Protein 6K8K (pdb70)

GO terms:
  GO:0071949 FAD binding (F, IDA)
  GO:0005524 ATP binding (F, IDA)
  GO:0005634 nucleus (C, IDA)
  GO:0005737 cytoplasm (C, IDA)
  GO:0016604 nuclear body (C, IDA)
  GO:0009637 response to blue light (P, IEP)
  GO:0009637 response to blue light (P, IDA)
  GO:0009646 response to absence of light (P, IEP)
  GO:0010244 response to low fluence blue light stimulus by blue low-fluence system (P, IEP)
  GO:2000028 regulation of photoperiodism, flowering (P, IDA)
  GO:2000379 positive regulation of reactive oxygen species metabolic process (P, IDA)
  GO:0007623 circadian rhythm (P, IEP)
  GO:0005634 nucleus (C, EXP)
  GO:0016604 nuclear body (C, IMP)
  GO:0042752 regulation of circadian rhythm (P, IMP)
  GO:0009416 response to light stimulus (P, IMP)
  GO:0009637 response to blue light (P, IMP)
  GO:0009638 phototropism (P, IMP)
  GO:0010244 response to low fluence blue light stimulus by blue low-fluence system (P, IMP)
  GO:1901371 regulation of leaf morphogenesis (P, IMP)

Sequence (2160 aa):
DKKTIVWFRRDLRIEDNPALAAAAHEGSVFPVFIWCPEEEGQFYPGRASRWWMKQSLAHLSQSLKALGSDLTLIQTHNTISAILDCIRVTGPTKVVFNHLYDPVSLVRDHTVKEKLVERGISVQSYNGDLLYEPWEIYCEKGKPFTSFNSYWKKCLDMSIESVMLPPPWRLMPITAAAEAIWACSIEELGLENEAEKPSNALLTRAWSPGWSNADKLLNEFIEKQLIDYAKNSKKVVGNSTSLLSPYLHFGEISVRHVFQCARMKQIIWARDKNSEGEESADLFLRGIGLREYSRYICFNFPSHLRFFPWDADVDKFKAWRQGRTGYPLVDAGMRELWATGWMHNRIRVIVSSFGVKFLLLPWKWGMKYFWDTLLDADLECDILGWQYISGSIPDGHELDRLDNPALQGAKYDPEGEYIRQWLPELARLPTEWIHHPWDAPLTVLKASGVELGTNYAKPIVDIDTARELLAKAISRTREAQIMIVLSGRDRLKRHREEVAGKVPIPDSWGKEGLLMGWFDAAFTSSQIVSARAALMADSDKKTIVWFRRDLRIEDNPALAAAAHEGSVFPVFIWCPEEEGQFYPGRASRWWMKQSLAHLSQSLKALGSDLTLIQTHNTISAILDCIRVTGPTKVVFNHLYDPVSLVRDHTVKEKLVERGISVQSYNGDLLYEPWEIYCKPFTSFNSYWKKCLDMSIESVMLPPPWRLMPITAAAEAIWACSIEELGLENEAEKPSNALLTRAWSPGWSNADKLLNEFIEKQLIDYAKNSKKVVGNSTSLLSPYLHFGEISVRHVFQCARMKQIIWARDKNSEGEESADLFLRGIGLREYSRYICFNFPLSHLRFFPWDADVDKFKAWRQGRTGYPLVDAGMRELWATGWMHNRIRVIVSSFGVKFLLLPWKWGMKYFWDTLLDADLECDILGWQYISGSIPDGHELDRLDNPALQGAKYDPEGEYIRQWLPELARLPTEWIHHPWDAPLTVLKASGVELGTNYAKPIVDIDTARELLAKAISRTREAQIMLSGRDRLKRHREEVAGKVPIPDSWGKEGLLMGWMFTSSQIVSARAALMADSMKMDKKTIVWFRRDLRIEDNPALAAAAHEGSVFPVFIWCPEEEGQFYPGRASRWWMKQSLAHLSQSLKALGSDLTLIQTHNTISAILDCIRVTGPTKVVFNHLYDPVSLVRDHTVKEKLVERGISVQSYNGDLLYEPWEIYCKPFTSFNSYWKKCLDMSIESVMLPPPWRLMPITAAAEAIWACSIEELGLENEAEKPSNALLTRAWSPGWSNADKLLNEFIEKQLIDYAKNSKKVVGNSTSLLSPYLHFGEISVRHVFQCARMKQIIWARDKNSEGEESADLFLRGIGLREYSRYICFNFPLLSHLRFFPWDADVDKFKAWRQGRTGYPLVDAGMRELWATGWMHNRIRVIVSSFGVKFLLLPWKWGMKYFWDTLLDADLECDILGWQYISGSIPDGHELDRLDNPALQGAKYDPEGEYIRQWLPELARLPTEWIHHPWDAPLTVLKASGVELGTNYAKPIVDIDTARELLAKAISRTREAQIMILSGRDRLKRHREEVAGKVPIPDSWGKEGLLMGWMTFDAAFTSSQIVSARAALMADSMKMDKKTIVWFRRDLRIEDNPALAAAAHEGSVFPVFIWCPEEEGQFYPGRASRWWMKQSLAHLSQSLKALGSDLTLIQTHNTISAILDCIRVTGPTKVVFNHLYDPVSLVRDHTVKEKLVERGISVQSYNGDLLYEPWEIYCEKGKPFTSFNSYWKKCLDMSIESVMLPPPWRLMPITAAAEAIWACSIEELGLENEAEKPSNALLTRAWSPGWSNADKLLNEFIEKQLIDYAKNSKKVVGNSTSLLSPYLHFGEISVRHVFQCARMKQIIWARDKNSEGEESADLFLRGIGLREYSRYICFNFPSLLSHLRFFPWDADVDKFKAWRQGRTGYPLVDAGMRELWATGWMHNRIRVIVSSFGVKFLLLPWKWGMKYFWDTLLDADLECDILGWQYISGSIPDGHELDRLDNPALQGAKYDPEGEYIRQWLPELARLPTEWIHHPWDAPLTVLKASGVELGTNYAKPIVDIDTARELLAKAISRTREAQIMIVLSGRDRLKRHRREEVAGKVPIPDSWGKEGLLMGWMTFDAAFTSSQIVSARAALMADS

Nearest PDB structures (foldseek):
  6k8k-assembly2_C  TM=1.020E+00  e=2.482E-08  Arabidopsis thaliana
  6k8k-assembly1_E  TM=9.954E-01  e=9.257E-07  Arabidopsis thaliana
  6k8k-assembly3_D  TM=1.002E+00  e=1.472E-86  Arabidopsis thaliana
  6k8k-assembly4_G  TM=9.992E-01  e=2.674E-80  Arabidopsis thaliana
  6k8k-assembly2_B  TM=9.982E-01  e=1.028E-77  Arabidopsis thaliana

B-factor: mean 61.95, std 20.54, range [28.82, 161.86]

Solvent-accessible surface area: 86100 Å² total; per-residue (Å²): 165,85,77,2,0,3,4,1,21,58,3,1,4,4,18,1,2,11,1,1,17,26,2,22,92,81,16,10,0,6,3,0,6,12,15,1,41,144,52,18,49,80,32,72,19,5,14,0,4,15,7,0,14,35,58,1,0,36,20,0,15,88,0,0,108,32,5,17,14,62,9,27,10,2,82,21,133,49,1,20,42,5,1,37,41,0,19,160,49,12,42,4,78,39,0,1,1,2,7,14,6,10,7,28,1,6,35,29,6,26,60,0,21,106,61,0,96,121,133,65,27,62,27,85,21,45,28,0,12,0,1,1,12,1,45,47,3,112,44,181,203,44,150,57,39,96,15,18,80,48,0,17,151,62,0,52,65,53,22,6,102,18,60,2,47,16,7,12,27,140,0,97,74,21,125,32,52,52,138,41,4,206,24,34,57,26,114,107,2,36,1,40,77,127,92,22,91,98,25,3,37,21,1,73,104,1,15,39,11,0,2,1,34,0,32,103,8,9,43,42,2,6,61,152,30,0,48,70,28,10,152,19,14,109,74,3,9,36,56,7,24,12,12,3,38,0,7,16,22,1,2,2,7,3,3,4,24,0,0,10,44,0,18,8,27,17,1,16,21,20,39,73,184,38,83,109,0,51,100,1,0,80,52,10,4,91,33,9,0,68,25,1,5,0,15,4,18,8,5,45,161,93,111,63,12,152,80,9,46,64,66,45,40,63,104,35,1,54,6,3,2,20,1,105,0,1,6,0,6,3,0,0,0,0,52,3,1,23,0,0,0,11,0,5,94,41,0,49,9,8,0,5,8,4,6,2,2,18,4,22,6,17,69,40,2,7,13,40,1,6,31,10,1,2,0,10,6,10,18,7,49,19,32,21,34,15,40,73,2,5,28,34,32,81,98,18,6,128,21,95,109,22,26,65,11,31,124,17,0,66,133,19,1,69,110,0,87,1,0,68,50,4,0,61,62,0,35,118,1,59,64,123,50,0,10,23,0,54,80,8,57,152,100,34,13,114,75,8,5,4,61,31,34,23,20,12,33,128,32,57,26,71,21,80,65,1,116,102,83,3,54,106,4,32,57,136,4,163,104,28,41,157,141,154,204,70,45,35,23,68,57,2,111,112,2,20,91,90,15,6,40,118,28,113,12,51,98,75,30,66,66,59,79,90,1,126,72,76,175,78,66,26,33,78,45,96,116,1,87,55,2,22,54,23,7,80,83,96,94,161,117,80,3,0,2,1,0,19,50,4,1,4,2,21,2,1,10,0,0,13,26,2,19,76,102,17,19,0,10,4,0,6,10,17,0,29,145,48,22,48,120,42,67,14,3,14,0,3,17,7,0,13,42,62,1,0,41,16,0,12,82,0,0,120,42,16,42,15,67,9,25,12,2,76,24,141,49,0,31,40,2,1,40,36,0,20,158,44,5,52,5,77,52,0,1,0,4,3,8,3,9,20,26,2,5,32,26,6,26,56,1,21,106,76,2,99,126,142,66,26,52,30,83,15,41,26,0,13,0,1,4,12,1,36,54,1,82,105,143,48,32,101,14,19,77,41,1,10,134,92,0,59,106,91,33,16,97,16,50,7,48,12,3,8,27,103,4,88,70,18,127,34,47,58,135,41,3,192,27,35,47,32,131,105,1,38,1,29,82,131,97,26,92,97,22,3,42,17,2,81,97,1,15,36,11,0,8,2,28,0,29,117,9,4,40,44,3,8,63,141,31,0,50,75,28,5,140,31,19,114,72,2,15,30,53,6,25,13,12,2,40,0,6,16,20,0,2,2,13,3,2,6,31,0,0,7,34,0,14,10,33,10,2,11,28,16,35,72,186,43,80,108,0,60,88,1,0,72,67,7,4,79,32,10,0,76,25,2,2,1,8,3,38,22,4,35,148,102,66,89,36,8,165,102,9,30,57,59,34,50,64,98,40,3,55,8,3,2,14,1,110,0,0,0,1,2,0,0,0,0,0,46,3,1,27,0,0,0,10,0,8,104,55,0,49,15,6,0,6,18,2,5,2,1,10,0,15,7,5,57,70,0,7,15,28,0,7,31,12,1,4,0,9,7,9,18,3,48,20,50,20,35,10,23,75,1,2,22,38,18,73,95,24,12,116,7,105,106,25,44,16,4,11,127,27,1,76,141,13,3,74,135,0,81,1,0,64,24,3,0,51,64,0,38,171,4,52,45,126,58,0,12,36,0,46,84,9,56,144,106,34,12,153,69,6,39,6,112,34,64,102,68,11,30,122,17,50,20,86,28,87,67,2,91,106,95,4,40,134,7,18,52,156,0,113,110,32,66,136,198,139,45,31,18,56,52,2,132,102,0,18,126,83,13,8,31,148,31,120,15,53,101,73,27,62,72,64,80,89,1,117,69,36,136,154,72,56,97,103,7,93,54,2,24,55,20,7,71,79,95,83,11,83,7,72,100,74,1,0,2,3,0,17,65,8,0,6,13,50,3,0,14,0,0,9,26,2,10,32,66,2,1,0,8,3,0,6,12,10,1,34,130,55,22,44,76,22,69,16,5,13,0,3,12,6,0,10,39,61,1,0,41,43,0,17,120,19,0,109,78,23,21,10,72,9,24,11,2,76,20,143,49,1,29,40,4,2,36,37,0,21,156,41,9,36,3,68,42,0,1,0,5,11,14,3,9,6,25,2,4,37,30,5,26,47,1,18,96,56,4,103,126,144,70,28,60,29,83,19,40,36,2,14,1,5,4,17,3,34,74,1,119,96,150,54,41,82,28,8,88,50,1,22,143,74,0,37,84,46,75,17,146,65,38,25,34,24,54,20,64,101,4,2,51,24,122,32,52,56,135,34,2,194,26,29,53,28,108,111,1,36,2,34,77,133,93,26,86,101,22,2,63,36,2,83,99,1,15,35,13,0,42,33,38,0,46,128,11,9,83,40,3,4,83,149,33,0,57,72,30,4,139,24,17,96,67,3,26,36,53,9,22,10,13,4,40,0,9,14,22,0,4,1,7,2,2,27,44,0,3,34,7,0,34,10,29,12,17,54,31,46,90,101,160,45,69,122,0,53,87,1,0,74,63,10,2,103,35,9,0,67,24,2,5,0,12,1,4,3,4,33,68,83,34,9,67,69,5,164,96,10,41,62,57,39,49,66,100,33,1,67,15,2,2,24,0,90,0,0,6,0,7,6,0,0,0,0,51,3,1,26,1,0,1,12,0,9,95,62,0,49,13,8,0,6,17,6,5,2,3,15,0,17,6,5,30,24,0,7,8,32,1,6,38,12,1,1,0,11,5,8,12,6,50,20,1,18,31,10,10,80,4,1,18,35,19,96,76,13,8,108,16,92,112,12,47,73,16,28,127,34,0,62,142,32,3,82,112,0,89,1,0,53,50,5,0,62,46,0,30,154,1,45,38,114,72,0,12,28,0,68,79,9,54,150,100,32,20,120,78,6,4,2,62,28,22,6,20,5,11,128,29,62,16,86,46,109,57,2,121,89,71,3,55,112,8,14,69,156,7,160,91,21,77,140,131,148,130,47,38,22,74,54,3,126,79,3,20,101,82,16,9,33,95,32,103,18,50,106,70,29,60,80,57,74,86,0,119,60,34,138,116,12,58,55,22,1,78,47,99,105,0,86,56,3,16,57,24,10,82,84,98,102,6,89,4,76,96,76,2,0,1,2,0,21,62,6,1,6,14,74,6,1,16,1,0,6,17,3,12,18,59,1,0,1,8,4,0,6,11,12,0,34,112,48,23,46,62,33,73,15,5,14,0,3,12,6,0,8,26,52,1,0,44,44,0,12,121,19,0,114,78,27,24,11,63,8,25,9,2,79,20,135,48,1,24,40,3,1,34,36,0,20,155,42,10,42,4,81,34,0,2,0,7,10,13,5,15,7,26,4,3,43,28,5,34,59,2,20,106,64,2,104,126,126,70,25,57,27,80,20,42,36,2,13,1,5,11,16,4,43,64,3,116,43,190,162,50,73,33,36,95,23,25,86,43,2,7,147,55,0,43,91,72,62,13,131,54,52,33,38,26,51,21,86,90,5,3,54,21,124,30,54,45,144,43,3,190,29,32,51,26,129,106,2,35,2,42,73,136,92,26,103,96,21,3,60,39,2,78,110,1,11,40,11,0,41,31,38,0,46,141,10,5,81,32,2,3,83,140,31,0,61,74,32,12,138,17,11,88,62,2,21,24,61,6,22,10,10,3,42,0,7,14,24,0,1,1,8,5,2,16,46,0,4,32,2,0,13,9,35,21,30,55,27,34,115,104,178,46,72,120,0,62,88,1,0,64,75,9,1,73,34,11,0,73,22,2,12,0,13,1,16,2,10,39,64,78,96,21,14,42,45,6,149,81,11,31,60,59,42,44,53,98,53,2,51,3,3,3,22,1,103,0,1,8,1,5,4,0,0,0,0,49,2,1,24,0,0,1,10,1,2,89,17,0,52,13,6,0,5,14,4,6,3,2,19,3,22,5,6,41,23,1,7,24,34,0,6,39,13,2,2,0,11,4,9,24,9,51,20,7,16,34,9,13,73,3,2,29,39,33,106,110,15,7,99,12,84,84,16,33,73,9,30,95,22,0,64,94,14,2,68,116,0,102,1,0,68,46,3,0,60,58,0,34,162,3,44,41,119,71,0,8,24,0,58,80,5,65,148,102,38,8,157,61,8,32,7,109,25,60,104,67,11,34,124,40,72,28,65,26,88,61,2,118,119,94,2,55,151,9,28,58,152,1,117,100,29,56,147,138,162,208,77,46,37,23,69,51,2,107,80,5,12,114,82,14,11,34,152,22,114,13,54,105,76,29,68,73,58,76,80,0,119,60,41,138,104,123,48,62,20,3,86,39,91,98,0,86,58,2,18,60,20,9,83,83,98,100

Structure (mmCIF, N/CA/C/O backbone):
data_6K8K
#
_entry.id   6K8K
#
_cell.length_a   142.552
_cell.length_b   142.552
_cell.length_c   526.434
_cell.angle_alpha   90.00
_cell.angle_beta   90.00
_cell.angle_gamma   120.00
#
_symmetry.space_group_name_H-M   'P 65 2 2'
#
loop_
_entity.id
_entity.type
_entity.pdbx_description
1 polymer Cryptochrome-2
2 polymer 'Protein BIC2'
3 non-polymer 'FLAVIN-ADENINE DINUCLEOTIDE'
4 non-polymer 'ADENOSINE MONOPHOSPHATE'
5 non-polymer 'MAGNESIUM ION'
6 water water
#
loop_
_atom_site.group_PDB
_atom_site.id
_atom_site.type_symbol
_atom_site.label_atom_id
_atom_site.label_alt_id
_atom_site.label_comp_id
_atom_site.label_asym_id
_atom_site.label_entity_id
_atom_site.label_seq_id
_atom_site.pdbx_PDB_ins_code
_atom_site.Cartn_x
_atom_site.Cartn_y
_atom_site.Cartn_z
_atom_site.occupancy
_atom_site.B_iso_or_equiv
_atom_site.auth_seq_id
_atom_site.auth_comp_id
_atom_site.auth_asym_id
_atom_site.auth_atom_id
_atom_site.pdbx_PDB_model_num
ATOM 1 N N . ASP A 1 4 ? 58.244 -24.433 -20.699 1.00 86.85 4 ASP A N 1
ATOM 2 C CA . ASP A 1 4 ? 58.392 -24.516 -19.243 1.00 96.90 4 ASP A CA 1
ATOM 3 C C . ASP A 1 4 ? 57.028 -24.587 -18.531 1.00 94.28 4 ASP A C 1
ATOM 4 O O . ASP A 1 4 ? 56.660 -25.623 -17.977 1.00 90.09 4 ASP A O 1
ATOM 9 N N . LYS A 1 5 ? 56.291 -23.478 -18.527 1.00 92.47 5 LYS A N 1
ATOM 10 C CA . LYS A 1 5 ? 54.886 -23.530 -18.156 1.00 83.05 5 LYS A CA 1
ATOM 11 C C . LYS A 1 5 ? 54.081 -24.130 -19.307 1.00 71.99 5 LYS A C 1
ATOM 12 O O . LYS A 1 5 ? 54.375 -23.889 -20.482 1.00 74.43 5 LYS A O 1
ATOM 18 N N . LYS A 1 6 ? 53.075 -24.932 -18.968 1.00 60.09 6 LYS A N 1
ATOM 19 C CA . LYS A 1 6 ? 52.293 -25.682 -19.948 1.00 61.81 6 LYS A CA 1
ATOM 20 C C . LYS A 1 6 ? 50.846 -25.223 -19.880 1.00 53.02 6 LYS A C 1
ATOM 21 O O . LYS A 1 6 ? 50.222 -25.265 -18.811 1.00 48.28 6 LYS A O 1
ATOM 27 N N . THR A 1 7 ? 50.310 -24.797 -21.022 1.00 49.22 7 THR A N 1
ATOM 28 C CA . THR A 1 7 ? 49.018 -24.125 -21.074 1.00 44.38 7 THR A CA 1
ATOM 29 C C . THR A 1 7 ? 48.233 -24.713 -22.229 1.00 48.90 7 THR A C 1
ATOM 30 O O . THR A 1 7 ? 48.776 -24.865 -23.331 1.00 46.89 7 THR A O 1
ATOM 34 N N . ILE A 1 8 ? 46.957 -25.040 -21.981 1.00 49.18 8 ILE A N 1
ATOM 35 C CA . ILE A 1 8 ? 46.040 -25.461 -23.037 1.00 41.42 8 ILE A CA 1
ATOM 36 C C . ILE A 1 8 ? 45.390 -24.227 -23.645 1.00 42.92 8 ILE A C 1
ATOM 37 O O . ILE A 1 8 ? 45.028 -23.286 -22.934 1.00 45.91 8 ILE A O 1
ATOM 42 N N . VAL A 1 9 ? 45.249 -24.217 -24.964 1.00 40.43 9 VAL A N 1
ATOM 43 C CA . VAL A 1 9 ? 44.696 -23.078 -25.677 1.00 42.63 9 VAL A CA 1
ATOM 44 C C . VAL A 1 9 ? 43.471 -23.587 -26.425 1.00 42.87 9 VAL A C 1
ATOM 45 O O . VAL A 1 9 ? 43.579 -24.248 -27.461 1.00 44.20 9 VAL A O 1
ATOM 49 N N . TRP A 1 10 ? 42.300 -23.284 -25.909 1.00 46.30 10 TRP A N 1
ATOM 50 C CA . TRP A 1 10 ? 41.071 -23.861 -26.421 1.00 37.58 10 TRP A CA 1
ATOM 51 C C . TRP A 1 10 ? 40.522 -22.927 -27.502 1.00 43.61 10 TRP A C 1
ATOM 52 O O . TRP A 1 10 ? 40.068 -21.820 -27.205 1.00 42.59 10 TRP A O 1
ATOM 63 N N . PHE A 1 11 ? 40.613 -23.339 -28.762 1.00 46.04 11 PHE A N 1
ATOM 64 C CA . PHE A 1 11 ? 39.995 -22.570 -29.840 1.00 45.18 11 PHE A CA 1
ATOM 65 C C . PHE A 1 11 ? 38.506 -22.910 -29.972 1.00 46.66 11 PHE A C 1
ATOM 66 O O . PHE A 1 11 ? 38.078 -24.047 -29.739 1.00 61.30 11 PHE A O 1
ATOM 74 N N . ARG A 1 12 ? 37.720 -21.908 -30.383 1.00 46.20 12 ARG A N 1
ATOM 75 C CA . ARG A 1 12 ? 36.314 -22.075 -30.740 1.00 49.69 12 ARG A CA 1
ATOM 76 C C . ARG A 1 12 ? 35.962 -21.240 -31.968 1.00 49.86 12 ARG A C 1
ATOM 77 O O . ARG A 1 12 ? 35.835 -21.782 -33.070 1.00 50.95 12 ARG A O 1
ATOM 85 N N . ARG A 1 13 ? 35.805 -19.929 -31.811 1.00 52.71 13 ARG A N 1
ATOM 86 C CA . ARG A 1 13 ? 35.465 -19.096 -32.962 1.00 47.35 13 ARG A CA 1
ATOM 87 C C . ARG A 1 13 ? 36.495 -17.967 -33.120 1.00 56.64 13 ARG A C 1
ATOM 88 O O . ARG A 1 13 ? 36.157 -16.779 -33.234 1.00 60.32 13 ARG A O 1
ATOM 96 N N . ASP A 1 14 ? 37.767 -18.364 -33.155 1.00 54.21 14 ASP A N 1
ATOM 97 C CA . ASP A 1 14 ? 38.926 -17.471 -33.148 1.00 48.16 14 ASP A CA 1
ATOM 98 C C . ASP A 1 14 ? 40.061 -18.140 -33.941 1.00 42.89 14 ASP A C 1
ATOM 99 O O . ASP A 1 14 ? 41.175 -18.333 -33.451 1.00 42.50 14 ASP A O 1
ATOM 104 N N . LEU A 1 15 ? 39.769 -18.540 -35.176 1.00 37.65 15 LEU A N 1
ATOM 105 C CA . LEU A 1 15 ? 40.631 -19.444 -35.946 1.00 36.90 15 LEU A CA 1
ATOM 106 C C . LEU A 1 15 ? 41.676 -18.622 -36.712 1.00 35.86 15 LEU A C 1
ATOM 107 O O . LEU A 1 15 ? 41.639 -18.452 -37.937 1.00 40.97 15 LEU A O 1
ATOM 112 N N . ARG A 1 16 ? 42.626 -18.096 -35.947 1.00 39.65 16 ARG A N 1
ATOM 113 C CA . ARG A 1 16 ? 43.621 -17.164 -36.468 1.00 41.53 16 ARG A CA 1
ATOM 114 C C . ARG A 1 16 ? 44.802 -17.173 -35.512 1.00 38.15 16 ARG A C 1
ATOM 115 O O . ARG A 1 16 ? 44.692 -17.637 -34.373 1.00 41.75 16 ARG A O 1
ATOM 123 N N . ILE A 1 17 ? 45.925 -16.621 -35.983 1.00 44.30 17 ILE A N 1
ATOM 124 C CA . ILE A 1 17 ? 47.149 -16.446 -35.199 1.00 44.75 17 ILE A CA 1
ATOM 125 C C . ILE A 1 17 ? 47.371 -14.973 -34.823 1.00 47.24 17 ILE A C 1
ATOM 126 O O . ILE A 1 17 ? 47.620 -14.644 -33.663 1.00 44.93 17 ILE A O 1
ATOM 131 N N . GLU A 1 18 ? 47.323 -14.079 -35.807 1.00 50.10 18 GLU A N 1
ATOM 132 C CA . GLU A 1 18 ? 47.525 -12.661 -35.537 1.00 50.16 18 GLU A CA 1
ATOM 133 C C . GLU A 1 18 ? 46.514 -12.147 -34.511 1.00 52.48 18 GLU A C 1
ATOM 134 O O . GLU A 1 18 ? 45.357 -12.574 -34.490 1.00 55.58 18 GLU A O 1
ATOM 140 N N . ASP A 1 19 ? 46.965 -11.217 -33.667 1.00 54.30 19 ASP A N 1
ATOM 141 C CA . ASP A 1 19 ? 46.179 -10.607 -32.581 1.00 57.57 19 ASP A CA 1
ATOM 142 C C . ASP A 1 19 ? 45.221 -11.601 -31.922 1.00 50.36 19 ASP A C 1
ATOM 143 O O . ASP A 1 19 ? 44.038 -11.322 -31.700 1.00 45.30 19 ASP A O 1
ATOM 148 N N . ASN A 1 20 ? 45.738 -12.771 -31.581 1.00 52.56 20 ASN A N 1
ATOM 149 C CA . ASN A 1 20 ? 44.919 -13.722 -30.842 1.00 43.20 20 ASN A CA 1
ATOM 150 C C . ASN A 1 20 ? 45.330 -13.666 -29.371 1.00 40.51 20 ASN A C 1
ATOM 151 O O . ASN A 1 20 ? 46.409 -14.162 -29.013 1.00 47.04 20 ASN A O 1
ATOM 156 N N . PRO A 1 21 ? 44.541 -13.043 -28.491 1.00 46.72 21 PRO A N 1
ATOM 157 C CA . PRO A 1 21 ? 45.063 -12.752 -27.142 1.00 43.19 21 PRO A CA 1
ATOM 158 C C . PRO A 1 21 ? 45.360 -14.004 -26.325 1.00 53.73 21 PRO A C 1
ATOM 159 O O . PRO A 1 21 ? 46.412 -14.087 -25.676 1.00 58.89 21 PRO A O 1
ATOM 163 N N . ALA A 1 22 ? 44.465 -14.992 -26.345 1.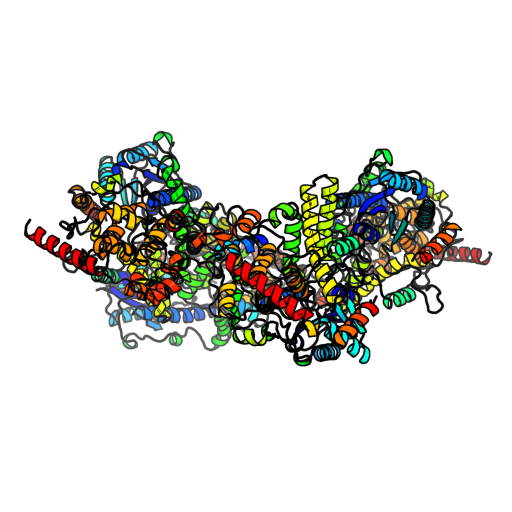00 46.43 22 ALA A N 1
ATOM 164 C CA . ALA A 1 22 ? 44.675 -16.204 -25.550 1.00 50.45 22 ALA A CA 1
ATOM 165 C C . ALA A 1 22 ? 45.915 -16.957 -26.017 1.00 48.66 22 ALA A C 1
ATOM 166 O O . ALA A 1 22 ? 46.732 -17.403 -25.201 1.00 46.27 22 ALA A O 1
ATOM 168 N N . LEU A 1 23 ? 46.077 -17.105 -27.331 1.00 45.99 23 LEU A N 1
ATOM 169 C CA . LEU A 1 23 ? 47.277 -17.758 -27.839 1.00 47.83 23 LEU A CA 1
ATOM 170 C C . LEU A 1 23 ? 48.534 -16.961 -27.503 1.00 53.18 23 LEU A C 1
ATOM 171 O O . LEU A 1 23 ? 49.558 -17.544 -27.132 1.00 59.66 23 LEU A O 1
ATOM 176 N N . ALA A 1 24 ? 48.479 -15.624 -27.617 1.00 49.87 24 ALA A N 1
ATOM 177 C CA . ALA A 1 24 ? 49.650 -14.812 -27.275 1.00 46.21 24 ALA A CA 1
ATOM 178 C C . ALA A 1 24 ? 50.010 -14.926 -25.794 1.00 44.31 24 ALA A C 1
ATOM 179 O O . ALA A 1 24 ? 51.189 -15.027 -25.446 1.00 53.50 24 ALA A O 1
ATOM 181 N N . ALA A 1 25 ? 49.017 -14.897 -24.906 1.00 39.55 25 ALA A N 1
ATOM 182 C CA . ALA A 1 25 ? 49.314 -14.987 -23.480 1.00 44.70 25 ALA A CA 1
ATOM 183 C C . ALA A 1 25 ? 49.934 -16.331 -23.133 1.00 53.90 25 ALA A C 1
ATOM 184 O O . ALA A 1 25 ? 50.906 -16.389 -22.367 1.00 54.59 25 ALA A O 1
ATOM 186 N N . ALA A 1 26 ? 49.370 -17.425 -23.673 1.00 46.56 26 ALA A N 1
ATOM 187 C CA . ALA A 1 26 ? 49.927 -18.756 -23.442 1.00 44.48 26 ALA A CA 1
ATOM 188 C C . ALA A 1 26 ? 51.353 -18.872 -23.986 1.00 47.55 26 ALA A C 1
ATOM 189 O O . ALA A 1 26 ? 52.247 -19.394 -23.309 1.00 48.28 26 ALA A O 1
ATOM 191 N N . ALA A 1 27 ? 51.580 -18.423 -25.228 1.00 42.35 27 ALA A N 1
ATOM 192 C CA . ALA A 1 27 ? 52.919 -18.529 -25.798 1.00 46.67 27 ALA A CA 1
ATOM 193 C C . ALA A 1 27 ? 53.913 -17.675 -25.034 1.00 49.68 27 ALA A C 1
ATOM 194 O O . ALA A 1 27 ? 55.089 -18.032 -24.938 1.00 58.03 27 ALA A O 1
ATOM 196 N N . HIS A 1 28 ? 53.461 -16.562 -24.461 1.00 51.73 28 HIS A N 1
ATOM 197 C CA . HIS A 1 28 ? 54.376 -15.737 -23.688 1.00 60.20 28 HIS A CA 1
ATOM 198 C C . HIS A 1 28 ? 54.817 -16.434 -22.397 1.00 61.63 28 HIS A C 1
ATOM 199 O O . HIS A 1 28 ? 55.883 -16.105 -21.866 1.00 63.44 28 HIS A O 1
ATOM 206 N N . GLU A 1 29 ? 54.054 -17.420 -21.904 1.00 53.88 29 GLU A N 1
ATOM 207 C CA . GLU A 1 29 ? 54.367 -18.062 -20.630 1.00 51.73 29 GLU A CA 1
ATOM 208 C C . GLU A 1 29 ? 55.108 -19.385 -20.779 1.00 55.66 29 GLU A C 1
ATOM 209 O O . GLU A 1 29 ? 55.670 -19.869 -19.792 1.00 61.54 29 GLU A O 1
ATOM 215 N N . GLY A 1 30 ? 55.105 -19.992 -21.959 1.00 52.60 30 GLY A N 1
ATOM 216 C CA . GLY A 1 30 ? 55.727 -21.304 -22.100 1.00 48.15 30 GLY A CA 1
ATOM 217 C C . GLY A 1 30 ? 55.219 -22.041 -23.333 1.00 50.26 30 GLY A C 1
ATOM 218 O O . GLY A 1 30 ? 54.934 -21.432 -24.369 1.00 53.07 30 GLY A O 1
ATOM 219 N N . SER A 1 31 ? 55.117 -23.357 -23.187 1.00 54.03 31 SER A N 1
ATOM 220 C CA . SER A 1 31 ? 54.674 -24.234 -24.258 1.00 58.73 31 SER A CA 1
ATOM 221 C C . SER A 1 31 ? 53.150 -24.363 -24.239 1.00 57.57 31 SER A C 1
ATOM 222 O O . SER A 1 31 ? 52.504 -24.268 -23.188 1.00 54.19 31 SER A O 1
ATOM 225 N N . VAL A 1 32 ? 52.582 -24.597 -25.419 1.00 56.08 32 VAL A N 1
ATOM 226 C CA . VAL A 1 32 ? 51.143 -24.525 -25.628 1.00 62.33 32 VAL A CA 1
ATOM 227 C C . VAL A 1 32 ? 50.637 -25.820 -26.245 1.00 58.76 32 VAL A C 1
ATOM 228 O O . VAL A 1 32 ? 51.314 -26.458 -27.059 1.00 56.93 32 VAL A O 1
ATOM 232 N N . PHE A 1 33 ? 49.419 -26.195 -25.852 1.00 60.90 33 PHE A N 1
ATOM 233 C CA . PHE A 1 33 ? 48.680 -27.325 -26.411 1.00 51.25 33 PHE A CA 1
ATOM 234 C C . PHE A 1 33 ? 47.374 -26.770 -26.976 1.00 46.46 33 PHE A C 1
ATOM 235 O O . PHE A 1 33 ? 46.384 -26.598 -26.244 1.00 44.86 33 PHE A O 1
ATOM 243 N N . PRO A 1 34 ? 47.335 -26.442 -28.263 1.00 41.36 34 PRO A N 1
ATOM 244 C CA . PRO A 1 34 ? 46.084 -25.972 -28.868 1.00 45.59 34 PRO A CA 1
ATOM 245 C C . PRO A 1 34 ? 45.149 -27.135 -29.158 1.00 49.04 34 PRO A C 1
ATOM 246 O O . PRO A 1 34 ? 45.572 -28.202 -29.615 1.00 51.99 34 PRO A O 1
ATOM 250 N N . VAL A 1 35 ? 43.861 -26.912 -28.905 1.00 44.35 35 VAL A N 1
ATOM 251 C CA . VAL A 1 35 ? 42.851 -27.950 -29.077 1.00 45.01 35 VAL A CA 1
ATOM 252 C C . VAL A 1 35 ? 41.548 -27.312 -29.539 1.00 47.08 35 VAL A C 1
ATOM 253 O O . VAL A 1 35 ? 41.250 -26.158 -29.225 1.00 50.28 35 VAL A O 1
ATOM 257 N N . PHE A 1 36 ? 40.785 -28.063 -30.328 1.00 44.94 36 PHE A N 1
ATOM 258 C CA . PHE A 1 36 ? 39.430 -27.694 -30.717 1.00 43.11 36 PHE A CA 1
ATOM 259 C C . PHE A 1 36 ? 38.531 -28.846 -30.301 1.00 49.29 36 PHE A C 1
ATOM 260 O O . PHE A 1 36 ? 38.767 -29.991 -30.704 1.00 53.47 36 PHE A O 1
ATOM 268 N N . ILE A 1 37 ? 37.535 -28.545 -29.472 1.00 45.57 37 ILE A N 1
ATOM 269 C CA . ILE A 1 37 ? 36.674 -29.535 -28.832 1.00 43.36 37 ILE A CA 1
ATOM 270 C C . ILE A 1 37 ? 35.271 -29.375 -29.405 1.00 48.20 37 ILE A C 1
ATOM 271 O O . ILE A 1 37 ? 34.687 -28.291 -29.338 1.00 50.29 37 ILE A O 1
ATOM 276 N N . TRP A 1 38 ? 34.747 -30.437 -29.994 1.00 50.07 38 TRP A N 1
ATOM 277 C CA . TRP A 1 38 ? 33.454 -30.401 -30.654 1.00 46.88 38 TRP A CA 1
ATOM 278 C C . TRP A 1 38 ? 32.514 -31.287 -29.861 1.00 50.66 38 TRP A C 1
ATOM 279 O O . TRP A 1 38 ? 32.797 -32.476 -29.653 1.00 59.22 38 TRP A O 1
ATOM 290 N N . CYS A 1 39 ? 31.418 -30.690 -29.401 1.00 49.73 39 CYS A N 1
ATOM 291 C CA . CYS A 1 39 ? 30.394 -31.367 -28.613 1.00 48.93 39 CYS A CA 1
ATOM 292 C C . CYS A 1 39 ? 29.039 -30.970 -29.176 1.00 51.69 39 CYS A C 1
ATOM 293 O O . CYS A 1 39 ? 28.450 -29.961 -28.760 1.00 46.04 39 CYS A O 1
ATOM 296 N N . PRO A 1 40 ? 28.525 -31.729 -30.140 1.00 51.68 40 PRO A N 1
ATOM 297 C CA . PRO A 1 40 ? 27.220 -31.376 -30.728 1.00 58.22 40 PRO A CA 1
ATOM 298 C C . PRO A 1 40 ? 26.095 -31.296 -29.712 1.00 60.20 40 PRO A C 1
ATOM 299 O O . PRO A 1 40 ? 25.257 -30.388 -29.788 1.00 67.43 40 PRO A O 1
ATOM 303 N N . GLU A 1 41 ? 26.046 -32.230 -28.768 1.00 58.48 41 GLU A N 1
ATOM 304 C CA . GLU A 1 41 ? 24.945 -32.254 -27.814 1.00 69.25 41 GLU A CA 1
ATOM 305 C C . GLU A 1 41 ? 24.897 -30.980 -26.974 1.00 63.85 41 GLU A C 1
ATOM 306 O O . GLU A 1 41 ? 23.812 -30.554 -26.561 1.00 62.67 41 GLU A O 1
ATOM 312 N N . GLU A 1 42 ? 26.045 -30.337 -26.738 1.00 50.79 42 GLU A N 1
ATOM 313 C CA . GLU A 1 42 ? 26.052 -29.106 -25.953 1.00 52.75 42 GLU A CA 1
ATOM 314 C C . GLU A 1 42 ? 25.631 -27.878 -26.757 1.00 52.38 42 GLU A C 1
ATOM 315 O O . GLU A 1 42 ? 25.292 -26.854 -26.160 1.00 53.79 42 GLU A O 1
ATOM 321 N N . GLU A 1 43 ? 25.660 -27.945 -28.088 1.00 44.63 43 GLU A N 1
ATOM 322 C CA . GLU A 1 43 ? 25.244 -26.799 -28.880 1.00 55.18 43 GLU A CA 1
ATOM 323 C C . GLU A 1 43 ? 23.730 -26.700 -28.960 1.00 57.54 43 GLU A C 1
ATOM 324 O O . GLU A 1 43 ? 23.198 -25.603 -29.157 1.00 59.85 43 GLU A O 1
ATOM 330 N N . GLY A 1 44 ? 23.036 -27.822 -28.803 1.00 59.14 44 GLY A N 1
ATOM 331 C CA . GLY A 1 44 ? 21.595 -27.858 -28.752 1.00 46.33 44 GLY A CA 1
ATOM 332 C C . GLY A 1 44 ? 20.926 -27.111 -29.874 1.00 53.87 44 GLY A C 1
ATOM 333 O O . GLY A 1 44 ? 21.152 -27.391 -31.055 1.00 56.12 44 GLY A O 1
ATOM 334 N N . GLN A 1 45 ? 20.098 -26.139 -29.485 1.00 59.74 45 GLN A N 1
ATOM 335 C CA . GLN A 1 45 ? 19.303 -25.361 -30.430 1.00 63.14 45 GLN A CA 1
ATOM 336 C C . GLN A 1 45 ? 20.171 -24.654 -31.468 1.00 59.94 45 GLN A C 1
ATOM 337 O O . GLN A 1 45 ? 19.715 -24.407 -32.591 1.00 58.96 45 GLN A O 1
ATOM 343 N N . PHE A 1 46 ? 21.424 -24.331 -31.122 1.00 48.53 46 PHE A N 1
ATOM 344 C CA . PHE A 1 46 ? 22.291 -23.526 -31.975 1.00 52.72 46 PHE A CA 1
ATOM 345 C C . PHE A 1 46 ? 23.395 -24.351 -32.623 1.00 55.24 46 PHE A C 1
ATOM 346 O O . PHE A 1 46 ? 24.460 -23.823 -32.941 1.00 58.49 46 PHE A O 1
ATOM 354 N N . TYR A 1 47 ? 23.174 -25.636 -32.824 1.00 50.83 47 TYR A N 1
ATOM 355 C CA . TYR A 1 47 ? 24.109 -26.383 -33.643 1.00 50.83 47 TYR A CA 1
ATOM 356 C C . TYR A 1 47 ? 24.224 -25.697 -35.005 1.00 43.66 47 TYR A C 1
ATOM 357 O O . TYR A 1 47 ? 23.211 -25.267 -35.563 1.00 49.92 47 TYR A O 1
ATOM 366 N N . PRO A 1 48 ? 25.418 -25.534 -35.552 1.00 40.52 48 PRO A N 1
ATOM 367 C CA . PRO A 1 48 ? 25.537 -24.728 -36.775 1.00 45.54 48 PRO A CA 1
ATOM 368 C C . PRO A 1 48 ? 25.007 -25.461 -37.998 1.00 38.55 48 PRO A C 1
ATOM 369 O O . PRO A 1 48 ? 24.972 -26.691 -38.044 1.00 34.23 48 PRO A O 1
ATOM 373 N N . GLY A 1 49 ? 24.598 -24.676 -39.003 1.00 40.63 49 GLY A N 1
ATOM 374 C CA . GLY A 1 49 ? 24.007 -25.193 -40.217 1.00 33.55 49 GLY A CA 1
ATOM 375 C C . GLY A 1 49 ? 25.014 -25.679 -41.244 1.00 51.90 49 GLY A C 1
ATOM 376 O O . GLY A 1 49 ? 26.226 -25.687 -41.030 1.00 52.91 49 GLY A O 1
ATOM 377 N N . ARG A 1 50 ? 24.477 -26.087 -42.401 1.00 54.01 50 ARG A N 1
ATOM 378 C CA . ARG A 1 50 ? 25.298 -26.729 -43.426 1.00 44.46 50 ARG A CA 1
ATOM 379 C C . ARG A 1 50 ? 26.419 -25.810 -43.885 1.00 38.10 50 ARG A C 1
ATOM 380 O O . ARG A 1 50 ? 27.586 -26.209 -43.921 1.00 36.88 50 ARG A O 1
ATOM 388 N N . ALA A 1 51 ? 26.077 -24.567 -44.237 1.00 37.98 51 ALA A N 1
ATOM 389 C CA . ALA A 1 51 ? 27.070 -23.644 -44.766 1.00 32.12 51 ALA A CA 1
ATOM 390 C C . ALA A 1 51 ? 28.125 -23.295 -43.715 1.00 32.25 51 ALA A C 1
ATOM 391 O O . ALA A 1 51 ? 29.316 -23.270 -44.023 1.00 40.90 51 ALA A O 1
ATOM 393 N N . SER A 1 52 ? 27.722 -23.073 -42.460 1.00 43.51 52 SER A N 1
ATOM 394 C CA . SER A 1 52 ? 28.706 -22.742 -41.423 1.00 36.45 52 SER A CA 1
ATOM 395 C C . SER A 1 52 ? 29.643 -23.911 -41.166 1.00 38.74 52 SER A C 1
ATOM 396 O O . SER A 1 52 ? 30.848 -23.726 -40.992 1.00 50.62 52 SER A O 1
ATOM 399 N N . ARG A 1 53 ? 29.097 -25.126 -41.135 1.00 39.93 53 ARG A N 1
ATOM 400 C CA . ARG A 1 53 ? 29.895 -26.309 -40.847 1.00 39.31 53 ARG A CA 1
ATOM 401 C C . ARG A 1 53 ? 30.875 -26.593 -41.978 1.00 45.14 53 ARG A C 1
ATOM 402 O O . ARG A 1 53 ? 32.025 -26.973 -41.729 1.00 38.66 53 ARG A O 1
ATOM 410 N N . TRP A 1 54 ? 30.452 -26.387 -43.227 1.00 38.77 54 TRP A N 1
ATOM 411 C CA . TRP A 1 54 ? 31.400 -26.486 -44.330 1.00 34.07 54 TRP A CA 1
ATOM 412 C C . TRP A 1 54 ? 32.561 -25.524 -44.124 1.00 42.30 54 TRP A C 1
ATOM 413 O O . TRP A 1 54 ? 33.731 -25.917 -44.190 1.00 42.77 54 TRP A O 1
ATOM 424 N N . TRP A 1 55 ? 32.248 -24.250 -43.863 1.00 37.00 55 TRP A N 1
ATOM 425 C CA . TRP A 1 55 ? 33.292 -23.253 -43.690 1.00 41.76 55 TRP A CA 1
ATOM 426 C C . TRP A 1 55 ? 34.211 -23.624 -42.538 1.00 42.28 55 TRP A C 1
ATOM 427 O O . TRP A 1 55 ? 35.442 -23.618 -42.679 1.00 42.58 55 TRP A O 1
ATOM 438 N N . MET A 1 56 ? 33.629 -23.943 -41.383 1.00 43.52 56 MET A N 1
ATOM 439 C CA . MET A 1 56 ? 34.444 -24.253 -40.215 1.00 42.55 56 MET A CA 1
ATOM 440 C C . MET A 1 56 ? 35.441 -25.365 -40.523 1.00 45.05 56 MET A C 1
ATOM 441 O O . MET A 1 56 ? 36.608 -25.288 -40.128 1.00 54.41 56 MET A O 1
ATOM 446 N N . LYS A 1 57 ? 34.997 -26.398 -41.250 1.00 45.68 57 LYS A N 1
ATOM 447 C CA . LYS A 1 57 ? 35.859 -27.534 -41.562 1.00 49.01 57 LYS A CA 1
ATOM 448 C C . LYS A 1 57 ? 37.058 -27.109 -42.407 1.00 46.73 57 LYS A C 1
ATOM 449 O O . LYS A 1 57 ? 38.185 -27.543 -42.157 1.00 41.00 57 LYS A O 1
ATOM 455 N N . GLN A 1 58 ? 36.822 -26.296 -43.444 1.00 41.06 58 GLN A N 1
ATOM 456 C CA . GLN A 1 58 ? 37.919 -25.806 -44.266 1.00 41.28 58 GLN A CA 1
ATOM 457 C C . GLN A 1 58 ? 38.879 -24.980 -43.431 1.00 43.69 58 GLN A C 1
ATOM 458 O O . GLN A 1 58 ? 40.102 -25.049 -43.612 1.00 50.48 58 GLN A O 1
ATOM 464 N N . SER A 1 59 ? 38.337 -24.191 -42.509 1.00 40.07 59 SER A N 1
ATOM 465 C CA . SER A 1 59 ? 39.147 -23.236 -41.768 1.00 44.86 59 SER A CA 1
ATOM 466 C C . SER A 1 59 ? 39.963 -23.936 -40.692 1.00 43.77 59 SER A C 1
ATOM 467 O O . SER A 1 59 ? 41.114 -23.555 -40.429 1.00 38.93 59 SER A O 1
ATOM 470 N N . LEU A 1 60 ? 39.398 -24.977 -40.079 1.00 39.04 60 LEU A N 1
ATOM 471 C CA . LEU A 1 60 ? 40.170 -25.745 -39.108 1.00 39.67 60 LEU A CA 1
ATOM 472 C C . LEU A 1 60 ? 41.387 -26.408 -39.754 1.00 42.63 60 LEU A C 1
ATOM 473 O O . LEU A 1 60 ? 42.445 -26.515 -39.127 1.00 48.82 60 LEU A O 1
ATOM 478 N N . ALA A 1 61 ? 41.249 -26.908 -40.985 1.00 44.97 61 ALA A N 1
ATOM 479 C CA . ALA A 1 61 ? 42.403 -27.533 -41.629 1.00 51.38 61 ALA A CA 1
ATOM 480 C C . ALA A 1 61 ? 43.448 -26.481 -41.948 1.00 53.18 61 ALA A C 1
ATOM 481 O O . ALA A 1 61 ? 44.648 -26.694 -41.731 1.00 57.04 61 ALA A O 1
ATOM 483 N N . HIS A 1 62 ? 42.993 -25.323 -42.428 1.00 48.92 62 HIS A N 1
ATOM 484 C CA . HIS A 1 62 ? 43.877 -24.182 -42.639 1.00 44.65 62 HIS A CA 1
ATOM 485 C C . HIS A 1 62 ? 44.645 -23.826 -41.369 1.00 46.28 62 HIS A C 1
ATOM 486 O O . HIS A 1 62 ? 45.871 -23.666 -41.396 1.00 45.17 62 HIS A O 1
ATOM 493 N N . LEU A 1 63 ? 43.933 -23.699 -40.243 1.00 46.62 63 LEU A N 1
ATOM 494 C CA . LEU A 1 63 ? 44.577 -23.347 -38.981 1.00 43.23 63 LEU A CA 1
ATOM 495 C C . LEU A 1 63 ? 45.514 -24.447 -38.510 1.00 51.36 63 LEU A C 1
ATOM 496 O O . LEU A 1 63 ? 46.589 -24.169 -37.969 1.00 55.19 63 LEU A O 1
ATOM 501 N N . SER A 1 64 ? 45.102 -25.701 -38.682 1.00 45.61 64 SER A N 1
ATOM 502 C CA . SER A 1 64 ? 45.949 -26.842 -38.350 1.00 49.61 64 SER A CA 1
ATOM 503 C C . SER A 1 64 ? 47.313 -26.747 -39.043 1.00 52.11 64 SER A C 1
ATOM 504 O O . SER A 1 64 ? 48.364 -26.884 -38.404 1.00 48.04 64 SER A O 1
ATOM 507 N N . GLN A 1 65 ? 47.304 -26.523 -40.362 1.00 45.70 65 GLN A N 1
ATOM 508 C CA . GLN A 1 65 ? 48.541 -26.320 -41.110 1.00 50.49 65 GLN A CA 1
ATOM 509 C C . GLN A 1 65 ? 49.360 -25.154 -40.562 1.00 46.38 65 GLN A C 1
ATOM 510 O O . GLN A 1 65 ? 50.591 -25.231 -40.494 1.00 55.22 65 GLN A O 1
ATOM 516 N N . SER A 1 66 ? 48.698 -24.065 -40.177 1.00 47.48 66 SER A N 1
ATOM 517 C CA . SER A 1 66 ? 49.424 -22.892 -39.689 1.00 50.92 66 SER A CA 1
ATOM 518 C C . SER A 1 66 ? 50.140 -23.188 -38.382 1.00 52.07 66 SER A C 1
ATOM 519 O O . SER A 1 66 ? 51.229 -22.661 -38.123 1.00 59.72 66 SER A O 1
ATOM 522 N N . LEU A 1 67 ? 49.531 -24.013 -37.534 1.00 51.12 67 LEU A N 1
ATOM 523 C CA . LEU A 1 67 ? 50.110 -24.306 -36.232 1.00 55.17 67 LEU A CA 1
ATOM 524 C C . LEU A 1 67 ? 51.239 -25.330 -36.328 1.00 49.08 67 LEU A C 1
ATOM 525 O O . LEU A 1 67 ? 52.145 -25.324 -35.488 1.00 51.08 67 LEU A O 1
ATOM 530 N N . LYS A 1 68 ? 51.213 -26.213 -37.328 1.00 51.73 68 LYS A N 1
ATOM 531 C CA . LYS A 1 68 ? 52.361 -27.092 -37.531 1.00 53.92 68 LYS A CA 1
ATOM 532 C C . LYS A 1 68 ? 53.576 -26.283 -37.963 1.00 62.81 68 LYS A C 1
ATOM 533 O O . LYS A 1 68 ? 54.661 -26.407 -37.377 1.00 67.80 68 LYS A O 1
ATOM 539 N N . ALA A 1 69 ? 53.402 -25.426 -38.975 1.00 59.72 69 ALA A N 1
ATOM 540 C CA . ALA A 1 69 ? 54.509 -24.601 -39.445 1.00 59.12 69 ALA A CA 1
ATOM 541 C C . ALA A 1 69 ? 55.103 -23.778 -38.323 1.00 66.54 69 ALA A C 1
ATOM 542 O O . ALA A 1 69 ? 56.285 -23.428 -38.372 1.00 80.04 69 ALA A O 1
ATOM 544 N N . LEU A 1 70 ? 54.304 -23.438 -37.321 1.00 62.66 70 LEU A N 1
ATOM 545 C CA . LEU A 1 70 ? 54.818 -22.692 -36.184 1.00 53.97 70 LEU A CA 1
ATOM 546 C C . LEU A 1 70 ? 55.518 -23.582 -35.173 1.00 46.61 70 LEU A C 1
ATOM 547 O O . LEU A 1 70 ? 56.002 -23.078 -34.150 1.00 53.70 70 LEU A O 1
ATOM 552 N N . GLY A 1 71 ? 55.579 -24.884 -35.424 1.00 49.47 71 GLY A N 1
ATOM 553 C CA . GLY A 1 71 ? 56.173 -25.806 -34.473 1.00 53.85 71 GLY A CA 1
ATOM 554 C C . GLY A 1 71 ? 55.223 -26.411 -33.465 1.00 60.75 71 GLY A C 1
ATOM 555 O O . GLY A 1 71 ? 55.686 -26.981 -32.472 1.00 60.54 71 GLY A O 1
ATOM 556 N N . SER A 1 72 ? 53.909 -26.299 -33.674 1.00 62.41 72 SER A N 1
ATOM 557 C CA . SER A 1 72 ? 52.953 -26.979 -32.804 1.00 64.13 72 SER A CA 1
ATOM 558 C C . SER A 1 72 ? 51.965 -27.813 -33.617 1.00 60.86 72 SER A C 1
ATOM 559 O O . SER A 1 72 ? 52.300 -28.332 -34.689 1.00 62.50 72 SER A O 1
ATOM 562 N N . ASP A 1 73 ? 50.741 -27.928 -33.117 1.00 60.75 73 ASP A N 1
ATOM 563 C CA . ASP A 1 73 ? 49.706 -28.706 -33.778 1.00 64.48 73 ASP A CA 1
ATOM 564 C C . ASP A 1 73 ? 48.351 -28.194 -33.310 1.00 62.44 73 ASP A C 1
ATOM 565 O O . ASP A 1 73 ? 48.253 -27.388 -32.381 1.00 67.19 73 ASP A O 1
ATOM 570 N N . LEU A 1 74 ? 47.302 -28.661 -33.977 1.00 53.82 74 LEU A N 1
ATOM 571 C CA . LEU A 1 74 ? 45.936 -28.480 -33.504 1.00 50.95 74 LEU A CA 1
ATOM 572 C C . LEU A 1 74 ? 45.374 -29.867 -33.220 1.00 48.73 74 LEU A C 1
ATOM 573 O O . LEU A 1 74 ? 45.206 -30.674 -34.142 1.00 45.87 74 LEU A O 1
ATOM 578 N N . THR A 1 75 ? 45.096 -30.154 -31.952 1.00 42.75 75 THR A N 1
ATOM 579 C CA . THR A 1 75 ? 44.432 -31.394 -31.605 1.00 45.23 75 THR A CA 1
ATOM 580 C C . THR A 1 75 ? 42.916 -31.195 -31.671 1.00 49.78 75 THR A C 1
ATOM 581 O O . THR A 1 75 ? 42.394 -30.175 -31.211 1.00 44.07 75 THR A O 1
ATOM 585 N N . LEU A 1 76 ? 42.220 -32.178 -32.255 1.00 44.64 76 LEU A N 1
ATOM 586 C CA . LEU A 1 76 ? 40.771 -32.165 -32.419 1.00 42.61 76 LEU A CA 1
ATOM 587 C C . LEU A 1 76 ? 40.148 -33.289 -31.610 1.00 47.99 76 LEU A C 1
ATOM 588 O O . LEU A 1 76 ? 40.579 -34.441 -31.702 1.00 42.74 76 LEU A O 1
ATOM 593 N N . ILE A 1 77 ? 39.117 -32.945 -30.841 1.00 47.97 77 ILE A N 1
ATOM 594 C CA . ILE A 1 77 ? 38.397 -33.872 -29.984 1.00 46.33 77 ILE A CA 1
ATOM 595 C C . ILE A 1 77 ? 36.910 -33.699 -30.230 1.00 47.37 77 ILE A C 1
ATOM 596 O O . ILE A 1 77 ? 36.373 -32.601 -30.029 1.00 45.57 77 ILE A O 1
ATOM 601 N N . GLN A 1 78 ? 36.248 -34.771 -30.665 1.00 51.59 78 GLN A N 1
ATOM 602 C CA . GLN A 1 78 ? 34.794 -34.859 -30.636 1.00 51.41 78 GLN A CA 1
ATOM 603 C C . GLN A 1 78 ? 34.400 -35.563 -29.351 1.00 51.64 78 GLN A C 1
ATOM 604 O O . GLN A 1 78 ? 34.750 -36.726 -29.150 1.00 56.02 78 GLN A O 1
ATOM 610 N N . THR A 1 79 ? 33.697 -34.865 -28.474 1.00 50.39 79 THR A N 1
ATOM 611 C CA . THR A 1 79 ? 33.423 -35.435 -27.167 1.00 47.78 79 THR A CA 1
ATOM 612 C C . THR A 1 79 ? 31.929 -35.402 -26.883 1.00 48.01 79 THR A C 1
ATOM 613 O O . THR A 1 79 ? 31.131 -34.854 -27.646 1.00 48.32 79 THR A O 1
ATOM 617 N N . HIS A 1 80 ? 31.573 -36.036 -25.778 1.00 45.69 80 HIS A N 1
ATOM 618 C CA . HIS A 1 80 ? 30.244 -35.955 -25.208 1.00 51.45 80 HIS A CA 1
ATOM 619 C C . HIS A 1 80 ? 30.140 -34.841 -24.174 1.00 52.03 80 HIS A C 1
ATOM 620 O O . HIS A 1 80 ? 29.035 -34.521 -23.743 1.00 61.57 80 HIS A O 1
ATOM 627 N N . ASN A 1 81 ? 31.259 -34.264 -23.751 1.00 47.25 81 ASN A N 1
ATOM 628 C CA . ASN A 1 81 ? 31.240 -33.276 -22.677 1.00 47.76 81 ASN A CA 1
ATOM 629 C C . ASN A 1 81 ? 32.519 -32.455 -22.730 1.00 52.47 81 ASN A C 1
ATOM 630 O O . ASN A 1 81 ? 33.618 -33.022 -22.660 1.00 50.02 81 ASN A O 1
ATOM 635 N N . THR A 1 82 ? 32.379 -31.127 -22.827 1.00 54.94 82 THR A N 1
ATOM 636 C CA . THR A 1 82 ? 33.549 -30.264 -22.992 1.00 46.48 82 THR A CA 1
ATOM 637 C C . THR A 1 82 ? 34.438 -30.281 -21.750 1.00 46.56 82 THR A C 1
ATOM 638 O O . THR A 1 82 ? 35.672 -30.292 -21.866 1.00 42.94 82 THR A O 1
ATOM 642 N N . ILE A 1 83 ? 33.831 -30.291 -20.553 1.00 48.49 83 ILE A N 1
ATOM 643 C CA . ILE A 1 83 ? 34.620 -30.365 -19.322 1.00 52.32 83 ILE A CA 1
ATOM 644 C C . ILE A 1 83 ? 35.472 -31.622 -19.321 1.00 53.61 83 ILE A C 1
ATOM 645 O O . ILE A 1 83 ? 36.671 -31.589 -19.025 1.00 56.58 83 ILE A O 1
ATOM 650 N N . SER A 1 84 ? 34.849 -32.760 -19.612 1.00 54.70 84 SER A N 1
ATOM 651 C CA . SER A 1 84 ? 35.563 -34.022 -19.522 1.00 52.58 84 SER A CA 1
ATOM 652 C C . SER A 1 84 ? 36.703 -34.071 -20.521 1.00 51.46 84 SER A C 1
ATOM 653 O O . SER A 1 84 ? 37.782 -34.572 -20.202 1.00 45.45 84 SER A O 1
ATOM 656 N N . ALA A 1 85 ? 36.492 -33.555 -21.734 1.00 40.92 85 ALA A N 1
ATOM 657 C CA . ALA A 1 85 ? 37.579 -33.553 -22.707 1.00 41.26 85 ALA A CA 1
ATOM 658 C C . ALA A 1 85 ? 38.718 -32.637 -22.262 1.00 52.16 85 ALA A C 1
ATOM 659 O O . ALA A 1 85 ? 39.892 -32.961 -22.445 1.00 50.37 85 ALA A O 1
ATOM 661 N N . ILE A 1 86 ? 38.392 -31.498 -21.655 1.00 51.07 86 ILE A N 1
ATOM 662 C CA . ILE A 1 86 ? 39.434 -30.594 -21.186 1.00 51.04 86 ILE A CA 1
ATOM 663 C C . ILE A 1 86 ? 40.187 -31.199 -20.010 1.00 54.60 86 ILE A C 1
ATOM 664 O O . ILE A 1 86 ? 41.414 -31.062 -19.902 1.00 59.57 86 ILE A O 1
ATOM 669 N N . LEU A 1 87 ? 39.464 -31.849 -19.093 1.00 58.38 87 LEU A N 1
ATOM 670 C CA . LEU A 1 87 ? 40.109 -32.488 -17.949 1.00 58.05 87 LEU A CA 1
ATOM 671 C C . LEU A 1 87 ? 41.070 -33.590 -18.378 1.00 57.27 87 LEU A C 1
ATOM 672 O O . LEU A 1 87 ? 42.066 -33.835 -17.693 1.00 56.08 87 LEU A O 1
ATOM 677 N N . ASP A 1 88 ? 40.782 -34.273 -19.496 1.00 55.78 88 ASP A N 1
ATOM 678 C CA . ASP A 1 88 ? 41.678 -35.310 -20.003 1.00 62.90 88 ASP A CA 1
ATOM 679 C C . ASP A 1 88 ? 42.912 -34.713 -20.673 1.00 59.23 88 ASP A C 1
ATOM 680 O O . ASP A 1 88 ? 44.019 -35.239 -20.516 1.00 55.78 88 ASP A O 1
ATOM 685 N N . CYS A 1 89 ? 42.735 -33.623 -21.428 1.00 56.61 89 CYS A N 1
ATOM 686 C CA . CYS A 1 89 ? 43.881 -32.890 -21.955 1.00 49.50 89 CYS A CA 1
ATOM 687 C C . CYS A 1 89 ? 44.810 -32.437 -20.829 1.00 52.20 89 CYS A C 1
ATOM 688 O O . CYS A 1 89 ? 46.033 -32.450 -20.984 1.00 52.09 89 CYS A O 1
ATOM 691 N N . ILE A 1 90 ? 44.250 -32.056 -19.677 1.00 54.24 90 ILE A N 1
ATOM 692 C CA . ILE A 1 90 ? 45.069 -31.600 -18.556 1.00 53.78 90 ILE A CA 1
ATOM 693 C C . ILE A 1 90 ? 45.806 -32.766 -17.917 1.00 64.62 90 ILE A C 1
ATOM 694 O O . ILE A 1 90 ? 46.957 -32.632 -17.481 1.00 61.59 90 ILE A O 1
ATOM 699 N N . ARG A 1 91 ? 45.148 -33.923 -17.825 1.00 68.10 91 ARG A N 1
ATOM 700 C CA . ARG A 1 91 ? 45.774 -35.070 -17.182 1.00 63.10 91 ARG A CA 1
ATOM 701 C C . ARG A 1 91 ? 46.959 -35.575 -17.999 1.00 61.44 91 ARG A C 1
ATOM 702 O O . ARG A 1 91 ? 48.013 -35.891 -17.439 1.00 55.99 91 ARG A O 1
ATOM 710 N N . VAL A 1 92 ? 46.822 -35.599 -19.325 1.00 57.48 92 VAL A N 1
ATOM 711 C CA . VAL A 1 92 ? 47.836 -36.215 -20.176 1.00 60.83 92 VAL A CA 1
ATOM 712 C C . VAL A 1 92 ? 49.022 -35.281 -20.411 1.00 66.95 92 VAL A C 1
ATOM 713 O O . VAL A 1 92 ? 50.180 -35.708 -20.366 1.00 68.83 92 VAL A O 1
ATOM 717 N N . THR A 1 93 ? 48.765 -34.002 -20.682 1.00 66.77 93 THR A N 1
ATOM 718 C CA . THR A 1 93 ? 49.849 -33.079 -20.986 1.00 57.72 93 THR A CA 1
ATOM 719 C C . THR A 1 93 ? 50.510 -32.495 -19.744 1.00 54.20 93 THR A C 1
ATOM 720 O O . THR A 1 93 ? 51.661 -32.063 -19.832 1.00 61.03 93 THR A O 1
ATOM 724 N N . GLY A 1 94 ? 49.832 -32.498 -18.595 1.00 55.47 94 GLY A N 1
ATOM 725 C CA . GLY A 1 94 ? 50.336 -31.902 -17.372 1.00 50.72 94 GLY A CA 1
ATOM 726 C C . GLY A 1 94 ? 50.238 -30.383 -17.229 1.00 62.03 94 GLY A C 1
ATOM 727 O O . GLY A 1 94 ? 50.837 -29.803 -16.322 1.00 71.44 94 GLY A O 1
ATOM 728 N N . PRO A 1 95 ? 49.475 -29.703 -18.087 1.00 67.29 95 PRO A N 1
ATOM 729 C CA . PRO A 1 95 ? 49.428 -28.236 -18.014 1.00 65.99 95 PRO A CA 1
ATOM 730 C C . PRO A 1 95 ? 48.687 -27.757 -16.785 1.00 60.21 95 PRO A C 1
ATOM 731 O O . PRO A 1 95 ? 47.917 -28.488 -16.155 1.00 64.26 95 PRO A O 1
ATOM 735 N N . THR A 1 96 ? 48.946 -26.496 -16.453 1.00 60.74 96 THR A N 1
ATOM 736 C CA . THR A 1 96 ? 48.462 -25.884 -15.225 1.00 61.99 96 THR A CA 1
ATOM 737 C C . THR A 1 96 ? 47.468 -24.772 -15.508 1.00 56.37 96 THR A C 1
ATOM 738 O O . THR A 1 96 ? 47.007 -24.105 -14.570 1.00 53.97 96 THR A O 1
ATOM 742 N N . LYS A 1 97 ? 47.117 -24.559 -16.775 1.00 54.26 97 LYS A N 1
ATOM 743 C CA . LYS A 1 97 ? 46.316 -23.408 -17.151 1.00 47.68 97 LYS A CA 1
ATOM 744 C C . LYS A 1 97 ? 45.619 -23.690 -18.472 1.00 48.38 97 LYS A C 1
ATOM 745 O O . LYS A 1 97 ? 46.171 -24.353 -19.365 1.00 50.44 97 LYS A O 1
ATOM 751 N N . VAL A 1 98 ? 44.401 -23.177 -18.574 1.00 43.55 98 VAL A N 1
ATOM 752 C CA . VAL A 1 98 ? 43.593 -23.201 -19.786 1.00 44.85 98 VAL A CA 1
ATOM 753 C C . VAL A 1 98 ? 43.239 -21.755 -20.114 1.00 49.39 98 VAL A C 1
ATOM 754 O O . VAL A 1 98 ? 42.818 -20.992 -19.229 1.00 47.34 98 VAL A O 1
ATOM 758 N N . VAL A 1 99 ? 43.413 -21.373 -21.375 1.00 41.12 99 VAL A N 1
ATOM 759 C CA . VAL A 1 99 ? 43.013 -20.051 -21.825 1.00 45.72 99 VAL A CA 1
ATOM 760 C C . VAL A 1 99 ? 42.114 -20.200 -23.045 1.00 48.29 99 VAL A C 1
ATOM 761 O O . VAL A 1 99 ? 42.194 -21.168 -23.805 1.00 42.95 99 VAL A O 1
ATOM 765 N N . PHE A 1 100 ? 41.262 -19.203 -23.230 1.00 38.53 100 PHE A N 1
ATOM 766 C CA . PHE A 1 100 ? 40.435 -19.130 -24.416 1.00 38.89 100 PHE A CA 1
ATOM 767 C C . PHE A 1 100 ? 39.960 -17.697 -24.572 1.00 46.81 100 PHE A C 1
ATOM 768 O O . PHE A 1 100 ? 40.081 -16.874 -23.661 1.00 38.21 100 PHE A O 1
ATOM 776 N N . ASN A 1 101 ? 39.403 -17.426 -25.744 1.00 47.24 101 ASN A N 1
ATOM 777 C CA . ASN A 1 101 ? 38.727 -16.170 -26.032 1.00 48.23 101 ASN A CA 1
ATOM 778 C C . ASN A 1 101 ? 37.234 -16.349 -25.777 1.00 44.25 101 ASN A C 1
ATOM 779 O O . ASN A 1 101 ? 36.614 -17.242 -26.361 1.00 43.30 101 ASN A O 1
ATOM 784 N N . HIS A 1 102 ? 36.660 -15.531 -24.893 1.00 48.47 102 HIS A N 1
ATOM 785 C CA . HIS A 1 102 ? 35.284 -15.800 -24.484 1.00 46.79 102 HIS A CA 1
ATOM 786 C C . HIS A 1 102 ? 34.293 -15.377 -25.573 1.00 45.12 102 HIS A C 1
ATOM 787 O O . HIS A 1 102 ? 34.588 -14.549 -26.440 1.00 44.86 102 HIS A O 1
ATOM 794 N N . LEU A 1 103 ? 33.127 -16.015 -25.564 1.00 47.26 103 LEU A N 1
ATOM 795 C CA . LEU A 1 103 ? 32.058 -15.689 -26.498 1.00 41.78 103 LEU A CA 1
ATOM 796 C C . LEU A 1 103 ? 30.830 -15.233 -25.716 1.00 50.64 103 LEU A C 1
ATOM 797 O O . LEU A 1 103 ? 30.759 -15.366 -24.490 1.00 54.26 103 LEU A O 1
ATOM 802 N N . TYR A 1 104 ? 29.851 -14.666 -26.428 1.00 51.38 104 TYR A N 1
ATOM 803 C CA . TYR A 1 104 ? 28.737 -14.008 -25.758 1.00 50.14 104 TYR A CA 1
ATOM 804 C C . TYR A 1 104 ? 27.381 -14.630 -26.057 1.00 56.86 104 TYR A C 1
ATOM 805 O O . TYR A 1 104 ? 26.375 -14.163 -25.515 1.00 63.31 104 TYR A O 1
ATOM 814 N N . ASP A 1 105 ? 27.326 -15.674 -26.878 1.00 53.99 105 ASP A N 1
ATOM 815 C CA . ASP A 1 105 ? 26.077 -16.375 -27.110 1.00 59.33 105 ASP A CA 1
ATOM 816 C C . ASP A 1 105 ? 25.708 -17.251 -25.904 1.00 57.67 105 ASP A C 1
ATOM 817 O O . ASP A 1 105 ? 26.579 -17.736 -25.169 1.00 54.21 105 ASP A O 1
ATOM 822 N N . PRO A 1 106 ? 24.415 -17.470 -25.677 1.00 61.89 106 PRO A N 1
ATOM 823 C CA . PRO A 1 106 ? 24.000 -18.119 -24.415 1.00 61.60 106 PRO A CA 1
ATOM 824 C C . PRO A 1 106 ? 24.618 -19.501 -24.188 1.00 60.61 106 PRO A C 1
ATOM 825 O O . PRO A 1 106 ? 25.013 -19.814 -23.053 1.00 65.51 106 PRO A O 1
ATOM 829 N N . VAL A 1 107 ? 24.751 -20.333 -25.222 1.00 50.34 107 VAL A N 1
ATOM 830 C CA . VAL A 1 107 ? 25.439 -21.609 -25.021 1.00 53.73 107 VAL A CA 1
ATOM 831 C C . VAL A 1 107 ? 26.856 -21.376 -24.512 1.00 54.83 107 VAL A C 1
ATOM 832 O O . VAL A 1 107 ? 27.254 -21.912 -23.473 1.00 58.03 107 VAL A O 1
ATOM 836 N N . SER A 1 108 ? 27.631 -20.551 -25.225 1.00 50.22 108 SER A N 1
ATOM 837 C CA . SER A 1 108 ? 29.045 -20.398 -24.892 1.00 52.60 108 SER A CA 1
ATOM 838 C C . SER A 1 108 ? 29.238 -19.713 -23.548 1.00 48.87 108 SER A C 1
ATOM 839 O O . SER A 1 108 ? 30.133 -20.090 -22.782 1.00 50.61 108 SER A O 1
ATOM 842 N N . LEU A 1 109 ? 28.423 -18.701 -23.241 1.00 44.31 109 LEU A N 1
ATOM 843 C CA . LEU A 1 109 ? 28.512 -18.050 -21.935 1.00 46.45 109 LEU A CA 1
ATOM 844 C C . LEU A 1 109 ? 28.389 -19.065 -20.806 1.00 47.67 109 LEU A C 1
ATOM 845 O O . LEU A 1 109 ? 29.217 -19.101 -19.885 1.00 45.57 109 LEU A O 1
ATOM 850 N N . VAL A 1 110 ? 27.333 -19.890 -20.855 1.00 49.59 110 VAL A N 1
ATOM 851 C CA . VAL A 1 110 ? 27.095 -20.860 -19.795 1.00 53.10 110 VAL A CA 1
ATOM 852 C C . VAL A 1 110 ? 28.221 -21.878 -19.751 1.00 47.41 110 VAL A C 1
ATOM 853 O O . VAL A 1 110 ? 28.821 -22.117 -18.696 1.00 51.22 110 VAL A O 1
ATOM 857 N N . ARG A 1 111 ? 28.544 -22.477 -20.902 1.00 43.25 111 ARG A N 1
ATOM 858 C CA . ARG A 1 111 ? 29.615 -23.471 -20.927 1.00 51.57 111 ARG A CA 1
ATOM 859 C C . ARG A 1 111 ? 30.946 -22.875 -20.470 1.00 52.33 111 ARG A C 1
ATOM 860 O O . ARG A 1 111 ? 31.666 -23.498 -19.680 1.00 57.72 111 ARG A O 1
ATOM 868 N N . ASP A 1 112 ? 31.287 -21.670 -20.942 1.00 48.10 112 ASP A N 1
ATOM 869 C CA . ASP A 1 112 ? 32.541 -21.042 -20.503 1.00 54.63 112 ASP A CA 1
ATOM 870 C C . ASP A 1 112 ? 32.543 -20.841 -18.999 1.00 53.46 112 ASP A C 1
ATOM 871 O O . ASP A 1 112 ? 33.569 -21.021 -18.337 1.00 56.67 112 ASP A O 1
ATOM 876 N N . HIS A 1 113 ? 31.388 -20.468 -18.446 1.00 48.67 113 HIS A N 1
ATOM 877 C CA . HIS A 1 113 ? 31.250 -20.309 -17.003 1.00 48.28 113 HIS A CA 1
ATOM 878 C C . HIS A 1 113 ? 31.410 -21.642 -16.276 1.00 51.91 113 HIS A C 1
ATOM 879 O O . HIS A 1 113 ? 32.004 -21.704 -15.190 1.00 54.13 113 HIS A O 1
ATOM 886 N N . THR A 1 114 ? 30.879 -22.720 -16.860 1.00 51.77 114 THR A N 1
ATOM 887 C CA . THR A 1 114 ? 30.974 -24.037 -16.237 1.00 50.61 114 THR A CA 1
ATOM 888 C C . THR A 1 114 ? 32.403 -24.546 -16.230 1.00 54.41 114 THR A C 1
ATOM 889 O O . THR A 1 114 ? 32.858 -25.088 -15.216 1.00 56.91 114 THR A O 1
ATOM 893 N N . VAL A 1 115 ? 33.121 -24.382 -17.353 1.00 49.13 115 VAL A N 1
ATOM 894 C CA . VAL A 1 115 ? 34.539 -24.741 -17.402 1.00 47.47 115 VAL A CA 1
ATOM 895 C C . VAL A 1 115 ? 35.329 -23.976 -16.345 1.00 55.16 115 VAL A C 1
ATOM 896 O O . VAL A 1 115 ? 36.122 -24.564 -15.605 1.00 55.33 115 VAL A O 1
ATOM 900 N N . LYS A 1 116 ? 35.147 -22.646 -16.276 1.00 59.73 116 LYS A N 1
ATOM 901 C CA . LYS A 1 116 ? 35.950 -21.842 -15.350 1.00 54.71 116 LYS A CA 1
ATOM 902 C C . LYS A 1 116 ? 35.715 -22.256 -13.905 1.00 54.92 116 LYS A C 1
ATOM 903 O O . LYS A 1 116 ? 36.641 -22.240 -13.086 1.00 66.40 116 LYS A O 1
ATOM 909 N N . GLU A 1 117 ? 34.480 -22.608 -13.567 1.00 49.11 117 GLU A N 1
ATOM 910 C CA . GLU A 1 117 ? 34.190 -22.991 -12.188 1.00 58.17 117 GLU A CA 1
ATOM 911 C C . GLU A 1 117 ? 34.791 -24.350 -11.858 1.00 59.78 117 GLU A C 1
ATOM 912 O O . GLU A 1 117 ? 35.328 -24.550 -10.763 1.00 66.08 117 GLU A O 1
ATOM 918 N N . LYS A 1 118 ? 34.738 -25.287 -12.806 1.00 58.53 118 LYS A N 1
ATOM 919 C CA . LYS A 1 118 ? 35.237 -26.632 -12.553 1.00 60.56 118 LYS A CA 1
ATOM 920 C C . LYS A 1 118 ? 36.757 -26.651 -12.508 1.00 60.64 118 LYS A C 1
ATOM 921 O O . LYS A 1 118 ? 37.353 -27.252 -11.609 1.00 65.55 118 LYS A O 1
ATOM 927 N N . LEU A 1 119 ? 37.407 -26.016 -13.478 1.00 58.54 119 LEU A N 1
ATOM 928 C CA . LEU A 1 119 ? 38.861 -25.971 -13.444 1.00 59.74 119 LEU A CA 1
ATOM 929 C C . LEU A 1 119 ? 39.338 -25.323 -12.159 1.00 61.85 119 LEU A C 1
ATOM 930 O O . LEU A 1 119 ? 40.312 -25.776 -11.551 1.00 66.80 119 LEU A O 1
ATOM 935 N N . VAL A 1 120 ? 38.656 -24.266 -11.718 1.00 63.65 120 VAL A N 1
ATOM 936 C CA . VAL A 1 120 ? 39.128 -23.562 -10.534 1.00 70.71 120 VAL A CA 1
ATOM 937 C C . VAL A 1 120 ? 39.049 -24.470 -9.313 1.00 73.65 120 VAL A C 1
ATOM 938 O O . VAL A 1 120 ? 39.955 -24.474 -8.466 1.00 66.63 120 VAL A O 1
ATOM 942 N N . GLU A 1 121 ? 37.983 -25.280 -9.219 1.00 71.55 121 GLU A N 1
ATOM 943 C CA . GLU A 1 121 ? 37.846 -26.193 -8.087 1.00 72.77 121 GLU A CA 1
ATOM 944 C C . GLU A 1 121 ? 38.788 -27.390 -8.207 1.00 72.96 121 GLU A C 1
ATOM 945 O O . GLU A 1 121 ? 39.228 -27.930 -7.185 1.00 78.19 121 GLU A O 1
ATOM 951 N N . ARG A 1 122 ? 39.122 -27.814 -9.429 1.00 69.81 122 ARG A N 1
ATOM 952 C CA . ARG A 1 122 ? 40.178 -28.809 -9.623 1.00 66.05 122 ARG A CA 1
ATOM 953 C C . ARG A 1 122 ? 41.587 -28.222 -9.469 1.00 63.35 122 ARG A C 1
ATOM 954 O O . ARG A 1 122 ? 42.567 -28.939 -9.697 1.00 67.11 122 ARG A O 1
ATOM 962 N N . GLY A 1 123 ? 41.721 -26.947 -9.112 1.00 58.12 123 GLY A N 1
ATOM 963 C CA . GLY A 1 123 ? 43.046 -26.384 -8.892 1.00 55.98 123 GLY A CA 1
ATOM 964 C C . GLY A 1 123 ? 43.805 -26.034 -10.153 1.00 59.09 123 GLY A C 1
ATOM 965 O O . GLY A 1 123 ? 45.038 -26.077 -10.158 1.00 62.51 123 GLY A O 1
ATOM 966 N N . ILE A 1 124 ? 43.101 -25.694 -11.226 1.00 59.00 124 ILE A N 1
ATOM 967 C CA . ILE A 1 124 ? 43.716 -25.295 -12.485 1.00 62.65 124 ILE A CA 1
ATOM 968 C C . ILE A 1 124 ? 43.448 -23.814 -12.722 1.00 67.02 124 ILE A C 1
ATOM 969 O O . ILE A 1 124 ? 42.341 -23.322 -12.463 1.00 64.02 124 ILE A O 1
ATOM 974 N N . SER A 1 125 ? 44.468 -23.100 -13.196 1.00 61.22 125 SER A N 1
ATOM 975 C CA . SER A 1 125 ? 44.274 -21.708 -13.566 1.00 63.36 125 SER A CA 1
ATOM 976 C C . SER A 1 125 ? 43.551 -21.629 -14.900 1.00 58.47 125 SER A C 1
ATOM 977 O O . SER A 1 125 ? 43.806 -22.418 -15.811 1.00 60.77 125 SER A O 1
ATOM 980 N N . VAL A 1 126 ? 42.655 -20.663 -15.018 1.00 54.17 126 VAL A N 1
ATOM 981 C CA . VAL A 1 126 ? 41.924 -20.430 -16.250 1.00 53.83 126 VAL A CA 1
ATOM 982 C C . VAL A 1 126 ? 41.812 -18.927 -16.457 1.00 53.80 126 VAL A C 1
ATOM 983 O O . VAL A 1 126 ? 41.667 -18.166 -15.495 1.00 58.11 126 VAL A O 1
ATOM 987 N N . GLN A 1 127 ? 41.903 -18.494 -17.709 1.00 48.42 127 GLN A N 1
ATOM 988 C CA . GLN A 1 127 ? 41.689 -17.091 -18.017 1.00 50.83 127 GLN A CA 1
ATOM 989 C C . GLN A 1 127 ? 41.089 -16.971 -19.407 1.00 53.58 127 GLN A C 1
ATOM 990 O O . GLN A 1 127 ? 41.506 -17.678 -20.329 1.00 50.50 127 GLN A O 1
ATOM 996 N N . SER A 1 128 ? 40.119 -16.069 -19.557 1.00 39.98 128 SER A N 1
ATOM 997 C CA . SER A 1 128 ? 39.533 -15.808 -20.858 1.00 42.51 128 SER A CA 1
ATOM 998 C C . SER A 1 128 ? 39.834 -14.368 -21.266 1.00 43.66 128 SER A C 1
ATOM 999 O O . SER A 1 128 ? 40.103 -13.504 -20.431 1.00 47.59 128 SER A O 1
ATOM 1002 N N . TYR A 1 129 ? 39.823 -14.137 -22.576 1.00 43.86 129 TYR A N 1
ATOM 1003 C CA . TYR A 1 129 ? 40.316 -12.918 -23.197 1.00 39.17 129 TYR A CA 1
ATOM 1004 C C . TYR A 1 129 ? 39.321 -12.453 -24.250 1.00 45.88 129 TYR A C 1
ATOM 1005 O O . TYR A 1 129 ? 38.579 -13.254 -24.830 1.00 49.81 129 TYR A O 1
ATOM 1014 N N . ASN A 1 130 ? 39.318 -11.144 -24.487 1.00 46.77 130 ASN A N 1
ATOM 1015 C CA . ASN A 1 130 ? 38.450 -10.519 -25.479 1.00 39.32 130 ASN A CA 1
ATOM 1016 C C . ASN A 1 130 ? 39.077 -10.724 -26.846 1.00 40.94 130 ASN A C 1
ATOM 1017 O O . ASN A 1 130 ? 39.945 -9.970 -27.279 1.00 47.98 130 ASN A O 1
ATOM 1022 N N . GLY A 1 131 ? 38.651 -11.774 -27.526 1.00 55.30 131 GLY A N 1
ATOM 1023 C CA . GLY A 1 131 ? 39.159 -12.025 -28.849 1.00 36.14 131 GLY A CA 1
ATOM 1024 C C . GLY A 1 131 ? 38.335 -11.456 -29.979 1.00 46.03 131 GLY A C 1
ATOM 1025 O O . GLY A 1 131 ? 38.740 -11.587 -31.131 1.00 49.04 131 GLY A O 1
ATOM 1026 N N . ASP A 1 132 ? 37.184 -10.824 -29.731 1.00 50.31 132 ASP A N 1
ATOM 1027 C CA . ASP A 1 132 ? 36.300 -10.588 -30.859 1.00 46.91 132 ASP A CA 1
ATOM 1028 C C . ASP A 1 132 ? 35.640 -9.219 -30.927 1.00 44.82 132 ASP A C 1
ATOM 1029 O O . ASP A 1 132 ? 34.990 -8.933 -31.943 1.00 47.25 132 ASP A O 1
ATOM 1034 N N . LEU A 1 133 ? 35.850 -8.333 -29.946 1.00 42.68 133 LEU A N 1
ATOM 1035 C CA . LEU A 1 133 ? 35.138 -7.059 -29.888 1.00 46.88 133 LEU A CA 1
ATOM 1036 C C . LEU A 1 133 ? 36.080 -5.863 -29.705 1.00 45.19 133 LEU A C 1
ATOM 1037 O O . LEU A 1 133 ? 37.133 -5.963 -29.074 1.00 43.27 133 LEU A O 1
ATOM 1042 N N . LEU A 1 134 ? 35.676 -4.718 -30.271 1.00 42.72 134 LEU A N 1
ATOM 1043 C CA . LEU A 1 134 ? 36.286 -3.438 -29.912 1.00 43.91 134 LEU A CA 1
ATOM 1044 C C . LEU A 1 134 ? 35.912 -3.018 -28.498 1.00 46.80 134 LEU A C 1
ATOM 1045 O O . LEU A 1 134 ? 36.757 -2.488 -27.763 1.00 51.92 134 LEU A O 1
ATOM 1050 N N . TYR A 1 135 ? 34.645 -3.216 -28.113 1.00 47.66 135 TYR A N 1
ATOM 1051 C CA . TYR A 1 135 ? 34.124 -2.844 -26.795 1.00 50.22 135 TYR A CA 1
ATOM 1052 C C . TYR A 1 135 ? 33.416 -4.040 -26.188 1.00 48.65 135 TYR A C 1
ATOM 1053 O O . TYR A 1 135 ? 32.488 -4.579 -26.792 1.00 43.19 135 TYR A O 1
ATOM 1062 N N . GLU A 1 136 ? 33.859 -4.461 -25.009 1.00 50.70 136 GLU A N 1
ATOM 1063 C CA . GLU A 1 136 ? 33.110 -5.448 -24.263 1.00 45.77 136 GLU A CA 1
ATOM 1064 C C . GLU A 1 136 ? 31.694 -4.923 -24.013 1.00 48.33 136 GLU A C 1
ATOM 1065 O O . GLU A 1 136 ? 31.489 -3.714 -23.877 1.00 57.50 136 GLU A O 1
ATOM 1071 N N . PRO A 1 137 ? 30.696 -5.813 -23.971 1.00 52.22 137 PRO A N 1
ATOM 1072 C CA . PRO A 1 137 ? 29.290 -5.363 -23.850 1.00 50.53 137 PRO A CA 1
ATOM 1073 C C . PRO A 1 137 ? 28.968 -4.618 -22.559 1.00 51.11 137 PRO A C 1
ATOM 1074 O O . PRO A 1 137 ? 27.887 -4.021 -22.473 1.00 55.34 137 PRO A O 1
ATOM 1078 N N . TRP A 1 138 ? 29.841 -4.655 -21.555 1.00 51.10 138 TRP A N 1
ATOM 1079 C CA . TRP A 1 138 ? 29.619 -3.982 -20.283 1.00 58.08 138 TRP A CA 1
ATOM 1080 C C . TRP A 1 138 ? 30.404 -2.680 -20.156 1.00 64.48 138 TRP A C 1
ATOM 1081 O O . TRP A 1 138 ? 30.293 -2.012 -19.129 1.00 70.83 138 TRP A O 1
ATOM 1092 N N . GLU A 1 139 ? 31.206 -2.313 -21.165 1.00 69.06 139 GLU A N 1
ATOM 1093 C CA . GLU A 1 139 ? 32.030 -1.109 -21.093 1.00 71.95 139 GLU A CA 1
ATOM 1094 C C . GLU A 1 139 ? 31.268 0.144 -21.490 1.00 69.95 139 GLU A C 1
ATOM 1095 O O . GLU A 1 139 ? 31.712 1.256 -21.180 1.00 73.58 139 GLU A O 1
ATOM 1101 N N . ILE A 1 140 ? 30.141 -0.009 -22.172 1.00 77.94 140 ILE A N 1
ATOM 1102 C CA . ILE A 1 140 ? 29.383 1.110 -22.710 1.00 87.25 140 ILE A CA 1
ATOM 1103 C C . ILE A 1 140 ? 28.070 1.218 -21.956 1.00 96.72 140 ILE A C 1
ATOM 1104 O O . ILE A 1 140 ? 27.290 0.260 -21.903 1.00 96.88 140 ILE A O 1
ATOM 1109 N N . TYR A 1 141 ? 27.830 2.390 -21.383 1.00 107.55 141 TYR A N 1
ATOM 1110 C CA . TYR A 1 141 ? 26.622 2.677 -20.626 1.00 118.34 141 TYR A CA 1
ATOM 1111 C C . TYR A 1 141 ? 26.469 4.194 -20.569 1.00 126.45 141 TYR A C 1
ATOM 1112 O O . TYR A 1 141 ? 27.408 4.939 -20.869 1.00 126.76 141 TYR A O 1
ATOM 1121 N N . CYS A 1 142 ? 25.270 4.645 -20.177 1.00 127.54 142 CYS A N 1
ATOM 1122 C CA . CYS A 1 142 ? 24.918 6.064 -20.234 1.00 125.68 142 CYS A CA 1
ATOM 1123 C C . CYS A 1 142 ? 25.380 6.839 -19.000 1.00 127.87 142 CYS A C 1
ATOM 1124 O O . CYS A 1 142 ? 26.366 6.465 -18.353 1.00 120.31 142 CYS A O 1
ATOM 1127 N N . GLU A 1 143 ? 24.670 7.929 -18.675 1.00 135.27 143 GLU A N 1
ATOM 1128 C CA . GLU A 1 143 ? 25.069 8.808 -17.577 1.00 138.77 143 GLU A CA 1
ATOM 1129 C C . GLU A 1 143 ? 24.680 8.248 -16.212 1.00 137.14 143 GLU A C 1
ATOM 1130 O O . GLU A 1 143 ? 25.367 8.513 -15.220 1.00 136.80 143 GLU A O 1
ATOM 1136 N N . LYS A 1 144 ? 23.588 7.487 -16.131 1.00 136.62 144 LYS A N 1
ATOM 1137 C CA . LYS A 1 144 ? 23.230 6.797 -14.899 1.00 133.62 144 LYS A CA 1
ATOM 1138 C C . LYS A 1 144 ? 23.693 5.342 -14.870 1.00 133.86 144 LYS A C 1
ATOM 1139 O O . LYS A 1 144 ? 23.541 4.685 -13.836 1.00 144.57 144 LYS A O 1
ATOM 1145 N N . GLY A 1 145 ? 24.245 4.827 -15.966 1.00 123.58 145 GLY A N 1
ATOM 1146 C CA . GLY A 1 145 ? 24.905 3.532 -15.964 1.00 113.72 145 GLY A CA 1
ATOM 1147 C C . GLY A 1 145 ? 24.139 2.379 -16.574 1.00 113.88 145 GLY A C 1
ATOM 1148 O O . GLY A 1 145 ? 24.514 1.224 -16.336 1.00 108.44 145 GLY A O 1
ATOM 1149 N N . LYS A 1 146 ? 23.100 2.649 -17.361 1.00 123.92 146 LYS A N 1
ATOM 1150 C CA . LYS A 1 146 ? 22.222 1.648 -17.948 1.00 124.41 146 LYS A CA 1
ATOM 1151 C C . LYS A 1 146 ? 22.488 1.497 -19.447 1.00 123.23 146 LYS A C 1
ATOM 1152 O O . LYS A 1 146 ? 23.125 2.356 -20.068 1.00 129.38 146 LYS A O 1
ATOM 1158 N N . PRO A 1 147 ? 22.048 0.395 -20.051 1.00 113.65 147 PRO A N 1
ATOM 1159 C CA . PRO A 1 147 ? 22.158 0.255 -21.510 1.00 114.76 147 PRO A CA 1
ATOM 1160 C C . PRO A 1 147 ? 21.494 1.393 -22.289 1.00 123.06 147 PRO A C 1
ATOM 1161 O O . PRO A 1 147 ? 20.653 2.135 -21.773 1.00 122.56 147 PRO A O 1
ATOM 1165 N N . PHE A 1 148 ? 21.871 1.497 -23.577 1.00 124.00 148 PHE A N 1
ATOM 1166 C CA . PHE A 1 148 ? 21.609 2.661 -24.432 1.00 121.09 148 PHE A CA 1
ATOM 1167 C C . PHE A 1 148 ? 20.412 2.515 -25.368 1.00 113.60 148 PHE A C 1
ATOM 1168 O O . PHE A 1 148 ? 19.836 3.531 -25.769 1.00 116.18 148 PHE A O 1
ATOM 1176 N N . THR A 1 149 ? 20.065 1.296 -25.779 1.00 105.43 149 THR A N 1
ATOM 1177 C CA . THR A 1 149 ? 18.775 0.994 -26.418 1.00 100.85 149 THR A CA 1
ATOM 1178 C C . THR A 1 149 ? 18.554 1.748 -27.733 1.00 98.33 149 THR A C 1
ATOM 1179 O O . THR A 1 149 ? 17.429 2.146 -28.043 1.00 115.79 149 THR A O 1
ATOM 1183 N N . SER A 1 150 ? 19.598 1.916 -28.545 1.00 78.29 150 SER A N 1
ATOM 1184 C CA . SER A 1 150 ? 19.484 2.620 -29.823 1.00 68.91 150 SER A CA 1
ATOM 1185 C C . SER A 1 150 ? 20.841 2.612 -30.513 1.00 63.06 150 SER A C 1
ATOM 1186 O O . SER A 1 150 ? 21.847 2.972 -29.892 1.00 64.42 150 SER A O 1
ATOM 1189 N N . PHE A 1 151 ? 20.915 2.206 -31.780 1.00 53.24 151 PHE A N 1
ATOM 1190 C CA . PHE A 1 151 ? 22.244 2.069 -32.354 1.00 51.33 151 PHE A CA 1
ATOM 1191 C C . PHE A 1 151 ? 22.953 3.416 -32.394 1.00 50.63 151 PHE A C 1
ATOM 1192 O O . PHE A 1 151 ? 24.071 3.549 -31.887 1.00 56.36 151 PHE A O 1
ATOM 1200 N N . ASN A 1 152 ? 22.305 4.441 -32.947 1.00 54.83 152 ASN A N 1
ATOM 1201 C CA . ASN A 1 152 ? 22.983 5.723 -33.093 1.00 56.72 152 ASN A CA 1
ATOM 1202 C C . ASN A 1 152 ? 23.511 6.233 -31.756 1.00 54.27 152 ASN A C 1
ATOM 1203 O O . ASN A 1 152 ? 24.625 6.758 -31.687 1.00 59.71 152 ASN A O 1
ATOM 1208 N N . SER A 1 153 ? 22.736 6.081 -30.682 1.00 56.74 153 SER A N 1
ATOM 1209 C CA . SER A 1 153 ? 23.208 6.541 -29.377 1.00 57.82 153 SER A CA 1
ATOM 1210 C C . SER A 1 153 ? 24.353 5.675 -28.889 1.00 55.01 153 SER A C 1
ATOM 1211 O O . SER A 1 153 ? 25.312 6.172 -28.288 1.00 60.41 153 SER A O 1
ATOM 1214 N N . TYR A 1 154 ? 24.253 4.367 -29.113 1.00 51.23 154 TYR A N 1
ATOM 1215 C CA . TYR A 1 154 ? 25.320 3.465 -28.706 1.00 48.40 154 TYR A CA 1
ATOM 1216 C C . TYR A 1 154 ? 26.613 3.797 -29.433 1.00 52.25 154 TYR A C 1
ATOM 1217 O O . TYR A 1 154 ? 27.688 3.847 -28.819 1.00 52.09 154 TYR A O 1
ATOM 1226 N N . TRP A 1 155 ? 26.525 4.030 -30.747 1.00 43.70 155 TRP A N 1
ATOM 1227 C CA . TRP A 1 155 ? 27.723 4.276 -31.536 1.00 56.27 155 TRP A CA 1
ATOM 1228 C C . TRP A 1 155 ? 28.290 5.669 -31.269 1.00 60.08 155 TRP A C 1
ATOM 1229 O O . TRP A 1 155 ? 29.514 5.832 -31.212 1.00 60.94 155 TRP A O 1
ATOM 1240 N N . LYS A 1 156 ? 27.424 6.666 -31.049 1.00 61.27 156 LYS A N 1
ATOM 1241 C CA . LYS A 1 156 ? 27.905 7.984 -30.645 1.00 59.59 156 LYS A CA 1
ATOM 1242 C C . LYS A 1 156 ? 28.687 7.908 -29.341 1.00 56.11 156 LYS A C 1
ATOM 1243 O O . LYS A 1 156 ? 29.719 8.570 -29.190 1.00 63.19 156 LYS A O 1
ATOM 1249 N N . LYS A 1 157 ? 28.220 7.100 -28.391 1.00 53.99 157 LYS A N 1
ATOM 1250 C CA . LYS A 1 157 ? 28.941 6.937 -27.132 1.00 55.77 157 LYS A CA 1
ATOM 1251 C C . LYS A 1 157 ? 30.272 6.208 -27.339 1.00 65.76 157 LYS A C 1
ATOM 1252 O O . LYS A 1 157 ? 31.273 6.537 -26.689 1.00 72.52 157 LYS A O 1
ATOM 1258 N N . CYS A 1 158 ? 30.306 5.212 -28.234 1.00 64.65 158 CYS A N 1
ATOM 1259 C CA . CYS A 1 158 ? 31.544 4.467 -28.467 1.00 59.30 158 CYS A CA 1
ATOM 1260 C C . CYS A 1 158 ? 32.619 5.357 -29.072 1.00 63.59 158 CYS A C 1
ATOM 1261 O O . CYS A 1 158 ? 33.794 5.249 -28.710 1.00 71.26 158 CYS A O 1
ATOM 1264 N N . LEU A 1 159 ? 32.244 6.217 -30.022 1.00 64.94 159 LEU A N 1
ATOM 1265 C CA . LEU A 1 159 ? 33.225 7.097 -30.647 1.00 69.28 159 LEU A CA 1
ATOM 1266 C C . LEU A 1 159 ? 33.718 8.182 -29.698 1.00 69.99 159 LEU A C 1
ATOM 1267 O O . LEU A 1 159 ? 34.722 8.836 -29.995 1.00 75.34 159 LEU A O 1
ATOM 1272 N N . ASP A 1 160 ? 33.034 8.393 -28.574 1.00 70.95 160 ASP A N 1
ATOM 1273 C CA . ASP A 1 160 ? 33.487 9.309 -27.538 1.00 69.03 160 ASP A CA 1
ATOM 1274 C C . ASP A 1 160 ? 34.299 8.604 -26.468 1.00 65.15 160 ASP A C 1
ATOM 1275 O O . ASP A 1 160 ? 34.483 9.148 -25.377 1.00 71.26 160 ASP A O 1
ATOM 1280 N N . MET A 1 161 ? 34.755 7.390 -26.750 1.00 67.32 161 MET A N 1
ATOM 1281 C CA . MET A 1 161 ? 35.713 6.671 -25.928 1.00 77.58 161 MET A CA 1
ATOM 1282 C C . MET A 1 161 ? 36.791 6.121 -26.839 1.00 82.21 161 MET A C 1
ATOM 1283 O O . MET A 1 161 ? 36.653 6.118 -28.063 1.00 89.77 161 MET A O 1
ATOM 1288 N N . SER A 1 162 ? 37.867 5.643 -26.241 1.00 83.09 162 SER A N 1
ATOM 1289 C CA . SER A 1 162 ? 38.900 4.967 -27.008 1.00 86.15 162 SER A CA 1
ATOM 1290 C C . SER A 1 162 ? 38.775 3.458 -26.826 1.00 76.09 162 SER A C 1
ATOM 1291 O O . SER A 1 162 ? 38.116 2.970 -25.904 1.00 67.81 162 SER A O 1
ATOM 1294 N N . ILE A 1 163 ? 39.395 2.718 -27.745 1.00 74.56 163 ILE A N 1
ATOM 1295 C CA . ILE A 1 163 ? 39.457 1.266 -27.607 1.00 73.75 163 ILE A CA 1
ATOM 1296 C C . ILE A 1 163 ? 40.414 0.916 -26.475 1.00 73.93 163 ILE A C 1
ATOM 1297 O O . ILE A 1 163 ? 41.548 1.414 -26.417 1.00 75.57 163 ILE A O 1
ATOM 1302 N N . GLU A 1 164 ? 39.968 0.049 -25.577 1.00 68.43 164 GLU A N 1
ATOM 1303 C CA . GLU A 1 164 ? 40.830 -0.468 -24.529 1.00 69.64 164 GLU A CA 1
ATOM 1304 C C . GLU A 1 164 ? 41.560 -1.726 -24.961 1.00 69.91 164 GLU A C 1
ATOM 1305 O O . GLU A 1 164 ? 42.571 -2.086 -24.350 1.00 79.47 164 GLU A O 1
ATOM 1311 N N . SER A 1 165 ? 41.076 -2.388 -26.006 1.00 69.73 165 SER A N 1
ATOM 1312 C CA . SER A 1 165 ? 41.726 -3.584 -26.516 1.00 72.91 165 SER A CA 1
ATOM 1313 C C . SER A 1 165 ? 43.123 -3.243 -27.014 1.00 84.42 165 SER A C 1
ATOM 1314 O O . SER A 1 165 ? 43.378 -2.157 -27.545 1.00 86.00 165 SER A O 1
ATOM 1317 N N . VAL A 1 166 ? 44.042 -4.182 -26.836 1.00 91.11 166 VAL A N 1
ATOM 1318 C CA . VAL A 1 166 ? 45.450 -3.945 -27.100 1.00 94.49 166 VAL A CA 1
ATOM 1319 C C . VAL A 1 166 ? 45.942 -5.068 -28.010 1.00 99.38 166 VAL A C 1
ATOM 1320 O O . VAL A 1 166 ? 45.941 -6.239 -27.612 1.00 112.17 166 VAL A O 1
ATOM 1324 N N . MET A 1 167 ? 46.324 -4.721 -29.242 1.00 88.40 167 MET A N 1
ATOM 1325 C CA . MET A 1 167 ? 46.768 -5.720 -30.209 1.00 74.71 167 MET A CA 1
ATOM 1326 C C . MET A 1 167 ? 48.106 -6.319 -29.806 1.00 78.35 167 MET A C 1
ATOM 1327 O O . MET A 1 167 ? 49.010 -5.615 -29.349 1.00 77.67 167 MET A O 1
ATOM 1332 N N . LEU A 1 168 ? 48.251 -7.623 -30.028 1.00 81.49 168 LEU A N 1
ATOM 1333 C CA . LEU A 1 168 ? 49.496 -8.260 -29.634 1.00 81.59 168 LEU A CA 1
ATOM 1334 C C . LEU A 1 168 ? 50.295 -8.722 -30.843 1.00 71.52 168 LEU A C 1
ATOM 1335 O O . LEU A 1 168 ? 49.734 -9.061 -31.890 1.00 64.67 168 LEU A O 1
ATOM 1340 N N . PRO A 1 169 ? 51.616 -8.726 -30.724 1.00 67.80 169 PRO A N 1
ATOM 1341 C CA . PRO A 1 169 ? 52.476 -9.183 -31.832 1.00 68.58 169 PRO A CA 1
ATOM 1342 C C . PRO A 1 169 ? 52.453 -10.697 -31.938 1.00 65.22 169 PRO A C 1
ATOM 1343 O O . PRO A 1 169 ? 52.228 -11.387 -30.934 1.00 68.68 169 PRO A O 1
ATOM 1347 N N . PRO A 1 170 ? 52.719 -11.254 -33.117 1.00 63.69 170 PRO A N 1
ATOM 1348 C CA . PRO A 1 170 ? 52.634 -12.704 -33.288 1.00 59.89 170 PRO A CA 1
ATOM 1349 C C . PRO A 1 170 ? 53.845 -13.392 -32.687 1.00 64.88 170 PRO A C 1
ATOM 1350 O O . PRO A 1 170 ? 54.902 -12.770 -32.514 1.00 62.69 170 PRO A O 1
ATOM 1354 N N . PRO A 1 171 ? 53.735 -14.673 -32.352 1.00 65.94 171 PRO A N 1
ATOM 1355 C CA . PRO A 1 171 ? 54.847 -15.359 -31.689 1.00 60.97 171 PRO A CA 1
ATOM 1356 C C . PRO A 1 171 ? 55.954 -15.719 -32.665 1.00 62.87 171 PRO A C 1
ATOM 1357 O O . PRO A 1 171 ? 55.728 -15.937 -33.859 1.00 59.00 171 PRO A O 1
ATOM 1361 N N . TRP A 1 172 ? 57.177 -15.767 -32.137 1.00 66.50 172 TRP A N 1
ATOM 1362 C CA . TRP A 1 172 ? 58.296 -16.254 -32.937 1.00 64.91 172 TRP A CA 1
ATOM 1363 C C . TRP A 1 172 ? 58.143 -17.741 -33.224 1.00 67.49 172 TRP A C 1
ATOM 1364 O O . TRP A 1 172 ? 58.068 -18.166 -34.381 1.00 78.02 172 TRP A O 1
ATOM 1375 N N . ARG A 1 173 ? 58.107 -18.548 -32.175 1.00 63.41 173 ARG A N 1
ATOM 1376 C CA . ARG A 1 173 ? 57.880 -19.974 -32.275 1.00 64.36 173 ARG A CA 1
ATOM 1377 C C . ARG A 1 173 ? 56.811 -20.347 -31.253 1.00 63.30 173 ARG A C 1
ATOM 1378 O O . ARG A 1 173 ? 56.558 -19.616 -30.291 1.00 64.49 173 ARG A O 1
ATOM 1386 N N . LEU A 1 174 ? 56.169 -21.485 -31.475 1.00 58.02 174 LEU A N 1
ATOM 1387 C CA . LEU A 1 174 ? 55.319 -22.116 -30.474 1.00 58.90 174 LEU A CA 1
ATOM 1388 C C . LEU A 1 174 ? 56.035 -23.345 -29.934 1.00 57.09 174 LEU A C 1
ATOM 1389 O O . LEU A 1 174 ? 56.457 -24.207 -30.712 1.00 63.38 174 LEU A O 1
ATOM 1394 N N . MET A 1 175 ? 56.191 -23.412 -28.611 1.00 56.99 175 MET A N 1
ATOM 1395 C CA . MET A 1 175 ? 56.849 -24.557 -27.976 1.00 57.72 175 MET A CA 1
ATOM 1396 C C . MET A 1 175 ? 55.837 -25.676 -27.797 1.00 67.32 175 MET A C 1
ATOM 1397 O O . MET A 1 175 ? 54.844 -25.486 -27.087 1.00 59.23 175 MET A O 1
ATOM 1402 N N . PRO A 1 176 ? 56.050 -26.844 -28.395 1.00 72.23 176 PRO A N 1
ATOM 1403 C CA . PRO A 1 176 ? 55.007 -27.873 -28.404 1.00 68.41 176 PRO A CA 1
ATOM 1404 C C . PRO A 1 176 ? 54.827 -28.576 -27.070 1.00 66.26 176 PRO A C 1
ATOM 1405 O O . PRO A 1 176 ? 55.742 -28.673 -26.249 1.00 70.16 176 PRO A O 1
ATOM 1409 N N . ILE A 1 177 ? 53.598 -29.049 -26.872 1.00 60.94 177 ILE A N 1
ATOM 1410 C CA . ILE A 1 177 ? 53.241 -30.066 -25.892 1.00 64.46 177 ILE A CA 1
ATOM 1411 C C . ILE A 1 177 ? 52.607 -31.205 -26.672 1.00 63.95 177 ILE A C 1
ATOM 1412 O O . ILE A 1 177 ? 51.615 -30.994 -27.381 1.00 69.72 177 ILE A O 1
ATOM 1417 N N . THR A 1 178 ? 53.168 -32.399 -26.550 1.00 64.18 178 THR A N 1
ATOM 1418 C CA . THR A 1 178 ? 52.736 -33.541 -27.343 1.00 73.42 178 THR A CA 1
ATOM 1419 C C . THR A 1 178 ? 52.016 -34.563 -26.469 1.00 76.95 178 THR A C 1
ATOM 1420 O O . THR A 1 178 ? 52.445 -34.851 -25.345 1.00 82.20 178 THR A O 1
ATOM 1424 N N . ALA A 1 179 ? 50.918 -35.107 -26.998 1.00 71.47 179 ALA A N 1
ATOM 1425 C CA . ALA A 1 179 ? 50.095 -36.093 -26.306 1.00 71.23 179 ALA A CA 1
ATOM 1426 C C . ALA A 1 179 ? 49.619 -37.140 -27.301 1.00 66.67 179 ALA A C 1
ATOM 1427 O O . ALA A 1 179 ? 49.325 -36.812 -28.450 1.00 65.08 179 ALA A O 1
ATOM 1429 N N . ALA A 1 180 ? 49.542 -38.400 -26.867 1.00 67.68 180 ALA A N 1
ATOM 1430 C CA . ALA A 1 180 ? 49.079 -39.470 -27.749 1.00 64.35 180 ALA A CA 1
ATOM 1431 C C . ALA A 1 180 ? 47.586 -39.316 -28.044 1.00 70.81 180 ALA A C 1
ATOM 1432 O O . ALA A 1 180 ? 46.767 -39.250 -27.119 1.00 72.79 180 ALA A O 1
ATOM 1434 N N . ALA A 1 181 ? 47.233 -39.278 -29.338 1.00 66.29 181 ALA A N 1
ATOM 1435 C CA . ALA A 1 181 ? 45.835 -39.150 -29.737 1.00 68.58 181 ALA A CA 1
ATOM 1436 C C . ALA A 1 181 ? 44.935 -40.126 -28.992 1.00 76.06 181 ALA A C 1
ATOM 1437 O O . ALA A 1 181 ? 43.767 -39.818 -28.724 1.00 76.25 181 ALA A O 1
ATOM 1439 N N . GLU A 1 182 ? 45.460 -41.303 -28.650 1.00 75.87 182 GLU A N 1
ATOM 1440 C CA . GLU A 1 182 ? 44.652 -42.332 -28.010 1.00 75.88 182 GLU A CA 1
ATOM 1441 C C . GLU A 1 182 ? 44.421 -42.042 -26.532 1.00 79.14 182 GLU A C 1
ATOM 1442 O O . GLU A 1 182 ? 43.410 -42.474 -25.973 1.00 82.63 182 GLU A O 1
ATOM 1448 N N . ALA A 1 183 ? 45.328 -41.311 -25.883 1.00 77.95 183 ALA A N 1
ATOM 1449 C CA . ALA A 1 183 ? 45.171 -41.036 -24.459 1.00 70.11 183 ALA A CA 1
ATOM 1450 C C . ALA A 1 183 ? 44.083 -39.998 -24.167 1.00 70.20 183 ALA A C 1
ATOM 1451 O O . ALA A 1 183 ? 43.619 -39.921 -23.022 1.00 72.47 183 ALA A O 1
ATOM 1453 N N . ILE A 1 184 ? 43.673 -39.194 -25.157 1.00 59.49 184 ILE A N 1
ATOM 1454 C CA . ILE A 1 184 ? 42.647 -38.174 -24.962 1.00 66.89 184 ILE A CA 1
ATOM 1455 C C . ILE A 1 184 ? 41.476 -38.339 -25.927 1.00 63.70 184 ILE A C 1
ATOM 1456 O O . ILE A 1 184 ? 40.628 -37.452 -26.026 1.00 67.53 184 ILE A O 1
ATOM 1461 N N . TRP A 1 185 ? 41.417 -39.446 -26.659 1.00 57.27 185 TRP A N 1
ATOM 1462 C CA . TRP A 1 185 ? 40.312 -39.694 -27.578 1.00 52.73 185 TRP A CA 1
ATOM 1463 C C . TRP A 1 185 ? 40.196 -38.569 -28.610 1.00 51.98 185 TRP A C 1
ATOM 1464 O O . TRP A 1 185 ? 39.152 -37.945 -28.786 1.00 58.87 185 TRP A O 1
ATOM 1475 N N . ALA A 1 186 ? 41.306 -38.329 -29.301 1.00 51.83 186 ALA A N 1
ATOM 1476 C CA . ALA A 1 186 ? 41.375 -37.325 -30.348 1.00 47.89 186 ALA A CA 1
ATOM 1477 C C . ALA A 1 186 ? 41.064 -37.962 -31.695 1.00 53.56 186 ALA A C 1
ATOM 1478 O O . ALA A 1 186 ? 40.956 -39.181 -31.820 1.00 65.25 186 ALA A O 1
ATOM 1480 N N . CYS A 1 187 ? 40.941 -37.123 -32.718 1.00 51.27 187 CYS A N 1
ATOM 1481 C CA . CYS A 1 187 ? 40.508 -37.586 -34.030 1.00 48.47 187 CYS A CA 1
ATOM 1482 C C . CYS A 1 187 ? 40.937 -36.566 -35.080 1.00 53.09 187 CYS A C 1
ATOM 1483 O O . CYS A 1 187 ? 41.450 -35.489 -34.760 1.00 51.61 187 CYS A O 1
ATOM 1486 N N . SER A 1 188 ? 40.715 -36.915 -36.342 1.00 50.07 188 SER A N 1
ATOM 1487 C CA . SER A 1 188 ? 41.016 -36.002 -37.431 1.00 44.26 188 SER A CA 1
ATOM 1488 C C . SER A 1 188 ? 39.839 -35.065 -37.680 1.00 54.38 188 SER A C 1
ATOM 1489 O O . SER A 1 188 ? 38.754 -35.199 -37.093 1.00 58.62 188 SER A O 1
ATOM 1492 N N . ILE A 1 189 ? 40.057 -34.113 -38.589 1.00 48.03 189 ILE A N 1
ATOM 1493 C CA . ILE A 1 189 ? 39.005 -33.154 -38.896 1.00 59.65 189 ILE A CA 1
ATOM 1494 C C . ILE A 1 189 ? 37.799 -33.855 -39.523 1.00 56.08 189 ILE A C 1
ATOM 1495 O O . ILE A 1 189 ? 36.645 -33.578 -39.170 1.00 66.23 189 ILE A O 1
ATOM 1500 N N . GLU A 1 190 ? 38.044 -34.775 -40.456 1.00 46.24 190 GLU A N 1
ATOM 1501 C CA . GLU A 1 190 ? 36.943 -35.515 -41.069 1.00 53.03 190 GLU A CA 1
ATOM 1502 C C . GLU A 1 190 ? 36.157 -36.342 -40.040 1.00 54.23 190 GLU A C 1
ATOM 1503 O O . GLU A 1 190 ? 34.956 -36.564 -40.215 1.00 53.04 190 GLU A O 1
ATOM 1509 N N . GLU A 1 191 ? 36.799 -36.811 -38.966 1.00 55.29 191 GLU A N 1
ATOM 1510 C CA . GLU A 1 191 ? 36.060 -37.584 -37.972 1.00 51.34 191 GLU A CA 1
ATOM 1511 C C . GLU A 1 191 ? 35.182 -36.718 -37.068 1.00 59.00 191 GLU A C 1
ATOM 1512 O O . GLU A 1 191 ? 34.410 -37.263 -36.265 1.00 60.76 191 GLU A O 1
ATOM 1518 N N . LEU A 1 192 ? 35.267 -35.390 -37.196 1.00 57.75 192 LEU A N 1
ATOM 1519 C CA . LEU A 1 192 ? 34.385 -34.494 -36.460 1.00 55.97 192 LEU A CA 1
ATOM 1520 C C . LEU A 1 192 ? 32.948 -34.534 -36.969 1.00 58.21 192 LEU A C 1
ATOM 1521 O O . LEU A 1 192 ? 32.033 -34.161 -36.227 1.00 53.74 192 LEU A O 1
ATOM 1526 N N . GLY A 1 193 ? 32.730 -34.965 -38.213 1.00 48.21 193 GLY A N 1
ATOM 1527 C CA . GLY A 1 193 ? 31.388 -35.017 -38.756 1.00 38.16 193 GLY A CA 1
ATOM 1528 C C . GLY A 1 193 ? 30.793 -33.673 -39.107 1.00 55.84 193 GLY A C 1
ATOM 1529 O O . GLY A 1 193 ? 29.576 -33.559 -39.249 1.00 61.44 193 GLY A O 1
ATOM 1530 N N . LEU A 1 194 ? 31.633 -32.647 -39.262 1.00 50.34 194 LEU A N 1
ATOM 1531 C CA . LEU A 1 194 ? 31.148 -31.335 -39.661 1.00 50.56 194 LEU A CA 1
ATOM 1532 C C . LEU A 1 194 ? 30.385 -31.376 -40.979 1.00 51.87 194 LEU A C 1
ATOM 1533 O O . LEU A 1 194 ? 29.568 -30.488 -41.244 1.00 58.00 194 LEU A O 1
ATOM 1538 N N . GLU A 1 195 ? 30.640 -32.361 -41.836 1.00 46.17 195 GLU A N 1
ATOM 1539 C CA . GLU A 1 195 ? 30.029 -32.371 -43.164 1.00 54.92 195 GLU A CA 1
ATOM 1540 C C . GLU A 1 195 ? 29.380 -33.726 -43.415 1.00 61.93 195 GLU A C 1
ATOM 1541 O O . GLU A 1 195 ? 30.059 -34.755 -43.399 1.00 64.20 195 GLU A O 1
ATOM 1547 N N . ASN A 1 196 ? 28.065 -33.719 -43.619 1.00 57.67 196 ASN A N 1
ATOM 1548 C CA . ASN A 1 196 ? 27.319 -34.922 -43.961 1.00 58.05 196 ASN A CA 1
ATOM 1549 C C . ASN A 1 196 ? 27.458 -35.250 -45.446 1.00 66.53 196 ASN A C 1
ATOM 1550 O O . ASN A 1 196 ? 27.557 -34.356 -46.302 1.00 65.12 196 ASN A O 1
ATOM 1555 N N . GLU A 1 197 ? 27.450 -36.558 -45.741 1.00 63.61 197 GLU A N 1
ATOM 1556 C CA . GLU A 1 197 ? 27.564 -37.042 -47.115 1.00 63.50 197 GLU A CA 1
ATOM 1557 C C . GLU A 1 197 ? 26.561 -36.370 -48.043 1.00 59.13 197 GLU A C 1
ATOM 1558 O O . GLU A 1 197 ? 26.907 -35.985 -49.168 1.00 64.16 197 GLU A O 1
ATOM 1564 N N . ALA A 1 198 ? 25.310 -36.229 -47.593 1.00 52.61 198 ALA A N 1
ATOM 1565 C CA . ALA A 1 198 ? 24.270 -35.606 -48.409 1.00 55.98 198 ALA A CA 1
ATOM 1566 C C . ALA A 1 198 ? 24.501 -34.121 -48.643 1.00 58.47 198 ALA A C 1
ATOM 1567 O O . ALA A 1 198 ? 23.851 -33.541 -49.520 1.00 59.83 198 ALA A O 1
ATOM 1569 N N . GLU A 1 199 ? 25.382 -33.487 -47.874 1.00 62.52 199 GLU A N 1
ATOM 1570 C CA . GLU A 1 199 ? 25.625 -32.068 -48.064 1.00 59.45 199 GLU A CA 1
ATOM 1571 C C . GLU A 1 199 ? 26.661 -31.788 -49.143 1.00 58.42 199 GLU A C 1
ATOM 1572 O O . GLU A 1 199 ? 26.644 -30.694 -49.719 1.00 57.97 199 GLU A O 1
ATOM 1578 N N . LYS A 1 200 ? 27.541 -32.745 -49.447 1.00 58.22 200 LYS A N 1
ATOM 1579 C CA . LYS A 1 200 ? 28.648 -32.456 -50.356 1.00 58.14 200 LYS A CA 1
ATOM 1580 C C . LYS A 1 200 ? 28.202 -31.835 -51.670 1.00 62.72 200 LYS A C 1
ATOM 1581 O O . LYS A 1 200 ? 28.903 -30.936 -52.168 1.00 70.85 200 LYS A O 1
ATOM 1587 N N . PRO A 1 201 ? 27.080 -32.235 -52.266 1.00 59.19 201 PRO A N 1
ATOM 1588 C CA . PRO A 1 201 ? 26.666 -31.607 -53.535 1.00 51.56 201 PRO A CA 1
ATOM 1589 C C . PRO A 1 201 ? 26.334 -30.122 -53.419 1.00 59.59 201 PRO A C 1
ATOM 1590 O O . PRO A 1 201 ? 26.736 -29.339 -54.297 1.00 57.62 201 PRO A O 1
ATOM 1594 N N . SER A 1 202 ? 25.598 -29.707 -52.380 1.00 58.83 202 SER A N 1
ATOM 1595 C CA . SER A 1 202 ? 25.401 -28.274 -52.146 1.00 56.57 202 SER A CA 1
ATOM 1596 C C . SER A 1 202 ? 26.733 -27.582 -51.866 1.00 55.86 202 SER A C 1
ATOM 1597 O O . SER A 1 202 ? 27.035 -26.527 -52.440 1.00 52.85 202 SER A O 1
ATOM 1600 N N . ASN A 1 203 ? 27.557 -28.176 -51.001 1.00 40.80 203 ASN A N 1
ATOM 1601 C CA . ASN A 1 203 ? 28.797 -27.536 -50.624 1.00 37.09 203 ASN A CA 1
ATOM 1602 C C . ASN A 1 203 ? 29.780 -27.430 -51.784 1.00 49.75 203 ASN A C 1
ATOM 1603 O O . ASN A 1 203 ? 30.774 -26.704 -51.663 1.00 44.58 203 ASN A O 1
ATOM 1608 N N . ALA A 1 204 ? 29.534 -28.115 -52.904 1.00 49.45 204 ALA A N 1
ATOM 1609 C CA . ALA A 1 204 ? 30.403 -27.910 -54.057 1.00 45.86 204 ALA A CA 1
ATOM 1610 C C . ALA A 1 204 ? 30.287 -26.495 -54.601 1.00 51.24 204 ALA A C 1
ATOM 1611 O O . ALA A 1 204 ? 31.252 -25.975 -55.167 1.00 60.94 204 ALA A O 1
ATOM 1613 N N . LEU A 1 205 ? 29.127 -25.849 -54.449 1.00 53.61 205 LEU A N 1
ATOM 1614 C CA . LEU A 1 205 ? 29.050 -24.452 -54.860 1.00 57.13 205 LEU A CA 1
ATOM 1615 C C . LEU A 1 205 ? 29.858 -23.557 -53.930 1.00 47.65 205 LEU A C 1
ATOM 1616 O O . LEU A 1 205 ? 30.524 -22.624 -54.386 1.00 44.79 205 LEU A O 1
ATOM 1621 N N . LEU A 1 206 ? 29.804 -23.802 -52.626 1.00 45.19 206 LEU A N 1
ATOM 1622 C CA . LEU A 1 206 ? 30.532 -22.903 -51.745 1.00 46.88 206 LEU A CA 1
ATOM 1623 C C . LEU A 1 206 ? 32.036 -23.080 -51.909 1.00 47.63 206 LEU A C 1
ATOM 1624 O O . LEU A 1 206 ? 32.786 -22.101 -51.779 1.00 53.22 206 LEU A O 1
ATOM 1629 N N . THR A 1 207 ? 32.484 -24.290 -52.266 1.00 41.70 207 THR A N 1
ATOM 1630 C CA . THR A 1 207 ? 33.911 -24.543 -52.445 1.00 52.46 207 THR A CA 1
ATOM 1631 C C . THR A 1 207 ? 34.497 -23.650 -53.527 1.00 56.36 207 THR A C 1
ATOM 1632 O O . THR A 1 207 ? 35.577 -23.075 -53.351 1.00 59.74 207 THR A O 1
ATOM 1636 N N . ARG A 1 208 ? 33.805 -23.542 -54.670 1.00 48.19 208 ARG A N 1
ATOM 1637 C CA . ARG A 1 208 ? 34.310 -22.712 -55.758 1.00 53.15 208 ARG A CA 1
ATOM 1638 C C . ARG A 1 208 ? 34.240 -21.227 -55.448 1.00 51.15 208 ARG A C 1
ATOM 1639 O O . ARG A 1 208 ? 34.941 -20.439 -56.089 1.00 55.29 208 ARG A O 1
ATOM 1647 N N . ALA A 1 209 ? 33.406 -20.818 -54.500 1.00 53.27 209 ALA A N 1
ATOM 1648 C CA . ALA A 1 209 ? 33.137 -19.399 -54.327 1.00 49.74 209 ALA A CA 1
ATOM 1649 C C . ALA A 1 209 ? 34.020 -18.746 -53.262 1.00 43.94 209 ALA A C 1
ATOM 1650 O O . ALA A 1 209 ? 34.212 -17.524 -53.293 1.00 39.39 209 ALA A O 1
ATOM 1652 N N . TRP A 1 210 ? 34.559 -19.534 -52.337 1.00 39.15 210 TRP A N 1
ATOM 1653 C CA . TRP A 1 210 ? 35.186 -19.035 -51.126 1.00 36.33 210 TRP A CA 1
ATOM 1654 C C . TRP A 1 210 ? 36.377 -19.909 -50.772 1.00 42.92 210 TRP A C 1
ATOM 1655 O O . TRP A 1 210 ? 36.362 -21.126 -51.000 1.00 41.42 210 TRP A O 1
ATOM 1666 N N . SER A 1 211 ? 37.397 -19.277 -50.190 1.00 45.10 211 SER A N 1
ATOM 1667 C CA . SER A 1 211 ? 38.503 -19.988 -49.541 1.00 51.27 211 SER A CA 1
ATOM 1668 C C . SER A 1 211 ? 38.539 -19.558 -48.085 1.00 45.72 211 SER A C 1
ATOM 1669 O O . SER A 1 211 ? 39.018 -18.458 -47.772 1.00 48.75 211 SER A O 1
ATOM 1672 N N . PRO A 1 212 ? 38.023 -20.368 -47.176 1.00 43.11 212 PRO A N 1
ATOM 1673 C CA . PRO A 1 212 ? 38.158 -20.081 -45.744 1.00 43.65 212 PRO A CA 1
ATOM 1674 C C . PRO A 1 212 ? 39.613 -20.048 -45.318 1.00 39.66 212 PRO A C 1
ATOM 1675 O O . PRO A 1 212 ? 40.510 -20.515 -46.017 1.00 46.15 212 PRO A O 1
ATOM 1679 N N . GLY A 1 213 ? 39.834 -19.523 -44.118 1.00 39.96 213 GLY A N 1
ATOM 1680 C CA . GLY A 1 213 ? 41.146 -19.564 -43.508 1.00 31.73 213 GLY A CA 1
ATOM 1681 C C . GLY A 1 213 ? 41.689 -18.183 -43.221 1.00 33.98 213 GLY A C 1
ATOM 1682 O O . GLY A 1 213 ? 41.453 -17.249 -44.002 1.00 42.33 213 GLY A O 1
ATOM 1683 N N . TRP A 1 214 ? 42.426 -18.038 -42.112 1.00 32.04 214 TRP A N 1
ATOM 1684 C CA . TRP A 1 214 ? 42.893 -16.712 -41.702 1.00 35.51 214 TRP A CA 1
ATOM 1685 C C . TRP A 1 214 ? 43.826 -16.080 -42.723 1.00 41.85 214 TRP A C 1
ATOM 1686 O O . TRP A 1 214 ? 43.883 -14.853 -42.824 1.00 45.62 214 TRP A O 1
ATOM 1697 N N . SER A 1 215 ? 44.591 -16.871 -43.463 1.00 47.85 215 SER A N 1
ATOM 1698 C CA . SER A 1 215 ? 45.503 -16.213 -44.384 1.00 46.07 215 SER A CA 1
ATOM 1699 C C . SER A 1 215 ? 44.742 -15.694 -45.598 1.00 42.03 215 SER A C 1
ATOM 1700 O O . SER A 1 215 ? 45.106 -14.656 -46.159 1.00 50.93 215 SER A O 1
ATOM 1703 N N . ASN A 1 216 ? 43.619 -16.323 -45.941 1.00 42.01 216 ASN A N 1
ATOM 1704 C CA . ASN A 1 216 ? 42.748 -15.763 -46.976 1.00 33.80 216 ASN A CA 1
ATOM 1705 C C . ASN A 1 216 ? 41.997 -14.531 -46.497 1.00 33.15 216 ASN A C 1
ATOM 1706 O O . ASN A 1 216 ? 41.692 -13.648 -47.310 1.00 39.92 216 ASN A O 1
ATOM 1711 N N . ALA A 1 217 ? 41.708 -14.446 -45.193 1.00 35.55 217 ALA A N 1
ATOM 1712 C CA . ALA A 1 217 ? 41.117 -13.234 -44.630 1.00 33.71 217 ALA A CA 1
ATOM 1713 C C . ALA A 1 217 ? 42.083 -12.060 -44.725 1.00 41.95 217 ALA A C 1
ATOM 1714 O O . ALA A 1 217 ? 41.685 -10.961 -45.139 1.00 50.48 217 ALA A O 1
ATOM 1716 N N . ASP A 1 218 ? 43.355 -12.265 -44.340 1.00 40.98 218 ASP A N 1
ATOM 1717 C CA . ASP A 1 218 ? 44.341 -11.188 -44.465 1.00 44.58 218 ASP A CA 1
ATOM 1718 C C . ASP A 1 218 ? 44.443 -10.715 -45.908 1.00 41.57 218 ASP A C 1
ATOM 1719 O O . ASP A 1 218 ? 44.366 -9.512 -46.180 1.00 36.85 218 ASP A O 1
ATOM 1724 N N . LYS A 1 219 ? 44.550 -11.649 -46.864 1.00 42.71 219 LYS A N 1
ATOM 1725 C CA . LYS A 1 219 ? 44.562 -11.225 -48.263 1.00 41.34 219 LYS A CA 1
ATOM 1726 C C . LYS A 1 219 ? 43.323 -10.412 -48.599 1.00 41.52 219 LYS A C 1
ATOM 1727 O O . LYS A 1 219 ? 43.426 -9.355 -49.228 1.00 50.87 219 LYS A O 1
ATOM 1733 N N . LEU A 1 220 ? 42.143 -10.872 -48.162 1.00 42.77 220 LEU A N 1
ATOM 1734 C CA . LEU A 1 220 ? 40.921 -10.158 -48.514 1.00 41.17 220 LEU A CA 1
ATOM 1735 C C . LEU A 1 220 ? 40.864 -8.799 -47.836 1.00 41.77 220 LEU A C 1
ATOM 1736 O O . LEU A 1 220 ? 40.459 -7.809 -48.459 1.00 49.11 220 LEU A O 1
ATOM 1741 N N . LEU A 1 221 ? 41.268 -8.718 -46.565 1.00 38.47 221 LEU A N 1
ATOM 1742 C CA . LEU A 1 221 ? 41.216 -7.422 -45.901 1.00 43.96 221 LEU A CA 1
ATOM 1743 C C . LEU A 1 221 ? 42.163 -6.425 -46.562 1.00 47.14 221 LEU A C 1
ATOM 1744 O O . LEU A 1 221 ? 41.803 -5.257 -46.756 1.00 47.04 221 LEU A O 1
ATOM 1749 N N . ASN A 1 222 ? 43.363 -6.871 -46.950 1.00 39.61 222 ASN A N 1
ATOM 1750 C CA . ASN A 1 222 ? 44.309 -5.949 -47.570 1.00 39.85 222 ASN A CA 1
ATOM 1751 C C . ASN A 1 222 ? 43.786 -5.433 -48.909 1.00 39.48 222 ASN A C 1
ATOM 1752 O O . ASN A 1 222 ? 43.831 -4.228 -49.185 1.00 43.40 222 ASN A O 1
ATOM 1757 N N . GLU A 1 223 ? 43.251 -6.322 -49.745 1.00 40.67 223 GLU A N 1
ATOM 1758 C CA . GLU A 1 223 ? 42.710 -5.864 -51.020 1.00 39.36 223 GLU A CA 1
ATOM 1759 C C . GLU A 1 223 ? 41.497 -4.947 -50.835 1.00 46.28 223 GLU A C 1
ATOM 1760 O O . GLU A 1 223 ? 41.264 -4.067 -51.667 1.00 48.76 223 GLU A O 1
ATOM 1766 N N . PHE A 1 224 ? 40.717 -5.117 -49.756 1.00 43.06 224 PHE A N 1
ATOM 1767 C CA . PHE A 1 224 ? 39.556 -4.245 -49.586 1.00 39.22 224 PHE A CA 1
ATOM 1768 C C . PHE A 1 224 ? 39.982 -2.876 -49.096 1.00 40.80 224 PHE A C 1
ATOM 1769 O O . PHE A 1 224 ? 39.568 -1.853 -49.656 1.00 45.75 224 PHE A O 1
ATOM 1777 N N . ILE A 1 225 ? 40.783 -2.847 -48.025 1.00 40.82 225 ILE A N 1
ATOM 1778 C CA . ILE A 1 225 ? 41.315 -1.584 -47.512 1.00 42.81 225 ILE A CA 1
ATOM 1779 C C . ILE A 1 225 ? 42.046 -0.820 -48.615 1.00 48.22 225 ILE A C 1
ATOM 1780 O O . ILE A 1 225 ? 41.804 0.372 -48.835 1.00 53.85 225 ILE A O 1
ATOM 1785 N N . GLU A 1 226 ? 42.949 -1.495 -49.330 1.00 48.23 226 GLU A N 1
ATOM 1786 C CA . GLU A 1 226 ? 43.856 -0.749 -50.198 1.00 53.12 226 GLU A CA 1
ATOM 1787 C C . GLU A 1 226 ? 43.197 -0.302 -51.497 1.00 62.83 226 GLU A C 1
ATOM 1788 O O . GLU A 1 226 ? 43.605 0.717 -52.059 1.00 61.59 226 GLU A O 1
ATOM 1794 N N . LYS A 1 227 ? 42.180 -1.023 -51.989 1.00 64.57 227 LYS A N 1
ATOM 1795 C CA . LYS A 1 227 ? 41.607 -0.725 -53.298 1.00 58.82 227 LYS A CA 1
ATOM 1796 C C . LYS A 1 227 ? 40.103 -0.473 -53.311 1.00 53.47 227 LYS A C 1
ATOM 1797 O O . LYS A 1 227 ? 39.593 0.011 -54.326 1.00 50.71 227 LYS A O 1
ATOM 1803 N N . GLN A 1 228 ? 39.381 -0.773 -52.246 1.00 52.77 228 GLN A N 1
ATOM 1804 C CA . GLN A 1 228 ? 37.929 -0.810 -52.316 1.00 42.45 228 GLN A CA 1
ATOM 1805 C C . GLN A 1 228 ? 37.237 0.071 -51.294 1.00 41.37 228 GLN A C 1
ATOM 1806 O O . GLN A 1 228 ? 36.196 0.655 -51.609 1.00 47.53 228 GLN A O 1
ATOM 1812 N N . LEU A 1 229 ? 37.803 0.219 -50.094 1.00 35.69 229 LEU A N 1
ATOM 1813 C CA . LEU A 1 229 ? 37.194 1.079 -49.081 1.00 37.98 229 LEU A CA 1
ATOM 1814 C C . LEU A 1 229 ? 36.887 2.486 -49.605 1.00 43.53 229 LEU A C 1
ATOM 1815 O O . LEU A 1 229 ? 35.885 3.097 -49.211 1.00 50.25 229 LEU A O 1
ATOM 1820 N N . ILE A 1 230 ? 37.743 3.028 -50.477 1.00 43.86 230 ILE A N 1
ATOM 1821 C CA . ILE A 1 230 ? 37.566 4.416 -50.901 1.00 51.11 230 ILE A CA 1
ATOM 1822 C C . ILE A 1 230 ? 36.192 4.611 -51.545 1.00 52.34 230 ILE A C 1
ATOM 1823 O O . ILE A 1 230 ? 35.526 5.634 -51.329 1.00 49.34 230 ILE A O 1
ATOM 1828 N N . ASP A 1 231 ? 35.729 3.625 -52.309 1.00 51.71 231 ASP A N 1
ATOM 1829 C CA . ASP A 1 231 ? 34.450 3.710 -53.002 1.00 54.23 231 ASP A CA 1
ATOM 1830 C C . ASP A 1 231 ? 33.312 3.022 -52.247 1.00 54.63 231 ASP A C 1
ATOM 1831 O O . ASP A 1 231 ? 32.237 2.829 -52.818 1.00 56.01 231 ASP A O 1
ATOM 1836 N N . TYR A 1 232 ? 33.512 2.659 -50.977 1.00 55.64 232 TYR A N 1
ATOM 1837 C CA . TYR A 1 232 ? 32.511 1.858 -50.273 1.00 50.19 232 TYR A CA 1
ATOM 1838 C C . TYR A 1 232 ? 31.211 2.614 -50.089 1.00 50.81 232 TYR A C 1
ATOM 1839 O O . TYR A 1 232 ? 30.143 1.996 -50.070 1.00 56.14 232 TYR A O 1
ATOM 1848 N N . ALA A 1 233 ? 31.277 3.936 -49.922 1.00 48.00 233 ALA A N 1
ATOM 1849 C CA . ALA A 1 233 ? 30.058 4.709 -49.711 1.00 52.65 233 ALA A CA 1
ATOM 1850 C C . ALA A 1 233 ? 29.116 4.561 -50.892 1.00 58.96 233 ALA A C 1
ATOM 1851 O O . ALA A 1 233 ? 27.891 4.568 -50.728 1.00 72.62 233 ALA A O 1
ATOM 1853 N N . LYS A 1 234 ? 29.670 4.433 -52.095 1.00 58.07 234 LYS A N 1
ATOM 1854 C CA . LYS A 1 234 ? 28.842 4.275 -53.281 1.00 61.80 234 LYS A CA 1
ATOM 1855 C C . LYS A 1 234 ? 28.559 2.808 -53.586 1.00 57.66 234 LYS A C 1
ATOM 1856 O O . LYS A 1 234 ? 27.409 2.434 -53.820 1.00 59.49 234 LYS A O 1
ATOM 1862 N N . ASN A 1 235 ? 29.592 1.969 -53.555 1.00 52.06 235 ASN A N 1
ATOM 1863 C CA . ASN A 1 235 ? 29.409 0.556 -53.852 1.00 52.45 235 ASN A CA 1
ATOM 1864 C C . ASN A 1 235 ? 28.442 -0.108 -52.885 1.00 49.31 235 ASN A C 1
ATOM 1865 O O . ASN A 1 235 ? 27.685 -0.996 -53.282 1.00 47.61 235 ASN A O 1
ATOM 1870 N N . SER A 1 236 ? 28.474 0.277 -51.604 1.00 44.47 236 SER A N 1
ATOM 1871 C CA . SER A 1 236 ? 27.641 -0.397 -50.605 1.00 46.30 236 SER A CA 1
ATOM 1872 C C . SER A 1 236 ? 26.148 -0.129 -50.783 1.00 54.11 236 SER A C 1
ATOM 1873 O O . SER A 1 236 ? 25.334 -0.792 -50.131 1.00 53.53 236 SER A O 1
ATOM 1876 N N . LYS A 1 237 ? 25.766 0.822 -51.631 1.00 61.40 237 LYS A N 1
ATOM 1877 C CA . LYS A 1 237 ? 24.361 1.134 -51.866 1.00 60.88 237 LYS A CA 1
ATOM 1878 C C . LYS A 1 237 ? 23.762 0.324 -53.006 1.00 61.80 237 LYS A C 1
ATOM 1879 O O . LYS A 1 237 ? 22.586 0.509 -53.323 1.00 69.33 237 LYS A O 1
ATOM 1885 N N . LYS A 1 238 ? 24.541 -0.540 -53.643 1.00 49.78 238 LYS A N 1
ATOM 1886 C CA . LYS A 1 238 ? 24.057 -1.414 -54.696 1.00 49.84 238 LYS A CA 1
ATOM 1887 C C . LYS A 1 238 ? 24.167 -2.849 -54.200 1.00 48.72 238 LYS A C 1
ATOM 1888 O O . LYS A 1 238 ? 24.987 -3.152 -53.336 1.00 48.66 238 LYS A O 1
ATOM 1894 N N . VAL A 1 239 ? 23.307 -3.735 -54.707 1.00 45.27 239 VAL A N 1
ATOM 1895 C CA . VAL A 1 239 ? 23.266 -5.095 -54.181 1.00 49.02 239 VAL A CA 1
ATOM 1896 C C . VAL A 1 239 ? 23.966 -6.090 -55.081 1.00 47.53 239 VAL A C 1
ATOM 1897 O O . VAL A 1 239 ? 24.028 -7.279 -54.755 1.00 51.75 239 VAL A O 1
ATOM 1901 N N . VAL A 1 240 ? 24.496 -5.643 -56.197 1.00 46.47 240 VAL A N 1
ATOM 1902 C CA . VAL A 1 240 ? 25.063 -6.522 -57.203 1.00 47.05 240 VAL A CA 1
ATOM 1903 C C . VAL A 1 240 ? 26.523 -6.154 -57.384 1.00 57.48 240 VAL A C 1
ATOM 1904 O O . VAL A 1 240 ? 26.929 -5.014 -57.133 1.00 55.90 240 VAL A O 1
ATOM 1908 N N . GLY A 1 241 ? 27.307 -7.122 -57.850 1.00 64.85 241 GLY A N 1
ATOM 1909 C CA . GLY A 1 241 ? 28.680 -6.835 -58.238 1.00 56.10 241 GLY A CA 1
ATOM 1910 C C . GLY A 1 241 ? 29.595 -6.608 -57.050 1.00 59.27 241 GLY A C 1
ATOM 1911 O O . GLY A 1 241 ? 29.540 -7.307 -56.031 1.00 63.23 241 GLY A O 1
ATOM 1912 N N . ASN A 1 242 ? 30.464 -5.617 -57.190 1.00 61.29 242 ASN A N 1
ATOM 1913 C CA . ASN A 1 242 ? 31.348 -5.232 -56.100 1.00 62.88 242 ASN A CA 1
ATOM 1914 C C . ASN A 1 242 ? 30.572 -4.232 -55.254 1.00 62.51 242 ASN A C 1
ATOM 1915 O O . ASN A 1 242 ? 30.378 -3.076 -55.645 1.00 63.49 242 ASN A O 1
ATOM 1920 N N . SER A 1 243 ? 30.075 -4.687 -54.103 1.00 48.51 243 SER A N 1
ATOM 1921 C CA . SER A 1 243 ? 29.287 -3.819 -53.235 1.00 47.50 243 SER A CA 1
ATOM 1922 C C . SER A 1 243 ? 29.982 -3.622 -51.896 1.00 53.20 243 SER A C 1
ATOM 1923 O O . SER A 1 243 ? 30.432 -2.510 -51.616 1.00 59.65 243 SER A O 1
ATOM 1926 N N . THR A 1 244 ? 30.104 -4.655 -51.068 1.00 41.52 244 THR A N 1
ATOM 1927 C CA . THR A 1 244 ? 30.632 -4.474 -49.722 1.00 36.57 244 THR A CA 1
ATOM 1928 C C . THR A 1 244 ? 31.868 -5.371 -49.542 1.00 37.12 244 THR A C 1
ATOM 1929 O O . THR A 1 244 ? 32.341 -5.999 -50.489 1.00 42.64 244 THR A O 1
ATOM 1933 N N . SER A 1 245 ? 32.393 -5.430 -48.312 1.00 38.50 245 SER A N 1
ATOM 1934 C CA . SER A 1 245 ? 33.758 -5.912 -48.102 1.00 36.44 245 SER A CA 1
ATOM 1935 C C . SER A 1 245 ? 33.890 -7.416 -48.267 1.00 36.59 245 SER A C 1
ATOM 1936 O O . SER A 1 245 ? 34.985 -7.889 -48.579 1.00 39.77 245 SER A O 1
ATOM 1939 N N . LEU A 1 246 ? 32.816 -8.178 -48.012 1.00 44.14 246 LEU A N 1
ATOM 1940 C CA . LEU A 1 246 ? 32.804 -9.645 -47.994 1.00 38.99 246 LEU A CA 1
ATOM 1941 C C . LEU A 1 246 ? 33.531 -10.227 -46.790 1.00 40.45 246 LEU A C 1
ATOM 1942 O O . LEU A 1 246 ? 33.894 -11.406 -46.794 1.00 37.42 246 LEU A O 1
ATOM 1947 N N . LEU A 1 247 ? 33.756 -9.420 -45.748 1.00 37.59 247 LEU A N 1
ATOM 1948 C CA . LEU A 1 247 ? 34.485 -9.880 -44.568 1.00 35.01 247 LEU A CA 1
ATOM 1949 C C . LEU A 1 247 ? 33.651 -10.745 -43.620 1.00 42.42 247 LEU A C 1
ATOM 1950 O O . LEU A 1 247 ? 34.236 -11.425 -42.766 1.00 41.41 247 LEU A O 1
ATOM 1955 N N . SER A 1 248 ? 32.312 -10.743 -43.739 1.00 39.74 248 SER A N 1
ATOM 1956 C CA . SER A 1 248 ? 31.446 -11.317 -42.698 1.00 32.06 248 SER A CA 1
ATOM 1957 C C . SER A 1 248 ? 31.773 -12.758 -42.304 1.00 33.88 248 SER A C 1
ATOM 1958 O O . SER A 1 248 ? 31.881 -13.026 -41.097 1.00 43.10 248 SER A O 1
ATOM 1961 N N . PRO A 1 249 ? 31.911 -13.727 -43.226 1.00 42.81 249 PRO A N 1
ATOM 1962 C CA . PRO A 1 249 ? 32.268 -15.097 -42.785 1.00 34.31 249 PRO A CA 1
ATOM 1963 C C . PRO A 1 249 ? 33.564 -15.140 -41.999 1.00 38.52 249 PRO A C 1
ATOM 1964 O O . PRO A 1 249 ? 33.682 -15.890 -41.022 1.00 42.99 249 PRO A O 1
ATOM 1968 N N . TYR A 1 250 ? 34.552 -14.335 -42.408 1.00 40.00 250 TYR A N 1
ATOM 1969 C CA . TYR A 1 250 ? 35.837 -14.309 -41.717 1.00 34.83 250 TYR A CA 1
ATOM 1970 C C . TYR A 1 250 ? 35.715 -13.666 -40.335 1.00 40.29 250 TYR A C 1
ATOM 1971 O O . TYR A 1 250 ? 36.327 -14.132 -39.363 1.00 41.79 250 TYR A O 1
ATOM 1980 N N . LEU A 1 251 ? 34.943 -12.586 -40.221 1.00 38.87 251 LEU A N 1
ATOM 1981 C CA . LEU A 1 251 ? 34.739 -12.030 -38.894 1.00 44.01 251 LEU A CA 1
ATOM 1982 C C . LEU A 1 251 ? 34.009 -13.024 -38.015 1.00 42.36 251 LEU A C 1
ATOM 1983 O O . LEU A 1 251 ? 34.365 -13.206 -36.850 1.00 40.69 251 LEU A O 1
ATOM 1988 N N . HIS A 1 252 ? 33.005 -13.715 -38.562 1.00 41.24 252 HIS A N 1
ATOM 1989 C CA . HIS A 1 252 ? 32.258 -14.622 -37.704 1.00 39.47 252 HIS A CA 1
ATOM 1990 C C . HIS A 1 252 ? 33.157 -15.714 -37.124 1.00 44.23 252 HIS A C 1
ATOM 1991 O O . HIS A 1 252 ? 33.010 -16.083 -35.955 1.00 36.63 252 HIS A O 1
ATOM 1998 N N . PHE A 1 253 ? 34.080 -16.260 -37.917 1.00 33.14 253 PHE A N 1
ATOM 1999 C CA . PHE A 1 253 ? 34.925 -17.341 -37.410 1.00 33.29 253 PHE A CA 1
ATOM 2000 C C . PHE A 1 253 ? 36.225 -16.855 -36.796 1.00 40.94 253 PHE A C 1
ATOM 2001 O O . PHE A 1 253 ? 37.120 -17.666 -36.552 1.00 47.62 253 PHE A O 1
ATOM 2009 N N . GLY A 1 254 ? 36.351 -15.557 -36.533 1.00 40.98 254 GLY A N 1
ATOM 2010 C CA . GLY A 1 254 ? 37.550 -15.070 -35.891 1.00 41.96 254 GLY A CA 1
ATOM 2011 C C . GLY A 1 254 ? 38.800 -15.213 -36.721 1.00 43.09 254 GLY A C 1
ATOM 2012 O O . GLY A 1 254 ? 39.900 -15.246 -36.167 1.00 43.09 254 GLY A O 1
ATOM 2013 N N . GLU A 1 255 ? 38.661 -15.338 -38.038 1.00 41.19 255 GLU A N 1
ATOM 2014 C CA . GLU A 1 255 ? 39.814 -15.557 -38.893 1.00 39.34 255 GLU A CA 1
ATOM 2015 C C . GLU A 1 255 ? 40.572 -14.273 -39.172 1.00 45.80 255 GLU A C 1
ATOM 2016 O O . GLU A 1 255 ? 41.674 -14.326 -39.721 1.00 44.38 255 GLU A O 1
ATOM 2022 N N . ILE A 1 256 ? 39.987 -13.136 -38.826 1.00 48.44 256 ILE A N 1
ATOM 2023 C CA . ILE A 1 256 ? 40.612 -11.832 -38.949 1.00 43.80 256 ILE A CA 1
ATOM 2024 C C . ILE A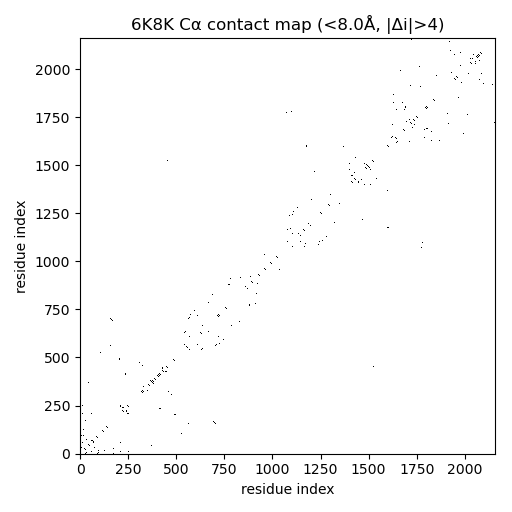 1 256 ? 40.130 -11.031 -37.752 1.00 51.17 256 ILE A C 1
ATOM 2025 O O . ILE A 1 256 ? 38.931 -11.012 -37.464 1.00 59.81 256 ILE A O 1
ATOM 2030 N N . SER A 1 257 ? 41.052 -10.403 -37.039 1.00 49.69 257 SER A N 1
ATOM 2031 C CA . SER A 1 257 ? 40.675 -9.648 -35.854 1.00 42.97 257 SER A CA 1
ATOM 2032 C C . SER A 1 257 ? 39.967 -8.348 -36.229 1.00 46.73 257 SER A C 1
ATOM 2033 O O . SER A 1 257 ? 40.405 -7.612 -37.116 1.00 49.89 257 SER A O 1
ATOM 2036 N N . VAL A 1 258 ? 38.866 -8.066 -35.529 1.00 39.84 258 VAL A N 1
ATOM 2037 C CA . VAL A 1 258 ? 38.133 -6.836 -35.769 1.00 44.41 258 VAL A CA 1
ATOM 2038 C C . VAL A 1 258 ? 38.983 -5.631 -35.382 1.00 44.77 258 VAL A C 1
ATOM 2039 O O . VAL A 1 258 ? 38.856 -4.560 -35.987 1.00 40.60 258 VAL A O 1
ATOM 2043 N N . ARG A 1 259 ? 39.880 -5.784 -34.400 1.00 38.57 259 ARG A N 1
ATOM 2044 C CA . ARG A 1 259 ? 40.799 -4.688 -34.091 1.00 41.43 259 ARG A CA 1
ATOM 2045 C C . ARG A 1 259 ? 41.723 -4.375 -35.261 1.00 45.69 259 ARG A C 1
ATOM 2046 O O . ARG A 1 259 ? 42.073 -3.208 -35.469 1.00 48.90 259 ARG A O 1
ATOM 2054 N N . HIS A 1 260 ? 42.107 -5.385 -36.053 1.00 45.91 260 HIS A N 1
ATOM 2055 C CA . HIS A 1 260 ? 42.891 -5.095 -37.252 1.00 47.68 260 HIS A CA 1
ATOM 2056 C C . HIS A 1 260 ? 42.039 -4.508 -38.375 1.00 49.26 260 HIS A C 1
ATOM 2057 O O . HIS A 1 260 ? 42.517 -3.631 -39.111 1.00 43.74 260 HIS A O 1
ATOM 2064 N N . VAL A 1 261 ? 40.779 -4.942 -38.505 1.00 40.12 261 VAL A N 1
ATOM 2065 C CA . VAL A 1 261 ? 39.879 -4.317 -39.468 1.00 42.51 261 VAL A CA 1
ATOM 2066 C C . VAL A 1 261 ? 39.741 -2.829 -39.171 1.00 45.03 261 VAL A C 1
ATOM 2067 O O . VAL A 1 261 ? 39.831 -1.979 -40.069 1.00 41.64 261 VAL A O 1
ATOM 2071 N N . PHE A 1 262 ? 39.542 -2.492 -37.900 1.00 42.80 262 PHE A N 1
ATOM 2072 C CA . PHE A 1 262 ? 39.265 -1.111 -37.543 1.00 47.90 262 PHE A CA 1
ATOM 2073 C C . PHE A 1 262 ? 40.511 -0.252 -37.715 1.00 55.81 262 PHE A C 1
ATOM 2074 O O . PHE A 1 262 ? 40.442 0.858 -38.257 1.00 60.40 262 PHE A O 1
ATOM 2082 N N . GLN A 1 263 ? 41.659 -0.767 -37.283 1.00 49.28 263 GLN A N 1
ATOM 2083 C CA . GLN A 1 263 ? 42.912 -0.030 -37.404 1.00 53.82 263 GLN A CA 1
ATOM 2084 C C . GLN A 1 263 ? 43.179 0.370 -38.854 1.00 52.29 263 GLN A C 1
ATOM 2085 O O . GLN A 1 263 ? 43.500 1.531 -39.145 1.00 46.72 263 GLN A O 1
ATOM 2091 N N . CYS A 1 264 ? 43.023 -0.582 -39.781 1.00 45.83 264 CYS A N 1
ATOM 2092 C CA . CYS A 1 264 ? 43.273 -0.307 -41.192 1.00 45.99 264 CYS A CA 1
ATOM 2093 C C . CYS A 1 264 ? 42.306 0.723 -41.739 1.00 48.27 264 CYS A C 1
ATOM 2094 O O . CYS A 1 264 ? 42.708 1.618 -42.497 1.00 57.49 264 CYS A O 1
ATOM 2097 N N . ALA A 1 265 ? 41.024 0.599 -41.385 1.00 44.07 265 ALA A N 1
ATOM 2098 C CA . ALA A 1 265 ? 40.004 1.475 -41.946 1.00 41.25 265 ALA A CA 1
ATOM 2099 C C . ALA A 1 265 ? 40.078 2.854 -41.323 1.00 40.66 265 ALA A C 1
ATOM 2100 O O . ALA A 1 265 ? 39.902 3.864 -42.005 1.00 47.07 265 ALA A O 1
ATOM 2102 N N . ARG A 1 266 ? 40.334 2.902 -40.025 1.00 36.58 266 ARG A N 1
ATOM 2103 C CA . ARG A 1 266 ? 40.482 4.178 -39.355 1.00 38.14 266 ARG A CA 1
ATOM 2104 C C . ARG A 1 266 ? 41.720 4.929 -39.864 1.00 47.33 266 ARG A C 1
ATOM 2105 O O . ARG A 1 266 ? 41.678 6.151 -40.061 1.00 43.98 266 ARG A O 1
ATOM 2113 N N . MET A 1 267 ? 42.824 4.223 -40.103 1.00 48.58 267 MET A N 1
ATOM 2114 C CA . MET A 1 267 ? 44.015 4.920 -40.575 1.00 48.18 267 MET A CA 1
ATOM 2115 C C . MET A 1 267 ? 43.804 5.451 -41.984 1.00 51.65 267 MET A C 1
ATOM 2116 O O . MET A 1 267 ? 44.235 6.566 -42.291 1.00 52.24 267 MET A O 1
ATOM 2121 N N . LYS A 1 268 ? 43.125 4.686 -42.854 1.00 47.31 268 LYS A N 1
ATOM 2122 C CA . LYS A 1 268 ? 42.734 5.252 -44.146 1.00 41.07 268 LYS A CA 1
ATOM 2123 C C . LYS A 1 268 ? 41.859 6.474 -43.958 1.00 46.21 268 LYS A C 1
ATOM 2124 O O . LYS A 1 268 ? 42.001 7.476 -44.673 1.00 51.00 268 LYS A O 1
ATOM 2130 N N . GLN A 1 269 ? 40.943 6.417 -42.999 1.00 43.68 269 GLN A N 1
ATOM 2131 C CA . GLN A 1 269 ? 40.059 7.554 -42.821 1.00 46.60 269 GLN A CA 1
ATOM 2132 C C . GLN A 1 269 ? 40.853 8.795 -42.448 1.00 51.09 269 GLN A C 1
ATOM 2133 O O . GLN A 1 269 ? 40.538 9.904 -42.893 1.00 54.42 269 GLN A O 1
ATOM 2139 N N . ILE A 1 270 ? 41.888 8.621 -41.628 1.00 53.98 270 ILE A N 1
ATOM 2140 C CA . ILE A 1 270 ? 42.690 9.756 -41.191 1.00 53.48 270 ILE A CA 1
ATOM 2141 C C . ILE A 1 270 ? 43.520 10.297 -42.352 1.00 47.98 270 ILE A C 1
ATOM 2142 O O . ILE A 1 270 ? 43.530 11.500 -42.603 1.00 48.10 270 ILE A O 1
ATOM 2147 N N . ILE A 1 271 ? 44.138 9.411 -43.138 1.00 47.37 271 ILE A N 1
ATOM 2148 C CA . ILE A 1 271 ? 44.813 9.834 -44.366 1.00 46.55 271 ILE A CA 1
ATOM 2149 C C . ILE A 1 271 ? 43.875 10.645 -45.256 1.00 57.27 271 ILE A C 1
ATOM 2150 O O . ILE A 1 271 ? 44.226 11.728 -45.734 1.00 70.25 271 ILE A O 1
ATOM 2155 N N . TRP A 1 272 ? 42.672 10.132 -45.502 1.00 60.13 272 TRP A N 1
ATOM 2156 C CA . TRP A 1 272 ? 41.767 10.816 -46.419 1.00 54.45 272 TRP A CA 1
ATOM 2157 C C . TRP A 1 272 ? 41.243 12.119 -45.830 1.00 53.87 272 TRP A C 1
ATOM 2158 O O . TRP A 1 272 ? 40.856 13.024 -46.577 1.00 51.67 272 TRP A O 1
ATOM 2169 N N . ALA A 1 273 ? 41.176 12.221 -44.506 1.00 49.89 273 ALA A N 1
ATOM 2170 C CA . ALA A 1 273 ? 40.814 13.494 -43.897 1.00 49.46 273 ALA A CA 1
ATOM 2171 C C . ALA A 1 273 ? 41.876 14.559 -44.174 1.00 57.62 273 ALA A C 1
ATOM 2172 O O . ALA A 1 273 ? 41.545 15.731 -44.393 1.00 53.85 273 ALA A O 1
ATOM 2174 N N . ARG A 1 274 ? 43.154 14.160 -44.175 1.00 57.63 274 ARG A N 1
ATOM 2175 C CA . ARG A 1 274 ? 44.244 15.092 -44.426 1.00 66.62 274 ARG A CA 1
ATOM 2176 C C . ARG A 1 274 ? 44.319 15.489 -45.894 1.00 71.21 274 ARG A C 1
ATOM 2177 O O . ARG A 1 274 ? 44.702 16.620 -46.208 1.00 81.64 274 ARG A O 1
ATOM 2185 N N . ASP A 1 275 ? 43.988 14.579 -46.804 1.00 65.10 275 ASP A N 1
ATOM 2186 C CA . ASP A 1 275 ? 43.928 14.903 -48.220 1.00 63.12 275 ASP A CA 1
ATOM 2187 C C . ASP A 1 275 ? 42.649 15.636 -48.587 1.00 62.37 275 ASP A C 1
ATOM 2188 O O . ASP A 1 275 ? 42.411 15.876 -49.777 1.00 67.89 275 ASP A O 1
ATOM 2193 N N . LYS A 1 276 ? 41.827 15.993 -47.596 1.00 64.29 276 LYS A N 1
ATOM 2194 C CA . LYS A 1 276 ? 40.528 16.630 -47.825 1.00 69.41 276 LYS A CA 1
ATOM 2195 C C . LYS A 1 276 ? 39.735 15.887 -48.898 1.00 72.36 276 LYS A C 1
ATOM 2196 O O . LYS A 1 276 ? 39.083 16.480 -49.758 1.00 80.35 276 LYS A O 1
ATOM 2202 N N . ASN A 1 277 ? 39.818 14.555 -48.836 1.00 73.04 277 ASN A N 1
ATOM 2203 C CA . ASN A 1 277 ? 39.156 13.638 -49.763 1.00 69.06 277 ASN A CA 1
ATOM 2204 C C . ASN A 1 277 ? 37.840 13.200 -49.129 1.00 64.73 277 ASN A C 1
ATOM 2205 O O . ASN A 1 277 ? 37.728 12.120 -48.562 1.00 65.25 277 ASN A O 1
ATOM 2210 N N . SER A 1 278 ? 36.831 14.065 -49.227 1.00 66.25 278 SER A N 1
ATOM 2211 C CA . SER A 1 278 ? 35.653 13.899 -48.382 1.00 67.72 278 SER A CA 1
ATOM 2212 C C . SER A 1 278 ? 34.879 12.622 -48.721 1.00 63.70 278 SER A C 1
ATOM 2213 O O . SER A 1 278 ? 34.295 11.992 -47.833 1.00 58.50 278 SER A O 1
ATOM 2216 N N . GLU A 1 279 ? 34.849 12.227 -49.997 1.00 58.90 279 GLU A N 1
ATOM 2217 C CA . GLU A 1 279 ? 34.158 10.997 -50.363 1.00 63.97 279 GLU A CA 1
ATOM 2218 C C . GLU A 1 279 ? 34.804 9.792 -49.690 1.00 64.90 279 GLU A C 1
ATOM 2219 O O . GLU A 1 279 ? 34.111 8.878 -49.233 1.00 64.36 279 GLU A O 1
ATOM 2225 N N . GLY A 1 280 ? 36.133 9.781 -49.612 1.00 57.82 280 GLY A N 1
ATOM 2226 C CA . GLY A 1 280 ? 36.818 8.718 -48.898 1.00 52.51 280 GLY A CA 1
ATOM 2227 C C . GLY A 1 280 ? 36.486 8.709 -47.417 1.00 54.07 280 GLY A C 1
ATOM 2228 O O . GLY A 1 280 ? 36.278 7.650 -46.828 1.00 60.47 280 GLY A O 1
ATOM 2229 N N . GLU A 1 281 ? 36.427 9.885 -46.795 1.00 54.93 281 GLU A N 1
ATOM 2230 C CA . GLU A 1 281 ? 36.101 9.949 -45.373 1.00 55.82 281 GLU A CA 1
ATOM 2231 C C . GLU A 1 281 ? 34.704 9.404 -45.112 1.00 56.86 281 GLU A C 1
ATOM 2232 O O . GLU A 1 281 ? 34.467 8.732 -44.102 1.00 61.49 281 GLU A O 1
ATOM 2238 N N . GLU A 1 282 ? 33.760 9.703 -46.004 1.00 50.38 282 GLU A N 1
ATOM 2239 C CA . GLU A 1 282 ? 32.416 9.171 -45.866 1.00 53.91 282 GLU A CA 1
ATOM 2240 C C . GLU A 1 282 ? 32.427 7.644 -45.933 1.00 50.20 282 GLU A C 1
ATOM 2241 O O . GLU A 1 282 ? 31.867 6.976 -45.063 1.00 50.44 282 GLU A O 1
ATOM 2247 N N . SER A 1 283 ? 33.082 7.080 -46.957 1.00 38.03 283 SER A N 1
ATOM 2248 C CA . SER A 1 283 ? 33.213 5.635 -47.079 1.00 42.46 283 SER A CA 1
ATOM 2249 C C . SER A 1 283 ? 33.713 5.011 -45.784 1.00 49.45 283 SER A C 1
ATOM 2250 O O . SER A 1 283 ? 33.063 4.122 -45.214 1.00 53.01 283 SER A O 1
ATOM 2253 N N . ALA A 1 284 ? 34.893 5.440 -45.324 1.00 47.71 284 ALA A N 1
ATOM 2254 C CA . ALA A 1 284 ? 35.445 4.863 -44.103 1.00 52.01 284 ALA A CA 1
ATOM 2255 C C . ALA A 1 284 ? 34.448 4.969 -42.958 1.00 54.26 284 ALA A C 1
ATOM 2256 O O . ALA A 1 284 ? 34.289 4.030 -42.166 1.00 54.69 284 ALA A O 1
ATOM 2258 N N . ASP A 1 285 ? 33.751 6.100 -42.875 1.00 48.13 285 ASP A N 1
ATOM 2259 C CA . ASP A 1 285 ? 32.773 6.299 -41.817 1.00 54.37 285 ASP A CA 1
ATOM 2260 C C . ASP A 1 285 ? 31.633 5.289 -41.923 1.00 54.08 285 ASP A C 1
ATOM 2261 O O . ASP A 1 285 ? 31.243 4.676 -40.927 1.00 47.79 285 ASP A O 1
ATOM 2266 N N . LEU A 1 286 ? 31.091 5.106 -43.131 1.00 51.50 286 LEU A N 1
ATOM 2267 C CA . LEU A 1 286 ? 30.016 4.147 -43.354 1.00 47.94 286 LEU A CA 1
ATOM 2268 C C . LEU A 1 286 ? 30.469 2.715 -43.079 1.00 54.30 286 LEU A C 1
ATOM 2269 O O . LEU A 1 286 ? 29.721 1.916 -42.499 1.00 47.52 286 LEU A O 1
ATOM 2274 N N . PHE A 1 287 ? 31.684 2.365 -43.511 1.00 52.04 287 PHE A N 1
ATOM 2275 C CA . PHE A 1 287 ? 32.186 1.020 -43.267 1.00 45.54 287 PHE A CA 1
ATOM 2276 C C . PHE A 1 287 ? 32.393 0.773 -41.779 1.00 43.63 287 PHE A C 1
ATOM 2277 O O . PHE A 1 287 ? 32.041 -0.296 -41.271 1.00 46.70 287 PHE A O 1
ATOM 2285 N N . LEU A 1 288 ? 32.934 1.757 -41.056 1.00 41.38 288 LEU A N 1
ATOM 2286 C CA . LEU A 1 288 ? 33.121 1.586 -39.616 1.00 40.82 288 LEU A CA 1
ATOM 2287 C C . LEU A 1 288 ? 31.789 1.462 -38.893 1.00 43.76 288 LEU A C 1
ATOM 2288 O O . LEU A 1 288 ? 31.700 0.786 -37.864 1.00 51.70 288 LEU A O 1
ATOM 2293 N N . ARG A 1 289 ? 30.741 2.085 -39.428 1.00 46.29 289 ARG A N 1
ATOM 2294 C CA . ARG A 1 289 ? 29.416 1.930 -38.847 1.00 44.44 289 ARG A CA 1
ATOM 2295 C C . ARG A 1 289 ? 28.940 0.480 -38.962 1.00 44.21 289 ARG A C 1
ATOM 2296 O O . ARG A 1 289 ? 28.253 -0.018 -38.068 1.00 45.28 289 ARG A O 1
ATOM 2304 N N . GLY A 1 290 ? 29.334 -0.224 -40.026 1.00 41.10 290 GLY A N 1
ATOM 2305 C CA . GLY A 1 290 ? 29.000 -1.641 -40.124 1.00 45.17 290 GLY A CA 1
ATOM 2306 C C . GLY A 1 290 ? 29.645 -2.464 -39.024 1.00 50.56 290 GLY A C 1
ATOM 2307 O O . GLY A 1 290 ? 28.985 -3.274 -38.371 1.00 50.45 290 GLY A O 1
ATOM 2308 N N . ILE A 1 291 ? 30.955 -2.268 -38.817 1.00 43.59 291 ILE A N 1
ATOM 2309 C CA . ILE A 1 291 ? 31.659 -2.840 -37.671 1.00 36.16 291 ILE A CA 1
ATOM 2310 C C . ILE A 1 291 ? 30.897 -2.542 -36.386 1.00 42.90 291 ILE A C 1
ATOM 2311 O O . ILE A 1 291 ? 30.710 -3.420 -35.532 1.00 49.68 291 ILE A O 1
ATOM 2316 N N . GLY A 1 292 ? 30.438 -1.294 -36.233 1.00 47.22 292 GLY A N 1
ATOM 2317 C CA . GLY A 1 292 ? 29.729 -0.907 -35.024 1.00 35.28 292 GLY A CA 1
ATOM 2318 C C . GLY A 1 292 ? 28.398 -1.627 -34.846 1.00 41.82 292 GLY A C 1
ATOM 2319 O O . GLY A 1 292 ? 27.980 -1.900 -33.720 1.00 41.88 292 GLY A O 1
ATOM 2320 N N . LEU A 1 293 ? 27.702 -1.925 -35.947 1.00 34.96 293 LEU A N 1
ATOM 2321 C CA . LEU A 1 293 ? 26.504 -2.755 -35.831 1.00 36.19 293 LEU A CA 1
ATOM 2322 C C . LEU A 1 293 ? 26.845 -4.111 -35.226 1.00 45.25 293 LEU A C 1
ATOM 2323 O O . LEU A 1 293 ? 26.092 -4.644 -34.401 1.00 46.88 293 LEU A O 1
ATOM 2328 N N . ARG A 1 294 ? 28.002 -4.669 -35.594 1.00 44.01 294 ARG A N 1
ATOM 2329 C CA . ARG A 1 294 ? 28.374 -5.972 -35.074 1.00 41.39 294 ARG A CA 1
ATOM 2330 C C . ARG A 1 294 ? 28.677 -5.893 -33.586 1.00 45.76 294 ARG A C 1
ATOM 2331 O O . ARG A 1 294 ? 28.252 -6.765 -32.821 1.00 56.32 294 ARG A O 1
ATOM 2339 N N . GLU A 1 295 ? 29.383 -4.844 -33.153 1.00 39.06 295 GLU A N 1
ATOM 2340 C CA . GLU A 1 295 ? 29.534 -4.577 -31.719 1.00 41.03 295 GLU A CA 1
ATOM 2341 C C . GLU A 1 295 ? 28.180 -4.429 -31.050 1.00 41.39 295 GLU A C 1
ATOM 2342 O O . GLU A 1 295 ? 27.974 -4.895 -29.927 1.00 44.12 295 GLU A O 1
ATOM 2348 N N . TYR A 1 296 ? 27.265 -3.721 -31.709 1.00 41.83 296 TYR A N 1
ATOM 2349 C CA . TYR A 1 296 ? 25.961 -3.459 -31.131 1.00 39.96 296 TYR A CA 1
ATOM 2350 C C . TYR A 1 296 ? 25.166 -4.749 -30.975 1.00 41.97 296 TYR A C 1
ATOM 2351 O O . TYR A 1 296 ? 24.417 -4.914 -29.997 1.00 38.24 296 TYR A O 1
ATOM 2360 N N . SER A 1 297 ? 25.335 -5.684 -31.913 1.00 36.81 297 SER A N 1
ATOM 2361 C CA . SER A 1 297 ? 24.631 -6.963 -31.804 1.00 43.29 297 SER A CA 1
ATOM 2362 C C . SER A 1 297 ? 25.047 -7.720 -30.545 1.00 46.91 297 SER A C 1
ATOM 2363 O O . SER A 1 297 ? 24.194 -8.265 -29.830 1.00 46.66 297 SER A O 1
ATOM 2366 N N . ARG A 1 298 ? 26.348 -7.769 -30.244 1.00 48.04 298 ARG A N 1
ATOM 2367 C CA . ARG A 1 298 ? 26.747 -8.362 -28.973 1.00 47.22 298 ARG A CA 1
ATOM 2368 C C . ARG A 1 298 ? 26.185 -7.558 -27.801 1.00 53.50 298 ARG A C 1
ATOM 2369 O O . ARG A 1 298 ? 25.818 -8.122 -26.760 1.00 51.59 298 ARG A O 1
ATOM 2377 N N . TYR A 1 299 ? 26.079 -6.242 -27.958 1.00 46.53 299 TYR A N 1
ATOM 2378 C CA . TYR A 1 299 ? 25.709 -5.420 -26.815 1.00 47.35 299 TYR A CA 1
ATOM 2379 C C . TYR A 1 299 ? 24.249 -5.643 -26.434 1.00 48.11 299 TYR A C 1
ATOM 2380 O O . TYR A 1 299 ? 23.927 -5.760 -25.246 1.00 48.74 299 TYR A O 1
ATOM 2389 N N . ILE A 1 300 ? 23.355 -5.728 -27.421 1.00 37.50 300 ILE A N 1
ATOM 2390 C CA . ILE A 1 300 ? 21.954 -5.947 -27.070 1.00 56.83 300 ILE A CA 1
ATOM 2391 C C . ILE A 1 300 ? 21.716 -7.398 -26.651 1.00 53.07 300 ILE A C 1
ATOM 2392 O O . ILE A 1 300 ? 20.812 -7.670 -25.864 1.00 60.90 300 ILE A O 1
ATOM 2397 N N . CYS A 1 301 ? 22.489 -8.361 -27.156 1.00 62.55 301 CYS A N 1
ATOM 2398 C CA . CYS A 1 301 ? 22.274 -9.741 -26.711 1.00 64.41 301 CYS A CA 1
ATOM 2399 C C . CYS A 1 301 ? 22.828 -10.004 -25.320 1.00 64.32 301 CYS A C 1
ATOM 2400 O O . CYS A 1 301 ? 22.358 -10.926 -24.644 1.00 72.23 301 CYS A O 1
ATOM 2403 N N . PHE A 1 302 ? 23.818 -9.228 -24.880 1.00 50.72 302 PHE A N 1
ATOM 2404 C CA . PHE A 1 302 ? 24.344 -9.385 -23.535 1.00 48.39 302 PHE A CA 1
ATOM 2405 C C . PHE A 1 302 ? 23.542 -8.627 -22.483 1.00 54.33 302 PHE A C 1
ATOM 2406 O O . PHE A 1 302 ? 23.513 -9.056 -21.327 1.00 60.49 302 PHE A O 1
ATOM 2414 N N . ASN A 1 303 ? 22.906 -7.504 -22.839 1.00 52.93 303 ASN A N 1
ATOM 2415 C CA . ASN A 1 303 ? 22.283 -6.627 -21.848 1.00 60.77 303 ASN A CA 1
ATOM 2416 C C . ASN A 1 303 ? 20.763 -6.703 -21.802 1.00 73.42 303 ASN A C 1
ATOM 2417 O O . ASN A 1 303 ? 20.185 -6.654 -20.715 1.00 79.55 303 ASN A O 1
ATOM 2422 N N . PHE A 1 304 ? 20.094 -6.816 -22.930 1.00 82.46 304 PHE A N 1
ATOM 2423 C CA . PHE A 1 304 ? 18.664 -7.027 -22.827 1.00 99.58 304 PHE A CA 1
ATOM 2424 C C . PHE A 1 304 ? 18.419 -8.529 -22.726 1.00 111.07 304 PHE A C 1
ATOM 2425 O O . PHE A 1 304 ? 18.743 -9.275 -23.659 1.00 104.64 304 PHE A O 1
ATOM 2433 N N . PRO A 1 305 ? 17.861 -9.016 -21.601 1.00 124.04 305 PRO A N 1
ATOM 2434 C CA . PRO A 1 305 ? 17.575 -10.448 -21.416 1.00 127.79 305 PRO A CA 1
ATOM 2435 C C . PRO A 1 305 ? 17.072 -11.146 -22.689 1.00 125.23 305 PRO A C 1
ATOM 2436 O O . PRO A 1 305 ? 15.886 -11.097 -23.017 1.00 123.27 305 PRO A O 1
ATOM 2440 N N . SER A 1 314 ? 10.124 -10.280 -29.714 1.00 92.40 314 SER A N 1
ATOM 2441 C CA . SER A 1 314 ? 9.219 -10.736 -28.654 1.00 103.15 314 SER A CA 1
ATOM 2442 C C . SER A 1 314 ? 7.907 -9.927 -28.593 1.00 101.32 314 SER A C 1
ATOM 2443 O O . SER A 1 314 ? 6.936 -10.334 -27.955 1.00 95.13 314 SER A O 1
ATOM 2446 N N . HIS A 1 315 ? 7.881 -8.766 -29.246 1.00 98.86 315 HIS A N 1
ATOM 2447 C CA . HIS A 1 315 ? 6.619 -8.066 -29.427 1.00 94.92 315 HIS A CA 1
ATOM 2448 C C . HIS A 1 315 ? 5.752 -8.709 -30.499 1.00 89.34 315 HIS A C 1
ATOM 2449 O O . HIS A 1 315 ? 4.574 -8.350 -30.621 1.00 82.90 315 HIS A O 1
ATOM 2456 N N . LEU A 1 316 ? 6.316 -9.627 -31.289 1.00 88.55 316 LEU A N 1
ATOM 2457 C CA . LEU A 1 316 ? 5.574 -10.484 -32.204 1.00 83.03 316 LEU A CA 1
ATOM 2458 C C . LEU A 1 316 ? 4.999 -11.706 -31.513 1.00 87.58 316 LEU A C 1
ATOM 2459 O O . LEU A 1 316 ? 4.540 -12.627 -32.194 1.00 85.37 316 LEU A O 1
ATOM 2464 N N . ARG A 1 317 ? 5.038 -11.737 -30.180 1.00 99.22 317 ARG A N 1
ATOM 2465 C CA . ARG A 1 317 ? 4.632 -12.926 -29.440 1.00 107.87 317 ARG A CA 1
ATOM 2466 C C . ARG A 1 317 ? 3.316 -13.493 -29.954 1.00 95.13 317 ARG A C 1
ATOM 2467 O O . ARG A 1 317 ? 3.184 -14.708 -30.141 1.00 90.02 317 ARG A O 1
ATOM 2475 N N . PHE A 1 318 ? 2.332 -12.627 -30.200 1.00 83.74 318 PHE A N 1
ATOM 2476 C CA . PHE A 1 318 ? 0.973 -13.055 -30.499 1.00 76.64 318 PHE A CA 1
ATOM 2477 C C . PHE A 1 318 ? 0.565 -12.753 -31.940 1.00 64.01 318 PHE A C 1
ATOM 2478 O O . PHE A 1 318 ? -0.614 -12.584 -32.243 1.00 59.74 318 PHE A O 1
ATOM 2486 N N . PHE A 1 319 ? 1.520 -12.711 -32.827 1.00 57.55 319 PHE A N 1
ATOM 2487 C CA . PHE A 1 319 ? 1.276 -12.437 -34.236 1.00 55.73 319 PHE A CA 1
ATOM 2488 C C . PHE A 1 319 ? 0.655 -13.658 -34.904 1.00 54.58 319 PHE A C 1
ATOM 2489 O O . PHE A 1 319 ? 1.139 -14.776 -34.712 1.00 61.67 319 PHE A O 1
ATOM 2497 N N . PRO A 1 320 ? -0.425 -13.494 -35.664 1.00 53.57 320 PRO A N 1
ATOM 2498 C CA . PRO A 1 320 ? -1.094 -14.677 -36.248 1.00 53.64 320 PRO A CA 1
ATOM 2499 C C . PRO A 1 320 ? -0.423 -15.157 -37.535 1.00 54.40 320 PRO A C 1
ATOM 2500 O O . PRO A 1 320 ? -0.887 -14.940 -38.657 1.00 58.48 320 PRO A O 1
ATOM 2504 N N . TRP A 1 321 ? 0.712 -15.837 -37.350 1.00 50.19 321 TRP A N 1
ATOM 2505 C CA . TRP A 1 321 ? 1.472 -16.374 -38.470 1.00 44.25 321 TRP A CA 1
ATOM 2506 C C . TRP A 1 321 ? 0.629 -17.345 -39.284 1.00 46.89 321 TRP A C 1
ATOM 2507 O O . TRP A 1 321 ? -0.159 -18.118 -38.739 1.00 49.40 321 TRP A O 1
ATOM 2518 N N . ASP A 1 322 ? 0.833 -17.324 -40.597 1.00 52.40 322 ASP A N 1
ATOM 2519 C CA . ASP A 1 322 ? 0.237 -18.288 -41.515 1.00 50.02 322 ASP A CA 1
ATOM 2520 C C . ASP A 1 322 ? 1.287 -19.362 -41.780 1.00 58.57 322 ASP A C 1
ATOM 2521 O O . ASP A 1 322 ? 2.070 -19.275 -42.735 1.00 64.01 322 ASP A O 1
ATOM 2526 N N . ALA A 1 323 ? 1.309 -20.379 -40.917 1.00 50.27 323 ALA A N 1
ATOM 2527 C CA . ALA A 1 323 ? 2.209 -21.517 -41.059 1.00 51.51 323 ALA A CA 1
ATOM 2528 C C . ALA A 1 323 ? 1.906 -22.359 -42.300 1.00 56.98 323 ALA A C 1
ATOM 2529 O O . ALA A 1 323 ? 1.453 -23.504 -42.189 1.00 67.25 323 ALA A O 1
ATOM 2531 N N . ASP A 1 324 ? 2.185 -21.821 -43.488 1.00 53.70 324 ASP A N 1
ATOM 2532 C CA . ASP A 1 324 ? 1.904 -22.487 -44.760 1.00 55.51 324 ASP A CA 1
ATOM 2533 C C . ASP A 1 324 ? 3.228 -23.007 -45.340 1.00 61.36 324 ASP A C 1
ATOM 2534 O O . ASP A 1 324 ? 4.014 -22.236 -45.916 1.00 57.07 324 ASP A O 1
ATOM 2539 N N . VAL A 1 325 ? 3.478 -24.319 -45.208 1.00 44.90 325 VAL A N 1
ATOM 2540 C CA . VAL A 1 325 ? 4.763 -24.867 -45.654 1.00 46.52 325 VAL A CA 1
ATOM 2541 C C . VAL A 1 325 ? 4.912 -24.795 -47.167 1.00 55.53 325 VAL A C 1
ATOM 2542 O O . VAL A 1 325 ? 6.021 -24.951 -47.691 1.00 65.40 325 VAL A O 1
ATOM 2546 N N . ASP A 1 326 ? 3.819 -24.548 -47.885 1.00 59.24 326 ASP A N 1
ATOM 2547 C CA . ASP A 1 326 ? 3.894 -24.411 -49.335 1.00 61.22 326 ASP A CA 1
ATOM 2548 C C . ASP A 1 326 ? 4.416 -23.037 -49.729 1.00 59.15 326 ASP A C 1
ATOM 2549 O O . ASP A 1 326 ? 5.253 -22.920 -50.630 1.00 63.03 326 ASP A O 1
ATOM 2554 N N . LYS A 1 327 ? 3.920 -21.977 -49.084 1.00 50.95 327 LYS A N 1
ATOM 2555 C CA . LYS A 1 327 ? 4.463 -20.672 -49.412 1.00 60.54 327 LYS A CA 1
ATOM 2556 C C . LYS A 1 327 ? 5.857 -20.517 -48.837 1.00 52.58 327 LYS A C 1
ATOM 2557 O O . LYS A 1 327 ? 6.612 -19.681 -49.321 1.00 48.34 327 LYS A O 1
ATOM 2563 N N . PHE A 1 328 ? 6.220 -21.326 -47.840 1.00 46.78 328 PHE A N 1
ATOM 2564 C CA . PHE A 1 328 ? 7.600 -21.351 -47.391 1.00 48.03 328 PHE A CA 1
ATOM 2565 C C . PHE A 1 328 ? 8.504 -21.880 -48.496 1.00 51.08 328 PHE A C 1
ATOM 2566 O O . PHE A 1 328 ? 9.504 -21.249 -48.855 1.00 46.50 328 PHE A O 1
ATOM 2574 N N . LYS A 1 329 ? 8.148 -23.035 -49.055 1.00 53.46 329 LYS A N 1
ATOM 2575 C CA . LYS A 1 329 ? 8.870 -23.592 -50.192 1.00 52.21 329 LYS A CA 1
ATOM 2576 C C . LYS A 1 329 ? 9.005 -22.577 -51.320 1.00 49.76 329 LYS A C 1
ATOM 2577 O O . LYS A 1 329 ? 10.071 -22.454 -51.934 1.00 50.44 329 LYS A O 1
ATOM 2583 N N . ALA A 1 330 ? 7.940 -21.819 -51.591 1.00 47.52 330 ALA A N 1
ATOM 2584 C CA . ALA A 1 330 ? 8.005 -20.834 -52.665 1.00 38.15 330 ALA A CA 1
ATOM 2585 C C . ALA A 1 330 ? 8.976 -19.702 -52.336 1.00 36.91 330 ALA A C 1
ATOM 2586 O O . ALA A 1 330 ? 9.623 -19.164 -53.239 1.00 45.78 330 ALA A O 1
ATOM 2588 N N . TRP A 1 331 ? 9.090 -19.342 -51.057 1.00 37.11 331 TRP A N 1
ATOM 2589 C CA . TRP A 1 331 ? 10.068 -18.355 -50.622 1.00 43.81 331 TRP A CA 1
ATOM 2590 C C . TRP A 1 331 ? 11.475 -18.930 -50.731 1.00 45.09 331 TRP A C 1
ATOM 2591 O O . TRP A 1 331 ? 12.349 -18.333 -51.364 1.00 47.61 331 TRP A O 1
ATOM 2602 N N . ARG A 1 332 ? 11.699 -20.107 -50.127 1.00 45.43 332 ARG A N 1
ATOM 2603 C CA . ARG A 1 332 ? 12.975 -20.819 -50.238 1.00 42.71 332 ARG A CA 1
ATOM 2604 C C . ARG A 1 332 ? 13.444 -20.923 -51.692 1.00 43.65 332 ARG A C 1
ATOM 2605 O O . ARG A 1 332 ? 14.612 -20.672 -51.993 1.00 38.52 332 ARG A O 1
ATOM 2613 N N . GLN A 1 333 ? 12.541 -21.238 -52.617 1.00 45.74 333 GLN A N 1
ATOM 2614 C CA . GLN A 1 333 ? 12.942 -21.472 -53.996 1.00 37.50 333 GLN A CA 1
ATOM 2615 C C . GLN A 1 333 ? 13.005 -20.224 -54.858 1.00 43.57 333 GLN A C 1
ATOM 2616 O O . GLN A 1 333 ? 13.400 -20.325 -56.022 1.00 52.01 333 GLN A O 1
ATOM 2622 N N . GLY A 1 334 ? 12.635 -19.058 -54.343 1.00 43.38 334 GLY A N 1
ATOM 2623 C CA . GLY A 1 334 ? 12.578 -17.906 -55.225 1.00 46.22 334 GLY A CA 1
ATOM 2624 C C . GLY A 1 334 ? 11.457 -17.992 -56.238 1.00 42.41 334 GLY A C 1
ATOM 2625 O O . GLY A 1 334 ? 11.637 -17.609 -57.398 1.00 49.03 334 GLY A O 1
ATOM 2626 N N . ARG A 1 335 ? 10.303 -18.488 -55.832 1.00 44.36 335 ARG A N 1
ATOM 2627 C CA . ARG A 1 335 ? 9.152 -18.586 -56.716 1.00 48.21 335 ARG A CA 1
ATOM 2628 C C . ARG A 1 335 ? 8.053 -17.654 -56.231 1.00 49.78 335 ARG A C 1
ATOM 2629 O O . ARG A 1 335 ? 6.862 -17.950 -56.340 1.00 61.66 335 ARG A O 1
ATOM 2637 N N . THR A 1 336 ? 8.454 -16.515 -55.678 1.00 44.51 336 THR A N 1
ATOM 2638 C CA . THR A 1 336 ? 7.496 -15.556 -55.167 1.00 40.15 336 THR A CA 1
ATOM 2639 C C . THR A 1 336 ? 6.950 -14.619 -56.238 1.00 43.98 336 THR A C 1
ATOM 2640 O O . THR A 1 336 ? 5.870 -14.047 -56.048 1.00 44.43 336 THR A O 1
ATOM 2644 N N . GLY A 1 337 ? 7.648 -14.442 -57.351 1.00 39.15 337 GLY A N 1
ATOM 2645 C CA . GLY A 1 337 ? 7.233 -13.430 -58.299 1.00 36.54 337 GLY A CA 1
ATOM 2646 C C . GLY A 1 337 ? 7.664 -12.015 -57.953 1.00 47.94 337 GLY A C 1
ATOM 2647 O O . GLY A 1 337 ? 7.298 -11.083 -58.682 1.00 48.89 337 GLY A O 1
ATOM 2648 N N . TYR A 1 338 ? 8.422 -11.810 -56.863 1.00 43.82 338 TYR A N 1
ATOM 2649 C CA . TYR A 1 338 ? 9.030 -10.506 -56.616 1.00 41.28 338 TYR A CA 1
ATOM 2650 C C . TYR A 1 338 ? 10.498 -10.581 -56.987 1.00 38.53 338 TYR A C 1
ATOM 2651 O O . TYR A 1 338 ? 11.269 -11.285 -56.310 1.00 39.65 338 TYR A O 1
ATOM 2660 N N . PRO A 1 339 ? 10.922 -9.912 -58.056 1.00 39.09 339 PRO A N 1
ATOM 2661 C CA . PRO A 1 339 ? 12.290 -10.131 -58.567 1.00 43.94 339 PRO A CA 1
ATOM 2662 C C . PRO A 1 339 ? 13.404 -9.978 -57.529 1.00 47.48 339 PRO A C 1
ATOM 2663 O O . PRO A 1 339 ? 14.221 -10.897 -57.384 1.00 44.08 339 PRO A O 1
ATOM 2667 N N . LEU A 1 340 ? 13.477 -8.853 -56.807 1.00 44.54 340 LEU A N 1
ATOM 2668 C CA . LEU A 1 340 ? 14.538 -8.726 -55.807 1.00 47.90 340 LEU A CA 1
ATOM 2669 C C . LEU A 1 340 ? 14.527 -9.898 -54.827 1.00 41.75 340 LEU A C 1
ATOM 2670 O O . LEU A 1 340 ? 15.590 -10.432 -54.481 1.00 45.19 340 LEU A O 1
ATOM 2675 N N . VAL A 1 341 ? 13.342 -10.339 -54.388 1.00 43.01 341 VAL A N 1
ATOM 2676 C CA . VAL A 1 341 ? 13.303 -11.464 -53.449 1.00 45.23 341 VAL A CA 1
ATOM 2677 C C . VAL A 1 341 ? 13.770 -12.751 -54.121 1.00 40.05 341 VAL A C 1
ATOM 2678 O O . VAL A 1 341 ? 14.515 -13.545 -53.534 1.00 39.03 341 VAL A O 1
ATOM 2682 N N . ASP A 1 342 ? 13.309 -13.000 -55.344 1.00 41.68 342 ASP A N 1
ATOM 2683 C CA . ASP A 1 342 ? 13.648 -14.258 -55.997 1.00 42.78 342 ASP A CA 1
ATOM 2684 C C . ASP A 1 342 ? 15.113 -14.298 -56.414 1.00 42.72 342 ASP A C 1
ATOM 2685 O O . ASP A 1 342 ? 15.745 -15.363 -56.380 1.00 38.50 342 ASP A O 1
ATOM 2690 N N . ALA A 1 343 ? 15.673 -13.150 -56.780 1.00 36.67 343 ALA A N 1
ATOM 2691 C CA . ALA A 1 343 ? 17.099 -13.083 -57.035 1.00 36.43 343 ALA A CA 1
ATOM 2692 C C . ALA A 1 343 ? 17.891 -13.359 -55.764 1.00 38.93 343 ALA A C 1
ATOM 2693 O O . ALA A 1 343 ? 18.881 -14.101 -55.787 1.00 42.34 343 ALA A O 1
ATOM 2695 N N . GLY A 1 344 ? 17.456 -12.790 -54.642 1.00 39.39 344 GLY A N 1
ATOM 2696 C CA . GLY A 1 344 ? 18.204 -12.955 -53.413 1.00 31.26 344 GLY A CA 1
ATOM 2697 C C . GLY A 1 344 ? 18.283 -14.398 -52.968 1.00 36.96 344 GLY A C 1
ATOM 2698 O O . GLY A 1 344 ? 19.329 -14.858 -52.499 1.00 35.14 344 GLY A O 1
ATOM 2699 N N . MET A 1 345 ? 17.174 -15.135 -53.095 1.00 34.63 345 MET A N 1
ATOM 2700 C CA . MET A 1 345 ? 17.205 -16.495 -52.595 1.00 34.51 345 MET A CA 1
ATOM 2701 C C . MET A 1 345 ? 18.020 -17.380 -53.527 1.00 38.96 345 MET A C 1
ATOM 2702 O O . MET A 1 345 ? 18.623 -18.359 -53.079 1.00 42.67 345 MET A O 1
ATOM 2707 N N . ARG A 1 346 ? 18.087 -17.031 -54.813 1.00 43.69 346 ARG A N 1
ATOM 2708 C CA . ARG A 1 346 ? 18.993 -17.740 -55.712 1.00 44.62 346 ARG A CA 1
ATOM 2709 C C . ARG A 1 346 ? 20.446 -17.454 -55.352 1.00 40.46 346 ARG A C 1
ATOM 2710 O O . ARG A 1 346 ? 21.262 -18.377 -55.224 1.00 39.49 346 ARG A O 1
ATOM 2718 N N . GLU A 1 347 ? 20.776 -16.181 -55.134 1.00 34.80 347 GLU A N 1
ATOM 2719 C CA . GLU A 1 347 ? 22.143 -15.848 -54.741 1.00 40.32 347 GLU A CA 1
ATOM 2720 C C . GLU A 1 347 ? 22.518 -16.521 -53.427 1.00 41.79 347 GLU A C 1
ATOM 2721 O O . GLU A 1 347 ? 23.646 -16.993 -53.262 1.00 48.35 347 GLU A O 1
ATOM 2727 N N . LEU A 1 348 ? 21.575 -16.586 -52.487 1.00 37.70 348 LEU A N 1
ATOM 2728 C CA . LEU A 1 348 ? 21.853 -17.173 -51.185 1.00 35.73 348 LEU A CA 1
ATOM 2729 C C . LEU A 1 348 ? 22.204 -18.648 -51.321 1.00 38.52 348 LEU A C 1
ATOM 2730 O O . LEU A 1 348 ? 23.155 -19.126 -50.690 1.00 38.47 348 LEU A O 1
ATOM 2735 N N . TRP A 1 349 ? 21.453 -19.388 -52.147 1.00 38.74 349 TRP A N 1
ATOM 2736 C CA . TRP A 1 349 ? 21.718 -20.821 -52.282 1.00 39.80 349 TRP A CA 1
ATOM 2737 C C . TRP A 1 349 ? 23.043 -21.093 -52.998 1.00 38.66 349 TRP A C 1
ATOM 2738 O O . TRP A 1 349 ? 23.786 -21.998 -52.611 1.00 40.10 349 TRP A O 1
ATOM 2749 N N . ALA A 1 350 ? 23.344 -20.332 -54.053 1.00 43.45 350 ALA A N 1
ATOM 2750 C CA . ALA A 1 350 ? 24.506 -20.602 -54.893 1.00 47.65 350 ALA A CA 1
ATOM 2751 C C . ALA A 1 350 ? 25.825 -20.052 -54.330 1.00 47.87 350 ALA A C 1
ATOM 2752 O O . ALA A 1 350 ? 26.887 -20.527 -54.736 1.00 43.33 350 ALA A O 1
ATOM 2754 N N . THR A 1 351 ? 25.792 -19.071 -53.416 1.00 41.87 351 THR A N 1
ATOM 2755 C CA . THR A 1 351 ? 27.009 -18.452 -52.914 1.00 34.64 351 THR A CA 1
ATOM 2756 C C . THR A 1 351 ? 27.117 -18.417 -51.402 1.00 47.65 351 THR A C 1
ATOM 2757 O O . THR A 1 351 ? 28.193 -18.074 -50.910 1.00 39.52 351 THR A O 1
ATOM 2761 N N . GLY A 1 352 ? 26.058 -18.743 -50.654 1.00 51.56 352 GLY A N 1
ATOM 2762 C CA . GLY A 1 352 ? 26.116 -18.688 -49.205 1.00 31.02 352 GLY A CA 1
ATOM 2763 C C . GLY A 1 352 ? 26.221 -17.288 -48.613 1.00 42.14 352 GLY A C 1
ATOM 2764 O O . GLY A 1 352 ? 26.591 -17.149 -47.449 1.00 36.53 352 GLY A O 1
ATOM 2765 N N . TRP A 1 353 ? 25.899 -16.247 -49.378 1.00 30.96 353 TRP A N 1
ATOM 2766 C CA . TRP A 1 353 ? 26.068 -14.865 -48.928 1.00 40.85 353 TRP A CA 1
ATOM 2767 C C . TRP A 1 353 ? 25.103 -13.994 -49.712 1.00 34.40 353 TRP A C 1
ATOM 2768 O O . TRP A 1 353 ? 24.750 -14.314 -50.849 1.00 36.10 353 TRP A O 1
ATOM 2779 N N . MET A 1 354 ? 24.651 -12.911 -49.095 1.00 37.85 354 MET A N 1
ATOM 2780 C CA . MET A 1 354 ? 23.897 -11.904 -49.839 1.00 40.38 354 MET A CA 1
ATOM 2781 C C . MET A 1 354 ? 24.119 -10.549 -49.206 1.00 33.09 354 MET A C 1
ATOM 2782 O O . MET A 1 354 ? 24.503 -10.439 -48.042 1.00 42.66 354 MET A O 1
ATOM 2787 N N . HIS A 1 355 ? 23.837 -9.519 -49.985 1.00 37.27 355 HIS A N 1
ATOM 2788 C CA . HIS A 1 355 ? 23.981 -8.153 -49.513 1.00 31.44 355 HIS A CA 1
ATOM 2789 C C . HIS A 1 355 ? 22.988 -7.869 -48.394 1.00 46.04 355 HIS A C 1
ATOM 2790 O O . HIS A 1 355 ? 21.870 -8.397 -48.369 1.00 41.09 355 HIS A O 1
ATOM 2797 N N . ASN A 1 356 ? 23.408 -7.010 -47.464 1.00 40.89 356 ASN A N 1
ATOM 2798 C CA . ASN A 1 356 ? 22.563 -6.695 -46.325 1.00 38.69 356 ASN A CA 1
ATOM 2799 C C . ASN A 1 356 ? 21.157 -6.242 -46.755 1.00 42.12 356 ASN A C 1
ATOM 2800 O O . ASN A 1 356 ? 20.159 -6.657 -46.157 1.00 43.31 356 ASN A O 1
ATOM 2805 N N . ARG A 1 357 ? 21.054 -5.419 -47.798 1.00 35.67 357 ARG A N 1
ATOM 2806 C CA . ARG A 1 357 ? 19.742 -4.926 -48.182 1.00 41.96 357 ARG A CA 1
ATOM 2807 C C . ARG A 1 357 ? 18.893 -6.034 -48.773 1.00 44.72 357 ARG A C 1
ATOM 2808 O O . ARG A 1 357 ? 17.667 -5.977 -48.670 1.00 42.29 357 ARG A O 1
ATOM 2816 N N . ILE A 1 358 ? 19.521 -7.019 -49.431 1.00 38.86 358 ILE A N 1
ATOM 2817 C CA . ILE A 1 358 ? 18.770 -8.163 -49.928 1.00 38.94 358 ILE A CA 1
ATOM 2818 C C . ILE A 1 358 ? 18.358 -9.045 -48.756 1.00 37.31 358 ILE A C 1
ATOM 2819 O O . ILE A 1 358 ? 17.265 -9.620 -48.762 1.00 43.13 358 ILE A O 1
ATOM 2824 N N . ARG A 1 359 ? 19.200 -9.131 -47.712 1.00 34.41 359 ARG A N 1
ATOM 2825 C CA . ARG A 1 359 ? 18.775 -9.777 -46.468 1.00 34.39 359 ARG A CA 1
ATOM 2826 C C . ARG A 1 359 ? 17.567 -9.072 -45.856 1.00 38.41 359 ARG A C 1
ATOM 2827 O O . ARG A 1 359 ? 16.647 -9.731 -45.363 1.00 35.05 359 ARG A O 1
ATOM 2835 N N . VAL A 1 360 ? 17.552 -7.730 -45.866 1.00 43.19 360 VAL A N 1
ATOM 2836 C CA . VAL A 1 360 ? 16.393 -7.004 -45.354 1.00 34.36 360 VAL A CA 1
ATOM 2837 C C . VAL A 1 360 ? 15.165 -7.306 -46.204 1.00 42.44 360 VAL A C 1
ATOM 2838 O O . VAL A 1 360 ? 14.086 -7.618 -45.687 1.00 37.78 360 VAL A O 1
ATOM 2842 N N . ILE A 1 361 ? 15.316 -7.240 -47.526 1.00 42.32 361 ILE A N 1
ATOM 2843 C CA . ILE A 1 361 ? 14.167 -7.398 -48.412 1.00 44.22 361 ILE A CA 1
ATOM 2844 C C . ILE A 1 361 ? 13.564 -8.800 -48.277 1.00 41.21 361 ILE A C 1
ATOM 2845 O O . ILE A 1 361 ? 12.365 -8.959 -48.034 1.00 47.25 361 ILE A O 1
ATOM 2850 N N . VAL A 1 362 ? 14.407 -9.826 -48.380 1.00 38.73 362 VAL A N 1
ATOM 2851 C CA . VAL A 1 362 ? 13.982 -11.226 -48.370 1.00 37.84 362 VAL A CA 1
ATOM 2852 C C . VAL A 1 362 ? 13.288 -11.577 -47.063 1.00 40.60 362 VAL A C 1
ATOM 2853 O O . VAL A 1 362 ? 12.265 -12.282 -47.044 1.00 38.03 362 VAL A O 1
ATOM 2857 N N . SER A 1 363 ? 13.837 -11.102 -45.944 1.00 39.54 363 SER A N 1
ATOM 2858 C CA . SER A 1 363 ? 13.302 -11.468 -44.641 1.00 43.45 363 SER A CA 1
ATOM 2859 C C . SER A 1 363 ? 11.984 -10.748 -44.358 1.00 45.30 363 SER A C 1
ATOM 2860 O O . SER A 1 363 ? 11.017 -11.369 -43.906 1.00 43.39 363 SER A O 1
ATOM 2863 N N . SER A 1 364 ? 11.912 -9.438 -44.622 1.00 42.90 364 SER A N 1
ATOM 2864 C CA . SER A 1 364 ? 10.633 -8.767 -44.418 1.00 47.61 364 SER A CA 1
ATOM 2865 C C . SER A 1 364 ? 9.590 -9.260 -45.409 1.00 45.63 364 SER A C 1
ATOM 2866 O O . SER A 1 364 ? 8.390 -9.227 -45.104 1.00 43.36 364 SER A O 1
ATOM 2869 N N . PHE A 1 365 ? 10.000 -9.755 -46.579 1.00 42.62 365 PHE A N 1
ATOM 2870 C CA . PHE A 1 365 ? 9.003 -10.369 -47.456 1.00 42.67 365 PHE A CA 1
ATOM 2871 C C . PHE A 1 365 ? 8.384 -11.606 -46.801 1.00 40.39 365 PHE A C 1
ATOM 2872 O O . PHE A 1 365 ? 7.163 -11.782 -46.817 1.00 43.66 365 PHE A O 1
ATOM 2880 N N . GLY A 1 366 ? 9.212 -12.467 -46.203 1.00 44.41 366 GLY A N 1
ATOM 2881 C CA . GLY A 1 366 ? 8.682 -13.635 -45.519 1.00 37.05 366 GLY A CA 1
ATOM 2882 C C . GLY A 1 366 ? 7.706 -13.259 -44.419 1.00 44.25 366 GLY A C 1
ATOM 2883 O O . GLY A 1 366 ? 6.631 -13.842 -44.292 1.00 41.95 366 GLY A O 1
ATOM 2884 N N . VAL A 1 367 ? 8.064 -12.267 -43.617 1.00 41.86 367 VAL A N 1
ATOM 2885 C CA . VAL A 1 367 ? 7.248 -11.905 -42.466 1.00 45.87 367 VAL A CA 1
ATOM 2886 C C . VAL A 1 367 ? 6.011 -11.111 -42.889 1.00 51.30 367 VAL A C 1
ATOM 2887 O O . VAL A 1 367 ? 4.883 -11.427 -42.491 1.00 51.41 367 VAL A O 1
ATOM 2891 N N . LYS A 1 368 ? 6.200 -10.077 -43.706 1.00 45.72 368 LYS A N 1
ATOM 2892 C CA . LYS A 1 368 ? 5.187 -9.057 -43.947 1.00 46.49 368 LYS A CA 1
ATOM 2893 C C . LYS A 1 368 ? 4.264 -9.362 -45.124 1.00 49.56 368 LYS A C 1
ATOM 2894 O O . LYS A 1 368 ? 3.053 -9.120 -45.031 1.00 48.24 368 LYS A O 1
ATOM 2900 N N . PHE A 1 369 ? 4.803 -9.867 -46.237 1.00 45.99 369 PHE A N 1
ATOM 2901 C CA . PHE A 1 369 ? 3.981 -10.244 -47.380 1.00 37.99 369 PHE A CA 1
ATOM 2902 C C . PHE A 1 369 ? 3.367 -11.628 -47.244 1.00 40.07 369 PHE A C 1
ATOM 2903 O O . PHE A 1 369 ? 2.267 -11.852 -47.747 1.00 49.16 369 PHE A O 1
ATOM 2911 N N . LEU A 1 370 ? 4.060 -12.569 -46.600 1.00 37.89 370 LEU A N 1
ATOM 2912 C CA . LEU A 1 370 ? 3.623 -13.956 -46.531 1.00 38.09 370 LEU A CA 1
ATOM 2913 C C . LEU A 1 370 ? 3.161 -14.357 -45.148 1.00 44.02 370 LEU A C 1
ATOM 2914 O O . LEU A 1 370 ? 2.533 -15.405 -45.012 1.00 48.13 370 LEU A O 1
ATOM 2919 N N . LEU A 1 371 ? 3.480 -13.571 -44.122 1.00 41.82 371 LEU A N 1
ATOM 2920 C CA . LEU A 1 371 ? 3.097 -13.885 -42.751 1.00 46.57 371 LEU A CA 1
ATOM 2921 C C . LEU A 1 371 ? 3.656 -15.236 -42.310 1.00 48.81 371 LEU A C 1
ATOM 2922 O O . LEU A 1 371 ? 3.082 -15.901 -41.440 1.00 48.93 371 LEU A O 1
ATOM 2927 N N . LEU A 1 372 ? 4.782 -15.639 -42.906 1.00 47.27 372 LEU A N 1
ATOM 2928 C CA . LEU A 1 372 ? 5.501 -16.833 -42.478 1.00 46.26 372 LEU A CA 1
ATOM 2929 C C . LEU A 1 372 ? 6.136 -16.600 -41.114 1.00 49.89 372 LEU A C 1
ATOM 2930 O O . LEU A 1 372 ? 6.586 -15.492 -40.812 1.00 49.28 372 LEU A O 1
ATOM 2935 N N . PRO A 1 373 ? 6.207 -17.632 -40.280 1.00 53.21 373 PRO A N 1
ATOM 2936 C CA . PRO A 1 373 ? 6.809 -17.458 -38.951 1.00 47.50 373 PRO A CA 1
ATOM 2937 C C . PRO A 1 373 ? 8.273 -17.082 -39.082 1.00 52.88 373 PRO A C 1
ATOM 2938 O O . PRO A 1 373 ? 9.026 -17.708 -39.830 1.00 64.18 373 PRO A O 1
ATOM 2942 N N . TRP A 1 374 ? 8.680 -16.050 -38.347 1.00 52.32 374 TRP A N 1
ATOM 2943 C CA . TRP A 1 374 ? 10.038 -15.555 -38.532 1.00 49.29 374 TRP A CA 1
ATOM 2944 C C . TRP A 1 374 ? 11.059 -16.628 -38.192 1.00 48.46 374 TRP A C 1
ATOM 2945 O O . TRP A 1 374 ? 12.131 -16.661 -38.804 1.00 58.90 374 TRP A O 1
ATOM 2956 N N . LYS A 1 375 ? 10.747 -17.543 -37.262 1.00 48.44 375 LYS A N 1
ATOM 2957 C CA . LYS A 1 375 ? 11.732 -18.577 -36.947 1.00 51.65 375 LYS A CA 1
ATOM 2958 C C . LYS A 1 375 ? 12.015 -19.474 -38.139 1.00 53.57 375 LYS A C 1
ATOM 2959 O O . LYS A 1 375 ? 13.111 -20.039 -38.222 1.00 52.42 375 LYS A O 1
ATOM 2965 N N . TRP A 1 376 ? 11.086 -19.579 -39.087 1.00 34.88 376 TRP A N 1
ATOM 2966 C CA . TRP A 1 376 ? 11.363 -20.384 -40.275 1.00 43.55 376 TRP A CA 1
ATOM 2967 C C . TRP A 1 376 ? 12.443 -19.741 -41.143 1.00 43.76 376 TRP A C 1
ATOM 2968 O O . TRP A 1 376 ? 13.358 -20.418 -41.609 1.00 54.81 376 TRP A O 1
ATOM 2979 N N . GLY A 1 377 ? 12.344 -18.438 -41.389 1.00 42.53 377 GLY A N 1
ATOM 2980 C CA . GLY A 1 377 ? 13.333 -17.775 -42.224 1.00 37.36 377 GLY A CA 1
ATOM 2981 C C . GLY A 1 377 ? 14.686 -17.678 -41.545 1.00 38.65 377 GLY A C 1
ATOM 2982 O O . GLY A 1 377 ? 15.726 -17.856 -42.183 1.00 46.92 377 GLY A O 1
ATOM 2983 N N . MET A 1 378 ? 14.690 -17.410 -40.241 1.00 35.98 378 MET A N 1
ATOM 2984 C CA . MET A 1 378 ? 15.928 -17.478 -39.480 1.00 36.78 378 MET A CA 1
ATOM 2985 C C . MET A 1 378 ? 16.589 -18.837 -39.626 1.00 45.73 378 MET A C 1
ATOM 2986 O O . MET A 1 378 ? 17.794 -18.924 -39.904 1.00 50.65 378 MET A O 1
ATOM 2991 N N . LYS A 1 379 ? 15.816 -19.918 -39.440 1.00 43.19 379 LYS A N 1
ATOM 2992 C CA . LYS A 1 379 ? 16.422 -21.248 -39.491 1.00 47.37 379 LYS A CA 1
ATOM 2993 C C . LYS A 1 379 ? 16.923 -21.566 -40.893 1.00 33.77 379 LYS A C 1
ATOM 2994 O O . LYS A 1 379 ? 17.958 -22.209 -41.053 1.00 39.62 379 LYS A O 1
ATOM 3000 N N . TYR A 1 380 ? 16.246 -21.072 -41.924 1.00 37.87 380 TYR A N 1
ATOM 3001 C CA . TYR A 1 380 ? 16.792 -21.257 -43.259 1.00 45.50 380 TYR A CA 1
ATOM 3002 C C . TYR A 1 380 ? 18.075 -20.449 -43.455 1.00 42.55 380 TYR A C 1
ATOM 3003 O O . TYR A 1 380 ? 19.036 -20.946 -44.056 1.00 43.59 380 TYR A O 1
ATOM 3012 N N . PHE A 1 381 ? 18.105 -19.197 -42.980 1.00 38.67 381 PHE A N 1
ATOM 3013 C CA . PHE A 1 381 ? 19.343 -18.426 -43.023 1.00 34.11 381 PHE A CA 1
ATOM 3014 C C . PHE A 1 381 ? 20.452 -19.160 -42.282 1.00 38.35 381 PHE A C 1
ATOM 3015 O O . PHE A 1 381 ? 21.598 -19.194 -42.739 1.00 46.38 381 PHE A O 1
ATOM 3023 N N . TRP A 1 382 ? 20.124 -19.744 -41.126 1.00 36.03 382 TRP A N 1
ATOM 3024 C CA . TRP A 1 382 ? 21.115 -20.391 -40.266 1.00 44.17 382 TRP A CA 1
ATOM 3025 C C . TRP A 1 382 ? 21.760 -21.591 -40.934 1.00 47.56 382 TRP A C 1
ATOM 3026 O O . TRP A 1 382 ? 22.880 -21.972 -40.577 1.00 54.41 382 TRP A O 1
ATOM 3037 N N . ASP A 1 383 ? 21.074 -22.176 -41.905 1.00 39.82 383 ASP A N 1
ATOM 3038 C CA . ASP A 1 383 ? 21.544 -23.339 -42.608 1.00 37.28 383 ASP A CA 1
ATOM 3039 C C . ASP A 1 383 ? 22.238 -23.010 -43.921 1.00 43.25 383 ASP A C 1
ATOM 3040 O O . ASP A 1 383 ? 22.920 -23.881 -44.469 1.00 41.14 383 ASP A O 1
ATOM 3045 N N . THR A 1 384 ? 22.118 -21.780 -44.430 1.00 37.59 384 THR A N 1
ATOM 3046 C CA . THR A 1 384 ? 22.644 -21.498 -45.756 1.00 35.74 384 THR A CA 1
ATOM 3047 C C . THR A 1 384 ? 23.631 -20.344 -45.825 1.00 36.63 384 THR A C 1
ATOM 3048 O O . THR A 1 384 ? 24.278 -20.195 -46.864 1.00 38.94 384 THR A O 1
ATOM 3052 N N . LEU A 1 385 ? 23.762 -19.525 -44.777 1.00 45.30 385 LEU A N 1
ATOM 3053 C CA . LEU A 1 385 ? 24.698 -18.397 -44.757 1.00 40.25 385 LEU A CA 1
ATOM 3054 C C . LEU A 1 385 ? 26.056 -18.849 -44.218 1.00 42.12 385 LEU A C 1
ATOM 3055 O O . LEU A 1 385 ? 26.138 -19.392 -43.106 1.00 36.06 385 LEU A O 1
ATOM 3060 N N . LEU A 1 386 ? 27.124 -18.625 -44.990 1.00 43.11 386 LEU A N 1
ATOM 3061 C CA . LEU A 1 386 ? 28.467 -18.882 -44.453 1.00 39.81 386 LEU A CA 1
ATOM 3062 C C . LEU A 1 386 ? 28.681 -18.140 -43.145 1.00 37.88 386 LEU A C 1
ATOM 3063 O O . LEU A 1 386 ? 29.221 -18.697 -42.176 1.00 41.51 386 LEU A O 1
ATOM 3068 N N . ASP A 1 387 ? 28.225 -16.893 -43.090 1.00 34.20 387 ASP A N 1
ATOM 3069 C CA . ASP A 1 387 ? 28.477 -16.028 -41.950 1.00 36.70 387 ASP A CA 1
ATOM 3070 C C . ASP A 1 387 ? 27.421 -16.166 -40.872 1.00 42.26 387 ASP A C 1
ATOM 3071 O O . ASP A 1 387 ? 27.397 -15.340 -39.962 1.00 45.89 387 ASP A O 1
ATOM 3076 N N . ALA A 1 388 ? 26.547 -17.169 -40.954 1.00 47.92 388 ALA A N 1
ATOM 3077 C CA . ALA A 1 388 ? 25.486 -17.322 -39.964 1.00 42.55 388 ALA A CA 1
ATOM 3078 C C . ALA A 1 388 ? 26.022 -17.071 -38.566 1.00 42.57 388 ALA A C 1
ATOM 3079 O O . ALA A 1 388 ? 26.925 -17.768 -38.100 1.00 41.72 388 ALA A O 1
ATOM 3081 N N . ASP A 1 389 ? 25.487 -16.042 -37.913 1.00 46.45 389 ASP A N 1
ATOM 3082 C CA . ASP A 1 389 ? 26.023 -15.544 -36.650 1.00 38.58 389 ASP A CA 1
ATOM 3083 C C . ASP A 1 389 ? 24.824 -15.205 -35.774 1.00 45.38 389 ASP A C 1
ATOM 3084 O O . ASP A 1 389 ? 23.963 -14.421 -36.182 1.00 40.18 389 ASP A O 1
ATOM 3089 N N . LEU A 1 390 ? 24.736 -15.815 -34.591 1.00 48.42 390 LEU A N 1
ATOM 3090 C CA . LEU A 1 390 ? 23.512 -15.696 -33.799 1.00 40.91 390 LEU A CA 1
ATOM 3091 C C . LEU A 1 390 ? 23.171 -14.237 -33.484 1.00 45.00 390 LEU A C 1
ATOM 3092 O O . LEU A 1 390 ? 22.032 -13.805 -33.682 1.00 41.91 390 LEU A O 1
ATOM 3097 N N . GLU A 1 391 ? 24.144 -13.454 -33.003 1.00 46.49 391 GLU A N 1
ATOM 3098 C CA . GLU A 1 391 ? 23.829 -12.084 -32.582 1.00 49.46 391 GLU A CA 1
ATOM 3099 C C . GLU A 1 391 ? 23.537 -11.159 -33.772 1.00 40.87 391 GLU A C 1
ATOM 3100 O O . GLU A 1 391 ? 22.659 -10.299 -33.691 1.00 48.17 391 GLU A O 1
ATOM 3106 N N . CYS A 1 392 ? 24.265 -11.299 -34.876 1.00 42.84 392 CYS A N 1
ATOM 3107 C CA . CYS A 1 392 ? 23.991 -10.441 -36.023 1.00 43.90 392 CYS A CA 1
ATOM 3108 C C . CYS A 1 392 ? 22.652 -10.791 -36.645 1.00 49.80 392 CYS A C 1
ATOM 3109 O O . CYS A 1 392 ? 21.934 -9.905 -37.123 1.00 57.19 392 CYS A O 1
ATOM 3112 N N . ASP A 1 393 ? 22.305 -12.079 -36.632 1.00 48.41 393 ASP A N 1
ATOM 3113 C CA . ASP A 1 393 ? 21.033 -12.541 -37.175 1.00 52.25 393 ASP A CA 1
ATOM 3114 C C . ASP A 1 393 ? 19.859 -12.077 -36.312 1.00 44.25 393 ASP A C 1
ATOM 3115 O O . ASP A 1 393 ? 18.862 -11.559 -36.831 1.00 37.07 393 ASP A O 1
ATOM 3120 N N . ILE A 1 394 ? 19.957 -12.240 -34.988 1.00 34.87 394 ILE A N 1
ATOM 3121 C CA . ILE A 1 394 ? 18.926 -11.689 -34.107 1.00 46.44 394 ILE A CA 1
ATOM 3122 C C . ILE A 1 394 ? 18.712 -10.211 -34.406 1.00 44.71 394 ILE A C 1
ATOM 3123 O O . ILE A 1 394 ? 17.582 -9.769 -34.645 1.00 43.61 394 ILE A O 1
ATOM 3128 N N . LEU A 1 395 ? 19.796 -9.425 -34.424 1.00 44.57 395 LEU A N 1
ATOM 3129 C CA . LEU A 1 395 ? 19.635 -7.995 -34.666 1.00 45.33 395 LEU A CA 1
ATOM 3130 C C . LEU A 1 395 ? 18.976 -7.744 -36.019 1.00 47.85 395 LEU A C 1
ATOM 3131 O O . LEU A 1 395 ? 18.113 -6.868 -36.146 1.00 54.39 395 LEU A O 1
ATOM 3136 N N . GLY A 1 396 ? 19.351 -8.518 -37.038 1.00 39.97 396 GLY A N 1
ATOM 3137 C CA . GLY A 1 396 ? 18.738 -8.345 -38.346 1.00 36.36 396 GLY A CA 1
ATOM 3138 C C . GLY A 1 396 ? 17.235 -8.587 -38.327 1.00 45.32 396 GLY A C 1
ATOM 3139 O O . GLY A 1 396 ? 16.466 -7.799 -38.885 1.00 42.98 396 GLY A O 1
ATOM 3140 N N . TRP A 1 397 ? 16.792 -9.689 -37.700 1.00 42.30 397 TRP A N 1
ATOM 3141 C CA . TRP A 1 397 ? 15.348 -9.950 -37.657 1.00 57.14 397 TRP A CA 1
ATOM 3142 C C . TRP A 1 397 ? 14.637 -8.952 -36.748 1.00 51.57 397 TRP A C 1
ATOM 3143 O O . TRP A 1 397 ? 13.514 -8.548 -37.042 1.00 50.22 397 TRP A O 1
ATOM 3154 N N . GLN A 1 398 ? 15.296 -8.500 -35.684 1.00 50.77 398 GLN A N 1
ATOM 3155 C CA . GLN A 1 398 ? 14.753 -7.402 -34.897 1.00 55.60 398 GLN A CA 1
ATOM 3156 C C . GLN A 1 398 ? 14.576 -6.140 -35.733 1.00 52.84 398 GLN A C 1
ATOM 3157 O O . GLN A 1 398 ? 13.643 -5.360 -35.509 1.00 57.19 398 GLN A O 1
ATOM 3163 N N . TYR A 1 399 ? 15.469 -5.906 -36.687 1.00 40.78 399 TYR A N 1
ATOM 3164 C CA . TYR A 1 399 ? 15.454 -4.623 -37.381 1.00 45.01 399 TYR A CA 1
ATOM 3165 C C . TYR A 1 399 ? 14.316 -4.570 -38.386 1.00 48.43 399 TYR A C 1
ATOM 3166 O O . TYR A 1 399 ? 13.672 -3.528 -38.550 1.00 57.55 399 TYR A O 1
ATOM 3175 N N . ILE A 1 400 ? 14.049 -5.686 -39.065 1.00 44.30 400 ILE A N 1
ATOM 3176 C CA . ILE A 1 400 ? 12.989 -5.697 -40.063 1.00 48.81 400 ILE A CA 1
ATOM 3177 C C . ILE A 1 400 ? 11.620 -5.841 -39.425 1.00 53.97 400 ILE A C 1
ATOM 3178 O O . ILE A 1 400 ? 10.610 -5.509 -40.063 1.00 56.77 400 ILE A O 1
ATOM 3183 N N . SER A 1 401 ? 11.565 -6.295 -38.175 1.00 47.80 401 SER A N 1
ATOM 3184 C CA . SER A 1 401 ? 10.312 -6.582 -37.500 1.00 57.69 401 SER A CA 1
ATOM 3185 C C . SER A 1 401 ? 9.870 -5.465 -36.560 1.00 63.53 401 SER A C 1
ATOM 3186 O O . SER A 1 401 ? 8.900 -5.649 -35.821 1.00 65.31 401 SER A O 1
ATOM 3189 N N . GLY A 1 402 ? 10.546 -4.315 -36.572 1.00 66.20 402 GLY A N 1
ATOM 3190 C CA . GLY A 1 402 ? 10.172 -3.226 -35.684 1.00 60.51 402 GLY A CA 1
ATOM 3191 C C . GLY A 1 402 ? 10.407 -3.481 -34.213 1.00 67.30 402 GLY A C 1
ATOM 3192 O O . GLY A 1 402 ? 9.905 -2.728 -33.379 1.00 69.32 402 GLY A O 1
ATOM 3193 N N . SER A 1 403 ? 11.156 -4.521 -33.867 1.00 79.96 403 SER A N 1
ATOM 3194 C CA . SER A 1 403 ? 11.427 -4.899 -32.488 1.00 81.80 403 SER A CA 1
ATOM 3195 C C . SER A 1 403 ? 12.619 -4.151 -31.890 1.00 83.94 403 SER A C 1
ATOM 3196 O O . SER A 1 403 ? 13.101 -4.539 -30.823 1.00 89.44 403 SER A O 1
ATOM 3199 N N . ILE A 1 404 ? 13.088 -3.084 -32.539 1.00 79.43 404 ILE A N 1
ATOM 3200 C CA . ILE A 1 404 ? 14.336 -2.404 -32.184 1.00 76.02 404 ILE A CA 1
ATOM 3201 C C . ILE A 1 404 ? 14.145 -0.921 -32.482 1.00 77.47 404 ILE A C 1
ATOM 3202 O O . ILE A 1 404 ? 13.570 -0.569 -33.523 1.00 82.46 404 ILE A O 1
ATOM 3207 N N . PRO A 1 405 ? 14.618 -0.023 -31.612 1.00 80.90 405 PRO A N 1
ATOM 3208 C CA . PRO A 1 405 ? 14.224 1.391 -31.682 1.00 77.10 405 PRO A CA 1
ATOM 3209 C C . PRO A 1 405 ? 14.163 2.026 -33.061 1.00 79.59 405 PRO A C 1
ATOM 3210 O O . PRO A 1 405 ? 13.115 2.562 -33.433 1.00 97.64 405 PRO A O 1
ATOM 3214 N N . ASP A 1 406 ? 15.249 2.011 -33.822 1.00 75.75 406 ASP A N 1
ATOM 3215 C CA . ASP A 1 406 ? 15.321 2.806 -35.043 1.00 81.78 406 ASP A CA 1
ATOM 3216 C C . ASP A 1 406 ? 15.234 1.960 -36.314 1.00 83.21 406 ASP A C 1
ATOM 3217 O O . ASP A 1 406 ? 15.788 2.332 -37.354 1.00 82.78 406 ASP A O 1
ATOM 3222 N N . GLY A 1 407 ? 14.530 0.834 -36.261 1.00 75.74 407 GLY A N 1
ATOM 3223 C CA . GLY A 1 407 ? 14.441 -0.069 -37.389 1.00 76.09 407 GLY A CA 1
ATOM 3224 C C . GLY A 1 407 ? 13.230 0.186 -38.258 1.00 72.61 407 GLY A C 1
ATOM 3225 O O . GLY A 1 407 ? 12.633 1.264 -38.248 1.00 80.17 407 GLY A O 1
ATOM 3226 N N . HIS A 1 408 ? 12.879 -0.823 -39.046 1.00 62.99 408 HIS A N 1
ATOM 3227 C CA . HIS A 1 408 ? 11.621 -0.780 -39.771 1.00 62.27 408 HIS A CA 1
ATOM 3228 C C . HIS A 1 408 ? 10.458 -0.904 -38.789 1.00 61.04 408 HIS A C 1
ATOM 3229 O O . HIS A 1 408 ? 10.544 -1.599 -37.774 1.00 65.67 408 HIS A O 1
ATOM 3236 N N . GLU A 1 409 ? 9.376 -0.194 -39.077 1.00 54.92 409 GLU A N 1
ATOM 3237 C CA . GLU A 1 409 ? 8.136 -0.397 -38.342 1.00 58.68 409 GLU A CA 1
ATOM 3238 C C . GLU A 1 409 ? 7.443 -1.639 -38.882 1.00 53.50 409 GLU A C 1
ATOM 3239 O O . GLU A 1 409 ? 7.636 -2.024 -40.038 1.00 51.84 409 GLU A O 1
ATOM 3245 N N . LEU A 1 410 ? 6.660 -2.293 -38.024 1.00 55.72 410 LEU A N 1
ATOM 3246 C CA . LEU A 1 410 ? 6.070 -3.570 -38.415 1.00 60.53 410 LEU A CA 1
ATOM 3247 C C . LEU A 1 410 ? 5.071 -3.411 -39.560 1.00 64.00 410 LEU A C 1
ATOM 3248 O O . LEU A 1 410 ? 4.886 -4.345 -40.348 1.00 68.68 410 LEU A O 1
ATOM 3253 N N . ASP A 1 411 ? 4.427 -2.250 -39.686 1.00 59.68 411 ASP A N 1
ATOM 3254 C CA . ASP A 1 411 ? 3.492 -2.027 -40.784 1.00 64.62 411 ASP A CA 1
ATOM 3255 C C . ASP A 1 411 ? 4.164 -1.479 -42.041 1.00 60.87 411 ASP A C 1
ATOM 3256 O O . ASP A 1 411 ? 3.469 -1.123 -42.997 1.00 66.50 411 ASP A O 1
ATOM 3261 N N . ARG A 1 412 ? 5.488 -1.430 -42.075 1.00 58.46 412 ARG A N 1
ATOM 3262 C CA . ARG A 1 412 ? 6.214 -0.922 -43.236 1.00 68.35 412 ARG A CA 1
ATOM 3263 C C . ARG A 1 412 ? 6.169 -1.985 -44.322 1.00 69.60 412 ARG A C 1
ATOM 3264 O O . ARG A 1 412 ? 6.696 -3.086 -44.148 1.00 71.44 412 ARG A O 1
ATOM 3272 N N . LEU A 1 413 ? 5.523 -1.677 -45.422 1.00 70.49 413 LEU A N 1
ATOM 3273 C CA . LEU A 1 413 ? 5.435 -2.592 -46.544 1.00 68.45 413 LEU A CA 1
ATOM 3274 C C . LEU A 1 413 ? 6.189 -1.917 -47.676 1.00 73.89 413 LEU A C 1
ATOM 3275 O O . LEU A 1 413 ? 5.670 -1.003 -48.321 1.00 83.22 413 LEU A O 1
ATOM 3280 N N . ASP A 1 414 ? 7.419 -2.348 -47.900 1.00 72.01 414 ASP A N 1
ATOM 3281 C CA . ASP A 1 414 ? 8.246 -1.672 -48.881 1.00 77.95 414 ASP A CA 1
ATOM 3282 C C . ASP A 1 414 ? 7.692 -1.914 -50.278 1.00 66.90 414 ASP A C 1
ATOM 3283 O O . ASP A 1 414 ? 7.205 -3.002 -50.592 1.00 72.02 414 ASP A O 1
ATOM 3288 N N . ASN A 1 415 ? 7.730 -0.873 -51.104 1.00 61.41 415 ASN A N 1
ATOM 3289 C CA . ASN A 1 415 ? 7.276 -0.968 -52.479 1.00 66.75 415 ASN A CA 1
ATOM 3290 C C . ASN A 1 415 ? 8.409 -1.480 -53.353 1.00 65.36 415 ASN A C 1
ATOM 3291 O O . ASN A 1 415 ? 9.477 -0.851 -53.391 1.00 64.39 415 ASN A O 1
ATOM 3296 N N . PRO A 1 416 ? 8.226 -2.597 -54.066 1.00 61.85 416 PRO A N 1
ATOM 3297 C CA . PRO A 1 416 ? 9.335 -3.131 -54.879 1.00 57.50 416 PRO A CA 1
ATOM 3298 C C . PRO A 1 416 ? 9.853 -2.141 -55.907 1.00 56.07 416 PRO A C 1
ATOM 3299 O O . PRO A 1 416 ? 11.066 -2.089 -56.146 1.00 58.18 416 PRO A O 1
ATOM 3303 N N . ALA A 1 417 ? 8.967 -1.345 -56.515 1.00 54.50 417 ALA A N 1
ATOM 3304 C CA . ALA A 1 417 ? 9.399 -0.371 -57.514 1.00 59.84 417 ALA A CA 1
ATOM 3305 C C . ALA A 1 417 ? 10.429 0.605 -56.944 1.00 57.57 417 ALA A C 1
ATOM 3306 O O . ALA A 1 417 ? 11.397 0.970 -57.625 1.00 54.80 417 ALA A O 1
ATOM 3308 N N . LEU A 1 418 ? 10.245 1.032 -55.697 1.00 55.55 418 LEU A N 1
ATOM 3309 C CA . LEU A 1 418 ? 11.178 1.985 -55.116 1.00 58.01 418 LEU A CA 1
ATOM 3310 C C . LEU A 1 418 ? 12.430 1.295 -54.582 1.00 55.95 418 LEU A C 1
ATOM 3311 O O . LEU A 1 418 ? 13.529 1.851 -54.661 1.00 55.68 418 LEU A O 1
ATOM 3316 N N . GLN A 1 419 ? 12.304 0.086 -54.041 1.00 57.03 419 GLN A N 1
ATOM 3317 C CA . GLN A 1 419 ? 13.514 -0.628 -53.653 1.00 54.89 419 GLN A CA 1
ATOM 3318 C C . GLN A 1 419 ? 14.415 -0.846 -54.857 1.00 49.31 419 GLN A C 1
ATOM 3319 O O . GLN A 1 419 ? 15.637 -0.664 -54.774 1.00 52.56 419 GLN A O 1
ATOM 3325 N N . GLY A 1 420 ? 13.824 -1.225 -55.992 1.00 48.77 420 GLY A N 1
ATOM 3326 C CA . GLY A 1 420 ? 14.622 -1.475 -57.178 1.00 55.43 420 GLY A CA 1
ATOM 3327 C C . GLY A 1 420 ? 15.349 -0.233 -57.650 1.00 58.55 420 GLY A C 1
ATOM 3328 O O . GLY A 1 420 ? 16.536 -0.285 -57.985 1.00 59.38 420 GLY A O 1
ATOM 3329 N N . ALA A 1 421 ? 14.649 0.899 -57.668 1.00 55.07 421 ALA A N 1
ATOM 3330 C CA . ALA A 1 421 ? 15.250 2.155 -58.107 1.00 58.33 421 ALA A CA 1
ATOM 3331 C C . ALA A 1 421 ? 16.370 2.605 -57.181 1.00 59.59 421 ALA A C 1
ATOM 3332 O O . ALA A 1 421 ? 17.358 3.183 -57.643 1.00 69.21 421 ALA A O 1
ATOM 3334 N N . LYS A 1 422 ? 16.232 2.366 -55.877 1.00 60.58 422 LYS A N 1
ATOM 3335 C CA . LYS A 1 422 ? 17.282 2.726 -54.930 1.00 59.61 422 LYS A CA 1
ATOM 3336 C C . LYS A 1 422 ? 18.475 1.779 -54.997 1.00 50.47 422 LYS A C 1
ATOM 3337 O O . LYS A 1 422 ? 19.619 2.232 -55.069 1.00 55.78 422 LYS A O 1
ATOM 3343 N N . TYR A 1 423 ? 18.242 0.461 -54.960 1.00 50.33 423 TYR A N 1
ATOM 3344 C CA . TYR A 1 423 ? 19.335 -0.472 -54.696 1.00 49.42 423 TYR A CA 1
ATOM 3345 C C . TYR A 1 423 ? 19.832 -1.238 -55.917 1.00 48.95 423 TYR A C 1
ATOM 3346 O O . TYR A 1 423 ? 20.898 -1.870 -55.835 1.00 57.06 423 TYR A O 1
ATOM 3355 N N . ASP A 1 424 ? 19.111 -1.203 -57.039 1.00 47.50 424 ASP A N 1
ATOM 3356 C CA . ASP A 1 424 ? 19.513 -1.903 -58.266 1.00 49.80 424 ASP A CA 1
ATOM 3357 C C . ASP A 1 424 ? 19.089 -1.040 -59.450 1.00 54.31 424 ASP A C 1
ATOM 3358 O O . ASP A 1 424 ? 18.298 -1.453 -60.305 1.00 54.62 424 ASP A O 1
ATOM 3363 N N . PRO A 1 425 ? 19.602 0.191 -59.515 1.00 53.34 425 PRO A N 1
ATOM 3364 C CA . PRO A 1 425 ? 19.030 1.187 -60.444 1.00 49.39 425 PRO A CA 1
ATOM 3365 C C . PRO A 1 425 ? 19.277 0.881 -61.911 1.00 50.49 425 PRO A C 1
ATOM 3366 O O . PRO A 1 425 ? 18.555 1.410 -62.765 1.00 56.17 425 PRO A O 1
ATOM 3370 N N . GLU A 1 426 ? 20.262 0.047 -62.231 1.00 58.41 426 GLU A N 1
ATOM 3371 C CA . GLU A 1 426 ? 20.461 -0.459 -63.584 1.00 62.73 426 GLU A CA 1
ATOM 3372 C C . GLU A 1 426 ? 19.730 -1.767 -63.838 1.00 59.93 426 GLU A C 1
ATOM 3373 O O . GLU A 1 426 ? 19.731 -2.244 -64.977 1.00 62.86 426 GLU A O 1
ATOM 3379 N N . GLY A 1 427 ? 19.127 -2.369 -62.815 1.00 51.17 427 GLY A N 1
ATOM 3380 C CA . GLY A 1 427 ? 18.524 -3.672 -63.005 1.00 43.87 427 GLY A CA 1
ATOM 3381 C C . GLY A 1 427 ? 19.505 -4.809 -63.184 1.00 51.63 427 GLY A C 1
ATOM 3382 O O . GLY A 1 427 ? 19.074 -5.941 -63.432 1.00 60.25 427 GLY A O 1
ATOM 3383 N N . GLU A 1 428 ? 20.813 -4.555 -63.049 1.00 42.23 428 GLU A N 1
ATOM 3384 C CA . GLU A 1 428 ? 21.790 -5.603 -63.321 1.00 54.68 428 GLU A CA 1
ATOM 3385 C C . GLU A 1 428 ? 21.724 -6.736 -62.302 1.00 52.45 428 GLU A C 1
ATOM 3386 O O . GLU A 1 428 ? 22.153 -7.856 -62.613 1.00 58.59 428 GLU A O 1
ATOM 3392 N N . TYR A 1 429 ? 21.182 -6.495 -61.104 1.00 43.05 429 TYR A N 1
ATOM 3393 C CA . TYR A 1 429 ? 21.013 -7.612 -60.173 1.00 45.42 429 TYR A CA 1
ATOM 3394 C C . TYR A 1 429 ? 19.938 -8.573 -60.677 1.00 43.69 429 TYR A C 1
ATOM 3395 O O . TYR A 1 429 ? 20.139 -9.794 -60.697 1.00 36.02 429 TYR A O 1
ATOM 3404 N N . ILE A 1 430 ? 18.808 -8.039 -61.139 1.00 43.11 430 ILE A N 1
ATOM 3405 C CA . ILE A 1 430 ? 17.772 -8.906 -61.692 1.00 43.31 430 ILE A CA 1
ATOM 3406 C C . ILE A 1 430 ? 18.276 -9.615 -62.940 1.00 44.59 430 ILE A C 1
ATOM 3407 O O . ILE A 1 430 ? 18.066 -10.822 -63.106 1.00 46.28 430 ILE A O 1
ATOM 3412 N N . ARG A 1 431 ? 18.971 -8.886 -63.828 1.00 46.68 431 ARG A N 1
ATOM 3413 C CA . ARG A 1 431 ? 19.380 -9.469 -65.109 1.00 47.02 431 ARG A CA 1
ATOM 3414 C C . ARG A 1 431 ? 20.406 -10.575 -64.915 1.00 50.93 431 ARG A C 1
ATOM 3415 O O . ARG A 1 431 ? 20.450 -11.521 -65.711 1.00 56.36 431 ARG A O 1
ATOM 3423 N N . GLN A 1 432 ? 21.215 -10.498 -63.854 1.00 46.01 432 GLN A N 1
ATOM 3424 C CA . GLN A 1 432 ? 22.164 -11.569 -63.576 1.00 41.98 432 GLN A CA 1
ATOM 3425 C C . GLN A 1 432 ? 21.460 -12.805 -63.005 1.00 44.83 432 GLN A C 1
ATOM 3426 O O . GLN A 1 432 ? 21.632 -13.915 -63.518 1.00 49.29 432 GLN A O 1
ATOM 3432 N N . TRP A 1 433 ? 20.627 -12.641 -61.979 1.00 44.84 433 TRP A N 1
ATOM 3433 C CA . TRP A 1 433 ? 20.084 -13.825 -61.323 1.00 44.94 433 TRP A CA 1
ATOM 3434 C C . TRP A 1 433 ? 18.774 -14.319 -61.920 1.00 44.93 433 TRP A C 1
ATOM 3435 O O . TRP A 1 433 ? 18.424 -15.476 -61.691 1.00 40.43 433 TRP A O 1
ATOM 3446 N N . LEU A 1 434 ? 18.050 -13.487 -62.669 1.00 48.22 434 LEU A N 1
ATOM 3447 C CA . LEU A 1 434 ? 16.776 -13.866 -63.287 1.00 46.28 434 LEU A CA 1
ATOM 3448 C C . LEU A 1 434 ? 16.832 -13.524 -64.769 1.00 46.39 434 LEU A C 1
ATOM 3449 O O . LEU A 1 434 ? 16.195 -12.573 -65.233 1.00 44.54 434 LEU A O 1
ATOM 3454 N N . PRO A 1 435 ? 17.623 -14.266 -65.537 1.00 50.70 435 PRO A N 1
ATOM 3455 C CA . PRO A 1 435 ? 17.805 -13.919 -66.961 1.00 51.38 435 PRO A CA 1
ATOM 3456 C C . PRO A 1 435 ? 16.506 -13.957 -67.762 1.00 46.25 435 PRO A C 1
ATOM 3457 O O . PRO A 1 435 ? 16.430 -13.303 -68.808 1.00 47.94 435 PRO A O 1
ATOM 3461 N N . GLU A 1 436 ? 15.499 -14.719 -67.306 1.00 43.78 436 GLU A N 1
ATOM 3462 C CA . GLU A 1 436 ? 14.152 -14.665 -67.880 1.00 46.45 436 GLU A CA 1
ATOM 3463 C C . GLU A 1 436 ? 13.636 -13.239 -68.001 1.00 46.64 436 GLU A C 1
ATOM 3464 O O . GLU A 1 436 ? 12.836 -12.936 -68.896 1.00 55.13 436 GLU A O 1
ATOM 3470 N N . LEU A 1 437 ? 14.037 -12.365 -67.087 1.00 42.08 437 LEU A N 1
ATOM 3471 C CA . LEU A 1 437 ? 13.521 -11.007 -67.048 1.00 41.02 437 LEU A CA 1
ATOM 3472 C C . LEU A 1 437 ? 14.423 -10.007 -67.756 1.00 48.93 437 LEU A C 1
ATOM 3473 O O . LEU A 1 437 ? 14.058 -8.833 -67.862 1.00 47.60 437 LEU A O 1
ATOM 3478 N N . ALA A 1 438 ? 15.571 -10.441 -68.279 1.00 41.88 438 ALA A N 1
ATOM 3479 C CA . ALA A 1 438 ? 16.595 -9.471 -68.640 1.00 49.85 438 ALA A CA 1
ATOM 3480 C C . ALA A 1 438 ? 16.178 -8.526 -69.759 1.00 59.12 438 ALA A C 1
ATOM 3481 O O . ALA A 1 438 ? 16.772 -7.451 -69.873 1.00 68.61 438 ALA A O 1
ATOM 3483 N N . ARG A 1 439 ? 15.198 -8.869 -70.589 1.00 55.26 439 ARG A N 1
ATOM 3484 C CA . ARG A 1 439 ? 14.825 -7.933 -71.645 1.00 53.70 439 ARG A CA 1
ATOM 3485 C C . ARG A 1 439 ? 13.790 -6.905 -71.205 1.00 54.84 439 ARG A C 1
ATOM 3486 O O . ARG A 1 439 ? 13.472 -6.001 -71.979 1.00 51.54 439 ARG A O 1
ATOM 3494 N N . LEU A 1 440 ? 13.273 -6.998 -69.988 1.00 59.51 440 LEU A N 1
ATOM 3495 C CA . LEU A 1 440 ? 12.367 -5.969 -69.506 1.00 53.34 440 LEU A CA 1
ATOM 3496 C C . LEU A 1 440 ? 13.092 -4.632 -69.432 1.00 55.71 440 LEU A C 1
ATOM 3497 O O . LEU A 1 440 ? 14.230 -4.572 -68.951 1.00 60.13 440 LEU A O 1
ATOM 3502 N N . PRO A 1 441 ? 12.463 -3.545 -69.874 1.00 56.20 441 PRO A N 1
ATOM 3503 C CA . PRO A 1 441 ? 13.009 -2.212 -69.582 1.00 57.56 441 PRO A CA 1
ATOM 3504 C C . PRO A 1 441 ? 13.252 -2.090 -68.093 1.00 60.87 441 PRO A C 1
ATOM 3505 O O . PRO A 1 441 ? 12.432 -2.524 -67.280 1.00 63.57 441 PRO A O 1
ATOM 3509 N N . THR A 1 442 ? 14.385 -1.487 -67.732 1.00 57.92 442 THR A N 1
ATOM 3510 C CA . THR A 1 442 ? 14.742 -1.435 -66.319 1.00 58.81 442 THR A CA 1
ATOM 3511 C C . THR A 1 442 ? 13.671 -0.723 -65.490 1.00 55.50 442 THR A C 1
ATOM 3512 O O . THR A 1 442 ? 13.575 -0.947 -64.279 1.00 55.36 442 THR A O 1
ATOM 3516 N N . GLU A 1 443 ? 12.816 0.073 -66.130 1.00 56.13 443 GLU A N 1
ATOM 3517 C CA . GLU A 1 443 ? 11.739 0.749 -65.417 1.00 61.13 443 GLU A CA 1
ATOM 3518 C C . GLU A 1 443 ? 10.751 -0.233 -64.782 1.00 65.99 443 GLU A C 1
ATOM 3519 O O . GLU A 1 443 ? 10.113 0.094 -63.770 1.00 63.57 443 GLU A O 1
ATOM 3525 N N . TRP A 1 444 ? 10.599 -1.433 -65.362 1.00 59.97 444 TRP A N 1
ATOM 3526 C CA . TRP A 1 444 ? 9.621 -2.411 -64.895 1.00 60.48 444 TRP A CA 1
ATOM 3527 C C . TRP A 1 444 ? 10.226 -3.647 -64.236 1.00 53.01 444 TRP A C 1
ATOM 3528 O O . TRP A 1 444 ? 9.512 -4.363 -63.530 1.00 48.13 444 TRP A O 1
ATOM 3539 N N . ILE A 1 445 ? 11.524 -3.884 -64.410 1.00 50.16 445 ILE A N 1
ATOM 3540 C CA . ILE A 1 445 ? 12.113 -5.175 -64.112 1.00 47.28 445 ILE A CA 1
ATOM 3541 C C . ILE A 1 445 ? 11.974 -5.586 -62.652 1.00 53.40 445 ILE A C 1
ATOM 3542 O O . ILE A 1 445 ? 12.142 -6.766 -62.339 1.00 56.81 445 ILE A O 1
ATOM 3547 N N . HIS A 1 446 ? 11.674 -4.655 -61.742 1.00 51.56 446 HIS A N 1
ATOM 3548 C CA . HIS A 1 446 ? 11.525 -4.993 -60.327 1.00 46.66 446 HIS A CA 1
ATOM 3549 C C . HIS A 1 446 ? 10.079 -5.193 -59.898 1.00 49.53 446 HIS A C 1
ATOM 3550 O O . HIS A 1 446 ? 9.835 -5.618 -58.763 1.00 52.52 446 HIS A O 1
ATOM 3557 N N . HIS A 1 447 ? 9.120 -4.887 -60.763 1.00 45.68 447 HIS A N 1
ATOM 3558 C CA . HIS A 1 447 ? 7.706 -5.141 -60.485 1.00 46.85 447 HIS A CA 1
ATOM 3559 C C . HIS A 1 447 ? 7.013 -5.398 -61.814 1.00 52.07 447 HIS A C 1
ATOM 3560 O O . HIS A 1 447 ? 6.141 -4.635 -62.252 1.00 51.57 447 HIS A O 1
ATOM 3567 N N . PRO A 1 448 ? 7.365 -6.498 -62.476 1.00 54.30 448 PRO A N 1
ATOM 3568 C CA . PRO A 1 448 ? 6.826 -6.750 -63.822 1.00 55.22 448 PRO A CA 1
ATOM 3569 C C . PRO A 1 448 ? 5.307 -6.881 -63.877 1.00 55.40 448 PRO A C 1
ATOM 3570 O O . PRO A 1 448 ? 4.744 -6.804 -64.977 1.00 58.67 448 PRO A O 1
ATOM 3574 N N . TRP A 1 449 ? 4.618 -7.087 -62.749 1.00 52.38 449 TRP A N 1
ATOM 3575 C CA . TRP A 1 449 ? 3.163 -7.233 -62.820 1.00 52.18 449 TRP A CA 1
ATOM 3576 C C . TRP A 1 449 ? 2.452 -5.913 -63.106 1.00 56.05 449 TRP A C 1
ATOM 3577 O O . TRP A 1 449 ? 1.264 -5.934 -63.440 1.00 66.79 449 TRP A O 1
ATOM 3588 N N . ASP A 1 450 ? 3.143 -4.774 -62.987 1.00 55.15 450 ASP A N 1
ATOM 3589 C CA . ASP A 1 450 ? 2.581 -3.461 -63.294 1.00 58.63 450 ASP A CA 1
ATOM 3590 C C . ASP A 1 450 ? 2.815 -3.037 -64.736 1.00 66.30 450 ASP A C 1
ATOM 3591 O O . ASP A 1 450 ? 2.262 -2.018 -65.167 1.00 71.51 450 ASP A O 1
ATOM 3596 N N . ALA A 1 451 ? 3.609 -3.784 -65.485 1.00 70.20 451 ALA A N 1
ATOM 3597 C CA . ALA A 1 451 ? 3.939 -3.377 -66.838 1.00 69.82 451 ALA A CA 1
ATOM 3598 C C . ALA A 1 451 ? 2.769 -3.622 -67.794 1.00 70.01 451 ALA A C 1
ATOM 3599 O O . ALA A 1 451 ? 2.011 -4.581 -67.628 1.00 72.19 451 ALA A O 1
ATOM 3601 N N . PRO A 1 452 ? 2.599 -2.757 -68.794 1.00 64.90 452 PRO A N 1
ATOM 3602 C CA . PRO A 1 452 ? 1.627 -3.040 -69.855 1.00 64.83 452 PRO A CA 1
ATOM 3603 C C . PRO A 1 452 ? 1.853 -4.409 -70.475 1.00 67.88 452 PRO A C 1
ATOM 3604 O O . PRO A 1 452 ? 2.986 -4.803 -70.759 1.00 75.80 452 PRO A O 1
ATOM 3608 N N . LEU A 1 453 ? 0.752 -5.134 -70.696 1.00 66.10 453 LEU A N 1
ATOM 3609 C CA . LEU A 1 453 ? 0.851 -6.462 -71.295 1.00 66.42 453 LEU A CA 1
ATOM 3610 C C . LEU A 1 453 ? 1.657 -6.434 -72.590 1.00 71.83 453 LEU A C 1
ATOM 3611 O O . LEU A 1 453 ? 2.364 -7.399 -72.909 1.00 76.44 453 LEU A O 1
ATOM 3616 N N . THR A 1 454 ? 1.586 -5.328 -73.333 1.00 63.37 454 THR A N 1
ATOM 3617 C CA . THR A 1 454 ? 2.359 -5.204 -74.563 1.00 63.98 454 THR A CA 1
ATOM 3618 C C . THR A 1 454 ? 3.864 -5.129 -74.290 1.00 65.78 454 THR A C 1
ATOM 3619 O O . THR A 1 454 ? 4.675 -5.507 -75.149 1.00 59.89 454 THR A O 1
ATOM 3623 N N . VAL A 1 455 ? 4.256 -4.628 -73.117 1.00 66.13 455 VAL A N 1
ATOM 3624 C CA . VAL A 1 455 ? 5.671 -4.550 -72.777 1.00 64.95 455 VAL A CA 1
ATOM 3625 C C . VAL A 1 455 ? 6.179 -5.898 -72.307 1.00 62.12 455 VAL A C 1
ATOM 3626 O O . VAL A 1 455 ? 7.255 -6.347 -72.715 1.00 66.07 455 VAL A O 1
ATOM 3630 N N . LEU A 1 456 ? 5.420 -6.557 -71.437 1.00 57.63 456 LEU A N 1
ATOM 3631 C CA . LEU A 1 456 ? 5.753 -7.918 -71.058 1.00 56.72 456 LEU A CA 1
ATOM 3632 C C . LEU A 1 456 ? 5.972 -8.798 -72.281 1.00 61.33 456 LEU A C 1
ATOM 3633 O O . LEU A 1 456 ? 6.900 -9.613 -72.308 1.00 65.21 456 LEU A O 1
ATOM 3638 N N . LYS A 1 457 ? 5.141 -8.636 -73.312 1.00 63.64 457 LYS A N 1
ATOM 3639 C CA . LYS A 1 457 ? 5.210 -9.542 -74.454 1.00 64.18 457 LYS A CA 1
ATOM 3640 C C . LYS A 1 457 ? 6.394 -9.209 -75.347 1.00 62.75 457 LYS A C 1
ATOM 3641 O O . LYS A 1 457 ? 7.085 -10.110 -75.838 1.00 62.84 457 LYS A O 1
ATOM 3647 N N . ALA A 1 458 ? 6.642 -7.921 -75.566 1.00 60.95 458 ALA A N 1
ATOM 3648 C CA . ALA A 1 458 ? 7.838 -7.526 -76.292 1.00 62.15 458 ALA A CA 1
ATOM 3649 C C . ALA A 1 458 ? 9.112 -7.905 -75.545 1.00 60.66 458 ALA A C 1
ATOM 3650 O O . ALA A 1 458 ? 10.170 -8.048 -76.173 1.00 56.54 458 ALA A O 1
ATOM 3652 N N . SER A 1 459 ? 9.039 -8.065 -74.225 1.00 57.71 459 SER A N 1
ATOM 3653 C CA . SER A 1 459 ? 10.203 -8.410 -73.424 1.00 62.37 459 SER A CA 1
ATOM 3654 C C . SER A 1 459 ? 10.297 -9.903 -73.125 1.00 54.10 459 SER A C 1
ATOM 3655 O O . SER A 1 459 ? 11.207 -10.322 -72.405 1.00 48.92 459 SER A O 1
ATOM 3658 N N . GLY A 1 460 ? 9.400 -10.715 -73.672 1.00 53.89 460 GLY A N 1
ATOM 3659 C CA . GLY A 1 460 ? 9.522 -12.151 -73.504 1.00 49.75 460 GLY A CA 1
ATOM 3660 C C . GLY A 1 460 ? 9.204 -12.658 -72.117 1.00 43.98 460 GLY A C 1
ATOM 3661 O O . GLY A 1 460 ? 9.703 -13.715 -71.716 1.00 58.63 460 GLY A O 1
ATOM 3662 N N . VAL A 1 461 ? 8.372 -11.946 -71.374 1.00 45.62 461 VAL A N 1
ATOM 3663 C CA . VAL A 1 461 ? 7.946 -12.366 -70.045 1.00 53.95 461 VAL A CA 1
ATOM 3664 C C . VAL A 1 461 ? 6.492 -12.813 -70.112 1.00 50.63 461 VAL A C 1
ATOM 3665 O O . VAL A 1 461 ? 5.633 -12.087 -70.619 1.00 54.61 461 VAL A O 1
ATOM 3669 N N . GLU A 1 462 ? 6.226 -14.011 -69.608 1.00 55.66 462 GLU A N 1
ATOM 3670 C CA . GLU A 1 462 ? 4.877 -14.571 -69.529 1.00 59.30 462 GLU A CA 1
ATOM 3671 C C . GLU A 1 462 ? 4.676 -15.034 -68.092 1.00 57.17 462 GLU A C 1
ATOM 3672 O O . GLU A 1 462 ? 5.093 -16.145 -67.736 1.00 53.27 462 GLU A O 1
ATOM 3678 N N . LEU A 1 463 ? 4.066 -14.182 -67.264 1.00 56.73 463 LEU A N 1
ATOM 3679 C CA . LEU A 1 463 ? 3.853 -14.541 -65.866 1.00 55.47 463 LEU A CA 1
ATOM 3680 C C . LEU A 1 463 ? 3.061 -15.836 -65.765 1.00 54.90 463 LEU A C 1
ATOM 3681 O O . LEU A 1 463 ? 2.036 -16.012 -66.435 1.00 61.82 463 LEU A O 1
ATOM 3686 N N . GLY A 1 464 ? 3.557 -16.753 -64.941 1.00 50.61 464 GLY A N 1
ATOM 3687 C CA . GLY A 1 464 ? 2.962 -18.043 -64.780 1.00 46.02 464 GLY A CA 1
ATOM 3688 C C . GLY A 1 464 ? 3.610 -19.157 -65.581 1.00 48.94 464 GLY A C 1
ATOM 3689 O O . GLY A 1 464 ? 3.364 -20.336 -65.279 1.00 55.52 464 GLY A O 1
ATOM 3690 N N . THR A 1 465 ? 4.415 -18.836 -66.596 1.00 49.42 465 THR A N 1
ATOM 3691 C CA . THR A 1 465 ? 5.042 -19.891 -67.394 1.00 55.03 465 THR A CA 1
ATOM 3692 C C . THR A 1 465 ? 6.565 -19.852 -67.360 1.00 51.56 465 THR A C 1
ATOM 3693 O O . THR A 1 465 ? 7.175 -20.896 -67.148 1.00 56.24 465 THR A O 1
ATOM 3697 N N . ASN A 1 466 ? 7.214 -18.685 -67.548 1.00 46.31 466 ASN A N 1
ATOM 3698 C CA . ASN A 1 466 ? 8.671 -18.590 -67.415 1.00 49.07 466 ASN A CA 1
ATOM 3699 C C . ASN A 1 466 ? 9.141 -17.679 -66.293 1.00 50.20 466 ASN A C 1
ATOM 3700 O O . ASN A 1 466 ? 10.345 -17.650 -66.014 1.00 62.54 466 ASN A O 1
ATOM 3705 N N . TYR A 1 467 ? 8.243 -16.943 -65.650 1.00 48.08 467 TYR A N 1
ATOM 3706 C CA . TYR A 1 467 ? 8.521 -16.291 -64.379 1.00 46.26 467 TYR A CA 1
ATOM 3707 C C . TYR A 1 467 ? 7.221 -16.277 -63.588 1.00 49.28 467 TYR A C 1
ATOM 3708 O O . TYR A 1 467 ? 6.145 -16.067 -64.163 1.00 55.51 467 TYR A O 1
ATOM 3717 N N . ALA A 1 468 ? 7.319 -16.526 -62.282 1.00 41.14 468 ALA A N 1
ATOM 3718 C CA . ALA A 1 468 ? 6.113 -16.776 -61.497 1.00 40.96 468 ALA A CA 1
ATOM 3719 C C . ALA A 1 468 ? 5.293 -15.505 -61.351 1.00 45.78 468 ALA A C 1
ATOM 3720 O O . ALA A 1 468 ? 5.833 -14.401 -61.288 1.00 50.06 468 ALA A O 1
ATOM 3722 N N . LYS A 1 469 ? 3.970 -15.682 -61.314 1.00 57.35 469 LYS A N 1
ATOM 3723 C CA . LYS A 1 469 ? 3.064 -14.604 -60.952 1.00 54.91 469 LYS A CA 1
ATOM 3724 C C . LYS A 1 469 ? 3.275 -14.243 -59.489 1.00 51.72 469 LYS A C 1
ATOM 3725 O O . LYS A 1 469 ? 3.635 -15.105 -58.683 1.00 58.71 469 LYS A O 1
ATOM 3731 N N . PRO A 1 470 ? 3.064 -12.971 -59.120 1.00 54.00 470 PRO A N 1
ATOM 3732 C CA . PRO A 1 470 ? 3.231 -12.578 -57.714 1.00 53.36 470 PRO A CA 1
ATOM 3733 C C . PRO A 1 470 ? 2.433 -13.501 -56.817 1.00 54.19 470 PRO A C 1
ATOM 3734 O O . PRO A 1 470 ? 1.219 -13.617 -56.980 1.00 60.57 470 PRO A O 1
ATOM 3738 N N . ILE A 1 471 ? 3.108 -14.182 -55.889 1.00 51.47 471 ILE A N 1
ATOM 3739 C CA . ILE A 1 471 ? 2.447 -15.162 -55.041 1.00 52.27 471 ILE A CA 1
ATOM 3740 C C . ILE A 1 471 ? 1.479 -14.497 -54.065 1.00 57.72 471 ILE A C 1
ATOM 3741 O O . ILE A 1 471 ? 0.635 -15.179 -53.473 1.00 56.13 471 ILE A O 1
ATOM 3746 N N . VAL A 1 472 ? 1.583 -13.177 -53.875 1.00 64.59 472 VAL A N 1
ATOM 3747 C CA . VAL A 1 472 ? 0.593 -12.382 -53.150 1.00 56.61 472 VAL A CA 1
ATOM 3748 C C . VAL A 1 472 ? 0.582 -10.994 -53.782 1.00 50.64 472 VAL A C 1
ATOM 3749 O O . VAL A 1 472 ? 1.609 -10.491 -54.243 1.00 55.29 472 VAL A O 1
ATOM 3753 N N . ASP A 1 473 ? -0.587 -10.369 -53.812 1.00 51.57 473 ASP A N 1
ATOM 3754 C CA . ASP A 1 473 ? -0.656 -9.004 -54.306 1.00 52.64 473 ASP A CA 1
ATOM 3755 C C . ASP A 1 473 ? -0.331 -8.020 -53.194 1.00 45.99 473 ASP A C 1
ATOM 3756 O O . ASP A 1 473 ? -0.764 -8.187 -52.052 1.00 49.20 473 ASP A O 1
ATOM 3761 N N . ILE A 1 474 ? 0.436 -6.983 -53.536 1.00 41.44 474 ILE A N 1
ATOM 3762 C CA . ILE A 1 474 ? 0.870 -6.037 -52.515 1.00 47.18 474 ILE A CA 1
ATOM 3763 C C . ILE A 1 474 ? -0.337 -5.402 -51.829 1.00 44.45 474 ILE A C 1
ATOM 3764 O O . ILE A 1 474 ? -0.335 -5.179 -50.613 1.00 44.93 474 ILE A O 1
ATOM 3769 N N . ASP A 1 475 ? -1.394 -5.112 -52.583 1.00 50.13 475 ASP A N 1
ATOM 3770 C CA . ASP A 1 475 ? -2.529 -4.439 -51.952 1.00 58.32 475 ASP A CA 1
ATOM 3771 C C . ASP A 1 475 ? -3.300 -5.387 -51.043 1.00 49.55 475 ASP A C 1
ATOM 3772 O O . ASP A 1 475 ? -3.825 -4.968 -50.004 1.00 50.88 475 ASP A O 1
ATOM 3777 N N . THR A 1 476 ? -3.331 -6.672 -51.381 1.00 49.50 476 THR A N 1
ATOM 3778 C CA . THR A 1 476 ? -3.905 -7.644 -50.461 1.00 52.19 476 THR A CA 1
ATOM 3779 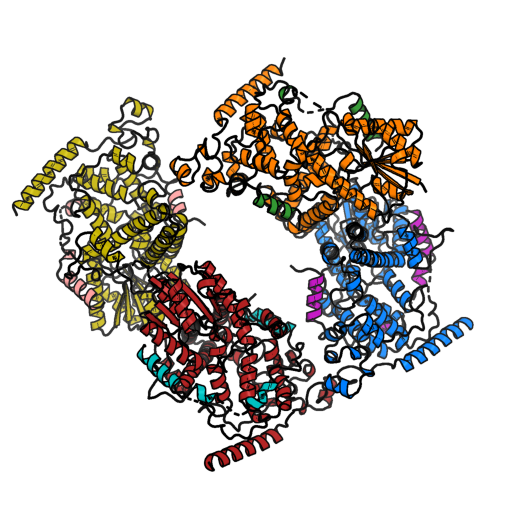C C . THR A 1 476 ? -2.989 -7.876 -49.264 1.00 46.80 476 THR A C 1
ATOM 3780 O O . THR A 1 476 ? -3.460 -8.012 -48.129 1.00 50.24 476 THR A O 1
ATOM 3784 N N . ALA A 1 477 ? -1.674 -7.928 -49.504 1.00 36.95 477 ALA A N 1
ATOM 3785 C CA . ALA A 1 477 ? -0.713 -8.118 -48.424 1.00 38.37 477 ALA A CA 1
ATOM 3786 C C . ALA A 1 477 ? -0.803 -6.992 -47.398 1.00 40.74 477 ALA A C 1
ATOM 3787 O O . ALA A 1 477 ? -0.735 -7.240 -46.187 1.00 41.25 477 ALA A O 1
ATOM 3789 N N . ARG A 1 478 ? -0.966 -5.747 -47.858 1.00 39.99 478 ARG A N 1
ATOM 3790 C CA . ARG A 1 478 ? -1.085 -4.642 -46.909 1.00 41.10 478 ARG A CA 1
ATOM 3791 C C . ARG A 1 478 ? -2.327 -4.800 -46.042 1.00 38.01 478 ARG A C 1
ATOM 3792 O O . ARG A 1 478 ? -2.289 -4.531 -44.834 1.00 41.95 478 ARG A O 1
ATOM 3800 N N . GLU A 1 479 ? -3.431 -5.264 -46.630 1.00 39.46 479 GLU A N 1
ATOM 3801 C CA . GLU A 1 479 ? -4.632 -5.487 -45.833 1.00 39.34 479 GLU A CA 1
ATOM 3802 C C . GLU A 1 479 ? -4.408 -6.586 -44.803 1.00 39.44 479 GLU A C 1
ATOM 3803 O O . GLU A 1 479 ? -4.647 -6.385 -43.606 1.00 44.13 479 GLU A O 1
ATOM 3809 N N . LEU A 1 480 ? -3.915 -7.753 -45.240 1.00 47.01 480 LEU A N 1
ATOM 3810 C CA . LEU A 1 480 ? -3.676 -8.834 -44.287 1.00 48.62 480 LEU A CA 1
ATOM 3811 C C . LEU A 1 480 ? -2.682 -8.412 -43.215 1.00 44.52 480 LEU A C 1
ATOM 3812 O O . LEU A 1 480 ? -2.784 -8.847 -42.064 1.00 49.96 480 LEU A O 1
ATOM 3817 N N . LEU A 1 481 ? -1.729 -7.548 -43.558 1.00 44.05 481 LEU A N 1
ATOM 3818 C CA . LEU A 1 481 ? -0.762 -7.146 -42.551 1.00 45.74 481 LEU A CA 1
ATOM 3819 C C . LEU A 1 481 ? -1.414 -6.211 -41.537 1.00 43.36 481 LEU A C 1
ATOM 3820 O O . LEU A 1 481 ? -1.144 -6.299 -40.330 1.00 45.32 481 LEU A O 1
ATOM 3825 N N . ALA A 1 482 ? -2.301 -5.328 -41.996 1.00 37.49 482 ALA A N 1
ATOM 3826 C CA . ALA A 1 482 ? -2.999 -4.460 -41.055 1.00 37.96 482 ALA A CA 1
ATOM 3827 C C . ALA A 1 482 ? -3.897 -5.283 -40.119 1.00 43.38 482 ALA A C 1
ATOM 3828 O O . ALA A 1 482 ? -3.899 -5.071 -38.903 1.00 42.99 482 ALA A O 1
ATOM 3830 N N . LYS A 1 483 ? -4.643 -6.254 -40.662 1.00 40.79 483 LYS A N 1
ATOM 3831 C CA . LYS A 1 483 ? -5.394 -7.190 -39.817 1.00 53.84 483 LYS A CA 1
ATOM 3832 C C . LYS A 1 483 ? -4.480 -7.927 -38.848 1.00 54.19 483 LYS A C 1
ATOM 3833 O O . LYS A 1 483 ? -4.774 -8.031 -37.651 1.00 51.90 483 LYS A O 1
ATOM 3839 N N . ALA A 1 484 ? -3.367 -8.462 -39.355 1.00 47.92 484 ALA A N 1
ATOM 3840 C CA . ALA A 1 484 ? -2.444 -9.192 -38.495 1.00 50.68 484 ALA A CA 1
ATOM 3841 C C . ALA A 1 484 ? -1.972 -8.333 -37.333 1.00 54.82 484 ALA A C 1
ATOM 3842 O O . ALA A 1 484 ? -1.891 -8.809 -36.197 1.00 65.17 484 ALA A O 1
ATOM 3844 N N . ILE A 1 485 ? -1.662 -7.061 -37.591 1.00 53.50 485 ILE A N 1
ATOM 3845 C CA . ILE A 1 485 ? -1.178 -6.194 -36.523 1.00 44.59 485 ILE A CA 1
ATOM 3846 C C . ILE A 1 485 ? -2.291 -5.878 -35.533 1.00 52.50 485 ILE A C 1
ATOM 3847 O O . ILE A 1 485 ? -2.051 -5.775 -34.325 1.00 53.17 485 ILE A O 1
ATOM 3852 N N . SER A 1 486 ? -3.518 -5.680 -36.022 1.00 57.03 486 SER A N 1
ATOM 3853 C CA . SER A 1 486 ? -4.624 -5.400 -35.111 1.00 57.18 486 SER A CA 1
ATOM 3854 C C . SER A 1 486 ? -4.799 -6.539 -34.136 1.00 57.16 486 SER A C 1
ATOM 3855 O O . SER A 1 486 ? -4.941 -6.327 -32.925 1.00 59.17 486 SER A O 1
ATOM 3858 N N . ARG A 1 487 ? -4.785 -7.766 -34.657 1.00 52.80 487 ARG A N 1
ATOM 3859 C CA . ARG A 1 487 ? -5.037 -8.924 -33.815 1.00 60.73 487 ARG A CA 1
ATOM 3860 C C . ARG A 1 487 ? -3.871 -9.192 -32.884 1.00 53.11 487 ARG A C 1
ATOM 3861 O O . ARG A 1 487 ? -4.073 -9.618 -31.746 1.00 60.43 487 ARG A O 1
ATOM 3869 N N . THR A 1 488 ? -2.652 -8.917 -33.327 1.00 48.46 488 THR A N 1
ATOM 3870 C CA . THR A 1 488 ? -1.528 -8.968 -32.406 1.00 56.84 488 THR A CA 1
ATOM 3871 C C . THR A 1 488 ? -1.741 -8.017 -31.240 1.00 72.74 488 THR A C 1
ATOM 3872 O O . THR A 1 488 ? -1.493 -8.370 -30.084 1.00 88.14 488 THR A O 1
ATOM 3876 N N . ARG A 1 489 ? -2.181 -6.794 -31.519 1.00 66.37 489 ARG A N 1
ATOM 3877 C CA . ARG A 1 489 ? -2.280 -5.845 -30.424 1.00 63.43 489 ARG A CA 1
ATOM 3878 C C . ARG A 1 489 ? -3.567 -6.060 -29.635 1.00 64.54 489 ARG A C 1
ATOM 3879 O O . ARG A 1 489 ? -3.574 -5.939 -28.408 1.00 71.50 489 ARG A O 1
ATOM 3887 N N . GLU A 1 490 ? -4.658 -6.408 -30.309 1.00 62.06 490 GLU A N 1
ATOM 3888 C CA . GLU A 1 490 ? -5.874 -6.749 -29.577 1.00 83.37 490 GLU A CA 1
ATOM 3889 C C . GLU A 1 490 ? -5.633 -7.918 -28.627 1.00 94.98 490 GLU A C 1
ATOM 3890 O O . GLU A 1 490 ? -6.116 -7.915 -27.489 1.00 97.77 490 GLU A O 1
ATOM 3896 N N . ALA A 1 491 ? -4.870 -8.918 -29.070 1.00 98.89 491 ALA A N 1
ATOM 3897 C CA . ALA A 1 491 ? -4.739 -10.146 -28.296 1.00 95.70 491 ALA A CA 1
ATOM 3898 C C . ALA A 1 491 ? -3.903 -9.929 -27.042 1.00 92.86 491 ALA A C 1
ATOM 3899 O O . ALA A 1 491 ? -4.273 -10.384 -25.955 1.00 101.19 491 ALA A O 1
ATOM 3901 N N . GLN A 1 492 ? -2.763 -9.249 -27.165 1.00 83.72 492 GLN A N 1
ATOM 3902 C CA . GLN A 1 492 ? -1.915 -9.096 -25.989 1.00 85.86 492 GLN A CA 1
ATOM 3903 C C . GLN A 1 492 ? -2.539 -8.181 -24.946 1.00 94.37 492 GLN A C 1
ATOM 3904 O O . GLN A 1 492 ? -2.182 -8.276 -23.766 1.00 102.98 492 GLN A O 1
ATOM 3910 N N . ILE A 1 493 ? -3.474 -7.315 -25.342 1.00 93.30 493 ILE A N 1
ATOM 3911 C CA . ILE A 1 493 ? -4.247 -6.581 -24.347 1.00 92.00 493 ILE A CA 1
ATOM 3912 C C . ILE A 1 493 ? -5.209 -7.524 -23.643 1.00 92.83 493 ILE A C 1
ATOM 3913 O O . ILE A 1 493 ? -5.504 -7.353 -22.454 1.00 97.28 493 ILE A O 1
ATOM 3918 N N . MET A 1 494 ? -5.678 -8.549 -24.354 1.00 91.94 494 MET A N 1
ATOM 3919 C CA . MET A 1 494 ? -6.659 -9.519 -23.887 1.00 96.12 494 MET A CA 1
ATOM 3920 C C . MET A 1 494 ? -6.057 -10.638 -23.043 1.00 100.37 494 MET A C 1
ATOM 3921 O O . MET A 1 494 ? -6.813 -11.394 -22.424 1.00 105.12 494 MET A O 1
ATOM 3926 N N . ILE A 1 495 ? -4.731 -10.772 -23.010 1.00 99.49 495 ILE A N 1
ATOM 3927 C CA . ILE A 1 495 ? -4.077 -11.858 -22.287 1.00 89.51 495 ILE A CA 1
ATOM 3928 C C . ILE A 1 495 ? -3.213 -11.315 -21.159 1.00 84.12 495 ILE A C 1
ATOM 3929 O O . ILE A 1 495 ? -2.566 -10.279 -21.301 1.00 87.30 495 ILE A O 1
ATOM 3934 N N . VAL B 2 5 ? 47.115 -17.187 -59.451 1.00 117.07 37 VAL E N 1
ATOM 3935 C CA . VAL B 2 5 ? 46.297 -17.082 -58.246 1.00 118.64 37 VAL E CA 1
ATOM 3936 C C . VAL B 2 5 ? 45.426 -15.815 -58.278 1.00 119.81 37 VAL E C 1
ATOM 3937 O O . VAL B 2 5 ? 45.904 -14.729 -58.618 1.00 120.61 37 VAL E O 1
ATOM 3941 N N . LEU B 2 6 ? 44.147 -15.959 -57.921 1.00 112.92 38 LEU E N 1
ATOM 3942 C CA . LEU B 2 6 ? 43.183 -14.866 -57.963 1.00 97.13 38 LEU E CA 1
ATOM 3943 C C . LEU B 2 6 ? 42.600 -14.581 -56.581 1.00 81.71 38 LEU E C 1
ATOM 3944 O O . LEU B 2 6 ? 42.528 -15.466 -55.717 1.00 81.57 38 LEU E O 1
ATOM 3949 N N . SER B 2 7 ? 42.157 -13.332 -56.396 1.00 68.66 39 SER E N 1
ATOM 3950 C CA . SER B 2 7 ? 41.655 -12.846 -55.114 1.00 68.38 39 SER E CA 1
ATOM 3951 C C . SER B 2 7 ? 40.259 -13.407 -54.805 1.00 63.28 39 SER E C 1
ATOM 3952 O O . SER B 2 7 ? 39.530 -13.864 -55.690 1.00 55.12 39 SER E O 1
ATOM 3955 N N . GLY B 2 8 ? 39.902 -13.369 -53.515 1.00 56.60 40 GLY E N 1
ATOM 3956 C CA . GLY B 2 8 ? 38.574 -13.798 -53.096 1.00 45.21 40 GLY E CA 1
ATOM 3957 C C . GLY B 2 8 ? 37.467 -13.039 -53.806 1.00 48.54 40 GLY E C 1
ATOM 3958 O O . GLY B 2 8 ? 36.524 -13.630 -54.344 1.00 47.33 40 GLY E O 1
ATOM 3959 N N . ARG B 2 9 ? 37.576 -11.718 -53.838 1.00 41.00 41 ARG E N 1
ATOM 3960 C CA . ARG B 2 9 ? 36.558 -10.924 -54.515 1.00 51.44 41 ARG E CA 1
ATOM 3961 C C . ARG B 2 9 ? 36.401 -11.364 -55.971 1.00 56.68 41 ARG E C 1
ATOM 3962 O O . ARG B 2 9 ? 35.281 -11.458 -56.484 1.00 59.07 41 ARG E O 1
ATOM 3970 N N . ASP B 2 10 ? 37.507 -11.689 -56.640 1.00 59.87 42 ASP E N 1
ATOM 3971 C CA . ASP B 2 10 ? 37.420 -12.114 -58.033 1.00 62.43 42 ASP E CA 1
ATOM 3972 C C . ASP B 2 10 ? 37.023 -13.578 -58.169 1.00 50.38 42 ASP E C 1
ATOM 3973 O O . ASP B 2 10 ? 36.376 -13.952 -59.154 1.00 52.43 42 ASP E O 1
ATOM 3978 N N . ARG B 2 11 ? 37.364 -14.418 -57.197 1.00 39.98 43 ARG E N 1
ATOM 3979 C CA . ARG B 2 11 ? 36.834 -15.776 -57.222 1.00 44.20 43 ARG E CA 1
ATOM 3980 C C . ARG B 2 11 ? 35.316 -15.776 -57.047 1.00 45.39 43 ARG E C 1
ATOM 3981 O O . ARG B 2 11 ? 34.619 -16.558 -57.694 1.00 52.77 43 ARG E O 1
ATOM 3989 N N . LEU B 2 12 ? 34.788 -14.911 -56.178 1.00 46.76 44 LEU E N 1
ATOM 3990 C CA . LEU B 2 12 ? 33.342 -14.844 -56.024 1.00 45.96 44 LEU E CA 1
ATOM 3991 C C . LEU B 2 12 ? 32.699 -14.288 -57.286 1.00 50.20 44 LEU E C 1
ATOM 3992 O O . LEU B 2 12 ? 31.671 -14.801 -57.742 1.00 57.11 44 LEU E O 1
ATOM 3997 N N . LYS B 2 13 ? 33.320 -13.274 -57.893 1.00 52.64 45 LYS E N 1
ATOM 3998 C CA . LYS B 2 13 ? 32.810 -12.724 -59.146 1.00 52.63 45 LYS E CA 1
ATOM 3999 C C . LYS B 2 13 ? 32.693 -13.807 -60.215 1.00 57.30 45 LYS E C 1
ATOM 4000 O O . LYS B 2 13 ? 31.650 -13.942 -60.873 1.00 52.52 45 LYS E O 1
ATOM 4006 N N . ARG B 2 14 ? 33.758 -14.597 -60.393 1.00 49.82 46 ARG E N 1
ATOM 4007 C CA . ARG B 2 14 ? 33.755 -15.648 -61.405 1.00 45.34 46 ARG E CA 1
ATOM 4008 C C . ARG B 2 14 ? 32.675 -16.686 -61.115 1.00 48.38 46 ARG E C 1
ATOM 4009 O O . ARG B 2 14 ? 31.933 -17.104 -62.013 1.00 53.32 46 ARG E O 1
ATOM 4017 N N . HIS B 2 15 ? 32.585 -17.136 -59.868 1.00 41.54 47 HIS E N 1
ATOM 4018 C CA . HIS B 2 15 ? 31.601 -18.155 -59.553 1.00 41.96 47 HIS E CA 1
ATOM 4019 C C . HIS B 2 15 ? 30.193 -17.618 -59.774 1.00 48.53 47 HIS E C 1
ATOM 4020 O O . HIS B 2 15 ? 29.345 -18.294 -60.369 1.00 47.02 47 HIS E O 1
ATOM 4027 N N . ARG B 2 16 ? 29.937 -16.392 -59.315 1.00 41.48 48 ARG E N 1
ATOM 4028 C CA . ARG B 2 16 ? 28.653 -15.760 -59.544 1.00 47.01 48 ARG E CA 1
ATOM 4029 C C . ARG B 2 16 ? 28.293 -15.775 -61.016 1.00 52.98 48 ARG E C 1
ATOM 4030 O O . ARG B 2 16 ? 27.150 -16.075 -61.379 1.00 61.14 48 ARG E O 1
ATOM 4038 N N . GLU B 2 17 ? 29.258 -15.463 -61.881 1.00 51.77 49 GLU E N 1
ATOM 4039 C CA . GLU B 2 17 ? 28.974 -15.418 -63.311 1.00 60.81 49 GLU E CA 1
ATOM 4040 C C . GLU B 2 17 ? 28.767 -16.814 -63.888 1.00 59.56 49 GLU E C 1
ATOM 4041 O O . GLU B 2 17 ? 27.930 -16.997 -64.784 1.00 61.49 49 GLU E O 1
ATOM 4047 N N . GLU B 2 18 ? 29.489 -17.808 -63.368 1.00 51.62 50 GLU E N 1
ATOM 4048 C CA . GLU B 2 18 ? 29.306 -19.178 -63.826 1.00 52.94 50 GLU E CA 1
ATOM 4049 C C . GLU B 2 18 ? 27.913 -19.696 -63.473 1.00 57.09 50 GLU E C 1
ATOM 4050 O O . GLU B 2 18 ? 27.183 -20.183 -64.341 1.00 56.21 50 GLU E O 1
ATOM 4056 N N . VAL B 2 19 ? 27.519 -19.587 -62.207 1.00 55.72 51 VAL E N 1
ATOM 4057 C CA . VAL B 2 19 ? 26.316 -20.266 -61.745 1.00 50.19 51 VAL E CA 1
ATOM 4058 C C . VAL B 2 19 ? 25.037 -19.433 -61.852 1.00 53.28 51 VAL E C 1
ATOM 4059 O O . VAL B 2 19 ? 23.943 -20.016 -61.854 1.00 47.50 51 VAL E O 1
ATOM 4063 N N . ALA B 2 20 ? 25.133 -18.101 -61.943 1.00 51.28 52 ALA E N 1
ATOM 4064 C CA . ALA B 2 20 ? 23.921 -17.279 -61.912 1.00 56.16 52 ALA E CA 1
ATOM 4065 C C . ALA B 2 20 ? 22.961 -17.673 -63.030 1.00 61.00 52 ALA E C 1
ATOM 4066 O O . ALA B 2 20 ? 23.366 -17.919 -64.170 1.00 68.07 52 ALA E O 1
ATOM 4068 N N . GLY B 2 21 ? 21.676 -17.736 -62.689 1.00 59.53 53 GLY E N 1
ATOM 4069 C CA . GLY B 2 21 ? 20.656 -18.179 -63.617 1.00 57.22 53 GLY E CA 1
ATOM 4070 C C . GLY B 2 21 ? 20.672 -19.656 -63.947 1.00 65.10 53 GLY E C 1
ATOM 4071 O O . GLY B 2 21 ? 19.834 -20.098 -64.741 1.00 71.93 53 GLY E O 1
ATOM 4072 N N . LYS B 2 22 ? 21.582 -20.445 -63.363 1.00 60.21 54 LYS E N 1
ATOM 4073 C CA . LYS B 2 22 ? 21.785 -21.817 -63.815 1.00 57.36 54 LYS E CA 1
ATOM 4074 C C . LYS B 2 22 ? 21.813 -22.826 -62.681 1.00 61.74 54 LYS E C 1
ATOM 4075 O O . LYS B 2 22 ? 22.201 -23.975 -62.908 1.00 71.50 54 LYS E O 1
ATOM 4081 N N . VAL B 2 23 ? 21.433 -22.446 -61.469 1.00 60.70 55 VAL E N 1
ATOM 4082 C CA . VAL B 2 23 ? 21.430 -23.381 -60.355 1.00 67.48 55 VAL E CA 1
ATOM 4083 C C . VAL B 2 23 ? 20.023 -23.442 -59.774 1.00 73.03 55 VAL E C 1
ATOM 4084 O O . VAL B 2 23 ? 19.537 -22.453 -59.220 1.00 67.58 55 VAL E O 1
ATOM 4088 N N . PRO B 2 24 ? 19.348 -24.581 -59.853 1.00 81.56 56 PRO E N 1
ATOM 4089 C CA . PRO B 2 24 ? 18.060 -24.716 -59.181 1.00 80.00 56 PRO E CA 1
ATOM 4090 C C . PRO B 2 24 ? 18.255 -24.916 -57.690 1.00 67.77 56 PRO E C 1
ATOM 4091 O O . PRO B 2 24 ? 19.165 -25.615 -57.230 1.00 45.52 56 PRO E O 1
ATOM 4095 N N . ILE B 2 25 ? 17.378 -24.270 -56.942 1.00 59.84 57 ILE E N 1
ATOM 4096 C CA . ILE B 2 25 ? 17.267 -24.518 -55.511 1.00 52.82 57 ILE E CA 1
ATOM 4097 C C . ILE B 2 25 ? 16.511 -25.830 -55.320 1.00 54.08 57 ILE E C 1
ATOM 4098 O O . ILE B 2 25 ? 15.401 -25.970 -55.863 1.00 61.70 57 ILE E O 1
ATOM 4103 N N . PRO B 2 26 ? 17.075 -26.814 -54.608 1.00 51.97 58 PRO E N 1
ATOM 4104 C CA . PRO B 2 26 ? 16.444 -28.144 -54.569 1.00 51.92 58 PRO E CA 1
ATOM 4105 C C . PRO B 2 26 ? 14.988 -28.084 -54.114 1.00 55.98 58 PRO E C 1
ATOM 4106 O O . PRO B 2 26 ? 14.576 -27.185 -53.371 1.00 57.43 58 PRO E O 1
ATOM 4110 N N . ASP B 2 27 ? 14.207 -29.078 -54.559 1.00 61.14 59 ASP E N 1
ATOM 4111 C CA . ASP B 2 27 ? 12.789 -29.116 -54.207 1.00 63.91 59 ASP E CA 1
ATOM 4112 C C . ASP B 2 27 ? 12.584 -29.464 -52.740 1.00 51.71 59 ASP E C 1
ATOM 4113 O O . ASP B 2 27 ? 11.595 -29.045 -52.130 1.00 57.68 59 ASP E O 1
ATOM 4118 N N . SER B 2 28 ? 13.492 -30.222 -52.159 1.00 51.63 60 SER E N 1
ATOM 4119 C CA . SER B 2 28 ? 13.441 -30.534 -50.742 1.00 60.40 60 SER E CA 1
ATOM 4120 C C . SER B 2 28 ? 14.593 -29.830 -50.026 1.00 59.54 60 SER E C 1
ATOM 4121 O O . SER B 2 28 ? 15.715 -29.777 -50.536 1.00 55.80 60 SER E O 1
ATOM 4124 N N . TRP B 2 29 ? 14.305 -29.262 -48.861 1.00 58.13 61 TRP E N 1
ATOM 4125 C CA . TRP B 2 29 ? 15.356 -28.642 -48.068 1.00 57.05 61 TRP E CA 1
ATOM 4126 C C . TRP B 2 29 ? 16.023 -29.664 -47.156 1.00 55.18 61 TRP E C 1
ATOM 4127 O O . TRP B 2 29 ? 17.253 -29.695 -47.045 1.00 68.70 61 TRP E O 1
ATOM 4138 N N . GLY B 2 30 ? 15.237 -30.527 -46.532 1.00 56.32 62 GLY E N 1
ATOM 4139 C CA . GLY B 2 30 ? 15.743 -31.506 -45.595 1.00 50.09 62 GLY E CA 1
ATOM 4140 C C . GLY B 2 30 ? 15.286 -31.262 -44.183 1.00 56.64 62 GLY E C 1
ATOM 4141 O O . GLY B 2 30 ? 15.446 -32.142 -43.333 1.00 60.85 62 GLY E O 1
ATOM 4142 N N . LYS B 2 31 ? 14.720 -30.092 -43.904 1.00 64.93 63 LYS E N 1
ATOM 4143 C CA . LYS B 2 31 ? 14.233 -29.785 -42.570 1.00 63.53 63 LYS E CA 1
ATOM 4144 C C . LYS B 2 31 ? 12.746 -29.475 -42.557 1.00 59.79 63 LYS E C 1
ATOM 4145 O O . LYS B 2 31 ? 12.224 -29.067 -41.512 1.00 71.42 63 LYS E O 1
ATOM 4151 N N . GLU B 2 32 ? 12.057 -29.667 -43.688 1.00 50.99 64 GLU E N 1
ATOM 4152 C CA . GLU B 2 32 ? 10.600 -29.538 -43.739 1.00 66.46 64 GLU E CA 1
ATOM 4153 C C . GLU B 2 32 ? 9.920 -30.157 -42.524 1.00 69.52 64 GLU E C 1
ATOM 4154 O O . GLU B 2 32 ? 9.026 -29.549 -41.925 1.00 72.01 64 GLU E O 1
ATOM 4160 N N . GLY B 2 33 ? 10.331 -31.377 -42.148 1.00 62.99 65 GLY E N 1
ATOM 4161 C CA . GLY B 2 33 ? 9.690 -32.082 -41.046 1.00 54.38 65 GLY E CA 1
ATOM 4162 C C . GLY B 2 33 ? 9.819 -31.386 -39.707 1.00 58.37 65 GLY E C 1
ATOM 4163 O O . GLY B 2 33 ? 9.117 -31.745 -38.757 1.00 60.15 65 GLY E O 1
ATOM 4164 N N . LEU B 2 34 ? 10.705 -30.406 -39.602 1.00 60.39 66 LEU E N 1
ATOM 4165 C CA . LEU B 2 34 ? 10.871 -29.665 -38.362 1.00 65.79 66 LEU E CA 1
ATOM 4166 C C . LEU B 2 34 ? 10.071 -28.373 -38.337 1.00 64.52 66 LEU E C 1
ATOM 4167 O O . LEU B 2 34 ? 9.913 -27.786 -37.259 1.00 69.60 66 LEU E O 1
ATOM 4172 N N . LEU B 2 35 ? 9.564 -27.928 -39.493 1.00 58.60 67 LEU E N 1
ATOM 4173 C CA . LEU B 2 35 ? 8.897 -26.632 -39.588 1.00 63.25 67 LEU E CA 1
ATOM 4174 C C . LEU B 2 35 ? 7.777 -26.498 -38.561 1.00 66.17 67 LEU E C 1
ATOM 4175 O O . LEU B 2 35 ? 7.747 -25.543 -37.776 1.00 68.60 67 LEU E O 1
ATOM 4180 N N . MET B 2 36 ? 6.835 -27.449 -38.559 1.00 62.04 68 MET E N 1
ATOM 4181 C CA . MET B 2 36 ? 5.655 -27.286 -37.713 1.00 64.80 68 MET E CA 1
ATOM 4182 C C . MET B 2 36 ? 6.021 -27.287 -36.232 1.00 67.48 68 MET E C 1
ATOM 4183 O O . MET B 2 36 ? 5.310 -26.683 -35.422 1.00 73.61 68 MET E O 1
ATOM 4188 N N . GLY B 2 37 ? 7.141 -27.911 -35.860 1.00 63.49 69 GLY E N 1
ATOM 4189 C CA . GLY B 2 37 ? 7.557 -27.878 -34.465 1.00 63.90 69 GLY E CA 1
ATOM 4190 C C . GLY B 2 37 ? 8.021 -26.506 -34.022 1.00 75.47 69 GLY E C 1
ATOM 4191 O O . GLY B 2 37 ? 7.686 -26.051 -32.926 1.00 88.42 69 GLY E O 1
ATOM 4192 N N . TRP B 2 38 ? 8.772 -25.824 -34.876 1.00 73.45 70 TRP E N 1
ATOM 4193 C CA . TRP B 2 38 ? 9.339 -24.509 -34.585 1.00 75.22 70 TRP E CA 1
ATOM 4194 C C . TRP B 2 38 ? 8.321 -23.388 -34.256 1.00 75.70 70 TRP E C 1
ATOM 4195 O O . TRP B 2 38 ? 7.148 -23.412 -34.658 1.00 74.42 70 TRP E O 1
ATOM 4206 N N . PHE B 2 44 ? 13.124 -23.282 -26.996 1.00 104.52 76 PHE E N 1
ATOM 4207 C CA . PHE B 2 44 ? 12.674 -21.975 -27.457 1.00 110.52 76 PHE E CA 1
ATOM 4208 C C . PHE B 2 44 ? 13.707 -20.891 -27.114 1.00 117.40 76 PHE E C 1
ATOM 4209 O O . PHE B 2 44 ? 14.885 -21.187 -26.929 1.00 107.80 76 PHE E O 1
ATOM 4217 N N . ASP B 2 45 ? 13.253 -19.638 -27.023 1.00 129.70 77 ASP E N 1
ATOM 4218 C CA . ASP B 2 45 ? 14.118 -18.485 -26.780 1.00 132.52 77 ASP E CA 1
ATOM 4219 C C . ASP B 2 45 ? 14.344 -18.190 -25.294 1.00 121.60 77 ASP E C 1
ATOM 4220 O O . ASP B 2 45 ? 14.831 -17.104 -24.957 1.00 120.21 77 ASP E O 1
ATOM 4225 N N . ALA B 2 46 ? 13.992 -19.117 -24.400 1.00 112.52 78 ALA E N 1
ATOM 4226 C CA . ALA B 2 46 ? 14.407 -19.000 -23.009 1.00 101.22 78 ALA E CA 1
ATOM 4227 C C . ALA B 2 46 ? 15.894 -19.231 -22.842 1.00 98.19 78 ALA E C 1
ATOM 4228 O O . ALA B 2 46 ? 16.379 -19.242 -21.703 1.00 98.60 78 ALA E O 1
ATOM 4230 N N . ALA B 2 47 ? 16.614 -19.433 -23.952 1.00 92.45 79 ALA E N 1
ATOM 4231 C CA . ALA B 2 47 ? 18.070 -19.534 -23.905 1.00 85.17 79 ALA E CA 1
ATOM 4232 C C . ALA B 2 47 ? 18.711 -18.290 -23.298 1.00 82.60 79 ALA E C 1
ATOM 4233 O O . ALA B 2 47 ? 19.799 -18.383 -22.718 1.00 70.21 79 ALA E O 1
ATOM 4235 N N . PHE B 2 48 ? 18.044 -17.128 -23.392 1.00 80.94 80 PHE E N 1
ATOM 4236 C CA . PHE B 2 48 ? 18.605 -15.852 -22.954 1.00 80.69 80 PHE E CA 1
ATOM 4237 C C . PHE B 2 48 ? 18.170 -15.425 -21.553 1.00 90.64 80 PHE E C 1
ATOM 4238 O O . PHE B 2 48 ? 18.646 -14.393 -21.063 1.00 96.47 80 PHE E O 1
ATOM 4246 N N . THR B 2 49 ? 17.298 -16.185 -20.887 1.00 91.06 81 THR E N 1
ATOM 4247 C CA . THR B 2 49 ? 16.749 -15.761 -19.609 1.00 93.78 81 THR E CA 1
ATOM 4248 C C . THR B 2 49 ? 16.992 -16.734 -18.457 1.00 93.46 81 THR E C 1
ATOM 4249 O O . THR B 2 49 ? 16.558 -16.451 -17.333 1.00 88.64 81 THR E O 1
ATOM 4253 N N . SER B 2 50 ? 17.695 -17.847 -18.694 1.00 96.25 82 SER E N 1
ATOM 4254 C CA . SER B 2 50 ? 18.035 -18.789 -17.632 1.00 90.01 82 SER E CA 1
ATOM 4255 C C . SER B 2 50 ? 18.672 -18.077 -16.446 1.00 87.75 82 SER E C 1
ATOM 4256 O O . SER B 2 50 ? 19.324 -17.037 -16.586 1.00 84.71 82 SER E O 1
ATOM 4259 N N . SER B 2 51 ? 18.494 -18.667 -15.264 1.00 84.74 83 SER E N 1
ATOM 4260 C CA . SER B 2 51 ? 19.280 -18.241 -14.113 1.00 87.08 83 SER E CA 1
ATOM 4261 C C . SER B 2 51 ? 20.771 -18.439 -14.376 1.00 85.76 83 SER E C 1
ATOM 4262 O O . SER B 2 51 ? 21.608 -17.638 -13.933 1.00 84.06 83 SER E O 1
ATOM 4265 N N . GLN B 2 52 ? 21.121 -19.506 -15.100 1.00 76.76 84 GLN E N 1
ATOM 4266 C CA . GLN B 2 52 ? 22.525 -19.810 -15.352 1.00 77.01 84 GLN E CA 1
ATOM 4267 C C . GLN B 2 52 ? 23.209 -18.707 -16.150 1.00 71.17 84 GLN E C 1
ATOM 4268 O O . GLN B 2 52 ? 24.370 -18.369 -15.886 1.00 70.85 84 GLN E O 1
ATOM 4274 N N . ILE B 2 53 ? 22.518 -18.161 -17.152 1.00 61.10 85 ILE E N 1
ATOM 4275 C CA . ILE B 2 53 ? 23.125 -17.165 -18.021 1.00 60.97 85 ILE E CA 1
ATOM 4276 C C . ILE B 2 53 ? 23.301 -15.848 -17.280 1.00 62.58 85 ILE E C 1
ATOM 4277 O O . ILE B 2 53 ? 24.287 -15.135 -17.490 1.00 67.14 85 ILE E O 1
ATOM 4282 N N . VAL B 2 54 ? 22.361 -15.508 -16.394 1.00 64.57 86 VAL E N 1
ATOM 4283 C CA . VAL B 2 54 ? 22.535 -14.334 -15.537 1.00 57.08 86 VAL E CA 1
ATOM 4284 C C . VAL B 2 54 ? 23.806 -14.471 -14.712 1.00 59.24 86 VAL E C 1
ATOM 4285 O O . VAL B 2 54 ? 24.602 -13.537 -14.587 1.00 68.33 86 VAL E O 1
ATOM 4289 N N . SER B 2 55 ? 23.990 -15.641 -14.110 1.00 66.32 87 SER E N 1
ATOM 4290 C CA . SER B 2 55 ? 25.171 -15.895 -13.299 1.00 68.88 87 SER E CA 1
ATOM 4291 C C . SER B 2 55 ? 26.446 -15.819 -14.139 1.00 62.26 87 SER E C 1
ATOM 4292 O O . SER B 2 55 ? 27.474 -15.302 -13.682 1.00 58.67 87 SER E O 1
ATOM 4295 N N . ALA B 2 56 ? 26.394 -16.311 -15.380 1.00 55.59 88 ALA E N 1
ATOM 4296 C CA . ALA B 2 56 ? 27.595 -16.322 -16.212 1.00 57.08 88 ALA E CA 1
ATOM 4297 C C . ALA B 2 56 ? 27.933 -14.919 -16.702 1.00 54.76 88 ALA E C 1
ATOM 4298 O O . ALA B 2 56 ? 29.094 -14.505 -16.659 1.00 54.29 88 ALA E O 1
ATOM 4300 N N . ARG B 2 57 ? 26.929 -14.169 -17.166 1.00 54.17 89 ARG E N 1
ATOM 4301 C CA . ARG B 2 57 ? 27.155 -12.773 -17.520 1.00 57.48 89 ARG E CA 1
ATOM 4302 C C . ARG B 2 57 ? 27.838 -12.042 -16.374 1.00 56.66 89 ARG E C 1
ATOM 4303 O O . ARG B 2 57 ? 28.921 -11.473 -16.542 1.00 65.37 89 ARG E O 1
ATOM 4313 N N . ALA B 2 58 ? 27.253 -12.102 -15.182 1.00 54.31 90 ALA E N 1
ATOM 4314 C CA . ALA B 2 58 ? 27.873 -11.455 -14.031 1.00 52.66 90 ALA E CA 1
ATOM 4315 C C . ALA B 2 58 ? 29.295 -11.971 -13.788 1.00 52.23 90 ALA E C 1
ATOM 4316 O O . ALA B 2 58 ? 30.214 -11.181 -13.542 1.00 57.03 90 ALA E O 1
ATOM 4318 N N . ALA B 2 59 ? 29.506 -13.287 -13.874 1.00 49.81 91 ALA E N 1
ATOM 4319 C CA . ALA B 2 59 ? 30.850 -13.826 -13.654 1.00 52.88 91 ALA E CA 1
ATOM 4320 C C . ALA B 2 59 ? 31.833 -13.298 -14.691 1.00 53.14 91 ALA E C 1
ATOM 4321 O O . ALA B 2 59 ? 32.982 -12.982 -14.366 1.00 61.17 91 ALA E O 1
ATOM 4323 N N . LEU B 2 60 ? 31.397 -13.192 -15.946 1.00 50.52 92 LEU E N 1
ATOM 4324 C CA . LEU B 2 60 ? 32.286 -12.735 -17.007 1.00 53.04 92 LEU E CA 1
ATOM 4325 C C . LEU B 2 60 ? 32.692 -11.280 -16.799 1.00 56.05 92 LEU E C 1
ATOM 4326 O O . LEU B 2 60 ? 33.866 -10.930 -16.975 1.00 60.11 92 LEU E O 1
ATOM 4331 N N . MET B 2 61 ? 31.740 -10.419 -16.409 1.00 60.50 93 MET E N 1
ATOM 4332 C CA . MET B 2 61 ? 32.071 -9.031 -16.081 1.00 69.31 93 MET E CA 1
ATOM 4333 C C . MET B 2 61 ? 33.088 -8.942 -14.949 1.00 71.31 93 MET E C 1
ATOM 4334 O O . MET B 2 61 ? 34.046 -8.165 -15.027 1.00 74.34 93 MET E O 1
ATOM 4339 N N . ALA B 2 62 ? 32.890 -9.723 -13.885 1.00 74.31 94 ALA E N 1
ATOM 4340 C CA . ALA B 2 62 ? 33.759 -9.632 -12.715 1.00 72.14 94 ALA E CA 1
ATOM 4341 C C . ALA B 2 62 ? 35.207 -9.967 -13.045 1.00 81.72 94 ALA E C 1
ATOM 4342 O O . ALA B 2 62 ? 36.127 -9.393 -12.448 1.00 86.55 94 ALA E O 1
ATOM 4344 N N . ASP B 2 63 ? 35.434 -10.895 -13.977 1.00 87.71 95 ASP E N 1
ATOM 4345 C CA . ASP B 2 63 ? 36.770 -11.378 -14.296 1.00 89.99 95 ASP E CA 1
ATOM 4346 C C . ASP B 2 63 ? 37.465 -10.534 -15.353 1.00 90.47 95 ASP E C 1
ATOM 4347 O O . ASP B 2 63 ? 38.405 -11.019 -15.994 1.00 94.02 95 ASP E O 1
ATOM 4352 N N . SER B 2 64 ? 37.035 -9.288 -15.543 1.00 88.07 96 SER E N 1
ATOM 4353 C CA . SER B 2 64 ? 37.623 -8.420 -16.558 1.00 84.50 96 SER E CA 1
ATOM 4354 C C . SER B 2 64 ? 38.103 -7.083 -15.981 1.00 79.97 96 SER E C 1
ATOM 4355 O O . SER B 2 64 ? 38.461 -6.983 -14.806 1.00 77.23 96 SER E O 1
ATOM 4358 N N . ASP C 1 4 ? 38.425 14.515 -18.879 1.00 79.41 4 ASP B N 1
ATOM 4359 C CA . ASP C 1 4 ? 38.477 15.936 -18.501 1.00 94.26 4 ASP B CA 1
ATOM 4360 C C . ASP C 1 4 ? 39.917 16.472 -18.416 1.00 89.85 4 ASP B C 1
ATOM 4361 O O . ASP C 1 4 ? 40.151 17.676 -18.296 1.00 89.08 4 ASP B O 1
ATOM 4366 N N . LYS C 1 5 ? 40.868 15.548 -18.495 1.00 87.99 5 LYS B N 1
ATOM 4367 C CA . LYS C 1 5 ? 42.279 15.854 -18.334 1.00 83.59 5 LYS B CA 1
ATOM 4368 C C . LYS C 1 5 ? 42.823 16.607 -19.545 1.00 80.33 5 LYS B C 1
ATOM 4369 O O . LYS C 1 5 ? 42.344 16.457 -20.674 1.00 79.31 5 LYS B O 1
ATOM 4375 N N . LYS C 1 6 ? 43.841 17.427 -19.294 1.00 74.37 6 LYS B N 1
ATOM 4376 C CA . LYS C 1 6 ? 44.549 18.168 -20.329 1.00 67.20 6 LYS B CA 1
ATOM 4377 C C . LYS C 1 6 ? 46.010 17.747 -20.285 1.00 65.72 6 LYS B C 1
ATOM 4378 O O . LYS C 1 6 ? 46.637 17.784 -19.222 1.00 64.70 6 LYS B O 1
ATOM 4384 N N . THR C 1 7 ? 46.538 17.318 -21.427 1.00 61.52 7 THR B N 1
ATOM 4385 C CA . THR C 1 7 ? 47.828 16.651 -21.487 1.00 61.42 7 THR B CA 1
ATOM 4386 C C . THR C 1 7 ? 48.643 17.227 -22.637 1.00 60.59 7 THR B C 1
ATOM 4387 O O . THR C 1 7 ? 48.124 17.367 -23.752 1.00 53.84 7 THR B O 1
ATOM 4391 N N . ILE C 1 8 ? 49.916 17.560 -22.362 1.00 47.78 8 ILE B N 1
ATOM 4392 C CA . ILE C 1 8 ? 50.869 17.953 -23.396 1.00 49.68 8 ILE B CA 1
ATOM 4393 C C . ILE C 1 8 ? 51.484 16.696 -23.996 1.00 54.82 8 ILE B C 1
ATOM 4394 O O . ILE C 1 8 ? 51.924 15.795 -23.272 1.00 54.17 8 ILE B O 1
ATOM 4399 N N . VAL C 1 9 ? 51.542 16.638 -25.314 1.00 58.55 9 VAL B N 1
ATOM 4400 C CA . VAL C 1 9 ? 52.124 15.505 -26.003 1.00 55.29 9 VAL B CA 1
ATOM 4401 C C . VAL C 1 9 ? 53.334 16.031 -26.740 1.00 59.72 9 VAL B C 1
ATOM 4402 O O . VAL C 1 9 ? 53.202 16.749 -27.742 1.00 52.96 9 VAL B O 1
ATOM 4406 N N . TRP C 1 10 ? 54.513 15.684 -26.243 1.00 59.51 10 TRP B N 1
ATOM 4407 C CA . TRP C 1 10 ? 55.761 16.213 -26.765 1.00 46.88 10 TRP B CA 1
ATOM 4408 C C . TRP C 1 10 ? 56.293 15.246 -27.825 1.00 52.66 10 TRP B C 1
ATOM 4409 O O . TRP C 1 10 ? 56.711 14.128 -27.505 1.00 57.34 10 TRP B O 1
ATOM 4420 N N . PHE C 1 11 ? 56.226 15.659 -29.094 1.00 49.85 11 PHE B N 1
ATOM 4421 C CA . PHE C 1 11 ? 56.795 14.896 -30.199 1.00 45.77 11 PHE B CA 1
ATOM 4422 C C . PHE C 1 11 ? 58.287 15.224 -30.365 1.00 50.24 11 PHE B C 1
ATOM 4423 O O . PHE C 1 11 ? 58.705 16.371 -30.198 1.00 52.36 11 PHE B O 1
ATOM 4431 N N . ARG C 1 12 ? 59.089 14.210 -30.708 1.00 51.84 12 ARG B N 1
ATOM 4432 C CA . ARG C 1 12 ? 60.483 14.436 -31.070 1.00 48.35 12 ARG B CA 1
ATOM 4433 C C . ARG C 1 12 ? 60.867 13.629 -32.302 1.00 51.10 12 ARG B C 1
ATOM 4434 O O . ARG C 1 12 ? 61.111 14.208 -33.363 1.00 50.52 12 ARG B O 1
ATOM 4442 N N . ARG C 1 13 ? 60.933 12.303 -32.196 1.00 50.92 13 ARG B N 1
ATOM 4443 C CA . ARG C 1 13 ? 61.346 11.474 -33.334 1.00 51.77 13 ARG B CA 1
ATOM 4444 C C . ARG C 1 13 ? 60.374 10.296 -33.460 1.00 64.55 13 ARG B C 1
ATOM 4445 O O . ARG C 1 13 ? 60.737 9.121 -33.450 1.00 68.53 13 ARG B O 1
ATOM 4453 N N . ASP C 1 14 ? 59.101 10.652 -33.626 1.00 66.00 14 ASP B N 1
ATOM 4454 C CA . ASP C 1 14 ? 57.934 9.787 -33.503 1.00 56.71 14 ASP B CA 1
ATOM 4455 C C . ASP C 1 14 ? 56.805 10.456 -34.273 1.00 52.25 14 ASP B C 1
ATOM 4456 O O . ASP C 1 14 ? 55.679 10.594 -33.785 1.00 51.54 14 ASP B O 1
ATOM 4461 N N . LEU C 1 15 ? 57.128 10.914 -35.475 1.00 49.23 15 LEU B N 1
ATOM 4462 C CA . LEU C 1 15 ? 56.287 11.820 -36.242 1.00 42.04 15 LEU B CA 1
ATOM 4463 C C . LEU C 1 15 ? 55.214 11.016 -36.977 1.00 40.52 15 LEU B C 1
ATOM 4464 O O . LEU C 1 15 ? 55.210 10.897 -38.205 1.00 47.40 15 LEU B O 1
ATOM 4469 N N . ARG C 1 16 ? 54.277 10.482 -36.189 1.00 42.06 16 ARG B N 1
ATOM 4470 C CA . ARG C 1 16 ? 53.258 9.577 -36.702 1.00 46.09 16 ARG B CA 1
ATOM 4471 C C . ARG C 1 16 ? 52.085 9.563 -35.730 1.00 52.98 16 ARG B C 1
ATOM 4472 O O . ARG C 1 16 ? 52.214 9.952 -34.564 1.00 51.69 16 ARG B O 1
ATOM 4480 N N . ILE C 1 17 ? 50.944 9.092 -36.226 1.00 57.24 17 ILE B N 1
ATOM 4481 C CA . ILE C 1 17 ? 49.734 8.902 -35.425 1.00 57.04 17 ILE B CA 1
ATOM 4482 C C . ILE C 1 17 ? 49.550 7.450 -35.026 1.00 53.34 17 ILE B C 1
ATOM 4483 O O . ILE C 1 17 ? 49.227 7.148 -33.874 1.00 48.58 17 ILE B O 1
ATOM 4488 N N . GLU C 1 18 ? 49.714 6.545 -35.984 1.00 55.18 18 GLU B N 1
ATOM 4489 C CA . GLU C 1 18 ? 49.465 5.134 -35.734 1.00 57.64 18 GLU B CA 1
ATOM 4490 C C . GLU C 1 18 ? 50.488 4.569 -34.751 1.00 53.99 18 GLU B C 1
ATOM 4491 O O . GLU C 1 18 ? 51.684 4.841 -34.850 1.00 64.89 18 GLU B O 1
ATOM 4497 N N . ASP C 1 19 ? 49.999 3.775 -33.801 1.00 61.80 19 ASP B N 1
ATOM 4498 C CA . ASP C 1 19 ? 50.822 3.108 -32.798 1.00 58.36 19 ASP B CA 1
ATOM 4499 C C . ASP C 1 19 ? 51.773 4.094 -32.128 1.00 55.36 19 ASP B C 1
ATOM 4500 O O . ASP C 1 19 ? 52.913 3.764 -31.784 1.00 53.70 19 ASP B O 1
ATOM 4505 N N . ASN C 1 20 ? 51.299 5.308 -31.932 1.00 51.52 20 ASN B N 1
ATOM 4506 C CA . ASN C 1 20 ? 52.046 6.255 -31.124 1.00 49.05 20 ASN B CA 1
ATOM 4507 C C . ASN C 1 20 ? 51.565 6.178 -29.679 1.00 53.01 20 ASN B C 1
ATOM 4508 O O . ASN C 1 20 ? 50.532 6.769 -29.333 1.00 55.24 20 ASN B O 1
ATOM 4513 N N . PRO C 1 21 ? 52.297 5.476 -28.808 1.00 51.85 21 PRO B N 1
ATOM 4514 C CA . PRO C 1 21 ? 51.784 5.228 -27.446 1.00 45.61 21 PRO B CA 1
ATOM 4515 C C . PRO C 1 21 ? 51.549 6.491 -26.648 1.00 54.52 21 PRO B C 1
ATOM 4516 O O . PRO C 1 21 ? 50.606 6.550 -25.845 1.00 58.12 21 PRO B O 1
ATOM 4520 N N . ALA C 1 22 ? 52.385 7.511 -26.837 1.00 52.51 22 ALA B N 1
ATOM 4521 C CA . ALA C 1 22 ? 52.209 8.737 -26.070 1.00 49.50 22 ALA B CA 1
ATOM 4522 C C . ALA C 1 22 ? 50.931 9.456 -26.489 1.00 53.45 22 ALA B C 1
ATOM 4523 O O . ALA C 1 22 ? 50.131 9.865 -25.640 1.00 46.57 22 ALA B O 1
ATOM 4525 N N . LEU C 1 23 ? 50.728 9.623 -27.800 1.00 54.90 23 LEU B N 1
ATOM 4526 C CA . LEU C 1 23 ? 49.465 10.151 -28.311 1.00 51.58 23 LEU B CA 1
ATOM 4527 C C . LEU C 1 23 ? 48.280 9.345 -27.796 1.00 58.97 23 LEU B C 1
ATOM 4528 O O . LEU C 1 23 ? 47.333 9.900 -27.234 1.00 69.33 23 LEU B O 1
ATOM 4533 N N . ALA C 1 24 ? 48.310 8.025 -27.987 1.00 57.49 24 ALA B N 1
ATOM 4534 C CA . ALA C 1 24 ? 47.151 7.222 -27.606 1.00 58.17 24 ALA B CA 1
ATOM 4535 C C . ALA C 1 24 ? 46.877 7.327 -26.118 1.00 62.49 24 ALA B C 1
ATOM 4536 O O . ALA C 1 24 ? 45.716 7.409 -25.701 1.00 71.10 24 ALA B O 1
ATOM 4538 N N . ALA C 1 25 ? 47.928 7.309 -25.293 1.00 52.35 25 ALA B N 1
ATOM 4539 C CA . ALA C 1 25 ? 47.687 7.366 -23.859 1.00 53.12 25 ALA B CA 1
ATOM 4540 C C . ALA C 1 25 ? 47.060 8.699 -23.478 1.00 60.19 25 ALA B C 1
ATOM 4541 O O . ALA C 1 25 ? 46.126 8.745 -22.667 1.00 63.20 25 ALA B O 1
ATOM 4543 N N . ALA C 1 26 ? 47.552 9.792 -24.074 1.00 54.29 26 ALA B N 1
ATOM 4544 C CA . ALA C 1 26 ? 46.992 11.118 -23.823 1.00 55.28 26 ALA B CA 1
ATOM 4545 C C . ALA C 1 26 ? 45.565 11.239 -24.360 1.00 59.42 26 ALA B C 1
ATOM 4546 O O . ALA C 1 26 ? 44.698 11.821 -23.702 1.00 61.98 26 ALA B O 1
ATOM 4548 N N . ALA C 1 27 ? 45.306 10.706 -25.560 1.00 58.13 27 ALA B N 1
ATOM 4549 C CA . ALA C 1 27 ? 43.966 10.773 -26.134 1.00 59.45 27 ALA B CA 1
ATOM 4550 C C . ALA C 1 27 ? 42.962 9.973 -25.309 1.00 66.17 27 ALA B C 1
ATOM 4551 O O . ALA C 1 27 ? 41.773 10.301 -25.288 1.00 75.51 27 ALA B O 1
ATOM 4553 N N . HIS C 1 28 ? 43.431 8.933 -24.620 1.00 66.73 28 HIS B N 1
ATOM 4554 C CA . HIS C 1 28 ? 42.591 8.129 -23.734 1.00 71.98 28 HIS B CA 1
ATOM 4555 C C . HIS C 1 28 ? 42.018 8.943 -22.577 1.00 69.58 28 HIS B C 1
ATOM 4556 O O . HIS C 1 28 ? 40.903 8.670 -22.113 1.00 65.53 28 HIS B O 1
ATOM 4563 N N . GLU C 1 29 ? 42.790 9.904 -22.054 1.00 69.99 29 GLU B N 1
ATOM 4564 C CA . GLU C 1 29 ? 42.478 10.522 -20.769 1.00 71.40 29 GLU B CA 1
ATOM 4565 C C . GLU C 1 29 ? 41.743 11.847 -20.885 1.00 67.60 29 GLU B C 1
ATOM 4566 O O . GLU C 1 29 ? 41.164 12.306 -19.891 1.00 66.64 29 GLU B O 1
ATOM 4572 N N . GLY C 1 30 ? 41.744 12.469 -22.050 1.00 58.26 30 GLY B N 1
ATOM 4573 C CA . GLY C 1 30 ? 41.123 13.781 -22.130 1.00 49.32 30 GLY B CA 1
ATOM 4574 C C . GLY C 1 30 ? 41.600 14.518 -23.369 1.00 55.44 30 GLY B C 1
ATOM 4575 O O . GLY C 1 30 ? 41.858 13.909 -24.407 1.00 52.23 30 GLY B O 1
ATOM 4576 N N . SER C 1 31 ? 41.701 15.831 -23.227 1.00 62.04 31 SER B N 1
ATOM 4577 C CA . SER C 1 31 ? 42.143 16.643 -24.340 1.00 66.50 31 SER B CA 1
ATOM 4578 C C . SER C 1 31 ? 43.672 16.632 -24.435 1.00 68.90 31 SER B C 1
ATOM 4579 O O . SER C 1 31 ? 44.393 16.191 -23.528 1.00 66.85 31 SER B O 1
ATOM 4582 N N . VAL C 1 32 ? 44.159 17.163 -25.551 1.00 61.73 32 VAL B N 1
ATOM 4583 C CA . VAL C 1 32 ? 45.504 16.907 -26.033 1.00 54.81 32 VAL B CA 1
ATOM 4584 C C . VAL C 1 32 ? 46.099 18.187 -26.614 1.00 58.89 32 VAL B C 1
ATOM 4585 O O . VAL C 1 32 ? 45.476 18.848 -27.455 1.00 56.16 32 VAL B O 1
ATOM 4589 N N . PHE C 1 33 ? 47.309 18.535 -26.176 1.00 65.62 33 PHE B N 1
ATOM 4590 C CA . PHE C 1 33 ? 48.053 19.658 -26.752 1.00 60.76 33 PHE B CA 1
ATOM 4591 C C . PHE C 1 33 ? 49.361 19.144 -27.324 1.00 60.40 33 PHE B C 1
ATOM 4592 O O . PHE C 1 33 ? 50.348 18.991 -26.581 1.00 66.29 33 PHE B O 1
ATOM 4600 N N . PRO C 1 34 ? 49.429 18.867 -28.624 1.00 54.06 34 PRO B N 1
ATOM 4601 C CA . PRO C 1 34 ? 50.671 18.338 -29.205 1.00 56.85 34 PRO B CA 1
ATOM 4602 C C . PRO C 1 34 ? 51.650 19.445 -29.583 1.00 59.16 34 PRO B C 1
ATOM 4603 O O . PRO C 1 34 ? 51.284 20.416 -30.243 1.00 69.15 34 PRO B O 1
ATOM 4607 N N . VAL C 1 35 ? 52.909 19.277 -29.178 1.00 54.55 35 VAL B N 1
ATOM 4608 C CA . VAL C 1 35 ? 53.940 20.284 -29.397 1.00 51.44 35 VAL B CA 1
ATOM 4609 C C . VAL C 1 35 ? 55.260 19.635 -29.803 1.00 50.57 35 VAL B C 1
ATOM 4610 O O . VAL C 1 35 ? 55.594 18.524 -29.382 1.00 60.83 35 VAL B O 1
ATOM 4614 N N . PHE C 1 36 ? 56.007 20.350 -30.636 1.00 48.53 36 PHE B N 1
ATOM 4615 C CA . PHE C 1 36 ? 57.372 20.018 -31.039 1.00 50.55 36 PHE B CA 1
ATOM 4616 C C . PHE C 1 36 ? 58.281 21.178 -30.635 1.00 61.22 36 PHE B C 1
ATOM 4617 O O . PHE C 1 36 ? 58.036 22.322 -31.034 1.00 59.73 36 PHE B O 1
ATOM 4625 N N . ILE C 1 37 ? 59.320 20.883 -29.849 1.00 61.50 37 ILE B N 1
ATOM 4626 C CA . ILE C 1 37 ? 60.151 21.889 -29.182 1.00 50.97 37 ILE B CA 1
ATOM 4627 C C . ILE C 1 37 ? 61.592 21.740 -29.660 1.00 58.34 37 ILE B C 1
ATOM 4628 O O . ILE C 1 37 ? 62.277 20.783 -29.282 1.00 64.10 37 ILE B O 1
ATOM 4633 N N . TRP C 1 38 ? 62.076 22.716 -30.434 1.00 54.19 38 TRP B N 1
ATOM 4634 C CA . TRP C 1 38 ? 63.375 22.643 -31.100 1.00 50.50 38 TRP B CA 1
ATOM 4635 C C . TRP C 1 38 ? 64.351 23.607 -30.423 1.00 55.42 38 TRP B C 1
ATOM 4636 O O . TRP C 1 38 ? 64.199 24.833 -30.517 1.00 60.82 38 TRP B O 1
ATOM 4647 N N . CYS C 1 39 ? 65.345 23.040 -29.735 1.00 54.40 39 CYS B N 1
ATOM 4648 C CA . CYS C 1 39 ? 66.382 23.779 -29.018 1.00 67.06 39 CYS B CA 1
ATOM 4649 C C . CYS C 1 39 ? 67.733 23.390 -29.595 1.00 66.17 39 CYS B C 1
ATOM 4650 O O . CYS C 1 39 ? 68.372 22.444 -29.110 1.00 57.29 39 CYS B O 1
ATOM 4653 N N . PRO C 1 40 ? 68.210 24.095 -30.622 1.00 67.81 40 PRO B N 1
ATOM 4654 C CA . PRO C 1 40 ? 69.468 23.676 -31.254 1.00 70.02 40 PRO B CA 1
ATOM 4655 C C . PRO C 1 40 ? 70.622 23.665 -30.283 1.00 67.98 40 PRO B C 1
ATOM 4656 O O . PRO C 1 40 ? 71.512 22.814 -30.385 1.00 69.79 40 PRO B O 1
ATOM 4660 N N . GLU C 1 41 ? 70.632 24.590 -29.327 1.00 71.83 41 GLU B N 1
ATOM 4661 C CA . GLU C 1 41 ? 71.763 24.645 -28.413 1.00 82.73 41 GLU B CA 1
ATOM 4662 C C . GLU C 1 41 ? 71.875 23.367 -27.602 1.00 79.05 41 GLU B C 1
ATOM 4663 O O . GLU C 1 41 ? 72.985 22.919 -27.299 1.00 77.76 41 GLU B O 1
ATOM 4669 N N . GLU C 1 42 ? 70.746 22.741 -27.278 1.00 77.12 42 GLU B N 1
ATOM 4670 C CA . GLU C 1 42 ? 70.789 21.549 -26.448 1.00 68.49 42 GLU B CA 1
ATOM 4671 C C . GLU C 1 42 ? 71.248 20.309 -27.210 1.00 65.06 42 GLU B C 1
ATOM 4672 O O . GLU C 1 42 ? 71.729 19.366 -26.578 1.00 66.97 42 GLU B O 1
ATOM 4678 N N . GLU C 1 43 ? 71.127 20.287 -28.541 1.00 60.60 43 GLU B N 1
ATOM 4679 C CA . GLU C 1 43 ? 71.572 19.133 -29.316 1.00 60.25 43 GLU B CA 1
ATOM 4680 C C . GLU C 1 43 ? 73.088 19.071 -29.451 1.00 66.86 43 GLU B C 1
ATOM 4681 O O . GLU C 1 43 ? 73.624 17.995 -29.733 1.00 75.23 43 GLU B O 1
ATOM 4687 N N . GLY C 1 44 ? 73.777 20.200 -29.285 1.00 62.48 44 GLY B N 1
ATOM 4688 C CA . GLY C 1 44 ? 75.227 20.200 -29.216 1.00 52.04 44 GLY B CA 1
ATOM 4689 C C . GLY C 1 44 ? 75.889 19.518 -30.392 1.00 59.24 44 GLY B C 1
ATOM 4690 O O . GLY C 1 44 ? 75.637 19.854 -31.560 1.00 57.54 44 GLY B O 1
ATOM 4691 N N . GLN C 1 45 ? 76.778 18.568 -30.067 1.00 64.49 45 GLN B N 1
ATOM 4692 C CA . GLN C 1 45 ? 77.496 17.780 -31.066 1.00 71.82 45 GLN B CA 1
ATOM 4693 C C . GLN C 1 45 ? 76.569 17.058 -32.038 1.00 68.56 45 GLN B C 1
ATOM 4694 O O . GLN C 1 45 ? 76.980 16.744 -33.161 1.00 67.52 45 GLN B O 1
ATOM 4700 N N . PHE C 1 46 ? 75.331 16.772 -31.637 1.00 66.58 46 PHE B N 1
ATOM 4701 C CA . PHE C 1 46 ? 74.446 15.937 -32.441 1.00 68.22 46 PHE B CA 1
ATOM 4702 C C . PHE C 1 46 ? 73.340 16.726 -33.132 1.00 66.00 46 PHE B C 1
ATOM 4703 O O . PHE C 1 46 ? 72.326 16.143 -33.516 1.00 75.27 46 PHE B O 1
ATOM 4711 N N . TYR C 1 47 ? 73.510 18.029 -33.307 1.00 61.55 47 TYR B N 1
ATOM 4712 C CA . TYR C 1 47 ? 72.605 18.768 -34.168 1.00 61.09 47 TYR B CA 1
ATOM 4713 C C . TYR C 1 47 ? 72.522 18.059 -35.515 1.00 53.48 47 TYR B C 1
ATOM 4714 O O . TYR C 1 47 ? 73.553 17.646 -36.057 1.00 51.55 47 TYR B O 1
ATOM 4723 N N . PRO C 1 48 ? 71.333 17.865 -36.064 1.00 50.48 48 PRO B N 1
ATOM 4724 C CA . PRO C 1 48 ? 71.225 17.068 -37.293 1.00 47.52 48 PRO B CA 1
ATOM 4725 C C . PRO C 1 48 ? 71.806 17.811 -38.478 1.00 46.77 48 PRO B C 1
ATOM 4726 O O . PRO C 1 48 ? 71.801 19.044 -38.531 1.00 46.74 48 PRO B O 1
ATOM 4730 N N . GLY C 1 49 ? 72.303 17.045 -39.440 1.00 51.78 49 GLY B N 1
ATOM 4731 C CA . GLY C 1 49 ? 72.893 17.601 -40.639 1.00 49.87 49 GLY B CA 1
ATOM 4732 C C . GLY C 1 49 ? 71.860 18.008 -41.672 1.00 58.47 49 GLY B C 1
ATOM 4733 O O . GLY C 1 49 ? 70.659 18.087 -41.409 1.00 62.89 49 GLY B O 1
ATOM 4734 N N . ARG C 1 50 ? 72.351 18.254 -42.891 1.00 58.61 50 ARG B N 1
ATOM 4735 C CA . ARG C 1 50 ? 71.525 18.939 -43.883 1.00 59.79 50 ARG B CA 1
ATOM 4736 C C . ARG C 1 50 ? 70.380 18.051 -44.365 1.00 53.17 50 ARG B C 1
ATOM 4737 O O . ARG C 1 50 ? 69.213 18.461 -44.358 1.00 42.61 50 ARG B O 1
ATOM 4745 N N . ALA C 1 51 ? 70.693 16.835 -44.807 1.00 52.60 51 ALA B N 1
ATOM 4746 C CA . ALA C 1 51 ? 69.643 15.971 -45.334 1.00 48.14 51 ALA B CA 1
ATOM 4747 C C . ALA C 1 51 ? 68.610 15.646 -44.257 1.00 51.61 51 ALA B C 1
ATOM 4748 O O . ALA C 1 51 ? 67.403 15.733 -44.496 1.00 52.05 51 ALA B O 1
ATOM 4750 N N . SER C 1 52 ? 69.065 15.344 -43.043 1.00 48.77 52 SER B N 1
ATOM 4751 C CA . SER C 1 52 ? 68.133 14.999 -41.978 1.00 49.66 52 SER B CA 1
ATOM 4752 C C . SER C 1 52 ? 67.221 16.182 -41.619 1.00 50.02 52 SER B C 1
ATOM 4753 O O . SER C 1 52 ? 66.009 16.013 -41.436 1.00 56.95 52 SER B O 1
ATOM 4756 N N . ARG C 1 53 ? 67.782 17.385 -41.512 1.00 44.48 53 ARG B N 1
ATOM 4757 C CA . ARG C 1 53 ? 66.969 18.560 -41.198 1.00 46.58 53 ARG B CA 1
ATOM 4758 C C . ARG C 1 53 ? 65.944 18.826 -42.299 1.00 53.05 53 ARG B C 1
ATOM 4759 O O . ARG C 1 53 ? 64.808 19.220 -42.014 1.00 39.97 53 ARG B O 1
ATOM 4767 N N . TRP C 1 54 ? 66.320 18.613 -43.565 1.00 44.69 54 TRP B N 1
ATOM 4768 C CA . TRP C 1 54 ? 65.366 18.816 -44.649 1.00 45.69 54 TRP B CA 1
ATOM 4769 C C . TRP C 1 54 ? 64.170 17.885 -44.493 1.00 52.50 54 TRP B C 1
ATOM 4770 O O . TRP C 1 54 ? 63.012 18.331 -44.437 1.00 53.04 54 TRP B O 1
ATOM 4781 N N . TRP C 1 55 ? 64.444 16.577 -44.424 1.00 52.25 55 TRP B N 1
ATOM 4782 C CA . TRP C 1 55 ? 63.403 15.586 -44.182 1.00 52.31 55 TRP B CA 1
ATOM 4783 C C . TRP C 1 55 ? 62.548 15.975 -42.981 1.00 53.24 55 TRP B C 1
ATOM 4784 O O . TRP C 1 55 ? 61.312 15.977 -43.051 1.00 46.34 55 TRP B O 1
ATOM 4795 N N . MET C 1 56 ? 63.195 16.305 -41.865 1.00 51.91 56 MET B N 1
ATOM 4796 C CA . MET C 1 56 ? 62.442 16.646 -40.668 1.00 52.86 56 MET B CA 1
ATOM 4797 C C . MET C 1 56 ? 61.470 17.781 -40.956 1.00 59.66 56 MET B C 1
ATOM 4798 O O . MET C 1 56 ? 60.314 17.749 -40.521 1.00 62.49 56 MET B O 1
ATOM 4803 N N . LYS C 1 57 ? 61.914 18.781 -41.716 1.00 59.11 57 LYS B N 1
ATOM 4804 C CA . LYS C 1 57 ? 61.042 19.897 -42.049 1.00 61.47 57 LYS B CA 1
ATOM 4805 C C . LYS C 1 57 ? 59.792 19.408 -42.772 1.00 53.55 57 LYS B C 1
ATOM 4806 O O . LYS C 1 57 ? 58.668 19.668 -42.335 1.00 56.19 57 LYS B O 1
ATOM 4812 N N . GLN C 1 58 ? 59.973 18.691 -43.885 1.00 51.99 58 GLN B N 1
ATOM 4813 C CA . GLN C 1 58 ? 58.824 18.162 -44.620 1.00 49.00 58 GLN B CA 1
ATOM 4814 C C . GLN C 1 58 ? 57.912 17.355 -43.705 1.00 60.46 58 GLN B C 1
ATOM 4815 O O . GLN C 1 58 ? 56.686 17.508 -43.737 1.00 71.81 58 GLN B O 1
ATOM 4821 N N . SER C 1 59 ? 58.497 16.491 -42.876 1.00 57.29 59 SER B N 1
ATOM 4822 C CA . SER C 1 59 ? 57.699 15.590 -42.062 1.00 49.88 59 SER B CA 1
ATOM 4823 C C . SER C 1 59 ? 56.927 16.331 -40.981 1.00 50.51 59 SER B C 1
ATOM 4824 O O . SER C 1 59 ? 55.854 15.878 -40.576 1.00 56.67 59 SER B O 1
ATOM 4827 N N . LEU C 1 60 ? 57.447 17.451 -40.481 1.00 45.77 60 LEU B N 1
ATOM 4828 C CA . LEU C 1 60 ? 56.675 18.190 -39.487 1.00 57.14 60 LEU B CA 1
ATOM 4829 C C . LEU C 1 60 ? 55.461 18.859 -40.113 1.00 66.21 60 LEU B C 1
ATOM 4830 O O . LEU C 1 60 ? 54.418 18.992 -39.459 1.00 68.59 60 LEU B O 1
ATOM 4835 N N . ALA C 1 61 ? 55.581 19.298 -41.370 1.00 65.90 61 ALA B N 1
ATOM 4836 C CA . ALA C 1 61 ? 54.437 19.871 -42.072 1.00 61.34 61 ALA B CA 1
ATOM 4837 C C . ALA C 1 61 ? 53.377 18.811 -42.330 1.00 55.64 61 ALA B C 1
ATOM 4838 O O . ALA C 1 61 ? 52.185 19.027 -42.074 1.00 47.83 61 ALA B O 1
ATOM 4840 N N . HIS C 1 62 ? 53.810 17.648 -42.808 1.00 58.95 62 HIS B N 1
ATOM 4841 C CA . HIS C 1 62 ? 52.915 16.507 -42.961 1.00 57.58 62 HIS B CA 1
ATOM 4842 C C . HIS C 1 62 ? 52.217 16.166 -41.644 1.00 52.02 62 HIS B C 1
ATOM 4843 O O . HIS C 1 62 ? 50.990 16.025 -41.596 1.00 48.60 62 HIS B O 1
ATOM 4850 N N . LEU C 1 63 ? 52.979 16.047 -40.557 1.00 53.27 63 LEU B N 1
ATOM 4851 C CA . LEU C 1 63 ? 52.359 15.714 -39.280 1.00 50.05 63 LEU B CA 1
ATOM 4852 C C . LEU C 1 63 ? 51.352 16.770 -38.871 1.00 53.74 63 LEU B C 1
ATOM 4853 O O . LEU C 1 63 ? 50.307 16.444 -38.289 1.00 60.44 63 LEU B O 1
ATOM 4858 N N . SER C 1 64 ? 51.647 18.035 -39.181 1.00 48.20 64 SER B N 1
ATOM 4859 C CA . SER C 1 64 ? 50.865 19.153 -38.668 1.00 48.53 64 SER B CA 1
ATOM 4860 C C . SER C 1 64 ? 49.467 19.179 -39.279 1.00 56.37 64 SER B C 1
ATOM 4861 O O . SER C 1 64 ? 48.464 19.273 -38.560 1.00 58.57 64 SER B O 1
ATOM 4864 N N . GLN C 1 65 ? 49.380 19.121 -40.609 1.00 52.44 65 GLN B N 1
ATOM 4865 C CA . GLN C 1 65 ? 48.069 19.046 -41.231 1.00 65.12 65 GLN B CA 1
ATOM 4866 C C . GLN C 1 65 ? 47.346 17.775 -40.811 1.00 64.11 65 GLN B C 1
ATOM 4867 O O . GLN C 1 65 ? 46.131 17.786 -40.573 1.00 64.15 65 GLN B O 1
ATOM 4873 N N . SER C 1 66 ? 48.082 16.676 -40.674 1.00 61.96 66 SER B N 1
ATOM 4874 C CA . SER C 1 66 ? 47.463 15.442 -40.211 1.00 56.19 66 SER B CA 1
ATOM 4875 C C . SER C 1 66 ? 46.833 15.627 -38.831 1.00 48.37 66 SER B C 1
ATOM 4876 O O . SER C 1 66 ? 45.774 15.063 -38.547 1.00 55.89 66 SER B O 1
ATOM 4879 N N . LEU C 1 67 ? 47.443 16.428 -37.962 1.00 51.42 67 LEU B N 1
ATOM 4880 C CA . LEU C 1 67 ? 46.811 16.659 -36.666 1.00 55.77 67 LEU B CA 1
ATOM 4881 C C . LEU C 1 67 ? 45.667 17.660 -36.774 1.00 63.04 67 LEU B C 1
ATOM 4882 O O . LEU C 1 67 ? 44.718 17.608 -35.982 1.00 54.58 67 LEU B O 1
ATOM 4887 N N . LYS C 1 68 ? 45.733 18.561 -37.755 1.00 60.93 68 LYS B N 1
ATOM 4888 C CA . LYS C 1 68 ? 44.640 19.497 -37.970 1.00 69.36 68 LYS B CA 1
ATOM 4889 C C . LYS C 1 68 ? 43.386 18.765 -38.403 1.00 72.87 68 LYS B C 1
ATOM 4890 O O . LYS C 1 68 ? 42.283 19.080 -37.946 1.00 73.56 68 LYS B O 1
ATOM 4896 N N . ALA C 1 69 ? 43.538 17.775 -39.281 1.00 74.95 69 ALA B N 1
ATOM 4897 C CA . ALA C 1 69 ? 42.374 17.044 -39.759 1.00 66.90 69 ALA B CA 1
ATOM 4898 C C . ALA C 1 69 ? 41.669 16.314 -38.625 1.00 68.69 69 ALA B C 1
ATOM 4899 O O . ALA C 1 69 ? 40.461 16.069 -38.704 1.00 76.81 69 ALA B O 1
ATOM 4901 N N . LEU C 1 70 ? 42.391 15.967 -37.562 1.00 66.98 70 LEU B N 1
ATOM 4902 C CA . LEU C 1 70 ? 41.788 15.259 -36.435 1.00 61.23 70 LEU B CA 1
ATOM 4903 C C . LEU C 1 70 ? 41.131 16.182 -35.420 1.00 59.35 70 LEU B C 1
ATOM 4904 O O . LEU C 1 70 ? 40.659 15.691 -34.382 1.00 72.32 70 LEU B O 1
ATOM 4909 N N . GLY C 1 71 ? 41.100 17.489 -35.679 1.00 60.00 71 GLY B N 1
ATOM 4910 C CA . GLY C 1 71 ? 40.617 18.460 -34.704 1.00 69.26 71 GLY B CA 1
ATOM 4911 C C . GLY C 1 71 ? 41.660 19.025 -33.760 1.00 71.25 71 GLY B C 1
ATOM 4912 O O . GLY C 1 71 ? 41.301 19.564 -32.706 1.00 66.97 71 GLY B O 1
ATOM 4913 N N . SER C 1 72 ? 42.943 18.903 -34.086 1.00 73.66 72 SER B N 1
ATOM 4914 C CA . SER C 1 72 ? 43.984 19.410 -33.206 1.00 73.64 72 SER B CA 1
ATOM 4915 C C . SER C 1 72 ? 44.975 20.239 -34.002 1.00 73.73 72 SER B C 1
ATOM 4916 O O . SER C 1 72 ? 44.630 20.842 -35.021 1.00 73.07 72 SER B O 1
ATOM 4919 N N . ASP C 1 73 ? 46.222 20.248 -33.562 1.00 79.16 73 ASP B N 1
ATOM 4920 C CA . ASP C 1 73 ? 47.205 21.074 -34.229 1.00 84.75 73 ASP B CA 1
ATOM 4921 C C . ASP C 1 73 ? 48.556 20.746 -33.625 1.00 79.87 73 ASP B C 1
ATOM 4922 O O . ASP C 1 73 ? 48.643 20.291 -32.483 1.00 77.19 73 ASP B O 1
ATOM 4927 N N . LEU C 1 74 ? 49.597 20.981 -34.404 1.00 75.42 74 LEU B N 1
ATOM 4928 C CA . LEU C 1 74 ? 50.967 20.874 -33.930 1.00 69.38 74 LEU B CA 1
ATOM 4929 C C . LEU C 1 74 ? 51.483 22.278 -33.640 1.00 62.27 74 LEU B C 1
ATOM 4930 O O . LEU C 1 74 ? 51.618 23.092 -34.561 1.00 53.56 74 LEU B O 1
ATOM 4935 N N . THR C 1 75 ? 51.748 22.563 -32.363 1.00 57.65 75 THR B N 1
ATOM 4936 C CA . THR C 1 75 ? 52.448 23.781 -31.971 1.00 53.75 75 THR B CA 1
ATOM 4937 C C . THR C 1 75 ? 53.957 23.599 -32.098 1.00 64.20 75 THR B C 1
ATOM 4938 O O . THR C 1 75 ? 54.517 22.642 -31.559 1.00 58.17 75 THR B O 1
ATOM 4942 N N . LEU C 1 76 ? 54.618 24.553 -32.751 1.00 68.28 76 LEU B N 1
ATOM 4943 C CA . LEU C 1 76 ? 56.064 24.547 -32.930 1.00 64.31 76 LEU B CA 1
ATOM 4944 C C . LEU C 1 76 ? 56.699 25.650 -32.094 1.00 69.00 76 LEU B C 1
ATOM 4945 O O . LEU C 1 76 ? 56.255 26.802 -32.131 1.00 69.25 76 LEU B O 1
ATOM 4950 N N . ILE C 1 77 ? 57.742 25.297 -31.352 1.00 68.35 77 ILE B N 1
ATOM 4951 C CA . ILE C 1 77 ? 58.426 26.222 -30.463 1.00 62.19 77 ILE B CA 1
ATOM 4952 C C . ILE C 1 77 ? 59.928 26.099 -30.680 1.00 70.80 77 ILE B C 1
ATOM 4953 O O . ILE C 1 77 ? 60.520 25.051 -30.371 1.00 65.21 77 ILE B O 1
ATOM 4958 N N . GLN C 1 78 ? 60.552 27.166 -31.191 1.00 71.72 78 GLN B N 1
ATOM 4959 C CA . GLN C 1 78 ? 62.004 27.290 -31.146 1.00 65.53 78 GLN B CA 1
ATOM 4960 C C . GLN C 1 78 ? 62.349 28.033 -29.871 1.00 62.54 78 GLN B C 1
ATOM 4961 O O . GLN C 1 78 ? 61.835 29.129 -29.627 1.00 63.11 78 GLN B O 1
ATOM 4967 N N . THR C 1 79 ? 63.192 27.427 -29.047 1.00 63.85 79 THR B N 1
ATOM 4968 C CA . THR C 1 79 ? 63.426 27.947 -27.714 1.00 64.62 79 THR B CA 1
ATOM 4969 C C . THR C 1 79 ? 64.919 27.929 -27.412 1.00 64.58 79 THR B C 1
ATOM 4970 O O . THR C 1 79 ? 65.743 27.451 -28.205 1.00 57.81 79 THR B O 1
ATOM 4974 N N . HIS C 1 80 ? 65.260 28.470 -26.243 1.00 63.32 80 HIS B N 1
ATOM 4975 C CA . HIS C 1 80 ? 66.601 28.369 -25.695 1.00 63.00 80 HIS B CA 1
ATOM 4976 C C . HIS C 1 80 ? 66.726 27.267 -24.659 1.00 60.93 80 HIS B C 1
ATOM 4977 O O . HIS C 1 80 ? 67.850 26.881 -24.332 1.00 58.53 80 HIS B O 1
ATOM 4984 N N . ASN C 1 81 ? 65.604 26.770 -24.131 1.00 62.03 81 ASN B N 1
ATOM 4985 C CA . ASN C 1 81 ? 65.615 25.770 -23.063 1.00 59.96 81 ASN B CA 1
ATOM 4986 C C . ASN C 1 81 ? 64.299 24.996 -23.105 1.00 59.29 81 ASN B C 1
ATOM 4987 O O . ASN C 1 81 ? 63.244 25.542 -22.763 1.00 56.44 81 ASN B O 1
ATOM 4992 N N . THR C 1 82 ? 64.362 23.726 -23.499 1.00 55.60 82 THR B N 1
ATOM 4993 C CA . THR C 1 82 ? 63.136 22.952 -23.665 1.00 61.13 82 THR B CA 1
ATOM 4994 C C . THR C 1 82 ? 62.324 22.889 -22.371 1.00 57.19 82 THR B C 1
ATOM 4995 O O . THR C 1 82 ? 61.093 22.970 -22.410 1.00 57.66 82 THR B O 1
ATOM 4999 N N . ILE C 1 83 ? 62.986 22.744 -21.218 1.00 55.09 83 ILE B N 1
ATOM 5000 C CA . ILE C 1 83 ? 62.279 22.800 -19.934 1.00 56.06 83 ILE B CA 1
ATOM 5001 C C . ILE C 1 83 ? 61.489 24.095 -19.821 1.00 60.30 83 ILE B C 1
ATOM 5002 O O . ILE C 1 83 ? 60.356 24.116 -19.338 1.00 62.48 83 ILE B O 1
ATOM 5007 N N . SER C 1 84 ? 62.106 25.210 -20.202 1.00 67.29 84 SER B N 1
ATOM 5008 C CA . SER C 1 84 ? 61.391 26.477 -20.120 1.00 67.23 84 SER B CA 1
ATOM 5009 C C . SER C 1 84 ? 60.181 26.471 -21.037 1.00 63.76 84 SER B C 1
ATOM 5010 O O . SER C 1 84 ? 59.101 26.920 -20.649 1.00 63.22 84 SER B O 1
ATOM 5013 N N . ALA C 1 85 ? 60.339 25.957 -22.257 1.00 53.69 85 ALA B N 1
ATOM 5014 C CA . ALA C 1 85 ? 59.233 25.950 -23.201 1.00 56.55 85 ALA B CA 1
ATOM 5015 C C . ALA C 1 85 ? 58.111 25.025 -22.746 1.00 68.28 85 ALA B C 1
ATOM 5016 O O . ALA C 1 85 ? 56.935 25.285 -23.020 1.00 67.86 85 ALA B O 1
ATOM 5018 N N . ILE C 1 86 ? 58.450 23.945 -22.055 1.00 67.53 86 ILE B N 1
ATOM 5019 C CA . ILE C 1 86 ? 57.415 23.049 -21.571 1.00 60.88 86 ILE B CA 1
ATOM 5020 C C . ILE C 1 86 ? 56.688 23.686 -20.395 1.00 63.79 86 ILE B C 1
ATOM 5021 O O . ILE C 1 86 ? 55.454 23.647 -20.323 1.00 63.16 86 ILE B O 1
ATOM 5026 N N . LEU C 1 87 ? 57.430 24.333 -19.487 1.00 72.69 87 LEU B N 1
ATOM 5027 C CA . LEU C 1 87 ? 56.795 25.105 -18.417 1.00 72.93 87 LEU B CA 1
ATOM 5028 C C . LEU C 1 87 ? 55.881 26.205 -18.965 1.00 67.05 87 LEU B C 1
ATOM 5029 O O . LEU C 1 87 ? 54.858 26.531 -18.344 1.00 54.95 87 LEU B O 1
ATOM 5034 N N . ASP C 1 88 ? 56.223 26.786 -20.118 1.00 74.68 88 ASP B N 1
ATOM 5035 C CA . ASP C 1 88 ? 55.335 27.763 -20.740 1.00 79.80 88 ASP B CA 1
ATOM 5036 C C . ASP C 1 88 ? 54.025 27.098 -21.156 1.00 78.36 88 ASP B C 1
ATOM 5037 O O . ASP C 1 88 ? 52.940 27.471 -20.692 1.00 76.59 88 ASP B O 1
ATOM 5042 N N . CYS C 1 89 ? 54.119 26.095 -22.034 1.00 64.43 89 CYS B N 1
ATOM 5043 C CA . CYS C 1 89 ? 52.947 25.366 -22.494 1.00 57.13 89 CYS B CA 1
ATOM 5044 C C . CYS C 1 89 ? 52.003 24.994 -21.350 1.00 62.06 89 CYS B C 1
ATOM 5045 O O . CYS C 1 89 ? 50.779 25.153 -21.467 1.00 53.31 89 CYS B O 1
ATOM 5048 N N . ILE C 1 90 ? 52.549 24.497 -20.238 1.00 59.68 90 ILE B N 1
ATOM 5049 C CA . ILE C 1 90 ? 51.711 24.139 -19.096 1.00 64.61 90 ILE B CA 1
ATOM 5050 C C . ILE C 1 90 ? 50.947 25.363 -18.605 1.00 73.87 90 ILE B C 1
ATOM 5051 O O . ILE C 1 90 ? 49.727 25.312 -18.389 1.00 76.70 90 ILE B O 1
ATOM 5056 N N . ARG C 1 91 ? 51.653 26.488 -18.433 1.00 70.30 91 ARG B N 1
ATOM 5057 C CA . ARG C 1 91 ? 51.024 27.684 -17.875 1.00 65.97 91 ARG B CA 1
ATOM 5058 C C . ARG C 1 91 ? 49.776 28.064 -18.661 1.00 72.33 91 ARG B C 1
ATOM 5059 O O . ARG C 1 91 ? 48.696 28.241 -18.091 1.00 69.84 91 ARG B O 1
ATOM 5067 N N . VAL C 1 92 ? 49.904 28.158 -19.984 1.00 70.69 92 VAL B N 1
ATOM 5068 C CA . VAL C 1 92 ? 48.849 28.720 -20.819 1.00 70.53 92 VAL B CA 1
ATOM 5069 C C . VAL C 1 92 ? 47.766 27.721 -21.228 1.00 77.10 92 VAL B C 1
ATOM 5070 O O . VAL C 1 92 ? 46.667 28.141 -21.616 1.00 87.92 92 VAL B O 1
ATOM 5074 N N . THR C 1 93 ? 48.037 26.420 -21.173 1.00 68.90 93 THR B N 1
ATOM 5075 C CA . THR C 1 93 ? 46.967 25.475 -21.445 1.00 66.67 93 THR B CA 1
ATOM 5076 C C . THR C 1 93 ? 46.349 24.889 -20.182 1.00 67.60 93 THR B C 1
ATOM 5077 O O . THR C 1 93 ? 45.198 24.449 -20.228 1.00 77.12 93 THR B O 1
ATOM 5081 N N . GLY C 1 94 ? 47.053 24.912 -19.060 1.00 66.16 94 GLY B N 1
ATOM 5082 C CA . GLY C 1 94 ? 46.531 24.388 -17.816 1.00 61.96 94 GLY B CA 1
ATOM 5083 C C . GLY C 1 94 ? 46.531 22.873 -17.644 1.00 67.79 94 GLY B C 1
ATOM 5084 O O . GLY C 1 94 ? 45.782 22.346 -16.821 1.00 77.98 94 GLY B O 1
ATOM 5085 N N . PRO C 1 95 ? 47.378 22.142 -18.369 1.00 71.28 95 PRO B N 1
ATOM 5086 C CA . PRO C 1 95 ? 47.358 20.678 -18.269 1.00 72.44 95 PRO B CA 1
ATOM 5087 C C . PRO C 1 95 ? 48.111 20.153 -17.055 1.00 71.89 95 PRO B C 1
ATOM 5088 O O . PRO C 1 95 ? 48.997 20.803 -16.494 1.00 66.82 95 PRO B O 1
ATOM 5092 N N . THR C 1 96 ? 47.741 18.929 -16.679 1.00 73.52 96 THR B N 1
ATOM 5093 C CA . THR C 1 96 ? 48.291 18.252 -15.519 1.00 76.14 96 THR B CA 1
ATOM 5094 C C . THR C 1 96 ? 49.475 17.371 -15.858 1.00 65.53 96 THR B C 1
ATOM 5095 O O . THR C 1 96 ? 50.208 16.977 -14.946 1.00 69.60 96 THR B O 1
ATOM 5099 N N . LYS C 1 97 ? 49.664 17.037 -17.132 1.00 54.98 97 LYS B N 1
ATOM 5100 C CA . LYS C 1 97 ? 50.515 15.918 -17.493 1.00 62.72 97 LYS B CA 1
ATOM 5101 C C . LYS C 1 97 ? 51.237 16.196 -18.803 1.00 66.07 97 LYS B C 1
ATOM 5102 O O . LYS C 1 97 ? 50.716 16.877 -19.695 1.00 62.92 97 LYS B O 1
ATOM 5108 N N . VAL C 1 98 ? 52.447 15.649 -18.900 1.00 60.04 98 VAL B N 1
ATOM 5109 C CA . VAL C 1 98 ? 53.258 15.671 -20.110 1.00 53.62 98 VAL B CA 1
ATOM 5110 C C . VAL C 1 98 ? 53.616 14.226 -20.424 1.00 52.99 98 VAL B C 1
ATOM 5111 O O . VAL C 1 98 ? 53.995 13.464 -19.522 1.00 61.11 98 VAL B O 1
ATOM 5115 N N . VAL C 1 99 ? 53.453 13.837 -21.685 1.00 47.73 99 VAL B N 1
ATOM 5116 C CA . VAL C 1 99 ? 53.833 12.509 -22.132 1.00 43.76 99 VAL B CA 1
ATOM 5117 C C . VAL C 1 99 ? 54.750 12.664 -23.335 1.00 54.91 99 VAL B C 1
ATOM 5118 O O . VAL C 1 99 ? 54.709 13.659 -24.062 1.00 52.84 99 VAL B O 1
ATOM 5122 N N . PHE C 1 100 ? 55.591 11.662 -23.533 1.00 43.07 100 PHE B N 1
ATOM 5123 C CA . PHE C 1 100 ? 56.437 11.624 -24.712 1.00 48.44 100 PHE B CA 1
ATOM 5124 C C . PHE C 1 100 ? 56.946 10.205 -24.881 1.00 47.80 100 PHE B C 1
ATOM 5125 O O . PHE C 1 100 ? 56.903 9.388 -23.956 1.00 48.72 100 PHE B O 1
ATOM 5133 N N . ASN C 1 101 ? 57.424 9.927 -26.079 1.00 43.74 101 ASN B N 1
ATOM 5134 C CA . ASN C 1 101 ? 58.055 8.658 -26.402 1.00 50.64 101 ASN B CA 1
ATOM 5135 C C . ASN C 1 101 ? 59.555 8.801 -26.180 1.00 46.94 101 ASN B C 1
ATOM 5136 O O . ASN C 1 101 ? 60.188 9.659 -26.801 1.00 56.45 101 ASN B O 1
ATOM 5141 N N . HIS C 1 102 ? 60.128 7.981 -25.300 1.00 50.66 102 HIS B N 1
ATOM 5142 C CA . HIS C 1 102 ? 61.507 8.282 -24.916 1.00 55.09 102 HIS B CA 1
ATOM 5143 C C . HIS C 1 102 ? 62.506 7.801 -25.972 1.00 51.40 102 HIS B C 1
ATOM 5144 O O . HIS C 1 102 ? 62.216 6.925 -26.789 1.00 44.14 102 HIS B O 1
ATOM 5151 N N . LEU C 1 103 ? 63.683 8.440 -25.972 1.00 54.42 103 LEU B N 1
ATOM 5152 C CA . LEU C 1 103 ? 64.768 8.155 -26.904 1.00 57.41 103 LEU B CA 1
ATOM 5153 C C . LEU C 1 103 ? 65.999 7.733 -26.116 1.00 51.92 103 LEU B C 1
ATOM 5154 O O . LEU C 1 103 ? 66.061 7.930 -24.900 1.00 56.83 103 LEU B O 1
ATOM 5159 N N . TYR C 1 104 ? 66.988 7.149 -26.819 1.00 49.46 104 TYR B N 1
ATOM 5160 C CA . TYR C 1 104 ? 68.097 6.454 -26.152 1.00 48.93 104 TYR B CA 1
ATOM 5161 C C . TYR C 1 104 ? 69.471 7.091 -26.361 1.00 53.41 104 TYR B C 1
ATOM 5162 O O . TYR C 1 104 ? 70.428 6.681 -25.699 1.00 61.51 104 TYR B O 1
ATOM 5171 N N . ASP C 1 105 ? 69.585 8.087 -27.236 1.00 49.69 105 ASP B N 1
ATOM 5172 C CA . ASP C 1 105 ? 70.832 8.779 -27.473 1.00 48.83 105 ASP B CA 1
ATOM 5173 C C . ASP C 1 105 ? 71.220 9.636 -26.261 1.00 53.47 105 ASP B C 1
ATOM 5174 O O . ASP C 1 105 ? 70.370 10.017 -25.450 1.00 56.44 105 ASP B O 1
ATOM 5179 N N . PRO C 1 106 ? 72.508 9.956 -26.119 1.00 57.64 106 PRO B N 1
ATOM 5180 C CA . PRO C 1 106 ? 72.970 10.591 -24.863 1.00 62.47 106 PRO B CA 1
ATOM 5181 C C . PRO C 1 106 ? 72.384 11.977 -24.601 1.00 67.58 106 PRO B C 1
ATOM 5182 O O . PRO C 1 106 ? 72.195 12.346 -23.432 1.00 70.12 106 PRO B O 1
ATOM 5186 N N . VAL C 1 107 ? 72.104 12.762 -25.645 1.00 62.08 107 VAL B N 1
ATOM 5187 C CA . VAL C 1 107 ? 71.439 14.051 -25.458 1.00 56.50 107 VAL B CA 1
ATOM 5188 C C . VAL C 1 107 ? 70.009 13.848 -24.959 1.00 62.54 107 VAL B C 1
ATOM 5189 O O . VAL C 1 107 ? 69.605 14.387 -23.915 1.00 59.38 107 VAL B O 1
ATOM 5193 N N . SER C 1 108 ? 69.218 13.060 -25.703 1.00 64.06 108 SER B N 1
ATOM 5194 C CA . SER C 1 108 ? 67.819 12.854 -25.336 1.00 64.93 108 SER B CA 1
ATOM 5195 C C . SER C 1 108 ? 67.690 12.195 -23.970 1.00 61.89 108 SER B C 1
ATOM 5196 O O . SER C 1 108 ? 66.839 12.592 -23.166 1.00 49.67 108 SER B O 1
ATOM 5199 N N . LEU C 1 109 ? 68.516 11.186 -23.683 1.00 59.67 109 LEU B N 1
ATOM 5200 C CA . LEU C 1 109 ? 68.425 10.536 -22.379 1.00 56.32 109 LEU B CA 1
ATOM 5201 C C . LEU C 1 109 ? 68.513 11.560 -21.258 1.00 59.27 109 LEU B C 1
ATOM 5202 O O . LEU C 1 109 ? 67.669 11.585 -20.350 1.00 59.75 109 LEU B O 1
ATOM 5207 N N . VAL C 1 110 ? 69.528 12.432 -21.321 1.00 57.10 110 VAL B N 1
ATOM 5208 C CA . VAL C 1 110 ? 69.775 13.384 -20.243 1.00 57.71 110 VAL B CA 1
ATOM 5209 C C . VAL C 1 110 ? 68.721 14.481 -20.245 1.00 53.47 110 VAL B C 1
ATOM 5210 O O . VAL C 1 110 ? 68.200 14.865 -19.189 1.00 60.14 110 VAL B O 1
ATOM 5214 N N . ARG C 1 111 ? 68.390 15.011 -21.421 1.00 50.01 111 ARG B N 1
ATOM 5215 C CA . ARG C 1 111 ? 67.333 16.015 -21.481 1.00 57.65 111 ARG B CA 1
ATOM 5216 C C . ARG C 1 111 ? 66.017 15.463 -20.935 1.00 63.47 111 ARG B C 1
ATOM 5217 O O . ARG C 1 111 ? 65.374 16.096 -20.089 1.00 65.64 111 ARG B O 1
ATOM 5225 N N . ASP C 1 112 ? 65.598 14.275 -21.410 1.00 56.63 112 ASP B N 1
ATOM 5226 C CA . ASP C 1 112 ? 64.358 13.666 -20.917 1.00 59.13 112 ASP B CA 1
ATOM 5227 C C . ASP C 1 112 ? 64.400 13.483 -19.406 1.00 59.04 112 ASP B C 1
ATOM 5228 O O . ASP C 1 112 ? 63.383 13.636 -18.721 1.00 59.13 112 ASP B O 1
ATOM 5233 N N . HIS C 1 113 ? 65.567 13.147 -18.867 1.00 56.29 113 HIS B N 1
ATOM 5234 C CA . HIS C 1 113 ? 65.660 12.940 -17.432 1.00 57.15 113 HIS B CA 1
ATOM 5235 C C . HIS C 1 113 ? 65.428 14.249 -16.682 1.00 61.85 113 HIS B C 1
ATOM 5236 O O . HIS C 1 113 ? 64.666 14.285 -15.711 1.00 65.61 113 HIS B O 1
ATOM 5243 N N . THR C 1 114 ? 66.062 15.347 -17.126 1.00 57.70 114 THR B N 1
ATOM 5244 C CA . THR C 1 114 ? 65.890 16.619 -16.420 1.00 61.76 114 THR B CA 1
ATOM 5245 C C . THR C 1 114 ? 64.458 17.143 -16.546 1.00 64.48 114 THR B C 1
ATOM 5246 O O . THR C 1 114 ? 63.919 17.714 -15.592 1.00 60.68 114 THR B O 1
ATOM 5250 N N . VAL C 1 115 ? 63.824 16.957 -17.711 1.00 59.95 115 VAL B N 1
ATOM 5251 C CA . VAL C 1 115 ? 62.412 17.308 -17.860 1.00 50.19 115 VAL B CA 1
ATOM 5252 C C . VAL C 1 115 ? 61.567 16.578 -16.826 1.00 55.73 115 VAL B C 1
ATOM 5253 O O . VAL C 1 115 ? 60.763 17.192 -16.115 1.00 68.78 115 VAL B O 1
ATOM 5257 N N . LYS C 1 116 ? 61.721 15.253 -16.728 1.00 59.46 116 LYS B N 1
ATOM 5258 C CA . LYS C 1 116 ? 60.918 14.498 -15.764 1.00 63.06 116 LYS B CA 1
ATOM 5259 C C . LYS C 1 116 ? 61.207 14.952 -14.334 1.00 65.01 116 LYS B C 1
ATOM 5260 O O . LYS C 1 116 ? 60.285 15.180 -13.542 1.00 68.09 116 LYS B O 1
ATOM 5266 N N . GLU C 1 117 ? 62.485 15.085 -13.979 1.00 65.22 117 GLU B N 1
ATOM 5267 C CA . GLU C 1 117 ? 62.810 15.448 -12.605 1.00 68.93 117 GLU B CA 1
ATOM 5268 C C . GLU C 1 117 ? 62.264 16.826 -12.264 1.00 70.17 117 GLU B C 1
ATOM 5269 O O . GLU C 1 117 ? 61.798 17.054 -11.141 1.00 77.12 117 GLU B O 1
ATOM 5275 N N . LYS C 1 118 ? 62.284 17.753 -13.227 1.00 65.62 118 LYS B N 1
ATOM 5276 C CA . LYS C 1 118 ? 61.740 19.088 -12.988 1.00 63.90 118 LYS B CA 1
ATOM 5277 C C . LYS C 1 118 ? 60.219 19.052 -12.906 1.00 64.00 118 LYS B C 1
ATOM 5278 O O . LYS C 1 118 ? 59.627 19.609 -11.975 1.00 67.75 118 LYS B O 1
ATOM 5284 N N . LEU C 1 119 ? 59.564 18.384 -13.860 1.00 59.55 119 LEU B N 1
ATOM 5285 C CA . LEU C 1 119 ? 58.104 18.335 -13.836 1.00 61.39 119 LEU B CA 1
ATOM 5286 C C . LEU C 1 119 ? 57.588 17.724 -12.539 1.00 70.59 119 LEU B C 1
ATOM 5287 O O . LEU C 1 119 ? 56.546 18.145 -12.015 1.00 76.48 119 LEU B O 1
ATOM 5292 N N . VAL C 1 120 ? 58.303 16.736 -11.997 1.00 70.37 120 VAL B N 1
ATOM 5293 C CA . VAL C 1 120 ? 57.848 16.118 -10.755 1.00 72.64 120 VAL B CA 1
ATOM 5294 C C . VAL C 1 120 ? 58.036 17.066 -9.585 1.00 74.67 120 VAL B C 1
ATOM 5295 O O . VAL C 1 120 ? 57.248 17.044 -8.633 1.00 76.51 120 VAL B O 1
ATOM 5299 N N . GLU C 1 121 ? 59.066 17.917 -9.635 1.00 74.31 121 GLU B N 1
ATOM 5300 C CA . GLU C 1 121 ? 59.278 18.906 -8.581 1.00 76.76 121 GLU B CA 1
ATOM 5301 C C . GLU C 1 121 ? 58.206 19.991 -8.591 1.00 71.80 121 GLU B C 1
ATOM 5302 O O . GLU C 1 121 ? 57.876 20.536 -7.535 1.00 68.35 121 GLU B O 1
ATOM 5308 N N . ARG C 1 122 ? 57.669 20.327 -9.762 1.00 71.61 122 ARG B N 1
ATOM 5309 C CA . ARG C 1 122 ? 56.641 21.348 -9.897 1.00 70.86 122 ARG B CA 1
ATOM 5310 C C . ARG C 1 122 ? 55.222 20.782 -9.804 1.00 75.88 122 ARG B C 1
ATOM 5311 O O . ARG C 1 122 ? 54.266 21.481 -10.147 1.00 70.34 122 ARG B O 1
ATOM 5319 N N . GLY C 1 123 ? 55.060 19.541 -9.359 1.00 81.08 123 GLY B N 1
ATOM 5320 C CA . GLY C 1 123 ? 53.729 18.987 -9.203 1.00 75.83 123 GLY B CA 1
ATOM 5321 C C . GLY C 1 123 ? 53.027 18.636 -10.495 1.00 72.14 123 GLY B C 1
ATOM 5322 O O . GLY C 1 123 ? 51.797 18.762 -10.583 1.00 82.94 123 GLY B O 1
ATOM 5323 N N . ILE C 1 124 ? 53.771 18.195 -11.505 1.00 66.30 124 ILE B N 1
ATOM 5324 C CA . ILE C 1 124 ? 53.224 17.787 -12.793 1.00 66.56 124 ILE B CA 1
ATOM 5325 C C . ILE C 1 124 ? 53.521 16.308 -13.003 1.00 69.03 124 ILE B C 1
ATOM 5326 O O . ILE C 1 124 ? 54.569 15.800 -12.586 1.00 72.54 124 ILE B O 1
ATOM 5331 N N . SER C 1 125 ? 52.584 15.616 -13.656 1.00 53.70 125 SER B N 1
ATOM 5332 C CA . SER C 1 125 ? 52.744 14.209 -13.989 1.00 60.22 125 SER B CA 1
ATOM 5333 C C . SER C 1 125 ? 53.514 14.057 -15.293 1.00 62.41 125 SER B C 1
ATOM 5334 O O . SER C 1 125 ? 53.338 14.846 -16.227 1.00 64.87 125 SER B O 1
ATOM 5337 N N . VAL C 1 126 ? 54.351 13.029 -15.362 1.00 60.15 126 VAL B N 1
ATOM 5338 C CA . VAL C 1 126 ? 55.100 12.726 -16.575 1.00 61.12 126 VAL B CA 1
ATOM 5339 C C . VAL C 1 126 ? 55.135 11.225 -16.767 1.00 54.05 126 VAL B C 1
ATOM 5340 O O . VAL C 1 126 ? 55.290 10.466 -15.803 1.00 54.37 126 VAL B O 1
ATOM 5344 N N . GLN C 1 127 ? 55.040 10.800 -18.021 1.00 50.68 127 GLN B N 1
ATOM 5345 C CA . GLN C 1 127 ? 55.300 9.410 -18.355 1.00 57.64 127 GLN B CA 1
ATOM 5346 C C . GLN C 1 127 ? 55.932 9.360 -19.737 1.00 55.75 127 GLN B C 1
ATOM 5347 O O . GLN C 1 127 ? 55.514 10.083 -20.648 1.00 53.68 127 GLN B O 1
ATOM 5353 N N . SER C 1 128 ? 56.932 8.503 -19.892 1.00 51.69 128 SER B N 1
ATOM 5354 C CA . SER C 1 128 ? 57.482 8.214 -21.207 1.00 50.79 128 SER B CA 1
ATOM 5355 C C . SER C 1 128 ? 57.120 6.794 -21.612 1.00 49.19 128 SER B C 1
ATOM 5356 O O . SER C 1 128 ? 56.934 5.919 -20.767 1.00 54.06 128 SER B O 1
ATOM 5359 N N . TYR C 1 129 ? 57.040 6.577 -22.917 1.00 50.42 129 TYR B N 1
ATOM 5360 C CA . TYR C 1 129 ? 56.610 5.319 -23.499 1.00 42.55 129 TYR B CA 1
ATOM 5361 C C . TYR C 1 129 ? 57.621 4.860 -24.542 1.00 54.20 129 TYR B C 1
ATOM 5362 O O . TYR C 1 129 ? 58.306 5.675 -25.170 1.00 61.21 129 TYR B O 1
ATOM 5371 N N . ASN C 1 130 ? 57.694 3.546 -24.738 1.00 55.57 130 ASN B N 1
ATOM 5372 C CA . ASN C 1 130 ? 58.540 2.975 -25.782 1.00 51.74 130 ASN B CA 1
ATOM 5373 C C . ASN C 1 130 ? 57.853 3.165 -27.130 1.00 54.26 130 ASN B C 1
ATOM 5374 O O . ASN C 1 130 ? 56.922 2.433 -27.485 1.00 51.75 130 ASN B O 1
ATOM 5379 N N . GLY C 1 131 ? 58.313 4.156 -27.888 1.00 51.59 131 GLY B N 1
ATOM 5380 C CA . GLY C 1 131 ? 57.780 4.377 -29.211 1.00 40.35 131 GLY B CA 1
ATOM 5381 C C . GLY C 1 131 ? 58.576 3.718 -30.320 1.00 49.28 131 GLY B C 1
ATOM 5382 O O . GLY C 1 131 ? 58.082 3.592 -31.443 1.00 55.43 131 GLY B O 1
ATOM 5383 N N . ASP C 1 132 ? 59.798 3.263 -30.037 1.00 59.00 132 ASP B N 1
ATOM 5384 C CA . ASP C 1 132 ? 60.742 3.022 -31.118 1.00 67.04 132 ASP B CA 1
ATOM 5385 C C . ASP C 1 132 ? 61.291 1.604 -31.212 1.00 57.32 132 ASP B C 1
ATOM 5386 O O . ASP C 1 132 ? 61.876 1.266 -32.252 1.00 48.02 132 ASP B O 1
ATOM 5391 N N . LEU C 1 133 ? 61.095 0.757 -30.199 1.00 52.59 133 LEU B N 1
ATOM 5392 C CA . LEU C 1 133 ? 61.787 -0.525 -30.135 1.00 51.75 133 LEU B CA 1
ATOM 5393 C C . LEU C 1 133 ? 60.828 -1.705 -30.000 1.00 57.94 133 LEU B C 1
ATOM 5394 O O . LEU C 1 133 ? 59.737 -1.591 -29.429 1.00 55.03 133 LEU B O 1
ATOM 5399 N N . LEU C 1 134 ? 61.258 -2.848 -30.555 1.00 55.75 134 LEU B N 1
ATOM 5400 C CA . LEU C 1 134 ? 60.631 -4.129 -30.232 1.00 49.83 134 LEU B CA 1
ATOM 5401 C C . LEU C 1 134 ? 60.994 -4.555 -28.820 1.00 48.80 134 LEU B C 1
ATOM 5402 O O . LEU C 1 134 ? 60.131 -4.972 -28.033 1.00 54.10 134 LEU B O 1
ATOM 5407 N N . TYR C 1 135 ? 62.277 -4.461 -28.490 1.00 49.33 135 TYR B N 1
ATOM 5408 C CA . TYR C 1 135 ? 62.813 -4.835 -27.191 1.00 53.39 135 TYR B CA 1
ATOM 5409 C C . TYR C 1 135 ? 63.540 -3.635 -26.612 1.00 57.08 135 TYR B C 1
ATOM 5410 O O . TYR C 1 135 ? 64.385 -3.036 -27.287 1.00 55.13 135 TYR B O 1
ATOM 5419 N N . GLU C 1 136 ? 63.190 -3.268 -25.384 1.00 59.85 136 GLU B N 1
ATOM 5420 C CA . GLU C 1 136 ? 63.934 -2.226 -24.706 1.00 55.40 136 GLU B CA 1
ATOM 5421 C C . GLU C 1 136 ? 65.341 -2.740 -24.381 1.00 62.19 136 GLU B C 1
ATOM 5422 O O . GLU C 1 136 ? 65.540 -3.946 -24.206 1.00 67.39 136 GLU B O 1
ATOM 5428 N N . PRO C 1 137 ? 66.339 -1.848 -24.319 1.00 64.53 137 PRO B N 1
ATOM 5429 C CA . PRO C 1 137 ? 67.729 -2.305 -24.149 1.00 58.39 137 PRO B CA 1
ATOM 5430 C C . PRO C 1 137 ? 68.014 -2.959 -22.803 1.00 60.10 137 PRO B C 1
ATOM 5431 O O . PRO C 1 137 ? 69.129 -3.465 -22.604 1.00 69.05 137 PRO B O 1
ATOM 5435 N N . TRP C 1 138 ? 67.062 -2.972 -21.877 1.00 58.32 138 TRP B N 1
ATOM 5436 C CA . TRP C 1 138 ? 67.242 -3.629 -20.589 1.00 63.16 138 TRP B CA 1
ATOM 5437 C C . TRP C 1 138 ? 66.434 -4.916 -20.450 1.00 65.44 138 TRP B C 1
ATOM 5438 O O . TRP C 1 138 ? 66.469 -5.524 -19.376 1.00 71.67 138 TRP B O 1
ATOM 5449 N N . GLU C 1 139 ? 65.697 -5.343 -21.490 1.00 61.86 139 GLU B N 1
ATOM 5450 C CA . GLU C 1 139 ? 64.920 -6.582 -21.427 1.00 69.04 139 GLU B CA 1
ATOM 5451 C C . GLU C 1 139 ? 65.712 -7.813 -21.839 1.00 70.94 139 GLU B C 1
ATOM 5452 O O . GLU C 1 139 ? 65.261 -8.935 -21.584 1.00 72.15 139 GLU B O 1
ATOM 5458 N N . ILE C 1 140 ? 66.858 -7.647 -22.488 1.00 69.71 140 ILE B N 1
ATOM 5459 C CA . ILE C 1 140 ? 67.617 -8.808 -22.932 1.00 74.48 140 ILE B CA 1
ATOM 5460 C C . ILE C 1 140 ? 68.823 -9.011 -22.027 1.00 91.96 140 ILE B C 1
ATOM 5461 O O . ILE C 1 140 ? 69.942 -8.607 -22.358 1.00 90.74 140 ILE B O 1
ATOM 5466 N N . TYR C 1 141 ? 68.603 -9.630 -20.877 1.00 111.57 141 TYR B N 1
ATOM 5467 C CA . TYR C 1 141 ? 69.689 -10.054 -20.012 1.00 129.29 141 TYR B CA 1
ATOM 5468 C C . TYR C 1 141 ? 69.831 -11.570 -20.091 1.00 140.48 141 TYR B C 1
ATOM 5469 O O . TYR C 1 141 ? 68.857 -12.286 -20.338 1.00 144.88 141 TYR B O 1
ATOM 5478 N N . CYS C 1 142 ? 71.060 -12.052 -19.915 1.00 140.83 142 CYS B N 1
ATOM 5479 C CA . CYS C 1 142 ? 71.345 -13.485 -20.030 1.00 132.82 142 CYS B CA 1
ATOM 5480 C C . CYS C 1 142 ? 71.262 -14.187 -18.674 1.00 130.07 142 CYS B C 1
ATOM 5481 O O . CYS C 1 142 ? 72.278 -14.521 -18.065 1.00 131.26 142 CYS B O 1
ATOM 5484 N N . LYS C 1 146 ? 74.883 -8.330 -16.970 1.00 125.62 146 LYS B N 1
ATOM 5485 C CA . LYS C 1 146 ? 74.998 -9.503 -17.825 1.00 121.30 146 LYS B CA 1
ATOM 5486 C C . LYS C 1 146 ? 74.377 -9.234 -19.208 1.00 122.80 146 LYS B C 1
ATOM 5487 O O . LYS C 1 146 ? 73.324 -9.780 -19.543 1.00 123.59 146 LYS B O 1
ATOM 5493 N N . PRO C 1 147 ? 75.025 -8.363 -20.010 1.00 118.60 147 PRO B N 1
ATOM 5494 C CA . PRO C 1 147 ? 74.529 -8.106 -21.366 1.00 115.72 147 PRO B CA 1
ATOM 5495 C C . PRO C 1 147 ? 75.228 -8.978 -22.400 1.00 122.64 147 PRO B C 1
ATOM 5496 O O . PRO C 1 147 ? 76.384 -9.369 -22.202 1.00 123.36 147 PRO B O 1
ATOM 5500 N N . PHE C 1 148 ? 74.548 -9.293 -23.505 1.00 124.91 148 PHE B N 1
ATOM 5501 C CA . PHE C 1 148 ? 75.169 -10.027 -24.601 1.00 120.84 148 PHE B CA 1
ATOM 5502 C C . PHE C 1 148 ? 76.212 -9.149 -25.289 1.00 109.66 148 PHE B C 1
ATOM 5503 O O . PHE C 1 148 ? 76.297 -7.939 -25.058 1.00 113.40 148 PHE B O 1
ATOM 5511 N N . THR C 1 149 ? 77.025 -9.773 -26.146 1.00 98.36 149 THR B N 1
ATOM 5512 C CA . THR C 1 149 ? 78.137 -9.038 -26.739 1.00 89.94 149 THR B CA 1
ATOM 5513 C C . THR C 1 149 ? 78.327 -9.375 -28.209 1.00 90.73 149 THR B C 1
ATOM 5514 O O . THR C 1 149 ? 79.382 -9.073 -28.770 1.00 101.28 149 THR B O 1
ATOM 5518 N N . SER C 1 150 ? 77.340 -9.995 -28.839 1.00 81.07 150 SER B N 1
ATOM 5519 C CA . SER C 1 150 ? 77.408 -10.347 -30.246 1.00 75.19 150 SER B CA 1
ATOM 5520 C C . SER C 1 150 ? 76.004 -10.225 -30.809 1.00 69.99 150 SER B C 1
ATOM 5521 O O . SER C 1 150 ? 75.035 -10.535 -30.116 1.00 60.79 150 SER B O 1
ATOM 5524 N N . PHE C 1 151 ? 75.890 -9.761 -32.053 1.00 65.69 151 PHE B N 1
ATOM 5525 C CA . PHE C 1 151 ? 74.560 -9.636 -32.632 1.00 61.73 151 PHE B CA 1
ATOM 5526 C C . PHE C 1 151 ? 73.899 -10.999 -32.759 1.00 66.78 151 PHE B C 1
ATOM 5527 O O . PHE C 1 151 ? 72.734 -11.177 -32.376 1.00 62.92 151 PHE B O 1
ATOM 5535 N N . ASN C 1 152 ? 74.634 -11.978 -33.292 1.00 65.74 152 ASN B N 1
ATOM 5536 C CA . ASN C 1 152 ? 74.063 -13.307 -33.470 1.00 68.42 152 ASN B CA 1
ATOM 5537 C C . ASN C 1 152 ? 73.527 -13.857 -32.163 1.00 68.73 152 ASN B C 1
ATOM 5538 O O . ASN C 1 152 ? 72.429 -14.422 -32.127 1.00 70.48 152 ASN B O 1
ATOM 5543 N N . SER C 1 153 ? 74.290 -13.707 -31.078 1.00 67.58 153 SER B N 1
ATOM 5544 C CA . SER C 1 153 ? 73.821 -14.170 -29.777 1.00 76.46 153 SER B CA 1
ATOM 5545 C C . SER C 1 153 ? 72.636 -13.345 -29.298 1.00 72.53 153 SER B C 1
ATOM 5546 O O . SER C 1 153 ? 71.687 -13.884 -28.715 1.00 72.61 153 SER B O 1
ATOM 5549 N N . TYR C 1 154 ? 72.683 -12.033 -29.534 1.00 59.64 154 TYR B N 1
ATOM 5550 C CA . TYR C 1 154 ? 71.618 -11.155 -29.078 1.00 56.34 154 TYR B CA 1
ATOM 5551 C C . TYR C 1 154 ? 70.321 -11.420 -29.828 1.00 52.33 154 TYR B C 1
ATOM 5552 O O . TYR C 1 154 ? 69.238 -11.397 -29.235 1.00 45.39 154 TYR B O 1
ATOM 5561 N N . TRP C 1 155 ? 70.408 -11.649 -31.140 1.00 50.09 155 TRP B N 1
ATOM 5562 C CA . TRP C 1 155 ? 69.195 -11.885 -31.919 1.00 55.05 155 TRP B CA 1
ATOM 5563 C C . TRP C 1 155 ? 68.620 -13.276 -31.669 1.00 68.45 155 TRP B C 1
ATOM 5564 O O . TRP C 1 155 ? 67.411 -13.478 -31.835 1.00 69.62 155 TRP B O 1
ATOM 5575 N N . LYS C 1 156 ? 69.452 -14.251 -31.276 1.00 64.36 156 LYS B N 1
ATOM 5576 C CA . LYS C 1 156 ? 68.876 -15.546 -30.937 1.00 62.75 156 LYS B CA 1
ATOM 5577 C C . LYS C 1 156 ? 68.208 -15.509 -29.567 1.00 60.12 156 LYS B C 1
ATOM 5578 O O . LYS C 1 156 ? 67.136 -16.091 -29.394 1.00 60.28 156 LYS B O 1
ATOM 5584 N N . LYS C 1 157 ? 68.762 -14.784 -28.594 1.00 63.01 157 LYS B N 1
ATOM 5585 C CA . LYS C 1 157 ? 67.997 -14.638 -27.359 1.00 70.44 157 LYS B CA 1
ATOM 5586 C C . LYS C 1 157 ? 66.774 -13.744 -27.537 1.00 73.00 157 LYS B C 1
ATOM 5587 O O . LYS C 1 157 ? 65.816 -13.869 -26.765 1.00 72.96 157 LYS B O 1
ATOM 5593 N N . CYS C 1 158 ? 66.773 -12.858 -28.539 1.00 74.07 158 CYS B N 1
ATOM 5594 C CA . CYS C 1 158 ? 65.558 -12.111 -28.857 1.00 66.95 158 CYS B CA 1
ATOM 5595 C C . CYS C 1 158 ? 64.465 -13.041 -29.361 1.00 68.52 158 CYS B C 1
ATOM 5596 O O . CYS C 1 158 ? 63.292 -12.875 -29.013 1.00 65.18 158 CYS B O 1
ATOM 5599 N N . LEU C 1 159 ? 64.830 -14.016 -30.198 1.00 76.71 159 LEU B N 1
ATOM 5600 C CA . LEU C 1 159 ? 63.872 -14.943 -30.785 1.00 74.71 159 LEU B CA 1
ATOM 5601 C C . LEU C 1 159 ? 63.444 -16.044 -29.824 1.00 78.01 159 LEU B C 1
ATOM 5602 O O . LEU C 1 159 ? 62.519 -16.794 -30.149 1.00 83.78 159 LEU B O 1
ATOM 5607 N N . ASP C 1 160 ? 64.096 -16.167 -28.667 1.00 79.73 160 ASP B N 1
ATOM 5608 C CA . ASP C 1 160 ? 63.645 -17.055 -27.600 1.00 79.03 160 ASP B CA 1
ATOM 5609 C C . ASP C 1 160 ? 62.654 -16.378 -26.658 1.00 76.34 160 ASP B C 1
ATOM 5610 O O . ASP C 1 160 ? 62.107 -17.038 -25.766 1.00 78.65 160 ASP B O 1
ATOM 5615 N N . MET C 1 161 ? 62.428 -15.079 -26.823 1.00 74.86 161 MET B N 1
ATOM 5616 C CA . MET C 1 161 ? 61.476 -14.319 -26.031 1.00 78.31 161 MET B CA 1
ATOM 5617 C C . MET C 1 161 ? 60.395 -13.782 -26.948 1.00 79.38 161 MET B C 1
ATOM 5618 O O . MET C 1 161 ? 60.533 -13.772 -28.173 1.00 89.07 161 MET B O 1
ATOM 5623 N N . SER C 1 162 ? 59.319 -13.317 -26.337 1.00 77.43 162 SER B N 1
ATOM 5624 C CA . SER C 1 162 ? 58.219 -12.710 -27.062 1.00 77.37 162 SER B CA 1
ATOM 5625 C C . SER C 1 162 ? 58.236 -11.206 -26.829 1.00 68.17 162 SER B C 1
ATOM 5626 O O . SER C 1 162 ? 58.757 -10.726 -25.816 1.00 62.23 162 SER B O 1
ATOM 5629 N N . ILE C 1 163 ? 57.681 -10.470 -27.791 1.00 70.70 163 ILE B N 1
ATOM 5630 C CA . ILE C 1 163 ? 57.643 -9.013 -27.718 1.00 74.70 163 ILE B CA 1
ATOM 5631 C C . ILE C 1 163 ? 56.732 -8.579 -26.574 1.00 71.93 163 ILE B C 1
ATOM 5632 O O . ILE C 1 163 ? 55.578 -9.018 -26.475 1.00 69.40 163 ILE B O 1
ATOM 5637 N N . GLU C 1 164 ? 57.254 -7.714 -25.699 1.00 75.00 164 GLU B N 1
ATOM 5638 C CA . GLU C 1 164 ? 56.448 -7.102 -24.647 1.00 80.25 164 GLU B CA 1
ATOM 5639 C C . GLU C 1 164 ? 55.642 -5.921 -25.174 1.00 79.77 164 GLU B C 1
ATOM 5640 O O . GLU C 1 164 ? 54.542 -5.645 -24.674 1.00 75.92 164 GLU B O 1
ATOM 5646 N N . SER C 1 165 ? 56.174 -5.222 -26.176 1.00 86.53 165 SER B N 1
ATOM 5647 C CA . SER C 1 165 ? 55.504 -4.065 -26.752 1.00 87.75 165 SER B CA 1
ATOM 5648 C C . SER C 1 165 ? 54.118 -4.451 -27.238 1.00 91.02 165 SER B C 1
ATOM 5649 O O . SER C 1 165 ? 53.860 -5.597 -27.617 1.00 98.72 165 SER B O 1
ATOM 5652 N N . VAL C 1 166 ? 53.214 -3.485 -27.234 1.00 88.86 166 VAL B N 1
ATOM 5653 C CA . VAL C 1 166 ? 51.832 -3.756 -27.581 1.00 86.68 166 VAL B CA 1
ATOM 5654 C C . VAL C 1 166 ? 51.336 -2.619 -28.458 1.00 93.03 166 VAL B C 1
ATOM 5655 O O . VAL C 1 166 ? 51.091 -1.514 -27.962 1.00 99.99 166 VAL B O 1
ATOM 5659 N N . MET C 1 167 ? 51.187 -2.882 -29.757 1.00 87.14 167 MET B N 1
ATOM 5660 C CA . MET C 1 167 ? 50.551 -1.913 -30.640 1.00 82.75 167 MET B CA 1
ATOM 5661 C C . MET C 1 167 ? 49.207 -1.464 -30.073 1.00 80.50 167 MET B C 1
ATOM 5662 O O . MET C 1 167 ? 48.454 -2.262 -29.509 1.00 84.76 167 MET B O 1
ATOM 5667 N N . LEU C 1 168 ? 48.894 -0.175 -30.256 1.00 78.79 168 LEU B N 1
ATOM 5668 C CA . LEU C 1 168 ? 47.687 0.445 -29.724 1.00 74.16 168 LEU B CA 1
ATOM 5669 C C . LEU C 1 168 ? 46.753 0.905 -30.839 1.00 69.07 168 LEU B C 1
ATOM 5670 O O . LEU C 1 168 ? 47.208 1.264 -31.928 1.00 65.76 168 LEU B O 1
ATOM 5675 N N . PRO C 1 169 ? 45.445 0.926 -30.594 1.00 69.69 169 PRO B N 1
ATOM 5676 C CA . PRO C 1 169 ? 44.493 1.344 -31.640 1.00 71.29 169 PRO B CA 1
ATOM 5677 C C . PRO C 1 169 ? 44.545 2.846 -31.864 1.00 68.63 169 PRO B C 1
ATOM 5678 O O . PRO C 1 169 ? 44.761 3.621 -30.919 1.00 63.89 169 PRO B O 1
ATOM 5682 N N . PRO C 1 170 ? 44.318 3.302 -33.099 1.00 64.59 170 PRO B N 1
ATOM 5683 C CA . PRO C 1 170 ? 44.309 4.740 -33.353 1.00 60.76 170 PRO B CA 1
ATOM 5684 C C . PRO C 1 170 ? 43.145 5.392 -32.638 1.00 65.97 170 PRO B C 1
ATOM 5685 O O . PRO C 1 170 ? 42.085 4.769 -32.453 1.00 64.90 170 PRO B O 1
ATOM 5689 N N . PRO C 1 171 ? 43.282 6.649 -32.219 1.00 62.82 171 PRO B N 1
ATOM 5690 C CA . PRO C 1 171 ? 42.169 7.314 -31.529 1.00 49.42 171 PRO B CA 1
ATOM 5691 C C . PRO C 1 171 ? 41.063 7.663 -32.508 1.00 61.10 171 PRO B C 1
ATOM 5692 O O . PRO C 1 171 ? 41.286 7.774 -33.718 1.00 57.41 171 PRO B O 1
ATOM 5696 N N . TRP C 1 172 ? 39.847 7.808 -31.961 1.00 65.66 172 TRP B N 1
ATOM 5697 C CA . TRP C 1 172 ? 38.709 8.243 -32.771 1.00 68.87 172 TRP B CA 1
ATOM 5698 C C . TRP C 1 172 ? 38.831 9.720 -33.113 1.00 71.24 172 TRP B C 1
ATOM 5699 O O . TRP C 1 172 ? 38.777 10.114 -34.282 1.00 77.48 172 TRP B O 1
ATOM 5710 N N . ARG C 1 173 ? 38.993 10.556 -32.102 1.00 67.82 173 ARG B N 1
ATOM 5711 C CA . ARG C 1 173 ? 39.165 11.976 -32.315 1.00 65.05 173 ARG B CA 1
ATOM 5712 C C . ARG C 1 173 ? 40.136 12.473 -31.262 1.00 68.63 173 ARG B C 1
ATOM 5713 O O . ARG C 1 173 ? 40.436 11.781 -30.282 1.00 66.66 173 ARG B O 1
ATOM 5721 N N . LEU C 1 174 ? 40.649 13.673 -31.481 1.00 67.79 174 LEU B N 1
ATOM 5722 C CA . LEU C 1 174 ? 41.509 14.324 -30.507 1.00 64.44 174 LEU B CA 1
ATOM 5723 C C . LEU C 1 174 ? 40.785 15.567 -30.019 1.00 65.59 174 LEU B C 1
ATOM 5724 O O . LEU C 1 174 ? 40.408 16.421 -30.827 1.00 74.42 174 LEU B O 1
ATOM 5729 N N . MET C 1 175 ? 40.562 15.653 -28.714 1.00 60.47 175 MET B N 1
ATOM 5730 C CA . MET C 1 175 ? 39.964 16.850 -28.132 1.00 71.51 175 MET B CA 1
ATOM 5731 C C . MET C 1 175 ? 41.007 17.956 -28.067 1.00 79.42 175 MET B C 1
ATOM 5732 O O . MET C 1 175 ? 42.024 17.792 -27.380 1.00 72.06 175 MET B O 1
ATOM 5737 N N . PRO C 1 176 ? 40.802 19.084 -28.744 1.00 81.53 176 PRO B N 1
ATOM 5738 C CA . PRO C 1 176 ? 41.854 20.096 -28.819 1.00 74.39 176 PRO B CA 1
ATOM 5739 C C . PRO C 1 176 ? 42.011 20.874 -27.524 1.00 74.92 176 PRO B C 1
ATOM 5740 O O . PRO C 1 176 ? 41.110 20.967 -26.688 1.00 75.58 176 PRO B O 1
ATOM 5744 N N . ILE C 1 177 ? 43.203 21.433 -27.369 1.00 68.07 177 ILE B N 1
ATOM 5745 C CA . ILE C 1 177 ? 43.486 22.447 -26.370 1.00 69.10 177 ILE B CA 1
ATOM 5746 C C . ILE C 1 177 ? 44.035 23.658 -27.104 1.00 77.14 177 ILE B C 1
ATOM 5747 O O . ILE C 1 177 ? 44.878 23.523 -27.998 1.00 74.04 177 ILE B O 1
ATOM 5752 N N . THR C 1 178 ? 43.537 24.834 -26.750 1.00 92.01 178 THR B N 1
ATOM 5753 C CA . THR C 1 178 ? 43.892 26.065 -27.438 1.00 94.46 178 THR B CA 1
ATOM 5754 C C . THR C 1 178 ? 44.681 26.974 -26.507 1.00 94.43 178 THR B C 1
ATOM 5755 O O . THR C 1 178 ? 44.335 27.133 -25.332 1.00 90.76 178 THR B O 1
ATOM 5759 N N . ALA C 1 179 ? 45.761 27.543 -27.035 1.00 103.29 179 ALA B N 1
ATOM 5760 C CA . ALA C 1 179 ? 46.544 28.531 -26.310 1.00 110.15 179 ALA B CA 1
ATOM 5761 C C . ALA C 1 179 ? 47.139 29.518 -27.307 1.00 107.02 179 ALA B C 1
ATOM 5762 O O . ALA C 1 179 ? 47.451 29.158 -28.447 1.00 104.07 179 ALA B O 1
ATOM 5764 N N . ALA C 1 180 ? 47.292 30.767 -26.866 1.00 102.33 180 ALA B N 1
ATOM 5765 C CA . ALA C 1 180 ? 47.783 31.824 -27.743 1.00 101.10 180 ALA B CA 1
ATOM 5766 C C . ALA C 1 180 ? 49.247 31.603 -28.126 1.00 104.00 180 ALA B C 1
ATOM 5767 O O . ALA C 1 180 ? 50.101 31.373 -27.261 1.00 104.69 180 ALA B O 1
ATOM 5769 N N . ALA C 1 181 ? 49.540 31.704 -29.429 1.00 103.77 181 ALA B N 1
ATOM 5770 C CA . ALA C 1 181 ? 50.897 31.492 -29.931 1.00 103.85 181 ALA B CA 1
ATOM 5771 C C . ALA C 1 181 ? 51.904 32.506 -29.399 1.00 107.71 181 ALA B C 1
ATOM 5772 O O . ALA C 1 181 ? 53.102 32.204 -29.357 1.00 105.49 181 ALA B O 1
ATOM 5774 N N . GLU C 1 182 ? 51.457 33.702 -29.008 1.00 112.50 182 GLU B N 1
ATOM 5775 C CA . GLU C 1 182 ? 52.376 34.686 -28.445 1.00 113.84 182 GLU B CA 1
ATOM 5776 C C . GLU C 1 182 ? 52.623 34.432 -26.965 1.00 108.23 182 GLU B C 1
ATOM 5777 O O . GLU C 1 182 ? 53.744 34.615 -26.485 1.00 104.80 182 GLU B O 1
ATOM 5783 N N . ALA C 1 183 ? 51.594 34.005 -26.230 1.00 110.74 183 ALA B N 1
ATOM 5784 C CA . ALA C 1 183 ? 51.749 33.700 -24.813 1.00 112.77 183 ALA B CA 1
ATOM 5785 C C . ALA C 1 183 ? 52.777 32.604 -24.552 1.00 114.73 183 ALA B C 1
ATOM 5786 O O . ALA C 1 183 ? 53.134 32.378 -23.389 1.00 120.31 183 ALA B O 1
ATOM 5788 N N . ILE C 1 184 ? 53.271 31.936 -25.596 1.00 105.70 184 ILE B N 1
ATOM 5789 C CA . ILE C 1 184 ? 54.079 30.729 -25.445 1.00 93.88 184 ILE B CA 1
ATOM 5790 C C . ILE C 1 184 ? 55.344 30.827 -26.304 1.00 85.32 184 ILE B C 1
ATOM 5791 O O . ILE C 1 184 ? 56.296 30.052 -26.132 1.00 75.94 184 ILE B O 1
ATOM 5796 N N . TRP C 1 185 ? 55.370 31.799 -27.219 1.00 75.70 185 TRP B N 1
ATOM 5797 C CA . TRP C 1 185 ? 56.492 31.995 -28.127 1.00 67.89 185 TRP B CA 1
ATOM 5798 C C . TRP C 1 185 ? 56.525 30.932 -29.220 1.00 70.67 185 TRP B C 1
ATOM 5799 O O . TRP C 1 185 ? 57.594 30.503 -29.658 1.00 75.41 185 TRP B O 1
ATOM 5810 N N . ALA C 1 186 ? 55.340 30.499 -29.656 1.00 64.67 186 ALA B N 1
ATOM 5811 C CA . ALA C 1 186 ? 55.240 29.587 -30.783 1.00 60.51 186 ALA B CA 1
ATOM 5812 C C . ALA C 1 186 ? 55.782 30.260 -32.042 1.00 66.81 186 ALA B C 1
ATOM 5813 O O . ALA C 1 186 ? 56.150 31.438 -32.042 1.00 75.15 186 ALA B O 1
ATOM 5815 N N . CYS C 1 187 ? 55.846 29.488 -33.124 1.00 64.45 187 CYS B N 1
ATOM 5816 C CA . CYS C 1 187 ? 56.358 29.984 -34.395 1.00 64.57 187 CYS B CA 1
ATOM 5817 C C . CYS C 1 187 ? 55.906 29.021 -35.486 1.00 64.96 187 CYS B C 1
ATOM 5818 O O . CYS C 1 187 ? 55.296 27.991 -35.209 1.00 60.82 187 CYS B O 1
ATOM 5821 N N . SER C 1 188 ? 56.207 29.364 -36.732 1.00 69.51 188 SER B N 1
ATOM 5822 C CA . SER C 1 188 ? 55.866 28.537 -37.880 1.00 63.10 188 SER B CA 1
ATOM 5823 C C . SER C 1 188 ? 57.007 27.576 -38.213 1.00 74.09 188 SER B C 1
ATOM 5824 O O . SER C 1 188 ? 58.107 27.649 -37.656 1.00 81.80 188 SER B O 1
ATOM 5827 N N . ILE C 1 189 ? 56.744 26.676 -39.162 1.00 68.78 189 ILE B N 1
ATOM 5828 C CA . ILE C 1 189 ? 57.750 25.679 -39.517 1.00 68.53 189 ILE B CA 1
ATOM 5829 C C . ILE C 1 189 ? 58.993 26.352 -40.094 1.00 73.03 189 ILE B C 1
ATOM 5830 O O . ILE C 1 189 ? 60.120 26.098 -39.649 1.00 61.92 189 ILE B O 1
ATOM 5835 N N . GLU C 1 190 ? 58.813 27.227 -41.084 1.00 80.47 190 GLU B N 1
ATOM 5836 C CA . GLU C 1 190 ? 59.980 27.871 -41.678 1.00 82.12 190 GLU B CA 1
ATOM 5837 C C . GLU C 1 190 ? 60.782 28.662 -40.648 1.00 74.28 190 GLU B C 1
ATOM 5838 O O . GLU C 1 190 ? 61.991 28.842 -40.823 1.00 70.83 190 GLU B O 1
ATOM 5844 N N . GLU C 1 191 ? 60.147 29.108 -39.568 1.00 71.43 191 GLU B N 1
ATOM 5845 C CA . GLU C 1 191 ? 60.823 29.879 -38.534 1.00 66.58 191 GLU B CA 1
ATOM 5846 C C . GLU C 1 191 ? 61.497 29.009 -37.476 1.00 64.93 191 GLU B C 1
ATOM 5847 O O . GLU C 1 191 ? 62.089 29.551 -36.540 1.00 58.69 191 GLU B O 1
ATOM 5853 N N . LEU C 1 192 ? 61.394 27.681 -37.563 1.00 68.74 192 LEU B N 1
ATOM 5854 C CA . LEU C 1 192 ? 62.293 26.839 -36.785 1.00 62.77 192 LEU B CA 1
ATOM 5855 C C . LEU C 1 192 ? 63.724 26.939 -37.295 1.00 63.99 192 LEU B C 1
ATOM 5856 O O . LEU C 1 192 ? 64.662 26.631 -36.551 1.00 60.24 192 LEU B O 1
ATOM 5861 N N . GLY C 1 193 ? 63.904 27.359 -38.542 1.00 57.58 193 GLY B N 1
ATOM 5862 C CA . GLY C 1 193 ? 65.227 27.450 -39.126 1.00 50.95 193 GLY B CA 1
ATOM 5863 C C . GLY C 1 193 ? 65.877 26.107 -39.378 1.00 65.67 193 GLY B C 1
ATOM 5864 O O . GLY C 1 193 ? 67.093 25.963 -39.185 1.00 79.38 193 GLY B O 1
ATOM 5865 N N . LEU C 1 194 ? 65.098 25.116 -39.808 1.00 59.61 194 LEU B N 1
ATOM 5866 C CA . LEU C 1 194 ? 65.660 23.799 -40.080 1.00 62.05 194 LEU B CA 1
ATOM 5867 C C . LEU C 1 194 ? 66.397 23.734 -41.406 1.00 61.96 194 LEU B C 1
ATOM 5868 O O . LEU C 1 194 ? 67.092 22.745 -41.664 1.00 65.40 194 LEU B O 1
ATOM 5873 N N . GLU C 1 195 ? 66.276 24.753 -42.245 1.00 65.20 195 GLU B N 1
ATOM 5874 C CA . GLU C 1 195 ? 66.865 24.720 -43.580 1.00 68.21 195 GLU B CA 1
ATOM 5875 C C . GLU C 1 195 ? 67.443 26.096 -43.902 1.00 74.80 195 GLU B C 1
ATOM 5876 O O . GLU C 1 195 ? 66.694 27.062 -44.081 1.00 73.99 195 GLU B O 1
ATOM 5882 N N . ASN C 1 196 ? 68.771 26.187 -43.954 1.00 81.22 196 ASN B N 1
ATOM 5883 C CA . ASN C 1 196 ? 69.444 27.421 -44.342 1.00 83.87 196 ASN B CA 1
ATOM 5884 C C . ASN C 1 196 ? 69.311 27.641 -45.841 1.00 84.10 196 ASN B C 1
ATOM 5885 O O . ASN C 1 196 ? 69.122 26.697 -46.613 1.00 83.26 196 ASN B O 1
ATOM 5890 N N . GLU C 1 197 ? 69.421 28.906 -46.256 1.00 82.03 197 GLU B N 1
ATOM 5891 C CA . GLU C 1 197 ? 69.218 29.212 -47.668 1.00 81.33 197 GLU B CA 1
ATOM 5892 C C . GLU C 1 197 ? 70.324 28.635 -48.532 1.00 74.27 197 GLU B C 1
ATOM 5893 O O . GLU C 1 197 ? 70.075 28.278 -49.686 1.00 75.67 197 GLU B O 1
ATOM 5899 N N . ALA C 1 198 ? 71.547 28.543 -48.002 1.00 74.30 198 ALA B N 1
ATOM 5900 C CA . ALA C 1 198 ? 72.631 27.927 -48.759 1.00 69.80 198 ALA B CA 1
ATOM 5901 C C . ALA C 1 198 ? 72.375 26.446 -49.029 1.00 71.45 198 ALA B C 1
ATOM 5902 O O . ALA C 1 198 ? 72.992 25.881 -49.940 1.00 79.34 198 ALA B O 1
ATOM 5904 N N . GLU C 1 199 ? 71.483 25.805 -48.267 1.00 63.16 199 GLU B N 1
ATOM 5905 C CA . GLU C 1 199 ? 71.192 24.391 -48.484 1.00 66.38 199 GLU B CA 1
ATOM 5906 C C . GLU C 1 199 ? 70.113 24.128 -49.536 1.00 67.78 199 GLU B C 1
ATOM 5907 O O . GLU C 1 199 ? 70.070 23.021 -50.093 1.00 68.27 199 GLU B O 1
ATOM 5913 N N . LYS C 1 200 ? 69.248 25.102 -49.832 1.00 66.95 200 LYS B N 1
ATOM 5914 C CA . LYS C 1 200 ? 68.107 24.813 -50.700 1.00 69.59 200 LYS B CA 1
ATOM 5915 C C . LYS C 1 200 ? 68.508 24.253 -52.063 1.00 74.37 200 LYS B C 1
ATOM 5916 O O . LYS C 1 200 ? 67.765 23.404 -52.587 1.00 75.68 200 LYS B O 1
ATOM 5922 N N . PRO C 1 201 ? 69.638 24.628 -52.661 1.00 80.01 201 PRO B N 1
ATOM 5923 C CA . PRO C 1 201 ? 69.982 24.035 -53.969 1.00 74.47 201 PRO B CA 1
ATOM 5924 C C . PRO C 1 201 ? 70.228 22.535 -53.922 1.00 71.74 201 PRO B C 1
ATOM 5925 O O . PRO C 1 201 ? 69.774 21.818 -54.821 1.00 73.01 201 PRO B O 1
ATOM 5929 N N . SER C 1 202 ? 70.970 22.033 -52.931 1.00 70.17 202 SER B N 1
ATOM 5930 C CA . SER C 1 202 ? 71.183 20.587 -52.857 1.00 69.77 202 SER B CA 1
ATOM 5931 C C . SER C 1 202 ? 69.911 19.863 -52.418 1.00 65.77 202 SER B C 1
ATOM 5932 O O . SER C 1 202 ? 69.609 18.775 -52.918 1.00 66.81 202 SER B O 1
ATOM 5935 N N . ASN C 1 203 ? 69.142 20.464 -51.503 1.00 59.42 203 ASN B N 1
ATOM 5936 C CA . ASN C 1 203 ? 67.869 19.883 -51.089 1.00 58.14 203 ASN B CA 1
ATOM 5937 C C . ASN C 1 203 ? 66.869 19.779 -52.241 1.00 75.11 203 ASN B C 1
ATOM 5938 O O . ASN C 1 203 ? 65.880 19.043 -52.128 1.00 77.96 203 ASN B O 1
ATOM 5943 N N . ALA C 1 204 ? 67.091 20.500 -53.341 1.00 80.98 204 ALA B N 1
ATOM 5944 C CA . ALA C 1 204 ? 66.221 20.334 -54.501 1.00 78.23 204 ALA B CA 1
ATOM 5945 C C . ALA C 1 204 ? 66.256 18.901 -55.001 1.00 74.87 204 ALA B C 1
ATOM 5946 O O . ALA C 1 204 ? 65.237 18.367 -55.452 1.00 74.46 204 ALA B O 1
ATOM 5948 N N . LEU C 1 205 ? 67.426 18.263 -54.933 1.00 72.46 205 LEU B N 1
ATOM 5949 C CA . LEU C 1 205 ? 67.534 16.867 -55.342 1.00 69.58 205 LEU B CA 1
ATOM 5950 C C . LEU C 1 205 ? 66.709 15.961 -54.431 1.00 61.98 205 LEU B C 1
ATOM 5951 O O . LEU C 1 205 ? 65.985 15.078 -54.906 1.00 53.90 205 LEU B O 1
ATOM 5956 N N . LEU C 1 206 ? 66.800 16.172 -53.117 1.00 62.87 206 LEU B N 1
ATOM 5957 C CA . LEU C 1 206 ? 66.082 15.323 -52.178 1.00 66.17 206 LEU B CA 1
ATOM 5958 C C . LEU C 1 206 ? 64.571 15.441 -52.356 1.00 71.80 206 LEU B C 1
ATOM 5959 O O . LEU C 1 206 ? 63.837 14.486 -52.066 1.00 78.18 206 LEU B O 1
ATOM 5964 N N . THR C 1 207 ? 64.095 16.583 -52.862 1.00 63.50 207 THR B N 1
ATOM 5965 C CA . THR C 1 207 ? 62.657 16.788 -53.020 1.00 60.97 207 THR B CA 1
ATOM 5966 C C . THR C 1 207 ? 62.104 16.006 -54.204 1.00 63.07 207 THR B C 1
ATOM 5967 O O . THR C 1 207 ? 60.958 15.541 -54.161 1.00 67.54 207 THR B O 1
ATOM 5971 N N . ARG C 1 208 ? 62.885 15.867 -55.279 1.00 64.53 208 ARG B N 1
ATOM 5972 C CA . ARG C 1 208 ? 62.464 14.987 -56.367 1.00 73.58 208 ARG B CA 1
ATOM 5973 C C . ARG C 1 208 ? 62.547 13.519 -55.984 1.00 67.02 208 ARG B C 1
ATOM 5974 O O . ARG C 1 208 ? 61.821 12.703 -56.558 1.00 74.98 208 ARG B O 1
ATOM 5982 N N . ALA C 1 209 ? 63.388 13.176 -55.014 1.00 56.06 209 ALA B N 1
ATOM 5983 C CA . ALA C 1 209 ? 63.696 11.785 -54.728 1.00 59.60 209 ALA B CA 1
ATOM 5984 C C . ALA C 1 209 ? 62.715 11.137 -53.756 1.00 55.40 209 ALA B C 1
ATOM 5985 O O . ALA C 1 209 ? 62.461 9.937 -53.875 1.00 56.64 209 ALA B O 1
ATOM 5987 N N . TRP C 1 210 ? 62.153 11.903 -52.813 1.00 49.92 210 TRP B N 1
ATOM 5988 C CA . TRP C 1 210 ? 61.501 11.361 -51.629 1.00 46.00 210 TRP B CA 1
ATOM 5989 C C . TRP C 1 210 ? 60.317 12.220 -51.206 1.00 56.08 210 TRP B C 1
ATOM 5990 O O . TRP C 1 210 ? 60.337 13.450 -51.344 1.00 47.62 210 TRP B O 1
ATOM 6001 N N . SER C 1 211 ? 59.306 11.561 -50.636 1.00 56.37 211 SER B N 1
ATOM 6002 C CA . SER C 1 211 ? 58.206 12.244 -49.955 1.00 53.24 211 SER B CA 1
ATOM 6003 C C . SER C 1 211 ? 58.188 11.819 -48.494 1.00 51.87 211 SER B C 1
ATOM 6004 O O . SER C 1 211 ? 57.676 10.739 -48.164 1.00 58.64 211 SER B O 1
ATOM 6007 N N . PRO C 1 212 ? 58.756 12.597 -47.585 1.00 52.45 212 PRO B N 1
ATOM 6008 C CA . PRO C 1 212 ? 58.609 12.274 -46.158 1.00 52.40 212 PRO B CA 1
ATOM 6009 C C . PRO C 1 212 ? 57.155 12.348 -45.716 1.00 49.61 212 PRO B C 1
ATOM 6010 O O . PRO C 1 212 ? 56.283 12.878 -46.408 1.00 55.72 212 PRO B O 1
ATOM 6014 N N . GLY C 1 213 ? 56.899 11.813 -44.523 1.00 47.91 213 GLY B N 1
ATOM 6015 C CA . GLY C 1 213 ? 55.570 11.858 -43.924 1.00 52.96 213 GLY B CA 1
ATOM 6016 C C . GLY C 1 213 ? 55.027 10.484 -43.565 1.00 46.44 213 GLY B C 1
ATOM 6017 O O . GLY C 1 213 ? 55.171 9.539 -44.350 1.00 45.36 213 GLY B O 1
ATOM 6018 N N . TRP C 1 214 ? 54.409 10.354 -42.382 1.00 40.64 214 TRP B N 1
ATOM 6019 C CA . TRP C 1 214 ? 53.878 9.054 -41.953 1.00 45.42 214 TRP B CA 1
ATOM 6020 C C . TRP C 1 214 ? 52.955 8.398 -42.991 1.00 45.71 214 TRP B C 1
ATOM 6021 O O . TRP C 1 214 ? 52.950 7.167 -43.139 1.00 49.50 214 TRP B O 1
ATOM 6032 N N . SER C 1 215 ? 52.168 9.179 -43.726 1.00 44.66 215 SER B N 1
ATOM 6033 C CA . SER C 1 215 ? 51.253 8.525 -44.660 1.00 52.84 215 SER B CA 1
ATOM 6034 C C . SER C 1 215 ? 52.000 8.001 -45.885 1.00 50.23 215 SER B C 1
ATOM 6035 O O . SER C 1 215 ? 51.578 7.009 -46.497 1.00 52.12 215 SER B O 1
ATOM 6038 N N . ASN C 1 216 ? 53.132 8.613 -46.227 1.00 43.85 216 ASN B N 1
ATOM 6039 C CA . ASN C 1 216 ? 53.973 8.044 -47.282 1.00 44.41 216 ASN B CA 1
ATOM 6040 C C . ASN C 1 216 ? 54.754 6.834 -46.783 1.00 39.91 216 ASN B C 1
ATOM 6041 O O . ASN C 1 216 ? 55.064 5.936 -47.574 1.00 56.35 216 ASN B O 1
ATOM 6046 N N . ALA C 1 217 ? 55.080 6.798 -45.483 1.00 45.95 217 ALA B N 1
ATOM 6047 C CA . ALA C 1 217 ? 55.617 5.589 -44.855 1.00 53.36 217 ALA B CA 1
ATOM 6048 C C . ALA C 1 217 ? 54.648 4.415 -45.001 1.00 51.81 217 ALA B C 1
ATOM 6049 O O . ALA C 1 217 ? 55.048 3.315 -45.411 1.00 41.15 217 ALA B O 1
ATOM 6051 N N . ASP C 1 218 ? 53.366 4.643 -44.666 1.00 53.14 218 ASP B N 1
ATOM 6052 C CA . ASP C 1 218 ? 52.311 3.632 -44.815 1.00 47.69 218 ASP B CA 1
ATOM 6053 C C . ASP C 1 218 ? 52.313 3.022 -46.218 1.00 42.50 218 ASP B C 1
ATOM 6054 O O . ASP C 1 218 ? 52.398 1.799 -46.373 1.00 46.32 218 ASP B O 1
ATOM 6059 N N . LYS C 1 219 ? 52.259 3.861 -47.259 1.00 47.94 219 LYS B N 1
ATOM 6060 C CA . LYS C 1 219 ? 52.235 3.337 -48.627 1.00 51.63 219 LYS B CA 1
ATOM 6061 C C . LYS C 1 219 ? 53.507 2.569 -48.960 1.00 53.64 219 LYS B C 1
ATOM 6062 O O . LYS C 1 219 ? 53.450 1.522 -49.614 1.00 63.84 219 LYS B O 1
ATOM 6068 N N . LEU C 1 220 ? 54.666 3.074 -48.532 1.00 45.82 220 LEU B N 1
ATOM 6069 C CA . LEU C 1 220 ? 55.908 2.368 -48.816 1.00 44.65 220 LEU B CA 1
ATOM 6070 C C . LEU C 1 220 ? 55.907 0.983 -48.176 1.00 44.90 220 LEU B C 1
ATOM 6071 O O . LEU C 1 220 ? 56.192 -0.023 -48.833 1.00 51.94 220 LEU B O 1
ATOM 6076 N N . LEU C 1 221 ? 55.598 0.918 -46.880 1.00 42.18 221 LEU B N 1
ATOM 6077 C CA . LEU C 1 221 ? 55.618 -0.358 -46.181 1.00 48.67 221 LEU B CA 1
ATOM 6078 C C . LEU C 1 221 ? 54.627 -1.344 -46.796 1.00 51.37 221 LEU B C 1
ATOM 6079 O O . LEU C 1 221 ? 54.957 -2.516 -46.998 1.00 48.57 221 LEU B O 1
ATOM 6084 N N . ASN C 1 222 ? 53.412 -0.889 -47.109 1.00 45.85 222 ASN B N 1
ATOM 6085 C CA . ASN C 1 222 ? 52.437 -1.766 -47.746 1.00 43.35 222 ASN B CA 1
ATOM 6086 C C . ASN C 1 222 ? 52.978 -2.340 -49.053 1.00 48.08 222 ASN B C 1
ATOM 6087 O O . ASN C 1 222 ? 53.038 -3.566 -49.235 1.00 47.90 222 ASN B O 1
ATOM 6092 N N . GLU C 1 223 ? 53.387 -1.470 -49.981 1.00 51.18 223 GLU B N 1
ATOM 6093 C CA . GLU C 1 223 ? 53.920 -1.965 -51.248 1.00 42.41 223 GLU B CA 1
ATOM 6094 C C . GLU C 1 223 ? 55.101 -2.907 -51.016 1.00 46.19 223 GLU B C 1
ATOM 6095 O O . GLU C 1 223 ? 55.211 -3.948 -51.672 1.00 57.08 223 GLU B O 1
ATOM 6101 N N . PHE C 1 224 ? 55.972 -2.586 -50.055 1.00 38.81 224 PHE B N 1
ATOM 6102 C CA . PHE C 1 224 ? 57.122 -3.450 -49.804 1.00 43.17 224 PHE B CA 1
ATOM 6103 C C . PHE C 1 224 ? 56.684 -4.831 -49.323 1.00 46.30 224 PHE B C 1
ATOM 6104 O O . PHE C 1 224 ? 57.185 -5.863 -49.800 1.00 42.28 224 PHE B O 1
ATOM 6112 N N . ILE C 1 225 ? 55.770 -4.866 -48.349 1.00 43.18 225 ILE B N 1
ATOM 6113 C CA . ILE C 1 225 ? 55.350 -6.137 -47.769 1.00 49.87 225 ILE B CA 1
ATOM 6114 C C . ILE C 1 225 ? 54.635 -6.989 -48.811 1.00 54.06 225 ILE B C 1
ATOM 6115 O O . ILE C 1 225 ? 54.848 -8.203 -48.898 1.00 52.92 225 ILE B O 1
ATOM 6120 N N . GLU C 1 226 ? 53.792 -6.366 -49.627 1.00 56.29 226 GLU B N 1
ATOM 6121 C CA . GLU C 1 226 ? 52.922 -7.124 -50.518 1.00 54.45 226 GLU B CA 1
ATOM 6122 C C . GLU C 1 226 ? 53.548 -7.458 -51.869 1.00 57.93 226 GLU B C 1
ATOM 6123 O O . GLU C 1 226 ? 53.052 -8.359 -52.544 1.00 70.70 226 GLU B O 1
ATOM 6129 N N . LYS C 1 227 ? 54.601 -6.763 -52.299 1.00 61.18 227 LYS B N 1
ATOM 6130 C CA . LYS C 1 227 ? 55.138 -7.002 -53.636 1.00 56.27 227 LYS B CA 1
ATOM 6131 C C . LYS C 1 227 ? 56.624 -7.337 -53.608 1.00 60.05 227 LYS B C 1
ATOM 6132 O O . LYS C 1 227 ? 57.101 -8.089 -54.460 1.00 63.15 227 LYS B O 1
ATOM 6138 N N . GLN C 1 228 ? 57.360 -6.783 -52.636 1.00 50.95 228 GLN B N 1
ATOM 6139 C CA . GLN C 1 228 ? 58.817 -6.861 -52.585 1.00 49.08 228 GLN B CA 1
ATOM 6140 C C . GLN C 1 228 ? 59.347 -7.871 -51.582 1.00 42.98 228 GLN B C 1
ATOM 6141 O O . GLN C 1 228 ? 60.328 -8.548 -51.871 1.00 49.42 228 GLN B O 1
ATOM 6147 N N . LEU C 1 229 ? 58.763 -7.967 -50.387 1.00 43.66 229 LEU B N 1
ATOM 6148 C CA . LEU C 1 229 ? 59.417 -8.745 -49.337 1.00 45.12 229 LEU B CA 1
ATOM 6149 C C . LEU C 1 229 ? 59.740 -10.168 -49.786 1.00 47.32 229 LEU B C 1
ATOM 6150 O O . LEU C 1 229 ? 60.746 -10.748 -49.350 1.00 47.54 229 LEU B O 1
ATOM 6155 N N . ILE C 1 230 ? 58.907 -10.750 -50.656 1.00 51.12 230 ILE B N 1
ATOM 6156 C CA . ILE C 1 230 ? 59.126 -12.137 -51.062 1.00 52.62 230 ILE B CA 1
ATOM 6157 C C . ILE C 1 230 ? 60.499 -12.304 -51.698 1.00 54.71 230 ILE B C 1
ATOM 6158 O O . ILE C 1 230 ? 61.173 -13.312 -51.476 1.00 48.24 230 ILE B O 1
ATOM 6163 N N . ASP C 1 231 ? 60.966 -11.300 -52.439 1.00 58.87 231 ASP B N 1
ATOM 6164 C CA . ASP C 1 231 ? 62.223 -11.388 -53.168 1.00 56.39 231 ASP B CA 1
ATOM 6165 C C . ASP C 1 231 ? 63.366 -10.630 -52.500 1.00 61.69 231 ASP B C 1
ATOM 6166 O O . ASP C 1 231 ? 64.312 -10.231 -53.185 1.00 63.72 231 ASP B O 1
ATOM 6171 N N . TYR C 1 232 ? 63.319 -10.448 -51.181 1.00 55.80 232 TYR B N 1
ATOM 6172 C CA . TYR C 1 232 ? 64.308 -9.608 -50.515 1.00 50.84 232 TYR B CA 1
ATOM 6173 C C . TYR C 1 232 ? 65.637 -10.334 -50.333 1.00 57.93 232 TYR B C 1
ATOM 6174 O O . TYR C 1 232 ? 66.701 -9.693 -50.339 1.00 53.82 232 TYR B O 1
ATOM 6183 N N . ALA C 1 233 ? 65.606 -11.658 -50.183 1.00 47.66 233 ALA B N 1
ATOM 6184 C CA . ALA C 1 233 ? 66.858 -12.390 -50.012 1.00 55.39 233 ALA B CA 1
ATOM 6185 C C . ALA C 1 233 ? 67.755 -12.234 -51.237 1.00 69.78 233 ALA B C 1
ATOM 6186 O O . ALA C 1 233 ? 68.977 -12.075 -51.113 1.00 72.04 233 ALA B O 1
ATOM 6188 N N . LYS C 1 234 ? 67.165 -12.257 -52.430 1.00 73.20 234 LYS B N 1
ATOM 6189 C CA . LYS C 1 234 ? 67.949 -12.029 -53.636 1.00 69.62 234 LYS B CA 1
ATOM 6190 C C . LYS C 1 234 ? 68.263 -10.547 -53.816 1.00 60.57 234 LYS B C 1
ATOM 6191 O O . LYS C 1 234 ? 69.434 -10.168 -53.921 1.00 64.55 234 LYS B O 1
ATOM 6197 N N . ASN C 1 235 ? 67.228 -9.695 -53.810 1.00 46.76 235 ASN B N 1
ATOM 6198 C CA . ASN C 1 235 ? 67.399 -8.278 -54.106 1.00 53.84 235 ASN B CA 1
ATOM 6199 C C . ASN C 1 235 ? 68.267 -7.557 -53.081 1.00 59.65 235 ASN B C 1
ATOM 6200 O O . ASN C 1 235 ? 68.931 -6.570 -53.424 1.00 57.96 235 ASN B O 1
ATOM 6205 N N . SER C 1 236 ? 68.282 -8.013 -51.826 1.00 54.92 236 SER B N 1
ATOM 6206 C CA . SER C 1 236 ? 69.148 -7.347 -50.852 1.00 56.68 236 SER B CA 1
ATOM 6207 C C . SER C 1 236 ? 70.647 -7.565 -51.123 1.00 65.83 236 SER B C 1
ATOM 6208 O O . SER C 1 236 ? 71.491 -6.929 -50.472 1.00 55.20 236 SER B O 1
ATOM 6211 N N . LYS C 1 237 ? 71.014 -8.444 -52.049 1.00 75.05 237 LYS B N 1
ATOM 6212 C CA . LYS C 1 237 ? 72.416 -8.698 -52.335 1.00 75.80 237 LYS B CA 1
ATOM 6213 C C . LYS C 1 237 ? 72.886 -7.975 -53.583 1.00 69.32 237 LYS B C 1
ATOM 6214 O O . LYS C 1 237 ? 74.013 -8.200 -54.028 1.00 76.71 237 LYS B O 1
ATOM 6220 N N . LYS C 1 238 ? 72.048 -7.124 -54.161 1.00 54.89 238 LYS B N 1
ATOM 6221 C CA . LYS C 1 238 ? 72.462 -6.243 -55.236 1.00 63.18 238 LYS B CA 1
ATOM 6222 C C . LYS C 1 238 ? 72.296 -4.802 -54.777 1.00 70.82 238 LYS B C 1
ATOM 6223 O O . LYS C 1 238 ? 71.426 -4.489 -53.962 1.00 72.08 238 LYS B O 1
ATOM 6229 N N . VAL C 1 239 ? 73.169 -3.926 -55.265 1.00 70.18 239 VAL B N 1
ATOM 6230 C CA . VAL C 1 239 ? 73.246 -2.576 -54.731 1.00 62.57 239 VAL B CA 1
ATOM 6231 C C . VAL C 1 239 ? 72.659 -1.543 -55.668 1.00 58.76 239 VAL B C 1
ATOM 6232 O O . VAL C 1 239 ? 72.568 -0.362 -55.296 1.00 56.70 239 VAL B O 1
ATOM 6236 N N . VAL C 1 240 ? 72.236 -1.940 -56.859 1.00 59.45 240 VAL B N 1
ATOM 6237 C CA . VAL C 1 240 ? 71.682 -1.007 -57.831 1.00 61.98 240 VAL B CA 1
ATOM 6238 C C . VAL C 1 240 ? 70.201 -1.298 -57.989 1.00 69.40 240 VAL B C 1
ATOM 6239 O O . VAL C 1 240 ? 69.757 -2.449 -57.904 1.00 64.38 240 VAL B O 1
ATOM 6243 N N . GLY C 1 241 ? 69.432 -0.241 -58.230 1.00 77.57 241 GLY B N 1
ATOM 6244 C CA . GLY C 1 241 ? 68.024 -0.429 -58.527 1.00 83.76 241 GLY B CA 1
ATOM 6245 C C . GLY C 1 241 ? 67.237 -0.842 -57.301 1.00 86.25 241 GLY B C 1
ATOM 6246 O O . GLY C 1 241 ? 67.428 -0.316 -56.196 1.00 87.46 241 GLY B O 1
ATOM 6247 N N . ASN C 1 242 ? 66.336 -1.805 -57.498 1.00 87.52 242 ASN B N 1
ATOM 6248 C CA . ASN C 1 242 ? 65.450 -2.272 -56.433 1.00 83.56 242 ASN B CA 1
ATOM 6249 C C . ASN C 1 242 ? 66.234 -3.249 -55.575 1.00 69.10 242 ASN B C 1
ATOM 6250 O O . ASN C 1 242 ? 66.335 -4.441 -55.881 1.00 65.66 242 ASN B O 1
ATOM 6255 N N . SER C 1 243 ? 66.799 -2.729 -54.485 1.00 61.93 243 SER B N 1
ATOM 6256 C CA . SER C 1 243 ? 67.569 -3.559 -53.573 1.00 66.59 243 SER B CA 1
ATOM 6257 C C . SER C 1 243 ? 66.754 -3.829 -52.315 1.00 64.16 243 SER B C 1
ATOM 6258 O O . SER C 1 243 ? 66.254 -4.936 -52.136 1.00 63.97 243 SER B O 1
ATOM 6261 N N . THR C 1 244 ? 66.583 -2.840 -51.456 1.00 57.80 244 THR B N 1
ATOM 6262 C CA . THR C 1 244 ? 66.033 -3.097 -50.136 1.00 44.77 244 THR B CA 1
ATOM 6263 C C . THR C 1 244 ? 64.780 -2.239 -49.913 1.00 43.93 244 THR B C 1
ATOM 6264 O O . THR C 1 244 ? 64.255 -1.604 -50.838 1.00 50.58 244 THR B O 1
ATOM 6268 N N . SER C 1 245 ? 64.294 -2.235 -48.668 1.00 43.56 245 SER B N 1
ATOM 6269 C CA . SER C 1 245 ? 62.958 -1.711 -48.392 1.00 49.03 245 SER B CA 1
ATOM 6270 C C . SER C 1 245 ? 62.859 -0.215 -48.631 1.00 54.51 245 SER B C 1
ATOM 6271 O O . SER C 1 245 ? 61.800 0.261 -49.060 1.00 57.36 245 SER B O 1
ATOM 6274 N N . LEU C 1 246 ? 63.932 0.540 -48.334 1.00 54.94 246 LEU B N 1
ATOM 6275 C CA . LEU C 1 246 ? 63.933 2.003 -48.332 1.00 45.13 246 LEU B CA 1
ATOM 6276 C C . LEU C 1 246 ? 63.165 2.574 -47.162 1.00 48.65 246 LEU B C 1
ATOM 6277 O O . LEU C 1 246 ? 62.663 3.698 -47.244 1.00 48.95 246 LEU B O 1
ATOM 6282 N N . LEU C 1 247 ? 63.042 1.801 -46.082 1.00 47.75 247 LEU B N 1
ATOM 6283 C CA . LEU C 1 247 ? 62.304 2.232 -44.906 1.00 42.93 247 LEU B CA 1
ATOM 6284 C C . LEU C 1 247 ? 63.139 3.084 -43.954 1.00 46.63 247 LEU B C 1
ATOM 6285 O O . LEU C 1 247 ? 62.557 3.739 -43.083 1.00 41.75 247 LEU B O 1
ATOM 6290 N N . SER C 1 248 ? 64.475 3.112 -44.117 1.00 49.57 248 SER B N 1
ATOM 6291 C CA . SER C 1 248 ? 65.354 3.675 -43.085 1.00 46.77 248 SER B CA 1
ATOM 6292 C C . SER C 1 248 ? 65.035 5.123 -42.731 1.00 41.89 248 SER B C 1
ATOM 6293 O O . SER C 1 248 ? 64.882 5.417 -41.532 1.00 44.84 248 SER B O 1
ATOM 6296 N N . PRO C 1 249 ? 64.927 6.067 -43.673 1.00 45.81 249 PRO B N 1
ATOM 6297 C CA . PRO C 1 249 ? 64.540 7.434 -43.257 1.00 47.76 249 PRO B CA 1
ATOM 6298 C C . PRO C 1 249 ? 63.258 7.439 -42.442 1.00 50.59 249 PRO B C 1
ATOM 6299 O O . PRO C 1 249 ? 63.179 8.110 -41.399 1.00 51.69 249 PRO B O 1
ATOM 6303 N N . TYR C 1 250 ? 62.243 6.692 -42.899 1.00 48.86 250 TYR B N 1
ATOM 6304 C CA . TYR C 1 250 ? 60.955 6.683 -42.209 1.00 51.92 250 TYR B CA 1
ATOM 6305 C C . TYR C 1 250 ? 61.092 6.073 -40.825 1.00 51.66 250 TYR B C 1
ATOM 6306 O O . TYR C 1 250 ? 60.495 6.564 -39.857 1.00 54.33 250 TYR B O 1
ATOM 6315 N N . LEU C 1 251 ? 61.901 5.023 -40.703 1.00 47.73 251 LEU B N 1
ATOM 6316 C CA . LEU C 1 251 ? 62.113 4.455 -39.381 1.00 43.70 251 LEU B CA 1
ATOM 6317 C C . LEU C 1 251 ? 62.833 5.437 -38.486 1.00 42.85 251 LEU B C 1
ATOM 6318 O O . LEU C 1 251 ? 62.453 5.607 -37.321 1.00 46.20 251 LEU B O 1
ATOM 6323 N N . HIS C 1 252 ? 63.844 6.144 -39.015 1.00 41.78 252 HIS B N 1
ATOM 6324 C CA . HIS C 1 252 ? 64.598 7.020 -38.129 1.00 39.32 252 HIS B CA 1
ATOM 6325 C C . HIS C 1 252 ? 63.727 8.120 -37.552 1.00 41.33 252 HIS B C 1
ATOM 6326 O O . HIS C 1 252 ? 63.920 8.519 -36.393 1.00 43.89 252 HIS B O 1
ATOM 6333 N N . PHE C 1 253 ? 62.781 8.641 -38.323 1.00 37.52 253 PHE B N 1
ATOM 6334 C CA . PHE C 1 253 ? 61.933 9.695 -37.781 1.00 48.07 253 PHE B CA 1
ATOM 6335 C C . PHE C 1 253 ? 60.671 9.177 -37.133 1.00 53.03 253 PHE B C 1
ATOM 6336 O O . PHE C 1 253 ? 59.801 9.983 -36.783 1.00 47.23 253 PHE B O 1
ATOM 6344 N N . GLY C 1 254 ? 60.556 7.864 -36.937 1.00 47.98 254 GLY B N 1
ATOM 6345 C CA . GLY C 1 254 ? 59.390 7.375 -36.253 1.00 49.56 254 GLY B CA 1
ATOM 6346 C C . GLY C 1 254 ? 58.101 7.582 -37.008 1.00 49.43 254 GLY B C 1
ATOM 6347 O O . GLY C 1 254 ? 57.031 7.538 -36.398 1.00 46.76 254 GLY B O 1
ATOM 6348 N N . GLU C 1 255 ? 58.181 7.818 -38.322 1.00 48.34 255 GLU B N 1
ATOM 6349 C CA . GLU C 1 255 ? 57.008 7.958 -39.178 1.00 53.27 255 GLU B CA 1
ATOM 6350 C C . GLU C 1 255 ? 56.312 6.631 -39.450 1.00 52.00 255 GLU B C 1
ATOM 6351 O O . GLU C 1 255 ? 55.262 6.618 -40.099 1.00 47.41 255 GLU B O 1
ATOM 6357 N N . ILE C 1 256 ? 56.883 5.531 -38.983 1.00 55.46 256 ILE B N 1
ATOM 6358 C CA . ILE C 1 256 ? 56.313 4.195 -39.102 1.00 49.83 256 ILE B CA 1
ATOM 6359 C C . ILE C 1 256 ? 56.810 3.422 -37.893 1.00 49.95 256 ILE B C 1
ATOM 6360 O O . ILE C 1 256 ? 58.002 3.470 -37.571 1.00 54.03 256 ILE B O 1
ATOM 6365 N N . SER C 1 257 ? 55.891 2.775 -37.190 1.00 51.22 257 SER B N 1
ATOM 6366 C CA . SER C 1 257 ? 56.244 1.960 -36.032 1.00 54.37 257 SER B CA 1
ATOM 6367 C C . SER C 1 257 ? 56.964 0.684 -36.458 1.00 55.37 257 SER B C 1
ATOM 6368 O O . SER C 1 257 ? 56.490 -0.043 -37.338 1.00 62.44 257 SER B O 1
ATOM 6371 N N . VAL C 1 258 ? 58.090 0.387 -35.806 1.00 44.90 258 VAL B N 1
ATOM 6372 C CA . VAL C 1 258 ? 58.789 -0.865 -36.086 1.00 44.63 258 VAL B CA 1
ATOM 6373 C C . VAL C 1 258 ? 57.920 -2.063 -35.689 1.00 45.59 258 VAL B C 1
ATOM 6374 O O . VAL C 1 258 ? 57.900 -3.085 -36.386 1.00 43.50 258 VAL B O 1
ATOM 6378 N N . ARG C 1 259 ? 57.170 -1.953 -34.580 1.00 44.18 259 ARG B N 1
ATOM 6379 C CA . ARG C 1 259 ? 56.182 -2.987 -34.262 1.00 50.41 259 ARG B CA 1
ATOM 6380 C C . ARG C 1 259 ? 55.261 -3.249 -35.447 1.00 50.46 259 ARG B C 1
ATOM 6381 O O . ARG C 1 259 ? 54.995 -4.405 -35.805 1.00 50.95 259 ARG B O 1
ATOM 6389 N N . HIS C 1 260 ? 54.776 -2.187 -36.085 1.00 44.93 260 HIS B N 1
ATOM 6390 C CA . HIS C 1 260 ? 53.963 -2.393 -37.274 1.00 46.77 260 HIS B CA 1
ATOM 6391 C C . HIS C 1 260 ? 54.769 -3.079 -38.380 1.00 45.92 260 HIS B C 1
ATOM 6392 O O . HIS C 1 260 ? 54.261 -3.987 -39.054 1.00 42.11 260 HIS B O 1
ATOM 6399 N N . VAL C 1 261 ? 56.030 -2.663 -38.582 1.00 41.99 261 VAL B N 1
ATOM 6400 C CA . VAL C 1 261 ? 56.865 -3.295 -39.602 1.00 46.04 261 VAL B CA 1
ATOM 6401 C C . VAL C 1 261 ? 57.061 -4.772 -39.288 1.00 49.88 261 VAL B C 1
ATOM 6402 O O . VAL C 1 261 ? 57.006 -5.627 -40.177 1.00 45.77 261 VAL B O 1
ATOM 6406 N N . PHE C 1 262 ? 57.298 -5.088 -38.016 1.00 48.84 262 PHE B N 1
ATOM 6407 C CA . PHE C 1 262 ? 57.561 -6.461 -37.617 1.00 46.18 262 PHE B CA 1
ATOM 6408 C C . PHE C 1 262 ? 56.355 -7.345 -37.874 1.00 53.05 262 PHE B C 1
ATOM 6409 O O . PHE C 1 262 ? 56.466 -8.403 -38.507 1.00 53.33 262 PHE B O 1
ATOM 6417 N N . GLN C 1 263 ? 55.189 -6.918 -37.389 1.00 50.40 263 GLN B N 1
ATOM 6418 C CA . GLN C 1 263 ? 53.961 -7.688 -37.561 1.00 56.72 263 GLN B CA 1
ATOM 6419 C C . GLN C 1 263 ? 53.724 -8.049 -39.024 1.00 54.74 263 GLN B C 1
ATOM 6420 O O . GLN C 1 263 ? 53.464 -9.213 -39.358 1.00 50.28 263 GLN B O 1
ATOM 6426 N N . CYS C 1 264 ? 53.804 -7.054 -39.914 1.00 45.44 264 CYS B N 1
ATOM 6427 C CA . CYS C 1 264 ? 53.569 -7.329 -41.325 1.00 44.60 264 CYS B CA 1
ATOM 6428 C C . CYS C 1 264 ? 54.585 -8.321 -41.870 1.00 48.79 264 CYS B C 1
ATOM 6429 O O . CYS C 1 264 ? 54.234 -9.211 -42.648 1.00 47.63 264 CYS B O 1
ATOM 6432 N N . ALA C 1 265 ? 55.850 -8.195 -41.481 1.00 45.99 265 ALA B N 1
ATOM 6433 C CA . ALA C 1 265 ? 56.814 -9.111 -42.064 1.00 41.57 265 ALA B CA 1
ATOM 6434 C C . ALA C 1 265 ? 56.716 -10.482 -41.411 1.00 41.00 265 ALA B C 1
ATOM 6435 O O . ALA C 1 265 ? 56.798 -11.505 -42.094 1.00 43.16 265 ALA B O 1
ATOM 6437 N N . ARG C 1 266 ? 56.515 -10.522 -40.099 1.00 41.37 266 ARG B N 1
ATOM 6438 C CA . ARG C 1 266 ? 56.385 -11.805 -39.423 1.00 40.53 266 ARG B CA 1
ATOM 6439 C C . ARG C 1 266 ? 55.159 -12.582 -39.912 1.00 40.63 266 ARG B C 1
ATOM 6440 O O . ARG C 1 266 ? 55.221 -13.800 -40.093 1.00 43.94 266 ARG B O 1
ATOM 6448 N N . MET C 1 267 ? 54.043 -11.899 -40.143 1.00 43.42 267 MET B N 1
ATOM 6449 C CA . MET C 1 267 ? 52.859 -12.604 -40.625 1.00 47.91 267 MET B CA 1
ATOM 6450 C C . MET C 1 267 ? 53.094 -13.200 -42.006 1.00 54.90 267 MET B C 1
ATOM 6451 O O . MET C 1 267 ? 52.736 -14.358 -42.257 1.00 59.31 267 MET B O 1
ATOM 6456 N N . LYS C 1 268 ? 53.689 -12.431 -42.920 1.00 47.93 268 LYS B N 1
ATOM 6457 C CA . LYS C 1 268 ? 54.034 -12.996 -44.221 1.00 51.19 268 LYS B CA 1
ATOM 6458 C C . LYS C 1 268 ? 54.989 -14.174 -44.069 1.00 52.41 268 LYS B C 1
ATOM 6459 O O . LYS C 1 268 ? 54.909 -15.155 -44.818 1.00 51.86 268 LYS B O 1
ATOM 6465 N N . GLN C 1 269 ? 55.898 -14.107 -43.094 1.00 44.63 269 GLN B N 1
ATOM 6466 C CA . GLN C 1 269 ? 56.780 -15.243 -42.878 1.00 44.49 269 GLN B CA 1
ATOM 6467 C C . GLN C 1 269 ? 55.998 -16.489 -42.459 1.00 53.16 269 GLN B C 1
ATOM 6468 O O . GLN C 1 269 ? 56.346 -17.610 -42.849 1.00 52.69 269 GLN B O 1
ATOM 6474 N N . ILE C 1 270 ? 54.950 -16.318 -41.650 1.00 48.48 270 ILE B N 1
ATOM 6475 C CA . ILE C 1 270 ? 54.173 -17.461 -41.181 1.00 49.39 270 ILE B CA 1
ATOM 6476 C C . ILE C 1 270 ? 53.352 -18.056 -42.323 1.00 46.10 270 ILE B C 1
ATOM 6477 O O . ILE C 1 270 ? 53.328 -19.273 -42.522 1.00 52.54 270 ILE B O 1
ATOM 6482 N N . ILE C 1 271 ? 52.693 -17.198 -43.107 1.00 44.31 271 ILE B N 1
ATOM 6483 C CA . ILE C 1 271 ? 51.980 -17.631 -44.305 1.00 45.30 271 ILE B CA 1
ATOM 6484 C C . ILE C 1 271 ? 52.886 -18.420 -45.240 1.00 57.17 271 ILE B C 1
ATOM 6485 O O . ILE C 1 271 ? 52.481 -19.443 -45.803 1.00 57.78 271 ILE B O 1
ATOM 6490 N N . TRP C 1 272 ? 54.112 -17.944 -45.452 1.00 59.03 272 TRP B N 1
ATOM 6491 C CA . TRP C 1 272 ? 55.020 -18.613 -46.375 1.00 47.22 272 TRP B CA 1
ATOM 6492 C C . TRP C 1 272 ? 55.601 -19.901 -45.793 1.00 55.58 272 TRP B C 1
ATOM 6493 O O . TRP C 1 272 ? 55.925 -20.825 -46.550 1.00 59.13 272 TRP B O 1
ATOM 6504 N N . ALA C 1 273 ? 55.767 -19.995 -44.470 1.00 52.39 273 ALA B N 1
ATOM 6505 C CA . ALA C 1 273 ? 56.169 -21.284 -43.914 1.00 58.85 273 ALA B CA 1
ATOM 6506 C C . ALA C 1 273 ? 55.049 -22.309 -44.057 1.00 65.55 273 ALA B C 1
ATOM 6507 O O . ALA C 1 273 ? 55.305 -23.479 -44.366 1.00 63.35 273 ALA B O 1
ATOM 6509 N N . ARG C 1 274 ? 53.802 -21.884 -43.847 1.00 60.63 274 ARG B N 1
ATOM 6510 C CA . ARG C 1 274 ? 52.684 -22.801 -43.997 1.00 64.63 274 ARG B CA 1
ATOM 6511 C C . ARG C 1 274 ? 52.564 -23.279 -45.435 1.00 67.78 274 ARG B C 1
ATOM 6512 O O . ARG C 1 274 ? 52.272 -24.452 -45.681 1.00 69.52 274 ARG B O 1
ATOM 6520 N N . ASP C 1 275 ? 52.787 -22.388 -46.397 1.00 70.63 275 ASP B N 1
ATOM 6521 C CA . ASP C 1 275 ? 52.783 -22.764 -47.805 1.00 69.15 275 ASP B CA 1
ATOM 6522 C C . ASP C 1 275 ? 54.057 -23.476 -48.222 1.00 63.57 275 ASP B C 1
ATOM 6523 O O . ASP C 1 275 ? 54.215 -23.773 -49.407 1.00 63.13 275 ASP B O 1
ATOM 6528 N N . LYS C 1 276 ? 54.974 -23.722 -47.287 1.00 62.71 276 LYS B N 1
ATOM 6529 C CA . LYS C 1 276 ? 56.240 -24.403 -47.572 1.00 65.71 276 LYS B CA 1
ATOM 6530 C C . LYS C 1 276 ? 57.025 -23.713 -48.698 1.00 68.52 276 LYS B C 1
ATOM 6531 O O . LYS C 1 276 ? 57.781 -24.352 -49.437 1.00 70.95 276 LYS B O 1
ATOM 6537 N N . ASN C 1 277 ? 56.865 -22.385 -48.800 1.00 65.78 277 ASN B N 1
ATOM 6538 C CA . ASN C 1 277 ? 57.586 -21.512 -49.740 1.00 66.02 277 ASN B CA 1
ATOM 6539 C C . ASN C 1 277 ? 58.899 -21.080 -49.088 1.00 68.37 277 ASN B C 1
ATOM 6540 O O . ASN C 1 277 ? 58.979 -20.051 -48.410 1.00 68.93 277 ASN B O 1
ATOM 6545 N N . SER C 1 278 ? 59.952 -21.866 -49.318 1.00 62.66 278 SER B N 1
ATOM 6546 C CA . SER C 1 278 ? 61.161 -21.738 -48.512 1.00 65.50 278 SER B CA 1
ATOM 6547 C C . SER C 1 278 ? 61.952 -20.466 -48.828 1.00 66.45 278 SER B C 1
ATOM 6548 O O . SER C 1 278 ? 62.674 -19.960 -47.961 1.00 58.15 278 SER B O 1
ATOM 6551 N N . GLU C 1 279 ? 61.860 -19.941 -50.050 1.00 67.11 279 GLU B N 1
ATOM 6552 C CA . GLU C 1 279 ? 62.617 -18.733 -50.355 1.00 65.94 279 GLU B CA 1
ATOM 6553 C C . GLU C 1 279 ? 61.923 -17.483 -49.830 1.00 70.20 279 GLU B C 1
ATOM 6554 O O . GLU C 1 279 ? 62.602 -16.548 -49.389 1.00 70.98 279 GLU B O 1
ATOM 6560 N N . GLY C 1 280 ? 60.586 -17.443 -49.876 1.00 62.59 280 GLY B N 1
ATOM 6561 C CA . GLY C 1 280 ? 59.867 -16.408 -49.151 1.00 52.30 280 GLY B CA 1
ATOM 6562 C C . GLY C 1 280 ? 60.212 -16.401 -47.672 1.00 55.27 280 GLY B C 1
ATOM 6563 O O . GLY C 1 280 ? 60.472 -15.347 -47.084 1.00 55.33 280 GLY B O 1
ATOM 6564 N N . GLU C 1 281 ? 60.245 -17.579 -47.055 1.00 52.63 281 GLU B N 1
ATOM 6565 C CA . GLU C 1 281 ? 60.522 -17.637 -45.628 1.00 58.84 281 GLU B CA 1
ATOM 6566 C C . GLU C 1 281 ? 61.922 -17.118 -45.328 1.00 60.36 281 GLU B C 1
ATOM 6567 O O . GLU C 1 281 ? 62.150 -16.500 -44.283 1.00 60.40 281 GLU B O 1
ATOM 6573 N N . GLU C 1 282 ? 62.872 -17.357 -46.238 1.00 61.16 282 GLU B N 1
ATOM 6574 C CA . GLU C 1 282 ? 64.241 -16.905 -46.019 1.00 62.49 282 GLU B CA 1
ATOM 6575 C C . GLU C 1 282 ? 64.371 -15.396 -46.235 1.00 55.20 282 GLU B C 1
ATOM 6576 O O . GLU C 1 282 ? 65.153 -14.736 -45.546 1.00 44.74 282 GLU B O 1
ATOM 6582 N N . SER C 1 283 ? 63.628 -14.844 -47.204 1.00 47.43 283 SER B N 1
ATOM 6583 C CA . SER C 1 283 ? 63.526 -13.395 -47.365 1.00 50.30 283 SER B CA 1
ATOM 6584 C C . SER C 1 283 ? 63.051 -12.713 -46.084 1.00 61.21 283 SER B C 1
ATOM 6585 O O . SER C 1 283 ? 63.668 -11.750 -45.619 1.00 67.87 283 SER B O 1
ATOM 6588 N N . ALA C 1 284 ? 61.941 -13.179 -45.510 1.00 64.61 284 ALA B N 1
ATOM 6589 C CA . ALA C 1 284 ? 61.441 -12.551 -44.292 1.00 63.34 284 ALA B CA 1
ATOM 6590 C C . ALA C 1 284 ? 62.444 -12.683 -43.147 1.00 57.44 284 ALA B C 1
ATOM 6591 O O . ALA C 1 284 ? 62.588 -11.762 -42.335 1.00 58.89 284 ALA B O 1
ATOM 6593 N N . ASP C 1 285 ? 63.135 -13.827 -43.061 1.00 44.04 285 ASP B N 1
ATOM 6594 C CA . ASP C 1 285 ? 64.187 -14.010 -42.062 1.00 51.95 285 ASP B CA 1
ATOM 6595 C C . ASP C 1 285 ? 65.261 -12.935 -42.183 1.00 52.43 285 ASP B C 1
ATOM 6596 O O . ASP C 1 285 ? 65.665 -12.323 -41.188 1.00 47.21 285 ASP B O 1
ATOM 6601 N N . LEU C 1 286 ? 65.755 -12.717 -43.403 1.00 48.46 286 LEU B N 1
ATOM 6602 C CA . LEU C 1 286 ? 66.806 -11.739 -43.626 1.00 54.35 286 LEU B CA 1
ATOM 6603 C C . LEU C 1 286 ? 66.317 -10.320 -43.382 1.00 55.54 286 LEU B C 1
ATOM 6604 O O . LEU C 1 286 ? 67.042 -9.497 -42.811 1.00 63.13 286 LEU B O 1
ATOM 6609 N N . PHE C 1 287 ? 65.106 -9.999 -43.832 1.00 52.30 287 PHE B N 1
ATOM 6610 C CA . PHE C 1 287 ? 64.594 -8.664 -43.570 1.00 48.32 287 PHE B CA 1
ATOM 6611 C C . PHE C 1 287 ? 64.429 -8.434 -42.072 1.00 47.02 287 PHE B C 1
ATOM 6612 O O . PHE C 1 287 ? 64.757 -7.353 -41.565 1.00 50.78 287 PHE B O 1
ATOM 6620 N N . LEU C 1 288 ? 63.966 -9.447 -41.337 1.00 46.62 288 LEU B N 1
ATOM 6621 C CA . LEU C 1 288 ? 63.806 -9.264 -39.898 1.00 48.18 288 LEU B CA 1
ATOM 6622 C C . LEU C 1 288 ? 65.150 -9.142 -39.199 1.00 49.20 288 LEU B C 1
ATOM 6623 O O . LEU C 1 288 ? 65.224 -8.565 -38.109 1.00 49.64 288 LEU B O 1
ATOM 6628 N N . ARG C 1 289 ? 66.215 -9.654 -39.809 1.00 50.33 289 ARG B N 1
ATOM 6629 C CA . ARG C 1 289 ? 67.547 -9.460 -39.255 1.00 50.06 289 ARG B CA 1
ATOM 6630 C C . ARG C 1 289 ? 67.973 -7.987 -39.338 1.00 49.98 289 ARG B C 1
ATOM 6631 O O . ARG C 1 289 ? 68.608 -7.460 -38.414 1.00 48.21 289 ARG B O 1
ATOM 6639 N N . GLY C 1 290 ? 67.628 -7.308 -40.432 1.00 43.76 290 GLY B N 1
ATOM 6640 C CA . GLY C 1 290 ? 67.765 -5.866 -40.525 1.00 39.05 290 GLY B CA 1
ATOM 6641 C C . GLY C 1 290 ? 67.153 -5.158 -39.339 1.00 43.75 290 GLY B C 1
ATOM 6642 O O . GLY C 1 290 ? 67.861 -4.449 -38.610 1.00 42.78 290 GLY B O 1
ATOM 6643 N N . ILE C 1 291 ? 65.834 -5.351 -39.144 1.00 44.03 291 ILE B N 1
ATOM 6644 C CA . ILE C 1 291 ? 65.124 -4.784 -37.992 1.00 39.36 291 ILE B CA 1
ATOM 6645 C C . ILE C 1 291 ? 65.889 -5.093 -36.716 1.00 44.93 291 ILE B C 1
ATOM 6646 O O . ILE C 1 291 ? 66.057 -4.227 -35.845 1.00 58.75 291 ILE B O 1
ATOM 6651 N N . GLY C 1 292 ? 66.392 -6.331 -36.602 1.00 42.94 292 GLY B N 1
ATOM 6652 C CA . GLY C 1 292 ? 67.116 -6.736 -35.408 1.00 37.94 292 GLY B CA 1
ATOM 6653 C C . GLY C 1 292 ? 68.418 -5.987 -35.199 1.00 37.21 292 GLY B C 1
ATOM 6654 O O . GLY C 1 292 ? 68.821 -5.748 -34.058 1.00 44.38 292 GLY B O 1
ATOM 6655 N N . LEU C 1 293 ? 69.102 -5.611 -36.279 1.00 43.13 293 LEU B N 1
ATOM 6656 C CA . LEU C 1 293 ? 70.329 -4.830 -36.098 1.00 53.33 293 LEU B CA 1
ATOM 6657 C C . LEU C 1 293 ? 70.002 -3.439 -35.573 1.00 56.93 293 LEU B C 1
ATOM 6658 O O . LEU C 1 293 ? 70.757 -2.863 -34.772 1.00 50.61 293 LEU B O 1
ATOM 6663 N N . ARG C 1 294 ? 68.880 -2.881 -36.023 1.00 48.73 294 ARG B N 1
ATOM 6664 C CA . ARG C 1 294 ? 68.481 -1.586 -35.507 1.00 49.84 294 ARG B CA 1
ATOM 6665 C C . ARG C 1 294 ? 68.214 -1.672 -34.010 1.00 54.78 294 ARG B C 1
ATOM 6666 O O . ARG C 1 294 ? 68.657 -0.803 -33.246 1.00 53.89 294 ARG B O 1
ATOM 6674 N N . GLU C 1 295 ? 67.548 -2.748 -33.564 1.00 47.45 295 GLU B N 1
ATOM 6675 C CA . GLU C 1 295 ? 67.408 -2.980 -32.124 1.00 49.71 295 GLU B CA 1
ATOM 6676 C C . GLU C 1 295 ? 68.767 -3.177 -31.462 1.00 48.78 295 GLU B C 1
ATOM 6677 O O . GLU C 1 295 ? 69.036 -2.607 -30.399 1.00 50.34 295 GLU B O 1
ATOM 6683 N N . TYR C 1 296 ? 69.628 -4.001 -32.068 1.00 43.78 296 TYR B N 1
ATOM 6684 C CA . TYR C 1 296 ? 70.957 -4.225 -31.521 1.00 47.28 296 TYR B CA 1
ATOM 6685 C C . TYR C 1 296 ? 71.699 -2.902 -31.328 1.00 53.27 296 TYR B C 1
ATOM 6686 O O . TYR C 1 296 ? 72.435 -2.737 -30.346 1.00 39.87 296 TYR B O 1
ATOM 6695 N N . SER C 1 297 ? 71.490 -1.934 -32.233 1.00 46.87 297 SER B N 1
ATOM 6696 C CA . SER C 1 297 ? 72.208 -0.659 -32.123 1.00 46.84 297 SER B CA 1
ATOM 6697 C C . SER C 1 297 ? 71.775 0.127 -30.886 1.00 46.75 297 SER B C 1
ATOM 6698 O O . SER C 1 297 ? 72.605 0.762 -30.228 1.00 52.89 297 SER B O 1
ATOM 6701 N N . ARG C 1 298 ? 70.491 0.084 -30.526 1.00 48.16 298 ARG B N 1
ATOM 6702 C CA . ARG C 1 298 ? 70.119 0.718 -29.262 1.00 49.57 298 ARG B CA 1
ATOM 6703 C C . ARG C 1 298 ? 70.666 -0.069 -28.077 1.00 50.64 298 ARG B C 1
ATOM 6704 O O . ARG C 1 298 ? 71.102 0.515 -27.079 1.00 62.78 298 ARG B O 1
ATOM 6712 N N . TYR C 1 299 ? 70.688 -1.394 -28.189 1.00 47.89 299 TYR B N 1
ATOM 6713 C CA . TYR C 1 299 ? 71.191 -2.229 -27.106 1.00 50.44 299 TYR B CA 1
ATOM 6714 C C . TYR C 1 299 ? 72.653 -1.923 -26.810 1.00 52.08 299 TYR B C 1
ATOM 6715 O O . TYR C 1 299 ? 73.059 -1.868 -25.645 1.00 56.36 299 TYR B O 1
ATOM 6724 N N . ILE C 1 300 ? 73.453 -1.712 -27.859 1.00 50.87 300 ILE B N 1
ATOM 6725 C CA . ILE C 1 300 ? 74.888 -1.460 -27.710 1.00 50.11 300 ILE B CA 1
ATOM 6726 C C . ILE C 1 300 ? 75.150 -0.073 -27.111 1.00 56.65 300 ILE B C 1
ATOM 6727 O O . ILE C 1 300 ? 75.929 0.072 -26.161 1.00 62.39 300 ILE B O 1
ATOM 6732 N N . CYS C 1 301 ? 74.532 0.976 -27.669 1.00 55.42 301 CYS B N 1
ATOM 6733 C CA . CYS C 1 301 ? 74.774 2.316 -27.136 1.00 60.63 301 CYS B CA 1
ATOM 6734 C C . CYS C 1 301 ? 74.268 2.437 -25.712 1.00 64.92 301 CYS B C 1
ATOM 6735 O O . CYS C 1 301 ? 74.875 3.126 -24.888 1.00 73.30 301 CYS B O 1
ATOM 6738 N N . PHE C 1 302 ? 73.154 1.781 -25.399 1.00 61.52 302 PHE B N 1
ATOM 6739 C CA . PHE C 1 302 ? 72.579 1.949 -24.071 1.00 61.94 302 PHE B CA 1
ATOM 6740 C C . PHE C 1 302 ? 73.359 1.188 -23.000 1.00 61.45 302 PHE B C 1
ATOM 6741 O O . PHE C 1 302 ? 73.507 1.683 -21.878 1.00 59.71 302 PHE B O 1
ATOM 6749 N N . ASN C 1 303 ? 73.868 -0.004 -23.310 1.00 68.66 303 ASN B N 1
ATOM 6750 C CA . ASN C 1 303 ? 74.306 -0.879 -22.226 1.00 79.84 303 ASN B CA 1
ATOM 6751 C C . ASN C 1 303 ? 75.779 -0.744 -21.887 1.00 95.89 303 ASN B C 1
ATOM 6752 O O . ASN C 1 303 ? 76.137 -0.751 -20.705 1.00 106.87 303 ASN B O 1
ATOM 6757 N N . PHE C 1 304 ? 76.653 -0.659 -22.867 1.00 101.37 304 PHE B N 1
ATOM 6758 C CA . PHE C 1 304 ? 77.983 -0.303 -22.444 1.00 118.86 304 PHE B CA 1
ATOM 6759 C C . PHE C 1 304 ? 78.287 1.110 -22.901 1.00 124.83 304 PHE B C 1
ATOM 6760 O O . PHE C 1 304 ? 78.009 1.461 -24.056 1.00 124.83 304 PHE B O 1
ATOM 6768 N N . PRO C 1 305 ? 78.794 1.962 -21.997 1.00 123.01 305 PRO B N 1
ATOM 6769 C CA . PRO C 1 305 ? 79.162 3.371 -22.167 1.00 120.79 305 PRO B CA 1
ATOM 6770 C C . PRO C 1 305 ? 79.525 3.750 -23.602 1.00 110.61 305 PRO B C 1
ATOM 6771 O O . PRO C 1 305 ? 80.675 4.120 -23.836 1.00 104.18 305 PRO B O 1
ATOM 6775 N N . LEU C 1 313 ? 84.006 3.632 -29.245 1.00 96.72 313 LEU B N 1
ATOM 6776 C CA . LEU C 1 313 ? 84.948 3.096 -30.224 1.00 103.00 313 LEU B CA 1
ATOM 6777 C C . LEU C 1 313 ? 86.407 3.332 -29.795 1.00 107.69 313 LEU B C 1
ATOM 6778 O O . LEU C 1 313 ? 87.120 4.141 -30.389 1.00 108.65 313 LEU B O 1
ATOM 6783 N N . SER C 1 314 ? 86.854 2.600 -28.777 1.00 107.35 314 SER B N 1
ATOM 6784 C CA . SER C 1 314 ? 88.132 2.882 -28.131 1.00 99.11 314 SER B CA 1
ATOM 6785 C C . SER C 1 314 ? 89.328 2.185 -28.774 1.00 97.98 314 SER B C 1
ATOM 6786 O O . SER C 1 314 ? 90.462 2.637 -28.578 1.00 103.37 314 SER B O 1
ATOM 6789 N N . HIS C 1 315 ? 89.124 1.101 -29.525 1.00 94.53 315 HIS B N 1
ATOM 6790 C CA . HIS C 1 315 ? 90.268 0.335 -30.020 1.00 98.87 315 HIS B CA 1
ATOM 6791 C C . HIS C 1 315 ? 91.067 1.065 -31.090 1.00 96.58 315 HIS B C 1
ATOM 6792 O O . HIS C 1 315 ? 92.160 0.605 -31.440 1.00 97.03 315 HIS B O 1
ATOM 6799 N N . LEU C 1 316 ? 90.542 2.158 -31.636 1.00 90.13 316 LEU B N 1
ATOM 6800 C CA . LEU C 1 316 ? 91.296 3.030 -32.518 1.00 84.86 316 LEU B CA 1
ATOM 6801 C C . LEU C 1 316 ? 92.001 4.136 -31.750 1.00 89.84 316 LEU B C 1
ATOM 6802 O O . LEU C 1 316 ? 92.352 5.167 -32.336 1.00 88.95 316 LEU B O 1
ATOM 6807 N N . ARG C 1 317 ? 92.240 3.920 -30.454 1.00 92.07 317 ARG B N 1
ATOM 6808 C CA . ARG C 1 317 ? 92.637 5.004 -29.566 1.00 96.49 317 ARG B CA 1
ATOM 6809 C C . ARG C 1 317 ? 93.833 5.769 -30.115 1.00 97.83 317 ARG B C 1
ATOM 6810 O O . ARG C 1 317 ? 93.860 7.007 -30.090 1.00 103.27 317 ARG B O 1
ATOM 6818 N N . PHE C 1 318 ? 94.828 5.052 -30.635 1.00 83.66 318 PHE B N 1
ATOM 6819 C CA . PHE C 1 318 ? 96.061 5.691 -31.073 1.00 74.89 318 PHE B CA 1
ATOM 6820 C C . PHE C 1 318 ? 96.390 5.366 -32.524 1.00 69.74 318 PHE B C 1
ATOM 6821 O O . PHE C 1 318 ? 97.549 5.470 -32.945 1.00 74.50 318 PHE B O 1
ATOM 6829 N N . PHE C 1 319 ? 95.387 4.987 -33.297 1.00 67.82 319 PHE B N 1
ATOM 6830 C CA . PHE C 1 319 ? 95.578 4.756 -34.717 1.00 63.70 319 PHE B CA 1
ATOM 6831 C C . PHE C 1 319 ? 96.142 6.012 -35.380 1.00 70.80 319 PHE B C 1
ATOM 6832 O O . PHE C 1 319 ? 95.630 7.117 -35.149 1.00 74.37 319 PHE B O 1
ATOM 6840 N N . PRO C 1 320 ? 97.180 5.895 -36.193 1.00 70.10 320 PRO B N 1
ATOM 6841 C CA . PRO C 1 320 ? 97.801 7.084 -36.803 1.00 64.40 320 PRO B CA 1
ATOM 6842 C C . PRO C 1 320 ? 97.110 7.503 -38.097 1.00 60.55 320 PRO B C 1
ATOM 6843 O O . PRO C 1 320 ? 97.512 7.156 -39.197 1.00 64.23 320 PRO B O 1
ATOM 6847 N N . TRP C 1 321 ? 96.036 8.265 -37.958 1.00 57.70 321 TRP B N 1
ATOM 6848 C CA . TRP C 1 321 ? 95.306 8.713 -39.128 1.00 60.30 321 TRP B CA 1
ATOM 6849 C C . TRP C 1 321 ? 96.179 9.607 -39.997 1.00 59.76 321 TRP B C 1
ATOM 6850 O O . TRP C 1 321 ? 96.957 10.420 -39.501 1.00 60.59 321 TRP B O 1
ATOM 6861 N N . ASP C 1 322 ? 96.029 9.466 -41.311 1.00 68.63 322 ASP B N 1
ATOM 6862 C CA . ASP C 1 322 ? 96.558 10.432 -42.273 1.00 74.04 322 ASP B CA 1
ATOM 6863 C C . ASP C 1 322 ? 95.498 11.512 -42.483 1.00 75.42 322 ASP B C 1
ATOM 6864 O O . ASP C 1 322 ? 94.688 11.442 -43.409 1.00 80.06 322 ASP B O 1
ATOM 6869 N N . ALA C 1 323 ? 95.498 12.527 -41.614 1.00 69.72 323 ALA B N 1
ATOM 6870 C CA . ALA C 1 323 ? 94.510 13.604 -41.680 1.00 62.11 323 ALA B CA 1
ATOM 6871 C C . ALA C 1 323 ? 94.737 14.540 -42.869 1.00 62.61 323 ALA B C 1
ATOM 6872 O O . ALA C 1 323 ? 94.907 15.753 -42.700 1.00 61.04 323 ALA B O 1
ATOM 6874 N N . ASP C 1 324 ? 94.679 13.993 -44.077 1.00 65.02 324 ASP B N 1
ATOM 6875 C CA . ASP C 1 324 ? 94.914 14.739 -45.311 1.00 67.75 324 ASP B CA 1
ATOM 6876 C C . ASP C 1 324 ? 93.561 15.194 -45.883 1.00 67.97 324 ASP B C 1
ATOM 6877 O O . ASP C 1 324 ? 92.778 14.380 -46.407 1.00 58.39 324 ASP B O 1
ATOM 6882 N N . VAL C 1 325 ? 93.301 16.504 -45.793 1.00 60.94 325 VAL B N 1
ATOM 6883 C CA . VAL C 1 325 ? 92.025 17.091 -46.191 1.00 53.93 325 VAL B CA 1
ATOM 6884 C C . VAL C 1 325 ? 91.757 16.989 -47.685 1.00 64.06 325 VAL B C 1
ATOM 6885 O O . VAL C 1 325 ? 90.601 17.108 -48.107 1.00 76.66 325 VAL B O 1
ATOM 6889 N N . ASP C 1 326 ? 92.785 16.793 -48.504 1.00 65.04 326 ASP B N 1
ATOM 6890 C CA . ASP C 1 326 ? 92.581 16.680 -49.941 1.00 62.24 326 ASP B CA 1
ATOM 6891 C C . ASP C 1 326 ? 92.265 15.269 -50.369 1.00 61.78 326 ASP B C 1
ATOM 6892 O O . ASP C 1 326 ? 91.632 15.086 -51.412 1.00 64.89 326 ASP B O 1
ATOM 6897 N N . LYS C 1 327 ? 92.743 14.272 -49.612 1.00 65.07 327 LYS B N 1
ATOM 6898 C CA . LYS C 1 327 ? 92.281 12.894 -49.781 1.00 67.87 327 LYS B CA 1
ATOM 6899 C C . LYS C 1 327 ? 90.811 12.776 -49.407 1.00 63.77 327 LYS B C 1
ATOM 6900 O O . LYS C 1 327 ? 90.038 12.097 -50.088 1.00 58.55 327 LYS B O 1
ATOM 6906 N N . PHE C 1 328 ? 90.423 13.432 -48.316 1.00 57.99 328 PHE B N 1
ATOM 6907 C CA . PHE C 1 328 ? 89.021 13.550 -47.974 1.00 59.86 328 PHE B CA 1
ATOM 6908 C C . PHE C 1 328 ? 88.224 14.091 -49.154 1.00 68.59 328 PHE B C 1
ATOM 6909 O O . PHE C 1 328 ? 87.219 13.496 -49.564 1.00 70.91 328 PHE B O 1
ATOM 6917 N N . LYS C 1 329 ? 88.677 15.211 -49.731 1.00 68.84 329 LYS B N 1
ATOM 6918 C CA . LYS C 1 329 ? 87.940 15.830 -50.830 1.00 63.33 329 LYS B CA 1
ATOM 6919 C C . LYS C 1 329 ? 87.767 14.852 -51.983 1.00 62.71 329 LYS B C 1
ATOM 6920 O O . LYS C 1 329 ? 86.679 14.739 -52.564 1.00 55.26 329 LYS B O 1
ATOM 6926 N N . ALA C 1 330 ? 88.830 14.124 -52.325 1.00 53.82 330 ALA B N 1
ATOM 6927 C CA . ALA C 1 330 ? 88.704 13.152 -53.400 1.00 54.28 330 ALA B CA 1
ATOM 6928 C C . ALA C 1 330 ? 87.740 12.041 -53.008 1.00 60.08 330 ALA B C 1
ATOM 6929 O O . ALA C 1 330 ? 87.113 11.418 -53.875 1.00 61.56 330 ALA B O 1
ATOM 6931 N N . TRP C 1 331 ? 87.624 11.776 -51.708 1.00 53.68 331 TRP B N 1
ATOM 6932 C CA . TRP C 1 331 ? 86.709 10.749 -51.236 1.00 57.46 331 TRP B CA 1
ATOM 6933 C C . TRP C 1 331 ? 85.275 11.250 -51.315 1.00 55.22 331 TRP B C 1
ATOM 6934 O O . TRP C 1 331 ? 84.420 10.637 -51.964 1.00 51.09 331 TRP B O 1
ATOM 6945 N N . ARG C 1 332 ? 85.017 12.390 -50.681 1.00 50.27 332 ARG B N 1
ATOM 6946 C CA . ARG C 1 332 ? 83.695 12.995 -50.696 1.00 53.68 332 ARG B CA 1
ATOM 6947 C C . ARG C 1 332 ? 83.186 13.207 -52.110 1.00 60.03 332 ARG B C 1
ATOM 6948 O O . ARG C 1 332 ? 81.973 13.181 -52.346 1.00 69.40 332 ARG B O 1
ATOM 6956 N N . GLN C 1 333 ? 84.083 13.391 -53.070 1.00 56.35 333 GLN B N 1
ATOM 6957 C CA . GLN C 1 333 ? 83.664 13.684 -54.431 1.00 52.30 333 GLN B CA 1
ATOM 6958 C C . GLN C 1 333 ? 83.671 12.465 -55.325 1.00 54.37 333 GLN B C 1
ATOM 6959 O O . GLN C 1 333 ? 83.321 12.576 -56.503 1.00 60.88 333 GLN B O 1
ATOM 6965 N N . GLY C 1 334 ? 84.037 11.302 -54.802 1.00 56.51 334 GLY B N 1
ATOM 6966 C CA . GLY C 1 334 ? 84.027 10.136 -55.663 1.00 51.07 334 GLY B CA 1
ATOM 6967 C C . GLY C 1 334 ? 84.990 10.284 -56.819 1.00 57.43 334 GLY B C 1
ATOM 6968 O O . GLY C 1 334 ? 84.664 9.913 -57.953 1.00 57.76 334 GLY B O 1
ATOM 6969 N N . ARG C 1 335 ? 86.163 10.861 -56.558 1.00 56.69 335 ARG B N 1
ATOM 6970 C CA . ARG C 1 335 ? 87.250 10.928 -57.527 1.00 62.06 335 ARG B CA 1
ATOM 6971 C C . ARG C 1 335 ? 88.417 10.120 -56.982 1.00 61.29 335 ARG B C 1
ATOM 6972 O O . ARG C 1 335 ? 89.525 10.636 -56.850 1.00 65.00 335 ARG B O 1
ATOM 6980 N N . THR C 1 336 ? 88.167 8.869 -56.613 1.00 59.20 336 THR B N 1
ATOM 6981 C CA . THR C 1 336 ? 89.177 8.042 -55.974 1.00 60.01 336 THR B CA 1
ATOM 6982 C C . THR C 1 336 ? 89.710 6.962 -56.894 1.00 54.28 336 THR B C 1
ATOM 6983 O O . THR C 1 336 ? 90.628 6.238 -56.505 1.00 58.61 336 THR B O 1
ATOM 6987 N N . GLY C 1 337 ? 89.158 6.822 -58.092 1.00 49.84 337 GLY B N 1
ATOM 6988 C CA . GLY C 1 337 ? 89.618 5.793 -58.997 1.00 57.32 337 GLY B CA 1
ATOM 6989 C C . GLY C 1 337 ? 89.020 4.409 -58.812 1.00 60.79 337 GLY B C 1
ATOM 6990 O O . GLY C 1 337 ? 89.195 3.563 -59.696 1.00 63.41 337 GLY B O 1
ATOM 6991 N N . TYR C 1 338 ? 88.325 4.133 -57.707 1.00 61.46 338 TYR B N 1
ATOM 6992 C CA . TYR C 1 338 ? 87.716 2.815 -57.551 1.00 60.90 338 TYR B CA 1
ATOM 6993 C C . TYR C 1 338 ? 86.226 2.908 -57.823 1.00 48.47 338 TYR B C 1
ATOM 6994 O O . TYR C 1 338 ? 85.489 3.434 -56.977 1.00 54.23 338 TYR B O 1
ATOM 7003 N N . PRO C 1 339 ? 85.736 2.406 -58.959 1.00 49.03 339 PRO B N 1
ATOM 7004 C CA . PRO C 1 339 ? 84.339 2.702 -59.357 1.00 62.07 339 PRO B CA 1
ATOM 7005 C C . PRO C 1 339 ? 83.272 2.454 -58.289 1.00 63.44 339 PRO B C 1
ATOM 7006 O O . PRO C 1 339 ? 82.393 3.313 -58.115 1.00 57.89 339 PRO B O 1
ATOM 7010 N N . LEU C 1 340 ? 83.302 1.318 -57.579 1.00 58.47 340 LEU B N 1
ATOM 7011 C CA . LEU C 1 340 ? 82.267 1.077 -56.572 1.00 63.07 340 LEU B CA 1
ATOM 7012 C C . LEU C 1 340 ? 82.255 2.180 -55.524 1.00 63.33 340 LEU B C 1
ATOM 7013 O O . LEU C 1 340 ? 81.185 2.665 -55.133 1.00 70.02 340 LEU B O 1
ATOM 7018 N N . VAL C 1 341 ? 83.435 2.600 -55.069 1.00 48.78 341 VAL B N 1
ATOM 7019 C CA . VAL C 1 341 ? 83.513 3.682 -54.091 1.00 53.49 341 VAL B CA 1
ATOM 7020 C C . VAL C 1 341 ? 83.043 5.004 -54.690 1.00 59.02 341 VAL B C 1
ATOM 7021 O O . VAL C 1 341 ? 82.385 5.814 -54.021 1.00 61.27 341 VAL B O 1
ATOM 7025 N N . ASP C 1 342 ? 83.418 5.271 -55.939 1.00 57.94 342 ASP B N 1
ATOM 7026 C CA . ASP C 1 342 ? 83.059 6.551 -56.536 1.00 62.81 342 ASP B CA 1
ATOM 7027 C C . ASP C 1 342 ? 81.582 6.581 -56.896 1.00 56.18 342 ASP B C 1
ATOM 7028 O O . ASP C 1 342 ? 80.904 7.592 -56.677 1.00 50.09 342 ASP B O 1
ATOM 7033 N N . ALA C 1 343 ? 81.063 5.465 -57.422 1.00 58.49 343 ALA B N 1
ATOM 7034 C CA . ALA C 1 343 ? 79.638 5.375 -57.720 1.00 56.02 343 ALA B CA 1
ATOM 7035 C C . ALA C 1 343 ? 78.802 5.630 -56.472 1.00 56.86 343 ALA B C 1
ATOM 7036 O O . ALA C 1 343 ? 77.792 6.344 -56.523 1.00 60.99 343 ALA B O 1
ATOM 7038 N N . GLY C 1 344 ? 79.238 5.102 -55.328 1.00 49.35 344 GLY B N 1
ATOM 7039 C CA . GLY C 1 344 ? 78.442 5.244 -54.124 1.00 48.41 344 GLY B CA 1
ATOM 7040 C C . GLY C 1 344 ? 78.430 6.653 -53.575 1.00 54.74 344 GLY B C 1
ATOM 7041 O O . GLY C 1 344 ? 77.426 7.100 -53.017 1.00 60.37 344 GLY B O 1
ATOM 7042 N N . MET C 1 345 ? 79.544 7.371 -53.705 1.00 53.99 345 MET B N 1
ATOM 7043 C CA . MET C 1 345 ? 79.540 8.727 -53.175 1.00 49.58 345 MET B CA 1
ATOM 7044 C C . MET C 1 345 ? 78.692 9.649 -54.037 1.00 47.08 345 MET B C 1
ATOM 7045 O O . MET C 1 345 ? 78.138 10.631 -53.531 1.00 44.45 345 MET B O 1
ATOM 7050 N N . ARG C 1 346 ? 78.574 9.357 -55.335 1.00 45.09 346 ARG B N 1
ATOM 7051 C CA . ARG C 1 346 ? 77.667 10.137 -56.169 1.00 49.46 346 ARG B CA 1
ATOM 7052 C C . ARG C 1 346 ? 76.220 9.838 -55.805 1.00 56.44 346 ARG B C 1
ATOM 7053 O O . ARG C 1 346 ? 75.407 10.757 -55.632 1.00 55.16 346 ARG B O 1
ATOM 7061 N N . GLU C 1 347 ? 75.885 8.556 -55.651 1.00 53.49 347 GLU B N 1
ATOM 7062 C CA . GLU C 1 347 ? 74.543 8.207 -55.200 1.00 59.77 347 GLU B CA 1
ATOM 7063 C C . GLU C 1 347 ? 74.235 8.872 -53.862 1.00 54.23 347 GLU B C 1
ATOM 7064 O O . GLU C 1 347 ? 73.162 9.452 -53.676 1.00 50.65 347 GLU B O 1
ATOM 7070 N N . LEU C 1 348 ? 75.175 8.800 -52.916 1.00 47.25 348 LEU B N 1
ATOM 7071 C CA . LEU C 1 348 ? 74.973 9.450 -51.626 1.00 43.25 348 LEU B CA 1
ATOM 7072 C C . LEU C 1 348 ? 74.535 10.895 -51.820 1.00 53.22 348 LEU B C 1
ATOM 7073 O O . LEU C 1 348 ? 73.480 11.314 -51.330 1.00 57.17 348 LEU B O 1
ATOM 7078 N N . TRP C 1 349 ? 75.331 11.667 -52.572 1.00 48.76 349 TRP B N 1
ATOM 7079 C CA . TRP C 1 349 ? 75.047 13.083 -52.735 1.00 52.15 349 TRP B CA 1
ATOM 7080 C C . TRP C 1 349 ? 73.745 13.308 -53.500 1.00 48.81 349 TRP B C 1
ATOM 7081 O O . TRP C 1 349 ? 72.992 14.229 -53.182 1.00 47.28 349 TRP B O 1
ATOM 7092 N N . ALA C 1 350 ? 73.467 12.494 -54.517 1.00 48.33 350 ALA B N 1
ATOM 7093 C CA . ALA C 1 350 ? 72.319 12.772 -55.373 1.00 58.77 350 ALA B CA 1
ATOM 7094 C C . ALA C 1 350 ? 70.988 12.391 -54.715 1.00 66.52 350 ALA B C 1
ATOM 7095 O O . ALA C 1 350 ? 69.960 13.007 -55.019 1.00 67.79 350 ALA B O 1
ATOM 7097 N N . THR C 1 351 ? 70.977 11.382 -53.828 1.00 60.26 351 THR B N 1
ATOM 7098 C CA . THR C 1 351 ? 69.741 10.800 -53.303 1.00 62.40 351 THR B CA 1
ATOM 7099 C C . THR C 1 351 ? 69.598 10.847 -51.788 1.00 62.86 351 THR B C 1
ATOM 7100 O O . THR C 1 351 ? 68.479 10.674 -51.291 1.00 56.05 351 THR B O 1
ATOM 7104 N N . GLY C 1 352 ? 70.685 11.045 -51.045 1.00 53.71 352 GLY B N 1
ATOM 7105 C CA . GLY C 1 352 ? 70.612 10.984 -49.600 1.00 43.84 352 GLY B CA 1
ATOM 7106 C C . GLY C 1 352 ? 70.521 9.584 -49.032 1.00 48.29 352 GLY B C 1
ATOM 7107 O O . GLY C 1 352 ? 70.231 9.437 -47.844 1.00 52.35 352 GLY B O 1
ATOM 7108 N N . TRP C 1 353 ? 70.774 8.553 -49.842 1.00 43.30 353 TRP B N 1
ATOM 7109 C CA . TRP C 1 353 ? 70.640 7.163 -49.421 1.00 50.15 353 TRP B CA 1
ATOM 7110 C C . TRP C 1 353 ? 71.621 6.293 -50.201 1.00 49.70 353 TRP B C 1
ATOM 7111 O O . TRP C 1 353 ? 71.990 6.617 -51.330 1.00 56.18 353 TRP B O 1
ATOM 7122 N N . MET C 1 354 ? 72.043 5.186 -49.597 1.00 46.36 354 MET B N 1
ATOM 7123 C CA . MET C 1 354 ? 72.800 4.201 -50.362 1.00 56.21 354 MET B CA 1
ATOM 7124 C C . MET C 1 354 ? 72.656 2.830 -49.714 1.00 50.82 354 MET B C 1
ATOM 7125 O O . MET C 1 354 ? 72.405 2.706 -48.514 1.00 46.15 354 MET B O 1
ATOM 7130 N N . HIS C 1 355 ? 72.871 1.799 -50.524 1.00 51.30 355 HIS B N 1
ATOM 7131 C CA . HIS C 1 355 ? 72.743 0.429 -50.052 1.00 45.25 355 HIS B CA 1
ATOM 7132 C C . HIS C 1 355 ? 73.751 0.118 -48.942 1.00 48.54 355 HIS B C 1
ATOM 7133 O O . HIS C 1 355 ? 74.882 0.605 -48.939 1.00 59.04 355 HIS B O 1
ATOM 7140 N N . ASN C 1 356 ? 73.330 -0.733 -48.001 1.00 45.48 356 ASN B N 1
ATOM 7141 C CA . ASN C 1 356 ? 74.151 -1.063 -46.838 1.00 46.32 356 ASN B CA 1
ATOM 7142 C C . ASN C 1 356 ? 75.543 -1.540 -47.235 1.00 49.52 356 ASN B C 1
ATOM 7143 O O . ASN C 1 356 ? 76.529 -1.267 -46.538 1.00 52.04 356 ASN B O 1
ATOM 7148 N N . ARG C 1 357 ? 75.637 -2.313 -48.316 1.00 49.75 357 ARG B N 1
ATOM 7149 C CA . ARG C 1 357 ? 76.939 -2.806 -48.737 1.00 50.53 357 ARG B CA 1
ATOM 7150 C C . ARG C 1 357 ? 77.804 -1.666 -49.269 1.00 53.50 357 ARG B C 1
ATOM 7151 O O . ARG C 1 357 ? 79.001 -1.595 -48.974 1.00 47.51 357 ARG B O 1
ATOM 7159 N N . ILE C 1 358 ? 77.208 -0.759 -50.043 1.00 48.34 358 ILE B N 1
ATOM 7160 C CA . ILE C 1 358 ? 77.938 0.415 -50.501 1.00 49.50 358 ILE B CA 1
ATOM 7161 C C . ILE C 1 358 ? 78.434 1.232 -49.308 1.00 53.47 358 ILE B C 1
ATOM 7162 O O . ILE C 1 358 ? 79.531 1.798 -49.343 1.00 57.71 358 ILE B O 1
ATOM 7167 N N . ARG C 1 359 ? 77.653 1.280 -48.224 1.00 51.85 359 ARG B N 1
ATOM 7168 C CA . ARG C 1 359 ? 78.095 2.003 -47.034 1.00 49.97 359 ARG B CA 1
ATOM 7169 C C . ARG C 1 359 ? 79.301 1.328 -46.407 1.00 50.71 359 ARG B C 1
ATOM 7170 O O . ARG C 1 359 ? 80.237 2.010 -45.965 1.00 46.28 359 ARG B O 1
ATOM 7178 N N . VAL C 1 360 ? 79.288 -0.012 -46.342 1.00 42.15 360 VAL B N 1
ATOM 7179 C CA . VAL C 1 360 ? 80.449 -0.750 -45.846 1.00 45.62 360 VAL B CA 1
ATOM 7180 C C . VAL C 1 360 ? 81.672 -0.458 -46.714 1.00 51.62 360 VAL B C 1
ATOM 7181 O O . VAL C 1 360 ? 82.742 -0.087 -46.217 1.00 56.28 360 VAL B O 1
ATOM 7185 N N . ILE C 1 361 ? 81.517 -0.607 -48.030 1.00 50.41 361 ILE B N 1
ATOM 7186 C CA . ILE C 1 361 ? 82.617 -0.407 -48.973 1.00 51.42 361 ILE B CA 1
ATOM 7187 C C . ILE C 1 361 ? 83.196 0.997 -48.838 1.00 50.76 361 ILE B C 1
ATOM 7188 O O . ILE C 1 361 ? 84.404 1.192 -48.701 1.00 55.38 361 ILE B O 1
ATOM 7193 N N . VAL C 1 362 ? 82.321 1.991 -48.850 1.00 52.95 362 VAL B N 1
ATOM 7194 C CA . VAL C 1 362 ? 82.722 3.388 -48.901 1.00 48.87 362 VAL B CA 1
ATOM 7195 C C . VAL C 1 362 ? 83.366 3.834 -47.598 1.00 56.11 362 VAL B C 1
ATOM 7196 O O . VAL C 1 362 ? 84.267 4.682 -47.596 1.00 61.04 362 VAL B O 1
ATOM 7200 N N . SER C 1 363 ? 82.920 3.287 -46.473 1.00 60.24 363 SER B N 1
ATOM 7201 C CA . SER C 1 363 ? 83.487 3.705 -45.197 1.00 57.47 363 SER B CA 1
ATOM 7202 C C . SER C 1 363 ? 84.746 2.910 -44.861 1.00 60.19 363 SER B C 1
ATOM 7203 O O . SER C 1 363 ? 85.688 3.455 -44.271 1.00 57.87 363 SER B O 1
ATOM 7206 N N . SER C 1 364 ? 84.781 1.624 -45.223 1.00 58.20 364 SER B N 1
ATOM 7207 C CA . SER C 1 364 ? 86.026 0.873 -45.116 1.00 57.14 364 SER B CA 1
ATOM 7208 C C . SER C 1 364 ? 87.106 1.487 -45.984 1.00 58.26 364 SER B C 1
ATOM 7209 O O . SER C 1 364 ? 88.290 1.447 -45.630 1.00 57.40 364 SER B O 1
ATOM 7212 N N . PHE C 1 365 ? 86.722 2.033 -47.136 1.00 57.31 365 PHE B N 1
ATOM 7213 C CA . PHE C 1 365 ? 87.713 2.612 -48.027 1.00 62.66 365 PHE B CA 1
ATOM 7214 C C . PHE C 1 365 ? 88.319 3.866 -47.419 1.00 61.64 365 PHE B C 1
ATOM 7215 O O . PHE C 1 365 ? 89.529 4.087 -47.531 1.00 56.97 365 PHE B O 1
ATOM 7223 N N . GLY C 1 366 ? 87.493 4.696 -46.776 1.00 56.87 366 GLY B N 1
ATOM 7224 C CA . GLY C 1 366 ? 88.015 5.882 -46.124 1.00 53.34 366 GLY B CA 1
ATOM 7225 C C . GLY C 1 366 ? 88.975 5.543 -45.001 1.00 53.41 366 GLY B C 1
ATOM 7226 O O . GLY C 1 366 ? 89.993 6.212 -44.816 1.00 46.93 366 GLY B O 1
ATOM 7227 N N . VAL C 1 367 ? 88.666 4.502 -44.234 1.00 57.79 367 VAL B N 1
ATOM 7228 C CA . VAL C 1 367 ? 89.469 4.197 -43.054 1.00 59.96 367 VAL B CA 1
ATOM 7229 C C . VAL C 1 367 ? 90.678 3.347 -43.397 1.00 59.29 367 VAL B C 1
ATOM 7230 O O . VAL C 1 367 ? 91.765 3.559 -42.857 1.00 56.24 367 VAL B O 1
ATOM 7234 N N . LYS C 1 368 ? 90.517 2.370 -44.278 1.00 58.95 368 LYS B N 1
ATOM 7235 C CA . LYS C 1 368 ? 91.560 1.379 -44.452 1.00 66.41 368 LYS B CA 1
ATOM 7236 C C . LYS C 1 368 ? 92.416 1.613 -45.689 1.00 67.58 368 LYS B C 1
ATOM 7237 O O . LYS C 1 368 ? 93.620 1.354 -45.645 1.00 72.27 368 LYS B O 1
ATOM 7243 N N . PHE C 1 369 ? 91.840 2.116 -46.785 1.00 58.56 369 PHE B N 1
ATOM 7244 C CA . PHE C 1 369 ? 92.640 2.426 -47.970 1.00 60.92 369 PHE B CA 1
ATOM 7245 C C . PHE C 1 369 ? 93.328 3.780 -47.873 1.00 58.27 369 PHE B C 1
ATOM 7246 O O . PHE C 1 369 ? 94.388 3.969 -48.472 1.00 67.89 369 PHE B O 1
ATOM 7254 N N . LEU C 1 370 ? 92.729 4.734 -47.156 1.00 52.62 370 LEU B N 1
ATOM 7255 C CA . LEU C 1 370 ? 93.225 6.094 -47.078 1.00 56.39 370 LEU B CA 1
ATOM 7256 C C . LEU C 1 370 ? 93.634 6.506 -45.682 1.00 58.85 370 LEU B C 1
ATOM 7257 O O . LEU C 1 370 ? 94.208 7.594 -45.526 1.00 66.62 370 LEU B O 1
ATOM 7262 N N . LEU C 1 371 ? 93.344 5.695 -44.664 1.00 50.53 371 LEU B N 1
ATOM 7263 C CA . LEU C 1 371 ? 93.688 6.064 -43.292 1.00 55.51 371 LEU B CA 1
ATOM 7264 C C . LEU C 1 371 ? 93.121 7.432 -42.921 1.00 60.50 371 LEU B C 1
ATOM 7265 O O . LEU C 1 371 ? 93.712 8.168 -42.128 1.00 63.08 371 LEU B O 1
ATOM 7270 N N . LEU C 1 372 ? 91.982 7.797 -43.511 1.00 59.80 372 LEU B N 1
ATOM 7271 C CA . LEU C 1 372 ? 91.310 9.032 -43.123 1.00 57.37 372 LEU B CA 1
ATOM 7272 C C . LEU C 1 372 ? 90.678 8.866 -41.745 1.00 58.15 372 LEU B C 1
ATOM 7273 O O . LEU C 1 372 ? 90.179 7.790 -41.418 1.00 60.17 372 LEU B O 1
ATOM 7278 N N . PRO C 1 373 ? 90.655 9.909 -40.928 1.00 60.19 373 PRO B N 1
ATOM 7279 C CA . PRO C 1 373 ? 90.013 9.790 -39.612 1.00 62.39 373 PRO B CA 1
ATOM 7280 C C . PRO C 1 373 ? 88.545 9.392 -39.742 1.00 63.84 373 PRO B C 1
ATOM 7281 O O . PRO C 1 373 ? 87.776 9.996 -40.497 1.00 63.86 373 PRO B O 1
ATOM 7285 N N . TRP C 1 374 ? 88.152 8.371 -38.985 1.00 55.73 374 TRP B N 1
ATOM 7286 C CA . TRP C 1 374 ? 86.796 7.862 -39.143 1.00 60.83 374 TRP B CA 1
ATOM 7287 C C . TRP C 1 374 ? 85.751 8.907 -38.741 1.00 62.46 374 TRP B C 1
ATOM 7288 O O . TRP C 1 374 ? 84.641 8.903 -39.281 1.00 61.99 374 TRP B O 1
ATOM 7299 N N . LYS C 1 375 ? 86.080 9.823 -37.823 1.00 62.15 375 LYS B N 1
ATOM 7300 C CA . LYS C 1 375 ? 85.100 10.847 -37.460 1.00 65.55 375 LYS B CA 1
ATOM 7301 C C . LYS C 1 375 ? 84.807 11.815 -38.612 1.00 65.22 375 LYS B C 1
ATOM 7302 O O . LYS C 1 375 ? 83.730 12.427 -38.637 1.00 68.27 375 LYS B O 1
ATOM 7308 N N . TRP C 1 376 ? 85.716 11.957 -39.579 1.00 58.59 376 TRP B N 1
ATOM 7309 C CA . TRP C 1 376 ? 85.379 12.732 -40.772 1.00 53.24 376 TRP B CA 1
ATOM 7310 C C . TRP C 1 376 ? 84.335 12.002 -41.610 1.00 47.91 376 TRP B C 1
ATOM 7311 O O . TRP C 1 376 ? 83.367 12.609 -42.078 1.00 58.99 376 TRP B O 1
ATOM 7322 N N . GLY C 1 377 ? 84.525 10.699 -41.820 1.00 47.94 377 GLY B N 1
ATOM 7323 C CA . GLY C 1 377 ? 83.536 9.921 -42.552 1.00 50.50 377 GLY B CA 1
ATOM 7324 C C . GLY C 1 377 ? 82.184 9.923 -41.863 1.00 49.53 377 GLY B C 1
ATOM 7325 O O . GLY C 1 377 ? 81.152 10.176 -42.490 1.00 57.47 377 GLY B O 1
ATOM 7326 N N . MET C 1 378 ? 82.176 9.654 -40.552 1.00 46.66 378 MET B N 1
ATOM 7327 C CA . MET C 1 378 ? 80.939 9.736 -39.780 1.00 53.23 378 MET B CA 1
ATOM 7328 C C . MET C 1 378 ? 80.276 11.105 -39.920 1.00 56.83 378 MET B C 1
ATOM 7329 O O . MET C 1 378 ? 79.066 11.191 -40.148 1.00 61.00 378 MET B O 1
ATOM 7334 N N . LYS C 1 379 ? 81.045 12.188 -39.793 1.00 58.82 379 LYS B N 1
ATOM 7335 C CA . LYS C 1 379 ? 80.437 13.514 -39.864 1.00 54.90 379 LYS B CA 1
ATOM 7336 C C . LYS C 1 379 ? 79.894 13.822 -41.258 1.00 46.85 379 LYS B C 1
ATOM 7337 O O . LYS C 1 379 ? 78.879 14.516 -41.380 1.00 53.63 379 LYS B O 1
ATOM 7343 N N . TYR C 1 380 ? 80.526 13.313 -42.318 1.00 41.51 380 TYR B N 1
ATOM 7344 C CA . TYR C 1 380 ? 79.986 13.552 -43.652 1.00 47.73 380 TYR B CA 1
ATOM 7345 C C . TYR C 1 380 ? 78.705 12.752 -43.880 1.00 53.41 380 TYR B C 1
ATOM 7346 O O . TYR C 1 380 ? 77.737 13.266 -44.459 1.00 60.64 380 TYR B O 1
ATOM 7355 N N . PHE C 1 381 ? 78.681 11.491 -43.436 1.00 49.03 381 PHE B N 1
ATOM 7356 C CA . PHE C 1 381 ? 77.434 10.725 -43.419 1.00 46.38 381 PHE B CA 1
ATOM 7357 C C . PHE C 1 381 ? 76.336 11.469 -42.659 1.00 45.66 381 PHE B C 1
ATOM 7358 O O . PHE C 1 381 ? 75.181 11.531 -43.100 1.00 41.15 381 PHE B O 1
ATOM 7366 N N . TRP C 1 382 ? 76.683 12.041 -41.508 1.00 42.95 382 TRP B N 1
ATOM 7367 C CA . TRP C 1 382 ? 75.714 12.764 -40.705 1.00 51.11 382 TRP B CA 1
ATOM 7368 C C . TRP C 1 382 ? 75.080 13.903 -41.469 1.00 56.01 382 TRP B C 1
ATOM 7369 O O . TRP C 1 382 ? 73.983 14.345 -41.107 1.00 59.64 382 TRP B O 1
ATOM 7380 N N . ASP C 1 383 ? 75.749 14.394 -42.509 1.00 48.51 383 ASP B N 1
ATOM 7381 C CA . ASP C 1 383 ? 75.281 15.575 -43.204 1.00 45.32 383 ASP B CA 1
ATOM 7382 C C . ASP C 1 383 ? 74.545 15.267 -44.493 1.00 44.62 383 ASP B C 1
ATOM 7383 O O . ASP C 1 383 ? 73.728 16.086 -44.927 1.00 52.41 383 ASP B O 1
ATOM 7388 N N . THR C 1 384 ? 74.803 14.119 -45.110 1.00 44.68 384 THR B N 1
ATOM 7389 C CA . THR C 1 384 ? 74.224 13.805 -46.407 1.00 50.70 384 THR B CA 1
ATOM 7390 C C . THR C 1 384 ? 73.175 12.687 -46.389 1.00 47.37 384 THR B C 1
ATOM 7391 O O . THR C 1 384 ? 72.487 12.502 -47.401 1.00 50.14 384 THR B O 1
ATOM 7395 N N . LEU C 1 385 ? 73.007 11.972 -45.276 1.00 50.53 385 LEU B N 1
ATOM 7396 C CA . LEU C 1 385 ? 72.149 10.782 -45.180 1.00 46.35 385 LEU B CA 1
ATOM 7397 C C . LEU C 1 385 ? 70.783 11.179 -44.624 1.00 51.57 385 LEU B C 1
ATOM 7398 O O . LEU C 1 385 ? 70.698 11.736 -43.521 1.00 44.85 385 LEU B O 1
ATOM 7403 N N . LEU C 1 386 ? 69.715 10.902 -45.374 1.00 48.15 386 LEU B N 1
ATOM 7404 C CA . LEU C 1 386 ? 68.387 11.217 -44.849 1.00 48.08 386 LEU B CA 1
ATOM 7405 C C . LEU C 1 386 ? 68.112 10.424 -43.581 1.00 47.23 386 LEU B C 1
ATOM 7406 O O . LEU C 1 386 ? 67.564 10.952 -42.601 1.00 54.56 386 LEU B O 1
ATOM 7411 N N . ASP C 1 387 ? 68.536 9.173 -43.565 1.00 46.69 387 ASP B N 1
ATOM 7412 C CA . ASP C 1 387 ? 68.339 8.275 -42.438 1.00 53.54 387 ASP B CA 1
ATOM 7413 C C . ASP C 1 387 ? 69.378 8.462 -41.343 1.00 54.59 387 ASP B C 1
ATOM 7414 O O . ASP C 1 387 ? 69.426 7.641 -40.429 1.00 52.82 387 ASP B O 1
ATOM 7419 N N . ALA C 1 388 ? 70.195 9.511 -41.401 1.00 60.45 388 ALA B N 1
ATOM 7420 C CA . ALA C 1 388 ? 71.252 9.705 -40.414 1.00 50.78 388 ALA B CA 1
ATOM 7421 C C . ALA C 1 388 ? 70.731 9.437 -39.010 1.00 57.65 388 ALA B C 1
ATOM 7422 O O . ALA C 1 388 ? 69.816 10.119 -38.529 1.00 58.46 388 ALA B O 1
ATOM 7424 N N . ASP C 1 389 ? 71.323 8.439 -38.359 1.00 53.67 389 ASP B N 1
ATOM 7425 C CA . ASP C 1 389 ? 70.810 7.882 -37.112 1.00 48.86 389 ASP B CA 1
ATOM 7426 C C . ASP C 1 389 ? 72.001 7.581 -36.218 1.00 50.34 389 ASP B C 1
ATOM 7427 O O . ASP C 1 389 ? 72.884 6.796 -36.596 1.00 45.37 389 ASP B O 1
ATOM 7432 N N . LEU C 1 390 ? 72.028 8.192 -35.036 1.00 46.62 390 LEU B N 1
ATOM 7433 C CA . LEU C 1 390 ? 73.224 8.100 -34.209 1.00 49.75 390 LEU B CA 1
ATOM 7434 C C . LEU C 1 390 ? 73.579 6.646 -33.909 1.00 57.06 390 LEU B C 1
ATOM 7435 O O . LEU C 1 390 ? 74.714 6.206 -34.136 1.00 49.85 390 LEU B O 1
ATOM 7440 N N . GLU C 1 391 ? 72.609 5.884 -33.397 1.00 66.33 391 GLU B N 1
ATOM 7441 C CA . GLU C 1 391 ? 72.894 4.535 -32.918 1.00 57.21 391 GLU B CA 1
ATOM 7442 C C . GLU C 1 391 ? 73.237 3.594 -34.071 1.00 51.18 391 GLU B C 1
ATOM 7443 O O . GLU C 1 391 ? 74.202 2.826 -33.978 1.00 53.66 391 GLU B O 1
ATOM 7449 N N . CYS C 1 392 ? 72.489 3.654 -35.179 1.00 48.83 392 CYS B N 1
ATOM 7450 C CA . CYS C 1 392 ? 72.805 2.775 -36.307 1.00 55.25 392 CYS B CA 1
ATOM 7451 C C . CYS C 1 392 ? 74.145 3.148 -36.935 1.00 64.86 392 CYS B C 1
ATOM 7452 O O . CYS C 1 392 ? 74.912 2.268 -37.343 1.00 57.51 392 CYS B O 1
ATOM 7455 N N . ASP C 1 393 ? 74.450 4.449 -37.002 1.00 70.46 393 ASP B N 1
ATOM 7456 C CA . ASP C 1 393 ? 75.696 4.892 -37.621 1.00 66.40 393 ASP B CA 1
ATOM 7457 C C . ASP C 1 393 ? 76.909 4.441 -36.815 1.00 51.48 393 ASP B C 1
ATOM 7458 O O . ASP C 1 393 ? 77.887 3.936 -37.380 1.00 51.26 393 ASP B O 1
ATOM 7463 N N . ILE C 1 394 ? 76.861 4.605 -35.492 1.00 48.69 394 ILE B N 1
ATOM 7464 C CA . ILE C 1 394 ? 77.905 4.051 -34.629 1.00 56.20 394 ILE B CA 1
ATOM 7465 C C . ILE C 1 394 ? 78.080 2.562 -34.900 1.00 60.53 394 ILE B C 1
ATOM 7466 O O . ILE C 1 394 ? 79.201 2.070 -35.073 1.00 64.34 394 ILE B O 1
ATOM 7471 N N . LEU C 1 395 ? 76.971 1.820 -34.941 1.00 53.53 395 LEU B N 1
ATOM 7472 C CA . LEU C 1 395 ? 77.091 0.387 -35.148 1.00 51.69 395 LEU B CA 1
ATOM 7473 C C . LEU C 1 395 ? 77.803 0.099 -36.461 1.00 51.36 395 LEU B C 1
ATOM 7474 O O . LEU C 1 395 ? 78.633 -0.815 -36.534 1.00 54.13 395 LEU B O 1
ATOM 7479 N N . GLY C 1 396 ? 77.532 0.904 -37.492 1.00 44.96 396 GLY B N 1
ATOM 7480 C CA . GL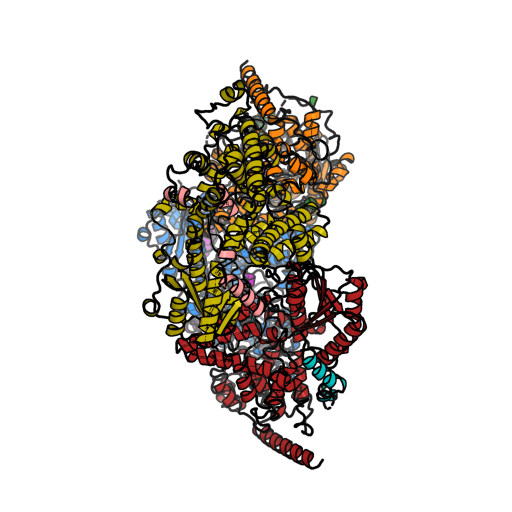Y C 1 396 ? 78.138 0.664 -38.799 1.00 38.89 396 GLY B CA 1
ATOM 7481 C C . GLY C 1 396 ? 79.647 0.892 -38.802 1.00 55.68 396 GLY B C 1
ATOM 7482 O O . GLY C 1 396 ? 80.409 0.089 -39.350 1.00 57.19 396 GLY B O 1
ATOM 7483 N N . TRP C 1 397 ? 80.102 2.002 -38.212 1.00 54.46 397 TRP B N 1
ATOM 7484 C CA . TRP C 1 397 ? 81.543 2.250 -38.186 1.00 60.31 397 TRP B CA 1
ATOM 7485 C C . TRP C 1 397 ? 82.243 1.276 -37.249 1.00 61.74 397 TRP B C 1
ATOM 7486 O O . TRP C 1 397 ? 83.389 0.890 -37.505 1.00 66.49 397 TRP B O 1
ATOM 7497 N N . GLN C 1 398 ? 81.567 0.841 -36.182 1.00 52.57 398 GLN B N 1
ATOM 7498 C CA . GLN C 1 398 ? 82.121 -0.228 -35.360 1.00 60.10 398 GLN B CA 1
ATOM 7499 C C . GLN C 1 398 ? 82.190 -1.541 -36.128 1.00 62.91 398 GLN B C 1
ATOM 7500 O O . GLN C 1 398 ? 83.118 -2.333 -35.934 1.00 73.62 398 GLN B O 1
ATOM 7506 N N . TYR C 1 399 ? 81.219 -1.796 -37.003 1.00 55.62 399 TYR B N 1
ATOM 7507 C CA . TYR C 1 399 ? 81.261 -3.030 -37.782 1.00 61.33 399 TYR B CA 1
ATOM 7508 C C . TYR C 1 399 ? 82.464 -3.047 -38.713 1.00 65.96 399 TYR B C 1
ATOM 7509 O O . TYR C 1 399 ? 83.221 -4.021 -38.742 1.00 63.45 399 TYR B O 1
ATOM 7518 N N . ILE C 1 400 ? 82.671 -1.966 -39.472 1.00 64.20 400 ILE B N 1
ATOM 7519 C CA . ILE C 1 400 ? 83.724 -1.978 -40.481 1.00 56.54 400 ILE B CA 1
ATOM 7520 C C . ILE C 1 400 ? 85.107 -1.811 -39.889 1.00 65.96 400 ILE B C 1
ATOM 7521 O O . ILE C 1 400 ? 86.105 -2.037 -40.589 1.00 71.30 400 ILE B O 1
ATOM 7526 N N . SER C 1 401 ? 85.204 -1.446 -38.618 1.00 60.52 401 SER B N 1
ATOM 7527 C CA . SER C 1 401 ? 86.500 -1.157 -38.044 1.00 57.24 401 SER B CA 1
ATOM 7528 C C . SER C 1 401 ? 86.967 -2.232 -37.082 1.00 66.50 401 SER B C 1
ATOM 7529 O O . SER C 1 401 ? 88.028 -2.079 -36.477 1.00 67.84 401 SER B O 1
ATOM 7532 N N . GLY C 1 402 ? 86.210 -3.307 -36.914 1.00 74.18 402 GLY B N 1
ATOM 7533 C CA . GLY C 1 402 ? 86.661 -4.394 -36.076 1.00 77.43 402 GLY B CA 1
ATOM 7534 C C . GLY C 1 402 ? 86.395 -4.235 -34.598 1.00 88.91 402 GLY B C 1
ATOM 7535 O O . GLY C 1 402 ? 86.829 -5.090 -33.820 1.00 93.58 402 GLY B O 1
ATOM 7536 N N . SER C 1 403 ? 85.700 -3.176 -34.180 1.00 97.06 403 SER B N 1
ATOM 7537 C CA . SER C 1 403 ? 85.322 -3.001 -32.781 1.00 102.60 403 SER B CA 1
ATOM 7538 C C . SER C 1 403 ? 84.127 -3.853 -32.382 1.00 105.80 403 SER B C 1
ATOM 7539 O O . SER C 1 403 ? 83.724 -3.824 -31.215 1.00 106.73 403 SER B O 1
ATOM 7542 N N . ILE C 1 404 ? 83.549 -4.595 -33.318 1.00 109.88 404 ILE B N 1
ATOM 7543 C CA . ILE C 1 404 ? 82.355 -5.392 -33.065 1.00 110.69 404 ILE B CA 1
ATOM 7544 C C . ILE C 1 404 ? 82.762 -6.858 -32.990 1.00 118.23 404 ILE B C 1
ATOM 7545 O O . ILE C 1 404 ? 83.603 -7.315 -33.779 1.00 118.18 404 ILE B O 1
ATOM 7550 N N . PRO C 1 405 ? 82.190 -7.622 -32.062 1.00 123.79 405 PRO B N 1
ATOM 7551 C CA . PRO C 1 405 ? 82.543 -9.048 -31.955 1.00 121.06 405 PRO B CA 1
ATOM 7552 C C . PRO C 1 405 ? 82.541 -9.792 -33.276 1.00 113.93 405 PRO B C 1
ATOM 7553 O O . PRO C 1 405 ? 83.492 -10.529 -33.565 1.00 115.44 405 PRO B O 1
ATOM 7557 N N . ASP C 1 406 ? 81.503 -9.629 -34.090 1.00 103.08 406 ASP B N 1
ATOM 7558 C CA . ASP C 1 406 ? 81.350 -10.434 -35.296 1.00 102.76 406 ASP B CA 1
ATOM 7559 C C . ASP C 1 406 ? 81.386 -9.589 -36.564 1.00 97.67 406 ASP B C 1
ATOM 7560 O O . ASP C 1 406 ? 80.598 -9.800 -37.490 1.00 92.97 406 ASP B O 1
ATOM 7565 N N . GLY C 1 407 ? 82.320 -8.645 -36.644 1.00 92.25 407 GLY B N 1
ATOM 7566 C CA . GLY C 1 407 ? 82.409 -7.818 -37.832 1.00 92.21 407 GLY B CA 1
ATOM 7567 C C . GLY C 1 407 ? 83.701 -7.946 -38.616 1.00 89.11 407 GLY B C 1
ATOM 7568 O O . GLY C 1 407 ? 84.450 -8.914 -38.451 1.00 96.44 407 GLY B O 1
ATOM 7569 N N . HIS C 1 408 ? 83.964 -6.976 -39.488 1.00 77.02 408 HIS B N 1
ATOM 7570 C CA . HIS C 1 408 ? 85.219 -6.944 -40.224 1.00 76.10 408 HIS B CA 1
ATOM 7571 C C . HIS C 1 408 ? 86.402 -6.899 -39.269 1.00 83.12 408 HIS B C 1
ATOM 7572 O O . HIS C 1 408 ? 86.360 -6.227 -38.235 1.00 86.97 408 HIS B O 1
ATOM 7579 N N . GLU C 1 409 ? 87.469 -7.609 -39.627 1.00 86.13 409 GLU B N 1
ATOM 7580 C CA . GLU C 1 409 ? 88.738 -7.459 -38.930 1.00 91.66 409 GLU B CA 1
ATOM 7581 C C . GLU C 1 409 ? 89.492 -6.249 -39.477 1.00 84.37 409 GLU B C 1
ATOM 7582 O O . GLU C 1 409 ? 89.370 -5.891 -40.651 1.00 78.62 409 GLU B O 1
ATOM 7588 N N . LEU C 1 410 ? 90.273 -5.608 -38.606 1.00 83.17 410 LEU B N 1
ATOM 7589 C CA . LEU C 1 410 ? 90.858 -4.321 -38.970 1.00 80.79 410 LEU B CA 1
ATOM 7590 C C . LEU C 1 410 ? 91.832 -4.451 -40.137 1.00 82.43 410 LEU B C 1
ATOM 7591 O O . LEU C 1 410 ? 91.923 -3.549 -40.978 1.00 87.37 410 LEU B O 1
ATOM 7596 N N . ASP C 1 411 ? 92.563 -5.567 -40.215 1.00 83.43 411 ASP B N 1
ATOM 7597 C CA . ASP C 1 411 ? 93.469 -5.828 -41.331 1.00 89.77 411 ASP B CA 1
ATOM 7598 C C . ASP C 1 411 ? 92.766 -6.451 -42.540 1.00 87.83 411 ASP B C 1
ATOM 7599 O O . ASP C 1 411 ? 93.423 -7.079 -43.381 1.00 86.79 411 ASP B O 1
ATOM 7604 N N . ARG C 1 412 ? 91.453 -6.279 -42.652 1.00 89.31 412 ARG B N 1
ATOM 7605 C CA . ARG C 1 412 ? 90.680 -6.810 -43.774 1.00 94.98 412 ARG B CA 1
ATOM 7606 C C . ARG C 1 412 ? 90.576 -5.716 -44.833 1.00 95.95 412 ARG B C 1
ATOM 7607 O O . ARG C 1 412 ? 89.695 -4.857 -44.787 1.00 99.22 412 ARG B O 1
ATOM 7615 N N . LEU C 1 413 ? 91.500 -5.739 -45.792 1.00 90.15 413 LEU B N 1
ATOM 7616 C CA . LEU C 1 413 ? 91.451 -4.870 -46.960 1.00 83.31 413 LEU B CA 1
ATOM 7617 C C . LEU C 1 413 ? 90.778 -5.637 -48.088 1.00 84.36 413 LEU B C 1
ATOM 7618 O O . LEU C 1 413 ? 91.369 -6.564 -48.648 1.00 90.95 413 LEU B O 1
ATOM 7623 N N . ASP C 1 414 ? 89.550 -5.254 -48.424 1.00 87.17 414 ASP B N 1
ATOM 7624 C CA . ASP C 1 414 ? 88.819 -5.864 -49.528 1.00 93.78 414 ASP B CA 1
ATOM 7625 C C . ASP C 1 414 ? 89.023 -5.019 -50.775 1.00 88.52 414 ASP B C 1
ATOM 7626 O O . ASP C 1 414 ? 88.721 -3.820 -50.770 1.00 85.73 414 ASP B O 1
ATOM 7631 N N . ASN C 1 415 ? 89.525 -5.640 -51.838 1.00 83.95 415 ASN B N 1
ATOM 7632 C CA . ASN C 1 415 ? 89.740 -4.910 -53.075 1.00 84.98 415 ASN B CA 1
ATOM 7633 C C . ASN C 1 415 ? 88.406 -4.708 -53.778 1.00 85.21 415 ASN B C 1
ATOM 7634 O O . ASN C 1 415 ? 87.781 -5.698 -54.193 1.00 66.87 415 ASN B O 1
ATOM 7639 N N . PRO C 1 416 ? 87.939 -3.462 -53.944 1.00 93.47 416 PRO B N 1
ATOM 7640 C CA . PRO C 1 416 ? 86.603 -3.256 -54.524 1.00 95.34 416 PRO B CA 1
ATOM 7641 C C . PRO C 1 416 ? 86.495 -3.732 -55.963 1.00 103.70 416 PRO B C 1
ATOM 7642 O O . PRO C 1 416 ? 85.377 -3.983 -56.431 1.00 118.85 416 PRO B O 1
ATOM 7646 N N . ALA C 1 417 ? 87.614 -3.874 -56.679 1.00 96.07 417 ALA B N 1
ATOM 7647 C CA . ALA C 1 417 ? 87.575 -4.555 -57.969 1.00 92.23 417 ALA B CA 1
ATOM 7648 C C . ALA C 1 417 ? 87.126 -6.008 -57.823 1.00 85.46 417 ALA B C 1
ATOM 7649 O O . ALA C 1 417 ? 86.460 -6.548 -58.715 1.00 84.06 417 ALA B O 1
ATOM 7651 N N . LEU C 1 418 ? 87.468 -6.655 -56.708 1.00 80.89 418 LEU B N 1
ATOM 7652 C CA . LEU C 1 418 ? 86.994 -8.020 -56.496 1.00 89.08 418 LEU B CA 1
ATOM 7653 C C . LEU C 1 418 ? 85.507 -8.035 -56.151 1.00 88.01 418 LEU B C 1
ATOM 7654 O O . LEU C 1 418 ? 84.750 -8.837 -56.703 1.00 86.90 418 LEU B O 1
ATOM 7659 N N . GLN C 1 419 ? 85.062 -7.124 -55.277 1.00 86.90 419 GLN B N 1
ATOM 7660 C CA . GLN C 1 419 ? 83.662 -7.057 -54.866 1.00 73.35 419 GLN B CA 1
ATOM 7661 C C . GLN C 1 419 ? 82.720 -6.729 -56.005 1.00 78.00 419 GLN B C 1
ATOM 7662 O O . GLN C 1 419 ? 81.506 -6.721 -55.790 1.00 84.31 419 GLN B O 1
ATOM 7668 N N . GLY C 1 420 ? 83.234 -6.433 -57.196 1.00 80.21 420 GLY B N 1
ATOM 7669 C CA . GLY C 1 420 ? 82.348 -6.094 -58.294 1.00 81.88 420 GLY B CA 1
ATOM 7670 C C . GLY C 1 420 ? 81.436 -7.245 -58.664 1.00 89.47 420 GLY B C 1
ATOM 7671 O O . GLY C 1 420 ? 80.237 -7.055 -58.892 1.00 88.44 420 GLY B O 1
ATOM 7672 N N . ALA C 1 421 ? 81.986 -8.463 -58.705 1.00 92.50 421 ALA B N 1
ATOM 7673 C CA . ALA C 1 421 ? 81.191 -9.609 -59.128 1.00 92.07 421 ALA B CA 1
ATOM 7674 C C . ALA C 1 421 ? 80.080 -9.908 -58.130 1.00 92.96 421 ALA B C 1
ATOM 7675 O O . ALA C 1 421 ? 78.979 -10.319 -58.518 1.00 91.74 421 ALA B O 1
ATOM 7677 N N . LYS C 1 422 ? 80.349 -9.704 -56.835 1.00 90.47 422 LYS B N 1
ATOM 7678 C CA . LYS C 1 422 ? 79.394 -10.124 -55.815 1.00 83.52 422 LYS B CA 1
ATOM 7679 C C . LYS C 1 422 ? 78.197 -9.181 -55.733 1.00 88.15 422 LYS B C 1
ATOM 7680 O O . LYS C 1 422 ? 77.065 -9.631 -55.511 1.00 86.49 422 LYS B O 1
ATOM 7686 N N . TYR C 1 423 ? 78.412 -7.871 -55.911 1.00 86.16 423 TYR B N 1
ATOM 7687 C CA . TYR C 1 423 ? 77.367 -6.891 -55.642 1.00 72.80 423 TYR B CA 1
ATOM 7688 C C . TYR C 1 423 ? 76.862 -6.126 -56.860 1.00 70.95 423 TYR B C 1
ATOM 7689 O O . TYR C 1 423 ? 75.753 -5.572 -56.804 1.00 73.06 423 TYR B O 1
ATOM 7698 N N . ASP C 1 424 ? 77.625 -6.082 -57.949 1.00 70.85 424 ASP B N 1
ATOM 7699 C CA . ASP C 1 424 ? 77.193 -5.444 -59.196 1.00 72.08 424 ASP B CA 1
ATOM 7700 C C . ASP C 1 424 ? 77.625 -6.338 -60.355 1.00 78.64 424 ASP B C 1
ATOM 7701 O O . ASP C 1 424 ? 78.317 -5.901 -61.277 1.00 73.82 424 ASP B O 1
ATOM 7706 N N . PRO C 1 425 ? 77.206 -7.612 -60.344 1.00 86.19 425 PRO B N 1
ATOM 7707 C CA . PRO C 1 425 ? 77.811 -8.599 -61.260 1.00 77.63 425 PRO B CA 1
ATOM 7708 C C . PRO C 1 425 ? 77.590 -8.319 -62.747 1.00 66.43 425 PRO B C 1
ATOM 7709 O O . PRO C 1 425 ? 78.413 -8.768 -63.555 1.00 65.51 425 PRO B O 1
ATOM 7713 N N . GLU C 1 426 ? 76.524 -7.615 -63.146 1.00 55.89 426 GLU B N 1
ATOM 7714 C CA . GLU C 1 426 ? 76.375 -7.188 -64.533 1.00 69.57 426 GLU B CA 1
ATOM 7715 C C . GLU C 1 426 ? 76.737 -5.716 -64.742 1.00 72.46 426 GLU B C 1
ATOM 7716 O O . GLU C 1 426 ? 76.409 -5.142 -65.789 1.00 70.80 426 GLU B O 1
ATOM 7722 N N . GLY C 1 427 ? 77.415 -5.101 -63.771 1.00 68.12 427 GLY B N 1
ATOM 7723 C CA . GLY C 1 427 ? 77.947 -3.758 -63.899 1.00 63.96 427 GLY B CA 1
ATOM 7724 C C . GLY C 1 427 ? 76.942 -2.639 -63.996 1.00 68.95 427 GLY B C 1
ATOM 7725 O O . GLY C 1 427 ? 77.330 -1.513 -64.334 1.00 72.62 427 GLY B O 1
ATOM 7726 N N . GLU C 1 428 ? 75.666 -2.894 -63.700 1.00 68.21 428 GLU B N 1
ATOM 7727 C CA . GLU C 1 428 ? 74.672 -1.847 -63.891 1.00 71.19 428 GLU B CA 1
ATOM 7728 C C . GLU C 1 428 ? 74.869 -0.694 -62.918 1.00 66.01 428 GLU B C 1
ATOM 7729 O O . GLU C 1 428 ? 74.597 0.463 -63.264 1.00 69.85 428 GLU B O 1
ATOM 7735 N N . TYR C 1 429 ? 75.333 -0.969 -61.702 1.00 52.67 429 TYR B N 1
ATOM 7736 C CA . TYR C 1 429 ? 75.509 0.124 -60.754 1.00 60.10 429 TYR B CA 1
ATOM 7737 C C . TYR C 1 429 ? 76.520 1.134 -61.298 1.00 63.93 429 TYR B C 1
ATOM 7738 O O . TYR C 1 429 ? 76.221 2.332 -61.405 1.00 64.03 429 TYR B O 1
ATOM 7747 N N . ILE C 1 430 ? 77.697 0.650 -61.718 1.00 60.31 430 ILE B N 1
ATOM 7748 C CA . ILE C 1 430 ? 78.710 1.530 -62.290 1.00 57.90 430 ILE B CA 1
ATOM 7749 C C . ILE C 1 430 ? 78.169 2.261 -63.512 1.00 58.85 430 ILE B C 1
ATOM 7750 O O . ILE C 1 430 ? 78.429 3.456 -63.695 1.00 59.71 430 ILE B O 1
ATOM 7755 N N . ARG C 1 431 ? 77.417 1.566 -64.375 1.00 55.49 431 ARG B N 1
ATOM 7756 C CA . ARG C 1 431 ? 76.967 2.203 -65.611 1.00 51.82 431 ARG B CA 1
ATOM 7757 C C . ARG C 1 431 ? 75.922 3.276 -65.355 1.00 60.38 431 ARG B C 1
ATOM 7758 O O . ARG C 1 431 ? 75.686 4.121 -66.230 1.00 63.89 431 ARG B O 1
ATOM 7766 N N . GLN C 1 432 ? 75.307 3.291 -64.175 1.00 62.90 432 GLN B N 1
ATOM 7767 C CA . GLN C 1 432 ? 74.311 4.333 -63.953 1.00 67.58 432 GLN B CA 1
ATOM 7768 C C . GLN C 1 432 ? 74.906 5.596 -63.351 1.00 63.88 432 GLN B C 1
ATOM 7769 O O . GLN C 1 432 ? 74.531 6.707 -63.751 1.00 68.57 432 GLN B O 1
ATOM 7775 N N . TRP C 1 433 ? 75.832 5.441 -62.397 1.00 61.23 433 TRP B N 1
ATOM 7776 C CA . TRP C 1 433 ? 76.389 6.568 -61.657 1.00 64.90 433 TRP B CA 1
ATOM 7777 C C . TRP C 1 433 ? 77.709 7.076 -62.223 1.00 66.39 433 TRP B C 1
ATOM 7778 O O . TRP C 1 433 ? 78.097 8.211 -61.922 1.00 73.41 433 TRP B O 1
ATOM 7789 N N . LEU C 1 434 ? 78.388 6.272 -63.035 1.00 61.22 434 LEU B N 1
ATOM 7790 C CA . LEU C 1 434 ? 79.618 6.668 -63.726 1.00 58.59 434 LEU B CA 1
ATOM 7791 C C . LEU C 1 434 ? 79.466 6.391 -65.223 1.00 65.37 434 LEU B C 1
ATOM 7792 O O . LEU C 1 434 ? 80.164 5.534 -65.781 1.00 58.74 434 LEU B O 1
ATOM 7797 N N . PRO C 1 435 ? 78.524 7.077 -65.901 1.00 65.40 435 PRO B N 1
ATOM 7798 C CA . PRO C 1 435 ? 78.339 6.847 -67.347 1.00 70.23 435 PRO B CA 1
ATOM 7799 C C . PRO C 1 435 ? 79.648 6.804 -68.122 1.00 73.40 435 PRO B C 1
ATOM 7800 O O . PRO C 1 435 ? 79.820 5.965 -69.017 1.00 76.62 435 PRO B O 1
ATOM 7804 N N . GLU C 1 436 ? 80.582 7.697 -67.777 1.00 68.92 436 GLU B N 1
ATOM 7805 C CA . GLU C 1 436 ? 81.903 7.750 -68.400 1.00 69.02 436 GLU B CA 1
ATOM 7806 C C . GLU C 1 436 ? 82.548 6.372 -68.604 1.00 64.89 436 GLU B C 1
ATOM 7807 O O . GLU C 1 436 ? 83.279 6.181 -69.580 1.00 68.63 436 GLU B O 1
ATOM 7813 N N . LEU C 1 437 ? 82.307 5.398 -67.720 1.00 62.16 437 LEU B N 1
ATOM 7814 C CA . LEU C 1 437 ? 82.885 4.068 -67.922 1.00 60.40 437 LEU B CA 1
ATOM 7815 C C . LEU C 1 437 ? 81.939 3.105 -68.640 1.00 65.21 437 LEU B C 1
ATOM 7816 O O . LEU C 1 437 ? 82.285 1.929 -68.806 1.00 68.10 437 LEU B O 1
ATOM 7821 N N . ALA C 1 438 ? 80.787 3.589 -69.112 1.00 58.56 438 ALA B N 1
ATOM 7822 C CA . ALA C 1 438 ? 79.717 2.690 -69.542 1.00 67.10 438 ALA B CA 1
ATOM 7823 C C . ALA C 1 438 ? 80.175 1.715 -70.624 1.00 75.54 438 ALA B C 1
ATOM 7824 O O . ALA C 1 438 ? 79.775 0.545 -70.622 1.00 84.68 438 ALA B O 1
ATOM 7826 N N . ARG C 1 439 ? 81.002 2.171 -71.564 1.00 77.60 439 ARG B N 1
ATOM 7827 C CA . ARG C 1 439 ? 81.329 1.331 -72.708 1.00 74.43 439 ARG B CA 1
ATOM 7828 C C . ARG C 1 439 ? 82.296 0.206 -72.375 1.00 75.40 439 ARG B C 1
ATOM 7829 O O . ARG C 1 439 ? 82.563 -0.625 -73.246 1.00 78.72 439 ARG B O 1
ATOM 7837 N N . LEU C 1 440 ? 82.808 0.145 -71.152 1.00 78.52 440 LEU B N 1
ATOM 7838 C CA . LEU C 1 440 ? 83.780 -0.874 -70.801 1.00 82.05 440 LEU B CA 1
ATOM 7839 C C . LEU C 1 440 ? 83.127 -2.257 -70.720 1.00 90.10 440 LEU B C 1
ATOM 7840 O O . LEU C 1 440 ? 81.957 -2.382 -70.350 1.00 96.33 440 LEU B O 1
ATOM 7845 N N . PRO C 1 441 ? 83.864 -3.311 -71.070 1.00 89.13 441 PRO B N 1
ATOM 7846 C CA . PRO C 1 441 ? 83.416 -4.667 -70.728 1.00 84.05 441 PRO B CA 1
ATOM 7847 C C . PRO C 1 441 ? 83.174 -4.786 -69.231 1.00 88.12 441 PRO B C 1
ATOM 7848 O O . PRO C 1 441 ? 83.992 -4.350 -68.418 1.00 89.74 441 PRO B O 1
ATOM 7852 N N . THR C 1 442 ? 82.042 -5.393 -68.868 1.00 89.34 442 THR B N 1
ATOM 7853 C CA . THR C 1 442 ? 81.710 -5.538 -67.454 1.00 84.50 442 THR B CA 1
ATOM 7854 C C . THR C 1 442 ? 82.895 -6.094 -66.677 1.00 80.63 442 THR B C 1
ATOM 7855 O O . THR C 1 442 ? 83.186 -5.646 -65.561 1.00 84.62 442 THR B O 1
ATOM 7859 N N . GLU C 1 443 ? 83.613 -7.048 -67.273 1.00 79.02 443 GLU B N 1
ATOM 7860 C CA . GLU C 1 443 ? 84.729 -7.700 -66.594 1.00 84.89 443 GLU B CA 1
ATOM 7861 C C . GLU C 1 443 ? 85.828 -6.724 -66.189 1.00 82.44 443 GLU B C 1
ATOM 7862 O O . GLU C 1 443 ? 86.673 -7.071 -65.356 1.00 83.81 443 GLU B O 1
ATOM 7868 N N . TRP C 1 444 ? 85.845 -5.523 -66.772 1.00 72.63 444 TRP B N 1
ATOM 7869 C CA . TRP C 1 444 ? 86.824 -4.498 -66.441 1.00 77.39 444 TRP B CA 1
ATOM 7870 C C . TRP C 1 444 ? 86.234 -3.300 -65.703 1.00 79.10 444 TRP B C 1
ATOM 7871 O O . TRP C 1 444 ? 86.981 -2.564 -65.047 1.00 76.31 444 TRP B O 1
ATOM 7882 N N . ILE C 1 445 ? 84.918 -3.096 -65.783 1.00 67.86 445 ILE B N 1
ATOM 7883 C CA . ILE C 1 445 ? 84.333 -1.832 -65.373 1.00 64.43 445 ILE B CA 1
ATOM 7884 C C . ILE C 1 445 ? 84.537 -1.535 -63.893 1.00 65.23 445 ILE B C 1
ATOM 7885 O O . ILE C 1 445 ? 84.328 -0.395 -63.467 1.00 71.93 445 ILE B O 1
ATOM 7890 N N . HIS C 1 446 ? 84.931 -2.525 -63.092 1.00 58.97 446 HIS B N 1
ATOM 7891 C CA . HIS C 1 446 ? 85.133 -2.321 -61.661 1.00 61.13 446 HIS B CA 1
ATOM 7892 C C . HIS C 1 446 ? 86.584 -2.053 -61.314 1.00 65.40 446 HIS B C 1
ATOM 7893 O O . HIS C 1 446 ? 86.892 -1.788 -60.146 1.00 61.67 446 HIS B O 1
ATOM 7900 N N . HIS C 1 447 ? 87.477 -2.125 -62.290 1.00 70.43 447 HIS B N 1
ATOM 7901 C CA . HIS C 1 447 ? 88.899 -1.921 -62.048 1.00 79.79 447 HIS B CA 1
ATOM 7902 C C . HIS C 1 447 ? 89.576 -1.611 -63.378 1.00 76.03 447 HIS B C 1
ATOM 7903 O O . HIS C 1 447 ? 90.390 -2.398 -63.879 1.00 72.15 447 HIS B O 1
ATOM 7910 N N . PRO C 1 448 ? 89.266 -0.457 -63.969 1.00 73.04 448 PRO B N 1
ATOM 7911 C CA . PRO C 1 448 ? 89.803 -0.135 -65.296 1.00 79.06 448 PRO B CA 1
ATOM 7912 C C . PRO C 1 448 ? 91.310 0.083 -65.311 1.00 77.05 448 PRO B C 1
ATOM 7913 O O . PRO C 1 448 ? 91.883 0.195 -66.402 1.00 75.88 448 PRO B O 1
ATOM 7917 N N . TRP C 1 449 ? 91.967 0.162 -64.151 1.00 74.80 449 TRP B N 1
ATOM 7918 C CA . TRP C 1 449 ? 93.418 0.319 -64.152 1.00 78.78 449 TRP B CA 1
ATOM 7919 C C . TRP C 1 449 ? 94.113 -0.980 -64.541 1.00 87.61 449 TRP B C 1
ATOM 7920 O O . TRP C 1 449 ? 95.109 -0.957 -65.270 1.00 94.26 449 TRP B O 1
ATOM 7931 N N . ASP C 1 450 ? 93.603 -2.121 -64.073 1.00 87.14 450 ASP B N 1
ATOM 7932 C CA . ASP C 1 450 ? 94.125 -3.412 -64.503 1.00 81.11 450 ASP B CA 1
ATOM 7933 C C . ASP C 1 450 ? 93.808 -3.717 -65.959 1.00 80.65 450 ASP B C 1
ATOM 7934 O O . ASP C 1 450 ? 94.292 -4.730 -66.474 1.00 90.02 450 ASP B O 1
ATOM 7939 N N . ALA C 1 451 ? 93.030 -2.873 -66.635 1.00 72.07 451 ALA B N 1
ATOM 7940 C CA . ALA C 1 451 ? 92.583 -3.169 -67.988 1.00 74.92 451 ALA B CA 1
ATOM 7941 C C . ALA C 1 451 ? 93.655 -2.833 -69.025 1.00 90.37 451 ALA B C 1
ATOM 7942 O O . ALA C 1 451 ? 94.526 -1.987 -68.793 1.00 93.23 451 ALA B O 1
ATOM 7944 N N . PRO C 1 452 ? 93.598 -3.473 -70.193 1.00 95.69 452 PRO B N 1
ATOM 7945 C CA . PRO C 1 452 ? 94.553 -3.154 -71.256 1.00 99.67 452 PRO B CA 1
ATOM 7946 C C . PRO C 1 452 ? 94.210 -1.829 -71.911 1.00 102.64 452 PRO B C 1
ATOM 7947 O O . PRO C 1 452 ? 93.049 -1.411 -71.945 1.00 107.12 452 PRO B O 1
ATOM 7951 N N . LEU C 1 453 ? 95.243 -1.168 -72.448 1.00 94.62 453 LEU B N 1
ATOM 7952 C CA . LEU C 1 453 ? 95.050 0.163 -73.015 1.00 89.27 453 LEU B CA 1
ATOM 7953 C C . LEU C 1 453 ? 94.221 0.134 -74.290 1.00 94.16 453 LEU B C 1
ATOM 7954 O O . LEU C 1 453 ? 93.561 1.128 -74.618 1.00 96.43 453 LEU B O 1
ATOM 7959 N N . THR C 1 454 ? 94.235 -0.982 -75.014 1.00 98.39 454 THR B N 1
ATOM 7960 C CA . THR C 1 454 ? 93.416 -1.082 -76.216 1.00 101.59 454 THR B CA 1
ATOM 7961 C C . THR C 1 454 ? 91.924 -1.078 -75.873 1.00 96.76 454 THR B C 1
ATOM 7962 O O . THR C 1 454 ? 91.143 -0.341 -76.490 1.00 88.94 454 THR B O 1
ATOM 7966 N N . VAL C 1 455 ? 91.513 -1.873 -74.874 1.00 91.96 455 VAL B N 1
ATOM 7967 C CA . VAL C 1 455 ? 90.119 -1.850 -74.432 1.00 89.47 455 VAL B CA 1
ATOM 7968 C C . VAL C 1 455 ? 89.740 -0.453 -73.951 1.00 86.55 455 VAL B C 1
ATOM 7969 O O . VAL C 1 455 ? 88.656 0.055 -74.265 1.00 82.60 455 VAL B O 1
ATOM 7973 N N . LEU C 1 456 ? 90.639 0.199 -73.206 1.00 83.51 456 LEU B N 1
ATOM 7974 C CA . LEU C 1 456 ? 90.325 1.492 -72.606 1.00 75.80 456 LEU B CA 1
ATOM 7975 C C . LEU C 1 456 ? 89.946 2.523 -73.661 1.00 79.03 456 LEU B C 1
ATOM 7976 O O . LEU C 1 456 ? 88.996 3.293 -73.474 1.00 76.44 456 LEU B O 1
ATOM 7981 N N . LYS C 1 457 ? 90.674 2.564 -74.774 1.00 81.08 457 LYS B N 1
ATOM 7982 C CA . LYS C 1 457 ? 90.342 3.530 -75.812 1.00 84.08 457 LYS B CA 1
ATOM 7983 C C . LYS C 1 457 ? 89.389 2.964 -76.852 1.00 78.74 457 LYS B C 1
ATOM 7984 O O . LYS C 1 457 ? 88.728 3.737 -77.556 1.00 71.73 457 LYS B O 1
ATOM 7990 N N . ALA C 1 458 ? 89.298 1.639 -76.960 1.00 91.96 458 ALA B N 1
ATOM 7991 C CA . ALA C 1 458 ? 88.097 1.042 -77.530 1.00 98.81 458 ALA B CA 1
ATOM 7992 C C . ALA C 1 458 ? 86.856 1.584 -76.833 1.00 95.56 458 ALA B C 1
ATOM 7993 O O . ALA C 1 458 ? 85.850 1.902 -77.480 1.00 99.28 458 ALA B O 1
ATOM 7995 N N . SER C 1 459 ? 86.929 1.725 -75.507 1.00 88.01 459 SER B N 1
ATOM 7996 C CA . SER C 1 459 ? 85.794 2.176 -74.716 1.00 84.69 459 SER B CA 1
ATOM 7997 C C . SER C 1 459 ? 85.654 3.689 -74.748 1.00 88.80 459 SER B C 1
ATOM 7998 O O . SER C 1 459 ? 84.538 4.205 -74.857 1.00 94.88 459 SER B O 1
ATOM 8001 N N . GLY C 1 460 ? 86.762 4.416 -74.645 1.00 86.25 460 GLY B N 1
ATOM 8002 C CA . GLY C 1 460 ? 86.695 5.859 -74.624 1.00 80.17 460 GLY B CA 1
ATOM 8003 C C . GLY C 1 460 ? 86.916 6.403 -73.229 1.00 80.61 460 GLY B C 1
ATOM 8004 O O . GLY C 1 460 ? 86.344 7.432 -72.852 1.00 81.32 460 GLY B O 1
ATOM 8005 N N . VAL C 1 461 ? 87.745 5.712 -72.451 1.00 78.18 461 VAL B N 1
ATOM 8006 C CA . VAL C 1 461 ? 88.072 6.117 -71.089 1.00 79.11 461 VAL B CA 1
ATOM 8007 C C . VAL C 1 461 ? 89.588 6.280 -70.995 1.00 76.38 461 VAL B C 1
ATOM 8008 O O . VAL C 1 461 ? 90.343 5.346 -71.298 1.00 72.18 461 VAL B O 1
ATOM 8012 N N . GLU C 1 462 ? 90.026 7.476 -70.595 1.00 71.41 462 GLU B N 1
ATOM 8013 C CA . GLU C 1 462 ? 91.437 7.792 -70.395 1.00 72.61 462 GLU B CA 1
ATOM 8014 C C . GLU C 1 462 ? 91.632 8.152 -68.928 1.00 64.63 462 GLU B C 1
ATOM 8015 O O . GLU C 1 462 ? 91.232 9.238 -68.494 1.00 73.56 462 GLU B O 1
ATOM 8021 N N . LEU C 1 463 ? 92.246 7.249 -68.168 1.00 54.63 463 LEU B N 1
ATOM 8022 C CA . LEU C 1 463 ? 92.396 7.463 -66.733 1.00 57.21 463 LEU B CA 1
ATOM 8023 C C . LEU C 1 463 ? 93.317 8.654 -66.471 1.00 66.53 463 LEU B C 1
ATOM 8024 O O . LEU C 1 463 ? 94.419 8.747 -67.030 1.00 66.94 463 LEU B O 1
ATOM 8029 N N . GLY C 1 464 ? 92.857 9.569 -65.613 1.00 64.81 464 GLY B N 1
ATOM 8030 C CA . GLY C 1 464 ? 93.465 10.865 -65.449 1.00 57.90 464 GLY B CA 1
ATOM 8031 C C . GLY C 1 464 ? 92.755 11.977 -66.191 1.00 61.47 464 GLY B C 1
ATOM 8032 O O . GLY C 1 464 ? 93.019 13.158 -65.904 1.00 61.50 464 GLY B O 1
ATOM 8033 N N . THR C 1 465 ? 91.851 11.633 -67.116 1.00 59.61 465 THR B N 1
ATOM 8034 C CA . THR C 1 465 ? 91.105 12.606 -67.911 1.00 70.21 465 THR B CA 1
ATOM 8035 C C . THR C 1 465 ? 89.598 12.387 -67.812 1.00 75.08 465 THR B C 1
ATOM 8036 O O . THR C 1 465 ? 88.857 13.277 -67.387 1.00 78.53 465 THR B O 1
ATOM 8040 N N . ASN C 1 466 ? 89.145 11.222 -68.283 1.00 72.42 466 ASN B N 1
ATOM 8041 C CA . ASN C 1 466 ? 87.734 10.849 -68.203 1.00 75.73 466 ASN B CA 1
ATOM 8042 C C . ASN C 1 466 ? 87.350 10.482 -66.781 1.00 72.90 466 ASN B C 1
ATOM 8043 O O . ASN C 1 466 ? 86.263 10.833 -66.305 1.00 76.46 466 ASN B O 1
ATOM 8048 N N . TYR C 1 467 ? 88.224 9.743 -66.106 1.00 63.22 467 TYR B N 1
ATOM 8049 C CA . TYR C 1 467 ? 87.935 9.117 -64.830 1.00 59.39 467 TYR B CA 1
ATOM 8050 C C . TYR C 1 467 ? 89.254 8.995 -64.076 1.00 59.69 467 TYR B C 1
ATOM 8051 O O . TYR C 1 467 ? 90.299 8.731 -64.679 1.00 54.18 467 TYR B O 1
ATOM 8060 N N . ALA C 1 468 ? 89.211 9.209 -62.765 1.00 63.46 468 ALA B N 1
ATOM 8061 C CA . ALA C 1 468 ? 90.453 9.325 -62.016 1.00 58.86 468 ALA B CA 1
ATOM 8062 C C . ALA C 1 468 ? 91.242 8.028 -62.060 1.00 63.17 468 ALA B C 1
ATOM 8063 O O . ALA C 1 468 ? 90.701 6.944 -62.285 1.00 69.05 468 ALA B O 1
ATOM 8065 N N . LYS C 1 469 ? 92.542 8.166 -61.901 1.00 75.61 469 LYS B N 1
ATOM 8066 C CA . LYS C 1 469 ? 93.385 7.043 -61.578 1.00 74.02 469 LYS B CA 1
ATOM 8067 C C . LYS C 1 469 ? 93.196 6.702 -60.107 1.00 69.76 469 LYS B C 1
ATOM 8068 O O . LYS C 1 469 ? 92.792 7.555 -59.309 1.00 66.28 469 LYS B O 1
ATOM 8074 N N . PRO C 1 470 ? 93.481 5.460 -59.720 1.00 68.10 470 PRO B N 1
ATOM 8075 C CA . PRO C 1 470 ? 93.391 5.088 -58.299 1.00 67.12 470 PRO B CA 1
ATOM 8076 C C . PRO C 1 470 ? 94.219 5.994 -57.397 1.00 72.77 470 PRO B C 1
ATOM 8077 O O . PRO C 1 470 ? 95.443 6.059 -57.522 1.00 79.64 470 PRO B O 1
ATOM 8081 N N . ILE C 1 471 ? 93.551 6.694 -56.478 1.00 70.67 471 ILE B N 1
ATOM 8082 C CA . ILE C 1 471 ? 94.219 7.604 -55.556 1.00 63.60 471 ILE B CA 1
ATOM 8083 C C . ILE C 1 471 ? 95.234 6.883 -54.678 1.00 70.33 471 ILE B C 1
ATOM 8084 O O . ILE C 1 471 ? 96.142 7.519 -54.133 1.00 79.36 471 ILE B O 1
ATOM 8089 N N . VAL C 1 472 ? 95.097 5.569 -54.515 1.00 71.42 472 VAL B N 1
ATOM 8090 C CA . VAL C 1 472 ? 96.086 4.739 -53.830 1.00 68.87 472 VAL B CA 1
ATOM 8091 C C . VAL C 1 472 ? 95.983 3.336 -54.403 1.00 79.89 472 VAL B C 1
ATOM 8092 O O . VAL C 1 472 ? 94.885 2.851 -54.692 1.00 84.90 472 VAL B O 1
ATOM 8096 N N . ASP C 1 473 ? 97.132 2.691 -54.566 1.00 81.37 473 ASP B N 1
ATOM 8097 C CA . ASP C 1 473 ? 97.216 1.363 -55.151 1.00 84.65 473 ASP B CA 1
ATOM 8098 C C . ASP C 1 473 ? 97.047 0.322 -54.060 1.00 80.24 473 ASP B C 1
ATOM 8099 O O . ASP C 1 473 ? 97.428 0.545 -52.908 1.00 77.19 473 ASP B O 1
ATOM 8104 N N . ILE C 1 474 ? 96.471 -0.827 -54.435 1.00 79.09 474 ILE B N 1
ATOM 8105 C CA . ILE C 1 474 ? 95.901 -1.721 -53.429 1.00 79.68 474 ILE B CA 1
ATOM 8106 C C . ILE C 1 474 ? 96.960 -2.278 -52.495 1.00 85.57 474 ILE B C 1
ATOM 8107 O O . ILE C 1 474 ? 96.667 -2.580 -51.333 1.00 88.88 474 ILE B O 1
ATOM 8112 N N . ASP C 1 475 ? 98.192 -2.449 -52.970 1.00 92.01 475 ASP B N 1
ATOM 8113 C CA . ASP C 1 475 ? 99.194 -3.099 -52.132 1.00 100.16 475 ASP B CA 1
ATOM 8114 C C . ASP C 1 475 ? 100.043 -2.104 -51.352 1.00 90.69 475 ASP B C 1
ATOM 8115 O O . ASP C 1 475 ? 100.514 -2.426 -50.253 1.00 86.40 475 ASP B O 1
ATOM 8120 N N . THR C 1 476 ? 100.234 -0.896 -51.877 1.00 82.74 476 THR B N 1
ATOM 8121 C CA . THR C 1 476 ? 100.654 0.204 -51.018 1.00 80.13 476 THR B CA 1
ATOM 8122 C C . THR C 1 476 ? 99.733 0.319 -49.805 1.00 78.36 476 THR B C 1
ATOM 8123 O O . THR C 1 476 ? 100.192 0.442 -48.663 1.00 81.38 476 THR B O 1
ATOM 8127 N N . ALA C 1 477 ? 98.418 0.269 -50.039 1.00 70.43 477 ALA B N 1
ATOM 8128 C CA . ALA C 1 477 ? 97.467 0.472 -48.954 1.00 64.22 477 ALA B CA 1
ATOM 8129 C C . ALA C 1 477 ? 97.591 -0.620 -47.903 1.00 64.04 477 ALA B C 1
ATOM 8130 O O . ALA C 1 477 ? 97.575 -0.332 -46.701 1.00 66.31 477 ALA B O 1
ATOM 8132 N N . ARG C 1 478 ? 97.706 -1.883 -48.329 1.00 64.36 478 ARG B N 1
ATOM 8133 C CA . ARG C 1 478 ? 97.740 -2.964 -47.348 1.00 71.22 478 ARG B CA 1
ATOM 8134 C C . ARG C 1 478 ? 99.030 -2.927 -46.536 1.00 71.26 478 ARG B C 1
ATOM 8135 O O . ARG C 1 478 ? 99.016 -3.221 -45.333 1.00 66.10 478 ARG B O 1
ATOM 8143 N N . GLU C 1 479 ? 100.152 -2.556 -47.171 1.00 74.17 479 GLU B N 1
ATOM 8144 C CA . GLU C 1 479 ? 101.385 -2.319 -46.421 1.00 76.69 479 GLU B CA 1
ATOM 8145 C C . GLU C 1 479 ? 101.215 -1.148 -45.458 1.00 68.56 479 GLU B C 1
ATOM 8146 O O . GLU C 1 479 ? 101.538 -1.257 -44.268 1.00 67.07 479 GLU B O 1
ATOM 8152 N N . LEU C 1 480 ? 100.701 -0.017 -45.950 1.00 60.73 480 LEU B N 1
ATOM 8153 C CA . LEU C 1 480 ? 100.506 1.128 -45.066 1.00 64.61 480 LEU B CA 1
ATOM 8154 C C . LEU C 1 480 ? 99.583 0.775 -43.901 1.00 68.60 480 LEU B C 1
ATOM 8155 O O . LEU C 1 480 ? 99.809 1.206 -42.763 1.00 72.79 480 LEU B O 1
ATOM 8160 N N . LEU C 1 481 ? 98.551 -0.031 -44.158 1.00 60.90 481 LEU B N 1
ATOM 8161 C CA . LEU C 1 481 ? 97.622 -0.392 -43.093 1.00 64.46 481 LEU B CA 1
ATOM 8162 C C . LEU C 1 481 ? 98.293 -1.314 -42.079 1.00 66.01 481 LEU B C 1
ATOM 8163 O O . LEU C 1 481 ? 98.194 -1.101 -40.863 1.00 63.72 481 LEU B O 1
ATOM 8168 N N . ALA C 1 482 ? 98.999 -2.336 -42.564 1.00 68.71 482 ALA B N 1
ATOM 8169 C CA . ALA C 1 482 ? 99.638 -3.292 -41.665 1.00 67.34 482 ALA B CA 1
ATOM 8170 C C . ALA C 1 482 ? 100.570 -2.595 -40.676 1.00 65.90 482 ALA B C 1
ATOM 8171 O O . ALA C 1 482 ? 100.598 -2.934 -39.486 1.00 66.74 482 ALA B O 1
ATOM 8173 N N . LYS C 1 483 ? 101.324 -1.602 -41.144 1.00 63.62 483 LYS B N 1
ATOM 8174 C CA . LYS C 1 483 ? 102.201 -0.852 -40.258 1.00 76.05 483 LYS B CA 1
ATOM 8175 C C . LYS C 1 483 ? 101.456 0.205 -39.450 1.00 75.69 483 LYS B C 1
ATOM 8176 O O . LYS C 1 483 ? 101.915 0.564 -38.361 1.00 81.09 483 LYS B O 1
ATOM 8182 N N . ALA C 1 484 ? 100.312 0.694 -39.935 1.00 71.04 484 ALA B N 1
ATOM 8183 C CA . ALA C 1 484 ? 99.476 1.545 -39.091 1.00 65.17 484 ALA B CA 1
ATOM 8184 C C . ALA C 1 484 ? 98.847 0.748 -37.955 1.00 62.51 484 ALA B C 1
ATOM 8185 O O . ALA C 1 484 ? 98.806 1.215 -36.813 1.00 59.81 484 ALA B O 1
ATOM 8187 N N . ILE C 1 485 ? 98.353 -0.458 -38.235 1.00 67.67 485 ILE B N 1
ATOM 8188 C CA . ILE C 1 485 ? 97.857 -1.294 -37.147 1.00 68.47 485 ILE B CA 1
ATOM 8189 C C . ILE C 1 485 ? 98.982 -1.639 -36.180 1.00 71.05 485 ILE B C 1
ATOM 8190 O O . ILE C 1 485 ? 98.764 -1.763 -34.970 1.00 75.52 485 ILE B O 1
ATOM 8195 N N . SER C 1 486 ? 100.198 -1.824 -36.696 1.00 71.67 486 SER B N 1
ATOM 8196 C CA . SER C 1 486 ? 101.311 -2.161 -35.814 1.00 75.44 486 SER B CA 1
ATOM 8197 C C . SER C 1 486 ? 101.636 -1.015 -34.860 1.00 76.24 486 SER B C 1
ATOM 8198 O O . SER C 1 486 ? 101.848 -1.241 -33.660 1.00 73.14 486 SER B O 1
ATOM 8201 N N . ARG C 1 487 ? 101.690 0.222 -35.378 1.00 74.05 487 ARG B N 1
ATOM 8202 C CA . ARG C 1 487 ? 101.866 1.390 -34.515 1.00 75.58 487 ARG B CA 1
ATOM 8203 C C . ARG C 1 487 ? 100.797 1.437 -33.434 1.00 74.02 487 ARG B C 1
ATOM 8204 O O . ARG C 1 487 ? 101.081 1.779 -32.277 1.00 68.05 487 ARG B O 1
ATOM 8212 N N . THR C 1 488 ? 99.553 1.117 -33.806 1.00 72.66 488 THR B N 1
ATOM 8213 C CA . THR C 1 488 ? 98.440 1.170 -32.866 1.00 74.26 488 THR B CA 1
ATOM 8214 C C . THR C 1 488 ? 98.638 0.178 -31.727 1.00 80.00 488 THR B C 1
ATOM 8215 O O . THR C 1 488 ? 98.533 0.542 -30.549 1.00 77.66 488 THR B O 1
ATOM 8219 N N . ARG C 1 489 ? 98.924 -1.084 -32.058 1.00 83.41 489 ARG B N 1
ATOM 8220 C CA . ARG C 1 489 ? 99.089 -2.090 -31.017 1.00 87.61 489 ARG B CA 1
ATOM 8221 C C . ARG C 1 489 ? 100.236 -1.716 -30.080 1.00 88.45 489 ARG B C 1
ATOM 8222 O O . ARG C 1 489 ? 100.077 -1.719 -28.853 1.00 91.69 489 ARG B O 1
ATOM 8230 N N . GLU C 1 490 ? 101.398 -1.363 -30.636 1.00 84.21 490 GLU B N 1
ATOM 8231 C CA . GLU C 1 490 ? 102.541 -1.102 -29.766 1.00 90.04 490 GLU B CA 1
ATOM 8232 C C . GLU C 1 490 ? 102.385 0.187 -28.966 1.00 92.52 490 GLU B C 1
ATOM 8233 O O . GLU C 1 490 ? 103.073 0.364 -27.956 1.00 96.45 490 GLU B O 1
ATOM 8239 N N . ALA C 1 491 ? 101.507 1.091 -29.390 1.00 91.11 491 ALA B N 1
ATOM 8240 C CA . ALA C 1 491 ? 101.200 2.275 -28.599 1.00 81.10 491 ALA B CA 1
ATOM 8241 C C . ALA C 1 491 ? 100.115 2.003 -27.562 1.00 78.52 491 ALA B C 1
ATOM 8242 O O . ALA C 1 491 ? 100.203 2.497 -26.433 1.00 79.93 491 ALA B O 1
ATOM 8244 N N . GLN C 1 492 ? 99.097 1.214 -27.922 1.00 73.30 492 GLN B N 1
ATOM 8245 C CA . GLN C 1 492 ? 98.041 0.874 -26.970 1.00 80.75 492 GLN B CA 1
ATOM 8246 C C . GLN C 1 492 ? 98.591 0.186 -25.727 1.00 90.73 492 GLN B C 1
ATOM 8247 O O . GLN C 1 492 ? 97.995 0.289 -24.647 1.00 97.59 492 GLN B O 1
ATOM 8253 N N . ILE C 1 493 ? 99.707 -0.529 -25.855 1.00 90.98 493 ILE B N 1
ATOM 8254 C CA . ILE C 1 493 ? 100.438 -1.032 -24.698 1.00 96.90 493 ILE B CA 1
ATOM 8255 C C . ILE C 1 493 ? 101.463 0.042 -24.332 1.00 102.23 493 ILE B C 1
ATOM 8256 O O . ILE C 1 493 ? 102.545 0.112 -24.918 1.00 98.01 493 ILE B O 1
ATOM 8261 N N . MET C 1 494 ? 101.102 0.888 -23.363 1.00 104.80 494 MET B N 1
ATOM 8262 C CA . MET C 1 494 ? 101.916 2.027 -22.911 1.00 97.04 494 MET B CA 1
ATOM 8263 C C . MET C 1 494 ? 101.036 3.277 -22.774 1.00 93.48 494 MET B C 1
ATOM 8264 O O . MET C 1 494 ? 99.811 3.177 -22.589 1.00 88.59 494 MET B O 1
ATOM 8269 N N . LEU D 2 6 ? 51.863 8.155 -57.785 1.00 99.16 38 LEU C N 1
ATOM 8270 C CA . LEU D 2 6 ? 53.256 7.727 -57.951 1.00 98.20 38 LEU C CA 1
ATOM 8271 C C . LEU D 2 6 ? 53.878 7.137 -56.669 1.00 93.19 38 LEU C C 1
ATOM 8272 O O . LEU D 2 6 ? 53.917 7.806 -55.627 1.00 91.43 38 LEU C O 1
ATOM 8277 N N . SER D 2 7 ? 54.395 5.906 -56.743 1.00 84.28 39 SER C N 1
ATOM 8278 C CA . SER D 2 7 ? 54.866 5.254 -55.522 1.00 80.37 39 SER C CA 1
ATOM 8279 C C . SER D 2 7 ? 56.303 5.663 -55.187 1.00 77.29 39 SER C C 1
ATOM 8280 O O . SER D 2 7 ? 57.094 6.030 -56.058 1.00 72.55 39 SER C O 1
ATOM 8283 N N . GLY D 2 8 ? 56.618 5.602 -53.887 1.00 73.20 40 GLY C N 1
ATOM 8284 C CA . GLY D 2 8 ? 57.922 6.045 -53.408 1.00 51.70 40 GLY C CA 1
ATOM 8285 C C . GLY D 2 8 ? 59.081 5.327 -54.080 1.00 53.04 40 GLY C C 1
ATOM 8286 O O . GLY D 2 8 ? 60.003 5.961 -54.604 1.00 53.01 40 GLY C O 1
ATOM 8287 N N . ARG D 2 9 ? 59.054 3.995 -54.074 1.00 57.57 41 ARG C N 1
ATOM 8288 C CA . ARG D 2 9 ? 60.106 3.245 -54.755 1.00 60.48 41 ARG C CA 1
ATOM 8289 C C . ARG D 2 9 ? 60.283 3.722 -56.188 1.00 64.33 41 ARG C C 1
ATOM 8290 O O . ARG D 2 9 ? 61.403 3.714 -56.713 1.00 70.15 41 ARG C O 1
ATOM 8298 N N . ASP D 2 10 ? 59.208 4.177 -56.832 1.00 57.61 42 ASP C N 1
ATOM 8299 C CA . ASP D 2 10 ? 59.319 4.587 -58.226 1.00 61.97 42 ASP C CA 1
ATOM 8300 C C . ASP D 2 10 ? 59.583 6.079 -58.415 1.00 60.70 42 ASP C C 1
ATOM 8301 O O . ASP D 2 10 ? 60.132 6.461 -59.457 1.00 62.80 42 ASP C O 1
ATOM 8306 N N . ARG D 2 11 ? 59.232 6.936 -57.452 1.00 54.52 43 ARG C N 1
ATOM 8307 C CA . ARG D 2 11 ? 59.725 8.306 -57.526 1.00 56.98 43 ARG C CA 1
ATOM 8308 C C . ARG D 2 11 ? 61.242 8.315 -57.413 1.00 60.00 43 ARG C C 1
ATOM 8309 O O . ARG D 2 11 ? 61.915 9.061 -58.123 1.00 61.09 43 ARG C O 1
ATOM 8317 N N . LEU D 2 12 ? 61.793 7.451 -56.553 1.00 65.58 44 LEU C N 1
ATOM 8318 C CA . LEU D 2 12 ? 63.240 7.381 -56.376 1.00 65.07 44 LEU C CA 1
ATOM 8319 C C . LEU D 2 12 ? 63.915 6.800 -57.610 1.00 66.49 44 LEU C C 1
ATOM 8320 O O . LEU D 2 12 ? 65.008 7.235 -57.986 1.00 72.77 44 LEU C O 1
ATOM 8325 N N . LYS D 2 13 ? 63.277 5.820 -58.251 1.00 66.57 45 LYS C N 1
ATOM 8326 C CA . LYS D 2 13 ? 63.833 5.228 -59.464 1.00 61.26 45 LYS C CA 1
ATOM 8327 C C . LYS D 2 13 ? 63.821 6.222 -60.615 1.00 64.05 45 LYS C C 1
ATOM 8328 O O . LYS D 2 13 ? 64.781 6.290 -61.389 1.00 70.39 45 LYS C O 1
ATOM 8336 N N . ARG D 2 14 ? 62.742 6.995 -60.750 1.00 60.29 46 ARG C N 1
ATOM 8337 C CA . ARG D 2 14 ? 62.690 8.021 -61.782 1.00 65.27 46 ARG C CA 1
ATOM 8338 C C . ARG D 2 14 ? 63.789 9.051 -61.560 1.00 75.25 46 ARG C C 1
ATOM 8339 O O . ARG D 2 14 ? 64.642 9.279 -62.424 1.00 81.84 46 ARG C O 1
ATOM 8347 N N . HIS D 2 15 ? 63.783 9.670 -60.382 1.00 74.86 47 HIS C N 1
ATOM 8348 C CA . HIS D 2 15 ? 64.813 10.628 -60.021 1.00 64.46 47 HIS C CA 1
ATOM 8349 C C . HIS D 2 15 ? 66.211 10.073 -60.267 1.00 66.59 47 HIS C C 1
ATOM 8350 O O . HIS D 2 15 ? 67.079 10.773 -60.805 1.00 68.55 47 HIS C O 1
ATOM 8357 N N . ARG D 2 16 ? 66.454 8.821 -59.878 1.00 60.34 48 ARG C N 1
ATOM 8358 C CA . ARG D 2 16 ? 67.767 8.223 -60.098 1.00 63.14 48 ARG C CA 1
ATOM 8359 C C . ARG D 2 16 ? 68.197 8.387 -61.547 1.00 71.15 48 ARG C C 1
ATOM 8360 O O . ARG D 2 16 ? 69.248 8.969 -61.833 1.00 78.24 48 ARG C O 1
ATOM 8368 N N . GLU D 2 17 ? 67.379 7.903 -62.484 1.00 77.42 49 GLU C N 1
ATOM 8369 C CA . GLU D 2 17 ? 67.782 7.961 -63.885 1.00 88.68 49 GLU C CA 1
ATOM 8370 C C . GLU D 2 17 ? 67.724 9.374 -64.464 1.00 80.94 49 GLU C C 1
ATOM 8371 O O . GLU D 2 17 ? 68.390 9.637 -65.470 1.00 83.44 49 GLU C O 1
ATOM 8377 N N . GLU D 2 18 ? 66.949 10.284 -63.862 1.00 70.61 50 GLU C N 1
ATOM 8378 C CA . GLU D 2 18 ? 66.949 11.673 -64.315 1.00 67.51 50 GLU C CA 1
ATOM 8379 C C . GLU D 2 18 ? 68.305 12.329 -64.080 1.00 75.15 50 GLU C C 1
ATOM 8380 O O . GLU D 2 18 ? 68.758 13.146 -64.890 1.00 82.42 50 GLU C O 1
ATOM 8386 N N . VAL D 2 19 ? 68.963 11.988 -62.972 1.00 72.86 51 VAL C N 1
ATOM 8387 C CA . VAL D 2 19 ? 70.110 12.730 -62.466 1.00 70.30 51 VAL C CA 1
ATOM 8388 C C . VAL D 2 19 ? 71.367 11.880 -62.357 1.00 69.10 51 VAL C C 1
ATOM 8389 O O . VAL D 2 19 ? 72.421 12.409 -61.995 1.00 68.83 51 VAL C O 1
ATOM 8393 N N . ALA D 2 20 ? 71.292 10.586 -62.643 1.00 68.48 52 ALA C N 1
ATOM 8394 C CA . ALA D 2 20 ? 72.461 9.733 -62.481 1.00 72.71 52 ALA C CA 1
ATOM 8395 C C . ALA D 2 20 ? 73.522 10.119 -63.496 1.00 82.15 52 ALA C C 1
ATOM 8396 O O . ALA D 2 20 ? 73.213 10.425 -64.651 1.00 85.22 52 ALA C O 1
ATOM 8398 N N . GLY D 2 21 ? 74.777 10.113 -63.048 1.00 83.27 53 GLY C N 1
ATOM 8399 C CA . GLY D 2 21 ? 75.886 10.565 -63.873 1.00 76.22 53 GLY C CA 1
ATOM 8400 C C . GLY D 2 21 ? 75.740 11.974 -64.408 1.00 74.96 53 GLY C C 1
ATOM 8401 O O . GLY D 2 21 ? 76.267 12.275 -65.483 1.00 85.20 53 GLY C O 1
ATOM 8402 N N . LYS D 2 22 ? 75.031 12.859 -63.687 1.00 67.88 54 LYS C N 1
ATOM 8403 C CA . LYS D 2 22 ? 74.884 14.231 -64.164 1.00 70.31 54 LYS C CA 1
ATOM 8404 C C . LYS D 2 22 ? 74.686 15.232 -63.030 1.00 78.38 54 LYS C C 1
ATOM 8405 O O . LYS D 2 22 ? 74.079 16.287 -63.255 1.00 83.66 54 LYS C O 1
ATOM 8411 N N . VAL D 2 23 ? 75.152 14.932 -61.823 1.00 77.10 55 VAL C N 1
ATOM 8412 C CA . VAL D 2 23 ? 75.180 15.920 -60.749 1.00 82.47 55 VAL C CA 1
ATOM 8413 C C . VAL D 2 23 ? 76.560 15.874 -60.113 1.00 88.29 55 VAL C C 1
ATOM 8414 O O . VAL D 2 23 ? 76.945 14.861 -59.512 1.00 82.03 55 VAL C O 1
ATOM 8418 N N . PRO D 2 24 ? 77.339 16.934 -60.243 1.00 96.07 56 PRO C N 1
ATOM 8419 C CA . PRO D 2 24 ? 78.662 16.954 -59.623 1.00 101.60 56 PRO C CA 1
ATOM 8420 C C . PRO D 2 24 ? 78.564 17.339 -58.158 1.00 92.86 56 PRO C C 1
ATOM 8421 O O . PRO D 2 24 ? 77.662 18.071 -57.735 1.00 93.31 56 PRO C O 1
ATOM 8425 N N . ILE D 2 25 ? 79.506 16.819 -57.380 1.00 79.50 57 ILE C N 1
ATOM 8426 C CA . ILE D 2 25 ? 79.520 17.016 -55.935 1.00 69.66 57 ILE C CA 1
ATOM 8427 C C . ILE D 2 25 ? 80.228 18.339 -55.650 1.00 70.98 57 ILE C C 1
ATOM 8428 O O . ILE D 2 25 ? 81.411 18.480 -56.006 1.00 74.88 57 ILE C O 1
ATOM 8433 N N . PRO D 2 26 ? 79.544 19.335 -55.027 1.00 70.03 58 PRO C N 1
ATOM 8434 C CA . PRO D 2 26 ? 80.148 20.664 -54.817 1.00 66.06 58 PRO C CA 1
ATOM 8435 C C . PRO D 2 26 ? 81.609 20.644 -54.406 1.00 73.06 58 PRO C C 1
ATOM 8436 O O . PRO D 2 26 ? 82.041 19.793 -53.617 1.00 68.71 58 PRO C O 1
ATOM 8440 N N . ASP D 2 27 ? 82.369 21.612 -54.930 1.00 75.89 59 ASP C N 1
ATOM 8441 C CA . ASP D 2 27 ? 83.804 21.632 -54.690 1.00 71.82 59 ASP C CA 1
ATOM 8442 C C . ASP D 2 27 ? 84.122 21.837 -53.214 1.00 60.23 59 ASP C C 1
ATOM 8443 O O . ASP D 2 27 ? 85.035 21.202 -52.680 1.00 62.32 59 ASP C O 1
ATOM 8448 N N . SER D 2 28 ? 83.396 22.717 -52.530 1.00 56.88 60 SER C N 1
ATOM 8449 C CA . SER D 2 28 ? 83.514 22.812 -51.081 1.00 65.80 60 SER C CA 1
ATOM 8450 C C . SER D 2 28 ? 82.262 22.231 -50.424 1.00 78.78 60 SER C C 1
ATOM 8451 O O . SER D 2 28 ? 81.142 22.387 -50.930 1.00 75.58 60 SER C O 1
ATOM 8454 N N . TRP D 2 29 ? 82.480 21.526 -49.310 1.00 80.17 61 TRP C N 1
ATOM 8455 C CA . TRP D 2 29 ? 81.413 20.900 -48.538 1.00 71.08 61 TRP C CA 1
ATOM 8456 C C . TRP D 2 29 ? 80.788 21.869 -47.537 1.00 70.71 61 TRP C C 1
ATOM 8457 O O . TRP D 2 29 ? 79.597 21.759 -47.225 1.00 73.54 61 TRP C O 1
ATOM 8468 N N . GLY D 2 30 ? 81.560 22.819 -47.032 1.00 67.34 62 GLY C N 1
ATOM 8469 C CA . GLY D 2 30 ? 81.076 23.803 -46.093 1.00 68.32 62 GLY C CA 1
ATOM 8470 C C . GLY D 2 30 ? 81.534 23.560 -44.681 1.00 73.02 62 GLY C C 1
ATOM 8471 O O . GLY D 2 30 ? 81.525 24.493 -43.863 1.00 73.95 62 GLY C O 1
ATOM 8472 N N . LYS D 2 31 ? 81.932 22.333 -44.369 1.00 74.66 63 LYS C N 1
ATOM 8473 C CA . LYS D 2 31 ? 82.488 22.013 -43.065 1.00 77.42 63 LYS C CA 1
ATOM 8474 C C . LYS D 2 31 ? 83.990 21.740 -43.131 1.00 82.96 63 LYS C C 1
ATOM 8475 O O . LYS D 2 31 ? 84.545 21.125 -42.215 1.00 87.39 63 LYS C O 1
ATOM 8481 N N . GLU D 2 32 ? 84.661 22.203 -44.194 1.00 82.15 64 GLU C N 1
ATOM 8482 C CA . GLU D 2 32 ? 86.112 22.044 -44.288 1.00 81.06 64 GLU C CA 1
ATOM 8483 C C . GLU D 2 32 ? 86.820 22.669 -43.093 1.00 85.30 64 GLU C C 1
ATOM 8484 O O . GLU D 2 32 ? 87.796 22.111 -42.577 1.00 87.59 64 GLU C O 1
ATOM 8490 N N . GLY D 2 33 ? 86.357 23.834 -42.648 1.00 85.95 65 GLY C N 1
ATOM 8491 C CA . GLY D 2 33 ? 87.007 24.540 -41.556 1.00 83.42 65 GLY C CA 1
ATOM 8492 C C . GLY D 2 33 ? 86.886 23.886 -40.196 1.00 79.24 65 GLY C C 1
ATOM 8493 O O . GLY D 2 33 ? 87.404 24.433 -39.215 1.00 69.25 65 GLY C O 1
ATOM 8494 N N . LEU D 2 34 ? 86.205 22.740 -40.103 1.00 76.67 66 LEU C N 1
ATOM 8495 C CA . LEU D 2 34 ? 86.105 22.013 -38.848 1.00 76.79 66 LEU C CA 1
ATOM 8496 C C . LEU D 2 34 ? 86.808 20.670 -38.891 1.00 74.56 66 LEU C C 1
ATOM 8497 O O . LEU D 2 34 ? 86.910 20.011 -37.848 1.00 78.63 66 LEU C O 1
ATOM 8502 N N . LEU D 2 35 ? 87.313 20.254 -40.057 1.00 71.39 67 LEU C N 1
ATOM 8503 C CA . LEU D 2 35 ? 87.884 18.918 -40.190 1.00 68.61 67 LEU C CA 1
ATOM 8504 C C . LEU D 2 35 ? 89.011 18.691 -39.189 1.00 73.23 67 LEU C C 1
ATOM 8505 O O . LEU D 2 35 ? 89.040 17.666 -38.497 1.00 68.21 67 LEU C O 1
ATOM 8510 N N . MET D 2 36 ? 89.948 19.644 -39.094 1.00 79.60 68 MET C N 1
ATOM 8511 C CA . MET D 2 36 ? 91.104 19.457 -38.220 1.00 79.76 68 MET C CA 1
ATOM 8512 C C . MET D 2 36 ? 90.727 19.544 -36.747 1.00 82.08 68 MET C C 1
ATOM 8513 O O . MET D 2 36 ? 91.372 18.906 -35.909 1.00 81.85 68 MET C O 1
ATOM 8518 N N . GLY D 2 37 ? 89.694 20.317 -36.410 1.00 80.64 69 GLY C N 1
ATOM 8519 C CA . GLY D 2 37 ? 89.264 20.392 -35.024 1.00 77.26 69 GLY C CA 1
ATOM 8520 C C . GLY D 2 37 ? 88.714 19.082 -34.494 1.00 84.66 69 GLY C C 1
ATOM 8521 O O . GLY D 2 37 ? 88.794 18.812 -33.292 1.00 90.84 69 GLY C O 1
ATOM 8522 N N . TRP D 2 38 ? 88.152 18.256 -35.374 1.00 83.67 70 TRP C N 1
ATOM 8523 C CA . TRP D 2 38 ? 87.579 16.970 -34.987 1.00 88.52 70 TRP C CA 1
ATOM 8524 C C . TRP D 2 38 ? 88.709 15.973 -34.730 1.00 96.38 70 TRP C C 1
ATOM 8525 O O . TRP D 2 38 ? 89.390 15.555 -35.672 1.00 95.25 70 TRP C O 1
ATOM 8536 N N . MET D 2 39 ? 88.905 15.586 -33.465 1.00 103.23 71 MET C N 1
ATOM 8537 C CA . MET D 2 39 ? 89.938 14.606 -33.080 1.00 103.05 71 MET C CA 1
ATOM 8538 C C . MET D 2 39 ? 90.137 14.447 -31.558 1.00 94.17 71 MET C C 1
ATOM 8539 O O . MET D 2 39 ? 89.595 15.199 -30.740 1.00 86.06 71 MET C O 1
ATOM 8544 N N . PHE D 2 48 ? 78.423 10.645 -23.691 1.00 96.72 80 PHE C N 1
ATOM 8545 C CA . PHE D 2 48 ? 78.363 9.197 -23.882 1.00 105.70 80 PHE C CA 1
ATOM 8546 C C . PHE D 2 48 ? 78.758 8.403 -22.615 1.00 115.28 80 PHE C C 1
ATOM 8547 O O . PHE D 2 48 ? 78.506 7.195 -22.530 1.00 114.79 80 PHE C O 1
ATOM 8555 N N . THR D 2 49 ? 79.361 9.102 -21.626 1.00 117.68 81 THR C N 1
ATOM 8556 C CA . THR D 2 49 ? 79.786 8.464 -20.379 1.00 111.37 81 THR C CA 1
ATOM 8557 C C . THR D 2 49 ? 79.711 9.393 -19.161 1.00 97.00 81 THR C C 1
ATOM 8558 O O . THR D 2 49 ? 80.293 9.068 -18.116 1.00 82.89 81 THR C O 1
ATOM 8562 N N . SER D 2 50 ? 79.016 10.527 -19.260 1.00 95.48 82 SER C N 1
ATOM 8563 C CA . SER D 2 50 ? 78.903 11.442 -18.135 1.00 85.76 82 SER C CA 1
ATOM 8564 C C . SER D 2 50 ? 78.252 10.751 -16.947 1.00 85.24 82 SER C C 1
ATOM 8565 O O . SER D 2 50 ? 77.536 9.760 -17.088 1.00 86.43 82 SER C O 1
ATOM 8568 N N . SER D 2 51 ? 78.532 11.270 -15.756 1.00 90.10 83 SER C N 1
ATOM 8569 C CA . SER D 2 51 ? 77.802 10.803 -14.589 1.00 89.26 83 SER C CA 1
ATOM 8570 C C . SER D 2 51 ? 76.306 10.978 -14.777 1.00 86.86 83 SER C C 1
ATOM 8571 O O . SER D 2 51 ? 75.517 10.261 -14.150 1.00 85.34 83 SER C O 1
ATOM 8574 N N . GLN D 2 52 ? 75.903 11.905 -15.646 1.00 82.50 84 GLN C N 1
ATOM 8575 C CA . GLN D 2 52 ? 74.489 12.180 -15.852 1.00 80.94 84 GLN C CA 1
ATOM 8576 C C . GLN D 2 52 ? 73.830 11.096 -16.691 1.00 76.30 84 GLN C C 1
ATOM 8577 O O . GLN D 2 52 ? 72.716 10.656 -16.381 1.00 80.43 84 GLN C O 1
ATOM 8583 N N . ILE D 2 53 ? 74.493 10.675 -17.771 1.00 71.62 85 ILE C N 1
ATOM 8584 C CA . ILE D 2 53 ? 73.964 9.594 -18.596 1.00 69.37 85 ILE C CA 1
ATOM 8585 C C . ILE D 2 53 ? 73.743 8.357 -17.742 1.00 75.76 85 ILE C C 1
ATOM 8586 O O . ILE D 2 53 ? 72.666 7.747 -17.768 1.00 71.45 85 ILE C O 1
ATOM 8591 N N . VAL D 2 54 ? 74.750 7.993 -16.939 1.00 73.51 86 VAL C N 1
ATOM 8592 C CA . VAL D 2 54 ? 74.639 6.822 -16.068 1.00 70.49 86 VAL C CA 1
ATOM 8593 C C . VAL D 2 54 ? 73.314 6.837 -15.313 1.00 65.05 86 VAL C C 1
ATOM 8594 O O . VAL D 2 54 ? 72.536 5.873 -15.363 1.00 68.55 86 VAL C O 1
ATOM 8598 N N . SER D 2 55 ? 73.022 7.947 -14.628 1.00 59.77 87 SER C N 1
ATOM 8599 C CA . SER D 2 55 ? 71.837 8.012 -13.783 1.00 63.48 87 SER C CA 1
ATOM 8600 C C . SER D 2 55 ? 70.557 8.237 -14.580 1.00 67.38 87 SER C C 1
ATOM 8601 O O . SER D 2 55 ? 69.475 7.875 -14.099 1.00 73.04 87 SER C O 1
ATOM 8604 N N . ALA D 2 56 ? 70.647 8.828 -15.776 1.00 62.53 88 ALA C N 1
ATOM 8605 C CA . ALA D 2 56 ? 69.464 8.926 -16.629 1.00 58.52 88 ALA C CA 1
ATOM 8606 C C . ALA D 2 56 ? 69.064 7.555 -17.153 1.00 66.53 88 ALA C C 1
ATOM 8607 O O . ALA D 2 56 ? 67.871 7.228 -17.235 1.00 69.48 88 ALA C O 1
ATOM 8609 N N . ARG D 2 57 ? 70.058 6.749 -17.522 1.00 69.42 89 ARG C N 1
ATOM 8610 C CA . ARG D 2 57 ? 69.829 5.344 -17.816 1.00 66.34 89 ARG C CA 1
ATOM 8611 C C . ARG D 2 57 ? 69.115 4.654 -16.664 1.00 64.83 89 ARG C C 1
ATOM 8612 O O . ARG D 2 57 ? 68.094 3.989 -16.859 1.00 63.09 89 ARG C O 1
ATOM 8620 N N . ALA D 2 58 ? 69.644 4.804 -15.449 1.00 69.65 90 ALA C N 1
ATOM 8621 C CA . ALA D 2 58 ? 69.041 4.139 -14.300 1.00 64.77 90 ALA C CA 1
ATOM 8622 C C . ALA D 2 58 ? 67.620 4.632 -14.064 1.00 65.71 90 ALA C C 1
ATOM 8623 O O . ALA D 2 58 ? 66.734 3.852 -13.699 1.00 69.22 90 ALA C O 1
ATOM 8625 N N . ALA D 2 59 ? 67.382 5.927 -14.273 1.00 68.80 91 ALA C N 1
ATOM 8626 C CA . ALA D 2 59 ? 66.044 6.469 -14.072 1.00 69.63 91 ALA C CA 1
ATOM 8627 C C . ALA D 2 59 ? 65.070 5.921 -15.109 1.00 65.78 91 ALA C C 1
ATOM 8628 O O . ALA D 2 59 ? 63.914 5.626 -14.786 1.00 66.49 91 ALA C O 1
ATOM 8630 N N . LEU D 2 60 ? 65.521 5.766 -16.357 1.00 64.02 92 LEU C N 1
ATOM 8631 C CA . LEU D 2 60 ? 64.631 5.270 -17.400 1.00 58.02 92 LEU C CA 1
ATOM 8632 C C . LEU D 2 60 ? 64.283 3.804 -17.173 1.00 66.94 92 LEU C C 1
ATOM 8633 O O . LEU D 2 60 ? 63.165 3.376 -17.476 1.00 66.31 92 LEU C O 1
ATOM 8638 N N . MET D 2 61 ? 65.222 3.015 -16.634 1.00 72.50 93 MET C N 1
ATOM 8639 C CA . MET D 2 61 ? 64.925 1.615 -16.346 1.00 71.02 93 MET C CA 1
ATOM 8640 C C . MET D 2 61 ? 63.918 1.495 -15.214 1.00 72.15 93 MET C C 1
ATOM 8641 O O . MET D 2 61 ? 62.921 0.772 -15.330 1.00 76.13 93 MET C O 1
ATOM 8646 N N . ALA D 2 62 ? 64.164 2.206 -14.112 1.00 72.09 94 ALA C N 1
ATOM 8647 C CA . ALA D 2 62 ? 63.257 2.182 -12.972 1.00 76.36 94 ALA C CA 1
ATOM 8648 C C . ALA D 2 62 ? 61.827 2.510 -13.391 1.00 89.89 94 ALA C C 1
ATOM 8649 O O . ALA D 2 62 ? 60.897 1.731 -13.154 1.00 98.38 94 ALA C O 1
ATOM 8651 N N . ASP D 2 63 ? 61.639 3.660 -14.041 1.00 94.12 95 ASP C N 1
ATOM 8652 C CA . ASP D 2 63 ? 60.291 4.158 -14.292 1.00 102.20 95 ASP C CA 1
ATOM 8653 C C . ASP D 2 63 ? 59.499 3.259 -15.234 1.00 105.34 95 ASP C C 1
ATOM 8654 O O . ASP D 2 63 ? 58.272 3.386 -15.300 1.00 111.44 95 ASP C O 1
ATOM 8659 N N . SER D 2 64 ? 60.159 2.355 -15.952 1.00 104.29 96 SER C N 1
ATOM 8660 C CA . SER D 2 64 ? 59.462 1.424 -16.835 1.00 108.52 96 SER C CA 1
ATOM 8661 C C . SER D 2 64 ? 59.591 -0.015 -16.328 1.00 107.06 96 SER C C 1
ATOM 8662 O O . SER D 2 64 ? 58.986 -0.390 -15.319 1.00 102.49 96 SER C O 1
ATOM 8665 N N . MET E 1 1 ? 77.473 -11.675 -102.612 1.00 86.91 1 MET D N 1
ATOM 8666 C CA . MET E 1 1 ? 76.491 -10.739 -103.141 1.00 82.47 1 MET D CA 1
ATOM 8667 C C . MET E 1 1 ? 76.329 -9.530 -102.225 1.00 76.23 1 MET D C 1
ATOM 8668 O O . MET E 1 1 ? 76.353 -9.677 -101.001 1.00 75.61 1 MET D O 1
ATOM 8673 N N . LYS E 1 2 ? 76.146 -8.344 -102.826 1.00 65.16 2 LYS D N 1
ATOM 8674 C CA . LYS E 1 2 ? 76.210 -7.102 -102.057 1.00 62.19 2 LYS D CA 1
ATOM 8675 C C . LYS E 1 2 ? 74.999 -6.913 -101.145 1.00 58.32 2 LYS D C 1
ATOM 8676 O O . LYS E 1 2 ? 75.127 -6.313 -100.071 1.00 54.50 2 LYS D O 1
ATOM 8682 N N . MET E 1 3 ? 73.828 -7.416 -101.538 1.00 57.37 3 MET D N 1
ATOM 8683 C CA . MET E 1 3 ? 72.614 -7.237 -100.745 1.00 58.47 3 MET D CA 1
ATOM 8684 C C . MET E 1 3 ? 72.319 -5.746 -100.555 1.00 56.80 3 MET D C 1
ATOM 8685 O O . MET E 1 3 ? 71.912 -5.297 -99.480 1.00 58.26 3 MET D O 1
ATOM 8690 N N . ASP E 1 4 ? 72.519 -4.976 -101.620 1.00 46.99 4 ASP D N 1
ATOM 8691 C CA . ASP E 1 4 ? 72.509 -3.522 -101.560 1.00 59.78 4 ASP D CA 1
ATOM 8692 C C . ASP E 1 4 ? 71.253 -2.917 -102.187 1.00 59.07 4 ASP D C 1
ATOM 8693 O O . ASP E 1 4 ? 71.140 -1.691 -102.270 1.00 69.66 4 ASP D O 1
ATOM 8698 N N . LYS E 1 5 ? 70.317 -3.740 -102.633 1.00 49.79 5 LYS D N 1
ATOM 8699 C CA . LYS E 1 5 ? 69.077 -3.240 -103.193 1.00 58.32 5 LYS D CA 1
ATOM 8700 C C . LYS E 1 5 ? 68.154 -2.706 -102.098 1.00 58.06 5 LYS D C 1
ATOM 8701 O O . LYS E 1 5 ? 68.260 -3.045 -100.912 1.00 59.27 5 LYS D O 1
ATOM 8707 N N . LYS E 1 6 ? 67.238 -1.847 -102.520 1.00 47.38 6 LYS D N 1
ATOM 8708 C CA . LYS E 1 6 ? 66.226 -1.284 -101.644 1.00 48.79 6 LYS D CA 1
ATOM 8709 C C . LYS E 1 6 ? 64.861 -1.585 -102.238 1.00 45.32 6 LYS D C 1
ATOM 8710 O O . LYS E 1 6 ? 64.592 -1.285 -103.409 1.00 43.35 6 LYS D O 1
ATOM 8716 N N . THR E 1 7 ? 64.010 -2.187 -101.430 1.00 37.67 7 THR D N 1
ATOM 8717 C CA . THR E 1 7 ? 62.767 -2.732 -101.932 1.00 45.62 7 THR D CA 1
ATOM 8718 C C . THR E 1 7 ? 61.634 -2.340 -101.006 1.00 41.83 7 THR D C 1
ATOM 8719 O O . THR E 1 7 ? 61.759 -2.455 -99.781 1.00 34.59 7 THR D O 1
ATOM 8723 N N . ILE E 1 8 ? 60.532 -1.908 -101.603 1.00 40.34 8 ILE D N 1
ATOM 8724 C CA . ILE E 1 8 ? 59.297 -1.661 -100.873 1.00 36.75 8 ILE D CA 1
ATOM 8725 C C . ILE E 1 8 ? 58.495 -2.954 -100.859 1.00 41.13 8 ILE D C 1
ATOM 8726 O O . ILE E 1 8 ? 58.273 -3.575 -101.908 1.00 46.32 8 ILE D O 1
ATOM 8731 N N . VAL E 1 9 ? 58.085 -3.379 -99.676 1.00 35.03 9 VAL D N 1
ATOM 8732 C CA . VAL E 1 9 ? 57.321 -4.607 -99.515 1.00 37.43 9 VAL D CA 1
ATOM 8733 C C . VAL E 1 9 ? 55.909 -4.190 -99.112 1.00 39.87 9 VAL D C 1
ATOM 8734 O O . VAL E 1 9 ? 55.656 -3.793 -97.970 1.00 40.90 9 VAL D O 1
ATOM 8738 N N . TRP E 1 10 ? 54.988 -4.258 -100.068 1.00 33.75 10 TRP D N 1
ATOM 8739 C CA . TRP E 1 10 ? 53.628 -3.759 -99.899 1.00 35.41 10 TRP D CA 1
ATOM 8740 C C . TRP E 1 10 ? 52.759 -4.892 -99.362 1.00 41.59 10 TRP D C 1
ATOM 8741 O O . TRP E 1 10 ? 52.452 -5.844 -100.088 1.00 42.48 10 TRP D O 1
ATOM 8752 N N . PHE E 1 11 ? 52.386 -4.807 -98.084 1.00 40.90 11 PHE D N 1
ATOM 8753 C CA . PHE E 1 11 ? 51.495 -5.786 -97.462 1.00 46.15 11 PHE D CA 1
ATOM 8754 C C . PHE E 1 11 ? 50.022 -5.441 -97.698 1.00 45.78 11 PHE D C 1
ATOM 8755 O O . PHE E 1 11 ? 49.637 -4.271 -97.632 1.00 50.69 11 PHE D O 1
ATOM 8763 N N . ARG E 1 12 ? 49.188 -6.474 -97.930 1.00 46.57 12 ARG D N 1
ATOM 8764 C CA . ARG E 1 12 ? 47.725 -6.322 -97.939 1.00 40.82 12 ARG D CA 1
ATOM 8765 C C . ARG E 1 12 ? 46.975 -7.430 -97.185 1.00 41.56 12 ARG D C 1
ATOM 8766 O O . ARG E 1 12 ? 46.369 -7.166 -96.145 1.00 47.03 12 ARG D O 1
ATOM 8774 N N . ARG E 1 13 ? 46.941 -8.659 -97.701 1.00 44.72 13 ARG D N 1
ATOM 8775 C CA . ARG E 1 13 ? 46.265 -9.756 -96.987 1.00 41.48 13 ARG D CA 1
ATOM 8776 C C . ARG E 1 13 ? 47.200 -10.938 -96.863 1.00 47.37 13 ARG D C 1
ATOM 8777 O O . ARG E 1 13 ? 46.851 -12.098 -97.105 1.00 56.01 13 ARG D O 1
ATOM 8785 N N . ASP E 1 14 ? 48.419 -10.622 -96.434 1.00 53.74 14 ASP D N 1
ATOM 8786 C CA . ASP E 1 14 ? 49.537 -11.545 -96.308 1.00 41.13 14 ASP D CA 1
ATOM 8787 C C . ASP E 1 14 ? 50.305 -11.205 -95.030 1.00 45.12 14 ASP D C 1
ATOM 8788 O O . ASP E 1 14 ? 51.527 -11.041 -95.033 1.00 37.70 14 ASP D O 1
ATOM 8793 N N . LEU E 1 15 ? 49.571 -11.089 -93.915 1.00 42.13 15 LEU D N 1
ATOM 8794 C CA . LEU E 1 15 ? 50.079 -10.500 -92.670 1.00 35.94 15 LEU D CA 1
ATOM 8795 C C . LEU E 1 15 ? 50.871 -11.532 -91.861 1.00 30.73 15 LEU D C 1
ATOM 8796 O O . LEU E 1 15 ? 50.476 -11.971 -90.777 1.00 34.29 15 LEU D O 1
ATOM 8801 N N . ARG E 1 16 ? 52.033 -11.892 -92.398 1.00 35.22 16 ARG D N 1
ATOM 8802 C CA . ARG E 1 16 ? 52.857 -12.966 -91.855 1.00 40.13 16 ARG D CA 1
ATOM 8803 C C . ARG E 1 16 ? 54.281 -12.779 -92.369 1.00 39.25 16 ARG D C 1
ATOM 8804 O O . ARG E 1 16 ? 54.523 -12.041 -93.331 1.00 41.10 16 ARG D O 1
ATOM 8812 N N . ILE E 1 17 ? 55.226 -13.468 -91.738 1.00 42.03 17 ILE D N 1
ATOM 8813 C CA . ILE E 1 17 ? 56.617 -13.401 -92.175 1.00 51.33 17 ILE D CA 1
ATOM 8814 C C . ILE E 1 17 ? 57.115 -14.701 -92.796 1.00 48.11 17 ILE D C 1
ATOM 8815 O O . ILE E 1 17 ? 58.101 -14.668 -93.548 1.00 44.51 17 ILE D O 1
ATOM 8820 N N . GLU E 1 18 ? 56.475 -15.829 -92.524 1.00 47.91 18 GLU D N 1
ATOM 8821 C CA . GLU E 1 18 ? 56.966 -17.126 -92.961 1.00 48.83 18 GLU D CA 1
ATOM 8822 C C . GLU E 1 18 ? 56.257 -17.570 -94.236 1.00 57.14 18 GLU D C 1
ATOM 8823 O O . GLU E 1 18 ? 55.052 -17.356 -94.399 1.00 49.68 18 GLU D O 1
ATOM 8829 N N . ASP E 1 19 ? 57.019 -18.192 -95.134 1.00 51.95 19 ASP D N 1
ATOM 8830 C CA . ASP E 1 19 ? 56.564 -18.526 -96.484 1.00 50.80 19 ASP D CA 1
ATOM 8831 C C . ASP E 1 19 ? 55.813 -17.359 -97.125 1.00 54.93 19 ASP D C 1
ATOM 8832 O O . ASP E 1 19 ? 54.771 -17.525 -97.765 1.00 49.37 19 ASP D O 1
ATOM 8837 N N . ASN E 1 20 ? 56.366 -16.157 -96.961 1.00 50.89 20 ASN D N 1
ATOM 8838 C CA . ASN E 1 20 ? 55.837 -14.979 -97.623 1.00 42.51 20 ASN D CA 1
ATOM 8839 C C . ASN E 1 20 ? 56.727 -14.669 -98.830 1.00 45.94 20 ASN D C 1
ATOM 8840 O O . ASN E 1 20 ? 57.783 -14.040 -98.676 1.00 41.48 20 ASN D O 1
ATOM 8845 N N . PRO E 1 21 ? 56.360 -15.095 -100.033 1.00 41.91 21 PRO D N 1
ATOM 8846 C CA . PRO E 1 21 ? 57.278 -14.921 -101.163 1.00 34.08 21 PRO D CA 1
ATOM 8847 C C . PRO E 1 21 ? 57.754 -13.490 -101.330 1.00 38.69 21 PRO D C 1
ATOM 8848 O O . PRO E 1 21 ? 58.958 -13.247 -101.549 1.00 39.42 21 PRO D O 1
ATOM 8852 N N . ALA E 1 22 ? 56.844 -12.524 -101.258 1.00 32.56 22 ALA D N 1
ATOM 8853 C CA . ALA E 1 22 ? 57.248 -11.148 -101.522 1.00 36.47 22 ALA D CA 1
ATOM 8854 C C . ALA E 1 22 ? 58.280 -10.685 -100.503 1.00 35.24 22 ALA D C 1
ATOM 8855 O O . ALA E 1 22 ? 59.337 -10.157 -100.861 1.00 36.67 22 ALA D O 1
ATOM 8857 N N . LEU E 1 23 ? 57.998 -10.903 -99.223 1.00 42.03 23 LEU D N 1
ATOM 8858 C CA . LEU E 1 23 ? 58.933 -10.510 -98.179 1.00 42.92 23 LEU D CA 1
ATOM 8859 C C . LEU E 1 23 ? 60.275 -11.208 -98.367 1.00 45.46 23 LEU D C 1
ATOM 8860 O O . LEU E 1 23 ? 61.336 -10.572 -98.296 1.00 54.22 23 LEU D O 1
ATOM 8865 N N . ALA E 1 24 ? 60.245 -12.517 -98.643 1.00 39.85 24 ALA D N 1
ATOM 8866 C CA . ALA E 1 24 ? 61.476 -13.305 -98.703 1.00 40.70 24 ALA D CA 1
ATOM 8867 C C . ALA E 1 24 ? 62.341 -12.905 -99.897 1.00 45.19 24 ALA D C 1
ATOM 8868 O O . ALA E 1 24 ? 63.567 -12.784 -99.770 1.00 47.33 24 ALA D O 1
ATOM 8870 N N . ALA E 1 25 ? 61.723 -12.684 -101.064 1.00 39.50 25 ALA D N 1
ATOM 8871 C CA . ALA E 1 25 ? 62.489 -12.215 -102.220 1.00 42.60 25 ALA D CA 1
ATOM 8872 C C . ALA E 1 25 ? 63.177 -10.878 -101.933 1.00 48.77 25 ALA D C 1
ATOM 8873 O O . ALA E 1 25 ? 64.343 -10.683 -102.293 1.00 53.35 25 ALA D O 1
ATOM 8875 N N . ALA E 1 26 ? 62.481 -9.948 -101.275 1.00 44.82 26 ALA D N 1
ATOM 8876 C CA . ALA E 1 26 ? 63.092 -8.650 -100.985 1.00 41.39 26 ALA D CA 1
ATOM 8877 C C . ALA E 1 26 ? 64.246 -8.776 -99.989 1.00 39.60 26 ALA D C 1
ATOM 8878 O O . ALA E 1 26 ? 65.322 -8.219 -100.213 1.00 42.18 26 ALA D O 1
ATOM 8880 N N . ALA E 1 27 ? 64.027 -9.459 -98.857 1.00 37.18 27 ALA D N 1
ATOM 8881 C CA . ALA E 1 27 ? 65.080 -9.575 -97.845 1.00 41.69 27 ALA D CA 1
ATOM 8882 C C . ALA E 1 27 ? 66.310 -10.284 -98.402 1.00 46.06 27 ALA D C 1
ATOM 8883 O O . ALA E 1 27 ? 67.449 -9.966 -98.036 1.00 50.66 27 ALA D O 1
ATOM 8885 N N . HIS E 1 28 ? 66.084 -11.238 -99.298 1.00 44.08 28 HIS D N 1
ATOM 8886 C CA . HIS E 1 28 ? 67.163 -11.887 -100.023 1.00 48.60 28 HIS D CA 1
ATOM 8887 C C . HIS E 1 28 ? 68.054 -10.873 -100.743 1.00 46.31 28 HIS D C 1
ATOM 8888 O O . HIS E 1 28 ? 69.288 -10.983 -100.715 1.00 55.80 28 HIS D O 1
ATOM 8895 N N . GLU E 1 29 ? 67.455 -9.909 -101.421 1.00 46.46 29 GLU D N 1
ATOM 8896 C CA . GLU E 1 29 ? 68.212 -8.996 -102.266 1.00 50.00 29 GLU D CA 1
ATOM 8897 C C . GLU E 1 29 ? 68.749 -7.764 -101.526 1.00 48.75 29 GLU D C 1
ATOM 8898 O O . GLU E 1 29 ? 69.681 -7.114 -102.022 1.00 49.03 29 GLU D O 1
ATOM 8904 N N . GLY E 1 30 ? 68.217 -7.438 -100.354 1.00 45.86 30 GLY D N 1
ATOM 8905 C CA . GLY E 1 30 ? 68.729 -6.302 -99.620 1.00 47.40 30 GLY D CA 1
ATOM 8906 C C . GLY E 1 30 ? 67.807 -5.802 -98.530 1.00 48.64 30 GLY D C 1
ATOM 8907 O O . GLY E 1 30 ? 67.249 -6.587 -97.745 1.00 51.55 30 GLY D O 1
ATOM 8908 N N . SER E 1 31 ? 67.633 -4.484 -98.497 1.00 51.11 31 SER D N 1
ATOM 8909 C CA . SER E 1 31 ? 66.921 -3.788 -97.435 1.00 46.90 31 SER D CA 1
ATOM 8910 C C . SER E 1 31 ? 65.456 -3.598 -97.805 1.00 44.76 31 SER D C 1
ATOM 8911 O O . SER E 1 31 ? 65.095 -3.436 -98.972 1.00 51.82 31 SER D O 1
ATOM 8914 N N . VAL E 1 32 ? 64.614 -3.604 -96.797 1.00 44.05 32 VAL D N 1
ATOM 8915 C CA . VAL E 1 32 ? 63.182 -3.642 -97.038 1.00 46.27 32 VAL D CA 1
ATOM 8916 C C . VAL E 1 32 ? 62.521 -2.452 -96.364 1.00 44.97 32 VAL D C 1
ATOM 8917 O O . VAL E 1 32 ? 62.944 -1.998 -95.295 1.00 41.04 32 VAL D O 1
ATOM 8921 N N . PHE E 1 33 ? 61.454 -1.964 -97.000 1.00 43.95 33 PHE D N 1
ATOM 8922 C CA . PHE E 1 33 ? 60.554 -0.951 -96.451 1.00 39.39 33 PHE D CA 1
ATOM 8923 C C . PHE E 1 33 ? 59.153 -1.544 -96.484 1.00 35.51 33 PHE D C 1
ATOM 8924 O O . PHE E 1 33 ? 58.458 -1.467 -97.506 1.00 37.56 33 PHE D O 1
ATOM 8932 N N . PRO E 1 34 ? 58.706 -2.157 -95.395 1.00 32.02 34 PRO D N 1
ATOM 8933 C CA . PRO E 1 34 ? 57.342 -2.708 -95.343 1.00 35.64 34 PRO D CA 1
ATOM 8934 C C . PRO E 1 34 ? 56.280 -1.626 -95.152 1.00 41.00 34 PRO D C 1
ATOM 8935 O O . PRO E 1 34 ? 56.397 -0.761 -94.286 1.00 42.03 34 PRO D O 1
ATOM 8939 N N . VAL E 1 35 ? 55.223 -1.683 -95.961 1.00 40.15 35 VAL D N 1
ATOM 8940 C CA . VAL E 1 35 ? 54.218 -0.624 -95.958 1.00 43.34 35 VAL D CA 1
ATOM 8941 C C . VAL E 1 35 ? 52.827 -1.222 -96.163 1.00 41.34 35 VAL D C 1
ATOM 8942 O O . VAL E 1 35 ? 52.631 -2.119 -96.985 1.00 44.52 35 VAL D O 1
ATOM 8946 N N . PHE E 1 36 ? 51.863 -0.705 -95.408 1.00 34.88 36 PHE D N 1
ATOM 8947 C CA . PHE E 1 36 ? 50.443 -0.990 -95.571 1.00 31.47 36 PHE D CA 1
ATOM 8948 C C . PHE E 1 36 ? 49.758 0.299 -95.996 1.00 36.66 36 PHE D C 1
ATOM 8949 O O . PHE E 1 36 ? 49.925 1.322 -95.336 1.00 36.17 36 PHE D O 1
ATOM 8957 N N . ILE E 1 37 ? 48.999 0.248 -97.087 1.00 34.99 37 ILE D N 1
ATOM 8958 C CA . ILE E 1 37 ? 48.416 1.427 -97.720 1.00 35.72 37 ILE D CA 1
ATOM 8959 C C . ILE E 1 37 ? 46.900 1.277 -97.731 1.00 46.76 37 ILE D C 1
ATOM 8960 O O . ILE E 1 37 ? 46.367 0.380 -98.389 1.00 45.80 37 ILE D O 1
ATOM 8965 N N . TRP E 1 38 ? 46.201 2.166 -97.038 1.00 40.84 38 TRP D N 1
ATOM 8966 C CA . TRP E 1 38 ? 44.772 2.007 -96.832 1.00 36.33 38 TRP D CA 1
ATOM 8967 C C . TRP E 1 38 ? 44.039 3.121 -97.572 1.00 48.20 38 TRP D C 1
ATOM 8968 O O . TRP E 1 38 ? 44.149 4.293 -97.204 1.00 55.83 38 TRP D O 1
ATOM 8979 N N . CYS E 1 39 ? 43.268 2.747 -98.595 1.00 52.17 39 CYS D N 1
ATOM 8980 C CA . CYS E 1 39 ? 42.527 3.684 -99.441 1.00 47.74 39 CYS D CA 1
ATOM 8981 C C . CYS E 1 39 ? 41.040 3.346 -99.457 1.00 47.99 39 CYS D C 1
ATOM 8982 O O . CYS E 1 39 ? 40.562 2.665 -100.373 1.00 44.88 39 CYS D O 1
ATOM 8985 N N . PRO E 1 40 ? 40.269 3.827 -98.482 1.00 57.19 40 PRO D N 1
ATOM 8986 C CA . PRO E 1 40 ? 38.845 3.449 -98.434 1.00 54.90 40 PRO D CA 1
ATOM 8987 C C . PRO E 1 40 ? 38.117 3.628 -99.764 1.00 57.92 40 PRO D C 1
ATOM 8988 O O . PRO E 1 40 ? 37.362 2.737 -100.182 1.00 59.37 40 PRO D O 1
ATOM 8992 N N . GLU E 1 41 ? 38.341 4.748 -100.457 1.00 56.52 41 GLU D N 1
ATOM 8993 C CA . GLU E 1 41 ? 37.592 5.030 -101.681 1.00 58.03 41 GLU D CA 1
ATOM 8994 C C . GLU E 1 41 ? 37.858 3.985 -102.753 1.00 57.98 41 GLU D C 1
ATOM 8995 O O . GLU E 1 41 ? 36.952 3.625 -103.512 1.00 64.60 41 GLU D O 1
ATOM 9001 N N . GLU E 1 42 ? 39.090 3.482 -102.840 1.00 52.53 42 GLU D N 1
ATOM 9002 C CA . GLU E 1 42 ? 39.365 2.475 -103.864 1.00 49.72 42 GLU D CA 1
ATOM 9003 C C . GLU E 1 42 ? 38.657 1.158 -103.572 1.00 46.67 42 GLU D C 1
ATOM 9004 O O . GLU E 1 42 ? 38.273 0.451 -104.508 1.00 50.82 42 GLU D O 1
ATOM 9010 N N . GLU E 1 43 ? 38.469 0.814 -102.296 1.00 46.35 43 GLU D N 1
ATOM 9011 C CA . GLU E 1 43 ? 37.779 -0.428 -101.962 1.00 48.55 43 GLU D CA 1
ATOM 9012 C C . GLU E 1 43 ? 36.317 -0.382 -102.377 1.00 53.12 43 GLU D C 1
ATOM 9013 O O . GLU E 1 43 ? 35.746 -1.421 -102.723 1.00 52.95 43 GLU D O 1
ATOM 9019 N N . GLY E 1 44 ? 35.695 0.802 -102.337 1.00 56.13 44 GLY D N 1
ATOM 9020 C CA . GLY E 1 44 ? 34.347 0.945 -102.860 1.00 47.50 44 GLY D CA 1
ATOM 9021 C C . GLY E 1 44 ? 33.332 0.063 -102.147 1.00 55.22 44 GLY D C 1
ATOM 9022 O O . GLY E 1 44 ? 33.244 0.040 -100.913 1.00 56.84 44 GLY D O 1
ATOM 9023 N N . GLN E 1 45 ? 32.535 -0.664 -102.939 1.00 59.46 45 GLN D N 1
ATOM 9024 C CA . GLN E 1 45 ? 31.486 -1.516 -102.382 1.00 64.40 45 GLN D CA 1
ATOM 9025 C C . GLN E 1 45 ? 32.056 -2.668 -101.569 1.00 58.11 45 GLN D C 1
ATOM 9026 O O . GLN E 1 45 ? 31.344 -3.229 -100.733 1.00 56.56 45 GLN D O 1
ATOM 9032 N N . PHE E 1 46 ? 33.325 -3.021 -101.778 1.00 45.94 46 PHE D N 1
ATOM 9033 C CA . PHE E 1 46 ? 33.983 -4.060 -100.999 1.00 49.59 46 PHE D CA 1
ATOM 9034 C C . PHE E 1 46 ? 34.782 -3.499 -99.817 1.00 55.15 46 PHE D C 1
ATOM 9035 O O . PHE E 1 46 ? 35.734 -4.143 -99.362 1.00 57.48 46 PHE D O 1
ATOM 9043 N N . TYR E 1 47 ? 34.430 -2.315 -99.302 1.00 40.88 47 TYR D N 1
ATOM 9044 C CA . TYR E 1 47 ? 35.072 -1.860 -98.081 1.00 38.51 47 TYR D CA 1
ATOM 9045 C C . TYR E 1 47 ? 34.731 -2.850 -96.976 1.00 40.43 47 TYR D C 1
ATOM 9046 O O . TYR E 1 47 ? 33.570 -3.251 -96.850 1.00 46.70 47 TYR D O 1
ATOM 9055 N N . PRO E 1 48 ? 35.698 -3.287 -96.185 1.00 45.25 48 PRO D N 1
ATOM 9056 C CA . PRO E 1 48 ? 35.431 -4.405 -95.264 1.00 43.28 48 PRO D CA 1
ATOM 9057 C C . PRO E 1 48 ? 34.590 -3.968 -94.073 1.00 39.60 48 PRO D C 1
ATOM 9058 O O . PRO E 1 48 ? 34.595 -2.805 -93.674 1.00 42.26 48 PRO D O 1
ATOM 9062 N N . GLY E 1 49 ? 33.854 -4.930 -93.506 1.00 44.45 49 GLY D N 1
ATOM 9063 C CA . GLY E 1 49 ? 32.918 -4.652 -92.440 1.00 31.54 49 GLY D CA 1
ATOM 9064 C C . GLY E 1 49 ? 33.559 -4.554 -91.065 1.00 40.65 49 GLY D C 1
ATOM 9065 O O . GLY E 1 49 ? 34.772 -4.662 -90.885 1.00 43.86 49 GLY D O 1
ATOM 9066 N N . ARG E 1 50 ? 32.696 -4.394 -90.065 1.00 34.71 50 ARG D N 1
ATOM 9067 C CA . ARG E 1 50 ? 33.146 -4.107 -88.706 1.00 42.86 50 ARG D CA 1
ATOM 9068 C C . ARG E 1 50 ? 34.102 -5.176 -88.186 1.00 36.15 50 ARG D C 1
ATOM 9069 O O . ARG E 1 50 ? 35.210 -4.872 -87.729 1.00 42.85 50 ARG D O 1
ATOM 9077 N N . ALA E 1 51 ? 33.660 -6.433 -88.193 1.00 34.39 51 ALA D N 1
ATOM 9078 C CA . ALA E 1 51 ? 34.465 -7.519 -87.638 1.00 32.31 51 ALA D CA 1
ATOM 9079 C C . ALA E 1 51 ? 35.769 -7.679 -88.399 1.00 34.82 51 ALA D C 1
ATOM 9080 O O . ALA E 1 51 ? 36.841 -7.803 -87.802 1.00 46.47 51 ALA D O 1
ATOM 9082 N N . SER E 1 52 ? 35.690 -7.694 -89.726 1.00 48.01 52 SER D N 1
ATOM 9083 C CA . SER E 1 52 ? 36.887 -7.845 -90.540 1.00 40.24 52 SER D CA 1
ATOM 9084 C C . SER E 1 52 ? 37.889 -6.730 -90.239 1.00 36.35 52 SER D C 1
ATOM 9085 O O . SER E 1 52 ? 39.092 -6.974 -90.108 1.00 37.35 52 SER D O 1
ATOM 9088 N N . ARG E 1 53 ? 37.406 -5.508 -90.085 1.00 36.30 53 ARG D N 1
ATOM 9089 C CA . ARG E 1 53 ? 38.310 -4.401 -89.800 1.00 37.15 53 ARG D CA 1
ATOM 9090 C C . ARG E 1 53 ? 38.857 -4.491 -88.382 1.00 37.11 53 ARG D C 1
ATOM 9091 O O . ARG E 1 53 ? 40.005 -4.122 -88.138 1.00 36.92 53 ARG D O 1
ATOM 9099 N N . TRP E 1 54 ? 38.079 -5.021 -87.447 1.00 33.74 54 TRP D N 1
ATOM 9100 C CA . TRP E 1 54 ? 38.604 -5.227 -86.106 1.00 31.17 54 TRP D CA 1
ATOM 9101 C C . TRP E 1 54 ? 39.777 -6.204 -86.129 1.00 35.77 54 TRP D C 1
ATOM 9102 O O . TRP E 1 54 ? 40.826 -5.948 -85.536 1.00 34.98 54 TRP D O 1
ATOM 9113 N N . TRP E 1 55 ? 39.608 -7.344 -86.799 1.00 41.47 55 TRP D N 1
ATOM 9114 C CA . TRP E 1 55 ? 40.696 -8.314 -86.883 1.00 36.25 55 TRP D CA 1
ATOM 9115 C C . TRP E 1 55 ? 41.914 -7.713 -87.569 1.00 34.86 55 TRP D C 1
ATOM 9116 O O . TRP E 1 55 ? 43.049 -7.878 -87.113 1.00 31.72 55 TRP D O 1
ATOM 9127 N N . MET E 1 56 ? 41.695 -7.019 -88.680 1.00 37.38 56 MET D N 1
ATOM 9128 C CA . MET E 1 56 ? 42.815 -6.470 -89.423 1.00 46.38 56 MET D CA 1
ATOM 9129 C C . MET E 1 56 ? 43.622 -5.510 -88.557 1.00 50.75 56 MET D C 1
ATOM 9130 O O . MET E 1 56 ? 44.856 -5.517 -88.594 1.00 50.34 56 MET D O 1
ATOM 9135 N N . LYS E 1 57 ? 42.935 -4.682 -87.766 1.00 43.02 57 LYS D N 1
ATOM 9136 C CA . LYS E 1 57 ? 43.614 -3.738 -86.889 1.00 40.84 57 LYS D CA 1
ATOM 9137 C C . LYS E 1 57 ? 44.519 -4.464 -85.900 1.00 44.97 57 LYS D C 1
ATOM 9138 O O . LYS E 1 57 ? 45.683 -4.088 -85.714 1.00 47.75 57 LYS D O 1
ATOM 9144 N N . GLN E 1 58 ? 43.988 -5.500 -85.238 1.00 37.50 58 GLN D N 1
ATOM 9145 C CA . GLN E 1 58 ? 44.789 -6.293 -84.313 1.00 36.77 58 GLN D CA 1
ATOM 9146 C C . GLN E 1 58 ? 45.972 -6.926 -85.019 1.00 43.44 58 GLN D C 1
ATOM 9147 O O . GLN E 1 58 ? 47.073 -7.004 -84.463 1.00 50.39 58 GLN D O 1
ATOM 9153 N N . SER E 1 59 ? 45.758 -7.400 -86.239 1.00 34.35 59 SER D N 1
ATOM 9154 C CA . SER E 1 59 ? 46.798 -8.173 -86.897 1.00 39.28 59 SER D CA 1
ATOM 9155 C C . SER E 1 59 ? 47.900 -7.285 -87.437 1.00 35.56 59 SER D C 1
ATOM 9156 O O . SER E 1 59 ? 49.056 -7.712 -87.490 1.00 41.27 59 SER D O 1
ATOM 9159 N N . LEU E 1 60 ? 47.559 -6.066 -87.850 1.00 30.79 60 LEU D N 1
ATOM 9160 C CA . LEU E 1 60 ? 48.577 -5.090 -88.228 1.00 41.31 60 LEU D CA 1
ATOM 9161 C C . LEU E 1 60 ? 49.445 -4.706 -87.039 1.00 37.41 60 LEU D C 1
ATOM 9162 O O . LEU E 1 60 ? 50.655 -4.534 -87.184 1.00 40.71 60 LEU D O 1
ATOM 9167 N N . ALA E 1 61 ? 48.862 -4.627 -85.852 1.00 36.79 61 ALA D N 1
ATOM 9168 C CA . ALA E 1 61 ? 49.662 -4.351 -84.672 1.00 40.48 61 ALA D CA 1
ATOM 9169 C C . ALA E 1 61 ? 50.645 -5.483 -84.409 1.00 43.32 61 ALA D C 1
ATOM 9170 O O . ALA E 1 61 ? 51.841 -5.251 -84.214 1.00 50.39 61 ALA D O 1
ATOM 9172 N N . HIS E 1 62 ? 50.148 -6.722 -84.402 1.00 40.30 62 HIS D N 1
ATOM 9173 C CA . HIS E 1 62 ? 50.988 -7.911 -84.207 1.00 36.32 62 HIS D CA 1
ATOM 9174 C C . HIS E 1 62 ? 52.107 -7.970 -85.245 1.00 38.08 62 HIS D C 1
ATOM 9175 O O . HIS E 1 62 ? 53.281 -8.176 -84.909 1.00 43.88 62 HIS D O 1
ATOM 9182 N N . LEU E 1 63 ? 51.761 -7.768 -86.516 1.00 37.70 63 LEU D N 1
ATOM 9183 C CA . LEU E 1 63 ? 52.776 -7.772 -87.561 1.00 38.18 63 LEU D CA 1
ATOM 9184 C C . LEU E 1 63 ? 53.800 -6.684 -87.308 1.00 41.58 63 LEU D C 1
ATOM 9185 O O . LEU E 1 63 ? 55.006 -6.943 -87.292 1.00 49.51 63 LEU D O 1
ATOM 9190 N N . SER E 1 64 ? 53.331 -5.458 -87.091 1.00 43.36 64 SER D N 1
ATOM 9191 C CA . SER E 1 64 ? 54.234 -4.351 -86.803 1.00 37.35 64 SER D CA 1
ATOM 9192 C C . SER E 1 64 ? 55.229 -4.704 -85.696 1.00 38.21 64 SER D C 1
ATOM 9193 O O . SER E 1 64 ? 56.443 -4.528 -85.861 1.00 40.15 64 SER D O 1
ATOM 9196 N N . GLN E 1 65 ? 54.732 -5.200 -84.554 1.00 32.01 65 GLN D N 1
ATOM 9197 C CA . GLN E 1 65 ? 55.632 -5.632 -83.485 1.00 40.08 65 GLN D CA 1
ATOM 9198 C C . GLN E 1 65 ? 56.712 -6.568 -84.003 1.00 41.45 65 GLN D C 1
ATOM 9199 O O . GLN E 1 65 ? 57.902 -6.398 -83.703 1.00 53.14 65 GLN D O 1
ATOM 9205 N N . SER E 1 66 ? 56.325 -7.539 -84.813 1.00 40.07 66 SER D N 1
ATOM 9206 C CA . SER E 1 66 ? 57.268 -8.584 -85.192 1.00 32.94 66 SER D CA 1
ATOM 9207 C C . SER E 1 66 ? 58.255 -8.106 -86.254 1.00 32.40 66 SER D C 1
ATOM 9208 O O . SER E 1 66 ? 59.401 -8.565 -86.276 1.00 51.34 66 SER D O 1
ATOM 9211 N N . LEU E 1 67 ? 57.859 -7.173 -87.116 1.00 42.92 67 LEU D N 1
ATOM 9212 C CA . LEU E 1 67 ? 58.828 -6.568 -88.027 1.00 46.02 67 LEU D CA 1
ATOM 9213 C C . LEU E 1 67 ? 59.803 -5.657 -87.287 1.00 48.59 67 LEU D C 1
ATOM 9214 O O . LEU E 1 67 ? 60.953 -5.505 -87.712 1.00 50.42 67 LEU D O 1
ATOM 9219 N N . LYS E 1 68 ? 59.369 -5.027 -86.192 1.00 46.72 68 LYS D N 1
ATOM 9220 C CA . LYS E 1 68 ? 60.314 -4.256 -85.390 1.00 47.54 68 LYS D CA 1
ATOM 9221 C C . LYS E 1 68 ? 61.331 -5.177 -84.737 1.00 48.71 68 LYS D C 1
ATOM 9222 O O . LYS E 1 68 ? 62.533 -4.905 -84.767 1.00 51.74 68 LYS D O 1
ATOM 9228 N N . ALA E 1 69 ? 60.867 -6.313 -84.207 1.00 47.04 69 ALA D N 1
ATOM 9229 C CA . ALA E 1 69 ? 61.753 -7.288 -83.590 1.00 44.01 69 ALA D CA 1
ATOM 9230 C C . ALA E 1 69 ? 62.730 -7.911 -84.586 1.00 48.06 69 ALA D C 1
ATOM 9231 O O . ALA E 1 69 ? 63.785 -8.403 -84.177 1.00 52.78 69 ALA D O 1
ATOM 9233 N N . LEU E 1 70 ? 62.405 -7.915 -85.874 1.00 44.69 70 LEU D N 1
ATOM 9234 C CA . LEU E 1 70 ? 63.362 -8.365 -86.873 1.00 35.15 70 LEU D CA 1
ATOM 9235 C C . LEU E 1 70 ? 64.329 -7.286 -87.331 1.00 41.61 70 LEU D C 1
ATOM 9236 O O . LEU E 1 70 ? 65.250 -7.604 -88.088 1.00 45.27 70 LEU D O 1
ATOM 9241 N N . GLY E 1 71 ? 64.143 -6.024 -86.933 1.00 41.00 71 GLY D N 1
ATOM 9242 C CA . GLY E 1 71 ? 65.029 -4.958 -87.362 1.00 36.16 71 GLY D CA 1
ATOM 9243 C C . GLY E 1 71 ? 64.440 -4.010 -88.386 1.00 47.79 71 GLY D C 1
ATOM 9244 O O . GLY E 1 71 ? 65.103 -3.021 -88.748 1.00 49.99 71 GLY D O 1
ATOM 9245 N N . SER E 1 72 ? 63.219 -4.257 -88.862 1.00 51.41 72 SER D N 1
ATOM 9246 C CA . SER E 1 72 ? 62.530 -3.310 -89.737 1.00 52.30 72 SER D CA 1
ATOM 9247 C C . SER E 1 72 ? 61.362 -2.650 -88.989 1.00 54.63 72 SER D C 1
ATOM 9248 O O . SER E 1 72 ? 61.412 -2.479 -87.754 1.00 57.46 72 SER D O 1
ATOM 9251 N N . ASP E 1 73 ? 60.318 -2.324 -89.717 1.00 59.49 73 ASP D N 1
ATOM 9252 C CA . ASP E 1 73 ? 59.180 -1.634 -89.158 1.00 56.07 73 ASP D CA 1
ATOM 9253 C C . ASP E 1 73 ? 58.064 -1.756 -90.182 1.00 49.62 73 ASP D C 1
ATOM 9254 O O . ASP E 1 73 ? 58.306 -2.068 -91.351 1.00 64.34 73 ASP D O 1
ATOM 9259 N N . LEU E 1 74 ? 56.841 -1.505 -89.745 1.00 44.75 74 LEU D N 1
ATOM 9260 C CA . LEU E 1 74 ? 55.698 -1.419 -90.649 1.00 43.43 74 LEU D CA 1
ATOM 9261 C C . LEU E 1 74 ? 55.273 0.044 -90.768 1.00 49.10 74 LEU D C 1
ATOM 9262 O O . LEU E 1 74 ? 54.930 0.672 -89.765 1.00 46.66 74 LEU D O 1
ATOM 9267 N N . THR E 1 75 ? 55.312 0.595 -91.974 1.00 50.45 75 THR D N 1
ATOM 9268 C CA . THR E 1 75 ? 54.806 1.941 -92.192 1.00 41.97 75 THR D CA 1
ATOM 9269 C C . THR E 1 75 ? 53.348 1.850 -92.613 1.00 50.89 75 THR D C 1
ATOM 9270 O O . THR E 1 75 ? 52.970 0.951 -93.366 1.00 50.52 75 THR D O 1
ATOM 9274 N N . LEU E 1 76 ? 52.531 2.779 -92.112 1.00 45.80 76 LEU D N 1
ATOM 9275 C CA . LEU E 1 76 ? 51.099 2.821 -92.396 1.00 42.60 76 LEU D CA 1
ATOM 9276 C C . LEU E 1 76 ? 50.760 4.128 -93.076 1.00 40.63 76 LEU D C 1
ATOM 9277 O O . LEU E 1 76 ? 51.173 5.198 -92.611 1.00 43.20 76 LEU D O 1
ATOM 9282 N N . ILE E 1 77 ? 50.017 4.039 -94.175 1.00 41.12 77 ILE D N 1
ATOM 9283 C CA . ILE E 1 77 ? 49.585 5.208 -94.924 1.00 46.87 77 ILE D CA 1
ATOM 9284 C C . ILE E 1 77 ? 48.090 5.099 -95.172 1.00 49.88 77 ILE D C 1
ATOM 9285 O O . ILE E 1 77 ? 47.623 4.096 -95.720 1.00 55.00 77 ILE D O 1
ATOM 9290 N N . GLN E 1 78 ? 47.343 6.117 -94.752 1.00 46.68 78 GLN D N 1
ATOM 9291 C CA . GLN E 1 78 ? 45.995 6.343 -95.248 1.00 48.63 78 GLN D CA 1
ATOM 9292 C C . GLN E 1 78 ? 46.084 7.396 -96.336 1.00 52.82 78 GLN D C 1
ATOM 9293 O O . GLN E 1 78 ? 46.578 8.500 -96.101 1.00 50.09 78 GLN D O 1
ATOM 9299 N N . THR E 1 79 ? 45.636 7.041 -97.527 1.00 55.74 79 THR D N 1
ATOM 9300 C CA . THR E 1 79 ? 45.770 7.908 -98.680 1.00 46.24 79 THR D CA 1
ATOM 9301 C C . THR E 1 79 ? 44.429 8.032 -99.375 1.00 46.89 79 THR D C 1
ATOM 9302 O O . THR E 1 79 ? 43.450 7.363 -99.029 1.00 56.02 79 THR D O 1
ATOM 9306 N N . HIS E 1 80 ? 44.428 8.910 -100.369 1.00 40.38 80 HIS D N 1
ATOM 9307 C CA . HIS E 1 80 ? 43.358 9.058 -101.340 1.00 40.91 80 HIS D CA 1
ATOM 9308 C C . HIS E 1 80 ? 43.640 8.256 -102.597 1.00 41.55 80 HIS D C 1
ATOM 9309 O O . HIS E 1 80 ? 42.713 7.987 -103.362 1.00 48.00 80 HIS D O 1
ATOM 9316 N N . ASN E 1 81 ? 44.892 7.882 -102.846 1.00 46.59 81 ASN D N 1
ATOM 9317 C CA . ASN E 1 81 ? 45.181 7.077 -104.028 1.00 51.02 81 ASN D CA 1
ATOM 9318 C C . ASN E 1 81 ? 46.413 6.200 -103.812 1.00 52.46 81 ASN D C 1
ATOM 9319 O O . ASN E 1 81 ? 47.483 6.694 -103.436 1.00 53.19 81 ASN D O 1
ATOM 9324 N N . THR E 1 82 ? 46.270 4.898 -104.072 1.00 46.40 82 THR D N 1
ATOM 9325 C CA . THR E 1 82 ? 47.329 3.956 -103.702 1.00 35.95 82 THR D CA 1
ATOM 9326 C C . THR E 1 82 ? 48.584 4.156 -104.551 1.00 36.60 82 THR D C 1
ATOM 9327 O O . THR E 1 82 ? 49.703 4.161 -104.027 1.00 38.88 82 THR D O 1
ATOM 9331 N N . ILE E 1 83 ? 48.423 4.302 -105.865 1.00 43.81 83 ILE D N 1
ATOM 9332 C CA . ILE E 1 83 ? 49.574 4.560 -106.725 1.00 49.39 83 ILE D CA 1
ATOM 9333 C C . ILE E 1 83 ? 50.387 5.745 -106.202 1.00 52.99 83 ILE D C 1
ATOM 9334 O O . ILE E 1 83 ? 51.620 5.686 -106.108 1.00 46.38 83 ILE D O 1
ATOM 9339 N N . SER E 1 84 ? 49.704 6.830 -105.832 1.00 48.67 84 SER D N 1
ATOM 9340 C CA . SER E 1 84 ? 50.411 8.028 -105.375 1.00 46.37 84 SER D CA 1
ATOM 9341 C C . SER E 1 84 ? 51.179 7.764 -104.088 1.00 48.69 84 SER D C 1
ATOM 9342 O O . SER E 1 84 ? 52.306 8.235 -103.920 1.00 50.75 84 SER D O 1
ATOM 9345 N N . ALA E 1 85 ? 50.587 7.013 -103.164 1.00 52.64 85 ALA D N 1
ATOM 9346 C CA . ALA E 1 85 ? 51.299 6.698 -101.931 1.00 46.78 85 ALA D CA 1
ATOM 9347 C C . ALA E 1 85 ? 52.540 5.866 -102.222 1.00 45.27 85 ALA D C 1
ATOM 9348 O O . ALA E 1 85 ? 53.578 6.034 -101.574 1.00 52.32 85 ALA D O 1
ATOM 9350 N N . ILE E 1 86 ? 52.463 4.978 -103.211 1.00 42.58 86 ILE D N 1
ATOM 9351 C CA . ILE E 1 86 ? 53.622 4.152 -103.523 1.00 48.96 86 ILE D CA 1
ATOM 9352 C C . ILE E 1 86 ? 54.690 4.992 -104.208 1.00 48.27 86 ILE D C 1
ATOM 9353 O O . ILE E 1 86 ? 55.882 4.812 -103.962 1.00 49.40 86 ILE D O 1
ATOM 9358 N N . LEU E 1 87 ? 54.277 5.948 -105.043 1.00 53.83 87 LEU D N 1
ATOM 9359 C CA . LEU E 1 87 ? 55.236 6.835 -105.700 1.00 52.60 87 LEU D CA 1
ATOM 9360 C C . LEU E 1 87 ? 55.956 7.722 -104.690 1.00 46.42 87 LEU D C 1
ATOM 9361 O O . LEU E 1 87 ? 57.159 7.949 -104.810 1.00 47.07 87 LEU D O 1
ATOM 9366 N N . ASP E 1 88 ? 55.232 8.222 -103.682 1.00 43.72 88 ASP D N 1
ATOM 9367 C CA . ASP E 1 88 ? 55.866 8.930 -102.574 1.00 49.66 88 ASP D CA 1
ATOM 9368 C C . ASP E 1 88 ? 56.872 8.038 -101.840 1.00 52.38 88 ASP D C 1
ATOM 9369 O O . ASP E 1 88 ? 58.015 8.443 -101.601 1.00 49.90 88 ASP D O 1
ATOM 9374 N N . CYS E 1 89 ? 56.453 6.828 -101.441 1.00 53.82 89 CYS D N 1
ATOM 9375 C CA . CYS E 1 89 ? 57.381 5.884 -100.808 1.00 45.50 89 CYS D CA 1
ATOM 9376 C C . CYS E 1 89 ? 58.655 5.690 -101.635 1.00 49.32 89 CYS D C 1
ATOM 9377 O O . CYS E 1 89 ? 59.764 5.700 -101.094 1.00 45.35 89 CYS D O 1
ATOM 9380 N N . ILE E 1 90 ? 58.517 5.541 -102.952 1.00 48.77 90 ILE D N 1
ATOM 9381 C CA . ILE E 1 90 ? 59.683 5.352 -103.798 1.00 52.87 90 ILE D CA 1
ATOM 9382 C C . ILE E 1 90 ? 60.573 6.584 -103.778 1.00 58.39 90 ILE D C 1
ATOM 9383 O O . ILE E 1 90 ? 61.805 6.471 -103.808 1.00 58.19 90 ILE D O 1
ATOM 9388 N N . ARG E 1 91 ? 59.969 7.778 -103.733 1.00 60.95 91 ARG D N 1
ATOM 9389 C CA . ARG E 1 91 ? 60.746 9.016 -103.808 1.00 52.64 91 ARG D CA 1
ATOM 9390 C C . ARG E 1 91 ? 61.568 9.216 -102.535 1.00 52.94 91 ARG D C 1
ATOM 9391 O O . ARG E 1 91 ? 62.774 9.492 -102.601 1.00 55.54 91 ARG D O 1
ATOM 9399 N N . VAL E 1 92 ? 60.949 9.027 -101.365 1.00 44.36 92 VAL D N 1
ATOM 9400 C CA . VAL E 1 92 ? 61.646 9.369 -100.132 1.00 51.40 92 VAL D CA 1
ATOM 9401 C C . VAL E 1 92 ? 62.636 8.289 -99.716 1.00 64.01 92 VAL D C 1
ATOM 9402 O O . VAL E 1 92 ? 63.648 8.600 -99.079 1.00 73.03 92 VAL D O 1
ATOM 9406 N N . THR E 1 93 ? 62.383 7.019 -100.052 1.00 59.76 93 THR D N 1
ATOM 9407 C CA . THR E 1 93 ? 63.296 5.957 -99.643 1.00 56.47 93 THR D CA 1
ATOM 9408 C C . THR E 1 93 ? 64.410 5.713 -100.654 1.00 58.41 93 THR D C 1
ATOM 9409 O O . THR E 1 93 ? 65.506 5.302 -100.259 1.00 55.45 93 THR D O 1
ATOM 9413 N N . GLY E 1 94 ? 64.179 5.972 -101.939 1.00 55.02 94 GLY D N 1
ATOM 9414 C CA . GLY E 1 94 ? 65.135 5.601 -102.969 1.00 38.64 94 GLY D CA 1
ATOM 9415 C C . GLY E 1 94 ? 65.147 4.130 -103.392 1.00 46.17 94 GLY D C 1
ATOM 9416 O O . GLY E 1 94 ? 66.141 3.655 -103.959 1.00 59.84 94 GLY D O 1
ATOM 9417 N N . PRO E 1 95 ? 64.070 3.375 -103.154 1.00 41.63 95 PRO D N 1
ATOM 9418 C CA . PRO E 1 95 ? 64.056 1.977 -103.592 1.00 52.41 95 PRO D CA 1
ATOM 9419 C C . PRO E 1 95 ? 63.751 1.884 -105.073 1.00 53.32 95 PRO D C 1
ATOM 9420 O O . PRO E 1 95 ? 63.180 2.783 -105.692 1.00 51.21 95 PRO D O 1
ATOM 9424 N N . THR E 1 96 ? 64.179 0.771 -105.636 1.00 49.68 96 THR D N 1
ATOM 9425 C CA . THR E 1 96 ? 64.141 0.583 -107.069 1.00 52.58 96 THR D CA 1
ATOM 9426 C C . THR E 1 96 ? 63.181 -0.534 -107.445 1.00 57.18 96 THR D C 1
ATOM 9427 O O . THR E 1 96 ? 63.071 -0.886 -108.630 1.00 59.37 96 THR D O 1
ATOM 9431 N N . LYS E 1 97 ? 62.453 -1.074 -106.469 1.00 45.99 97 LYS D N 1
ATOM 9432 C CA . LYS E 1 97 ? 61.565 -2.191 -106.725 1.00 48.76 97 LYS D CA 1
ATOM 9433 C C . LYS E 1 97 ? 60.443 -2.190 -105.696 1.00 49.43 97 LYS D C 1
ATOM 9434 O O . LYS E 1 97 ? 60.650 -1.872 -104.515 1.00 45.81 97 LYS D O 1
ATOM 9440 N N . VAL E 1 98 ? 59.253 -2.537 -106.167 1.00 42.26 98 VAL D N 1
ATOM 9441 C CA . VAL E 1 98 ? 58.105 -2.807 -105.315 1.00 42.73 98 VAL D CA 1
ATOM 9442 C C . VAL E 1 98 ? 57.712 -4.263 -105.513 1.00 41.56 98 VAL D C 1
ATOM 9443 O O . VAL E 1 98 ? 57.641 -4.737 -106.653 1.00 44.68 98 VAL D O 1
ATOM 9447 N N . VAL E 1 99 ? 57.495 -4.978 -104.406 1.00 37.22 99 VAL D N 1
ATOM 9448 C CA . VAL E 1 99 ? 57.032 -6.358 -104.444 1.00 38.85 99 VAL D CA 1
ATOM 9449 C C . VAL E 1 99 ? 55.735 -6.448 -103.661 1.00 39.74 99 VAL D C 1
ATOM 9450 O O . VAL E 1 99 ? 55.454 -5.632 -102.777 1.00 41.65 99 VAL D O 1
ATOM 9454 N N . PHE E 1 100 ? 54.964 -7.487 -103.968 1.00 35.23 100 PHE D N 1
ATOM 9455 C CA . PHE E 1 100 ? 53.762 -7.786 -103.216 1.00 32.28 100 PHE D CA 1
ATOM 9456 C C . PHE E 1 100 ? 53.188 -9.130 -103.669 1.00 41.81 100 PHE D C 1
ATOM 9457 O O . PHE E 1 100 ? 53.487 -9.637 -104.758 1.00 40.68 100 PHE D O 1
ATOM 9465 N N . ASN E 1 101 ? 52.366 -9.709 -102.808 1.00 33.29 101 ASN D N 1
ATOM 9466 C CA . ASN E 1 101 ? 51.664 -10.945 -103.122 1.00 39.43 101 ASN D CA 1
ATOM 9467 C C . ASN E 1 101 ? 50.310 -10.579 -103.728 1.00 35.87 101 ASN D C 1
ATOM 9468 O O . ASN E 1 101 ? 49.515 -9.882 -103.099 1.00 37.53 101 ASN D O 1
ATOM 9473 N N . HIS E 1 102 ? 50.052 -11.019 -104.954 1.00 43.42 102 HIS D N 1
ATOM 9474 C CA . HIS E 1 102 ? 48.865 -10.504 -105.616 1.00 44.48 102 HIS D CA 1
ATOM 9475 C C . HIS E 1 102 ? 47.599 -11.191 -105.095 1.00 45.43 102 HIS D C 1
ATOM 9476 O O . HIS E 1 102 ? 47.639 -12.217 -104.406 1.00 42.54 102 HIS D O 1
ATOM 9483 N N . LEU E 1 103 ? 46.468 -10.565 -105.400 1.00 49.64 103 LEU D N 1
ATOM 9484 C CA . LEU E 1 103 ? 45.154 -10.970 -104.940 1.00 49.74 103 LEU D CA 1
ATOM 9485 C C . LEU E 1 103 ? 44.232 -11.081 -106.151 1.00 50.96 103 LEU D C 1
ATOM 9486 O O . LEU E 1 103 ? 44.591 -10.686 -107.261 1.00 55.40 103 LEU D O 1
ATOM 9491 N N . TYR E 1 104 ? 43.033 -11.627 -105.951 1.00 48.18 104 TYR D N 1
ATOM 9492 C CA . TYR E 1 104 ? 42.210 -12.025 -107.088 1.00 49.74 104 TYR D CA 1
ATOM 9493 C C . TYR E 1 104 ? 40.812 -11.415 -107.107 1.00 51.45 104 TYR D C 1
ATOM 9494 O O . TYR E 1 104 ? 40.138 -11.502 -108.138 1.00 60.75 104 TYR D O 1
ATOM 9503 N N . ASP E 1 105 ? 40.376 -10.773 -106.024 1.00 53.75 105 ASP D N 1
ATOM 9504 C CA . ASP E 1 105 ? 39.113 -10.053 -106.006 1.00 55.13 105 ASP D CA 1
ATOM 9505 C C . ASP E 1 105 ? 39.134 -8.872 -106.987 1.00 58.61 105 ASP D C 1
ATOM 9506 O O . ASP E 1 105 ? 40.191 -8.296 -107.266 1.00 51.95 105 ASP D O 1
ATOM 9511 N N . PRO E 1 106 ? 37.970 -8.475 -107.511 1.00 67.11 106 PRO D N 1
ATOM 9512 C CA . PRO E 1 106 ? 37.949 -7.433 -108.558 1.00 70.21 106 PRO D CA 1
ATOM 9513 C C . PRO E 1 106 ? 38.701 -6.147 -108.210 1.00 62.54 106 PRO D C 1
ATOM 9514 O O . PRO E 1 106 ? 39.447 -5.641 -109.056 1.00 60.29 106 PRO D O 1
ATOM 9518 N N . VAL E 1 107 ? 38.536 -5.606 -107.001 1.00 59.19 107 VAL D N 1
ATOM 9519 C CA . VAL E 1 107 ? 39.274 -4.398 -106.618 1.00 57.07 107 VAL D CA 1
ATOM 9520 C C . VAL E 1 107 ? 40.787 -4.616 -106.729 1.00 51.80 107 VAL D C 1
ATOM 9521 O O . VAL E 1 107 ? 41.503 -3.829 -107.361 1.00 54.59 107 VAL D O 1
ATOM 9525 N N . SER E 1 108 ? 41.302 -5.677 -106.106 1.00 51.66 108 SER D N 1
ATOM 9526 C CA . SER E 1 108 ? 42.751 -5.880 -106.100 1.00 51.42 108 SER D CA 1
ATOM 9527 C C . SER E 1 108 ? 43.300 -6.134 -107.504 1.00 48.80 108 SER D C 1
ATOM 9528 O O . SER E 1 108 ? 44.350 -5.598 -107.859 1.00 49.04 108 SER D O 1
ATOM 9531 N N . LEU E 1 109 ? 42.619 -6.944 -108.322 1.00 49.91 109 LEU D N 1
ATOM 9532 C CA . LEU E 1 109 ? 43.138 -7.220 -109.662 1.00 48.32 109 LEU D CA 1
ATOM 9533 C C . LEU E 1 109 ? 43.378 -5.927 -110.426 1.00 47.89 109 LEU D C 1
ATOM 9534 O O . LEU E 1 109 ? 44.442 -5.728 -111.030 1.00 48.87 109 LEU D O 1
ATOM 9539 N N . VAL E 1 110 ? 42.386 -5.034 -110.419 1.00 50.56 110 VAL D N 1
ATOM 9540 C CA . VAL E 1 110 ? 42.483 -3.811 -111.198 1.00 39.87 110 VAL D CA 1
ATOM 9541 C C . VAL E 1 110 ? 43.549 -2.901 -110.602 1.00 49.99 110 VAL D C 1
ATOM 9542 O O . VAL E 1 110 ? 44.405 -2.370 -111.316 1.00 55.12 110 VAL D O 1
ATOM 9546 N N . ARG E 1 111 ? 43.568 -2.776 -109.278 1.00 48.34 111 ARG D N 1
ATOM 9547 C CA . ARG E 1 111 ? 44.556 -1.914 -108.646 1.00 43.73 111 ARG D CA 1
ATOM 9548 C C . ARG E 1 111 ? 45.970 -2.460 -108.839 1.00 50.19 111 ARG D C 1
ATOM 9549 O O . ARG E 1 111 ? 46.889 -1.720 -109.210 1.00 57.65 111 ARG D O 1
ATOM 9557 N N . ASP E 1 112 ? 46.162 -3.755 -108.595 1.00 44.55 112 ASP D N 1
ATOM 9558 C CA . ASP E 1 112 ? 47.471 -4.370 -108.827 1.00 53.29 112 ASP D CA 1
ATOM 9559 C C . ASP E 1 112 ? 47.928 -4.145 -110.261 1.00 56.02 112 ASP D C 1
ATOM 9560 O O . ASP E 1 112 ? 49.114 -3.912 -110.524 1.00 51.14 112 ASP D O 1
ATOM 9565 N N . HIS E 1 113 ? 46.998 -4.242 -111.209 1.00 56.66 113 HIS D N 1
ATOM 9566 C CA . HIS E 1 113 ? 47.344 -4.033 -112.607 1.00 53.02 113 HIS D CA 1
ATOM 9567 C C . HIS E 1 113 ? 47.833 -2.608 -112.827 1.00 57.54 113 HIS D C 1
ATOM 9568 O O . HIS E 1 113 ? 48.929 -2.386 -113.361 1.00 55.66 113 HIS D O 1
ATOM 9575 N N . THR E 1 114 ? 47.030 -1.629 -112.389 1.00 48.29 114 THR D N 1
ATOM 9576 C CA . THR E 1 114 ? 47.396 -0.223 -112.498 1.00 44.36 114 THR D CA 1
ATOM 9577 C C . THR E 1 114 ? 48.738 0.060 -111.840 1.00 51.98 114 THR D C 1
ATOM 9578 O O . THR E 1 114 ? 49.530 0.863 -112.350 1.00 52.31 114 THR D O 1
ATOM 9582 N N . VAL E 1 115 ? 49.004 -0.564 -110.688 1.00 49.50 115 VAL D N 1
ATOM 9583 C CA . VAL E 1 115 ? 50.272 -0.307 -110.014 1.00 46.61 115 VAL D CA 1
ATOM 9584 C C . VAL E 1 115 ? 51.426 -0.788 -110.878 1.00 48.61 115 VAL D C 1
ATOM 9585 O O . VAL E 1 115 ? 52.418 -0.076 -111.073 1.00 47.17 115 VAL D O 1
ATOM 9589 N N . LYS E 1 116 ? 51.305 -1.994 -111.434 1.00 53.43 116 LYS D N 1
ATOM 9590 C CA . LYS E 1 116 ? 52.390 -2.518 -112.254 1.00 56.92 116 LYS D CA 1
ATOM 9591 C C . LYS E 1 116 ? 52.625 -1.639 -113.476 1.00 57.62 116 LYS D C 1
ATOM 9592 O O . LYS E 1 116 ? 53.773 -1.364 -113.838 1.00 54.93 116 LYS D O 1
ATOM 9598 N N . GLU E 1 117 ? 51.550 -1.170 -114.113 1.00 54.84 117 GLU D N 1
ATOM 9599 C CA . GLU E 1 117 ? 51.710 -0.375 -115.325 1.00 57.70 117 GLU D CA 1
ATOM 9600 C C . GLU E 1 117 ? 52.368 0.966 -115.033 1.00 56.77 117 GLU D C 1
ATOM 9601 O O . GLU E 1 117 ? 53.225 1.413 -115.801 1.00 58.25 117 GLU D O 1
ATOM 9607 N N . LYS E 1 118 ? 51.998 1.630 -113.935 1.00 56.35 118 LYS D N 1
ATOM 9608 C CA . LYS E 1 118 ? 52.632 2.918 -113.700 1.00 56.77 118 LYS D CA 1
ATOM 9609 C C . LYS E 1 118 ? 54.057 2.774 -113.187 1.00 59.06 118 LYS D C 1
ATOM 9610 O O . LYS E 1 118 ? 54.897 3.628 -113.486 1.00 56.08 118 LYS D O 1
ATOM 9616 N N . LEU E 1 119 ? 54.371 1.718 -112.438 1.00 58.84 119 LEU D N 1
ATOM 9617 C CA . LEU E 1 119 ? 55.753 1.556 -112.005 1.00 58.54 119 LEU D CA 1
ATOM 9618 C C . LEU E 1 119 ? 56.666 1.281 -113.197 1.00 60.58 119 LEU D C 1
ATOM 9619 O O . LEU E 1 119 ? 57.746 1.870 -113.307 1.00 63.48 119 LEU D O 1
ATOM 9624 N N . VAL E 1 120 ? 56.228 0.425 -114.125 1.00 56.50 120 VAL D N 1
ATOM 9625 C CA . VAL E 1 120 ? 56.964 0.225 -115.375 1.00 65.58 120 VAL D CA 1
ATOM 9626 C C . VAL E 1 120 ? 57.151 1.548 -116.128 1.00 71.07 120 VAL D C 1
ATOM 9627 O O . VAL E 1 120 ? 58.236 1.824 -116.656 1.00 74.95 120 VAL D O 1
ATOM 9631 N N . GLU E 1 121 ? 56.094 2.372 -116.208 1.00 67.78 121 GLU D N 1
ATOM 9632 C CA . GLU E 1 121 ? 56.182 3.688 -116.849 1.00 74.17 121 GLU D CA 1
ATOM 9633 C C . GLU E 1 121 ? 57.300 4.537 -116.251 1.00 72.69 121 GLU D C 1
ATOM 9634 O O . GLU E 1 121 ? 58.060 5.188 -116.976 1.00 65.50 121 GLU D O 1
ATOM 9640 N N . ARG E 1 122 ? 57.394 4.560 -114.926 1.00 69.75 122 ARG D N 1
ATOM 9641 C CA . ARG E 1 122 ? 58.380 5.354 -114.213 1.00 60.41 122 ARG D CA 1
ATOM 9642 C C . ARG E 1 122 ? 59.728 4.656 -114.075 1.00 62.29 122 ARG D C 1
ATOM 9643 O O . ARG E 1 122 ? 60.566 5.123 -113.300 1.00 69.96 122 ARG D O 1
ATOM 9651 N N . GLY E 1 123 ? 59.965 3.564 -114.797 1.00 56.77 123 GLY D N 1
ATOM 9652 C CA . GLY E 1 123 ? 61.255 2.913 -114.708 1.00 56.19 123 GLY D CA 1
ATOM 9653 C C . GLY E 1 123 ? 61.548 2.215 -113.394 1.00 62.74 123 GLY D C 1
ATOM 9654 O O . GLY E 1 123 ? 62.724 1.941 -113.093 1.00 64.26 123 GLY D O 1
ATOM 9655 N N . ILE E 1 124 ? 60.513 1.904 -112.601 1.00 49.95 124 ILE D N 1
ATOM 9656 C CA . ILE E 1 124 ? 60.664 1.162 -111.350 1.00 45.65 124 ILE D CA 1
ATOM 9657 C C . ILE E 1 124 ? 60.375 -0.306 -111.610 1.00 50.66 124 ILE D C 1
ATOM 9658 O O . ILE E 1 124 ? 59.479 -0.645 -112.384 1.00 62.37 124 ILE D O 1
ATOM 9663 N N . SER E 1 125 ? 61.156 -1.179 -110.993 1.00 52.61 125 SER D N 1
ATOM 9664 C CA . SER E 1 125 ? 60.867 -2.601 -111.072 1.00 56.73 125 SER D CA 1
ATOM 9665 C C . SER E 1 125 ? 59.688 -2.962 -110.172 1.00 56.13 125 SER D C 1
ATOM 9666 O O . SER E 1 125 ? 59.457 -2.348 -109.122 1.00 48.14 125 SER D O 1
ATOM 9669 N N . VAL E 1 126 ? 58.942 -3.976 -110.589 1.00 50.44 126 VAL D N 1
ATOM 9670 C CA . VAL E 1 126 ? 57.817 -4.456 -109.801 1.00 48.42 126 VAL D CA 1
ATOM 9671 C C . VAL E 1 126 ? 57.626 -5.936 -110.089 1.00 49.91 126 VAL D C 1
ATOM 9672 O O . VAL E 1 126 ? 57.729 -6.377 -111.234 1.00 53.10 126 VAL D O 1
ATOM 9676 N N . GLN E 1 127 ? 57.345 -6.707 -109.046 1.00 48.23 127 GLN D N 1
ATOM 9677 C CA . GLN E 1 127 ? 57.002 -8.108 -109.224 1.00 55.97 127 GLN D CA 1
ATOM 9678 C C . GLN E 1 127 ? 55.975 -8.525 -108.180 1.00 54.55 127 GLN D C 1
ATOM 9679 O O . GLN E 1 127 ? 56.050 -8.104 -107.021 1.00 53.49 127 GLN D O 1
ATOM 9685 N N . SER E 1 128 ? 55.014 -9.348 -108.595 1.00 49.43 128 SER D N 1
ATOM 9686 C CA . SER E 1 128 ? 54.040 -9.921 -107.678 1.00 51.31 128 SER D CA 1
ATOM 9687 C C . SER E 1 128 ? 54.254 -11.427 -107.564 1.00 44.87 128 SER D C 1
ATOM 9688 O O . SER E 1 128 ? 54.816 -12.074 -108.455 1.00 47.33 128 SER D O 1
ATOM 9691 N N . TYR E 1 129 ? 53.816 -11.977 -106.437 1.00 41.65 129 TYR D N 1
ATOM 9692 C CA . TYR E 1 129 ? 54.011 -13.384 -106.121 1.00 35.28 129 TYR D CA 1
ATOM 9693 C C . TYR E 1 129 ? 52.709 -14.006 -105.662 1.00 45.25 129 TYR D C 1
ATOM 9694 O O . TYR E 1 129 ? 51.776 -13.319 -105.231 1.00 44.89 129 TYR D O 1
ATOM 9703 N N . ASN E 1 130 ? 52.679 -15.334 -105.749 1.00 48.50 130 ASN D N 1
ATOM 9704 C CA . ASN E 1 130 ? 51.558 -16.138 -105.276 1.00 38.62 130 ASN D CA 1
ATOM 9705 C C . ASN E 1 130 ? 51.706 -16.359 -103.777 1.00 43.58 130 ASN D C 1
ATOM 9706 O O . ASN E 1 130 ? 52.447 -17.234 -103.337 1.00 39.98 130 ASN D O 1
ATOM 9711 N N . GLY E 1 131 ? 50.969 -15.591 -102.984 1.00 59.62 131 GLY D N 1
ATOM 9712 C CA . GLY E 1 131 ? 51.104 -15.696 -101.553 1.00 53.28 131 GLY D CA 1
ATOM 9713 C C . GLY E 1 131 ? 50.028 -16.515 -100.880 1.00 50.26 131 GLY D C 1
ATOM 9714 O O . GLY E 1 131 ? 50.200 -16.891 -99.722 1.00 55.46 131 GLY D O 1
ATOM 9715 N N . ASP E 1 132 ? 48.927 -16.816 -101.559 1.00 45.16 132 ASP D N 1
ATOM 9716 C CA . ASP E 1 132 ? 47.812 -17.409 -100.836 1.00 60.79 132 ASP D CA 1
ATOM 9717 C C . ASP E 1 132 ? 47.099 -18.569 -101.525 1.00 53.00 132 ASP D C 1
ATOM 9718 O O . ASP E 1 132 ? 46.126 -19.072 -100.961 1.00 43.84 132 ASP D O 1
ATOM 9723 N N . LEU E 1 133 ? 47.540 -19.029 -102.690 1.00 44.81 133 LEU D N 1
ATOM 9724 C CA . LEU E 1 133 ? 46.898 -20.155 -103.348 1.00 43.21 133 LEU D CA 1
ATOM 9725 C C . LEU E 1 133 ? 47.885 -21.306 -103.486 1.00 40.66 133 LEU D C 1
ATOM 9726 O O . LEU E 1 133 ? 49.093 -21.096 -103.582 1.00 48.36 133 LEU D O 1
ATOM 9731 N N . LEU E 1 134 ? 47.367 -22.535 -103.468 1.00 42.96 134 LEU D N 1
ATOM 9732 C CA . LEU E 1 134 ? 48.205 -23.668 -103.851 1.00 47.13 134 LEU D CA 1
ATOM 9733 C C . LEU E 1 134 ? 48.478 -23.650 -105.347 1.00 48.78 134 LEU D C 1
ATOM 9734 O O . LEU E 1 134 ? 49.615 -23.857 -105.777 1.00 53.63 134 LEU D O 1
ATOM 9739 N N . TYR E 1 135 ? 47.451 -23.368 -106.150 1.00 52.15 135 TYR D N 1
ATOM 9740 C CA . TYR E 1 135 ? 47.561 -23.283 -107.601 1.00 56.96 135 TYR D CA 1
ATOM 9741 C C . TYR E 1 135 ? 46.881 -22.010 -108.085 1.00 58.78 135 TYR D C 1
ATOM 9742 O O . TYR E 1 135 ? 45.719 -21.770 -107.746 1.00 48.11 135 TYR D O 1
ATOM 9751 N N . GLU E 1 136 ? 47.596 -21.213 -108.890 1.00 58.12 136 GLU D N 1
ATOM 9752 C CA . GLU E 1 136 ? 46.999 -20.035 -109.514 1.00 60.83 136 GLU D CA 1
ATOM 9753 C C . GLU E 1 136 ? 45.769 -20.429 -110.336 1.00 57.06 136 GLU D C 1
ATOM 9754 O O . GLU E 1 136 ? 45.726 -21.513 -110.924 1.00 57.52 136 GLU D O 1
ATOM 9760 N N . PRO E 1 137 ? 44.761 -19.550 -110.419 1.00 52.31 137 PRO D N 1
ATOM 9761 C CA . PRO E 1 137 ? 43.502 -19.916 -111.100 1.00 49.35 137 PRO D CA 1
ATOM 9762 C C . PRO E 1 137 ? 43.657 -20.327 -112.559 1.00 60.52 137 PRO D C 1
ATOM 9763 O O . PRO E 1 137 ? 42.704 -20.874 -113.124 1.00 72.26 137 PRO D O 1
ATOM 9767 N N . TRP E 1 138 ? 44.810 -20.091 -113.183 1.00 58.64 138 TRP D N 1
ATOM 9768 C CA . TRP E 1 138 ? 45.013 -20.373 -114.597 1.00 60.27 138 TRP D CA 1
ATOM 9769 C C . TRP E 1 138 ? 46.002 -21.510 -114.833 1.00 62.83 138 TRP D C 1
ATOM 9770 O O . TRP E 1 138 ? 46.524 -21.645 -115.943 1.00 70.61 138 TRP D O 1
ATOM 9781 N N . GLU E 1 139 ? 46.316 -22.293 -113.806 1.00 56.87 139 GLU D N 1
ATOM 9782 C CA . GLU E 1 139 ? 47.113 -23.501 -113.987 1.00 58.23 139 GLU D CA 1
ATOM 9783 C C . GLU E 1 139 ? 46.256 -24.756 -114.149 1.00 63.28 139 GLU D C 1
ATOM 9784 O O . GLU E 1 139 ? 46.780 -25.790 -114.574 1.00 70.22 139 GLU D O 1
ATOM 9790 N N . ILE E 1 140 ? 44.957 -24.688 -113.843 1.00 62.97 140 ILE D N 1
ATOM 9791 C CA . ILE E 1 140 ? 44.069 -25.844 -113.871 1.00 71.35 140 ILE D CA 1
ATOM 9792 C C . ILE E 1 140 ? 43.070 -25.626 -115.002 1.00 83.53 140 ILE D C 1
ATOM 9793 O O . ILE E 1 140 ? 42.123 -24.836 -114.873 1.00 81.43 140 ILE D O 1
ATOM 9798 N N . TYR E 1 141 ? 43.280 -26.330 -116.116 1.00 95.12 141 TYR D N 1
ATOM 9799 C CA . TYR E 1 141 ? 42.395 -26.270 -117.272 1.00 107.32 141 TYR D CA 1
ATOM 9800 C C . TYR E 1 141 ? 42.285 -27.662 -117.897 1.00 114.80 141 TYR D C 1
ATOM 9801 O O . TYR E 1 141 ? 42.985 -28.600 -117.502 1.00 115.99 141 TYR D O 1
ATOM 9810 N N . CYS E 1 142 ? 41.384 -27.788 -118.876 1.00 115.12 142 CYS D N 1
ATOM 9811 C CA . CYS E 1 142 ? 41.137 -29.041 -119.608 1.00 114.80 142 CYS D CA 1
ATOM 9812 C C . CYS E 1 142 ? 42.341 -29.538 -120.403 1.00 112.55 142 CYS D C 1
ATOM 9813 O O . CYS E 1 142 ? 42.231 -29.798 -121.610 1.00 110.51 142 CYS D O 1
ATOM 9816 N N . LYS E 1 146 ? 39.628 -22.820 -121.230 1.00 112.15 146 LYS D N 1
ATOM 9817 C CA . LYS E 1 146 ? 39.118 -24.150 -120.909 1.00 110.63 146 LYS D CA 1
ATOM 9818 C C . LYS E 1 146 ? 39.210 -24.461 -119.409 1.00 111.16 146 LYS D C 1
ATOM 9819 O O . LYS E 1 146 ? 40.035 -25.261 -118.985 1.00 115.70 146 LYS D O 1
ATOM 9825 N N . PRO E 1 147 ? 38.377 -23.805 -118.603 1.00 105.66 147 PRO D N 1
ATOM 9826 C CA . PRO E 1 147 ? 38.285 -24.140 -117.177 1.00 105.12 147 PRO D CA 1
ATOM 9827 C C . PRO E 1 147 ? 37.166 -25.121 -116.825 1.00 110.55 147 PRO D C 1
ATOM 9828 O O . PRO E 1 147 ? 36.136 -25.229 -117.498 1.00 108.92 147 PRO D O 1
ATOM 9832 N N . PHE E 1 148 ? 37.402 -25.848 -115.723 1.00 110.38 148 PHE D N 1
ATOM 9833 C CA . PHE E 1 148 ? 36.454 -26.816 -115.178 1.00 101.73 148 PHE D CA 1
ATOM 9834 C C . PHE E 1 148 ? 35.226 -26.119 -114.599 1.00 93.22 148 PHE D C 1
ATOM 9835 O O . PHE E 1 148 ? 35.272 -24.959 -114.175 1.00 98.73 148 PHE D O 1
ATOM 9843 N N . THR E 1 149 ? 34.115 -26.856 -114.554 1.00 81.56 149 THR D N 1
ATOM 9844 C CA . THR E 1 149 ? 32.870 -26.323 -114.014 1.00 79.32 149 THR D CA 1
ATOM 9845 C C . THR E 1 149 ? 32.365 -27.160 -112.850 1.00 77.72 149 THR D C 1
ATOM 9846 O O . THR E 1 149 ? 31.169 -27.132 -112.546 1.00 85.25 149 THR D O 1
ATOM 9850 N N . SER E 1 150 ? 33.248 -27.913 -112.199 1.00 69.09 150 SER D N 1
ATOM 9851 C CA . SER E 1 150 ? 32.859 -28.832 -111.136 1.00 65.63 150 SER D CA 1
ATOM 9852 C C . SER E 1 150 ? 33.939 -28.858 -110.067 1.00 56.86 150 SER D C 1
ATOM 9853 O O . SER E 1 150 ? 35.130 -28.910 -110.387 1.00 66.50 150 SER D O 1
ATOM 9856 N N . PHE E 1 151 ? 33.527 -28.837 -108.799 1.00 43.47 151 PHE D N 1
ATOM 9857 C CA . PHE E 1 151 ? 34.521 -28.867 -107.733 1.00 48.20 151 PHE D CA 1
ATOM 9858 C C . PHE E 1 151 ? 35.210 -30.224 -107.636 1.00 52.38 151 PHE D C 1
ATOM 9859 O O . PHE E 1 151 ? 36.425 -30.293 -107.395 1.00 54.03 151 PHE D O 1
ATOM 9867 N N . ASN E 1 152 ? 34.447 -31.310 -107.785 1.00 51.20 152 ASN D N 1
ATOM 9868 C CA . ASN E 1 152 ? 35.022 -32.650 -107.718 1.00 51.83 152 ASN D CA 1
ATOM 9869 C C . ASN E 1 152 ? 36.081 -32.845 -108.789 1.00 49.57 152 ASN D C 1
ATOM 9870 O O . ASN E 1 152 ? 37.134 -33.436 -108.531 1.00 52.04 152 ASN D O 1
ATOM 9875 N N . SER E 1 153 ? 35.817 -32.338 -109.994 1.00 52.96 153 SER D N 1
ATOM 9876 C CA . SER E 1 153 ? 36.762 -32.451 -111.099 1.00 56.44 153 SER D CA 1
ATOM 9877 C C . SER E 1 153 ? 37.952 -31.524 -110.911 1.00 60.60 153 SER D C 1
ATOM 9878 O O . SER E 1 153 ? 39.102 -31.925 -111.119 1.00 67.70 153 SER D O 1
ATOM 9881 N N . TYR E 1 154 ? 37.692 -30.274 -110.535 1.00 56.56 154 TYR D N 1
ATOM 9882 C CA . TYR E 1 154 ? 38.763 -29.357 -110.179 1.00 50.35 154 TYR D CA 1
ATOM 9883 C C . TYR E 1 154 ? 39.697 -29.969 -109.134 1.00 45.92 154 TYR D C 1
ATOM 9884 O O . TYR E 1 154 ? 40.911 -30.087 -109.350 1.00 45.04 154 TYR D O 1
ATOM 9893 N N . TRP E 1 155 ? 39.146 -30.361 -107.980 1.00 42.41 155 TRP D N 1
ATOM 9894 C CA . TRP E 1 155 ? 40.010 -30.798 -106.888 1.00 44.06 155 TRP D CA 1
ATOM 9895 C C . TRP E 1 155 ? 40.776 -32.042 -107.285 1.00 53.66 155 TRP D C 1
ATOM 9896 O O . TRP E 1 155 ? 41.943 -32.213 -106.905 1.00 46.23 155 TRP D O 1
ATOM 9907 N N . LYS E 1 156 ? 40.125 -32.922 -108.051 1.00 54.53 156 LYS D N 1
ATOM 9908 C CA . LYS E 1 156 ? 40.776 -34.138 -108.503 1.00 59.64 156 LYS D CA 1
ATOM 9909 C C . LYS E 1 156 ? 41.960 -33.812 -109.401 1.00 58.45 156 LYS D C 1
ATOM 9910 O O . LYS E 1 156 ? 43.053 -34.373 -109.236 1.00 56.35 156 LYS D O 1
ATOM 9916 N N . LYS E 1 157 ? 41.766 -32.884 -110.347 1.00 48.92 157 LYS D N 1
ATOM 9917 C CA . LYS E 1 157 ? 42.886 -32.432 -111.160 1.00 48.39 157 LYS D CA 1
ATOM 9918 C C . LYS E 1 157 ? 43.981 -31.796 -110.297 1.00 53.87 157 LYS D C 1
ATOM 9919 O O . LYS E 1 157 ? 45.168 -32.088 -110.482 1.00 57.17 157 LYS D O 1
ATOM 9925 N N . CYS E 1 158 ? 43.603 -30.945 -109.331 1.00 46.52 158 CYS D N 1
ATOM 9926 C CA . CYS E 1 158 ? 44.610 -30.290 -108.494 1.00 52.95 158 CYS D CA 1
ATOM 9927 C C . CYS E 1 158 ? 45.460 -31.306 -107.754 1.00 57.72 158 CYS D C 1
ATOM 9928 O O . CYS E 1 158 ? 46.675 -31.119 -107.600 1.00 63.52 158 CYS D O 1
ATOM 9931 N N . LEU E 1 159 ? 44.838 -32.357 -107.235 1.00 50.56 159 LEU D N 1
ATOM 9932 C CA . LEU E 1 159 ? 45.608 -33.279 -106.428 1.00 62.54 159 LEU D CA 1
ATOM 9933 C C . LEU E 1 159 ? 46.398 -34.246 -107.289 1.00 58.34 159 LEU D C 1
ATOM 9934 O O . LEU E 1 159 ? 47.230 -34.986 -106.758 1.00 58.16 159 LEU D O 1
ATOM 9939 N N . ASP E 1 160 ? 46.211 -34.198 -108.604 1.00 58.95 160 ASP D N 1
ATOM 9940 C CA . ASP E 1 160 ? 47.116 -34.851 -109.542 1.00 68.90 160 ASP D CA 1
ATOM 9941 C C . ASP E 1 160 ? 48.268 -33.962 -109.970 1.00 66.36 160 ASP D C 1
ATOM 9942 O O . ASP E 1 160 ? 49.072 -34.373 -110.809 1.00 64.53 160 ASP D O 1
ATOM 9947 N N . MET E 1 161 ? 48.349 -32.747 -109.455 1.00 65.79 161 MET D N 1
ATOM 9948 C CA . MET E 1 161 ? 49.399 -31.827 -109.844 1.00 63.08 161 MET D CA 1
ATOM 9949 C C . MET E 1 161 ? 50.296 -31.562 -108.654 1.00 61.70 161 MET D C 1
ATOM 9950 O O . MET E 1 161 ? 49.914 -31.779 -107.504 1.00 69.44 161 MET D O 1
ATOM 9955 N N . SER E 1 162 ? 51.512 -31.131 -108.944 1.00 60.64 162 SER D N 1
ATOM 9956 C CA . SER E 1 162 ? 52.471 -30.828 -107.896 1.00 72.33 162 SER D CA 1
ATOM 9957 C C . SER E 1 162 ? 52.786 -29.340 -107.929 1.00 72.04 162 SER D C 1
ATOM 9958 O O . SER E 1 162 ? 52.641 -28.679 -108.965 1.00 69.68 162 SER D O 1
ATOM 9961 N N . ILE E 1 163 ? 53.189 -28.813 -106.772 1.00 75.39 163 ILE D N 1
ATOM 9962 C CA . ILE E 1 163 ? 53.556 -27.406 -106.643 1.00 79.62 163 ILE D CA 1
ATOM 9963 C C . ILE E 1 163 ? 55.028 -27.252 -107.000 1.00 71.18 163 ILE D C 1
ATOM 9964 O O . ILE E 1 163 ? 55.857 -28.105 -106.670 1.00 61.14 163 ILE D O 1
ATOM 9969 N N . GLU E 1 164 ? 55.346 -26.152 -107.686 1.00 82.06 164 GLU D N 1
ATOM 9970 C CA . GLU E 1 164 ? 56.662 -25.984 -108.297 1.00 93.06 164 GLU D CA 1
ATOM 9971 C C . GLU E 1 164 ? 57.778 -25.999 -107.256 1.00 91.66 164 GLU D C 1
ATOM 9972 O O . GLU E 1 164 ? 58.711 -26.807 -107.342 1.00 95.42 164 GLU D O 1
ATOM 9978 N N . SER E 1 165 ? 57.688 -25.128 -106.251 1.00 84.30 165 SER D N 1
ATOM 9979 C CA . SER E 1 165 ? 58.832 -24.748 -105.438 1.00 79.73 165 SER D CA 1
ATOM 9980 C C . SER E 1 165 ? 58.597 -25.044 -103.961 1.00 69.15 165 SER D C 1
ATOM 9981 O O . SER E 1 165 ? 57.456 -25.134 -103.492 1.00 64.89 165 SER D O 1
ATOM 9984 N N . VAL E 1 166 ? 59.718 -25.189 -103.236 1.00 59.89 166 VAL D N 1
ATOM 9985 C CA . VAL E 1 166 ? 59.692 -25.316 -101.780 1.00 56.75 166 VAL D CA 1
ATOM 9986 C C . VAL E 1 166 ? 59.170 -24.025 -101.137 1.00 58.86 166 VAL D C 1
ATOM 9987 O O . VAL E 1 166 ? 59.194 -22.924 -101.714 1.00 49.28 166 VAL D O 1
ATOM 9991 N N . MET E 1 167 ? 58.664 -24.170 -99.919 1.00 59.22 167 MET D N 1
ATOM 9992 C CA . MET E 1 167 ? 58.179 -23.019 -99.191 1.00 58.61 167 MET D CA 1
ATOM 9993 C C . MET E 1 167 ? 59.342 -22.152 -98.734 1.00 56.26 167 MET D C 1
ATOM 9994 O O . MET E 1 167 ? 60.491 -22.600 -98.641 1.00 54.82 167 MET D O 1
ATOM 9999 N N . LEU E 1 168 ? 59.029 -20.902 -98.438 1.00 46.97 168 LEU D N 1
ATOM 10000 C CA . LEU E 1 168 ? 60.166 -20.087 -98.042 1.00 48.96 168 LEU D CA 1
ATOM 10001 C C . LEU E 1 168 ? 60.231 -19.950 -96.525 1.00 48.87 168 LEU D C 1
ATOM 10002 O O . LEU E 1 168 ? 59.213 -20.087 -95.832 1.00 51.28 168 LEU D O 1
ATOM 10007 N N . PRO E 1 169 ? 61.429 -19.758 -95.991 1.00 54.38 169 PRO D N 1
ATOM 10008 C CA . PRO E 1 169 ? 61.578 -19.593 -94.539 1.00 53.58 169 PRO D CA 1
ATOM 10009 C C . PRO E 1 169 ? 61.306 -18.156 -94.149 1.00 48.28 169 PRO D C 1
ATOM 10010 O O . PRO E 1 169 ? 61.218 -17.287 -95.022 1.00 37.79 169 PRO D O 1
ATOM 10014 N N . PRO E 1 170 ? 61.164 -17.865 -92.856 1.00 53.32 170 PRO D N 1
ATOM 10015 C CA . PRO E 1 170 ? 61.116 -16.466 -92.446 1.00 46.49 170 PRO D CA 1
ATOM 10016 C C . PRO E 1 170 ? 62.485 -15.835 -92.581 1.00 48.78 170 PRO D C 1
ATOM 10017 O O . PRO E 1 170 ? 63.513 -16.534 -92.561 1.00 47.08 170 PRO D O 1
ATOM 10021 N N . PRO E 1 171 ? 62.554 -14.518 -92.760 1.00 55.45 171 PRO D N 1
ATOM 10022 C CA . PRO E 1 171 ? 63.860 -13.859 -92.754 1.00 45.46 171 PRO D CA 1
ATOM 10023 C C . PRO E 1 171 ? 64.507 -13.998 -91.384 1.00 49.39 171 PRO D C 1
ATOM 10024 O O . PRO E 1 171 ? 63.827 -14.017 -90.353 1.00 51.53 171 PRO D O 1
ATOM 10028 N N . TRP E 1 172 ? 65.837 -14.156 -91.392 1.00 45.75 172 TRP D N 1
ATOM 10029 C CA . TRP E 1 172 ? 66.600 -14.223 -90.151 1.00 41.35 172 TRP D CA 1
ATOM 10030 C C . TRP E 1 172 ? 66.663 -12.850 -89.488 1.00 46.97 172 TRP D C 1
ATOM 10031 O O . TRP E 1 172 ? 66.482 -12.727 -88.269 1.00 48.20 172 TRP D O 1
ATOM 10042 N N . ARG E 1 173 ? 66.923 -11.807 -90.286 1.00 32.57 173 ARG D N 1
ATOM 10043 C CA . ARG E 1 173 ? 66.778 -10.405 -89.900 1.00 44.33 173 ARG D CA 1
ATOM 10044 C C . ARG E 1 173 ? 66.313 -9.609 -91.118 1.00 49.97 173 ARG D C 1
ATOM 10045 O O . ARG E 1 173 ? 66.464 -10.036 -92.262 1.00 55.28 173 ARG D O 1
ATOM 10053 N N . LEU E 1 174 ? 65.787 -8.422 -90.873 1.00 42.10 174 LEU D N 1
ATOM 10054 C CA . LEU E 1 174 ? 65.536 -7.472 -91.941 1.00 43.19 174 LEU D CA 1
ATOM 10055 C C . LEU E 1 174 ? 66.458 -6.274 -91.770 1.00 43.99 174 LEU D C 1
ATOM 10056 O O . LEU E 1 174 ? 66.784 -5.885 -90.647 1.00 52.45 174 LEU D O 1
ATOM 10061 N N . MET E 1 175 ? 66.904 -5.714 -92.896 1.00 38.88 175 MET D N 1
ATOM 10062 C CA . MET E 1 175 ? 67.643 -4.468 -92.888 1.00 46.78 175 MET D CA 1
ATOM 10063 C C . MET E 1 175 ? 66.712 -3.310 -93.212 1.00 46.89 175 MET D C 1
ATOM 10064 O O . MET E 1 175 ? 66.044 -3.333 -94.259 1.00 45.09 175 MET D O 1
ATOM 10069 N N . PRO E 1 176 ? 66.634 -2.291 -92.363 1.00 52.04 176 PRO D N 1
ATOM 10070 C CA . PRO E 1 176 ? 65.626 -1.244 -92.541 1.00 47.75 176 PRO D CA 1
ATOM 10071 C C . PRO E 1 176 ? 65.993 -0.226 -93.605 1.00 45.87 176 PRO D C 1
ATOM 10072 O O . PRO E 1 176 ? 67.143 -0.097 -94.020 1.00 49.45 176 PRO D O 1
ATOM 10076 N N . ILE E 1 177 ? 64.968 0.515 -94.029 1.00 50.98 177 ILE D N 1
ATOM 10077 C CA . ILE E 1 177 ? 65.098 1.734 -94.826 1.00 59.60 177 ILE D CA 1
ATOM 10078 C C . ILE E 1 177 ? 64.310 2.823 -94.104 1.00 66.56 177 ILE D C 1
ATOM 10079 O O . ILE E 1 177 ? 63.188 2.579 -93.647 1.00 67.01 177 ILE D O 1
ATOM 10084 N N . THR E 1 178 ? 64.900 4.006 -93.969 1.00 74.67 178 THR D N 1
ATOM 10085 C CA . THR E 1 178 ? 64.287 5.088 -93.206 1.00 77.16 178 THR D CA 1
ATOM 10086 C C . THR E 1 178 ? 63.590 6.088 -94.125 1.00 68.39 178 THR D C 1
ATOM 10087 O O . THR E 1 178 ? 64.093 6.427 -95.202 1.00 63.98 178 THR D O 1
ATOM 10091 N N . ALA E 1 179 ? 62.425 6.556 -93.692 1.00 66.00 179 ALA D N 1
ATOM 10092 C CA . ALA E 1 179 ? 61.713 7.603 -94.410 1.00 69.63 179 ALA D CA 1
ATOM 10093 C C . ALA E 1 179 ? 60.917 8.423 -93.404 1.00 74.15 179 ALA D C 1
ATOM 10094 O O . ALA E 1 179 ? 60.241 7.860 -92.534 1.00 66.67 179 ALA D O 1
ATOM 10096 N N . ALA E 1 180 ? 61.012 9.747 -93.516 1.00 73.17 180 ALA D N 1
ATOM 10097 C CA . ALA E 1 180 ? 60.306 10.618 -92.588 1.00 71.08 180 ALA D CA 1
ATOM 10098 C C . ALA E 1 180 ? 58.794 10.498 -92.797 1.00 74.28 180 ALA D C 1
ATOM 10099 O O . ALA E 1 180 ? 58.314 10.357 -93.928 1.00 66.97 180 ALA D O 1
ATOM 10101 N N . ALA E 1 181 ? 58.039 10.526 -91.691 1.00 74.44 181 ALA D N 1
ATOM 10102 C CA . ALA E 1 181 ? 56.595 10.301 -91.773 1.00 70.52 181 ALA D CA 1
ATOM 10103 C C . ALA E 1 181 ? 55.920 11.361 -92.637 1.00 80.36 181 ALA D C 1
ATOM 10104 O O . ALA E 1 181 ? 55.136 11.041 -93.539 1.00 76.11 181 ALA D O 1
ATOM 10106 N N . GLU E 1 182 ? 56.233 12.638 -92.381 1.00 89.12 182 GLU D N 1
ATOM 10107 C CA . GLU E 1 182 ? 55.593 13.758 -93.062 1.00 89.54 182 GLU D CA 1
ATOM 10108 C C . GLU E 1 182 ? 55.896 13.791 -94.559 1.00 77.41 182 GLU D C 1
ATOM 10109 O O . GLU E 1 182 ? 55.110 14.353 -95.333 1.00 67.65 182 GLU D O 1
ATOM 10115 N N . ALA E 1 183 ? 57.007 13.197 -94.989 1.00 74.33 183 ALA D N 1
ATOM 10116 C CA . ALA E 1 183 ? 57.306 13.169 -96.414 1.00 73.63 183 ALA D CA 1
ATOM 10117 C C . ALA E 1 183 ? 56.450 12.167 -97.201 1.00 76.46 183 ALA D C 1
ATOM 10118 O O . ALA E 1 183 ? 56.473 12.200 -98.435 1.00 85.30 183 ALA D O 1
ATOM 10120 N N . ILE E 1 184 ? 55.691 11.290 -96.540 1.00 64.31 184 ILE D N 1
ATOM 10121 C CA . ILE E 1 184 ? 54.865 10.322 -97.258 1.00 60.52 184 ILE D CA 1
ATOM 10122 C C . ILE E 1 184 ? 53.491 10.222 -96.607 1.00 64.89 184 ILE D C 1
ATOM 10123 O O . ILE E 1 184 ? 52.731 9.287 -96.888 1.00 59.37 184 ILE D O 1
ATOM 10128 N N . TRP E 1 185 ? 53.165 11.165 -95.721 1.00 63.46 185 TRP D N 1
ATOM 10129 C CA . TRP E 1 185 ? 51.853 11.188 -95.067 1.00 60.65 185 TRP D CA 1
ATOM 10130 C C . TRP E 1 185 ? 51.580 9.902 -94.287 1.00 59.38 185 TRP D C 1
ATOM 10131 O O . TRP E 1 185 ? 50.450 9.414 -94.235 1.00 69.44 185 TRP D O 1
ATOM 10142 N N . ALA E 1 186 ? 52.623 9.346 -93.678 1.00 55.82 186 ALA D N 1
ATOM 10143 C CA . ALA E 1 186 ? 52.475 8.185 -92.819 1.00 52.28 186 ALA D CA 1
ATOM 10144 C C . ALA E 1 186 ? 51.660 8.534 -91.576 1.00 49.81 186 ALA D C 1
ATOM 10145 O O . ALA E 1 186 ? 51.473 9.700 -91.235 1.00 61.28 186 ALA D O 1
ATOM 10147 N N . CYS E 1 187 ? 51.177 7.499 -90.893 1.00 46.97 187 CYS D N 1
ATOM 10148 C CA . CYS E 1 187 ? 50.307 7.666 -89.737 1.00 45.13 187 CYS D CA 1
ATOM 10149 C C . CYS E 1 187 ? 50.417 6.414 -88.872 1.00 42.89 187 CYS D C 1
ATOM 10150 O O . CYS E 1 187 ? 51.091 5.449 -89.241 1.00 56.46 187 CYS D O 1
ATOM 10153 N N . SER E 1 188 ? 49.766 6.431 -87.705 1.00 43.36 188 SER D N 1
ATOM 10154 C CA . SER E 1 188 ? 49.681 5.251 -86.846 1.00 43.27 188 SER D CA 1
ATOM 10155 C C . SER E 1 188 ? 48.499 4.362 -87.229 1.00 49.16 188 SER D C 1
ATOM 10156 O O . SER E 1 188 ? 47.589 4.757 -87.977 1.00 43.98 188 SER D O 1
ATOM 10159 N N . ILE E 1 189 ? 48.489 3.160 -86.645 1.00 44.45 189 ILE D N 1
ATOM 10160 C CA . ILE E 1 189 ? 47.400 2.225 -86.899 1.00 47.18 189 ILE D CA 1
ATOM 10161 C C . ILE E 1 189 ? 46.061 2.851 -86.525 1.00 52.67 189 ILE D C 1
ATOM 10162 O O . ILE E 1 189 ? 45.081 2.750 -87.278 1.00 58.05 189 ILE D O 1
ATOM 10167 N N . GLU E 1 190 ? 45.998 3.532 -85.378 1.00 53.62 190 GLU D N 1
ATOM 10168 C CA . GLU E 1 190 ? 44.754 4.209 -85.023 1.00 54.18 190 GLU D CA 1
ATOM 10169 C C . GLU E 1 190 ? 44.396 5.310 -86.029 1.00 45.80 190 GLU D C 1
ATOM 10170 O O . GLU E 1 190 ? 43.222 5.504 -86.337 1.00 46.03 190 GLU D O 1
ATOM 10176 N N . GLU E 1 191 ? 45.369 6.020 -86.583 1.00 53.37 191 GLU D N 1
ATOM 10177 C CA . GLU E 1 191 ? 44.954 7.049 -87.535 1.00 58.21 191 GLU D CA 1
ATOM 10178 C C . GLU E 1 191 ? 44.409 6.476 -88.854 1.00 62.41 191 GLU D C 1
ATOM 10179 O O . GLU E 1 191 ? 43.996 7.270 -89.709 1.00 66.74 191 GLU D O 1
ATOM 10185 N N . LEU E 1 192 ? 44.383 5.147 -89.045 1.00 56.94 192 LEU D N 1
ATOM 10186 C CA . LEU E 1 192 ? 43.841 4.559 -90.267 1.00 49.88 192 LEU D CA 1
ATOM 10187 C C . LEU E 1 192 ? 42.314 4.553 -90.291 1.00 53.13 192 LEU D C 1
ATOM 10188 O O . LEU E 1 192 ? 41.731 4.526 -91.379 1.00 54.38 192 LEU D O 1
ATOM 10193 N N . GLY E 1 193 ? 41.653 4.601 -89.135 1.00 49.58 193 GLY D N 1
ATOM 10194 C CA . GLY E 1 193 ? 40.200 4.612 -89.111 1.00 43.20 193 GLY D CA 1
ATOM 10195 C C . GLY E 1 193 ? 39.538 3.251 -89.245 1.00 48.42 193 GLY D C 1
ATOM 10196 O O . GLY E 1 193 ? 38.404 3.170 -89.711 1.00 51.70 193 GLY D O 1
ATOM 10197 N N . LEU E 1 194 ? 40.215 2.175 -88.834 1.00 41.95 194 LEU D N 1
ATOM 10198 C CA . LEU E 1 194 ? 39.665 0.839 -89.004 1.00 40.92 194 LEU D CA 1
ATOM 10199 C C . LEU E 1 194 ? 38.550 0.535 -88.018 1.00 44.92 194 LEU D C 1
ATOM 10200 O O . LEU E 1 194 ? 37.695 -0.304 -88.313 1.00 58.62 194 LEU D O 1
ATOM 10205 N N . GLU E 1 195 ? 38.532 1.189 -86.865 1.00 43.39 195 GLU D N 1
ATOM 10206 C CA . GLU E 1 195 ? 37.520 0.956 -85.840 1.00 48.48 195 GLU D CA 1
ATOM 10207 C C . GLU E 1 195 ? 36.785 2.267 -85.599 1.00 60.00 195 GLU D C 1
ATOM 10208 O O . GLU E 1 195 ? 37.412 3.282 -85.281 1.00 61.78 195 GLU D O 1
ATOM 10214 N N . ASN E 1 196 ? 35.473 2.262 -85.789 1.00 62.59 196 ASN D N 1
ATOM 10215 C CA . ASN E 1 196 ? 34.666 3.428 -85.460 1.00 58.61 196 ASN D CA 1
ATOM 10216 C C . ASN E 1 196 ? 34.300 3.396 -83.985 1.00 61.32 196 ASN D C 1
ATOM 10217 O O . ASN E 1 196 ? 34.190 2.328 -83.378 1.00 73.66 196 ASN D O 1
ATOM 10222 N N . GLU E 1 197 ? 34.119 4.589 -83.412 1.00 61.60 197 GLU D N 1
ATOM 10223 C CA . GLU E 1 197 ? 33.675 4.706 -82.025 1.00 66.93 197 GLU D CA 1
ATOM 10224 C C . GLU E 1 197 ? 32.434 3.862 -81.762 1.00 70.00 197 GLU D C 1
ATOM 10225 O O . GLU E 1 197 ? 32.381 3.096 -80.790 1.00 70.07 197 GLU D O 1
ATOM 10231 N N . ALA E 1 198 ? 31.422 3.994 -82.629 1.00 64.92 198 ALA D N 1
ATOM 10232 C CA . ALA E 1 198 ? 30.182 3.239 -82.474 1.00 66.97 198 ALA D CA 1
ATOM 10233 C C . ALA E 1 198 ? 30.425 1.743 -82.342 1.00 69.08 198 ALA D C 1
ATOM 10234 O O . ALA E 1 198 ? 29.614 1.033 -81.728 1.00 65.54 198 ALA D O 1
ATOM 10236 N N . GLU E 1 199 ? 31.520 1.238 -82.920 1.00 67.25 199 GLU D N 1
ATOM 10237 C CA . GLU E 1 199 ? 31.699 -0.200 -83.072 1.00 63.37 199 GLU D CA 1
ATOM 10238 C C . GLU E 1 199 ? 32.363 -0.854 -81.873 1.00 51.26 199 GLU D C 1
ATOM 10239 O O . GLU E 1 199 ? 32.318 -2.091 -81.760 1.00 50.48 199 GLU D O 1
ATOM 10245 N N . LYS E 1 200 ? 32.934 -0.059 -80.971 1.00 45.07 200 LYS D N 1
ATOM 10246 C CA . LYS E 1 200 ? 33.775 -0.621 -79.916 1.00 63.27 200 LYS D CA 1
ATOM 10247 C C . LYS E 1 200 ? 33.026 -1.549 -78.975 1.00 63.48 200 LYS D C 1
ATOM 10248 O O . LYS E 1 200 ? 33.591 -2.591 -78.600 1.00 65.55 200 LYS D O 1
ATOM 10254 N N . PRO E 1 201 ? 31.805 -1.244 -78.541 1.00 62.67 201 PRO D N 1
ATOM 10255 C CA . PRO E 1 201 ? 31.083 -2.207 -77.694 1.00 50.85 201 PRO D CA 1
ATOM 10256 C C . PRO E 1 201 ? 30.950 -3.576 -78.328 1.00 58.11 201 PRO D C 1
ATOM 10257 O O . PRO E 1 201 ? 31.185 -4.593 -77.654 1.00 63.47 201 PRO D O 1
ATOM 10261 N N . SER E 1 202 ? 30.568 -3.639 -79.608 1.00 55.56 202 SER D N 1
ATOM 10262 C CA . SER E 1 202 ? 30.504 -4.934 -80.287 1.00 61.41 202 SER D CA 1
ATOM 10263 C C . SER E 1 202 ? 31.871 -5.606 -80.281 1.00 56.95 202 SER D C 1
ATOM 10264 O O . SER E 1 202 ? 31.995 -6.792 -79.968 1.00 55.59 202 SER D O 1
ATOM 10267 N N . ASN E 1 203 ? 32.916 -4.840 -80.592 1.00 44.45 203 ASN D N 1
ATOM 10268 C CA . ASN E 1 203 ? 34.243 -5.400 -80.750 1.00 44.39 203 ASN D CA 1
ATOM 10269 C C . ASN E 1 203 ? 34.849 -5.848 -79.434 1.00 49.37 203 ASN D C 1
ATOM 10270 O O . ASN E 1 203 ? 35.841 -6.589 -79.453 1.00 58.37 203 ASN D O 1
ATOM 10275 N N . ALA E 1 204 ? 34.284 -5.428 -78.301 1.00 49.80 204 ALA D N 1
ATOM 10276 C CA . ALA E 1 204 ? 34.777 -5.926 -77.021 1.00 51.55 204 ALA D CA 1
ATOM 10277 C C . ALA E 1 204 ? 34.545 -7.427 -76.888 1.00 50.18 204 ALA D C 1
ATOM 10278 O O . ALA E 1 204 ? 35.333 -8.129 -76.247 1.00 52.38 204 ALA D O 1
ATOM 10280 N N . LEU E 1 205 ? 33.480 -7.946 -77.497 1.00 53.85 205 LEU D N 1
ATOM 10281 C CA . LEU E 1 205 ? 33.275 -9.393 -77.475 1.00 57.36 205 LEU D CA 1
ATOM 10282 C C . LEU E 1 205 ? 34.349 -10.113 -78.293 1.00 60.52 205 LEU D C 1
ATOM 10283 O O . LEU E 1 205 ? 34.892 -11.136 -77.861 1.00 59.92 205 LEU D O 1
ATOM 10288 N N . LEU E 1 206 ? 34.669 -9.592 -79.482 1.00 52.12 206 LEU D N 1
ATOM 10289 C CA . LEU E 1 206 ? 35.681 -10.240 -80.308 1.00 46.87 206 LEU D CA 1
ATOM 10290 C C . LEU E 1 206 ? 37.051 -10.224 -79.623 1.00 45.31 206 LEU D C 1
ATOM 10291 O O . LEU E 1 206 ? 37.805 -11.197 -79.705 1.00 56.19 206 LEU D O 1
ATOM 10296 N N . THR E 1 207 ? 37.390 -9.135 -78.939 1.00 48.95 207 THR D N 1
ATOM 10297 C CA . THR E 1 207 ? 38.685 -9.077 -78.270 1.00 51.91 207 THR D CA 1
ATOM 10298 C C . THR E 1 207 ? 38.831 -10.235 -77.304 1.00 50.98 207 THR D C 1
ATOM 10299 O O . THR E 1 207 ? 39.909 -10.825 -77.179 1.00 52.59 207 THR D O 1
ATOM 10303 N N . ARG E 1 208 ? 37.747 -10.577 -76.613 1.00 50.50 208 ARG D N 1
ATOM 10304 C CA . ARG E 1 208 ? 37.815 -11.653 -75.645 1.00 56.74 208 ARG D CA 1
ATOM 10305 C C . ARG E 1 208 ? 37.938 -13.007 -76.333 1.00 49.41 208 ARG D C 1
ATOM 10306 O O . ARG E 1 208 ? 38.638 -13.897 -75.835 1.00 54.18 208 ARG D O 1
ATOM 10314 N N . ALA E 1 209 ? 37.315 -13.166 -77.497 1.00 40.20 209 ALA D N 1
ATOM 10315 C CA . ALA E 1 209 ? 37.155 -14.489 -78.078 1.00 46.97 209 ALA D CA 1
ATOM 10316 C C . ALA E 1 209 ? 38.322 -14.917 -78.967 1.00 46.11 209 ALA D C 1
ATOM 10317 O O . ALA E 1 209 ? 38.523 -16.120 -79.146 1.00 45.59 209 ALA D O 1
ATOM 10319 N N . TRP E 1 210 ? 39.091 -13.976 -79.517 1.00 46.81 210 TRP D N 1
ATOM 10320 C CA . TRP E 1 210 ? 40.115 -14.276 -80.514 1.00 39.47 210 TRP D CA 1
ATOM 10321 C C . TRP E 1 210 ? 41.393 -13.519 -80.219 1.00 44.14 210 TRP D C 1
ATOM 10322 O O . TRP E 1 210 ? 41.381 -12.454 -79.595 1.00 46.35 210 TRP D O 1
ATOM 10333 N N . SER E 1 211 ? 42.492 -14.058 -80.744 1.00 46.99 211 SER D N 1
ATOM 10334 C CA . SER E 1 211 ? 43.784 -13.374 -80.771 1.00 43.13 211 SER D CA 1
ATOM 10335 C C . SER E 1 211 ? 44.301 -13.410 -82.200 1.00 40.77 211 SER D C 1
ATOM 10336 O O . SER E 1 211 ? 44.904 -14.394 -82.631 1.00 41.02 211 SER D O 1
ATOM 10339 N N . PRO E 1 212 ? 44.070 -12.354 -82.966 1.00 39.14 212 PRO D N 1
ATOM 10340 C CA . PRO E 1 212 ? 44.646 -12.265 -84.315 1.00 38.61 212 PRO D CA 1
ATOM 10341 C C . PRO E 1 212 ? 46.163 -12.265 -84.280 1.00 39.53 212 PRO D C 1
ATOM 10342 O O . PRO E 1 212 ? 46.787 -11.984 -83.255 1.00 51.92 212 PRO D O 1
ATOM 10346 N N . GLY E 1 213 ? 46.759 -12.559 -85.432 1.00 35.89 213 GLY D N 1
ATOM 10347 C CA . GLY E 1 213 ? 48.204 -12.451 -85.554 1.00 35.37 213 GLY D CA 1
ATOM 10348 C C . GLY E 1 213 ? 48.856 -13.727 -86.037 1.00 37.19 213 GLY D C 1
ATOM 10349 O O . GLY E 1 213 ? 48.439 -14.826 -85.646 1.00 41.72 213 GLY D O 1
ATOM 10350 N N . TRP E 1 214 ? 49.871 -13.596 -86.900 1.00 35.46 214 TRP D N 1
ATOM 10351 C CA . TRP E 1 214 ? 50.487 -14.772 -87.517 1.00 39.54 214 TRP D CA 1
ATOM 10352 C C . TRP E 1 214 ? 51.077 -15.721 -86.480 1.00 40.18 214 TRP D C 1
ATOM 10353 O O . TRP E 1 214 ? 51.071 -16.946 -86.669 1.00 45.88 214 TRP D O 1
ATOM 10364 N N . SER E 1 215 ? 51.594 -15.181 -85.387 1.00 41.19 215 SER D N 1
ATOM 10365 C CA . SER E 1 215 ? 52.178 -16.042 -84.372 1.00 40.30 215 SER D CA 1
ATOM 10366 C C . SER E 1 215 ? 51.101 -16.863 -83.672 1.00 41.58 215 SER D C 1
ATOM 10367 O O . SER E 1 215 ? 51.316 -18.034 -83.336 1.00 41.89 215 SER D O 1
ATOM 10370 N N . ASN E 1 216 ? 49.933 -16.268 -83.449 1.00 40.49 216 ASN D N 1
ATOM 10371 C CA . ASN E 1 216 ? 48.815 -17.039 -82.928 1.00 33.82 216 ASN D CA 1
ATOM 10372 C C . ASN E 1 216 ? 48.291 -18.027 -83.952 1.00 33.02 216 ASN D C 1
ATOM 10373 O O . ASN E 1 216 ? 47.793 -19.088 -83.576 1.00 34.10 216 ASN D O 1
ATOM 10378 N N . ALA E 1 217 ? 48.382 -17.695 -85.239 1.00 35.32 217 ALA D N 1
ATOM 10379 C CA . ALA E 1 217 ? 47.978 -18.642 -86.268 1.00 40.33 217 ALA D CA 1
ATOM 10380 C C . ALA E 1 217 ? 48.855 -19.886 -86.222 1.00 38.01 217 ALA D C 1
ATOM 10381 O O . ALA E 1 217 ? 48.344 -21.008 -86.206 1.00 35.57 217 ALA D O 1
ATOM 10383 N N . ASP E 1 218 ? 50.179 -19.699 -86.184 1.00 33.94 218 ASP D N 1
ATOM 10384 C CA . ASP E 1 218 ? 51.094 -20.837 -86.104 1.00 31.62 218 ASP D CA 1
ATOM 10385 C C . ASP E 1 218 ? 50.713 -21.752 -84.952 1.00 38.98 218 ASP D C 1
ATOM 10386 O O . ASP E 1 218 ? 50.590 -22.971 -85.121 1.00 38.87 218 ASP D O 1
ATOM 10391 N N . LYS E 1 219 ? 50.519 -21.177 -83.764 1.00 41.34 219 LYS D N 1
ATOM 10392 C CA . LYS E 1 219 ? 50.143 -22.006 -82.629 1.00 36.39 219 LYS D CA 1
ATOM 10393 C C . LYS E 1 219 ? 48.840 -22.734 -82.895 1.00 39.91 219 LYS D C 1
ATOM 10394 O O . LYS E 1 219 ? 48.686 -23.893 -82.507 1.00 44.31 219 LYS D O 1
ATOM 10400 N N . LEU E 1 220 ? 47.880 -22.067 -83.549 1.00 41.83 220 LEU D N 1
ATOM 10401 C CA . LEU E 1 220 ? 46.609 -22.728 -83.807 1.00 43.85 220 LEU D CA 1
ATOM 10402 C C . LEU E 1 220 ? 46.784 -23.871 -84.797 1.00 43.59 220 LEU D C 1
ATOM 10403 O O . LEU E 1 220 ? 46.240 -24.963 -84.600 1.00 38.45 220 LEU D O 1
ATOM 10408 N N . LEU E 1 221 ? 47.531 -23.637 -85.881 1.00 34.12 221 LEU D N 1
ATOM 10409 C CA . LEU E 1 221 ? 47.737 -24.710 -86.839 1.00 37.28 221 LEU D CA 1
ATOM 10410 C C . LEU E 1 221 ? 48.405 -25.901 -86.169 1.00 43.61 221 LEU D C 1
ATOM 10411 O O . LEU E 1 221 ? 47.990 -27.049 -86.361 1.00 42.86 221 LEU D O 1
ATOM 10416 N N . ASN E 1 222 ? 49.417 -25.641 -85.340 1.00 43.09 222 ASN D N 1
ATOM 10417 C CA . ASN E 1 222 ? 50.160 -26.731 -84.732 1.00 40.52 222 ASN D CA 1
ATOM 10418 C C . ASN E 1 222 ? 49.274 -27.568 -83.813 1.00 43.31 222 ASN D C 1
ATOM 10419 O O . ASN E 1 222 ? 49.390 -28.798 -83.786 1.00 42.70 222 ASN D O 1
ATOM 10424 N N . GLU E 1 223 ? 48.404 -26.918 -83.032 1.00 43.68 223 GLU D N 1
ATOM 10425 C CA . GLU E 1 223 ? 47.539 -27.663 -82.122 1.00 42.28 223 GLU D CA 1
ATOM 10426 C C . GLU E 1 223 ? 46.477 -28.423 -82.893 1.00 46.01 223 GLU D C 1
ATOM 10427 O O . GLU E 1 223 ? 46.066 -29.514 -82.487 1.00 44.73 223 GLU D O 1
ATOM 10433 N N . PHE E 1 224 ? 46.009 -27.855 -84.004 1.00 46.12 224 PHE D N 1
ATOM 10434 C CA . PHE E 1 224 ? 44.991 -28.538 -84.780 1.00 38.87 224 PHE D CA 1
ATOM 10435 C C . PHE E 1 224 ? 45.563 -29.792 -85.428 1.00 40.72 224 PHE D C 1
ATOM 10436 O O . PHE E 1 224 ? 44.957 -30.870 -85.366 1.00 37.06 224 PHE D O 1
ATOM 10444 N N . ILE E 1 225 ? 46.730 -29.659 -86.063 1.00 36.59 225 ILE D N 1
ATOM 10445 C CA . ILE E 1 225 ? 47.343 -30.770 -86.781 1.00 45.71 225 ILE D CA 1
ATOM 10446 C C . ILE E 1 225 ? 47.695 -31.901 -85.821 1.00 47.89 225 ILE D C 1
ATOM 10447 O O . ILE E 1 225 ? 47.388 -33.068 -86.083 1.00 42.90 225 ILE D O 1
ATOM 10452 N N . GLU E 1 226 ? 48.284 -31.571 -84.669 1.00 45.96 226 GLU D N 1
ATOM 10453 C CA . GLU E 1 226 ? 48.760 -32.619 -83.764 1.00 54.07 226 GLU D CA 1
ATOM 10454 C C . GLU E 1 226 ? 47.655 -33.210 -82.886 1.00 53.94 226 GLU D C 1
ATOM 10455 O O . GLU E 1 226 ? 47.711 -34.399 -82.548 1.00 57.63 226 GLU D O 1
ATOM 10461 N N . LYS E 1 227 ? 46.649 -32.428 -82.501 1.00 47.49 227 LYS D N 1
ATOM 10462 C CA . LYS E 1 227 ? 45.664 -32.922 -81.556 1.00 45.54 227 LYS D CA 1
ATOM 10463 C C . LYS E 1 227 ? 44.246 -33.058 -82.107 1.00 55.04 227 LYS D C 1
ATOM 10464 O O . LYS E 1 227 ? 43.468 -33.832 -81.548 1.00 56.41 227 LYS D O 1
ATOM 10470 N N . GLN E 1 228 ? 43.881 -32.343 -83.171 1.00 53.81 228 GLN D N 1
ATOM 10471 C CA . GLN E 1 228 ? 42.480 -32.238 -83.571 1.00 35.24 228 GLN D CA 1
ATOM 10472 C C . GLN E 1 228 ? 42.162 -32.897 -84.897 1.00 41.01 228 GLN D C 1
ATOM 10473 O O . GLN E 1 228 ? 41.065 -33.443 -85.050 1.00 50.92 228 GLN D O 1
ATOM 10479 N N . LEU E 1 229 ? 43.095 -32.854 -85.854 1.00 36.66 229 LEU D N 1
ATOM 10480 C CA . LEU E 1 229 ? 42.798 -33.294 -87.212 1.00 36.94 229 LEU D CA 1
ATOM 10481 C C . LEU E 1 229 ? 42.396 -34.761 -87.255 1.00 46.30 229 LEU D C 1
ATOM 10482 O O . LEU E 1 229 ? 41.538 -35.147 -88.060 1.00 54.71 229 LEU D O 1
ATOM 10487 N N . ILE E 1 230 ? 42.980 -35.584 -86.384 1.00 44.97 230 ILE D N 1
ATOM 10488 C CA . ILE E 1 230 ? 42.626 -37.000 -86.342 1.00 52.76 230 ILE D CA 1
ATOM 10489 C C . ILE E 1 230 ? 41.113 -37.168 -86.194 1.00 49.33 230 ILE D C 1
ATOM 10490 O O . ILE E 1 230 ? 40.507 -38.047 -86.811 1.00 45.92 230 ILE D O 1
ATOM 10495 N N . ASP E 1 231 ? 40.468 -36.293 -85.427 1.00 47.66 231 ASP D N 1
ATOM 10496 C CA . ASP E 1 231 ? 39.047 -36.443 -85.127 1.00 44.53 231 ASP D CA 1
ATOM 10497 C C . ASP E 1 231 ? 38.162 -35.549 -85.991 1.00 42.73 231 ASP D C 1
ATOM 10498 O O . ASP E 1 231 ? 36.986 -35.351 -85.664 1.00 44.41 231 ASP D O 1
ATOM 10503 N N . TYR E 1 232 ? 38.687 -35.029 -87.107 1.00 41.29 232 TYR D N 1
ATOM 10504 C CA . TYR E 1 232 ? 37.955 -33.993 -87.830 1.00 41.69 232 TYR D CA 1
ATOM 10505 C C . TYR E 1 232 ? 36.713 -34.542 -88.517 1.00 44.63 232 TYR D C 1
ATOM 10506 O O . TYR E 1 232 ? 35.722 -33.819 -88.658 1.00 52.26 232 TYR D O 1
ATOM 10515 N N . ALA E 1 233 ? 36.739 -35.804 -88.952 1.00 50.43 233 ALA D N 1
ATOM 10516 C CA . ALA E 1 233 ? 35.554 -36.383 -89.586 1.00 50.00 233 ALA D CA 1
ATOM 10517 C C . ALA E 1 233 ? 34.365 -36.399 -88.636 1.00 56.17 233 ALA D C 1
ATOM 10518 O O . ALA E 1 233 ? 33.235 -36.132 -89.050 1.00 60.42 233 ALA D O 1
ATOM 10520 N N . LYS E 1 234 ? 34.596 -36.709 -87.357 1.00 62.09 234 LYS D N 1
ATOM 10521 C CA . LYS E 1 234 ? 33.503 -36.719 -86.389 1.00 61.92 234 LYS D CA 1
ATOM 10522 C C . LYS E 1 234 ? 33.193 -35.317 -85.870 1.00 62.98 234 LYS D C 1
ATOM 10523 O O . LYS E 1 234 ? 32.022 -34.930 -85.796 1.00 64.19 234 LYS D O 1
ATOM 10529 N N . ASN E 1 235 ? 34.220 -34.536 -85.523 1.00 61.19 235 ASN D N 1
ATOM 10530 C CA . ASN E 1 235 ? 33.966 -33.237 -84.907 1.00 58.56 235 ASN D CA 1
ATOM 10531 C C . ASN E 1 235 ? 33.355 -32.240 -85.876 1.00 51.98 235 ASN D C 1
ATOM 10532 O O . ASN E 1 235 ? 32.665 -31.325 -85.432 1.00 63.48 235 ASN D O 1
ATOM 10537 N N . SER E 1 236 ? 33.569 -32.401 -87.181 1.00 45.24 236 SER D N 1
ATOM 10538 C CA . SER E 1 236 ? 33.049 -31.443 -88.154 1.00 45.17 236 SER D CA 1
ATOM 10539 C C . SER E 1 236 ? 31.571 -31.654 -88.487 1.00 55.93 236 SER D C 1
ATOM 10540 O O . SER E 1 236 ? 30.974 -30.794 -89.150 1.00 52.70 236 SER D O 1
ATOM 10543 N N . LYS E 1 237 ? 30.974 -32.781 -88.074 1.00 57.09 237 LYS D N 1
ATOM 10544 C CA . LYS E 1 237 ? 29.539 -32.993 -88.227 1.00 60.85 237 LYS D CA 1
ATOM 10545 C C . LYS E 1 237 ? 28.723 -32.306 -87.139 1.00 61.40 237 LYS D C 1
ATOM 10546 O O . LYS E 1 237 ? 27.494 -32.289 -87.229 1.00 63.83 237 LYS D O 1
ATOM 10552 N N . LYS E 1 238 ? 29.378 -31.737 -86.129 1.00 54.37 238 LYS D N 1
ATOM 10553 C CA . LYS E 1 238 ? 28.729 -31.065 -85.016 1.00 56.78 238 LYS D CA 1
ATOM 10554 C C . LYS E 1 238 ? 28.905 -29.567 -85.175 1.00 56.78 238 LYS D C 1
ATOM 10555 O O . LYS E 1 238 ? 29.973 -29.110 -85.586 1.00 52.09 238 LYS D O 1
ATOM 10561 N N . VAL E 1 239 ? 27.861 -28.798 -84.852 1.00 47.82 239 VAL D N 1
ATOM 10562 C CA . VAL E 1 239 ? 27.933 -27.348 -85.011 1.00 45.01 239 VAL D CA 1
ATOM 10563 C C . VAL E 1 239 ? 28.225 -26.641 -83.704 1.00 45.96 239 VAL D C 1
ATOM 10564 O O . VAL E 1 239 ? 28.398 -25.413 -83.692 1.00 45.84 239 VAL D O 1
ATOM 10568 N N . VAL E 1 240 ? 28.317 -27.385 -82.610 1.00 44.48 240 VAL D N 1
ATOM 10569 C CA . VAL E 1 240 ? 28.568 -26.841 -81.285 1.00 50.81 240 VAL D CA 1
ATOM 10570 C C . VAL E 1 240 ? 29.973 -27.232 -80.856 1.00 57.36 240 VAL D C 1
ATOM 10571 O O . VAL E 1 240 ? 30.530 -28.230 -81.330 1.00 54.93 240 VAL D O 1
ATOM 10575 N N . GLY E 1 241 ? 30.546 -26.432 -79.955 1.00 63.39 241 GLY D N 1
ATOM 10576 C CA . GLY E 1 241 ? 31.724 -26.873 -79.211 1.00 60.07 241 GLY D CA 1
ATOM 10577 C C . GLY E 1 241 ? 32.967 -26.991 -80.069 1.00 61.08 241 GLY D C 1
ATOM 10578 O O . GLY E 1 241 ? 33.295 -26.101 -80.866 1.00 62.62 241 GLY D O 1
ATOM 10579 N N . ASN E 1 242 ? 33.682 -28.101 -79.890 1.00 70.96 242 ASN D N 1
ATOM 10580 C CA . ASN E 1 242 ? 34.890 -28.385 -80.662 1.00 75.88 242 ASN D CA 1
ATOM 10581 C C . ASN E 1 242 ? 34.481 -29.061 -81.961 1.00 73.86 242 ASN D C 1
ATOM 10582 O O . ASN E 1 242 ? 34.301 -30.284 -82.016 1.00 65.70 242 ASN D O 1
ATOM 10587 N N . SER E 1 243 ? 34.340 -28.255 -83.017 1.00 65.88 243 SER D N 1
ATOM 10588 C CA . SER E 1 243 ? 33.977 -28.805 -84.312 1.00 60.07 243 SER D CA 1
ATOM 10589 C C . SER E 1 243 ? 35.141 -28.687 -85.299 1.00 60.33 243 SER D C 1
ATOM 10590 O O . SER E 1 243 ? 35.829 -29.681 -85.532 1.00 57.45 243 SER D O 1
ATOM 10593 N N . THR E 1 244 ? 35.375 -27.513 -85.901 1.00 52.42 244 THR D N 1
ATOM 10594 C CA . THR E 1 244 ? 36.323 -27.436 -87.002 1.00 37.71 244 THR D CA 1
ATOM 10595 C C . THR E 1 244 ? 37.556 -26.636 -86.566 1.00 37.34 244 THR D C 1
ATOM 10596 O O . THR E 1 244 ? 37.727 -26.329 -85.384 1.00 42.12 244 THR D O 1
ATOM 10600 N N . SER E 1 245 ? 38.452 -26.336 -87.520 1.00 30.01 245 SER D N 1
ATOM 10601 C CA . SER E 1 245 ? 39.815 -25.941 -87.160 1.00 37.60 245 SER D CA 1
ATOM 10602 C C . SER E 1 245 ? 39.907 -24.528 -86.593 1.00 42.00 245 SER D C 1
ATOM 10603 O O . SER E 1 245 ? 40.820 -24.252 -85.804 1.00 37.70 245 SER D O 1
ATOM 10606 N N . LEU E 1 246 ? 38.991 -23.633 -86.987 1.00 39.47 246 LEU D N 1
ATOM 10607 C CA . LEU E 1 246 ? 39.017 -22.219 -86.641 1.00 38.28 246 LEU D CA 1
ATOM 10608 C C . LEU E 1 246 ? 40.070 -21.445 -87.412 1.00 38.64 246 LEU D C 1
ATOM 10609 O O . LEU E 1 246 ? 40.411 -20.325 -87.029 1.00 36.89 246 LEU D O 1
ATOM 10614 N N . LEU E 1 247 ? 40.571 -22.000 -88.521 1.00 38.17 247 LEU D N 1
ATOM 10615 C CA . LEU E 1 247 ? 41.644 -21.348 -89.268 1.00 38.38 247 LEU D CA 1
ATOM 10616 C C . LEU E 1 247 ? 41.152 -20.219 -90.159 1.00 42.07 247 LEU D C 1
ATOM 10617 O O . LEU E 1 247 ? 41.971 -19.416 -90.631 1.00 43.50 247 LEU D O 1
ATOM 10622 N N . SER E 1 248 ? 39.842 -20.126 -90.384 1.00 38.06 248 SER D N 1
ATOM 10623 C CA . SER E 1 248 ? 39.350 -19.274 -91.465 1.00 33.86 248 SER D CA 1
ATOM 10624 C C . SER E 1 248 ? 39.798 -17.815 -91.357 1.00 32.65 248 SER D C 1
ATOM 10625 O O . SER E 1 248 ? 40.224 -17.256 -92.382 1.00 40.54 248 SER D O 1
ATOM 10628 N N . PRO E 1 249 ? 39.680 -17.115 -90.222 1.00 36.64 249 PRO D N 1
ATOM 10629 C CA . PRO E 1 249 ? 40.093 -15.694 -90.257 1.00 35.91 249 PRO D CA 1
ATOM 10630 C C . PRO E 1 249 ? 41.577 -15.561 -90.489 1.00 36.40 249 PRO D C 1
ATOM 10631 O O . PRO E 1 249 ? 42.002 -14.631 -91.191 1.00 46.05 249 PRO D O 1
ATOM 10635 N N . TYR E 1 250 ? 42.374 -16.498 -89.954 1.00 36.78 250 TYR D N 1
ATOM 10636 C CA . TYR E 1 250 ? 43.810 -16.501 -90.225 1.00 37.25 250 TYR D CA 1
ATOM 10637 C C . TYR E 1 250 ? 44.090 -16.729 -91.712 1.00 39.74 250 TYR D C 1
ATOM 10638 O O . TYR E 1 250 ? 44.937 -16.051 -92.310 1.00 38.17 250 TYR D O 1
ATOM 10647 N N . LEU E 1 251 ? 43.397 -17.691 -92.329 1.00 36.05 251 LEU D N 1
ATOM 10648 C CA . LEU E 1 251 ? 43.606 -17.934 -93.750 1.00 35.92 251 LEU D CA 1
ATOM 10649 C C . LEU E 1 251 ? 43.185 -16.737 -94.578 1.00 36.55 251 LEU D C 1
ATOM 10650 O O . LEU E 1 251 ? 43.819 -16.430 -95.594 1.00 39.64 251 LEU D O 1
ATOM 10655 N N . HIS E 1 252 ? 42.118 -16.036 -94.160 1.00 34.29 252 HIS D N 1
ATOM 10656 C CA . HIS E 1 252 ? 41.664 -14.889 -94.946 1.00 31.49 252 HIS D CA 1
ATOM 10657 C C . HIS E 1 252 ? 42.693 -13.762 -94.957 1.00 30.45 252 HIS D C 1
ATOM 10658 O O . HIS E 1 252 ? 42.847 -13.071 -95.973 1.00 35.39 252 HIS D O 1
ATOM 10665 N N . PHE E 1 253 ? 43.375 -13.520 -93.828 1.00 30.20 253 PHE D N 1
ATOM 10666 C CA . PHE E 1 253 ? 44.337 -12.418 -93.763 1.00 36.95 253 PHE D CA 1
ATOM 10667 C C . PHE E 1 253 ? 45.743 -12.862 -94.078 1.00 41.00 253 PHE D C 1
ATOM 10668 O O . PHE E 1 253 ? 46.687 -12.095 -93.856 1.00 33.84 253 PHE D O 1
ATOM 10676 N N . GLY E 1 254 ? 45.901 -14.067 -94.622 1.00 37.43 254 GLY D N 1
ATOM 10677 C CA . GLY E 1 254 ? 47.233 -14.543 -94.931 1.00 35.46 254 GLY D CA 1
ATOM 10678 C C . GLY E 1 254 ? 48.158 -14.664 -93.738 1.00 38.95 254 GLY D C 1
ATOM 10679 O O . GLY E 1 254 ? 49.379 -14.575 -93.907 1.00 37.33 254 GLY D O 1
ATOM 10680 N N . GLU E 1 255 ? 47.613 -14.866 -92.532 1.00 42.61 255 GLU D N 1
ATOM 10681 C CA . GLU E 1 255 ? 48.454 -14.984 -91.341 1.00 42.32 255 GLU D CA 1
ATOM 10682 C C . GLU E 1 255 ? 49.049 -16.372 -91.166 1.00 39.63 255 GLU D C 1
ATOM 10683 O O . GLU E 1 255 ? 49.940 -16.541 -90.335 1.00 34.79 255 GLU D O 1
ATOM 10689 N N . ILE E 1 256 ? 48.529 -17.369 -91.873 1.00 44.15 256 ILE D N 1
ATOM 10690 C CA . ILE E 1 256 ? 49.154 -18.675 -92.008 1.00 32.59 256 ILE D CA 1
ATOM 10691 C C . ILE E 1 256 ? 49.166 -18.987 -93.500 1.00 37.93 256 ILE D C 1
ATOM 10692 O O . ILE E 1 256 ? 48.205 -18.687 -94.217 1.00 42.16 256 ILE D O 1
ATOM 10697 N N . SER E 1 257 ? 50.260 -19.544 -93.984 1.00 39.25 257 SER D N 1
ATOM 10698 C CA . SER E 1 257 ? 50.326 -19.909 -95.390 1.00 35.97 257 SER D CA 1
ATOM 10699 C C . SER E 1 257 ? 49.526 -21.187 -95.626 1.00 41.88 257 SER D C 1
ATOM 10700 O O . SER E 1 257 ? 49.648 -22.164 -94.875 1.00 39.57 257 SER D O 1
ATOM 10703 N N . VAL E 1 258 ? 48.709 -21.181 -96.675 1.00 30.66 258 VAL D N 1
ATOM 10704 C CA . VAL E 1 258 ? 47.929 -22.363 -96.996 1.00 45.04 258 VAL D CA 1
ATOM 10705 C C . VAL E 1 258 ? 48.837 -23.526 -97.412 1.00 43.34 258 VAL D C 1
ATOM 10706 O O . VAL E 1 258 ? 48.474 -24.690 -97.220 1.00 45.93 258 VAL D O 1
ATOM 10710 N N . ARG E 1 259 ? 50.030 -23.247 -97.958 1.00 45.92 259 ARG D N 1
ATOM 10711 C CA . ARG E 1 259 ? 50.974 -24.341 -98.215 1.00 43.15 259 ARG D CA 1
ATOM 10712 C C . ARG E 1 259 ? 51.346 -25.058 -96.919 1.00 39.77 259 ARG D C 1
ATOM 10713 O O . ARG E 1 259 ? 51.481 -26.285 -96.900 1.00 40.57 259 ARG D O 1
ATOM 10721 N N . HIS E 1 260 ? 51.504 -24.314 -95.818 1.00 50.59 260 HIS D N 1
ATOM 10722 C CA . HIS E 1 260 ? 51.724 -24.952 -94.522 1.00 52.52 260 HIS D CA 1
ATOM 10723 C C . HIS E 1 260 ? 50.549 -25.850 -94.166 1.00 41.67 260 HIS D C 1
ATOM 10724 O O . HIS E 1 260 ? 50.725 -27.019 -93.803 1.00 40.34 260 HIS D O 1
ATOM 10731 N N . VAL E 1 261 ? 49.341 -25.297 -94.228 1.00 34.19 261 VAL D N 1
ATOM 10732 C CA . VAL E 1 261 ? 48.160 -26.051 -93.837 1.00 38.40 261 VAL D CA 1
ATOM 10733 C C . VAL E 1 261 ? 48.055 -27.315 -94.670 1.00 35.65 261 VAL D C 1
ATOM 10734 O O . VAL E 1 261 ? 47.901 -28.417 -94.137 1.00 34.24 261 VAL D O 1
ATOM 10738 N N . PHE E 1 262 ? 48.155 -27.164 -95.992 1.00 35.37 262 PHE D N 1
ATOM 10739 C CA . PHE E 1 262 ? 47.992 -28.293 -96.886 1.00 40.07 262 PHE D CA 1
ATOM 10740 C C . PHE E 1 262 ? 49.070 -29.349 -96.665 1.00 47.19 262 PHE D C 1
ATOM 10741 O O . PHE E 1 262 ? 48.775 -30.548 -96.625 1.00 44.67 262 PHE D O 1
ATOM 10749 N N . GLN E 1 263 ? 50.325 -28.940 -96.527 1.00 49.29 263 GLN D N 1
ATOM 10750 C CA . GLN E 1 263 ? 51.370 -29.952 -96.420 1.00 50.12 263 GLN D CA 1
ATOM 10751 C C . GLN E 1 263 ? 51.253 -30.751 -95.128 1.00 48.12 263 GLN D C 1
ATOM 10752 O O . GLN E 1 263 ? 51.423 -31.972 -95.137 1.00 56.08 263 GLN D O 1
ATOM 10758 N N . CYS E 1 264 ? 50.966 -30.089 -94.007 1.00 46.70 264 CYS D N 1
ATOM 10759 C CA . CYS E 1 264 ? 50.823 -30.810 -92.746 1.00 41.30 264 CYS D CA 1
ATOM 10760 C C . CYS E 1 264 ? 49.715 -31.841 -92.827 1.00 45.17 264 CYS D C 1
ATOM 10761 O O . CYS E 1 264 ? 49.894 -32.999 -92.431 1.00 47.55 264 CYS D O 1
ATOM 10764 N N . ALA E 1 265 ? 48.554 -31.426 -93.333 1.00 43.85 265 ALA D N 1
ATOM 10765 C CA . ALA E 1 265 ? 47.394 -32.300 -93.364 1.00 40.96 265 ALA D CA 1
ATOM 10766 C C . ALA E 1 265 ? 47.584 -33.443 -94.358 1.00 37.65 265 ALA D C 1
ATOM 10767 O O . ALA E 1 265 ? 47.160 -34.568 -94.096 1.00 43.00 265 ALA D O 1
ATOM 10769 N N . ARG E 1 266 ? 48.203 -33.167 -95.509 1.00 36.59 266 ARG D N 1
ATOM 10770 C CA . ARG E 1 266 ? 48.455 -34.210 -96.495 1.00 45.77 266 ARG D CA 1
ATOM 10771 C C . ARG E 1 266 ? 49.508 -35.205 -96.005 1.00 45.62 266 ARG D C 1
ATOM 10772 O O . ARG E 1 266 ? 49.411 -36.397 -96.303 1.00 46.74 266 ARG D O 1
ATOM 10780 N N . MET E 1 267 ? 50.498 -34.751 -95.245 1.00 48.87 267 MET D N 1
ATOM 10781 C CA . MET E 1 267 ? 51.458 -35.691 -94.678 1.00 49.39 267 MET D CA 1
ATOM 10782 C C . MET E 1 267 ? 50.818 -36.552 -93.594 1.00 47.07 267 MET D C 1
ATOM 10783 O O . MET E 1 267 ? 51.049 -37.761 -93.553 1.00 52.40 267 MET D O 1
ATOM 10788 N N . LYS E 1 268 ? 50.014 -35.959 -92.707 1.00 45.13 268 LYS D N 1
ATOM 10789 C CA . LYS E 1 268 ? 49.241 -36.775 -91.769 1.00 39.24 268 LYS D CA 1
ATOM 10790 C C . LYS E 1 268 ? 48.394 -37.800 -92.517 1.00 42.96 268 LYS D C 1
ATOM 10791 O O . LYS E 1 268 ? 48.318 -38.970 -92.122 1.00 49.22 268 LYS D O 1
ATOM 10797 N N . GLN E 1 269 ? 47.772 -37.386 -93.622 1.00 41.07 269 GLN D N 1
ATOM 10798 C CA . GLN E 1 269 ? 46.956 -38.312 -94.393 1.00 46.58 269 GLN D CA 1
ATOM 10799 C C . GLN E 1 269 ? 47.766 -39.513 -94.875 1.00 53.57 269 GLN D C 1
ATOM 10800 O O . GLN E 1 269 ? 47.290 -40.651 -94.836 1.00 52.55 269 GLN D O 1
ATOM 10806 N N . ILE E 1 270 ? 48.976 -39.276 -95.365 1.00 52.77 270 ILE D N 1
ATOM 10807 C CA . ILE E 1 270 ? 49.770 -40.354 -95.936 1.00 46.70 270 ILE D CA 1
ATOM 10808 C C . ILE E 1 270 ? 50.219 -41.320 -94.847 1.00 47.05 270 ILE D C 1
ATOM 10809 O O . ILE E 1 270 ? 50.091 -42.539 -94.995 1.00 49.19 270 ILE D O 1
ATOM 10814 N N . ILE E 1 271 ? 50.742 -40.782 -93.737 1.00 50.90 271 ILE D N 1
ATOM 10815 C CA . ILE E 1 271 ? 51.128 -41.595 -92.581 1.00 49.73 271 ILE D CA 1
ATOM 10816 C C . ILE E 1 271 ? 49.967 -42.464 -92.106 1.00 57.14 271 ILE D C 1
ATOM 10817 O O . ILE E 1 271 ? 50.131 -43.655 -91.817 1.00 68.65 271 ILE D O 1
ATOM 10822 N N . TRP E 1 272 ? 48.786 -41.868 -91.975 1.00 56.39 272 TRP D N 1
ATOM 10823 C CA . TRP E 1 272 ? 47.669 -42.599 -91.395 1.00 55.27 272 TRP D CA 1
ATOM 10824 C C . TRP E 1 272 ? 47.159 -43.674 -92.344 1.00 55.54 272 TRP D C 1
ATOM 10825 O O . TRP E 1 272 ? 46.700 -44.724 -91.892 1.00 50.84 272 TRP D O 1
ATOM 10836 N N . ALA E 1 273 ? 47.211 -43.431 -93.653 1.00 53.14 273 ALA D N 1
ATOM 10837 C CA . ALA E 1 273 ? 46.834 -44.476 -94.593 1.00 55.93 273 ALA D CA 1
ATOM 10838 C C . ALA E 1 273 ? 47.803 -45.661 -94.518 1.00 64.47 273 ALA D C 1
ATOM 10839 O O . ALA E 1 273 ? 47.390 -46.818 -94.671 1.00 60.50 273 ALA D O 1
ATOM 10841 N N . ARG E 1 274 ? 49.091 -45.396 -94.262 1.00 58.51 274 ARG D N 1
ATOM 10842 C CA . ARG E 1 274 ? 50.077 -46.469 -94.159 1.00 63.72 274 ARG D CA 1
ATOM 10843 C C . ARG E 1 274 ? 50.020 -47.225 -92.842 1.00 70.13 274 ARG D C 1
ATOM 10844 O O . ARG E 1 274 ? 50.573 -48.327 -92.758 1.00 82.36 274 ARG D O 1
ATOM 10852 N N . ASP E 1 275 ? 49.418 -46.645 -91.806 1.00 65.80 275 ASP D N 1
ATOM 10853 C CA . ASP E 1 275 ? 49.092 -47.376 -90.591 1.00 73.64 275 ASP D CA 1
ATOM 10854 C C . ASP E 1 275 ? 47.670 -47.938 -90.631 1.00 69.42 275 ASP D C 1
ATOM 10855 O O . ASP E 1 275 ? 47.128 -48.317 -89.586 1.00 64.94 275 ASP D O 1
ATOM 10860 N N . LYS E 1 276 ? 47.062 -47.991 -91.820 1.00 70.63 276 LYS D N 1
ATOM 10861 C CA . LYS E 1 276 ? 45.702 -48.506 -92.009 1.00 82.25 276 LYS D CA 1
ATOM 10862 C C . LYS E 1 276 ? 44.717 -47.891 -91.010 1.00 76.40 276 LYS D C 1
ATOM 10863 O O . LYS E 1 276 ? 43.672 -48.471 -90.695 1.00 74.80 276 LYS D O 1
ATOM 10869 N N . ASN E 1 277 ? 45.053 -46.697 -90.516 1.00 71.34 277 ASN D N 1
ATOM 10870 C CA . ASN E 1 277 ? 44.173 -45.900 -89.664 1.00 65.57 277 ASN D CA 1
ATOM 10871 C C . ASN E 1 277 ? 43.237 -45.099 -90.565 1.00 66.83 277 ASN D C 1
ATOM 10872 O O . ASN E 1 277 ? 43.461 -43.927 -90.884 1.00 69.27 277 ASN D O 1
ATOM 10877 N N . SER E 1 278 ? 42.158 -45.758 -90.984 1.00 64.64 278 SER D N 1
ATOM 10878 C CA . SER E 1 278 ? 41.258 -45.180 -91.968 1.00 63.35 278 SER D CA 1
ATOM 10879 C C . SER E 1 278 ? 40.373 -44.100 -91.376 1.00 60.14 278 SER D C 1
ATOM 10880 O O . SER E 1 278 ? 39.877 -43.255 -92.123 1.00 58.81 278 SER D O 1
ATOM 10883 N N . GLU E 1 279 ? 40.150 -44.112 -90.062 1.00 60.74 279 GLU D N 1
ATOM 10884 C CA . GLU E 1 279 ? 39.411 -43.021 -89.440 1.00 56.69 279 GLU D CA 1
ATOM 10885 C C . GLU E 1 279 ? 40.194 -41.720 -89.545 1.00 61.01 279 GLU D C 1
ATOM 10886 O O . GLU E 1 279 ? 39.635 -40.675 -89.905 1.00 58.59 279 GLU D O 1
ATOM 10892 N N . GLY E 1 280 ? 41.497 -41.775 -89.262 1.00 49.72 280 GLY D N 1
ATOM 10893 C CA . GLY E 1 280 ? 42.326 -40.607 -89.427 1.00 47.22 280 GLY D CA 1
ATOM 10894 C C . GLY E 1 280 ? 42.480 -40.210 -90.878 1.00 56.10 280 GLY D C 1
ATOM 10895 O O . GLY E 1 280 ? 42.547 -39.020 -91.197 1.00 58.78 280 GLY D O 1
ATOM 10896 N N . GLU E 1 281 ? 42.524 -41.192 -91.773 1.00 59.34 281 GLU D N 1
ATOM 10897 C CA . GLU E 1 281 ? 42.741 -40.889 -93.177 1.00 53.70 281 GLU D CA 1
ATOM 10898 C C . GLU E 1 281 ? 41.530 -40.193 -93.791 1.00 52.84 281 GLU D C 1
ATOM 10899 O O . GLU E 1 281 ? 41.697 -39.351 -94.680 1.00 57.46 281 GLU D O 1
ATOM 10905 N N . GLU E 1 282 ? 40.304 -40.498 -93.329 1.00 44.53 282 GLU D N 1
ATOM 10906 C CA . GLU E 1 282 ? 39.142 -39.804 -93.886 1.00 52.48 282 GLU D CA 1
ATOM 10907 C C . GLU E 1 282 ? 38.994 -38.401 -93.308 1.00 52.16 282 GLU D C 1
ATOM 10908 O O . GLU E 1 282 ? 38.563 -37.489 -94.013 1.00 56.83 282 GLU D O 1
ATOM 10914 N N . SER E 1 283 ? 39.347 -38.221 -92.036 1.00 44.02 283 SER D N 1
ATOM 10915 C CA . SER E 1 283 ? 39.467 -36.895 -91.459 1.00 46.26 283 SER D CA 1
ATOM 10916 C C . SER E 1 283 ? 40.366 -35.997 -92.304 1.00 52.81 283 SER D C 1
ATOM 10917 O O . SER E 1 283 ? 39.966 -34.895 -92.701 1.00 45.57 283 SER D O 1
ATOM 10920 N N . ALA E 1 284 ? 41.601 -36.435 -92.574 1.00 47.02 284 ALA D N 1
ATOM 10921 C CA . ALA E 1 284 ? 42.507 -35.553 -93.299 1.00 43.89 284 ALA D CA 1
ATOM 10922 C C . ALA E 1 284 ? 41.975 -35.263 -94.696 1.00 46.76 284 ALA D C 1
ATOM 10923 O O . ALA E 1 284 ? 42.107 -34.144 -95.205 1.00 47.51 284 ALA D O 1
ATOM 10925 N N . ASP E 1 285 ? 41.329 -36.244 -95.316 1.00 44.56 285 ASP D N 1
ATOM 10926 C CA . ASP E 1 285 ? 40.759 -36.019 -96.637 1.00 49.89 285 ASP D CA 1
ATOM 10927 C C . ASP E 1 285 ? 39.606 -35.015 -96.584 1.00 47.20 285 ASP D C 1
ATOM 10928 O O . ASP E 1 285 ? 39.493 -34.135 -97.444 1.00 44.16 285 ASP D O 1
ATOM 10933 N N . LEU E 1 286 ? 38.733 -35.135 -95.583 1.00 42.49 286 LEU D N 1
ATOM 10934 C CA . LEU E 1 286 ? 37.632 -34.184 -95.441 1.00 41.90 286 LEU D CA 1
ATOM 10935 C C . LEU E 1 286 ? 38.154 -32.761 -95.251 1.00 44.51 286 LEU D C 1
ATOM 10936 O O . LEU E 1 286 ? 37.682 -31.815 -95.899 1.00 39.51 286 LEU D O 1
ATOM 10941 N N . PHE E 1 287 ? 39.127 -32.600 -94.352 1.00 35.93 287 PHE D N 1
ATOM 10942 C CA . PHE E 1 287 ? 39.705 -31.291 -94.085 1.00 43.25 287 PHE D CA 1
ATOM 10943 C C . PHE E 1 287 ? 40.356 -30.706 -95.338 1.00 46.27 287 PHE D C 1
ATOM 10944 O O . PHE E 1 287 ? 40.144 -29.531 -95.663 1.00 55.52 287 PHE D O 1
ATOM 10952 N N . LEU E 1 288 ? 41.127 -31.509 -96.078 1.00 45.51 288 LEU D N 1
ATOM 10953 C CA . LEU E 1 288 ? 41.763 -30.976 -97.283 1.00 42.80 288 LEU D CA 1
ATOM 10954 C C . LEU E 1 288 ? 40.732 -30.536 -98.314 1.00 41.91 288 LEU D C 1
ATOM 10955 O O . LEU E 1 288 ? 40.961 -29.560 -99.041 1.00 39.08 288 LEU D O 1
ATOM 10960 N N . ARG E 1 289 ? 39.583 -31.220 -98.370 1.00 38.05 289 ARG D N 1
ATOM 10961 C CA . ARG E 1 289 ? 38.489 -30.781 -99.235 1.00 41.13 289 ARG D CA 1
ATOM 10962 C C . ARG E 1 289 ? 38.042 -29.356 -98.877 1.00 42.19 289 ARG D C 1
ATOM 10963 O O . ARG E 1 289 ? 37.766 -28.540 -99.769 1.00 41.09 289 ARG D O 1
ATOM 10971 N N . GLY E 1 290 ? 38.011 -29.025 -97.578 1.00 33.53 290 GLY D N 1
ATOM 10972 C CA . GLY E 1 290 ? 37.777 -27.648 -97.180 1.00 31.99 290 GLY D CA 1
ATOM 10973 C C . GLY E 1 290 ? 38.791 -26.691 -97.781 1.00 48.30 290 GLY D C 1
ATOM 10974 O O . GLY E 1 290 ? 38.425 -25.680 -98.379 1.00 40.58 290 GLY D O 1
ATOM 10975 N N . ILE E 1 291 ? 40.083 -27.005 -97.629 1.00 42.98 291 ILE D N 1
ATOM 10976 C CA . ILE E 1 291 ? 41.134 -26.206 -98.255 1.00 35.13 291 ILE D CA 1
ATOM 10977 C C . ILE E 1 291 ? 40.890 -26.113 -99.751 1.00 41.17 291 ILE D C 1
ATOM 10978 O O . ILE E 1 291 ? 41.077 -25.061 -100.373 1.00 38.66 291 ILE D O 1
ATOM 10983 N N . GLY E 1 292 ? 40.442 -27.214 -100.353 1.00 43.36 292 GLY D N 1
ATOM 10984 C CA . GLY E 1 292 ? 40.200 -27.217 -101.785 1.00 37.67 292 GLY D CA 1
ATOM 10985 C C . GLY E 1 292 ? 39.056 -26.307 -102.189 1.00 40.09 292 GLY D C 1
ATOM 10986 O O . GLY E 1 292 ? 39.097 -25.682 -103.252 1.00 41.40 292 GLY D O 1
ATOM 10987 N N . LEU E 1 293 ? 38.014 -26.228 -101.357 1.00 38.25 293 LEU D N 1
ATOM 10988 C CA . LEU E 1 293 ? 36.905 -25.324 -101.660 1.00 32.90 293 LEU D CA 1
ATOM 10989 C C . LEU E 1 293 ? 37.372 -23.878 -101.680 1.00 37.66 293 LEU D C 1
ATOM 10990 O O . LEU E 1 293 ? 36.929 -23.084 -102.512 1.00 42.41 293 LEU D O 1
ATOM 10995 N N . ARG E 1 294 ? 38.285 -23.518 -100.787 1.00 42.33 294 ARG D N 1
ATOM 10996 C CA . ARG E 1 294 ? 38.826 -22.170 -100.832 1.00 48.22 294 ARG D CA 1
ATOM 10997 C C . ARG E 1 294 ? 39.624 -21.934 -102.113 1.00 45.48 294 ARG D C 1
ATOM 10998 O O . ARG E 1 294 ? 39.514 -20.869 -102.726 1.00 50.01 294 ARG D O 1
ATOM 11006 N N . GLU E 1 295 ? 40.433 -22.907 -102.540 1.00 40.28 295 GLU D N 1
ATOM 11007 C CA . GLU E 1 295 ? 41.089 -22.784 -103.842 1.00 38.54 295 GLU D CA 1
ATOM 11008 C C . GLU E 1 295 ? 40.050 -22.608 -104.933 1.00 42.06 295 GLU D C 1
ATOM 11009 O O . GLU E 1 295 ? 40.173 -21.749 -105.815 1.00 43.31 295 GLU D O 1
ATOM 11015 N N . TYR E 1 296 ? 39.006 -23.429 -104.878 1.00 38.42 296 TYR D N 1
ATOM 11016 C CA . TYR E 1 296 ? 38.007 -23.431 -105.928 1.00 39.43 296 TYR D CA 1
ATOM 11017 C C . TYR E 1 296 ? 37.278 -22.098 -105.989 1.00 43.30 296 TYR D C 1
ATOM 11018 O O . TYR E 1 296 ? 36.884 -21.656 -107.074 1.00 40.96 296 TYR D O 1
ATOM 11027 N N . SER E 1 297 ? 37.091 -21.442 -104.841 1.00 40.07 297 SER D N 1
ATOM 11028 C CA . SER E 1 297 ? 36.398 -20.160 -104.850 1.00 41.53 297 SER D CA 1
ATOM 11029 C C . SER E 1 297 ? 37.171 -19.125 -105.664 1.00 46.57 297 SER D C 1
ATOM 11030 O O . SER E 1 297 ? 36.574 -18.336 -106.402 1.00 50.42 297 SER D O 1
ATOM 11033 N N . ARG E 1 298 ? 38.502 -19.122 -105.570 1.00 46.81 298 ARG D N 1
ATOM 11034 C CA . ARG E 1 298 ? 39.255 -18.222 -106.435 1.00 44.65 298 ARG D CA 1
ATOM 11035 C C . ARG E 1 298 ? 39.148 -18.651 -107.891 1.00 47.44 298 ARG D C 1
ATOM 11036 O O . ARG E 1 298 ? 38.995 -17.811 -108.789 1.00 49.62 298 ARG D O 1
ATOM 11044 N N . TYR E 1 299 ? 39.192 -19.959 -108.132 1.00 49.94 299 TYR D N 1
ATOM 11045 C CA . TYR E 1 299 ? 39.078 -20.496 -109.481 1.00 50.58 299 TYR D CA 1
ATOM 11046 C C . TYR E 1 299 ? 37.840 -19.982 -110.207 1.00 49.30 299 TYR D C 1
ATOM 11047 O O . TYR E 1 299 ? 37.933 -19.523 -111.347 1.00 56.49 299 TYR D O 1
ATOM 11056 N N . ILE E 1 300 ? 36.667 -20.058 -109.573 1.00 46.99 300 ILE D N 1
ATOM 11057 C CA . ILE E 1 300 ? 35.455 -19.645 -110.272 1.00 49.90 300 ILE D CA 1
ATOM 11058 C C . ILE E 1 300 ? 35.354 -18.120 -110.361 1.00 57.37 300 ILE D C 1
ATOM 11059 O O . ILE E 1 300 ? 34.872 -17.587 -111.364 1.00 65.25 300 ILE D O 1
ATOM 11064 N N . CYS E 1 301 ? 35.794 -17.375 -109.340 1.00 57.83 301 CYS D N 1
ATOM 11065 C CA . CYS E 1 301 ? 35.717 -15.912 -109.464 1.00 59.19 301 CYS D CA 1
ATOM 11066 C C . CYS E 1 301 ? 36.695 -15.382 -110.507 1.00 54.22 301 CYS D C 1
ATOM 11067 O O . CYS E 1 301 ? 36.397 -14.415 -111.218 1.00 56.65 301 CYS D O 1
ATOM 11070 N N . PHE E 1 302 ? 37.841 -16.018 -110.643 1.00 51.47 302 PHE D N 1
ATOM 11071 C CA . PHE E 1 302 ? 38.766 -15.614 -111.682 1.00 56.57 302 PHE D CA 1
ATOM 11072 C C . PHE E 1 302 ? 38.291 -16.009 -113.076 1.00 62.15 302 PHE D C 1
ATOM 11073 O O . PHE E 1 302 ? 38.565 -15.287 -114.038 1.00 61.93 302 PHE D O 1
ATOM 11081 N N . ASN E 1 303 ? 37.583 -17.136 -113.220 1.00 60.60 303 ASN D N 1
ATOM 11082 C CA . ASN E 1 303 ? 37.275 -17.625 -114.562 1.00 65.39 303 ASN D CA 1
ATOM 11083 C C . ASN E 1 303 ? 35.862 -17.316 -115.023 1.00 83.85 303 ASN D C 1
ATOM 11084 O O . ASN E 1 303 ? 35.682 -16.542 -115.967 1.00 92.67 303 ASN D O 1
ATOM 11089 N N . PHE E 1 304 ? 34.867 -17.919 -114.401 1.00 104.35 304 PHE D N 1
ATOM 11090 C CA . PHE E 1 304 ? 33.509 -17.522 -114.738 1.00 119.74 304 PHE D CA 1
ATOM 11091 C C . PHE E 1 304 ? 33.374 -16.042 -114.390 1.00 124.91 304 PHE D C 1
ATOM 11092 O O . PHE E 1 304 ? 33.307 -15.685 -113.208 1.00 125.82 304 PHE D O 1
ATOM 11100 N N . PRO E 1 305 ? 33.362 -15.144 -115.382 1.00 125.04 305 PRO D N 1
ATOM 11101 C CA . PRO E 1 305 ? 33.359 -13.714 -115.062 1.00 122.77 305 PRO D CA 1
ATOM 11102 C C . PRO E 1 305 ? 32.200 -13.280 -114.147 1.00 117.32 305 PRO D C 1
ATOM 11103 O O . PRO E 1 305 ? 31.276 -14.040 -113.842 1.00 112.57 305 PRO D O 1
ATOM 11107 N N . LEU E 1 312 ? 27.050 -14.444 -112.128 1.00 98.55 312 LEU D N 1
ATOM 11108 C CA . LEU E 1 312 ? 27.661 -15.242 -111.061 1.00 100.93 312 LEU D CA 1
ATOM 11109 C C . LEU E 1 312 ? 26.560 -15.818 -110.170 1.00 105.84 312 LEU D C 1
ATOM 11110 O O . LEU E 1 312 ? 26.502 -17.026 -109.936 1.00 109.62 312 LEU D O 1
ATOM 11115 N N . LEU E 1 313 ? 25.698 -14.941 -109.658 1.00 107.50 313 LEU D N 1
ATOM 11116 C CA . LEU E 1 313 ? 24.354 -15.315 -109.233 1.00 112.02 313 LEU D CA 1
ATOM 11117 C C . LEU E 1 313 ? 23.322 -14.807 -110.234 1.00 117.10 313 LEU D C 1
ATOM 11118 O O . LEU E 1 313 ? 22.196 -14.456 -109.869 1.00 113.94 313 LEU D O 1
ATOM 11123 N N . SER E 1 314 ? 23.722 -14.757 -111.508 1.00 120.15 314 SER D N 1
ATOM 11124 C CA . SER E 1 314 ? 22.908 -14.188 -112.572 1.00 117.33 314 SER D CA 1
ATOM 11125 C C . SER E 1 314 ? 21.618 -14.966 -112.799 1.00 111.93 314 SER D C 1
ATOM 11126 O O . SER E 1 314 ? 20.684 -14.426 -113.400 1.00 119.21 314 SER D O 1
ATOM 11129 N N . HIS E 1 315 ? 21.541 -16.214 -112.332 1.00 100.18 315 HIS D N 1
ATOM 11130 C CA . HIS E 1 315 ? 20.379 -17.059 -112.589 1.00 93.94 315 HIS D CA 1
ATOM 11131 C C . HIS E 1 315 ? 19.216 -16.800 -111.635 1.00 89.64 315 HIS D C 1
ATOM 11132 O O . HIS E 1 315 ? 18.131 -17.356 -111.843 1.00 82.80 315 HIS D O 1
ATOM 11139 N N . LEU E 1 316 ? 19.415 -15.992 -110.592 1.00 91.64 316 LEU D N 1
ATOM 11140 C CA . LEU E 1 316 ? 18.331 -15.501 -109.751 1.00 87.57 316 LEU D CA 1
ATOM 11141 C C . LEU E 1 316 ? 17.847 -14.130 -110.191 1.00 87.45 316 LEU D C 1
ATOM 11142 O O . LEU E 1 316 ? 17.182 -13.436 -109.411 1.00 77.44 316 LEU D O 1
ATOM 11147 N N . ARG E 1 317 ? 18.166 -13.737 -111.427 1.00 97.08 317 ARG D N 1
ATOM 11148 C CA . ARG E 1 317 ? 18.057 -12.342 -111.838 1.00 108.19 317 ARG D CA 1
ATOM 11149 C C . ARG E 1 317 ? 16.661 -11.782 -111.583 1.00 100.45 317 ARG D C 1
ATOM 11150 O O . ARG E 1 317 ? 16.506 -10.703 -110.994 1.00 102.50 317 ARG D O 1
ATOM 11158 N N . PHE E 1 318 ? 15.631 -12.501 -112.015 1.00 84.61 318 PHE D N 1
ATOM 11159 C CA . PHE E 1 318 ? 14.270 -11.993 -111.957 1.00 81.33 318 PHE D CA 1
ATOM 11160 C C . PHE E 1 318 ? 13.447 -12.706 -110.885 1.00 79.24 318 PHE D C 1
ATOM 11161 O O . PHE E 1 318 ? 12.224 -12.827 -110.995 1.00 69.98 318 PHE D O 1
ATOM 11169 N N . PHE E 1 319 ? 14.124 -13.149 -109.826 1.00 75.61 319 PHE D N 1
ATOM 11170 C CA . PHE E 1 319 ? 13.457 -13.729 -108.668 1.00 69.39 319 PHE D CA 1
ATOM 11171 C C . PHE E 1 319 ? 12.639 -12.661 -107.933 1.00 62.59 319 PHE D C 1
ATOM 11172 O O . PHE E 1 319 ? 13.108 -11.535 -107.746 1.00 65.88 319 PHE D O 1
ATOM 11180 N N . PRO E 1 320 ? 11.417 -12.983 -107.485 1.00 57.05 320 PRO D N 1
ATOM 11181 C CA . PRO E 1 320 ? 10.570 -11.990 -106.778 1.00 59.32 320 PRO D CA 1
ATOM 11182 C C . PRO E 1 320 ? 10.836 -11.822 -105.281 1.00 58.99 320 PRO D C 1
ATOM 11183 O O . PRO E 1 320 ? 10.085 -12.266 -104.413 1.00 61.67 320 PRO D O 1
ATOM 11187 N N . TRP E 1 321 ? 11.917 -11.118 -104.962 1.00 52.91 321 TRP D N 1
ATOM 11188 C CA . TRP E 1 321 ? 12.281 -10.907 -103.569 1.00 53.45 321 TRP D CA 1
ATOM 11189 C C . TRP E 1 321 ? 11.206 -10.131 -102.817 1.00 58.20 321 TRP D C 1
ATOM 11190 O O . TRP E 1 321 ? 10.653 -9.149 -103.318 1.00 66.38 321 TRP D O 1
ATOM 11201 N N . ASP E 1 322 ? 10.927 -10.572 -101.596 1.00 59.45 322 ASP D N 1
ATOM 11202 C CA . ASP E 1 322 ? 10.114 -9.816 -100.646 1.00 58.59 322 ASP D CA 1
ATOM 11203 C C . ASP E 1 322 ? 11.067 -8.941 -99.833 1.00 58.52 322 ASP D C 1
ATOM 11204 O O . ASP E 1 322 ? 11.693 -9.400 -98.875 1.00 60.54 322 ASP D O 1
ATOM 11209 N N . ALA E 1 323 ? 11.188 -7.671 -100.217 1.00 61.36 323 ALA D N 1
ATOM 11210 C CA . ALA E 1 323 ? 12.082 -6.741 -99.528 1.00 56.35 323 ALA D CA 1
ATOM 11211 C C . ALA E 1 323 ? 11.423 -6.197 -98.256 1.00 57.39 323 ALA D C 1
ATOM 11212 O O . ALA E 1 323 ? 11.161 -5.010 -98.114 1.00 63.75 323 ALA D O 1
ATOM 11214 N N . ASP E 1 324 ? 11.171 -7.094 -97.309 1.00 57.62 324 ASP D N 1
ATOM 11215 C CA . ASP E 1 324 ? 10.519 -6.738 -96.053 1.00 51.94 324 ASP D CA 1
ATOM 11216 C C . ASP E 1 324 ? 11.592 -6.487 -94.996 1.00 56.87 324 ASP D C 1
ATOM 11217 O O . ASP E 1 324 ? 12.261 -7.427 -94.554 1.00 62.33 324 ASP D O 1
ATOM 11222 N N . VAL E 1 325 ? 11.761 -5.227 -94.577 1.00 53.61 325 VAL D N 1
ATOM 11223 C CA . VAL E 1 325 ? 12.853 -4.916 -93.658 1.00 52.68 325 VAL D CA 1
ATOM 11224 C C . VAL E 1 325 ? 12.587 -5.382 -92.238 1.00 54.49 325 VAL D C 1
ATOM 11225 O O . VAL E 1 325 ? 13.522 -5.413 -91.428 1.00 55.44 325 VAL D O 1
ATOM 11229 N N . ASP E 1 326 ? 11.351 -5.770 -91.923 1.00 58.44 326 ASP D N 1
ATOM 11230 C CA . ASP E 1 326 ? 11.049 -6.371 -90.628 1.00 59.76 326 ASP D CA 1
ATOM 11231 C C . ASP E 1 326 ? 11.279 -7.872 -90.608 1.00 58.59 326 ASP D C 1
ATOM 11232 O O . ASP E 1 326 ? 11.619 -8.427 -89.556 1.00 51.88 326 ASP D O 1
ATOM 11237 N N . LYS E 1 327 ? 11.077 -8.551 -91.735 1.00 59.15 327 LYS D N 1
ATOM 11238 C CA . LYS E 1 327 ? 11.566 -9.914 -91.832 1.00 55.18 327 LYS D CA 1
ATOM 11239 C C . LYS E 1 327 ? 13.073 -9.938 -91.659 1.00 55.26 327 LYS D C 1
ATOM 11240 O O . LYS E 1 327 ? 13.610 -10.820 -90.979 1.00 47.36 327 LYS D O 1
ATOM 11246 N N . PHE E 1 328 ? 13.768 -8.952 -92.245 1.00 49.43 328 PHE D N 1
ATOM 11247 C CA . PHE E 1 328 ? 15.219 -8.895 -92.129 1.00 44.86 328 PHE D CA 1
ATOM 11248 C C . PHE E 1 328 ? 15.647 -8.696 -90.684 1.00 47.41 328 PHE D C 1
ATOM 11249 O O . PHE E 1 328 ? 16.583 -9.353 -90.215 1.00 47.81 328 PHE D O 1
ATOM 11257 N N . LYS E 1 329 ? 14.986 -7.777 -89.969 1.00 39.52 329 LYS D N 1
ATOM 11258 C CA . LYS E 1 329 ? 15.289 -7.584 -88.554 1.00 42.91 329 LYS D CA 1
ATOM 11259 C C . LYS E 1 329 ? 15.081 -8.875 -87.755 1.00 48.06 329 LYS D C 1
ATOM 11260 O O . LYS E 1 329 ? 15.873 -9.193 -86.857 1.00 49.86 329 LYS D O 1
ATOM 11266 N N . ALA E 1 330 ? 14.026 -9.634 -88.067 1.00 41.74 330 ALA D N 1
ATOM 11267 C CA . ALA E 1 330 ? 13.771 -10.881 -87.346 1.00 43.75 330 ALA D CA 1
ATOM 11268 C C . ALA E 1 330 ? 14.878 -11.894 -87.603 1.00 38.80 330 ALA D C 1
ATOM 11269 O O . ALA E 1 330 ? 15.386 -12.526 -86.672 1.00 40.01 330 ALA D O 1
ATOM 11271 N N . TRP E 1 331 ? 15.259 -12.063 -88.872 1.00 41.35 331 TRP D N 1
ATOM 11272 C CA . TRP E 1 331 ? 16.374 -12.935 -89.228 1.00 42.64 331 TRP D CA 1
ATOM 11273 C C . TRP E 1 331 ? 17.651 -12.504 -88.519 1.00 46.42 331 TRP D C 1
ATOM 11274 O O . TRP E 1 331 ? 18.266 -13.284 -87.785 1.00 43.29 331 TRP D O 1
ATOM 11285 N N . ARG E 1 332 ? 18.045 -11.246 -88.714 1.00 52.20 332 ARG D N 1
ATOM 11286 C CA . ARG E 1 332 ? 19.238 -10.692 -88.084 1.00 50.84 332 ARG D CA 1
ATOM 11287 C C . ARG E 1 332 ? 19.267 -10.935 -86.579 1.00 49.63 332 ARG D C 1
ATOM 11288 O O . ARG E 1 332 ? 20.331 -11.168 -86.000 1.00 54.15 332 ARG D O 1
ATOM 11296 N N . GLN E 1 333 ? 18.118 -10.854 -85.923 1.00 44.31 333 GLN D N 1
ATOM 11297 C CA . GLN E 1 333 ? 18.084 -10.885 -84.470 1.00 46.89 333 GLN D CA 1
ATOM 11298 C C . GLN E 1 333 ? 17.873 -12.277 -83.905 1.00 47.38 333 GLN D C 1
ATOM 11299 O O . GLN E 1 333 ? 17.775 -12.413 -82.684 1.00 51.48 333 GLN D O 1
ATOM 11305 N N . GLY E 1 334 ? 17.805 -13.304 -84.748 1.00 39.60 334 GLY D N 1
ATOM 11306 C CA . GLY E 1 334 ? 17.594 -14.658 -84.251 1.00 42.69 334 GLY D CA 1
ATOM 11307 C C . GLY E 1 334 ? 16.254 -14.804 -83.556 1.00 47.75 334 GLY D C 1
ATOM 11308 O O . GLY E 1 334 ? 16.175 -15.335 -82.445 1.00 56.61 334 GLY D O 1
ATOM 11309 N N . ARG E 1 335 ? 15.203 -14.302 -84.203 1.00 44.37 335 ARG D N 1
ATOM 11310 C CA . ARG E 1 335 ? 13.835 -14.250 -83.693 1.00 50.10 335 ARG D CA 1
ATOM 11311 C C . ARG E 1 335 ? 12.874 -14.808 -84.728 1.00 46.90 335 ARG D C 1
ATOM 11312 O O . ARG E 1 335 ? 11.772 -14.301 -84.911 1.00 57.55 335 ARG D O 1
ATOM 11320 N N . THR E 1 336 ? 13.302 -15.846 -85.447 1.00 45.39 336 THR D N 1
ATOM 11321 C CA . THR E 1 336 ? 12.524 -16.464 -86.509 1.00 41.60 336 THR D CA 1
ATOM 11322 C C . THR E 1 336 ? 11.668 -17.633 -86.042 1.00 45.18 336 THR D C 1
ATOM 11323 O O . THR E 1 336 ? 10.840 -18.105 -86.821 1.00 48.46 336 THR D O 1
ATOM 11327 N N . GLY E 1 337 ? 11.857 -18.138 -84.827 1.00 44.87 337 GLY D N 1
ATOM 11328 C CA . GLY E 1 337 ? 11.144 -19.340 -84.409 1.00 41.24 337 GLY D CA 1
ATOM 11329 C C . GLY E 1 337 ? 11.800 -20.648 -84.807 1.00 43.34 337 GLY D C 1
ATOM 11330 O O . GLY E 1 337 ? 11.312 -21.711 -84.414 1.00 49.03 337 GLY D O 1
ATOM 11331 N N . TYR E 1 338 ? 12.887 -20.614 -85.575 1.00 44.47 338 TYR D N 1
ATOM 11332 C CA . TYR E 1 338 ? 13.592 -21.825 -85.969 1.00 41.89 338 TYR D CA 1
ATOM 11333 C C . TYR E 1 338 ? 14.892 -21.923 -85.188 1.00 42.94 338 TYR D C 1
ATOM 11334 O O . TYR E 1 338 ? 15.832 -21.155 -85.465 1.00 41.15 338 TYR D O 1
ATOM 11343 N N . PRO E 1 339 ? 15.000 -22.845 -84.227 1.00 44.19 339 PRO D N 1
ATOM 11344 C CA . PRO E 1 339 ? 16.122 -22.781 -83.273 1.00 35.97 339 PRO D CA 1
ATOM 11345 C C . PRO E 1 339 ? 17.506 -22.798 -83.905 1.00 40.51 339 PRO D C 1
ATOM 11346 O O . PRO E 1 339 ? 18.364 -21.987 -83.502 1.00 35.56 339 PRO D O 1
ATOM 11350 N N . LEU E 1 340 ? 17.779 -23.694 -84.863 1.00 33.36 340 LEU D N 1
ATOM 11351 C CA . LEU E 1 340 ? 19.132 -23.711 -85.431 1.00 40.04 340 LEU D CA 1
ATOM 11352 C C . LEU E 1 340 ? 19.479 -22.374 -86.064 1.00 45.89 340 LEU D C 1
ATOM 11353 O O . LEU E 1 340 ? 20.599 -21.870 -85.909 1.00 45.52 340 LEU D O 1
ATOM 11358 N N . VAL E 1 341 ? 18.527 -21.786 -86.780 1.00 46.05 341 VAL D N 1
ATOM 11359 C CA . VAL E 1 341 ? 18.739 -20.469 -87.365 1.00 39.89 341 VAL D CA 1
ATOM 11360 C C . VAL E 1 341 ? 18.938 -19.422 -86.270 1.00 44.16 341 VAL D C 1
ATOM 11361 O O . VAL E 1 341 ? 19.849 -18.592 -86.351 1.00 45.91 341 VAL D O 1
ATOM 11365 N N . ASP E 1 342 ? 18.112 -19.458 -85.215 1.00 43.24 342 ASP D N 1
ATOM 11366 C CA . ASP E 1 342 ? 18.193 -18.433 -84.174 1.00 37.62 342 ASP D CA 1
ATOM 11367 C C . ASP E 1 342 ? 19.478 -18.556 -83.357 1.00 41.35 342 ASP D C 1
ATOM 11368 O O . ASP E 1 342 ? 20.058 -17.539 -82.945 1.00 45.00 342 ASP D O 1
ATOM 11373 N N . ALA E 1 343 ? 19.943 -19.789 -83.106 1.00 35.01 343 ALA D N 1
ATOM 11374 C CA . ALA E 1 343 ? 21.214 -19.968 -82.405 1.00 41.23 343 ALA D CA 1
ATOM 11375 C C . ALA E 1 343 ? 22.383 -19.473 -83.247 1.00 45.25 343 ALA D C 1
ATOM 11376 O O . ALA E 1 343 ? 23.307 -18.840 -82.726 1.00 41.36 343 ALA D O 1
ATOM 11378 N N . GLY E 1 344 ? 22.359 -19.764 -84.549 1.00 30.90 344 GLY D N 1
ATOM 11379 C CA . GLY E 1 344 ? 23.444 -19.340 -85.407 1.00 33.69 344 GLY D CA 1
ATOM 11380 C C . GLY E 1 344 ? 23.589 -17.834 -85.437 1.00 41.83 344 GLY D C 1
ATOM 11381 O O . GLY E 1 344 ? 24.704 -17.306 -85.383 1.00 46.58 344 GLY D O 1
ATOM 11382 N N . MET E 1 345 ? 22.467 -17.118 -85.536 1.00 34.40 345 MET D N 1
ATOM 11383 C CA . MET E 1 345 ? 22.569 -15.669 -85.650 1.00 34.32 345 MET D CA 1
ATOM 11384 C C . MET E 1 345 ? 23.106 -15.067 -84.362 1.00 30.72 345 MET D C 1
ATOM 11385 O O . MET E 1 345 ? 23.910 -14.138 -84.407 1.00 42.74 345 MET D O 1
ATOM 11390 N N . ARG E 1 346 ? 22.732 -15.627 -83.205 1.00 42.34 346 ARG D N 1
ATOM 11391 C CA . ARG E 1 346 ? 23.290 -15.153 -81.938 1.00 39.44 346 ARG D CA 1
ATOM 11392 C C . ARG E 1 346 ? 24.765 -15.513 -81.803 1.00 41.96 346 ARG D C 1
ATOM 11393 O O . ARG E 1 346 ? 25.580 -14.680 -81.383 1.00 43.49 346 ARG D O 1
ATOM 11401 N N . GLU E 1 347 ? 25.143 -16.728 -82.199 1.00 41.40 347 GLU D N 1
ATOM 11402 C CA . GLU E 1 347 ? 26.564 -17.059 -82.194 1.00 46.08 347 GLU D CA 1
ATOM 11403 C C . GLU E 1 347 ? 27.342 -16.130 -83.117 1.00 45.55 347 GLU D C 1
ATOM 11404 O O . GLU E 1 347 ? 28.444 -15.684 -82.772 1.00 44.62 347 GLU D O 1
ATOM 11410 N N . LEU E 1 348 ? 26.773 -15.800 -84.277 1.00 40.58 348 LEU D N 1
ATOM 11411 C CA . LEU E 1 348 ? 27.464 -14.917 -85.212 1.00 37.93 348 LEU D CA 1
ATOM 11412 C C . LEU E 1 348 ? 27.720 -13.558 -84.576 1.00 40.47 348 LEU D C 1
ATOM 11413 O O . LEU E 1 348 ? 28.857 -13.078 -84.554 1.00 39.89 348 LEU D O 1
ATOM 11418 N N . TRP E 1 349 ? 26.682 -12.946 -84.001 1.00 39.51 349 TRP D N 1
ATOM 11419 C CA . TRP E 1 349 ? 26.861 -11.648 -83.359 1.00 40.98 349 TRP D CA 1
ATOM 11420 C C . TRP E 1 349 ? 27.889 -11.711 -82.233 1.00 38.31 349 TRP D C 1
ATOM 11421 O O . TRP E 1 349 ? 28.710 -10.805 -82.089 1.00 38.40 349 TRP D O 1
ATOM 11432 N N . ALA E 1 350 ? 27.837 -12.750 -81.404 1.00 43.52 350 ALA D N 1
ATOM 11433 C CA . ALA E 1 350 ? 28.649 -12.791 -80.192 1.00 44.15 350 ALA D CA 1
ATOM 11434 C C . ALA E 1 350 ? 30.092 -13.227 -80.421 1.00 49.23 350 ALA D C 1
ATOM 11435 O O . ALA E 1 350 ? 30.933 -12.997 -79.543 1.00 49.45 350 ALA D O 1
ATOM 11437 N N . THR E 1 351 ? 30.403 -13.886 -81.542 1.00 43.24 351 THR D N 1
ATOM 11438 C CA . THR E 1 351 ? 31.738 -14.456 -81.730 1.00 38.72 351 THR D CA 1
ATOM 11439 C C . THR E 1 351 ? 32.353 -14.149 -83.079 1.00 44.47 351 THR D C 1
ATOM 11440 O O . THR E 1 351 ? 33.549 -14.416 -83.254 1.00 42.28 351 THR D O 1
ATOM 11444 N N . GLY E 1 352 ? 31.580 -13.631 -84.043 1.00 32.63 352 GLY D N 1
ATOM 11445 C CA . GLY E 1 352 ? 32.107 -13.345 -85.364 1.00 31.07 352 GLY D CA 1
ATOM 11446 C C . GLY E 1 352 ? 32.319 -14.556 -86.243 1.00 45.45 352 GLY D C 1
ATOM 11447 O O . GLY E 1 352 ? 32.880 -14.414 -87.328 1.00 43.32 352 GLY D O 1
ATOM 11448 N N . TRP E 1 353 ? 31.885 -15.740 -85.809 1.00 29.77 353 TRP D N 1
ATOM 11449 C CA . TRP E 1 353 ? 32.142 -16.980 -86.517 1.00 39.58 353 TRP D CA 1
ATOM 11450 C C . TRP E 1 353 ? 30.931 -17.888 -86.406 1.00 37.14 353 TRP D C 1
ATOM 11451 O O . TRP E 1 353 ? 30.185 -17.825 -85.427 1.00 37.34 353 TRP D O 1
ATOM 11462 N N . MET E 1 354 ? 30.748 -18.746 -87.402 1.00 36.83 354 MET D N 1
ATOM 11463 C CA . MET E 1 354 ? 29.834 -19.874 -87.226 1.00 39.43 354 MET D CA 1
ATOM 11464 C C . MET E 1 354 ? 30.320 -21.047 -88.061 1.00 33.14 354 MET D C 1
ATOM 11465 O O . MET E 1 354 ? 31.090 -20.889 -89.014 1.00 39.72 354 MET D O 1
ATOM 11470 N N . HIS E 1 355 ? 29.863 -22.233 -87.672 1.00 33.51 355 HIS D N 1
ATOM 11471 C CA . HIS E 1 355 ? 30.157 -23.457 -88.394 1.00 30.63 355 HIS D CA 1
ATOM 11472 C C . HIS E 1 355 ? 29.593 -23.396 -89.809 1.00 37.00 355 HIS D C 1
ATOM 11473 O O . HIS E 1 355 ? 28.520 -22.832 -90.052 1.00 39.23 355 HIS D O 1
ATOM 11480 N N . ASN E 1 356 ? 30.311 -24.023 -90.741 1.00 36.92 356 ASN D N 1
ATOM 11481 C CA . ASN E 1 356 ? 29.867 -24.059 -92.130 1.00 38.03 356 ASN D CA 1
ATOM 11482 C C . ASN E 1 356 ? 28.402 -24.484 -92.269 1.00 41.87 356 ASN D C 1
ATOM 11483 O O . ASN E 1 356 ? 27.652 -23.900 -93.052 1.00 46.59 356 ASN D O 1
ATOM 11488 N N . ARG E 1 357 ? 27.983 -25.509 -91.531 1.00 40.18 357 ARG D N 1
ATOM 11489 C CA . ARG E 1 357 ? 26.614 -25.989 -91.653 1.00 38.70 357 ARG D CA 1
ATOM 11490 C C . ARG E 1 357 ? 25.610 -24.963 -91.153 1.00 39.27 357 ARG D C 1
ATOM 11491 O O . ARG E 1 357 ? 24.500 -24.876 -91.695 1.00 42.91 357 ARG D O 1
ATOM 11499 N N . ILE E 1 358 ? 25.958 -24.187 -90.121 1.00 40.12 358 ILE D N 1
ATOM 11500 C CA . ILE E 1 358 ? 25.017 -23.155 -89.683 1.00 36.50 358 ILE D CA 1
ATOM 11501 C C . ILE E 1 358 ? 24.955 -22.034 -90.722 1.00 41.33 358 ILE D C 1
ATOM 11502 O O . ILE E 1 358 ? 23.894 -21.434 -90.928 1.00 52.02 358 ILE D O 1
ATOM 11507 N N . ARG E 1 359 ? 26.055 -21.767 -91.430 1.00 31.59 359 ARG D N 1
ATOM 11508 C CA . ARG E 1 359 ? 26.011 -20.746 -92.475 1.00 44.04 359 ARG D CA 1
ATOM 11509 C C . ARG E 1 359 ? 25.125 -21.188 -93.625 1.00 41.38 359 ARG D C 1
ATOM 11510 O O . ARG E 1 359 ? 24.382 -20.373 -94.174 1.00 43.12 359 ARG D O 1
ATOM 11518 N N . VAL E 1 360 ? 25.206 -22.467 -94.022 1.00 35.79 360 VAL D N 1
ATOM 11519 C CA . VAL E 1 360 ? 24.264 -22.993 -95.004 1.00 40.04 360 VAL D CA 1
ATOM 11520 C C . VAL E 1 360 ? 22.838 -22.797 -94.514 1.00 45.93 360 VAL D C 1
ATOM 11521 O O . VAL E 1 360 ? 21.940 -22.423 -95.277 1.00 47.47 360 VAL D O 1
ATOM 11525 N N . ILE E 1 361 ? 22.599 -23.089 -93.245 1.00 44.24 361 ILE D N 1
ATOM 11526 C CA . ILE E 1 361 ? 21.237 -23.068 -92.753 1.00 39.80 361 ILE D CA 1
ATOM 11527 C C . ILE E 1 361 ? 20.714 -21.631 -92.672 1.00 36.46 361 ILE D C 1
ATOM 11528 O O . ILE E 1 361 ? 19.645 -21.321 -93.210 1.00 40.78 361 ILE D O 1
ATOM 11533 N N . VAL E 1 362 ? 21.467 -20.717 -92.055 1.00 36.92 362 VAL D N 1
ATOM 11534 C CA . VAL E 1 362 ? 20.895 -19.373 -91.892 1.00 37.55 362 VAL D CA 1
ATOM 11535 C C . VAL E 1 362 ? 20.789 -18.648 -93.230 1.00 46.55 362 VAL D C 1
ATOM 11536 O O . VAL E 1 362 ? 19.871 -17.847 -93.439 1.00 48.01 362 VAL D O 1
ATOM 11540 N N . SER E 1 363 ? 21.700 -18.907 -94.162 1.00 41.68 363 SER D N 1
ATOM 11541 C CA . SER E 1 363 ? 21.578 -18.251 -95.457 1.00 40.08 363 SER D CA 1
ATOM 11542 C C . SER E 1 363 ? 20.454 -18.879 -96.293 1.00 46.15 363 SER D C 1
ATOM 11543 O O . SER E 1 363 ? 19.673 -18.164 -96.932 1.00 43.11 363 SER D O 1
ATOM 11546 N N . SER E 1 364 ? 20.344 -20.213 -96.297 1.00 43.62 364 SER D N 1
ATOM 11547 C CA . SER E 1 364 ? 19.204 -20.844 -96.956 1.00 36.61 364 SER D CA 1
ATOM 11548 C C . SER E 1 364 ? 17.889 -20.329 -96.404 1.00 42.35 364 SER D C 1
ATOM 11549 O O . SER E 1 364 ? 16.907 -20.195 -97.146 1.00 43.58 364 SER D O 1
ATOM 11552 N N . PHE E 1 365 ? 17.842 -20.054 -95.104 1.00 41.96 365 PHE D N 1
ATOM 11553 C CA . PHE E 1 365 ? 16.588 -19.619 -94.512 1.00 43.50 365 PHE D CA 1
ATOM 11554 C C . PHE E 1 365 ? 16.221 -18.221 -94.991 1.00 48.26 365 PHE D C 1
ATOM 11555 O O . PHE E 1 365 ? 15.070 -17.968 -95.356 1.00 55.27 365 PHE D O 1
ATOM 11563 N N . GLY E 1 366 ? 17.191 -17.305 -94.996 1.00 47.71 366 GLY D N 1
ATOM 11564 C CA . GLY E 1 366 ? 16.935 -15.970 -95.499 1.00 49.77 366 GLY D CA 1
ATOM 11565 C C . GLY E 1 366 ? 16.347 -16.017 -96.891 1.00 54.16 366 GLY D C 1
ATOM 11566 O O . GLY E 1 366 ? 15.389 -15.305 -97.201 1.00 53.20 366 GLY D O 1
ATOM 11567 N N . VAL E 1 367 ? 16.868 -16.902 -97.729 1.00 42.01 367 VAL D N 1
ATOM 11568 C CA . VAL E 1 367 ? 16.540 -16.855 -99.143 1.00 42.22 367 VAL D CA 1
ATOM 11569 C C . VAL E 1 367 ? 15.272 -17.640 -99.450 1.00 55.82 367 VAL D C 1
ATOM 11570 O O . VAL E 1 367 ? 14.361 -17.134 -100.113 1.00 58.55 367 VAL D O 1
ATOM 11574 N N . LYS E 1 368 ? 15.175 -18.866 -98.935 1.00 52.49 368 LYS D N 1
ATOM 11575 C CA . LYS E 1 368 ? 14.111 -19.799 -99.286 1.00 48.65 368 LYS D CA 1
ATOM 11576 C C . LYS E 1 368 ? 12.892 -19.678 -98.382 1.00 54.44 368 LYS D C 1
ATOM 11577 O O . LYS E 1 368 ? 11.762 -19.800 -98.863 1.00 61.21 368 LYS D O 1
ATOM 11583 N N . PHE E 1 369 ? 13.082 -19.430 -97.086 1.00 52.60 369 PHE D N 1
ATOM 11584 C CA . PHE E 1 369 ? 11.944 -19.351 -96.174 1.00 52.55 369 PHE D CA 1
ATOM 11585 C C . PHE E 1 369 ? 11.352 -17.966 -96.072 1.00 47.09 369 PHE D C 1
ATOM 11586 O O . PHE E 1 369 ? 10.167 -17.825 -95.756 1.00 54.45 369 PHE D O 1
ATOM 11594 N N . LEU E 1 370 ? 12.180 -16.949 -96.247 1.00 51.52 370 LEU D N 1
ATOM 11595 C CA . LEU E 1 370 ? 11.782 -15.565 -96.092 1.00 50.08 370 LEU D CA 1
ATOM 11596 C C . LEU E 1 370 ? 11.729 -14.822 -97.415 1.00 47.99 370 LEU D C 1
ATOM 11597 O O . LEU E 1 370 ? 11.030 -13.812 -97.509 1.00 46.81 370 LEU D O 1
ATOM 11602 N N . LEU E 1 371 ? 12.429 -15.313 -98.437 1.00 54.66 371 LEU D N 1
ATOM 11603 C CA . LEU E 1 371 ? 12.518 -14.633 -99.723 1.00 53.25 371 LEU D CA 1
ATOM 11604 C C . LEU E 1 371 ? 13.190 -13.267 -99.593 1.00 53.26 371 LEU D C 1
ATOM 11605 O O . LEU E 1 371 ? 12.955 -12.372 -100.413 1.00 54.07 371 LEU D O 1
ATOM 11610 N N . LEU E 1 372 ? 14.025 -13.096 -98.564 1.00 57.31 372 LEU D N 1
ATOM 11611 C CA . LEU E 1 372 ? 14.820 -11.878 -98.430 1.00 56.00 372 LEU D CA 1
ATOM 11612 C C . LEU E 1 372 ? 15.842 -11.799 -99.556 1.00 50.39 372 LEU D C 1
ATOM 11613 O O . LEU E 1 372 ? 16.411 -12.820 -99.947 1.00 48.02 372 LEU D O 1
ATOM 11618 N N . PRO E 1 373 ? 16.115 -10.607 -100.075 1.00 46.78 373 PRO D N 1
ATOM 11619 C CA . PRO E 1 373 ? 17.094 -10.492 -101.163 1.00 46.23 373 PRO D CA 1
ATOM 11620 C C . PRO E 1 373 ? 18.454 -10.991 -100.701 1.00 53.14 373 PRO D C 1
ATOM 11621 O O . PRO E 1 373 ? 18.990 -10.537 -99.689 1.00 61.80 373 PRO D O 1
ATOM 11625 N N . TRP E 1 374 ? 19.014 -11.936 -101.456 1.00 46.87 374 TRP D N 1
ATOM 11626 C CA . TRP E 1 374 ? 20.261 -12.555 -101.028 1.00 51.55 374 TRP D CA 1
ATOM 11627 C C . TRP E 1 374 ? 21.353 -11.525 -100.746 1.00 55.66 374 TRP D C 1
ATOM 11628 O O . TRP E 1 374 ? 22.249 -11.787 -99.936 1.00 54.35 374 TRP D O 1
ATOM 11639 N N . LYS E 1 375 ? 21.286 -10.339 -101.351 1.00 53.65 375 LYS D N 1
ATOM 11640 C CA . LYS E 1 375 ? 22.345 -9.367 -101.101 1.00 52.73 375 LYS D CA 1
ATOM 11641 C C . LYS E 1 375 ? 22.251 -8.787 -99.687 1.00 47.19 375 LYS D C 1
ATOM 11642 O O . LYS E 1 375 ? 23.269 -8.394 -99.107 1.00 52.79 375 LYS D O 1
ATOM 11648 N N . TRP E 1 376 ? 21.058 -8.750 -99.099 1.00 41.59 376 TRP D N 1
ATOM 11649 C CA . TRP E 1 376 ? 20.944 -8.347 -97.701 1.00 44.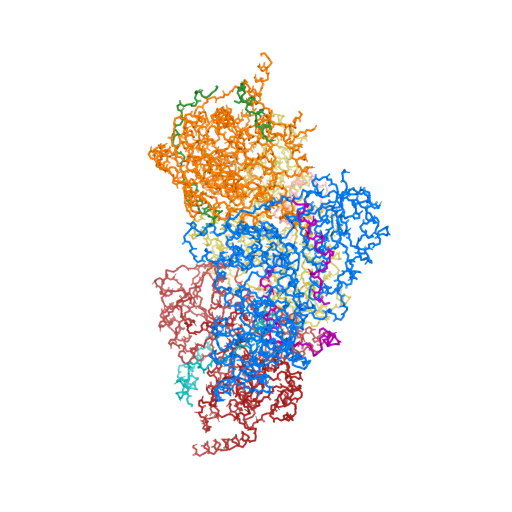56 376 TRP D CA 1
ATOM 11650 C C . TRP E 1 376 ? 21.692 -9.315 -96.788 1.00 44.13 376 TRP D C 1
ATOM 11651 O O . TRP E 1 376 ? 22.448 -8.894 -95.902 1.00 40.47 376 TRP D O 1
ATOM 11662 N N . GLY E 1 377 ? 21.495 -10.623 -96.998 1.00 35.48 377 GLY D N 1
ATOM 11663 C CA . GLY E 1 377 ? 22.214 -11.611 -96.211 1.00 33.53 377 GLY D CA 1
ATOM 11664 C C . GLY E 1 377 ? 23.720 -11.488 -96.368 1.00 43.94 377 GLY D C 1
ATOM 11665 O O . GLY E 1 377 ? 24.461 -11.389 -95.386 1.00 48.15 377 GLY D O 1
ATOM 11666 N N . MET E 1 378 ? 24.192 -11.475 -97.612 1.00 37.94 378 MET D N 1
ATOM 11667 C CA . MET E 1 378 ? 25.621 -11.356 -97.860 1.00 39.45 378 MET D CA 1
ATOM 11668 C C . MET E 1 378 ? 26.216 -10.101 -97.197 1.00 41.35 378 MET D C 1
ATOM 11669 O O . MET E 1 378 ? 27.308 -10.155 -96.606 1.00 41.14 378 MET D O 1
ATOM 11674 N N . LYS E 1 379 ? 25.505 -8.971 -97.243 1.00 41.86 379 LYS D N 1
ATOM 11675 C CA . LYS E 1 379 ? 26.054 -7.761 -96.625 1.00 39.90 379 LYS D CA 1
ATOM 11676 C C . LYS E 1 379 ? 26.026 -7.835 -95.105 1.00 38.80 379 LYS D C 1
ATOM 11677 O O . LYS E 1 379 ? 26.913 -7.286 -94.443 1.00 55.35 379 LYS D O 1
ATOM 11683 N N . TYR E 1 380 ? 25.045 -8.522 -94.524 1.00 35.79 380 TYR D N 1
ATOM 11684 C CA . TYR E 1 380 ? 25.117 -8.719 -93.084 1.00 42.89 380 TYR D CA 1
ATOM 11685 C C . TYR E 1 380 ? 26.310 -9.613 -92.702 1.00 43.28 380 TYR D C 1
ATOM 11686 O O . TYR E 1 380 ? 27.012 -9.322 -91.728 1.00 40.06 380 TYR D O 1
ATOM 11695 N N . PHE E 1 381 ? 26.566 -10.697 -93.450 1.00 40.84 381 PHE D N 1
ATOM 11696 C CA . PHE E 1 381 ? 27.752 -11.511 -93.172 1.00 44.53 381 PHE D CA 1
ATOM 11697 C C . PHE E 1 381 ? 29.017 -10.683 -93.307 1.00 47.52 381 PHE D C 1
ATOM 11698 O O . PHE E 1 381 ? 29.948 -10.818 -92.504 1.00 50.44 381 PHE D O 1
ATOM 11706 N N . TRP E 1 382 ? 29.067 -9.831 -94.337 1.00 31.89 382 TRP D N 1
ATOM 11707 C CA . TRP E 1 382 ? 30.221 -8.990 -94.604 1.00 33.92 382 TRP D CA 1
ATOM 11708 C C . TRP E 1 382 ? 30.556 -8.075 -93.430 1.00 37.66 382 TRP D C 1
ATOM 11709 O O . TRP E 1 382 ? 31.723 -7.703 -93.250 1.00 39.82 382 TRP D O 1
ATOM 11720 N N . ASP E 1 383 ? 29.573 -7.745 -92.603 1.00 31.64 383 ASP D N 1
ATOM 11721 C CA . ASP E 1 383 ? 29.812 -6.842 -91.500 1.00 41.57 383 ASP D CA 1
ATOM 11722 C C . ASP E 1 383 ? 30.117 -7.548 -90.188 1.00 32.84 383 ASP D C 1
ATOM 11723 O O . ASP E 1 383 ? 30.626 -6.905 -89.263 1.00 42.74 383 ASP D O 1
ATOM 11728 N N . THR E 1 384 ? 29.854 -8.842 -90.086 1.00 32.05 384 THR D N 1
ATOM 11729 C CA . THR E 1 384 ? 29.911 -9.513 -88.798 1.00 41.44 384 THR D CA 1
ATOM 11730 C C . THR E 1 384 ? 30.802 -10.741 -88.749 1.00 30.52 384 THR D C 1
ATOM 11731 O O . THR E 1 384 ? 31.105 -11.189 -87.641 1.00 40.06 384 THR D O 1
ATOM 11735 N N . LEU E 1 385 ? 31.213 -11.309 -89.890 1.00 37.56 385 LEU D N 1
ATOM 11736 C CA . LEU E 1 385 ? 32.141 -12.450 -89.923 1.00 30.47 385 LEU D CA 1
ATOM 11737 C C . LEU E 1 385 ? 33.594 -11.980 -89.861 1.00 35.66 385 LEU D C 1
ATOM 11738 O O . LEU E 1 385 ? 34.027 -11.150 -90.673 1.00 35.42 385 LEU D O 1
ATOM 11743 N N . LEU E 1 386 ? 34.360 -12.511 -88.909 1.00 35.36 386 LEU D N 1
ATOM 11744 C CA . LEU E 1 386 ? 35.796 -12.223 -88.895 1.00 37.21 386 LEU D CA 1
ATOM 11745 C C . LEU E 1 386 ? 36.468 -12.652 -90.201 1.00 37.94 386 LEU D C 1
ATOM 11746 O O . LEU E 1 386 ? 37.355 -11.958 -90.704 1.00 39.21 386 LEU D O 1
ATOM 11751 N N . ASP E 1 387 ? 36.076 -13.806 -90.752 1.00 32.35 387 ASP D N 1
ATOM 11752 C CA . ASP E 1 387 ? 36.716 -14.366 -91.941 1.00 30.33 387 ASP D CA 1
ATOM 11753 C C . ASP E 1 387 ? 36.066 -13.910 -93.237 1.00 32.20 387 ASP D C 1
ATOM 11754 O O . ASP E 1 387 ? 36.366 -14.474 -94.295 1.00 42.65 387 ASP D O 1
ATOM 11759 N N . ALA E 1 388 ? 35.154 -12.939 -93.170 1.00 39.18 388 ALA D N 1
ATOM 11760 C CA . ALA E 1 388 ? 34.479 -12.397 -94.348 1.00 40.79 388 ALA D CA 1
ATOM 11761 C C . ALA E 1 388 ? 35.431 -12.308 -95.533 1.00 43.19 388 ALA D C 1
ATOM 11762 O O . ALA E 1 388 ? 36.446 -11.597 -95.496 1.00 43.74 388 ALA D O 1
ATOM 11764 N N . ASP E 1 389 ? 35.096 -13.044 -96.581 1.00 40.83 389 ASP D N 1
ATOM 11765 C CA . ASP E 1 389 ? 36.004 -13.322 -97.684 1.00 35.14 389 ASP D CA 1
ATOM 11766 C C . ASP E 1 389 ? 35.135 -13.286 -98.928 1.00 41.21 389 ASP D C 1
ATOM 11767 O O . ASP E 1 389 ? 34.134 -14.013 -99.011 1.00 39.09 389 ASP D O 1
ATOM 11772 N N . LEU E 1 390 ? 35.466 -12.398 -99.859 1.00 45.03 390 LEU D N 1
ATOM 11773 C CA . LEU E 1 390 ? 34.564 -12.154 -100.976 1.00 42.99 390 LEU D CA 1
ATOM 11774 C C . LEU E 1 390 ? 34.336 -13.422 -101.798 1.00 49.28 390 LEU D C 1
ATOM 11775 O O . LEU E 1 390 ? 33.198 -13.751 -102.150 1.00 44.20 390 LEU D O 1
ATOM 11780 N N . GLU E 1 391 ? 35.419 -14.141 -102.131 1.00 47.84 391 GLU D N 1
ATOM 11781 C CA . GLU E 1 391 ? 35.301 -15.305 -103.005 1.00 42.32 391 GLU D CA 1
ATOM 11782 C C . GLU E 1 391 ? 34.674 -16.493 -102.266 1.00 43.60 391 GLU D C 1
ATOM 11783 O O . GLU E 1 391 ? 33.825 -17.197 -102.821 1.00 44.44 391 GLU D O 1
ATOM 11789 N N . CYS E 1 392 ? 35.066 -16.719 -101.008 1.00 44.71 392 CYS D N 1
ATOM 11790 C CA . CYS E 1 392 ? 34.462 -17.787 -100.212 1.00 41.93 392 CYS D CA 1
ATOM 11791 C C . CYS E 1 392 ? 32.978 -17.535 -99.969 1.00 44.62 392 CYS D C 1
ATOM 11792 O O . CYS E 1 392 ? 32.182 -18.470 -100.006 1.00 49.54 392 CYS D O 1
ATOM 11795 N N . ASP E 1 393 ? 32.590 -16.276 -99.728 1.00 49.07 393 ASP D N 1
ATOM 11796 C CA . ASP E 1 393 ? 31.193 -15.939 -99.467 1.00 43.74 393 ASP D CA 1
ATOM 11797 C C . ASP E 1 393 ? 30.330 -16.132 -100.714 1.00 44.37 393 ASP D C 1
ATOM 11798 O O . ASP E 1 393 ? 29.204 -16.643 -100.632 1.00 40.63 393 ASP D O 1
ATOM 11803 N N . ILE E 1 394 ? 30.837 -15.723 -101.880 1.00 46.88 394 ILE D N 1
ATOM 11804 C CA . ILE E 1 394 ? 30.084 -15.889 -103.121 1.00 48.81 394 ILE D CA 1
ATOM 11805 C C . ILE E 1 394 ? 29.907 -17.371 -103.457 1.00 47.86 394 ILE D C 1
ATOM 11806 O O . ILE E 1 394 ? 28.838 -17.789 -103.918 1.00 49.00 394 ILE D O 1
ATOM 11811 N N . LEU E 1 395 ? 30.956 -18.186 -103.257 1.00 39.05 395 LEU D N 1
ATOM 11812 C CA . LEU E 1 395 ? 30.811 -19.623 -103.456 1.00 46.03 395 LEU D CA 1
ATOM 11813 C C . LEU E 1 395 ? 29.741 -20.186 -102.532 1.00 46.10 395 LEU D C 1
ATOM 11814 O O . LEU E 1 395 ? 28.990 -21.084 -102.915 1.00 48.30 395 LEU D O 1
ATOM 11819 N N . GLY E 1 396 ? 29.656 -19.664 -101.307 1.00 39.13 396 GLY D N 1
ATOM 11820 C CA . GLY E 1 396 ? 28.653 -20.158 -100.386 1.00 33.21 396 GLY D CA 1
ATOM 11821 C C . GLY E 1 396 ? 27.249 -19.795 -100.834 1.00 47.84 396 GLY D C 1
ATOM 11822 O O . GLY E 1 396 ? 26.359 -20.645 -100.848 1.00 39.87 396 GLY D O 1
ATOM 11823 N N . TRP E 1 397 ? 27.026 -18.525 -101.212 1.00 39.16 397 TRP D N 1
ATOM 11824 C CA . TRP E 1 397 ? 25.697 -18.161 -101.700 1.00 48.62 397 TRP D CA 1
ATOM 11825 C C . TRP E 1 397 ? 25.377 -18.852 -103.026 1.00 50.81 397 TRP D C 1
ATOM 11826 O O . TRP E 1 397 ? 24.216 -19.207 -103.273 1.00 40.58 397 TRP D O 1
ATOM 11837 N N . GLN E 1 398 ? 26.384 -19.106 -103.870 1.00 51.70 398 GLN D N 1
ATOM 11838 C CA . GLN E 1 398 ? 26.122 -19.918 -105.055 1.00 57.18 398 GLN D CA 1
ATOM 11839 C C . GLN E 1 398 ? 25.725 -21.335 -104.674 1.00 52.52 398 GLN D C 1
ATOM 11840 O O . GLN E 1 398 ? 24.824 -21.923 -105.283 1.00 55.18 398 GLN D O 1
ATOM 11846 N N . TYR E 1 399 ? 26.372 -21.896 -103.657 1.00 48.19 399 TYR D N 1
ATOM 11847 C CA . TYR E 1 399 ? 26.076 -23.271 -103.271 1.00 50.52 399 TYR D CA 1
ATOM 11848 C C . TYR E 1 399 ? 24.667 -23.385 -102.714 1.00 51.78 399 TYR D C 1
ATOM 11849 O O . TYR E 1 399 ? 23.983 -24.395 -102.921 1.00 56.64 399 TYR D O 1
ATOM 11858 N N . ILE E 1 400 ? 24.218 -22.348 -102.009 1.00 51.97 400 ILE D N 1
ATOM 11859 C CA . ILE E 1 400 ? 22.947 -22.365 -101.298 1.00 55.34 400 ILE D CA 1
ATOM 11860 C C . ILE E 1 400 ? 21.757 -22.184 -102.238 1.00 61.31 400 ILE D C 1
ATOM 11861 O O . ILE E 1 400 ? 20.651 -22.658 -101.937 1.00 54.16 400 ILE D O 1
ATOM 11866 N N . SER E 1 401 ? 21.979 -21.582 -103.409 1.00 63.07 401 SER D N 1
ATOM 11867 C CA . SER E 1 401 ? 20.911 -21.091 -104.267 1.00 63.28 401 SER D CA 1
ATOM 11868 C C . SER E 1 401 ? 20.843 -21.802 -105.614 1.00 66.14 401 SER D C 1
ATOM 11869 O O . SER E 1 401 ? 20.226 -21.282 -106.548 1.00 77.30 401 SER D O 1
ATOM 11872 N N . GLY E 1 402 ? 21.440 -22.980 -105.731 1.00 66.24 402 GLY D N 1
ATOM 11873 C CA . GLY E 1 402 ? 21.355 -23.745 -106.955 1.00 71.97 402 GLY D CA 1
ATOM 11874 C C . GLY E 1 402 ? 22.133 -23.195 -108.131 1.00 78.88 402 GLY D C 1
ATOM 11875 O O . GLY E 1 402 ? 21.977 -23.702 -109.252 1.00 81.07 402 GLY D O 1
ATOM 11876 N N . SER E 1 403 ? 22.953 -22.168 -107.925 1.00 75.28 403 SER D N 1
ATOM 11877 C CA . SER E 1 403 ? 23.789 -21.643 -108.994 1.00 75.04 403 SER D CA 1
ATOM 11878 C C . SER E 1 403 ? 24.961 -22.551 -109.327 1.00 86.70 403 SER D C 1
ATOM 11879 O O . SER E 1 403 ? 25.691 -22.266 -110.281 1.00 94.01 403 SER D O 1
ATOM 11882 N N . ILE E 1 404 ? 25.153 -23.632 -108.580 1.00 91.01 404 ILE D N 1
ATOM 11883 C CA . ILE E 1 404 ? 26.348 -24.462 -108.700 1.00 96.12 404 ILE D CA 1
ATOM 11884 C C . ILE E 1 404 ? 25.933 -25.868 -109.112 1.00 102.38 404 ILE D C 1
ATOM 11885 O O . ILE E 1 404 ? 24.906 -26.379 -108.633 1.00 94.55 404 ILE D O 1
ATOM 11890 N N . PRO E 1 405 ? 26.713 -26.531 -109.976 1.00 116.21 405 PRO D N 1
ATOM 11891 C CA . PRO E 1 405 ? 26.324 -27.861 -110.474 1.00 119.14 405 PRO D CA 1
ATOM 11892 C C . PRO E 1 405 ? 25.956 -28.833 -109.363 1.00 113.11 405 PRO D C 1
ATOM 11893 O O . PRO E 1 405 ? 24.824 -29.331 -109.314 1.00 105.52 405 PRO D O 1
ATOM 11897 N N . ASP E 1 406 ? 26.906 -29.103 -108.465 1.00 112.34 406 ASP D N 1
ATOM 11898 C CA . ASP E 1 406 ? 26.734 -30.075 -107.392 1.00 113.10 406 ASP D CA 1
ATOM 11899 C C . ASP E 1 406 ? 26.168 -29.467 -106.104 1.00 102.84 406 ASP D C 1
ATOM 11900 O O . ASP E 1 406 ? 26.087 -30.165 -105.088 1.00 107.89 406 ASP D O 1
ATOM 11905 N N . GLY E 1 407 ? 25.758 -28.198 -106.124 1.00 89.49 407 GLY D N 1
ATOM 11906 C CA . GLY E 1 407 ? 25.250 -27.557 -104.930 1.00 82.88 407 GLY D CA 1
ATOM 11907 C C . GLY E 1 407 ? 23.780 -27.847 -104.687 1.00 80.81 407 GLY D C 1
ATOM 11908 O O . GLY E 1 407 ? 23.108 -28.520 -105.468 1.00 83.16 407 GLY D O 1
ATOM 11909 N N . HIS E 1 408 ? 23.286 -27.339 -103.552 1.00 73.45 408 HIS D N 1
ATOM 11910 C CA . HIS E 1 408 ? 21.855 -27.376 -103.251 1.00 68.82 408 HIS D CA 1
ATOM 11911 C C . HIS E 1 408 ? 21.050 -26.897 -104.452 1.00 77.45 408 HIS D C 1
ATOM 11912 O O . HIS E 1 408 ? 21.441 -25.949 -105.141 1.00 84.72 408 HIS D O 1
ATOM 11919 N N . GLU E 1 409 ? 19.910 -27.540 -104.691 1.00 79.69 409 GLU D N 1
ATOM 11920 C CA . GLU E 1 409 ? 18.976 -27.052 -105.697 1.00 90.55 409 GLU D CA 1
ATOM 11921 C C . GLU E 1 409 ? 18.035 -26.029 -105.068 1.00 86.72 409 GLU D C 1
ATOM 11922 O O . GLU E 1 409 ? 17.710 -26.102 -103.881 1.00 83.62 409 GLU D O 1
ATOM 11928 N N . LEU E 1 410 ? 17.605 -25.064 -105.879 1.00 88.28 410 LEU D N 1
ATOM 11929 C CA . LEU E 1 410 ? 16.978 -23.870 -105.324 1.00 84.38 410 LEU D CA 1
ATOM 11930 C C . LEU E 1 410 ? 15.714 -24.202 -104.536 1.00 87.94 410 LEU D C 1
ATOM 11931 O O . LEU E 1 410 ? 15.452 -23.588 -103.495 1.00 87.01 410 LEU D O 1
ATOM 11936 N N . ASP E 1 411 ? 14.918 -25.171 -105.009 1.00 87.36 411 ASP D N 1
ATOM 11937 C CA . ASP E 1 411 ? 13.604 -25.451 -104.429 1.00 91.50 411 ASP D CA 1
ATOM 11938 C C . ASP E 1 411 ? 13.650 -26.519 -103.343 1.00 90.32 411 ASP D C 1
ATOM 11939 O O . ASP E 1 411 ? 12.658 -27.228 -103.125 1.00 92.49 411 ASP D O 1
ATOM 11944 N N . ARG E 1 412 ? 14.775 -26.646 -102.656 1.00 86.89 412 ARG D N 1
ATOM 11945 C CA . ARG E 1 412 ? 14.967 -27.643 -101.609 1.00 83.50 412 ARG D CA 1
ATOM 11946 C C . ARG E 1 412 ? 14.795 -26.948 -100.257 1.00 80.07 412 ARG D C 1
ATOM 11947 O O . ARG E 1 412 ? 15.731 -26.333 -99.742 1.00 73.35 412 ARG D O 1
ATOM 11955 N N . LEU E 1 413 ? 13.579 -27.004 -99.703 1.00 81.82 413 LEU D N 1
ATOM 11956 C CA . LEU E 1 413 ? 13.308 -26.518 -98.351 1.00 74.89 413 LEU D CA 1
ATOM 11957 C C . LEU E 1 413 ? 13.585 -27.635 -97.359 1.00 80.85 413 LEU D C 1
ATOM 11958 O O . LEU E 1 413 ? 12.915 -28.674 -97.395 1.00 87.70 413 LEU D O 1
ATOM 11963 N N . ASP E 1 414 ? 14.529 -27.417 -96.451 1.00 82.52 414 ASP D N 1
ATOM 11964 C CA . ASP E 1 414 ? 14.946 -28.495 -95.570 1.00 89.92 414 ASP D CA 1
ATOM 11965 C C . ASP E 1 414 ? 14.264 -28.415 -94.208 1.00 88.93 414 ASP D C 1
ATOM 11966 O O . ASP E 1 414 ? 13.748 -27.379 -93.790 1.00 95.88 414 ASP D O 1
ATOM 11971 N N . ASN E 1 415 ? 14.286 -29.551 -93.520 1.00 85.51 415 ASN D N 1
ATOM 11972 C CA . ASN E 1 415 ? 13.383 -29.833 -92.410 1.00 81.46 415 ASN D CA 1
ATOM 11973 C C . ASN E 1 415 ? 14.063 -29.464 -91.090 1.00 79.43 415 ASN D C 1
ATOM 11974 O O . ASN E 1 415 ? 15.016 -30.155 -90.677 1.00 74.12 415 ASN D O 1
ATOM 11979 N N . PRO E 1 416 ? 13.611 -28.423 -90.388 1.00 75.11 416 PRO D N 1
ATOM 11980 C CA . PRO E 1 416 ? 14.307 -28.013 -89.152 1.00 65.61 416 PRO D CA 1
ATOM 11981 C C . PRO E 1 416 ? 14.513 -29.143 -88.151 1.00 63.84 416 PRO D C 1
ATOM 11982 O O . PRO E 1 416 ? 15.624 -29.314 -87.624 1.00 70.54 416 PRO D O 1
ATOM 11986 N N . ALA E 1 417 ? 13.473 -29.934 -87.893 1.00 46.23 417 ALA D N 1
ATOM 11987 C CA . ALA E 1 417 ? 13.584 -31.055 -86.962 1.00 57.56 417 ALA D CA 1
ATOM 11988 C C . ALA E 1 417 ? 14.679 -32.042 -87.376 1.00 66.60 417 ALA D C 1
ATOM 11989 O O . ALA E 1 417 ? 15.427 -32.547 -86.526 1.00 66.61 417 ALA D O 1
ATOM 11991 N N . LEU E 1 418 ? 14.772 -32.364 -88.673 1.00 67.07 418 LEU D N 1
ATOM 11992 C CA . LEU E 1 418 ? 15.744 -33.377 -89.083 1.00 61.94 418 LEU D CA 1
ATOM 11993 C C . LEU E 1 418 ? 17.161 -32.830 -89.060 1.00 65.01 418 LEU D C 1
ATOM 11994 O O . LEU E 1 418 ? 18.113 -33.575 -88.790 1.00 65.92 418 LEU D O 1
ATOM 11999 N N . GLN E 1 419 ? 17.321 -31.537 -89.348 1.00 58.64 419 GLN D N 1
ATOM 12000 C CA . GLN E 1 419 ? 18.645 -30.942 -89.281 1.00 51.05 419 GLN D CA 1
ATOM 12001 C C . GLN E 1 419 ? 19.157 -30.959 -87.853 1.00 50.62 419 GLN D C 1
ATOM 12002 O O . GLN E 1 419 ? 20.343 -31.220 -87.614 1.00 50.80 419 GLN D O 1
ATOM 12008 N N . GLY E 1 420 ? 18.271 -30.709 -86.890 1.00 51.90 420 GLY D N 1
ATOM 12009 C CA . GLY E 1 420 ? 18.687 -30.733 -85.500 1.00 57.58 420 GLY D CA 1
ATOM 12010 C C . GLY E 1 420 ? 19.290 -32.067 -85.107 1.00 60.51 420 GLY D C 1
ATOM 12011 O O . GLY E 1 420 ? 20.337 -32.119 -84.451 1.00 54.68 420 GLY D O 1
ATOM 12012 N N . ALA E 1 421 ? 18.657 -33.162 -85.538 1.00 56.45 421 ALA D N 1
ATOM 12013 C CA . ALA E 1 421 ? 19.139 -34.491 -85.184 1.00 45.73 421 ALA D CA 1
ATOM 12014 C C . ALA E 1 421 ? 20.461 -34.811 -85.868 1.00 53.39 421 ALA D C 1
ATOM 12015 O O . ALA E 1 421 ? 21.335 -35.451 -85.274 1.00 66.31 421 ALA D O 1
ATOM 12017 N N . LYS E 1 422 ? 20.642 -34.376 -87.114 1.00 52.18 422 LYS D N 1
ATOM 12018 C CA . LYS E 1 422 ? 21.904 -34.676 -87.787 1.00 53.60 422 LYS D CA 1
ATOM 12019 C C . LYS E 1 422 ? 23.062 -33.870 -87.194 1.00 53.58 422 LYS D C 1
ATOM 12020 O O . LYS E 1 422 ? 24.144 -34.412 -86.961 1.00 60.24 422 LYS D O 1
ATOM 12026 N N . TYR E 1 423 ? 22.859 -32.580 -86.944 1.00 51.66 423 TYR D N 1
ATOM 12027 C CA . TYR E 1 423 ? 23.968 -31.674 -86.675 1.00 51.24 423 TYR D CA 1
ATOM 12028 C C . TYR E 1 423 ? 24.081 -31.264 -85.212 1.00 48.73 423 TYR D C 1
ATOM 12029 O O . TYR E 1 423 ? 25.120 -30.722 -84.819 1.00 49.91 423 TYR D O 1
ATOM 12038 N N . ASP E 1 424 ? 23.049 -31.503 -84.401 1.00 49.60 424 ASP D N 1
ATOM 12039 C CA . ASP E 1 424 ? 23.040 -31.100 -82.993 1.00 45.89 424 ASP D CA 1
ATOM 12040 C C . ASP E 1 424 ? 22.309 -32.171 -82.191 1.00 50.63 424 ASP D C 1
ATOM 12041 O O . ASP E 1 424 ? 21.330 -31.894 -81.483 1.00 43.65 424 ASP D O 1
ATOM 12046 N N . PRO E 1 425 ? 22.775 -33.424 -82.282 1.00 46.13 425 PRO D N 1
ATOM 12047 C CA . PRO E 1 425 ? 21.927 -34.568 -81.870 1.00 43.71 425 PRO D CA 1
ATOM 12048 C C . PRO E 1 425 ? 21.599 -34.605 -80.395 1.00 48.60 425 PRO D C 1
ATOM 12049 O O . PRO E 1 425 ? 20.589 -35.219 -80.035 1.00 57.70 425 PRO D O 1
ATOM 12053 N N . GLU E 1 426 ? 22.363 -33.946 -79.526 1.00 52.61 426 GLU D N 1
ATOM 12054 C CA . GLU E 1 426 ? 21.955 -33.862 -78.130 1.00 56.66 426 GLU D CA 1
ATOM 12055 C C . GLU E 1 426 ? 21.457 -32.473 -77.738 1.00 56.35 426 GLU D C 1
ATOM 12056 O O . GLU E 1 426 ? 21.184 -32.228 -76.554 1.00 55.99 426 GLU D O 1
ATOM 12062 N N . GLY E 1 427 ? 21.268 -31.580 -78.709 1.00 50.95 427 GLY D N 1
ATOM 12063 C CA . GLY E 1 427 ? 20.670 -30.288 -78.432 1.00 43.98 427 GLY D CA 1
ATOM 12064 C C . GLY E 1 427 ? 21.553 -29.296 -77.717 1.00 43.77 427 GLY D C 1
ATOM 12065 O O . GLY E 1 427 ? 21.050 -28.269 -77.247 1.00 54.10 427 GLY D O 1
ATOM 12066 N N . GLU E 1 428 ? 22.860 -29.555 -77.621 1.00 47.21 428 GLU D N 1
ATOM 12067 C CA . GLU E 1 428 ? 23.714 -28.661 -76.842 1.00 54.61 428 GLU D CA 1
ATOM 12068 C C . GLU E 1 428 ? 23.871 -27.294 -77.501 1.00 47.99 428 GLU D C 1
ATOM 12069 O O . GLU E 1 428 ? 23.948 -26.274 -76.806 1.00 52.44 428 GLU D O 1
ATOM 12075 N N . TYR E 1 429 ? 23.866 -27.253 -78.828 1.00 42.61 429 TYR D N 1
ATOM 12076 C CA . TYR E 1 429 ? 23.917 -25.984 -79.535 1.00 40.42 429 TYR D CA 1
ATOM 12077 C C . TYR E 1 429 ? 22.732 -25.111 -79.159 1.00 46.58 429 TYR D C 1
ATOM 12078 O O . TYR E 1 429 ? 22.896 -23.940 -78.795 1.00 44.86 429 TYR D O 1
ATOM 12087 N N . ILE E 1 430 ? 21.526 -25.680 -79.196 1.00 43.84 430 ILE D N 1
ATOM 12088 C CA . ILE E 1 430 ? 20.341 -24.910 -78.824 1.00 37.94 430 ILE D CA 1
ATOM 12089 C C . ILE E 1 430 ? 20.412 -24.492 -77.361 1.00 39.66 430 ILE D C 1
ATOM 12090 O O . ILE E 1 430 ? 20.214 -23.318 -77.030 1.00 38.83 430 ILE D O 1
ATOM 12095 N N . ARG E 1 431 ? 20.701 -25.434 -76.451 1.00 38.69 431 ARG D N 1
ATOM 12096 C CA . ARG E 1 431 ? 20.659 -25.053 -75.038 1.00 39.87 431 ARG D CA 1
ATOM 12097 C C . ARG E 1 431 ? 21.691 -23.985 -74.700 1.00 43.74 431 ARG D C 1
ATOM 12098 O O . ARG E 1 431 ? 21.485 -23.216 -73.757 1.00 46.94 431 ARG D O 1
ATOM 12106 N N . GLN E 1 432 ? 22.776 -23.882 -75.466 1.00 47.68 432 GLN D N 1
ATOM 12107 C CA . GLN E 1 432 ? 23.791 -22.881 -75.152 1.00 35.89 432 GLN D CA 1
ATOM 12108 C C . GLN E 1 432 ? 23.361 -21.480 -75.581 1.00 43.72 432 GLN D C 1
ATOM 12109 O O . GLN E 1 432 ? 23.397 -20.538 -74.781 1.00 49.34 432 GLN D O 1
ATOM 12115 N N . TRP E 1 433 ? 22.935 -21.330 -76.831 1.00 42.95 433 TRP D N 1
ATOM 12116 C CA . TRP E 1 433 ? 22.632 -20.034 -77.416 1.00 43.23 433 TRP D CA 1
ATOM 12117 C C . TRP E 1 433 ? 21.178 -19.621 -77.264 1.00 47.41 433 TRP D C 1
ATOM 12118 O O . TRP E 1 433 ? 20.868 -18.441 -77.495 1.00 39.19 433 TRP D O 1
ATOM 12129 N N . LEU E 1 434 ? 20.298 -20.556 -76.887 1.00 40.74 434 LEU D N 1
ATOM 12130 C CA . LEU E 1 434 ? 18.871 -20.289 -76.691 1.00 46.49 434 LEU D CA 1
ATOM 12131 C C . LEU E 1 434 ? 18.449 -20.866 -75.346 1.00 45.22 434 LEU D C 1
ATOM 12132 O O . LEU E 1 434 ? 17.664 -21.817 -75.278 1.00 50.82 434 LEU D O 1
ATOM 12137 N N . PRO E 1 435 ? 18.955 -20.304 -74.248 1.00 49.56 435 PRO D N 1
ATOM 12138 C CA . PRO E 1 435 ? 18.648 -20.882 -72.922 1.00 46.84 435 PRO D CA 1
ATOM 12139 C C . PRO E 1 435 ? 17.156 -20.853 -72.561 1.00 45.17 435 PRO D C 1
ATOM 12140 O O . PRO E 1 435 ? 16.711 -21.677 -71.752 1.00 52.35 435 PRO D O 1
ATOM 12144 N N . GLU E 1 436 ? 16.355 -19.953 -73.146 1.00 41.03 436 GLU D N 1
ATOM 12145 C CA . GLU E 1 436 ? 14.907 -20.031 -72.918 1.00 38.86 436 GLU D CA 1
ATOM 12146 C C . GLU E 1 436 ? 14.336 -21.386 -73.334 1.00 41.83 436 GLU D C 1
ATOM 12147 O O . GLU E 1 436 ? 13.317 -21.824 -72.786 1.00 47.40 436 GLU D O 1
ATOM 12153 N N . LEU E 1 437 ? 14.962 -22.064 -74.292 1.00 37.95 437 LEU D N 1
ATOM 12154 C CA . LEU E 1 437 ? 14.470 -23.359 -74.744 1.00 41.26 437 LEU D CA 1
ATOM 12155 C C . LEU E 1 437 ? 15.067 -24.528 -73.971 1.00 47.50 437 LEU D C 1
ATOM 12156 O O . LEU E 1 437 ? 14.702 -25.674 -74.248 1.00 47.50 437 LEU D O 1
ATOM 12161 N N . ALA E 1 438 ? 15.947 -24.268 -72.998 1.00 43.51 438 ALA D N 1
ATOM 12162 C CA . ALA E 1 438 ? 16.927 -25.271 -72.573 1.00 44.72 438 ALA D CA 1
ATOM 12163 C C . ALA E 1 438 ? 16.335 -26.419 -71.756 1.00 39.07 438 ALA D C 1
ATOM 12164 O O . ALA E 1 438 ? 16.931 -27.499 -71.725 1.00 47.69 438 ALA D O 1
ATOM 12166 N N . ARG E 1 439 ? 15.207 -26.216 -71.086 1.00 40.69 439 ARG D N 1
ATOM 12167 C CA . ARG E 1 439 ? 14.527 -27.276 -70.350 1.00 52.19 439 ARG D CA 1
ATOM 12168 C C . ARG E 1 439 ? 13.650 -28.148 -71.239 1.00 53.03 439 ARG D C 1
ATOM 12169 O O . ARG E 1 439 ? 13.049 -29.098 -70.741 1.00 52.93 439 ARG D O 1
ATOM 12177 N N . LEU E 1 440 ? 13.544 -27.836 -72.527 1.00 57.08 440 LEU D N 1
ATOM 12178 C CA . LEU E 1 440 ? 12.769 -28.671 -73.424 1.00 54.46 440 LEU D CA 1
ATOM 12179 C C . LEU E 1 440 ? 13.457 -30.015 -73.589 1.00 50.31 440 LEU D C 1
ATOM 12180 O O . LEU E 1 440 ? 14.685 -30.072 -73.698 1.00 43.73 440 LEU D O 1
ATOM 12185 N N . PRO E 1 441 ? 12.697 -31.105 -73.644 1.00 47.88 441 PRO D N 1
ATOM 12186 C CA . PRO E 1 441 ? 13.299 -32.404 -73.977 1.00 49.68 441 PRO D CA 1
ATOM 12187 C C . PRO E 1 441 ? 13.993 -32.338 -75.326 1.00 48.14 441 PRO D C 1
ATOM 12188 O O . PRO E 1 441 ? 13.476 -31.765 -76.285 1.00 52.15 441 PRO D O 1
ATOM 12192 N N . THR E 1 442 ? 15.168 -32.954 -75.403 1.00 54.52 442 THR D N 1
ATOM 12193 C CA . THR E 1 442 ? 15.972 -32.834 -76.612 1.00 62.03 442 THR D CA 1
ATOM 12194 C C . THR E 1 442 ? 15.216 -33.290 -77.868 1.00 57.56 442 THR D C 1
ATOM 12195 O O . THR E 1 442 ? 15.476 -32.770 -78.961 1.00 57.25 442 THR D O 1
ATOM 12199 N N . GLU E 1 443 ? 14.250 -34.200 -77.744 1.00 69.15 443 GLU D N 1
ATOM 12200 C CA . GLU E 1 443 ? 13.447 -34.581 -78.905 1.00 65.53 443 GLU D CA 1
ATOM 12201 C C . GLU E 1 443 ? 12.551 -33.456 -79.427 1.00 58.62 443 GLU D C 1
ATOM 12202 O O . GLU E 1 443 ? 12.061 -33.568 -80.554 1.00 62.10 443 GLU D O 1
ATOM 12208 N N . TRP E 1 444 ? 12.333 -32.376 -78.666 1.00 48.48 444 TRP D N 1
ATOM 12209 C CA . TRP E 1 444 ? 11.501 -31.263 -79.136 1.00 55.75 444 TRP D CA 1
ATOM 12210 C C . TRP E 1 444 ? 12.252 -29.948 -79.305 1.00 48.98 444 TRP D C 1
ATOM 12211 O O . TRP E 1 444 ? 11.665 -28.980 -79.795 1.00 50.31 444 TRP D O 1
ATOM 12222 N N . ILE E 1 445 ? 13.523 -29.877 -78.920 1.00 47.40 445 ILE D N 1
ATOM 12223 C CA . ILE E 1 445 ? 14.135 -28.570 -78.793 1.00 53.94 445 ILE D CA 1
ATOM 12224 C C . ILE E 1 445 ? 14.435 -27.949 -80.150 1.00 56.87 445 ILE D C 1
ATOM 12225 O O . ILE E 1 445 ? 14.635 -26.735 -80.233 1.00 58.82 445 ILE D O 1
ATOM 12230 N N . HIS E 1 446 ? 14.459 -28.749 -81.216 1.00 51.41 446 HIS D N 1
ATOM 12231 C CA . HIS E 1 446 ? 14.693 -28.266 -82.570 1.00 50.48 446 HIS D CA 1
ATOM 12232 C C . HIS E 1 446 ? 13.415 -27.950 -83.337 1.00 54.74 446 HIS D C 1
ATOM 12233 O O . HIS E 1 446 ? 13.491 -27.430 -84.457 1.00 56.91 446 HIS D O 1
ATOM 12240 N N . HIS E 1 447 ? 12.243 -28.243 -82.778 1.00 51.89 447 HIS D N 1
ATOM 12241 C CA . HIS E 1 447 ? 10.974 -27.830 -83.377 1.00 42.22 447 HIS D CA 1
ATOM 12242 C C . HIS E 1 447 ? 9.954 -27.642 -82.268 1.00 52.00 447 HIS D C 1
ATOM 12243 O O . HIS E 1 447 ? 8.965 -28.382 -82.164 1.00 51.19 447 HIS D O 1
ATOM 12250 N N . PRO E 1 448 ? 10.159 -26.631 -81.421 1.00 50.36 448 PRO D N 1
ATOM 12251 C CA . PRO E 1 448 ? 9.204 -26.365 -80.330 1.00 53.34 448 PRO D CA 1
ATOM 12252 C C . PRO E 1 448 ? 7.754 -26.294 -80.776 1.00 50.15 448 PRO D C 1
ATOM 12253 O O . PRO E 1 448 ? 6.902 -26.875 -80.102 1.00 50.36 448 PRO D O 1
ATOM 12257 N N . TRP E 1 449 ? 7.446 -25.611 -81.887 1.00 49.53 449 TRP D N 1
ATOM 12258 C CA . TRP E 1 449 ? 6.048 -25.460 -82.309 1.00 55.02 449 TRP D CA 1
ATOM 12259 C C . TRP E 1 449 ? 5.313 -26.803 -82.460 1.00 54.98 449 TRP D C 1
ATOM 12260 O O . TRP E 1 449 ? 4.081 -26.815 -82.425 1.00 61.42 449 TRP D O 1
ATOM 12271 N N . ASP E 1 450 ? 6.028 -27.925 -82.627 1.00 50.35 450 ASP D N 1
ATOM 12272 C CA . ASP E 1 450 ? 5.441 -29.272 -82.631 1.00 56.99 450 ASP D CA 1
ATOM 12273 C C . ASP E 1 450 ? 5.415 -29.934 -81.260 1.00 68.33 450 ASP D C 1
ATOM 12274 O O . ASP E 1 450 ? 5.082 -31.123 -81.176 1.00 73.08 450 ASP D O 1
ATOM 12279 N N . ALA E 1 451 ? 5.806 -29.239 -80.199 1.00 66.70 451 ALA D N 1
ATOM 12280 C CA . ALA E 1 451 ? 5.829 -29.955 -78.938 1.00 62.71 451 ALA D CA 1
ATOM 12281 C C . ALA E 1 451 ? 4.433 -30.002 -78.319 1.00 61.34 451 ALA D C 1
ATOM 12282 O O . ALA E 1 451 ? 3.610 -29.100 -78.524 1.00 59.04 451 ALA D O 1
ATOM 12284 N N . PRO E 1 452 ? 4.134 -31.063 -77.584 1.00 67.78 452 PRO D N 1
ATOM 12285 C CA . PRO E 1 452 ? 2.850 -31.118 -76.873 1.00 65.81 452 PRO D CA 1
ATOM 12286 C C . PRO E 1 452 ? 2.805 -30.008 -75.842 1.00 71.89 452 PRO D C 1
ATOM 12287 O O . PRO E 1 452 ? 3.812 -29.699 -75.206 1.00 85.60 452 PRO D O 1
ATOM 12291 N N . LEU E 1 453 ? 1.636 -29.383 -75.698 1.00 69.07 453 LEU D N 1
ATOM 12292 C CA . LEU E 1 453 ? 1.535 -28.203 -74.841 1.00 69.97 453 LEU D CA 1
ATOM 12293 C C . LEU E 1 453 ? 2.009 -28.486 -73.418 1.00 72.81 453 LEU D C 1
ATOM 12294 O O . LEU E 1 453 ? 2.635 -27.631 -72.777 1.00 69.78 453 LEU D O 1
ATOM 12299 N N . THR E 1 454 ? 1.706 -29.681 -72.911 1.00 73.95 454 THR D N 1
ATOM 12300 C CA . THR E 1 454 ? 2.178 -30.114 -71.601 1.00 70.92 454 THR D CA 1
ATOM 12301 C C . THR E 1 454 ? 3.689 -29.926 -71.466 1.00 70.63 454 THR D C 1
ATOM 12302 O O . THR E 1 454 ? 4.172 -29.324 -70.499 1.00 69.32 454 THR D O 1
ATOM 12306 N N . VAL E 1 455 ? 4.453 -30.443 -72.439 1.00 65.80 455 VAL D N 1
ATOM 12307 C CA . VAL E 1 455 ? 5.906 -30.284 -72.436 1.00 55.26 455 VAL D CA 1
ATOM 12308 C C . VAL E 1 455 ? 6.298 -28.806 -72.489 1.00 53.04 455 VAL D C 1
ATOM 12309 O O . VAL E 1 455 ? 7.214 -28.356 -71.784 1.00 50.39 455 VAL D O 1
ATOM 12313 N N . LEU E 1 456 ? 5.610 -28.027 -73.323 1.00 49.07 456 LEU D N 1
ATOM 12314 C CA . LEU E 1 456 ? 5.949 -26.617 -73.445 1.00 43.09 456 LEU D CA 1
ATOM 12315 C C . LEU E 1 456 ? 5.830 -25.896 -72.109 1.00 55.25 456 LEU D C 1
ATOM 12316 O O . LEU E 1 456 ? 6.708 -25.096 -71.752 1.00 67.81 456 LEU D O 1
ATOM 12321 N N . LYS E 1 457 ? 4.771 -26.168 -71.339 1.00 56.28 457 LYS D N 1
ATOM 12322 C CA . LYS E 1 457 ? 4.616 -25.384 -70.114 1.00 67.92 457 LYS D CA 1
ATOM 12323 C C . LYS E 1 457 ? 5.574 -25.853 -69.023 1.00 57.88 457 LYS D C 1
ATOM 12324 O O . LYS E 1 457 ? 6.264 -25.040 -68.400 1.00 63.62 457 LYS D O 1
ATOM 12330 N N . ALA E 1 458 ? 5.626 -27.161 -68.786 1.00 48.07 458 ALA D N 1
ATOM 12331 C CA . ALA E 1 458 ? 6.620 -27.745 -67.892 1.00 49.29 458 ALA D CA 1
ATOM 12332 C C . ALA E 1 458 ? 8.021 -27.217 -68.166 1.00 61.98 458 ALA D C 1
ATOM 12333 O O . ALA E 1 458 ? 8.881 -27.257 -67.281 1.00 65.53 458 ALA D O 1
ATOM 12335 N N . SER E 1 459 ? 8.272 -26.740 -69.389 1.00 60.64 459 SER D N 1
ATOM 12336 C CA . SER E 1 459 ? 9.589 -26.284 -69.812 1.00 58.09 459 SER D CA 1
ATOM 12337 C C . SER E 1 459 ? 9.740 -24.758 -69.781 1.00 58.48 459 SER D C 1
ATOM 12338 O O . SER E 1 459 ? 10.777 -24.240 -70.206 1.00 51.88 459 SER D O 1
ATOM 12341 N N . GLY E 1 460 ? 8.734 -24.025 -69.313 1.00 52.22 460 GLY D N 1
ATOM 12342 C CA . GLY E 1 460 ? 8.870 -22.579 -69.265 1.00 39.64 460 GLY D CA 1
ATOM 12343 C C . GLY E 1 460 ? 8.843 -21.868 -70.604 1.00 46.83 460 GLY D C 1
ATOM 12344 O O . GLY E 1 460 ? 9.176 -20.685 -70.658 1.00 47.80 460 GLY D O 1
ATOM 12345 N N . VAL E 1 461 ? 8.458 -22.537 -71.689 1.00 50.00 461 VAL D N 1
ATOM 12346 C CA . VAL E 1 461 ? 8.450 -21.949 -73.027 1.00 47.05 461 VAL D CA 1
ATOM 12347 C C . VAL E 1 461 ? 7.035 -21.503 -73.377 1.00 52.84 461 VAL D C 1
ATOM 12348 O O . VAL E 1 461 ? 6.089 -22.292 -73.273 1.00 53.83 461 VAL D O 1
ATOM 12352 N N . GLU E 1 462 ? 6.887 -20.259 -73.833 1.00 52.11 462 GLU D N 1
ATOM 12353 C CA . GLU E 1 462 ? 5.609 -19.767 -74.348 1.00 49.08 462 GLU D CA 1
ATOM 12354 C C . GLU E 1 462 ? 5.826 -19.156 -75.729 1.00 52.25 462 GLU D C 1
ATOM 12355 O O . GLU E 1 462 ? 6.234 -17.997 -75.837 1.00 54.48 462 GLU D O 1
ATOM 12361 N N . LEU E 1 463 ? 5.497 -19.913 -76.777 1.00 51.99 463 LEU D N 1
ATOM 12362 C CA . LEU E 1 463 ? 5.774 -19.474 -78.139 1.00 48.41 463 LEU D CA 1
ATOM 12363 C C . LEU E 1 463 ? 5.066 -18.154 -78.457 1.00 54.42 463 LEU D C 1
ATOM 12364 O O . LEU E 1 463 ? 3.914 -17.932 -78.072 1.00 56.35 463 LEU D O 1
ATOM 12369 N N . GLY E 1 464 ? 5.778 -17.277 -79.175 1.00 52.49 464 GLY D N 1
ATOM 12370 C CA . GLY E 1 464 ? 5.358 -15.918 -79.403 1.00 43.86 464 GLY D CA 1
ATOM 12371 C C . GLY E 1 464 ? 5.683 -14.955 -78.279 1.00 55.27 464 GLY D C 1
ATOM 12372 O O . GLY E 1 464 ? 5.574 -13.736 -78.476 1.00 62.66 464 GLY D O 1
ATOM 12373 N N . THR E 1 465 ? 6.059 -15.448 -77.098 1.00 53.43 465 THR D N 1
ATOM 12374 C CA . THR E 1 465 ? 6.453 -14.576 -75.992 1.00 57.95 465 THR D CA 1
ATOM 12375 C C . THR E 1 465 ? 7.898 -14.857 -75.604 1.00 54.25 465 THR D C 1
ATOM 12376 O O . THR E 1 465 ? 8.782 -14.068 -75.926 1.00 53.04 465 THR D O 1
ATOM 12380 N N . ASN E 1 466 ? 8.146 -15.978 -74.930 1.00 61.02 466 ASN D N 1
ATOM 12381 C CA . ASN E 1 466 ? 9.473 -16.435 -74.524 1.00 58.89 466 ASN D CA 1
ATOM 12382 C C . ASN E 1 466 ? 10.387 -16.698 -75.722 1.00 56.46 466 ASN D C 1
ATOM 12383 O O . ASN E 1 466 ? 11.591 -16.443 -75.669 1.00 49.07 466 ASN D O 1
ATOM 12388 N N . TYR E 1 467 ? 9.846 -17.310 -76.767 1.00 60.78 467 TYR D N 1
ATOM 12389 C CA . TYR E 1 467 ? 10.563 -17.728 -77.962 1.00 51.58 467 TYR D CA 1
ATOM 12390 C C . TYR E 1 467 ? 9.581 -17.529 -79.105 1.00 50.70 467 TYR D C 1
ATOM 12391 O O . TYR E 1 467 ? 8.392 -17.837 -78.960 1.00 49.84 467 TYR D O 1
ATOM 12400 N N . ALA E 1 468 ? 10.057 -16.993 -80.223 1.00 42.07 468 ALA D N 1
ATOM 12401 C CA . ALA E 1 468 ? 9.149 -16.703 -81.329 1.00 41.47 468 ALA D CA 1
ATOM 12402 C C . ALA E 1 468 ? 8.445 -17.967 -81.839 1.00 48.31 468 ALA D C 1
ATOM 12403 O O . ALA E 1 468 ? 8.998 -19.073 -81.824 1.00 58.29 468 ALA D O 1
ATOM 12405 N N . LYS E 1 469 ? 7.198 -17.789 -82.278 1.00 49.49 469 LYS D N 1
ATOM 12406 C CA . LYS E 1 469 ? 6.578 -18.719 -83.211 1.00 52.56 469 LYS D CA 1
ATOM 12407 C C . LYS E 1 469 ? 7.325 -18.685 -84.538 1.00 50.59 469 LYS D C 1
ATOM 12408 O O . LYS E 1 469 ? 7.967 -17.688 -84.877 1.00 51.42 469 LYS D O 1
ATOM 12414 N N . PRO E 1 470 ? 7.242 -19.745 -85.317 1.00 49.44 470 PRO D N 1
ATOM 12415 C CA . PRO E 1 470 ? 7.892 -19.714 -86.635 1.00 47.62 470 PRO D CA 1
ATOM 12416 C C . PRO E 1 470 ? 7.366 -18.533 -87.447 1.00 48.36 470 PRO D C 1
ATOM 12417 O O . PRO E 1 470 ? 6.173 -18.461 -87.743 1.00 52.90 470 PRO D O 1
ATOM 12421 N N . ILE E 1 471 ? 8.242 -17.580 -87.771 1.00 47.96 471 ILE D N 1
ATOM 12422 C CA . ILE E 1 471 ? 7.839 -16.369 -88.482 1.00 49.77 471 ILE D CA 1
ATOM 12423 C C . ILE E 1 471 ? 7.158 -16.703 -89.805 1.00 55.95 471 ILE D C 1
ATOM 12424 O O . ILE E 1 471 ? 6.324 -15.937 -90.297 1.00 55.26 471 ILE D O 1
ATOM 12429 N N . VAL E 1 472 ? 7.490 -17.847 -90.396 1.00 62.71 472 VAL D N 1
ATOM 12430 C CA . VAL E 1 472 ? 6.851 -18.331 -91.614 1.00 59.04 472 VAL D CA 1
ATOM 12431 C C . VAL E 1 472 ? 6.706 -19.833 -91.461 1.00 63.90 472 VAL D C 1
ATOM 12432 O O . VAL E 1 472 ? 7.705 -20.532 -91.269 1.00 69.12 472 VAL D O 1
ATOM 12436 N N . ASP E 1 473 ? 5.472 -20.329 -91.510 1.00 70.15 473 ASP D N 1
ATOM 12437 C CA . ASP E 1 473 ? 5.239 -21.765 -91.412 1.00 76.65 473 ASP D CA 1
ATOM 12438 C C . ASP E 1 473 ? 5.936 -22.493 -92.551 1.00 69.91 473 ASP D C 1
ATOM 12439 O O . ASP E 1 473 ? 6.061 -21.980 -93.667 1.00 72.01 473 ASP D O 1
ATOM 12444 N N . ILE E 1 474 ? 6.387 -23.711 -92.261 1.00 57.96 474 ILE D N 1
ATOM 12445 C CA . ILE E 1 474 ? 7.078 -24.501 -93.275 1.00 62.54 474 ILE D CA 1
ATOM 12446 C C . ILE E 1 474 ? 6.215 -24.666 -94.531 1.00 65.52 474 ILE D C 1
ATOM 12447 O O . ILE E 1 474 ? 6.713 -24.555 -95.658 1.00 65.59 474 ILE D O 1
ATOM 12452 N N . ASP E 1 475 ? 4.915 -24.943 -94.366 1.00 70.13 475 ASP D N 1
ATOM 12453 C CA . ASP E 1 475 ? 4.055 -25.188 -95.527 1.00 72.80 475 ASP D CA 1
ATOM 12454 C C . ASP E 1 475 ? 3.932 -23.942 -96.398 1.00 60.61 475 ASP D C 1
ATOM 12455 O O . ASP E 1 475 ? 4.091 -24.005 -97.626 1.00 50.93 475 ASP D O 1
ATOM 12460 N N . THR E 1 476 ? 3.632 -22.801 -95.773 1.00 56.84 476 THR D N 1
ATOM 12461 C CA . THR E 1 476 ? 3.595 -21.524 -96.475 1.00 55.28 476 THR D CA 1
ATOM 12462 C C . THR E 1 476 ? 4.882 -21.274 -97.260 1.00 55.50 476 THR D C 1
ATOM 12463 O O . THR E 1 476 ? 4.846 -20.946 -98.453 1.00 58.62 476 THR D O 1
ATOM 12467 N N . ALA E 1 477 ? 6.035 -21.427 -96.602 1.00 41.64 477 ALA D N 1
ATOM 12468 C CA . ALA E 1 477 ? 7.305 -21.194 -97.280 1.00 47.49 477 ALA D CA 1
ATOM 12469 C C . ALA E 1 477 ? 7.465 -22.103 -98.491 1.00 50.91 477 ALA D C 1
ATOM 12470 O O . ALA E 1 477 ? 8.002 -21.688 -99.525 1.00 56.77 477 ALA D O 1
ATOM 12472 N N . ARG E 1 478 ? 7.003 -23.348 -98.380 1.00 53.28 478 ARG D N 1
ATOM 12473 C CA . ARG E 1 478 ? 7.119 -24.289 -99.490 1.00 64.40 478 ARG D CA 1
ATOM 12474 C C . ARG E 1 478 ? 6.210 -23.893 -100.649 1.00 65.20 478 ARG D C 1
ATOM 12475 O O . ARG E 1 478 ? 6.620 -23.951 -101.817 1.00 62.05 478 ARG D O 1
ATOM 12483 N N . GLU E 1 479 ? 4.978 -23.477 -100.350 1.00 59.64 479 GLU D N 1
ATOM 12484 C CA . GLU E 1 479 ? 4.122 -22.920 -101.387 1.00 65.98 479 GLU D CA 1
ATOM 12485 C C . GLU E 1 479 ? 4.779 -21.709 -102.050 1.00 67.65 479 GLU D C 1
ATOM 12486 O O . GLU E 1 479 ? 5.080 -21.731 -103.250 1.00 68.73 479 GLU D O 1
ATOM 12492 N N . LEU E 1 480 ? 5.024 -20.641 -101.271 1.00 58.99 480 LEU D N 1
ATOM 12493 C CA . LEU E 1 480 ? 5.583 -19.406 -101.828 1.00 48.90 480 LEU D CA 1
ATOM 12494 C C . LEU E 1 480 ? 6.867 -19.659 -102.597 1.00 56.27 480 LEU D C 1
ATOM 12495 O O . LEU E 1 480 ? 7.111 -19.043 -103.641 1.00 62.13 480 LEU D O 1
ATOM 12500 N N . LEU E 1 481 ? 7.722 -20.544 -102.082 1.00 60.04 481 LEU D N 1
ATOM 12501 C CA . LEU E 1 481 ? 8.954 -20.844 -102.793 1.00 56.55 481 LEU D CA 1
ATOM 12502 C C . LEU E 1 481 ? 8.651 -21.391 -104.181 1.00 55.18 481 LEU D C 1
ATOM 12503 O O . LEU E 1 481 ? 9.221 -20.935 -105.181 1.00 53.68 481 LEU D O 1
ATOM 12508 N N . ALA E 1 482 ? 7.737 -22.359 -104.268 1.00 65.50 482 ALA D N 1
ATOM 12509 C CA . ALA E 1 482 ? 7.398 -22.936 -105.568 1.00 65.46 482 ALA D CA 1
ATOM 12510 C C . ALA E 1 482 ? 6.828 -21.879 -106.510 1.00 57.64 482 ALA D C 1
ATOM 12511 O O . ALA E 1 482 ? 7.194 -21.817 -107.690 1.00 57.55 482 ALA D O 1
ATOM 12513 N N . LYS E 1 483 ? 5.940 -21.024 -106.007 1.00 61.40 483 LYS D N 1
ATOM 12514 C CA . LYS E 1 483 ? 5.364 -20.008 -106.885 1.00 69.78 483 LYS D CA 1
ATOM 12515 C C . LYS E 1 483 ? 6.414 -18.988 -107.309 1.00 70.63 483 LYS D C 1
ATOM 12516 O O . LYS E 1 483 ? 6.439 -18.566 -108.470 1.00 71.34 483 LYS D O 1
ATOM 12522 N N . ALA E 1 484 ? 7.310 -18.603 -106.392 1.00 71.44 484 ALA D N 1
ATOM 12523 C CA . ALA E 1 484 ? 8.400 -17.699 -106.751 1.00 68.78 484 ALA D CA 1
ATOM 12524 C C . ALA E 1 484 ? 9.316 -18.313 -107.812 1.00 62.37 484 ALA D C 1
ATOM 12525 O O . ALA E 1 484 ? 9.820 -17.611 -108.696 1.00 57.60 484 ALA D O 1
ATOM 12527 N N . ILE E 1 485 ? 9.564 -19.620 -107.734 1.00 56.44 485 ILE D N 1
ATOM 12528 C CA . ILE E 1 485 ? 10.438 -20.232 -108.726 1.00 61.05 485 ILE D CA 1
ATOM 12529 C C . ILE E 1 485 ? 9.764 -20.254 -110.092 1.00 69.42 485 ILE D C 1
ATOM 12530 O O . ILE E 1 485 ? 10.389 -19.925 -111.106 1.00 71.73 485 ILE D O 1
ATOM 12535 N N . SER E 1 486 ? 8.485 -20.647 -110.142 1.00 70.65 486 SER D N 1
ATOM 12536 C CA . SER E 1 486 ? 7.756 -20.673 -111.411 1.00 74.42 486 SER D CA 1
ATOM 12537 C C . SER E 1 486 ? 7.694 -19.289 -112.042 1.00 71.40 486 SER D C 1
ATOM 12538 O O . SER E 1 486 ? 7.967 -19.125 -113.238 1.00 72.67 486 SER D O 1
ATOM 12541 N N . ARG E 1 487 ? 7.320 -18.276 -111.252 1.00 67.17 487 ARG D N 1
ATOM 12542 C CA . ARG E 1 487 ? 7.256 -16.916 -111.779 1.00 75.47 487 ARG D CA 1
ATOM 12543 C C . ARG E 1 487 ? 8.625 -16.445 -112.262 1.00 75.47 487 ARG D C 1
ATOM 12544 O O . ARG E 1 487 ? 8.727 -15.770 -113.293 1.00 69.81 487 ARG D O 1
ATOM 12552 N N . THR E 1 488 ? 9.693 -16.818 -111.545 1.00 83.16 488 THR D N 1
ATOM 12553 C CA . THR E 1 488 ? 11.050 -16.550 -112.019 1.00 80.46 488 THR D CA 1
ATOM 12554 C C . THR E 1 488 ? 11.291 -17.198 -113.376 1.00 83.22 488 THR D C 1
ATOM 12555 O O . THR E 1 488 ? 11.800 -16.555 -114.300 1.00 80.53 488 THR D O 1
ATOM 12559 N N . ARG E 1 489 ? 10.938 -18.483 -113.511 1.00 89.93 489 ARG D N 1
ATOM 12560 C CA . ARG E 1 489 ? 11.204 -19.215 -114.749 1.00 94.41 489 ARG D CA 1
ATOM 12561 C C . ARG E 1 489 ? 10.334 -18.730 -115.900 1.00 92.56 489 ARG D C 1
ATOM 12562 O O . ARG E 1 489 ? 10.789 -18.721 -117.050 1.00 91.89 489 ARG D O 1
ATOM 12570 N N . GLU E 1 490 ? 9.085 -18.335 -115.627 1.00 90.69 490 GLU D N 1
ATOM 12571 C CA . GLU E 1 490 ? 8.267 -17.759 -116.690 1.00 93.87 490 GLU D CA 1
ATOM 12572 C C . GLU E 1 490 ? 8.798 -16.389 -117.104 1.00 93.50 490 GLU D C 1
ATOM 12573 O O . GLU E 1 490 ? 8.927 -16.102 -118.301 1.00 94.23 490 GLU D O 1
ATOM 12579 N N . ALA E 1 491 ? 9.144 -15.545 -116.126 1.00 90.58 491 ALA D N 1
ATOM 12580 C CA . ALA E 1 491 ? 9.742 -14.249 -116.431 1.00 85.77 491 ALA D CA 1
ATOM 12581 C C . ALA E 1 491 ? 11.003 -14.388 -117.285 1.00 89.21 491 ALA D C 1
ATOM 12582 O O . ALA E 1 491 ? 11.227 -13.591 -118.202 1.00 96.29 491 ALA D O 1
ATOM 12584 N N . GLN E 1 492 ? 11.838 -15.392 -117.005 1.00 87.86 492 GLN D N 1
ATOM 12585 C CA . GLN E 1 492 ? 13.109 -15.516 -117.716 1.00 92.48 492 GLN D CA 1
ATOM 12586 C C . GLN E 1 492 ? 12.898 -15.820 -119.194 1.00 98.31 492 GLN D C 1
ATOM 12587 O O . GLN E 1 492 ? 13.557 -15.228 -120.059 1.00 96.39 492 GLN D O 1
ATOM 12593 N N . ILE E 1 493 ? 11.993 -16.749 -119.507 1.00 103.73 493 ILE D N 1
ATOM 12594 C CA . ILE E 1 493 ? 11.791 -17.116 -120.905 1.00 111.99 493 ILE D CA 1
ATOM 12595 C C . ILE E 1 493 ? 10.903 -16.113 -121.630 1.00 112.59 493 ILE D C 1
ATOM 12596 O O . ILE E 1 493 ? 10.959 -16.021 -122.864 1.00 114.09 493 ILE D O 1
ATOM 12601 N N . MET E 1 494 ? 10.098 -15.345 -120.894 1.00 108.77 494 MET D N 1
ATOM 12602 C CA . MET E 1 494 ? 9.266 -14.300 -121.479 1.00 103.66 494 MET D CA 1
ATOM 12603 C C . MET E 1 494 ? 10.050 -13.038 -121.828 1.00 96.78 494 MET D C 1
ATOM 12604 O O . MET E 1 494 ? 9.482 -12.127 -122.440 1.00 97.63 494 MET D O 1
ATOM 12609 N N . ILE E 1 495 ? 11.335 -12.973 -121.485 1.00 91.55 495 ILE D N 1
ATOM 12610 C CA . ILE E 1 495 ? 12.166 -11.812 -121.792 1.00 87.47 495 ILE D CA 1
ATOM 12611 C C . ILE E 1 495 ? 13.344 -12.170 -122.698 1.00 90.93 495 ILE D C 1
ATOM 12612 O O . ILE E 1 495 ? 14.007 -13.196 -122.510 1.00 97.04 495 ILE D O 1
ATOM 12617 N N . LEU F 2 6 ? 47.231 -19.817 -72.602 1.00 76.45 38 LEU F N 1
ATOM 12618 C CA . LEU F 2 6 ? 45.882 -20.247 -72.995 1.00 74.57 38 LEU F CA 1
ATOM 12619 C C . LEU F 2 6 ? 45.710 -20.376 -74.517 1.00 61.87 38 LEU F C 1
ATOM 12620 O O . LEU F 2 6 ? 45.916 -19.414 -75.260 1.00 71.01 38 LEU F O 1
ATOM 12625 N N . SER F 2 7 ? 45.301 -21.551 -74.981 1.00 54.39 39 SER F N 1
ATOM 12626 C CA . SER F 2 7 ? 45.247 -21.797 -76.418 1.00 57.83 39 SER F CA 1
ATOM 12627 C C . SER F 2 7 ? 44.072 -21.057 -77.083 1.00 54.97 39 SER F C 1
ATOM 12628 O O . SER F 2 7 ? 43.130 -20.588 -76.435 1.00 59.67 39 SER F O 1
ATOM 12631 N N . GLY F 2 8 ? 44.160 -20.939 -78.410 1.00 45.44 40 GLY F N 1
ATOM 12632 C CA . GLY F 2 8 ? 43.096 -20.293 -79.167 1.00 38.22 40 GLY F CA 1
ATOM 12633 C C . GLY F 2 8 ? 41.762 -21.002 -79.022 1.00 42.17 40 GLY F C 1
ATOM 12634 O O . GLY F 2 8 ? 40.750 -20.384 -78.694 1.00 55.04 40 GLY F O 1
ATOM 12635 N N . ARG F 2 9 ? 41.747 -22.311 -79.252 1.00 44.12 41 ARG F N 1
ATOM 12636 C CA . ARG F 2 9 ? 40.507 -23.068 -79.126 1.00 49.65 41 ARG F CA 1
ATOM 12637 C C . ARG F 2 9 ? 39.934 -22.944 -77.718 1.00 52.47 41 ARG F C 1
ATOM 12638 O O . ARG F 2 9 ? 38.716 -22.827 -77.545 1.00 57.85 41 ARG F O 1
ATOM 12646 N N . ASP F 2 10 ? 40.799 -22.915 -76.701 1.00 46.11 42 ASP F N 1
ATOM 12647 C CA . ASP F 2 10 ? 40.330 -22.798 -75.321 1.00 54.82 42 ASP F CA 1
ATOM 12648 C C . ASP F 2 10 ? 39.846 -21.388 -74.985 1.00 52.48 42 ASP F C 1
ATOM 12649 O O . ASP F 2 10 ? 38.854 -21.231 -74.263 1.00 53.14 42 ASP F O 1
ATOM 12654 N N . ARG F 2 11 ? 40.516 -20.351 -75.500 1.00 44.11 43 ARG F N 1
ATOM 12655 C CA . ARG F 2 11 ? 39.971 -19.000 -75.378 1.00 45.03 43 ARG F CA 1
ATOM 12656 C C . ARG F 2 11 ? 38.581 -18.913 -75.999 1.00 51.35 43 ARG F C 1
ATOM 12657 O O . ARG F 2 11 ? 37.658 -18.349 -75.396 1.00 52.70 43 ARG F O 1
ATOM 12665 N N . LEU F 2 12 ? 38.404 -19.486 -77.194 1.00 53.72 44 LEU F N 1
ATOM 12666 C CA . LEU F 2 12 ? 37.093 -19.438 -77.832 1.00 54.45 44 LEU F CA 1
ATOM 12667 C C . LEU F 2 12 ? 36.063 -20.210 -77.023 1.00 49.22 44 LEU F C 1
ATOM 12668 O O . LEU F 2 12 ? 34.897 -19.812 -76.950 1.00 52.32 44 LEU F O 1
ATOM 12673 N N . LYS F 2 13 ? 36.478 -21.299 -76.378 1.00 49.28 45 LYS F N 1
ATOM 12674 C CA . LYS F 2 13 ? 35.535 -22.062 -75.566 1.00 48.44 45 LYS F CA 1
ATOM 12675 C C . LYS F 2 13 ? 35.159 -21.299 -74.300 1.00 54.88 45 LYS F C 1
ATOM 12676 O O . LYS F 2 13 ? 33.984 -21.253 -73.919 1.00 58.08 45 LYS F O 1
ATOM 12682 N N . ARG F 2 14 ? 36.139 -20.677 -73.646 1.00 52.46 46 ARG F N 1
ATOM 12683 C CA . ARG F 2 14 ? 35.843 -19.841 -72.488 1.00 50.37 46 ARG F CA 1
ATOM 12684 C C . ARG F 2 14 ? 34.820 -18.766 -72.838 1.00 55.79 46 ARG F C 1
ATOM 12685 O O . ARG F 2 14 ? 33.826 -18.578 -72.128 1.00 61.81 46 ARG F O 1
ATOM 12693 N N . HIS F 2 15 ? 35.051 -18.053 -73.941 1.00 46.67 47 HIS F N 1
ATOM 12694 C CA . HIS F 2 15 ? 34.191 -16.929 -74.291 1.00 44.09 47 HIS F CA 1
ATOM 12695 C C . HIS F 2 15 ? 32.751 -17.384 -74.521 1.00 47.73 47 HIS F C 1
ATOM 12696 O O . HIS F 2 15 ? 31.808 -16.732 -74.049 1.00 42.31 47 HIS F O 1
ATOM 12703 N N . ARG F 2 16 ? 32.567 -18.524 -75.207 1.00 42.03 48 ARG F N 1
ATOM 12704 C CA . ARG F 2 16 ? 31.225 -19.048 -75.466 1.00 45.90 48 ARG F CA 1
ATOM 12705 C C . ARG F 2 16 ? 30.497 -19.382 -74.172 1.00 54.97 48 ARG F C 1
ATOM 12706 O O . ARG F 2 16 ? 29.275 -19.207 -74.080 1.00 65.99 48 ARG F O 1
ATOM 12714 N N . GLU F 2 17 ? 31.219 -19.884 -73.164 1.00 48.83 49 GLU F N 1
ATOM 12715 C CA . GLU F 2 17 ? 30.581 -20.173 -71.878 1.00 58.93 49 GLU F CA 1
ATOM 12716 C C . GLU F 2 17 ? 30.159 -18.888 -71.156 1.00 59.25 49 GLU F C 1
ATOM 12717 O O . GLU F 2 17 ? 29.113 -18.859 -70.495 1.00 67.28 49 GLU F O 1
ATOM 12723 N N . GLU F 2 18 ? 30.962 -17.818 -71.270 1.00 45.59 50 GLU F N 1
ATOM 12724 C CA . GLU F 2 18 ? 30.681 -16.574 -70.561 1.00 52.73 50 GLU F CA 1
ATOM 12725 C C . GLU F 2 18 ? 29.548 -15.781 -71.204 1.00 55.63 50 GLU F C 1
ATOM 12726 O O . GLU F 2 18 ? 28.871 -15.015 -70.521 1.00 61.26 50 GLU F O 1
ATOM 12732 N N . VAL F 2 19 ? 29.326 -15.947 -72.503 1.00 53.54 51 VAL F N 1
ATOM 12733 C CA . VAL F 2 19 ? 28.576 -14.966 -73.273 1.00 44.17 51 VAL F CA 1
ATOM 12734 C C . VAL F 2 19 ? 27.346 -15.604 -73.923 1.00 46.06 51 VAL F C 1
ATOM 12735 O O . VAL F 2 19 ? 26.305 -14.959 -74.050 1.00 43.77 51 VAL F O 1
ATOM 12739 N N . ALA F 2 20 ? 27.426 -16.880 -74.298 1.00 50.35 52 ALA F N 1
ATOM 12740 C CA . ALA F 2 20 ? 26.302 -17.519 -74.989 1.00 45.57 52 ALA F CA 1
ATOM 12741 C C . ALA F 2 20 ? 25.014 -17.397 -74.180 1.00 46.40 52 ALA F C 1
ATOM 12742 O O . ALA F 2 20 ? 24.985 -17.697 -72.986 1.00 51.43 52 ALA F O 1
ATOM 12744 N N . GLY F 2 21 ? 23.945 -16.942 -74.843 1.00 52.46 53 GLY F N 1
ATOM 12745 C CA . GLY F 2 21 ? 22.660 -16.718 -74.204 1.00 50.01 53 GLY F CA 1
ATOM 12746 C C . GLY F 2 21 ? 22.527 -15.409 -73.443 1.00 60.79 53 GLY F C 1
ATOM 12747 O O . GLY F 2 21 ? 21.452 -15.136 -72.897 1.00 74.10 53 GLY F O 1
ATOM 12748 N N . LYS F 2 22 ? 23.574 -14.592 -73.374 1.00 56.18 54 LYS F N 1
ATOM 12749 C CA . LYS F 2 22 ? 23.520 -13.367 -72.591 1.00 50.77 54 LYS F CA 1
ATOM 12750 C C . LYS F 2 22 ? 23.786 -12.130 -73.431 1.00 53.48 54 LYS F C 1
ATOM 12751 O O . LYS F 2 22 ? 23.846 -11.025 -72.876 1.00 64.09 54 LYS F O 1
ATOM 12757 N N . VAL F 2 23 ? 23.950 -12.271 -74.743 1.00 60.16 55 VAL F N 1
ATOM 12758 C CA . VAL F 2 23 ? 24.287 -11.116 -75.575 1.00 61.96 55 VAL F CA 1
ATOM 12759 C C . VAL F 2 23 ? 23.130 -10.749 -76.494 1.00 58.12 55 VAL F C 1
ATOM 12760 O O . VAL F 2 23 ? 22.976 -11.341 -77.572 1.00 56.84 55 VAL F O 1
ATOM 12764 N N . PRO F 2 24 ? 22.329 -9.755 -76.132 1.00 63.66 56 PRO F N 1
ATOM 12765 C CA . PRO F 2 24 ? 21.228 -9.333 -77.013 1.00 65.43 56 PRO F CA 1
ATOM 12766 C C . PRO F 2 24 ? 21.771 -8.707 -78.292 1.00 58.13 56 PRO F C 1
ATOM 12767 O O . PRO F 2 24 ? 22.663 -7.855 -78.256 1.00 59.60 56 PRO F O 1
ATOM 12771 N N . ILE F 2 25 ? 21.229 -9.141 -79.419 1.00 52.78 57 ILE F N 1
ATOM 12772 C CA . ILE F 2 25 ? 21.586 -8.553 -80.714 1.00 52.66 57 ILE F CA 1
ATOM 12773 C C . ILE F 2 25 ? 20.892 -7.203 -80.850 1.00 53.86 57 ILE F C 1
ATOM 12774 O O . ILE F 2 25 ? 19.668 -7.121 -80.656 1.00 56.41 57 ILE F O 1
ATOM 12779 N N . PRO F 2 26 ? 21.621 -6.126 -81.161 1.00 56.79 58 PRO F N 1
ATOM 12780 C CA . PRO F 2 26 ? 21.065 -4.776 -80.962 1.00 57.72 58 PRO F CA 1
ATOM 12781 C C . PRO F 2 26 ? 19.830 -4.527 -81.808 1.00 56.87 58 PRO F C 1
ATOM 12782 O O . PRO F 2 26 ? 19.624 -5.139 -82.856 1.00 54.90 58 PRO F O 1
ATOM 12786 N N . ASP F 2 27 ? 18.991 -3.618 -81.318 1.00 65.06 59 ASP F N 1
ATOM 12787 C CA . ASP F 2 27 ? 17.778 -3.256 -82.041 1.00 61.86 59 ASP F CA 1
ATOM 12788 C C . ASP F 2 27 ? 18.115 -2.740 -83.434 1.00 53.03 59 ASP F C 1
ATOM 12789 O O . ASP F 2 27 ? 17.555 -3.194 -84.439 1.00 57.78 59 ASP F O 1
ATOM 12794 N N . SER F 2 28 ? 19.043 -1.803 -83.516 1.00 54.99 60 SER F N 1
ATOM 12795 C CA . SER F 2 28 ? 19.477 -1.261 -84.792 1.00 61.65 60 SER F CA 1
ATOM 12796 C C . SER F 2 28 ? 20.792 -1.901 -85.215 1.00 58.82 60 SER F C 1
ATOM 12797 O O . SER F 2 28 ? 21.706 -2.070 -84.406 1.00 59.61 60 SER F O 1
ATOM 12800 N N . TRP F 2 29 ? 20.869 -2.280 -86.483 1.00 53.93 61 TRP F N 1
ATOM 12801 C CA . TRP F 2 29 ? 22.149 -2.671 -87.048 1.00 53.04 61 TRP F CA 1
ATOM 12802 C C . TRP F 2 29 ? 22.981 -1.446 -87.394 1.00 53.44 61 TRP F C 1
ATOM 12803 O O . TRP F 2 29 ? 24.181 -1.393 -87.098 1.00 63.86 61 TRP F O 1
ATOM 12814 N N . GLY F 2 30 ? 22.360 -0.450 -88.005 1.00 54.14 62 GLY F N 1
ATOM 12815 C CA . GLY F 2 30 ? 23.032 0.778 -88.375 1.00 57.72 62 GLY F CA 1
ATOM 12816 C C . GLY F 2 30 ? 23.178 0.950 -89.863 1.00 58.10 62 GLY F C 1
ATOM 12817 O O . GLY F 2 30 ? 23.429 2.066 -90.329 1.00 62.00 62 GLY F O 1
ATOM 12818 N N . LYS F 2 31 ? 23.021 -0.130 -90.616 1.00 61.15 63 LYS F N 1
ATOM 12819 C CA . LYS F 2 31 ? 23.026 -0.093 -92.065 1.00 53.71 63 LYS F CA 1
ATOM 12820 C C . LYS F 2 31 ? 21.639 -0.329 -92.643 1.00 59.03 63 LYS F C 1
ATOM 12821 O O . LYS F 2 31 ? 21.527 -0.623 -93.837 1.00 68.09 63 LYS F O 1
ATOM 12827 N N . GLU F 2 32 ? 20.579 -0.192 -91.826 1.00 61.68 64 GLU F N 1
ATOM 12828 C CA . GLU F 2 32 ? 19.211 -0.383 -92.313 1.00 66.15 64 GLU F CA 1
ATOM 12829 C C . GLU F 2 32 ? 18.852 0.605 -93.406 1.00 68.29 64 GLU F C 1
ATOM 12830 O O . GLU F 2 32 ? 18.070 0.274 -94.305 1.00 72.22 64 GLU F O 1
ATOM 12836 N N . GLY F 2 33 ? 19.382 1.825 -93.334 1.00 70.97 65 GLY F N 1
ATOM 12837 C CA . GLY F 2 33 ? 19.086 2.810 -94.354 1.00 70.09 65 GLY F CA 1
ATOM 12838 C C . GLY F 2 33 ? 19.538 2.409 -95.742 1.00 72.14 65 GLY F C 1
ATOM 12839 O O . GLY F 2 33 ? 19.085 3.006 -96.724 1.00 69.73 65 GLY F O 1
ATOM 12840 N N . LEU F 2 34 ? 20.423 1.411 -95.855 1.00 62.21 66 LEU F N 1
ATOM 12841 C CA . LEU F 2 34 ? 20.930 1.005 -97.162 1.00 59.20 66 LEU F CA 1
ATOM 12842 C C . LEU F 2 34 ? 20.175 -0.164 -97.770 1.00 58.79 66 LEU F C 1
ATOM 12843 O O . LEU F 2 34 ? 20.366 -0.448 -98.958 1.00 54.78 66 LEU F O 1
ATOM 12848 N N . LEU F 2 35 ? 19.325 -0.842 -96.995 1.00 63.21 67 LEU F N 1
ATOM 12849 C CA . LEU F 2 35 ? 18.719 -2.081 -97.468 1.00 59.77 67 LEU F CA 1
ATOM 12850 C C . LEU F 2 35 ? 18.009 -1.865 -98.795 1.00 63.74 67 LEU F C 1
ATOM 12851 O O . LEU F 2 35 ? 18.163 -2.658 -99.732 1.00 67.20 67 LEU F O 1
ATOM 12856 N N . MET F 2 36 ? 17.230 -0.782 -98.897 1.00 68.32 68 MET F N 1
ATOM 12857 C CA . MET F 2 36 ? 16.428 -0.570 -100.099 1.00 71.40 68 MET F CA 1
ATOM 12858 C C . MET F 2 36 ? 17.307 -0.303 -101.321 1.00 71.76 68 MET F C 1
ATOM 12859 O O . MET F 2 36 ? 17.025 -0.810 -102.415 1.00 76.27 68 MET F O 1
ATOM 12864 N N . GLY F 2 37 ? 18.389 0.459 -101.152 1.00 68.12 69 GLY F N 1
ATOM 12865 C CA . GLY F 2 37 ? 19.328 0.716 -102.238 1.00 65.73 69 GLY F CA 1
ATOM 12866 C C . GLY F 2 37 ? 20.144 -0.485 -102.665 1.00 72.39 69 GLY F C 1
ATOM 12867 O O . GLY F 2 37 ? 20.819 -0.423 -103.696 1.00 79.38 69 GLY F O 1
ATOM 12868 N N . TRP F 2 38 ? 20.109 -1.565 -101.896 1.00 76.80 70 TRP F N 1
ATOM 12869 C CA . TRP F 2 38 ? 20.751 -2.816 -102.272 1.00 82.47 70 TRP F CA 1
ATOM 12870 C C . TRP F 2 38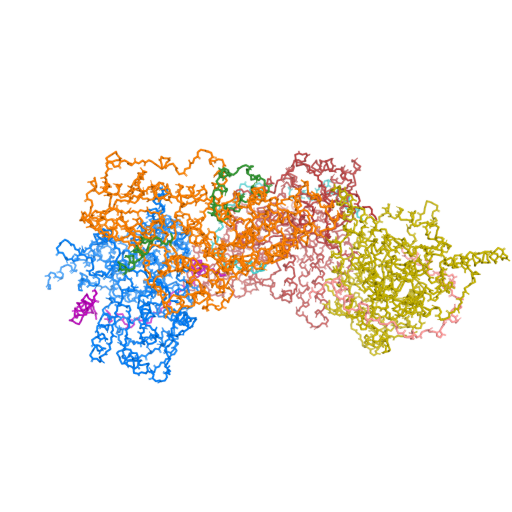 ? 19.828 -3.732 -103.068 1.00 92.01 70 TRP F C 1
ATOM 12871 O O . TRP F 2 38 ? 20.275 -4.793 -103.513 1.00 93.73 70 TRP F O 1
ATOM 12882 N N . MET F 2 39 ? 18.560 -3.350 -103.248 1.00 97.47 71 MET F N 1
ATOM 12883 C CA . MET F 2 39 ? 17.588 -4.111 -104.037 1.00 97.51 71 MET F CA 1
ATOM 12884 C C . MET F 2 39 ? 16.904 -5.182 -103.179 1.00 82.50 71 MET F C 1
ATOM 12885 O O . MET F 2 39 ? 15.777 -4.999 -102.717 1.00 69.31 71 MET F O 1
ATOM 12890 N N . THR F 2 43 ? 25.337 -3.682 -110.584 1.00 103.86 75 THR F N 1
ATOM 12891 C CA . THR F 2 43 ? 26.000 -3.193 -109.385 1.00 106.09 75 THR F CA 1
ATOM 12892 C C . THR F 2 43 ? 27.188 -4.077 -109.007 1.00 107.26 75 THR F C 1
ATOM 12893 O O . THR F 2 43 ? 28.346 -3.726 -109.245 1.00 97.68 75 THR F O 1
ATOM 12897 N N . PHE F 2 44 ? 26.869 -5.241 -108.436 1.00 116.23 76 PHE F N 1
ATOM 12898 C CA . PHE F 2 44 ? 27.818 -6.186 -107.858 1.00 117.58 76 PHE F CA 1
ATOM 12899 C C . PHE F 2 44 ? 28.431 -7.115 -108.907 1.00 120.74 76 PHE F C 1
ATOM 12900 O O . PHE F 2 44 ? 29.658 -7.281 -108.955 1.00 114.96 76 PHE F O 1
ATOM 12908 N N . ASP F 2 45 ? 27.590 -7.740 -109.742 1.00 122.03 77 ASP F N 1
ATOM 12909 C CA . ASP F 2 45 ? 28.076 -8.564 -110.845 1.00 115.85 77 ASP F CA 1
ATOM 12910 C C . ASP F 2 45 ? 28.791 -7.746 -111.915 1.00 109.98 77 ASP F C 1
ATOM 12911 O O . ASP F 2 45 ? 29.466 -8.334 -112.770 1.00 106.61 77 ASP F O 1
ATOM 12916 N N . ALA F 2 46 ? 28.651 -6.411 -111.889 1.00 102.46 78 ALA F N 1
ATOM 12917 C CA . ALA F 2 46 ? 29.359 -5.534 -112.819 1.00 89.63 78 ALA F CA 1
ATOM 12918 C C . ALA F 2 46 ? 30.835 -5.411 -112.466 1.00 89.87 78 ALA F C 1
ATOM 12919 O O . ALA F 2 46 ? 31.667 -5.163 -113.351 1.00 84.02 78 ALA F O 1
ATOM 12921 N N . ALA F 2 47 ? 31.174 -5.577 -111.184 1.00 86.13 79 ALA F N 1
ATOM 12922 C CA . ALA F 2 47 ? 32.570 -5.506 -110.771 1.00 78.07 79 ALA F CA 1
ATOM 12923 C C . ALA F 2 47 ? 33.406 -6.599 -111.433 1.00 86.41 79 ALA F C 1
ATOM 12924 O O . ALA F 2 47 ? 34.580 -6.374 -111.758 1.00 93.84 79 ALA F O 1
ATOM 12926 N N . PHE F 2 48 ? 32.817 -7.784 -111.661 1.00 84.91 80 PHE F N 1
ATOM 12927 C CA . PHE F 2 48 ? 33.551 -8.916 -112.236 1.00 86.46 80 PHE F CA 1
ATOM 12928 C C . PHE F 2 48 ? 33.606 -8.901 -113.762 1.00 87.22 80 PHE F C 1
ATOM 12929 O O . PHE F 2 48 ? 34.391 -9.656 -114.346 1.00 80.51 80 PHE F O 1
ATOM 12937 N N . THR F 2 49 ? 32.789 -8.085 -114.419 1.00 100.56 81 THR F N 1
ATOM 12938 C CA . THR F 2 49 ? 32.798 -7.945 -115.874 1.00 113.94 81 THR F CA 1
ATOM 12939 C C . THR F 2 49 ? 32.953 -6.455 -116.187 1.00 119.56 81 THR F C 1
ATOM 12940 O O . THR F 2 49 ? 31.972 -5.722 -116.343 1.00 131.61 81 THR F O 1
ATOM 12944 N N . SER F 2 50 ? 34.203 -6.009 -116.255 1.00 109.59 82 SER F N 1
ATOM 12945 C CA . SER F 2 50 ? 34.550 -4.636 -116.578 1.00 97.42 82 SER F CA 1
ATOM 12946 C C . SER F 2 50 ? 35.701 -4.665 -117.571 1.00 99.30 82 SER F C 1
ATOM 12947 O O . SER F 2 50 ? 36.487 -5.617 -117.600 1.00 96.03 82 SER F O 1
ATOM 12950 N N . SER F 2 51 ? 35.784 -3.626 -118.403 1.00 101.88 83 SER F N 1
ATOM 12951 C CA . SER F 2 51 ? 36.880 -3.549 -119.365 1.00 99.88 83 SER F CA 1
ATOM 12952 C C . SER F 2 51 ? 38.221 -3.789 -118.679 1.00 94.54 83 SER F C 1
ATOM 12953 O O . SER F 2 51 ? 39.054 -4.571 -119.157 1.00 87.41 83 SER F O 1
ATOM 12956 N N . GLN F 2 52 ? 38.432 -3.133 -117.535 1.00 88.86 84 GLN F N 1
ATOM 12957 C CA . GLN F 2 52 ? 39.732 -3.182 -116.879 1.00 83.03 84 GLN F CA 1
ATOM 12958 C C . GLN F 2 52 ? 39.980 -4.535 -116.218 1.00 82.49 84 GLN F C 1
ATOM 12959 O O . GLN F 2 52 ? 41.100 -5.059 -116.260 1.00 77.16 84 GLN F O 1
ATOM 12965 N N . ILE F 2 53 ? 38.949 -5.125 -115.612 1.00 80.91 85 ILE F N 1
ATOM 12966 C CA . ILE F 2 53 ? 39.156 -6.367 -114.878 1.00 75.12 85 ILE F CA 1
ATOM 12967 C C . ILE F 2 53 ? 39.558 -7.493 -115.819 1.00 73.06 85 ILE F C 1
ATOM 12968 O O . ILE F 2 53 ? 40.300 -8.401 -115.431 1.00 73.99 85 ILE F O 1
ATOM 12973 N N . VAL F 2 54 ? 39.089 -7.455 -117.067 1.00 73.71 86 VAL F N 1
ATOM 12974 C CA . VAL F 2 54 ? 39.460 -8.489 -118.028 1.00 66.44 86 VAL F CA 1
ATOM 12975 C C . VAL F 2 54 ? 40.895 -8.301 -118.482 1.00 64.61 86 VAL F C 1
ATOM 12976 O O . VAL F 2 54 ? 41.642 -9.273 -118.662 1.00 73.12 86 VAL F O 1
ATOM 12980 N N . SER F 2 55 ? 41.297 -7.048 -118.692 1.00 66.22 87 SER F N 1
ATOM 12981 C CA . SER F 2 55 ? 42.684 -6.757 -119.031 1.00 67.93 87 SER F CA 1
ATOM 12982 C C . SER F 2 55 ? 43.627 -7.153 -117.895 1.00 69.45 87 SER F C 1
ATOM 12983 O O . SER F 2 55 ? 44.740 -7.638 -118.138 1.00 71.04 87 SER F O 1
ATOM 12986 N N . ALA F 2 56 ? 43.188 -6.981 -116.644 1.00 62.38 88 ALA F N 1
ATOM 12987 C CA . ALA F 2 56 ? 44.043 -7.308 -115.506 1.00 51.30 88 ALA F CA 1
ATOM 12988 C C . ALA F 2 56 ? 44.274 -8.810 -115.388 1.00 55.59 88 ALA F C 1
ATOM 12989 O O . ALA F 2 56 ? 45.377 -9.243 -115.016 1.00 46.88 88 ALA F O 1
ATOM 12991 N N . ARG F 2 57 ? 43.243 -9.621 -115.677 1.00 56.50 89 ARG F N 1
ATOM 12992 C CA . ARG F 2 57 ? 43.415 -11.072 -115.635 1.00 57.52 89 ARG F CA 1
ATOM 12993 C C . ARG F 2 57 ? 44.417 -11.517 -116.688 1.00 64.24 89 ARG F C 1
ATOM 12994 O O . ARG F 2 57 ? 45.371 -12.250 -116.397 1.00 62.01 89 ARG F O 1
ATOM 13004 N N . ALA F 2 58 ? 44.213 -11.068 -117.925 1.00 68.59 90 ALA F N 1
ATOM 13005 C CA . ALA F 2 58 ? 45.191 -11.305 -118.975 1.00 67.70 90 ALA F CA 1
ATOM 13006 C C . ALA F 2 58 ? 46.604 -10.997 -118.491 1.00 64.48 90 ALA F C 1
ATOM 13007 O O . ALA F 2 58 ? 47.501 -11.845 -118.577 1.00 70.34 90 ALA F O 1
ATOM 13009 N N . ALA F 2 59 ? 46.819 -9.794 -117.952 1.00 57.42 91 ALA F N 1
ATOM 13010 C CA . ALA F 2 59 ? 48.175 -9.409 -117.573 1.00 59.86 91 ALA F CA 1
ATOM 13011 C C . ALA F 2 59 ? 48.727 -10.287 -116.457 1.00 63.41 91 ALA F C 1
ATOM 13012 O O . ALA F 2 59 ? 49.927 -10.568 -116.439 1.00 67.43 91 ALA F O 1
ATOM 13014 N N . LEU F 2 60 ? 47.876 -10.749 -115.534 1.00 56.46 92 LEU F N 1
ATOM 13015 C CA . LEU F 2 60 ? 48.357 -11.593 -114.443 1.00 58.73 92 LEU F CA 1
ATOM 13016 C C . LEU F 2 60 ? 48.918 -12.916 -114.961 1.00 63.60 92 LEU F C 1
ATOM 13017 O O . LEU F 2 60 ? 50.023 -13.323 -114.583 1.00 72.57 92 LEU F O 1
ATOM 13022 N N . MET F 2 61 ? 48.168 -13.615 -115.821 1.00 59.26 93 MET F N 1
ATOM 13023 C CA . MET F 2 61 ? 48.681 -14.861 -116.386 1.00 64.70 93 MET F CA 1
ATOM 13024 C C . MET F 2 61 ? 49.974 -14.616 -117.155 1.00 74.00 93 MET F C 1
ATOM 13025 O O . MET F 2 61 ? 50.952 -15.359 -117.005 1.00 78.19 93 MET F O 1
ATOM 13030 N N . ALA F 2 62 ? 49.990 -13.575 -117.994 1.00 71.86 94 ALA F N 1
ATOM 13031 C CA . ALA F 2 62 ? 51.146 -13.297 -118.842 1.00 71.26 94 ALA F CA 1
ATOM 13032 C C . ALA F 2 62 ? 52.409 -13.082 -118.016 1.00 87.87 94 ALA F C 1
ATOM 13033 O O . ALA F 2 62 ? 53.440 -13.719 -118.262 1.00 95.09 94 ALA F O 1
ATOM 13035 N N . ASP F 2 63 ? 52.356 -12.171 -117.040 1.00 98.40 95 ASP F N 1
ATOM 13036 C CA . ASP F 2 63 ? 53.528 -11.891 -116.213 1.00 106.63 95 ASP F CA 1
ATOM 13037 C C . ASP F 2 63 ? 54.020 -13.135 -115.483 1.00 106.79 95 ASP F C 1
ATOM 13038 O O . ASP F 2 63 ? 55.186 -13.181 -115.072 1.00 104.09 95 ASP F O 1
ATOM 13043 N N . SER F 2 64 ? 53.161 -14.139 -115.319 1.00 110.18 96 SER F N 1
ATOM 13044 C CA . SER F 2 64 ? 53.531 -15.417 -114.721 1.00 105.92 96 SER F CA 1
ATOM 13045 C C . SER F 2 64 ? 54.449 -16.231 -115.636 1.00 97.92 96 SER F C 1
ATOM 13046 O O . SER F 2 64 ? 55.264 -17.032 -115.167 1.00 92.66 96 SER F O 1
ATOM 13049 N N . MET G 1 1 ? 48.954 -31.437 -104.438 1.00 80.80 1 MET G N 1
ATOM 13050 C CA . MET G 1 1 ? 50.092 -32.293 -104.753 1.00 76.35 1 MET G CA 1
ATOM 13051 C C . MET G 1 1 ? 49.996 -33.607 -104.003 1.00 70.53 1 MET G C 1
ATOM 13052 O O . MET G 1 1 ? 49.698 -33.627 -102.811 1.00 70.20 1 MET G O 1
ATOM 13057 N N . LYS G 1 2 ? 50.258 -34.716 -104.700 1.00 71.78 2 LYS G N 1
ATOM 13058 C CA . LYS G 1 2 ? 50.051 -36.015 -104.070 1.00 67.54 2 LYS G CA 1
ATOM 13059 C C . LYS G 1 2 ? 51.093 -36.301 -102.991 1.00 58.97 2 LYS G C 1
ATOM 13060 O O . LYS G 1 2 ? 50.768 -36.929 -101.977 1.00 56.46 2 LYS G O 1
ATOM 13066 N N . MET G 1 3 ? 52.334 -35.840 -103.177 1.00 54.76 3 MET G N 1
ATOM 13067 C CA . MET G 1 3 ? 53.441 -36.142 -102.259 1.00 50.96 3 MET G CA 1
ATOM 13068 C C . MET G 1 3 ? 53.700 -37.648 -102.185 1.00 48.95 3 MET G C 1
ATOM 13069 O O . MET G 1 3 ? 54.038 -38.188 -101.132 1.00 51.55 3 MET G O 1
ATOM 13074 N N . ASP G 1 4 ? 53.556 -38.325 -103.321 1.00 48.35 4 ASP G N 1
ATOM 13075 C CA . ASP G 1 4 ? 53.619 -39.780 -103.389 1.00 60.83 4 ASP G CA 1
ATOM 13076 C C . ASP G 1 4 ? 54.968 -40.289 -103.872 1.00 59.84 4 ASP G C 1
ATOM 13077 O O . ASP G 1 4 ? 55.133 -41.497 -104.027 1.00 61.12 4 ASP G O 1
ATOM 13082 N N . LYS G 1 5 ? 55.925 -39.405 -104.131 1.00 61.49 5 LYS G N 1
ATOM 13083 C CA . LYS G 1 5 ? 57.210 -39.865 -104.618 1.00 61.76 5 LYS G CA 1
ATOM 13084 C C . LYS G 1 5 ? 57.985 -40.567 -103.507 1.00 58.02 5 LYS G C 1
ATOM 13085 O O . LYS G 1 5 ? 57.695 -40.442 -102.312 1.00 52.47 5 LYS G O 1
ATOM 13091 N N . LYS G 1 6 ? 58.963 -41.349 -103.930 1.00 50.07 6 LYS G N 1
ATOM 13092 C CA . LYS G 1 6 ? 59.894 -41.992 -103.025 1.00 55.02 6 LYS G CA 1
ATOM 13093 C C . LYS G 1 6 ? 61.282 -41.634 -103.510 1.00 52.90 6 LYS G C 1
ATOM 13094 O O . LYS G 1 6 ? 61.598 -41.815 -104.688 1.00 52.08 6 LYS G O 1
ATOM 13100 N N . THR G 1 7 ? 62.095 -41.101 -102.620 1.00 48.47 7 THR G N 1
ATOM 13101 C CA . THR G 1 7 ? 63.390 -40.592 -103.024 1.00 47.41 7 THR G CA 1
ATOM 13102 C C . THR G 1 7 ? 64.454 -41.091 -102.075 1.00 47.81 7 THR G C 1
ATOM 13103 O O . THR G 1 7 ? 64.256 -41.144 -100.856 1.00 48.10 7 THR G O 1
ATOM 13107 N N . ILE G 1 8 ? 65.583 -41.461 -102.637 1.00 35.92 8 ILE G N 1
ATOM 13108 C CA . ILE G 1 8 ? 66.745 -41.764 -101.825 1.00 43.64 8 ILE G CA 1
ATOM 13109 C C . ILE G 1 8 ? 67.545 -40.480 -101.677 1.00 41.22 8 ILE G C 1
ATOM 13110 O O . ILE G 1 8 ? 67.896 -39.845 -102.676 1.00 42.70 8 ILE G O 1
ATOM 13115 N N . VAL G 1 9 ? 67.798 -40.080 -100.435 1.00 37.96 9 VAL G N 1
ATOM 13116 C CA . VAL G 1 9 ? 68.597 -38.899 -100.126 1.00 43.56 9 VAL G CA 1
ATOM 13117 C C . VAL G 1 9 ? 69.981 -39.381 -99.700 1.00 44.42 9 VAL G C 1
ATOM 13118 O O . VAL G 1 9 ? 70.172 -39.935 -98.610 1.00 43.67 9 VAL G O 1
ATOM 13122 N N . TRP G 1 10 ? 70.953 -39.214 -100.573 1.00 40.60 10 TRP G N 1
ATOM 13123 C CA . TRP G 1 10 ? 72.292 -39.732 -100.330 1.00 35.54 10 TRP G CA 1
ATOM 13124 C C . TRP G 1 10 ? 73.131 -38.639 -99.682 1.00 45.02 10 TRP G C 1
ATOM 13125 O O . TRP G 1 10 ? 73.489 -37.657 -100.341 1.00 45.81 10 TRP G O 1
ATOM 13136 N N . PHE G 1 11 ? 73.410 -38.789 -98.380 1.00 50.71 11 PHE G N 1
ATOM 13137 C CA . PHE G 1 11 ? 74.280 -37.875 -97.630 1.00 48.35 11 PHE G CA 1
ATOM 13138 C C . PHE G 1 11 ? 75.751 -38.264 -97.776 1.00 50.06 11 PHE G C 1
ATOM 13139 O O . PHE G 1 11 ? 76.112 -39.435 -97.632 1.00 59.96 11 PHE G O 1
ATOM 13147 N N . ARG G 1 12 ? 76.605 -37.269 -98.027 1.00 53.50 12 ARG G N 1
ATOM 13148 C CA . ARG G 1 12 ? 78.053 -37.464 -97.957 1.00 49.71 12 ARG G CA 1
ATOM 13149 C C . ARG G 1 12 ? 78.707 -36.456 -97.015 1.00 50.10 12 ARG G C 1
ATOM 13150 O O . ARG G 1 12 ? 79.107 -36.819 -95.910 1.00 51.25 12 ARG G O 1
ATOM 13158 N N . ARG G 1 13 ? 78.841 -35.195 -97.426 1.00 51.79 13 ARG G N 1
ATOM 13159 C CA . ARG G 1 13 ? 79.426 -34.160 -96.559 1.00 54.91 13 ARG G CA 1
ATOM 13160 C C . ARG G 1 13 ? 78.495 -32.954 -96.527 1.00 56.25 13 ARG G C 1
ATOM 13161 O O . ARG G 1 13 ? 78.857 -31.828 -96.867 1.00 58.85 13 ARG G O 1
ATOM 13169 N N . ASP G 1 14 ? 77.269 -33.220 -96.093 1.00 61.65 14 ASP G N 1
ATOM 13170 C CA . ASP G 1 14 ? 76.176 -32.254 -96.086 1.00 49.66 14 ASP G CA 1
ATOM 13171 C C . ASP G 1 14 ? 75.302 -32.601 -94.881 1.00 41.96 14 ASP G C 1
ATOM 13172 O O . ASP G 1 14 ? 74.077 -32.695 -94.971 1.00 39.10 14 ASP G O 1
ATOM 13177 N N . LEU G 1 15 ? 75.946 -32.827 -93.736 1.00 42.64 15 LEU G N 1
ATOM 13178 C CA . LEU G 1 15 ? 75.327 -33.482 -92.587 1.00 43.15 15 LEU G CA 1
ATOM 13179 C C . LEU G 1 15 ? 74.496 -32.480 -91.787 1.00 40.94 15 LEU G C 1
ATOM 13180 O O . LEU G 1 15 ? 74.830 -32.088 -90.665 1.00 43.23 15 LEU G O 1
ATOM 13185 N N . ARG G 1 16 ? 73.367 -32.102 -92.380 1.00 38.75 16 ARG G N 1
ATOM 13186 C CA . ARG G 1 16 ? 72.541 -31.014 -91.869 1.00 40.07 16 ARG G CA 1
ATOM 13187 C C . ARG G 1 16 ? 71.144 -31.170 -92.456 1.00 36.74 16 ARG G C 1
ATOM 13188 O O . ARG G 1 16 ? 70.952 -31.860 -93.461 1.00 39.14 16 ARG G O 1
ATOM 13196 N N . ILE G 1 17 ? 70.167 -30.531 -91.815 1.00 43.14 17 ILE G N 1
ATOM 13197 C CA . ILE G 1 17 ? 68.802 -30.505 -92.330 1.00 46.81 17 ILE G CA 1
ATOM 13198 C C . ILE G 1 17 ? 68.403 -29.146 -92.886 1.00 54.96 17 ILE G C 1
ATOM 13199 O O . ILE G 1 17 ? 67.498 -29.086 -93.734 1.00 52.12 17 ILE G O 1
ATOM 13204 N N . GLU G 1 18 ? 69.018 -28.058 -92.438 1.00 57.06 18 GLU G N 1
ATOM 13205 C CA . GLU G 1 18 ? 68.565 -26.744 -92.855 1.00 42.74 18 GLU G CA 1
ATOM 13206 C C . GLU G 1 18 ? 69.364 -26.271 -94.057 1.00 45.51 18 GLU G C 1
ATOM 13207 O O . GLU G 1 18 ? 70.544 -26.582 -94.192 1.00 51.63 18 GLU G O 1
ATOM 13213 N N . ASP G 1 19 ? 68.701 -25.509 -94.930 1.00 40.42 19 ASP G N 1
ATOM 13214 C CA . ASP G 1 19 ? 69.245 -25.096 -96.228 1.00 43.44 19 ASP G CA 1
ATOM 13215 C C . ASP G 1 19 ? 70.069 -26.204 -96.863 1.00 48.38 19 ASP G C 1
ATOM 13216 O O . ASP G 1 19 ? 71.215 -26.020 -97.283 1.00 41.25 19 ASP G O 1
ATOM 13221 N N . ASN G 1 20 ? 69.466 -27.370 -96.929 1.00 49.68 20 ASN G N 1
ATOM 13222 C CA . ASN G 1 20 ? 70.054 -28.534 -97.566 1.00 44.30 20 ASN G CA 1
ATOM 13223 C C . ASN G 1 20 ? 69.216 -28.845 -98.806 1.00 46.33 20 ASN G C 1
ATOM 13224 O O . ASN G 1 20 ? 68.131 -29.430 -98.692 1.00 38.98 20 ASN G O 1
ATOM 13229 N N . PRO G 1 21 ? 69.653 -28.446 -100.002 1.00 43.46 21 PRO G N 1
ATOM 13230 C CA . PRO G 1 21 ? 68.760 -28.519 -101.175 1.00 42.63 21 PRO G CA 1
ATOM 13231 C C . PRO G 1 21 ? 68.327 -29.928 -101.544 1.00 51.12 21 PRO G C 1
ATOM 13232 O O . PRO G 1 21 ? 67.160 -30.144 -101.910 1.00 49.20 21 PRO G O 1
ATOM 13236 N N . ALA G 1 22 ? 69.241 -30.896 -101.486 1.00 39.20 22 ALA G N 1
ATOM 13237 C CA . ALA G 1 22 ? 68.859 -32.261 -101.822 1.00 40.95 22 ALA G CA 1
ATOM 13238 C C . ALA G 1 22 ? 67.766 -32.761 -100.887 1.00 40.48 22 ALA G C 1
ATOM 13239 O O . ALA G 1 22 ? 66.739 -33.279 -101.340 1.00 38.47 22 ALA G O 1
ATOM 13241 N N . LEU G 1 23 ? 67.961 -32.594 -99.576 1.00 42.42 23 LEU G N 1
ATOM 13242 C CA . LEU G 1 23 ? 66.971 -33.051 -98.605 1.00 41.16 23 LEU G CA 1
ATOM 13243 C C . LEU G 1 23 ? 65.646 -32.344 -98.792 1.00 47.79 23 LEU G C 1
ATOM 13244 O O . LEU G 1 23 ? 64.580 -32.969 -98.697 1.00 46.00 23 LEU G O 1
ATOM 13249 N N . ALA G 1 24 ? 65.696 -31.028 -99.024 1.00 43.74 24 ALA G N 1
ATOM 13250 C CA . ALA G 1 24 ? 64.477 -30.234 -99.080 1.00 43.79 24 ALA G CA 1
ATOM 13251 C C . ALA G 1 24 ? 63.656 -30.580 -100.320 1.00 45.17 24 ALA G C 1
ATOM 13252 O O . ALA G 1 24 ? 62.418 -30.670 -100.261 1.00 49.37 24 ALA G O 1
ATOM 13254 N N . ALA G 1 25 ? 64.336 -30.761 -101.453 1.00 39.08 25 ALA G N 1
ATOM 13255 C CA . ALA G 1 25 ? 63.652 -31.136 -102.684 1.00 46.87 25 ALA G CA 1
ATOM 13256 C C . ALA G 1 25 ? 62.990 -32.500 -102.549 1.00 50.62 25 ALA G C 1
ATOM 13257 O O . ALA G 1 25 ? 61.857 -32.695 -103.002 1.00 52.77 25 ALA G O 1
ATOM 13259 N N . ALA G 1 26 ? 63.666 -33.448 -101.906 1.00 42.62 26 ALA G N 1
ATOM 13260 C CA . ALA G 1 26 ? 63.066 -34.760 -101.727 1.00 47.12 26 ALA G CA 1
ATOM 13261 C C . ALA G 1 26 ? 61.865 -34.679 -100.793 1.00 46.62 26 ALA G C 1
ATOM 13262 O O . ALA G 1 26 ? 60.796 -35.217 -101.106 1.00 43.54 26 ALA G O 1
ATOM 13264 N N . ALA G 1 27 ? 62.015 -33.997 -99.645 1.00 42.92 27 ALA G N 1
ATOM 13265 C CA . ALA G 1 27 ? 60.930 -33.952 -98.659 1.00 41.75 27 ALA G CA 1
ATOM 13266 C C . ALA G 1 27 ? 59.703 -33.241 -99.202 1.00 43.08 27 ALA G C 1
ATOM 13267 O O . ALA G 1 27 ? 58.583 -33.488 -98.739 1.00 51.34 27 ALA G O 1
ATOM 13269 N N . HIS G 1 28 ? 59.903 -32.387 -100.196 1.00 43.00 28 HIS G N 1
ATOM 13270 C CA . HIS G 1 28 ? 58.826 -31.620 -100.788 1.00 44.13 28 HIS G CA 1
ATOM 13271 C C . HIS G 1 28 ? 57.957 -32.471 -101.697 1.00 53.32 28 HIS G C 1
ATOM 13272 O O . HIS G 1 28 ? 56.748 -32.225 -101.806 1.00 63.57 28 HIS G O 1
ATOM 13279 N N . GLU G 1 29 ? 58.557 -33.445 -102.371 1.00 54.01 29 GLU G N 1
ATOM 13280 C CA . GLU G 1 29 ? 57.888 -34.252 -103.375 1.00 57.08 29 GLU G CA 1
ATOM 13281 C C . GLU G 1 29 ? 57.358 -35.569 -102.832 1.00 50.82 29 GLU G C 1
ATOM 13282 O O . GLU G 1 29 ? 56.721 -36.307 -103.582 1.00 54.50 29 GLU G O 1
ATOM 13288 N N . GLY G 1 30 ? 57.596 -35.887 -101.574 1.00 46.41 30 GLY G N 1
ATOM 13289 C CA . GLY G 1 30 ? 57.084 -37.146 -101.044 1.00 42.20 30 GLY G CA 1
ATOM 13290 C C . GLY G 1 30 ? 57.957 -37.681 -99.908 1.00 43.17 30 GLY G C 1
ATOM 13291 O O . GLY G 1 30 ? 58.525 -36.920 -99.120 1.00 47.25 30 GLY G O 1
ATOM 13292 N N . SER G 1 31 ? 58.037 -39.004 -99.849 1.00 42.76 31 SER G N 1
ATOM 13293 C CA . SER G 1 31 ? 58.716 -39.715 -98.784 1.00 41.33 31 SER G CA 1
ATOM 13294 C C . SER G 1 31 ? 60.199 -39.801 -99.098 1.00 43.66 31 SER G C 1
ATOM 13295 O O . SER G 1 31 ? 60.632 -39.634 -100.243 1.00 49.03 31 SER G O 1
ATOM 13298 N N . VAL G 1 32 ? 60.981 -40.071 -98.064 1.00 46.76 32 VAL G N 1
ATOM 13299 C CA . VAL G 1 32 ? 62.425 -39.910 -98.143 1.00 41.20 32 VAL G CA 1
ATOM 13300 C C . VAL G 1 32 ? 63.132 -41.101 -97.504 1.00 39.93 32 VAL G C 1
ATOM 13301 O O . VAL G 1 32 ? 62.704 -41.616 -96.465 1.00 47.80 32 VAL G O 1
ATOM 13305 N N . PHE G 1 33 ? 64.227 -41.532 -98.127 1.00 39.90 33 PHE G N 1
ATOM 13306 C CA . PHE G 1 33 ? 65.081 -42.591 -97.587 1.00 41.32 33 PHE G CA 1
ATOM 13307 C C . PHE G 1 33 ? 66.498 -42.049 -97.433 1.00 40.24 33 PHE G C 1
ATOM 13308 O O . PHE G 1 33 ? 67.291 -42.072 -98.393 1.00 41.95 33 PHE G O 1
ATOM 13316 N N . PRO G 1 34 ? 66.864 -41.544 -96.259 1.00 43.29 34 PRO G N 1
ATOM 13317 C CA . PRO G 1 34 ? 68.213 -40.962 -96.082 1.00 41.98 34 PRO G CA 1
ATOM 13318 C C . PRO G 1 34 ? 69.270 -42.046 -95.899 1.00 52.26 34 PRO G C 1
ATOM 13319 O O . PRO G 1 34 ? 69.127 -42.935 -95.052 1.00 48.84 34 PRO G O 1
ATOM 13323 N N . VAL G 1 35 ? 70.363 -41.948 -96.665 1.00 51.48 35 VAL G N 1
ATOM 13324 C CA . VAL G 1 35 ? 71.385 -42.987 -96.639 1.00 44.98 35 VAL G CA 1
ATOM 13325 C C . VAL G 1 35 ? 72.789 -42.391 -96.756 1.00 39.36 35 VAL G C 1
ATOM 13326 O O . VAL G 1 35 ? 73.047 -41.491 -97.561 1.00 56.44 35 VAL G O 1
ATOM 13330 N N . PHE G 1 36 ? 73.699 -42.926 -95.952 1.00 39.45 36 PHE G N 1
ATOM 13331 C CA . PHE G 1 36 ? 75.129 -42.675 -96.036 1.00 36.01 36 PHE G CA 1
ATOM 13332 C C . PHE G 1 36 ? 75.856 -43.979 -96.391 1.00 47.14 36 PHE G C 1
ATOM 13333 O O . PHE G 1 36 ? 75.732 -44.983 -95.678 1.00 50.22 36 PHE G O 1
ATOM 13341 N N . ILE G 1 37 ? 76.611 -43.956 -97.487 1.00 42.44 37 ILE G N 1
ATOM 13342 C CA . ILE G 1 37 ? 77.230 -45.126 -98.086 1.00 46.97 37 ILE G CA 1
ATOM 13343 C C . ILE G 1 37 ? 78.745 -44.971 -97.987 1.00 52.45 37 ILE G C 1
ATOM 13344 O O . ILE G 1 37 ? 79.336 -44.149 -98.694 1.00 42.78 37 ILE G O 1
ATOM 13349 N N . TRP G 1 38 ? 79.381 -45.797 -97.166 1.00 58.39 38 TRP G N 1
ATOM 13350 C CA . TRP G 1 38 ? 80.818 -45.723 -96.936 1.00 50.35 38 TRP G CA 1
ATOM 13351 C C . TRP G 1 38 ? 81.539 -46.772 -97.788 1.00 54.77 38 TRP G C 1
ATOM 13352 O O . TRP G 1 38 ? 81.350 -47.981 -97.597 1.00 60.37 38 TRP G O 1
ATOM 13363 N N . CYS G 1 39 ? 82.374 -46.312 -98.718 1.00 53.19 39 CYS G N 1
ATOM 13364 C CA . CYS G 1 39 ? 83.166 -47.193 -99.572 1.00 55.08 39 CYS G CA 1
ATOM 13365 C C . CYS G 1 39 ? 84.654 -46.864 -99.460 1.00 50.69 39 CYS G C 1
ATOM 13366 O O . CYS G 1 39 ? 85.196 -46.096 -100.275 1.00 48.60 39 CYS G O 1
ATOM 13369 N N . PRO G 1 40 ? 85.356 -47.451 -98.478 1.00 50.06 40 PRO G N 1
ATOM 13370 C CA . PRO G 1 40 ? 86.807 -47.183 -98.334 1.00 54.54 40 PRO G CA 1
ATOM 13371 C C . PRO G 1 40 ? 87.597 -47.355 -99.615 1.00 55.34 40 PRO G C 1
ATOM 13372 O O . PRO G 1 40 ? 88.479 -46.542 -99.914 1.00 55.39 40 PRO G O 1
ATOM 13376 N N . GLU G 1 41 ? 87.298 -48.402 -100.384 1.00 66.74 41 GLU G N 1
ATOM 13377 C CA . GLU G 1 41 ? 88.105 -48.722 -101.556 1.00 78.21 41 GLU G CA 1
ATOM 13378 C C . GLU G 1 41 ? 88.010 -47.631 -102.613 1.00 71.13 41 GLU G C 1
ATOM 13379 O O . GLU G 1 41 ? 88.992 -47.355 -103.310 1.00 70.59 41 GLU G O 1
ATOM 13385 N N . GLU G 1 42 ? 86.849 -46.986 -102.730 1.00 65.87 42 GLU G N 1
ATOM 13386 C CA . GLU G 1 42 ? 86.685 -45.941 -103.729 1.00 60.08 42 GLU G CA 1
ATOM 13387 C C . GLU G 1 42 ? 87.414 -44.654 -103.335 1.00 58.35 42 GLU G C 1
ATOM 13388 O O . GLU G 1 42 ? 87.791 -43.867 -104.210 1.00 56.34 42 GLU G O 1
ATOM 13394 N N . GLU G 1 43 ? 87.635 -44.422 -102.037 1.00 57.48 43 GLU G N 1
ATOM 13395 C CA . GLU G 1 43 ? 88.288 -43.186 -101.623 1.00 68.42 43 GLU G CA 1
ATOM 13396 C C . GLU G 1 43 ? 89.778 -43.219 -101.934 1.00 75.19 43 GLU G C 1
ATOM 13397 O O . GLU G 1 43 ? 90.363 -42.184 -102.271 1.00 77.29 43 GLU G O 1
ATOM 13403 N N . GLY G 1 44 ? 90.402 -44.392 -101.842 1.00 71.44 44 GLY G N 1
ATOM 13404 C CA . GLY G 1 44 ? 91.760 -44.533 -102.336 1.00 60.01 44 GLY G CA 1
ATOM 13405 C C . GLY G 1 44 ? 92.738 -43.621 -101.623 1.00 56.74 44 GLY G C 1
ATOM 13406 O O . GLY G 1 44 ? 92.800 -43.575 -100.388 1.00 60.08 44 GLY G O 1
ATOM 13407 N N . GLN G 1 45 ? 93.536 -42.895 -102.407 1.00 54.76 45 GLN G N 1
ATOM 13408 C CA . GLN G 1 45 ? 94.538 -42.006 -101.825 1.00 67.17 45 GLN G CA 1
ATOM 13409 C C . GLN G 1 45 ? 93.941 -41.049 -100.794 1.00 67.91 45 GLN G C 1
ATOM 13410 O O . GLN G 1 45 ? 94.656 -40.593 -99.898 1.00 58.96 45 GLN G O 1
ATOM 13416 N N . PHE G 1 46 ? 92.637 -40.767 -100.875 1.00 63.67 46 PHE G N 1
ATOM 13417 C CA . PHE G 1 46 ? 92.001 -39.752 -100.049 1.00 57.84 46 PHE G CA 1
ATOM 13418 C C . PHE G 1 46 ? 91.127 -40.332 -98.943 1.00 61.29 46 PHE G C 1
ATOM 13419 O O . PHE G 1 46 ? 90.272 -39.618 -98.414 1.00 70.37 46 PHE G O 1
ATOM 13427 N N . TYR G 1 47 ? 91.281 -41.606 -98.601 1.00 58.62 47 TYR G N 1
ATOM 13428 C CA . TYR G 1 47 ? 90.614 -42.071 -97.397 1.00 57.62 47 TYR G CA 1
ATOM 13429 C C . TYR G 1 47 ? 90.885 -41.072 -96.276 1.00 54.66 47 TYR G C 1
ATOM 13430 O O . TYR G 1 47 ? 92.011 -40.586 -96.142 1.00 57.75 47 TYR G O 1
ATOM 13439 N N . PRO G 1 48 ? 89.887 -40.691 -95.499 1.00 49.29 48 PRO G N 1
ATOM 13440 C CA . PRO G 1 48 ? 90.100 -39.602 -94.533 1.00 53.69 48 PRO G CA 1
ATOM 13441 C C . PRO G 1 48 ? 90.807 -40.101 -93.283 1.00 50.82 48 PRO G C 1
ATOM 13442 O O . PRO G 1 48 ? 90.700 -41.269 -92.908 1.00 52.88 48 PRO G O 1
ATOM 13446 N N . GLY G 1 49 ? 91.542 -39.188 -92.645 1.00 50.49 49 GLY G N 1
ATOM 13447 C CA . GLY G 1 49 ? 92.414 -39.530 -91.542 1.00 37.70 49 GLY G CA 1
ATOM 13448 C C . GLY G 1 49 ? 91.689 -39.608 -90.211 1.00 47.88 49 GLY G C 1
ATOM 13449 O O . GLY G 1 49 ? 90.478 -39.404 -90.099 1.00 46.73 49 GLY G O 1
ATOM 13450 N N . ARG G 1 50 ? 92.474 -39.907 -89.171 1.00 54.42 50 ARG G N 1
ATOM 13451 C CA . ARG G 1 50 ? 91.897 -40.245 -87.873 1.00 53.22 50 ARG G CA 1
ATOM 13452 C C . ARG G 1 50 ? 90.965 -39.151 -87.370 1.00 46.79 50 ARG G C 1
ATOM 13453 O O . ARG G 1 50 ? 89.852 -39.423 -86.910 1.00 45.86 50 ARG G O 1
ATOM 13461 N N . ALA G 1 51 ? 91.415 -37.903 -87.415 1.00 46.23 51 ALA G N 1
ATOM 13462 C CA . ALA G 1 51 ? 90.617 -36.849 -86.813 1.00 39.75 51 ALA G CA 1
ATOM 13463 C C . ALA G 1 51 ? 89.343 -36.614 -87.622 1.00 40.69 51 ALA G C 1
ATOM 13464 O O . ALA G 1 51 ? 88.238 -36.568 -87.069 1.00 43.40 51 ALA G O 1
ATOM 13466 N N . SER G 1 52 ? 89.475 -36.491 -88.944 1.00 44.88 52 SER G N 1
ATOM 13467 C CA . SER G 1 52 ? 88.299 -36.319 -89.787 1.00 44.42 52 SER G CA 1
ATOM 13468 C C . SER G 1 52 ? 87.277 -37.442 -89.554 1.00 42.04 52 SER G C 1
ATOM 13469 O O . SER G 1 52 ? 86.075 -37.187 -89.426 1.00 47.90 52 SER G O 1
ATOM 13472 N N . ARG G 1 53 ? 87.737 -38.694 -89.466 1.00 47.59 53 ARG G N 1
ATOM 13473 C CA . ARG G 1 53 ? 86.805 -39.805 -89.268 1.00 47.47 53 ARG G CA 1
ATOM 13474 C C . ARG G 1 53 ? 86.176 -39.764 -87.878 1.00 47.98 53 ARG G C 1
ATOM 13475 O O . ARG G 1 53 ? 84.994 -40.089 -87.719 1.00 40.98 53 ARG G O 1
ATOM 13483 N N . TRP G 1 54 ? 86.939 -39.375 -86.852 1.00 45.47 54 TRP G N 1
ATOM 13484 C CA . TRP G 1 54 ? 86.329 -39.283 -85.534 1.00 35.86 54 TRP G CA 1
ATOM 13485 C C . TRP G 1 54 ? 85.163 -38.304 -85.560 1.00 46.84 54 TRP G C 1
ATOM 13486 O O . TRP G 1 54 ? 84.057 -38.616 -85.095 1.00 45.25 54 TRP G O 1
ATOM 13497 N N . TRP G 1 55 ? 85.397 -37.113 -86.123 1.00 43.93 55 TRP G N 1
ATOM 13498 C CA . TRP G 1 55 ? 84.347 -36.106 -86.220 1.00 45.13 55 TRP G CA 1
ATOM 13499 C C . TRP G 1 55 ? 83.149 -36.639 -86.998 1.00 45.64 55 TRP G C 1
ATOM 13500 O O . TRP G 1 55 ? 81.995 -36.433 -86.598 1.00 46.86 55 TRP G O 1
ATOM 13511 N N . MET G 1 56 ? 83.403 -37.342 -88.105 1.00 46.86 56 MET G N 1
ATOM 13512 C CA . MET G 1 56 ? 82.312 -37.817 -88.953 1.00 50.17 56 MET G CA 1
ATOM 13513 C C . MET G 1 56 ? 81.441 -38.824 -88.222 1.00 51.45 56 MET G C 1
ATOM 13514 O O . MET G 1 56 ? 80.214 -38.834 -88.391 1.00 55.57 56 MET G O 1
ATOM 13519 N N . LYS G 1 57 ? 82.063 -39.686 -87.415 1.00 49.19 57 LYS G N 1
ATOM 13520 C CA . LYS G 1 57 ? 81.306 -40.655 -86.632 1.00 50.79 57 LYS G CA 1
ATOM 13521 C C . LYS G 1 57 ? 80.310 -39.955 -85.715 1.00 45.87 57 LYS G C 1
ATOM 13522 O O . LYS G 1 57 ? 79.119 -40.291 -85.707 1.00 46.22 57 LYS G O 1
ATOM 13528 N N . GLN G 1 58 ? 80.783 -38.975 -84.935 1.00 42.18 58 GLN G N 1
ATOM 13529 C CA . GLN G 1 58 ? 79.888 -38.225 -84.057 1.00 46.50 58 GLN G CA 1
ATOM 13530 C C . GLN G 1 58 ? 78.800 -37.525 -84.854 1.00 49.80 58 GLN G C 1
ATOM 13531 O O . GLN G 1 58 ? 77.637 -37.482 -84.439 1.00 46.37 58 GLN G O 1
ATOM 13537 N N . SER G 1 59 ? 79.166 -36.950 -85.994 1.00 48.31 59 SER G N 1
ATOM 13538 C CA . SER G 1 59 ? 78.208 -36.158 -86.745 1.00 43.56 59 SER G CA 1
ATOM 13539 C C . SER G 1 59 ? 77.155 -37.047 -87.387 1.00 47.33 59 SER G C 1
ATOM 13540 O O . SER G 1 59 ? 75.977 -36.662 -87.475 1.00 45.88 59 SER G O 1
ATOM 13543 N N . LEU G 1 60 ? 77.554 -38.241 -87.837 1.00 37.42 60 LEU G N 1
ATOM 13544 C CA . LEU G 1 60 ? 76.559 -39.197 -88.330 1.00 43.20 60 LEU G CA 1
ATOM 13545 C C . LEU G 1 60 ? 75.559 -39.561 -87.234 1.00 44.37 60 LEU G C 1
ATOM 13546 O O . LEU G 1 60 ? 74.345 -39.543 -87.461 1.00 63.10 60 LEU G O 1
ATOM 13551 N N . ALA G 1 61 ? 76.042 -39.854 -86.023 1.00 41.92 61 ALA G N 1
ATOM 13552 C CA . ALA G 1 61 ? 75.115 -40.201 -84.946 1.00 46.29 61 ALA G CA 1
ATOM 13553 C C . ALA G 1 61 ? 74.185 -39.041 -84.630 1.00 49.65 61 ALA G C 1
ATOM 13554 O O . ALA G 1 61 ? 72.984 -39.242 -84.414 1.00 50.23 61 ALA G O 1
ATOM 13556 N N . HIS G 1 62 ? 74.720 -37.816 -84.616 1.00 43.44 62 HIS G N 1
ATOM 13557 C CA . HIS G 1 62 ? 73.915 -36.634 -84.303 1.00 46.00 62 HIS G CA 1
ATOM 13558 C C . HIS G 1 62 ? 72.835 -36.418 -85.357 1.00 40.57 62 HIS G C 1
ATOM 13559 O O . HIS G 1 62 ? 71.663 -36.200 -85.031 1.00 46.74 62 HIS G O 1
ATOM 13566 N N . LEU G 1 63 ? 73.214 -36.495 -86.632 1.00 40.68 63 LEU G N 1
ATOM 13567 C CA . LEU G 1 63 ? 72.239 -36.410 -87.715 1.00 42.57 63 LEU G CA 1
ATOM 13568 C C . LEU G 1 63 ? 71.203 -37.525 -87.607 1.00 48.26 63 LEU G C 1
ATOM 13569 O O . LEU G 1 63 ? 69.996 -37.285 -87.717 1.00 49.66 63 LEU G O 1
ATOM 13574 N N . SER G 1 64 ? 71.663 -38.760 -87.381 1.00 48.17 64 SER G N 1
ATOM 13575 C CA . SER G 1 64 ? 70.738 -39.878 -87.237 1.00 40.80 64 SER G CA 1
ATOM 13576 C C . SER G 1 64 ? 69.642 -39.563 -86.215 1.00 45.09 64 SER G C 1
ATOM 13577 O O . SER G 1 64 ? 68.449 -39.599 -86.533 1.00 51.40 64 SER G O 1
ATOM 13580 N N . GLN G 1 65 ? 70.036 -39.235 -84.981 1.00 48.20 65 GLN G N 1
ATOM 13581 C CA . GLN G 1 65 ? 69.083 -38.805 -83.960 1.00 49.46 65 GLN G CA 1
ATOM 13582 C C . GLN G 1 65 ? 68.045 -37.841 -84.505 1.00 48.54 65 GLN G C 1
ATOM 13583 O O . GLN G 1 65 ? 66.849 -37.968 -84.223 1.00 54.05 65 GLN G O 1
ATOM 13589 N N . SER G 1 66 ? 68.486 -36.857 -85.282 1.00 47.47 66 SER G N 1
ATOM 13590 C CA . SER G 1 66 ? 67.585 -35.777 -85.652 1.00 44.05 66 SER G CA 1
ATOM 13591 C C . SER G 1 66 ? 66.708 -36.131 -86.843 1.00 47.86 66 SER G C 1
ATOM 13592 O O . SER G 1 66 ? 65.607 -35.580 -86.966 1.00 47.79 66 SER G O 1
ATOM 13595 N N . LEU G 1 67 ? 67.154 -37.065 -87.688 1.00 45.56 67 LEU G N 1
ATOM 13596 C CA . LEU G 1 67 ? 66.296 -37.629 -88.729 1.00 48.99 67 LEU G CA 1
ATOM 13597 C C . LEU G 1 67 ? 65.213 -38.534 -88.132 1.00 48.82 67 LEU G C 1
ATOM 13598 O O . LEU G 1 67 ? 64.052 -38.491 -88.564 1.00 51.40 67 LEU G O 1
ATOM 13603 N N . LYS G 1 68 ? 65.573 -39.347 -87.127 1.00 45.34 68 LYS G N 1
ATOM 13604 C CA . LYS G 1 68 ? 64.579 -40.093 -86.350 1.00 49.86 68 LYS G CA 1
ATOM 13605 C C . LYS G 1 68 ? 63.575 -39.160 -85.675 1.00 52.61 68 LYS G C 1
ATOM 13606 O O . LYS G 1 68 ? 62.374 -39.445 -85.639 1.00 58.39 68 LYS G O 1
ATOM 13612 N N . ALA G 1 69 ? 64.049 -38.062 -85.093 1.00 56.51 69 ALA G N 1
ATOM 13613 C CA . ALA G 1 69 ? 63.119 -37.164 -84.422 1.00 53.03 69 ALA G CA 1
ATOM 13614 C C . ALA G 1 69 ? 62.215 -36.445 -85.413 1.00 54.49 69 ALA G C 1
ATOM 13615 O O . ALA G 1 69 ? 61.149 -35.957 -85.022 1.00 54.16 69 ALA G O 1
ATOM 13617 N N . LEU G 1 70 ? 62.592 -36.399 -86.685 1.00 53.41 70 LEU G N 1
ATOM 13618 C CA . LEU G 1 70 ? 61.735 -35.830 -87.714 1.00 48.62 70 LEU G CA 1
ATOM 13619 C C . LEU G 1 70 ? 60.797 -36.858 -88.327 1.00 50.49 70 LEU G C 1
ATOM 13620 O O . LEU G 1 70 ? 60.033 -36.511 -89.238 1.00 43.80 70 LEU G O 1
ATOM 13625 N N . GLY G 1 71 ? 60.852 -38.111 -87.868 1.00 49.22 71 GLY G N 1
ATOM 13626 C CA . GLY G 1 71 ? 60.050 -39.177 -88.431 1.00 49.12 71 GLY G CA 1
ATOM 13627 C C . GLY G 1 71 ? 60.728 -40.040 -89.477 1.00 57.15 71 GLY G C 1
ATOM 13628 O O . GLY G 1 71 ? 60.064 -40.896 -90.068 1.00 59.09 71 GLY G O 1
ATOM 13629 N N . SER G 1 72 ? 62.017 -39.834 -89.746 1.00 61.87 72 SER G N 1
ATOM 13630 C CA . SER G 1 72 ? 62.731 -40.738 -90.645 1.00 54.68 72 SER G CA 1
ATOM 13631 C C . SER G 1 72 ? 63.837 -41.466 -89.893 1.00 48.74 72 SER G C 1
ATOM 13632 O O . SER G 1 72 ? 63.793 -41.587 -88.665 1.00 57.31 72 SER G O 1
ATOM 13635 N N . ASP G 1 73 ? 64.829 -41.962 -90.618 1.00 49.00 73 ASP G N 1
ATOM 13636 C CA . ASP G 1 73 ? 66.021 -42.505 -89.996 1.00 52.21 73 ASP G CA 1
ATOM 13637 C C . ASP G 1 73 ? 67.171 -42.328 -90.978 1.00 56.07 73 ASP G C 1
ATOM 13638 O O . ASP G 1 73 ? 66.974 -41.928 -92.130 1.00 68.36 73 ASP G O 1
ATOM 13643 N N . LEU G 1 74 ? 68.382 -42.598 -90.501 1.00 46.26 74 LEU G N 1
ATOM 13644 C CA . LEU G 1 74 ? 69.575 -42.617 -91.333 1.00 49.48 74 LEU G CA 1
ATOM 13645 C C . LEU G 1 74 ? 70.016 -44.068 -91.493 1.00 57.44 74 LEU G C 1
ATOM 13646 O O . LEU G 1 74 ? 70.287 -44.749 -90.496 1.00 57.24 74 LEU G O 1
ATOM 13651 N N . THR G 1 75 ? 70.065 -44.550 -92.732 1.00 54.82 75 THR G N 1
ATOM 13652 C CA . THR G 1 75 ? 70.584 -45.885 -92.997 1.00 49.93 75 THR G CA 1
ATOM 13653 C C . THR G 1 75 ? 72.061 -45.772 -93.355 1.00 48.23 75 THR G C 1
ATOM 13654 O O . THR G 1 75 ? 72.438 -44.921 -94.160 1.00 52.49 75 THR G O 1
ATOM 13658 N N . LEU G 1 76 ? 72.882 -46.646 -92.776 1.00 54.53 76 LEU G N 1
ATOM 13659 C CA . LEU G 1 76 ? 74.320 -46.708 -93.029 1.00 53.56 76 LEU G CA 1
ATOM 13660 C C . LEU G 1 76 ? 74.678 -48.001 -93.747 1.00 53.47 76 LEU G C 1
ATOM 13661 O O . LEU G 1 76 ? 74.252 -49.084 -93.330 1.00 58.32 76 LEU G O 1
ATOM 13666 N N . ILE G 1 77 ? 75.463 -47.890 -94.817 1.00 50.59 77 ILE G N 1
ATOM 13667 C CA . ILE G 1 77 ? 75.933 -49.048 -95.572 1.00 47.14 77 ILE G CA 1
ATOM 13668 C C . ILE G 1 77 ? 77.434 -48.930 -95.802 1.00 52.81 77 ILE G C 1
ATOM 13669 O O . ILE G 1 77 ? 77.880 -48.015 -96.509 1.00 55.78 77 ILE G O 1
ATOM 13674 N N . GLN G 1 78 ? 78.203 -49.879 -95.268 1.00 45.40 78 GLN G N 1
ATOM 13675 C CA . GLN G 1 78 ? 79.561 -50.115 -95.752 1.00 50.86 78 GLN G CA 1
ATOM 13676 C C . GLN G 1 78 ? 79.468 -51.073 -96.931 1.00 59.54 78 GLN G C 1
ATOM 13677 O O . GLN G 1 78 ? 78.740 -52.071 -96.867 1.00 69.74 78 GLN G O 1
ATOM 13683 N N . THR G 1 79 ? 80.176 -50.755 -98.010 1.00 56.61 79 THR G N 1
ATOM 13684 C CA . THR G 1 79 ? 80.056 -51.494 -99.261 1.00 59.19 79 THR G CA 1
ATOM 13685 C C . THR G 1 79 ? 81.410 -51.575 -99.970 1.00 57.89 79 THR G C 1
ATOM 13686 O O . THR G 1 79 ? 82.381 -50.905 -99.608 1.00 63.19 79 THR G O 1
ATOM 13690 N N . HIS G 1 80 ? 81.454 -52.401 -101.008 1.00 52.12 80 HIS G N 1
ATOM 13691 C CA . HIS G 1 80 ? 82.609 -52.504 -101.893 1.00 54.37 80 HIS G CA 1
ATOM 13692 C C . HIS G 1 80 ? 82.450 -51.628 -103.123 1.00 56.37 80 HIS G C 1
ATOM 13693 O O . HIS G 1 80 ? 83.449 -51.264 -103.760 1.00 50.28 80 HIS G O 1
ATOM 13700 N N . ASN G 1 81 ? 81.214 -51.294 -103.474 1.00 54.25 81 ASN G N 1
ATOM 13701 C CA . ASN G 1 81 ? 80.965 -50.461 -104.640 1.00 56.48 81 ASN G CA 1
ATOM 13702 C C . ASN G 1 81 ? 79.758 -49.568 -104.401 1.00 53.70 81 ASN G C 1
ATOM 13703 O O . ASN G 1 81 ? 78.687 -50.048 -104.017 1.00 60.20 81 ASN G O 1
ATOM 13708 N N . THR G 1 82 ? 79.926 -48.273 -104.648 1.00 49.70 82 THR G N 1
ATOM 13709 C CA . THR G 1 82 ? 78.891 -47.318 -104.262 1.00 47.37 82 THR G CA 1
ATOM 13710 C C . THR G 1 82 ? 77.671 -47.416 -105.174 1.00 44.93 82 THR G C 1
ATOM 13711 O O . THR G 1 82 ? 76.532 -47.463 -104.685 1.00 41.52 82 THR G O 1
ATOM 13715 N N . ILE G 1 83 ? 77.883 -47.431 -106.501 1.00 43.56 83 ILE G N 1
ATOM 13716 C CA . ILE G 1 83 ? 76.770 -47.665 -107.427 1.00 51.28 83 ILE G CA 1
ATOM 13717 C C . ILE G 1 83 ? 75.931 -48.849 -106.954 1.00 59.29 83 ILE G C 1
ATOM 13718 O O . ILE G 1 83 ? 74.693 -48.807 -106.977 1.00 58.98 83 ILE G O 1
ATOM 13723 N N . SER G 1 84 ? 76.592 -49.929 -106.517 1.00 53.04 84 SER G N 1
ATOM 13724 C CA . SER G 1 84 ? 75.848 -51.144 -106.207 1.00 56.02 84 SER G CA 1
ATOM 13725 C C . SER G 1 84 ? 75.044 -50.994 -104.923 1.00 56.69 84 SER G C 1
ATOM 13726 O O . SER G 1 84 ? 73.925 -51.505 -104.833 1.00 51.44 84 SER G O 1
ATOM 13729 N N . ALA G 1 85 ? 75.588 -50.310 -103.911 1.00 51.63 85 ALA G N 1
ATOM 13730 C CA . ALA G 1 85 ? 74.788 -50.083 -102.709 1.00 46.97 85 ALA G CA 1
ATOM 13731 C C . ALA G 1 85 ? 73.539 -49.260 -103.022 1.00 47.55 85 ALA G C 1
ATOM 13732 O O . ALA G 1 85 ? 72.477 -49.492 -102.431 1.00 51.11 85 ALA G O 1
ATOM 13734 N N . ILE G 1 86 ? 73.629 -48.342 -103.983 1.00 46.69 86 ILE G N 1
ATOM 13735 C CA . ILE G 1 86 ? 72.471 -47.524 -104.320 1.00 50.58 86 ILE G CA 1
ATOM 13736 C C . ILE G 1 86 ? 71.461 -48.342 -105.110 1.00 59.35 86 ILE G C 1
ATOM 13737 O O . ILE G 1 86 ? 70.256 -48.276 -104.834 1.00 59.44 86 ILE G O 1
ATOM 13742 N N . LEU G 1 87 ? 71.934 -49.139 -106.083 1.00 58.64 87 LEU G N 1
ATOM 13743 C CA . LEU G 1 87 ? 71.050 -50.062 -106.795 1.00 52.02 87 LEU G CA 1
ATOM 13744 C C . LEU G 1 87 ? 70.290 -50.953 -105.830 1.00 47.98 87 LEU G C 1
ATOM 13745 O O . LEU G 1 87 ? 69.091 -51.208 -106.019 1.00 49.64 87 LEU G O 1
ATOM 13750 N N . ASP G 1 88 ? 70.963 -51.417 -104.773 1.00 50.32 88 ASP G N 1
ATOM 13751 C CA . ASP G 1 88 ? 70.279 -52.211 -103.752 1.00 62.78 88 ASP G CA 1
ATOM 13752 C C . ASP G 1 88 ? 69.195 -51.395 -103.051 1.00 63.56 88 ASP G C 1
ATOM 13753 O O . ASP G 1 88 ? 68.091 -51.895 -102.808 1.00 64.87 88 ASP G O 1
ATOM 13758 N N . CYS G 1 89 ? 69.492 -50.135 -102.714 1.00 61.46 89 CYS G N 1
ATOM 13759 C CA . CYS G 1 89 ? 68.506 -49.296 -102.035 1.00 58.24 89 CYS G CA 1
ATOM 13760 C C . CYS G 1 89 ? 67.282 -49.059 -102.916 1.00 50.77 89 CYS G C 1
ATOM 13761 O O . CYS G 1 89 ? 66.141 -49.203 -102.461 1.00 50.55 89 CYS G O 1
ATOM 13764 N N . ILE G 1 90 ? 67.500 -48.704 -104.187 1.00 52.17 90 ILE G N 1
ATOM 13765 C CA . ILE G 1 90 ? 66.389 -48.513 -105.116 1.00 59.04 90 ILE G CA 1
ATOM 13766 C C . ILE G 1 90 ? 65.530 -49.772 -105.193 1.00 60.89 90 ILE G C 1
ATOM 13767 O O . ILE G 1 90 ? 64.296 -49.701 -105.229 1.00 63.18 90 ILE G O 1
ATOM 13772 N N . ARG G 1 91 ? 66.165 -50.943 -105.203 1.00 60.83 91 ARG G N 1
ATOM 13773 C CA . ARG G 1 91 ? 65.417 -52.181 -105.382 1.00 62.51 91 ARG G CA 1
ATOM 13774 C C . ARG G 1 91 ? 64.518 -52.462 -104.187 1.00 62.73 91 ARG G C 1
ATOM 13775 O O . ARG G 1 91 ? 63.355 -52.851 -104.362 1.00 64.19 91 ARG G O 1
ATOM 13783 N N . VAL G 1 92 ? 65.026 -52.251 -102.972 1.00 54.34 92 VAL G N 1
ATOM 13784 C CA . VAL G 1 92 ? 64.295 -52.643 -101.770 1.00 52.63 92 VAL G CA 1
ATOM 13785 C C . VAL G 1 92 ? 63.275 -51.589 -101.340 1.00 64.03 92 VAL G C 1
ATOM 13786 O O . VAL G 1 92 ? 62.236 -51.933 -100.767 1.00 62.91 92 VAL G O 1
ATOM 13790 N N . THR G 1 93 ? 63.527 -50.311 -101.623 1.00 66.65 93 THR G N 1
ATOM 13791 C CA . THR G 1 93 ? 62.577 -49.281 -101.227 1.00 58.31 93 THR G CA 1
ATOM 13792 C C . THR G 1 93 ? 61.564 -48.959 -102.322 1.00 57.03 93 THR G C 1
ATOM 13793 O O . THR G 1 93 ? 60.446 -48.538 -102.008 1.00 61.99 93 THR G O 1
ATOM 13797 N N . GLY G 1 94 ? 61.912 -49.164 -103.590 1.00 56.16 94 GLY G N 1
ATOM 13798 C CA . GLY G 1 94 ? 61.060 -48.785 -104.701 1.00 48.56 94 GLY G CA 1
ATOM 13799 C C . GLY G 1 94 ? 61.024 -47.306 -105.074 1.00 59.89 94 GLY G C 1
ATOM 13800 O O . GLY G 1 94 ? 60.088 -46.841 -105.728 1.00 56.98 94 GLY G O 1
ATOM 13801 N N . PRO G 1 95 ? 62.044 -46.531 -104.700 1.00 65.47 95 PRO G N 1
ATOM 13802 C CA . PRO G 1 95 ? 62.057 -45.121 -105.094 1.00 62.55 95 PRO G CA 1
ATOM 13803 C C . PRO G 1 95 ? 62.450 -44.994 -106.550 1.00 55.96 95 PRO G C 1
ATOM 13804 O O . PRO G 1 95 ? 63.089 -45.872 -107.140 1.00 48.83 95 PRO G O 1
ATOM 13808 N N . THR G 1 96 ? 62.021 -43.881 -107.125 1.00 55.87 96 THR G N 1
ATOM 13809 C CA . THR G 1 96 ? 62.212 -43.593 -108.530 1.00 55.79 96 THR G CA 1
ATOM 13810 C C . THR G 1 96 ? 63.271 -42.528 -108.732 1.00 54.37 96 THR G C 1
ATOM 13811 O O . THR G 1 96 ? 63.598 -42.195 -109.878 1.00 55.79 96 THR G O 1
ATOM 13815 N N . LYS G 1 97 ? 63.819 -41.994 -107.646 1.00 44.58 97 LYS G N 1
ATOM 13816 C CA . LYS G 1 97 ? 64.743 -40.885 -107.739 1.00 46.33 97 LYS G CA 1
ATOM 13817 C C . LYS G 1 97 ? 65.775 -40.979 -106.624 1.00 49.94 97 LYS G C 1
ATOM 13818 O O . LYS G 1 97 ? 65.493 -41.433 -105.503 1.00 42.72 97 LYS G O 1
ATOM 13824 N N . VAL G 1 98 ? 66.983 -40.552 -106.978 1.00 43.20 98 VAL G N 1
ATOM 13825 C CA . VAL G 1 98 ? 68.096 -40.341 -106.067 1.00 44.31 98 VAL G CA 1
ATOM 13826 C C . VAL G 1 98 ? 68.520 -38.884 -106.196 1.00 41.64 98 VAL G C 1
ATOM 13827 O O . VAL G 1 98 ? 68.658 -38.374 -107.315 1.00 40.32 98 VAL G O 1
ATOM 13831 N N . VAL G 1 99 ? 68.723 -38.220 -105.057 1.00 39.60 99 VAL G N 1
ATOM 13832 C CA . VAL G 1 99 ? 69.279 -36.874 -105.017 1.00 44.02 99 VAL G CA 1
ATOM 13833 C C . VAL G 1 99 ? 70.449 -36.859 -104.052 1.00 43.21 99 VAL G C 1
ATOM 13834 O O . VAL G 1 99 ? 70.503 -37.651 -103.103 1.00 49.25 99 VAL G O 1
ATOM 13838 N N . PHE G 1 100 ? 71.381 -35.939 -104.301 1.00 37.89 100 PHE G N 1
ATOM 13839 C CA . PHE G 1 100 ? 72.502 -35.651 -103.413 1.00 38.84 100 PHE G CA 1
ATOM 13840 C C . PHE G 1 100 ? 72.966 -34.229 -103.696 1.00 43.92 100 PHE G C 1
ATOM 13841 O O . PHE G 1 100 ? 72.514 -33.581 -104.650 1.00 41.81 100 PHE G O 1
ATOM 13849 N N . ASN G 1 101 ? 73.882 -33.751 -102.853 1.00 40.40 101 ASN G N 1
ATOM 13850 C CA . ASN G 1 101 ? 74.559 -32.473 -103.059 1.00 45.53 101 ASN G CA 1
ATOM 13851 C C . ASN G 1 101 ? 75.962 -32.778 -103.588 1.00 40.75 101 ASN G C 1
ATOM 13852 O O . ASN G 1 101 ? 76.707 -33.545 -102.969 1.00 44.61 101 ASN G O 1
ATOM 13857 N N . HIS G 1 102 ? 76.320 -32.208 -104.737 1.00 42.34 102 HIS G N 1
ATOM 13858 C CA . HIS G 1 102 ? 77.541 -32.666 -105.393 1.00 52.08 102 HIS G CA 1
ATOM 13859 C C . HIS G 1 102 ? 78.786 -32.045 -104.761 1.00 50.18 102 HIS G C 1
ATOM 13860 O O . HIS G 1 102 ? 78.734 -30.974 -104.153 1.00 51.56 102 HIS G O 1
ATOM 13867 N N . LEU G 1 103 ? 79.903 -32.762 -104.880 1.00 49.00 103 LEU G N 1
ATOM 13868 C CA . LEU G 1 103 ? 81.186 -32.397 -104.293 1.00 46.11 103 LEU G CA 1
ATOM 13869 C C . LEU G 1 103 ? 82.189 -32.199 -105.420 1.00 47.85 103 LEU G C 1
ATOM 13870 O O . LEU G 1 103 ? 81.954 -32.612 -106.557 1.00 54.16 103 LEU G O 1
ATOM 13875 N N . TYR G 1 104 ? 83.318 -31.549 -105.121 1.00 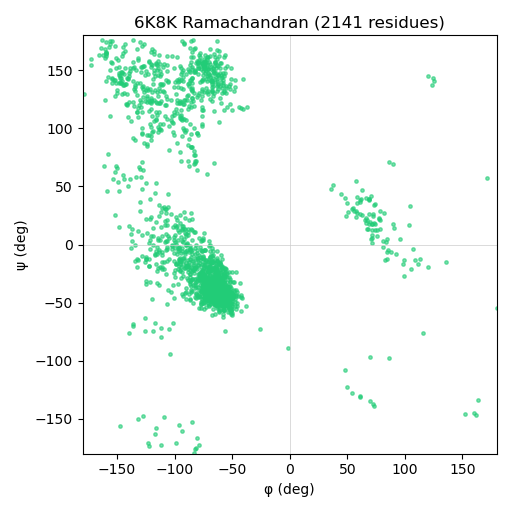51.19 104 TYR G N 1
ATOM 13876 C CA . TYR G 1 104 ? 84.188 -31.081 -106.195 1.00 45.20 104 TYR G CA 1
ATOM 13877 C C . TYR G 1 104 ? 85.558 -31.731 -106.238 1.00 41.91 104 TYR G C 1
ATOM 13878 O O . TYR G 1 104 ? 86.326 -31.445 -107.163 1.00 56.88 104 TYR G O 1
ATOM 13887 N N . ASP G 1 105 ? 85.871 -32.619 -105.307 1.00 45.72 105 ASP G N 1
ATOM 13888 C CA . ASP G 1 105 ? 87.166 -33.292 -105.275 1.00 53.79 105 ASP G CA 1
ATOM 13889 C C . ASP G 1 105 ? 87.229 -34.457 -106.282 1.00 57.67 105 ASP G C 1
ATOM 13890 O O . ASP G 1 105 ? 86.197 -35.014 -106.666 1.00 56.33 105 ASP G O 1
ATOM 13895 N N . PRO G 1 106 ? 88.437 -34.841 -106.724 1.00 61.00 106 PRO G N 1
ATOM 13896 C CA . PRO G 1 106 ? 88.553 -35.890 -107.769 1.00 53.26 106 PRO G CA 1
ATOM 13897 C C . PRO G 1 106 ? 87.696 -37.131 -107.559 1.00 52.75 106 PRO G C 1
ATOM 13898 O O . PRO G 1 106 ? 86.991 -37.568 -108.481 1.00 64.03 106 PRO G O 1
ATOM 13902 N N . VAL G 1 107 ? 87.744 -37.729 -106.374 1.00 48.26 107 VAL G N 1
ATOM 13903 C CA . VAL G 1 107 ? 86.945 -38.927 -106.134 1.00 53.31 107 VAL G CA 1
ATOM 13904 C C . VAL G 1 107 ? 85.460 -38.623 -106.292 1.00 53.68 107 VAL G C 1
ATOM 13905 O O . VAL G 1 107 ? 84.745 -39.324 -107.019 1.00 57.50 107 VAL G O 1
ATOM 13909 N N . SER G 1 108 ? 84.974 -37.569 -105.618 1.00 54.14 108 SER G N 1
ATOM 13910 C CA . SER G 1 108 ? 83.554 -37.213 -105.693 1.00 54.37 108 SER G CA 1
ATOM 13911 C C . SER G 1 108 ? 83.120 -36.955 -107.129 1.00 47.79 108 SER G C 1
ATOM 13912 O O . SER G 1 108 ? 82.113 -37.501 -107.584 1.00 46.07 108 SER G O 1
ATOM 13915 N N . LEU G 1 109 ? 83.861 -36.120 -107.862 1.00 43.61 109 LEU G N 1
ATOM 13916 C CA . LEU G 1 109 ? 83.445 -35.801 -109.225 1.00 52.79 109 LEU G CA 1
ATOM 13917 C C . LEU G 1 109 ? 83.249 -37.066 -110.044 1.00 57.57 109 LEU G C 1
ATOM 13918 O O . LEU G 1 109 ? 82.213 -37.248 -110.697 1.00 50.20 109 LEU G O 1
ATOM 13923 N N . VAL G 1 110 ? 84.248 -37.951 -110.033 1.00 58.59 110 VAL G N 1
ATOM 13924 C CA . VAL G 1 110 ? 84.175 -39.140 -110.872 1.00 49.27 110 VAL G CA 1
ATOM 13925 C C . VAL G 1 110 ? 83.080 -40.074 -110.376 1.00 48.94 110 VAL G C 1
ATOM 13926 O O . VAL G 1 110 ? 82.293 -40.611 -111.162 1.00 53.74 110 VAL G O 1
ATOM 13930 N N . ARG G 1 111 ? 82.991 -40.265 -109.062 1.00 46.29 111 ARG G N 1
ATOM 13931 C CA . ARG G 1 111 ? 82.007 -41.210 -108.563 1.00 43.06 111 ARG G CA 1
ATOM 13932 C C . ARG G 1 111 ? 80.593 -40.677 -108.762 1.00 54.32 111 ARG G C 1
ATOM 13933 O O . ARG G 1 111 ? 79.700 -41.430 -109.157 1.00 55.08 111 ARG G O 1
ATOM 13941 N N . ASP G 1 112 ? 80.381 -39.376 -108.526 1.00 52.94 112 ASP G N 1
ATOM 13942 C CA . ASP G 1 112 ? 79.081 -38.758 -108.785 1.00 54.11 112 ASP G CA 1
ATOM 13943 C C . ASP G 1 112 ? 78.672 -38.946 -110.241 1.00 51.88 112 ASP G C 1
ATOM 13944 O O . ASP G 1 112 ? 77.550 -39.380 -110.533 1.00 57.03 112 ASP G O 1
ATOM 13949 N N . HIS G 1 113 ? 79.572 -38.604 -111.168 1.00 44.59 113 HIS G N 1
ATOM 13950 C CA . HIS G 1 113 ? 79.314 -38.767 -112.596 1.00 46.33 113 HIS G CA 1
ATOM 13951 C C . HIS G 1 113 ? 78.971 -40.214 -112.939 1.00 55.49 113 HIS G C 1
ATOM 13952 O O . HIS G 1 113 ? 78.051 -40.480 -113.725 1.00 62.77 113 HIS G O 1
ATOM 13959 N N . THR G 1 114 ? 79.696 -41.162 -112.347 1.00 48.22 114 THR G N 1
ATOM 13960 C CA . THR G 1 114 ? 79.425 -42.575 -112.595 1.00 56.08 114 THR G CA 1
ATOM 13961 C C . THR G 1 114 ? 78.023 -42.958 -112.139 1.00 58.61 114 THR G C 1
ATOM 13962 O O . THR G 1 114 ? 77.279 -43.630 -112.870 1.00 49.69 114 THR G O 1
ATOM 13966 N N . VAL G 1 115 ? 77.643 -42.521 -110.936 1.00 52.77 115 VAL G N 1
ATOM 13967 C CA . VAL G 1 115 ? 76.302 -42.765 -110.428 1.00 51.31 115 VAL G CA 1
ATOM 13968 C C . VAL G 1 115 ? 75.259 -42.134 -111.336 1.00 56.11 115 VAL G C 1
ATOM 13969 O O . VAL G 1 115 ? 74.222 -42.744 -111.625 1.00 60.86 115 VAL G O 1
ATOM 13973 N N . LYS G 1 116 ? 75.507 -40.912 -111.809 1.00 56.93 116 LYS G N 1
ATOM 13974 C CA . LYS G 1 116 ? 74.465 -40.249 -112.588 1.00 65.30 116 LYS G CA 1
ATOM 13975 C C . LYS G 1 116 ? 74.227 -40.982 -113.900 1.00 68.59 116 LYS G C 1
ATOM 13976 O O . LYS G 1 116 ? 73.078 -41.159 -114.320 1.00 60.42 116 LYS G O 1
ATOM 13982 N N . GLU G 1 117 ? 75.291 -41.458 -114.541 1.00 73.38 117 GLU G N 1
ATOM 13983 C CA . GLU G 1 117 ? 75.092 -42.165 -115.802 1.00 68.52 117 GLU G CA 1
ATOM 13984 C C . GLU G 1 117 ? 74.458 -43.538 -115.583 1.00 60.56 117 GLU G C 1
ATOM 13985 O O . GLU G 1 117 ? 73.521 -43.913 -116.303 1.00 51.96 117 GLU G O 1
ATOM 13991 N N . LYS G 1 118 ? 74.891 -44.272 -114.555 1.00 58.13 118 LYS G N 1
ATOM 13992 C CA . LYS G 1 118 ? 74.287 -45.579 -114.294 1.00 51.80 118 LYS G CA 1
ATOM 13993 C C . LYS G 1 118 ? 72.790 -45.462 -114.032 1.00 61.37 118 LYS G C 1
ATOM 13994 O O . LYS G 1 118 ? 72.001 -46.286 -114.512 1.00 65.60 118 LYS G O 1
ATOM 14000 N N . LEU G 1 119 ? 72.377 -44.446 -113.276 1.00 57.58 119 LEU G N 1
ATOM 14001 C CA . LEU G 1 119 ? 70.966 -44.330 -112.920 1.00 55.31 119 LEU G CA 1
ATOM 14002 C C . LEU G 1 119 ? 70.128 -43.917 -114.117 1.00 54.48 119 LEU G C 1
ATOM 14003 O O . LEU G 1 119 ? 69.042 -44.462 -114.343 1.00 59.58 119 LEU G O 1
ATOM 14008 N N . VAL G 1 120 ? 70.600 -42.940 -114.890 1.00 52.60 120 VAL G N 1
ATOM 14009 C CA . VAL G 1 120 ? 69.936 -42.645 -116.155 1.00 61.13 120 VAL G CA 1
ATOM 14010 C C . VAL G 1 120 ? 69.806 -43.921 -116.981 1.00 70.23 120 VAL G C 1
ATOM 14011 O O . VAL G 1 120 ? 68.738 -44.217 -117.536 1.00 68.16 120 VAL G O 1
ATOM 14015 N N . GLU G 1 121 ? 70.876 -44.730 -117.009 1.00 75.29 121 GLU G N 1
ATOM 14016 C CA . GLU G 1 121 ? 70.900 -45.961 -117.803 1.00 77.75 121 GLU G CA 1
ATOM 14017 C C . GLU G 1 121 ? 69.844 -46.963 -117.341 1.00 69.49 121 GLU G C 1
ATOM 14018 O O . GLU G 1 121 ? 69.329 -47.744 -118.143 1.00 67.69 121 GLU G O 1
ATOM 14024 N N . ARG G 1 122 ? 69.521 -46.976 -116.055 1.00 62.85 122 ARG G N 1
ATOM 14025 C CA . ARG G 1 122 ? 68.518 -47.890 -115.533 1.00 56.64 122 ARG G CA 1
ATOM 14026 C C . ARG G 1 122 ? 67.155 -47.235 -115.394 1.00 60.74 122 ARG G C 1
ATOM 14027 O O . ARG G 1 122 ? 66.296 -47.767 -114.686 1.00 53.96 122 ARG G O 1
ATOM 14035 N N . GLY G 1 123 ? 66.949 -46.082 -116.032 1.00 66.90 123 GLY G N 1
ATOM 14036 C CA . GLY G 1 123 ? 65.677 -45.384 -115.928 1.00 65.89 123 GLY G CA 1
ATOM 14037 C C . GLY G 1 123 ? 65.329 -44.838 -114.558 1.00 64.14 123 GLY G C 1
ATOM 14038 O O . GLY G 1 123 ? 64.150 -44.643 -114.262 1.00 61.30 123 GLY G O 1
ATOM 14039 N N . ILE G 1 124 ? 66.318 -44.604 -113.708 1.00 59.94 124 ILE G N 1
ATOM 14040 C CA . ILE G 1 124 ? 66.121 -43.907 -112.445 1.00 53.06 124 ILE G CA 1
ATOM 14041 C C . ILE G 1 124 ? 66.383 -42.429 -112.687 1.00 59.81 124 ILE G C 1
ATOM 14042 O O . ILE G 1 124 ? 67.237 -42.055 -113.505 1.00 56.52 124 ILE G O 1
ATOM 14047 N N . SER G 1 125 ? 65.635 -41.571 -112.014 1.00 60.06 125 SER G N 1
ATOM 14048 C CA . SER G 1 125 ? 65.907 -40.147 -112.137 1.00 63.43 125 SER G CA 1
ATOM 14049 C C . SER G 1 125 ? 66.820 -39.713 -110.991 1.00 59.97 125 SER G C 1
ATOM 14050 O O . SER G 1 125 ? 66.716 -40.215 -109.861 1.00 53.56 125 SER G O 1
ATOM 14053 N N . VAL G 1 126 ? 67.760 -38.819 -111.315 1.00 50.00 126 VAL G N 1
ATOM 14054 C CA . VAL G 1 126 ? 68.825 -38.417 -110.408 1.00 49.24 126 VAL G CA 1
ATOM 14055 C C . VAL G 1 126 ? 69.004 -36.914 -110.543 1.00 43.04 126 VAL G C 1
ATOM 14056 O O . VAL G 1 126 ? 68.805 -36.350 -111.620 1.00 47.96 126 VAL G O 1
ATOM 14060 N N . GLN G 1 127 ? 69.410 -36.261 -109.456 1.00 55.59 127 GLN G N 1
ATOM 14061 C CA . GLN G 1 127 ? 69.718 -34.832 -109.511 1.00 53.98 127 GLN G CA 1
ATOM 14062 C C . GLN G 1 127 ? 70.705 -34.473 -108.414 1.00 47.04 127 GLN G C 1
ATOM 14063 O O . GLN G 1 127 ? 70.569 -34.938 -107.275 1.00 44.54 127 GLN G O 1
ATOM 14069 N N . SER G 1 128 ? 71.673 -33.626 -108.757 1.00 44.52 128 SER G N 1
ATOM 14070 C CA . SER G 1 128 ? 72.627 -33.085 -107.796 1.00 42.83 128 SER G CA 1
ATOM 14071 C C . SER G 1 128 ? 72.410 -31.586 -107.623 1.00 49.29 128 SER G C 1
ATOM 14072 O O . SER G 1 128 ? 72.186 -30.857 -108.599 1.00 48.92 128 SER G O 1
ATOM 14075 N N . TYR G 1 129 ? 72.490 -31.140 -106.369 1.00 48.33 129 TYR G N 1
ATOM 14076 C CA . TYR G 1 129 ? 72.318 -29.752 -105.991 1.00 42.65 129 TYR G CA 1
ATOM 14077 C C . TYR G 1 129 ? 73.601 -29.180 -105.389 1.00 50.33 129 TYR G C 1
ATOM 14078 O O . TYR G 1 129 ? 74.445 -29.900 -104.837 1.00 51.85 129 TYR G O 1
ATOM 14087 N N . ASN G 1 130 ? 73.714 -27.858 -105.474 1.00 53.93 130 ASN G N 1
ATOM 14088 C CA . ASN G 1 130 ? 74.799 -27.114 -104.842 1.00 47.46 130 ASN G CA 1
ATOM 14089 C C . ASN G 1 130 ? 74.552 -27.000 -103.343 1.00 41.70 130 ASN G C 1
ATOM 14090 O O . ASN G 1 130 ? 73.761 -26.178 -102.894 1.00 52.27 130 ASN G O 1
ATOM 14095 N N . GLY G 1 131 ? 75.266 -27.796 -102.559 1.00 52.05 131 GLY G N 1
ATOM 14096 C CA . GLY G 1 131 ? 75.095 -27.772 -101.122 1.00 42.89 131 GLY G CA 1
ATOM 14097 C C . GLY G 1 131 ? 76.089 -26.936 -100.333 1.00 40.94 131 GLY G C 1
ATOM 14098 O O . GLY G 1 131 ? 75.766 -26.557 -99.209 1.00 59.95 131 GLY G O 1
ATOM 14099 N N . ASP G 1 132 ? 77.280 -26.621 -100.857 1.00 50.34 132 ASP G N 1
ATOM 14100 C CA . ASP G 1 132 ? 78.265 -25.987 -99.981 1.00 66.45 132 ASP G CA 1
ATOM 14101 C C . ASP G 1 132 ? 79.075 -24.828 -100.579 1.00 54.10 132 ASP G C 1
ATOM 14102 O O . ASP G 1 132 ? 79.995 -24.341 -99.912 1.00 54.98 132 ASP G O 1
ATOM 14107 N N . LEU G 1 133 ? 78.746 -24.330 -101.769 1.00 45.01 133 LEU G N 1
ATOM 14108 C CA . LEU G 1 133 ? 79.407 -23.161 -102.343 1.00 36.05 133 LEU G CA 1
ATOM 14109 C C . LEU G 1 133 ? 78.429 -21.994 -102.476 1.00 41.55 133 LEU G C 1
ATOM 14110 O O . LEU G 1 133 ? 77.242 -22.186 -102.755 1.00 44.71 133 LEU G O 1
ATOM 14115 N N . LEU G 1 134 ? 78.929 -20.769 -102.296 1.00 48.24 134 LEU G N 1
ATOM 14116 C CA . LEU G 1 134 ? 78.108 -19.607 -102.633 1.00 38.61 134 LEU G CA 1
ATOM 14117 C C . LEU G 1 134 ? 77.888 -19.517 -104.142 1.00 42.90 134 LEU G C 1
ATOM 14118 O O . LEU G 1 134 ? 76.757 -19.315 -104.604 1.00 56.18 134 LEU G O 1
ATOM 14123 N N . TYR G 1 135 ? 78.954 -19.680 -104.916 1.00 43.28 135 TYR G N 1
ATOM 14124 C CA . TYR G 1 135 ? 78.926 -19.705 -106.375 1.00 52.30 135 TYR G CA 1
ATOM 14125 C C . TYR G 1 135 ? 79.631 -20.969 -106.870 1.00 51.89 135 TYR G C 1
ATOM 14126 O O . TYR G 1 135 ? 80.698 -21.325 -106.371 1.00 45.30 135 TYR G O 1
ATOM 14135 N N . GLU G 1 136 ? 79.047 -21.642 -107.853 1.00 50.24 136 GLU G N 1
ATOM 14136 C CA . GLU G 1 136 ? 79.716 -22.782 -108.453 1.00 53.93 136 GLU G CA 1
ATOM 14137 C C . GLU G 1 136 ? 80.975 -22.327 -109.192 1.00 52.05 136 GLU G C 1
ATOM 14138 O O . GLU G 1 136 ? 81.056 -21.185 -109.648 1.00 47.52 136 GLU G O 1
ATOM 14144 N N . PRO G 1 137 ? 81.970 -23.213 -109.338 1.00 52.96 137 PRO G N 1
ATOM 14145 C CA . PRO G 1 137 ? 83.260 -22.795 -109.904 1.00 54.15 137 PRO G CA 1
ATOM 14146 C C . PRO G 1 137 ? 83.215 -22.395 -111.366 1.00 57.69 137 PRO G C 1
ATOM 14147 O O . PRO G 1 137 ? 84.253 -22.009 -111.914 1.00 68.90 137 PRO G O 1
ATOM 14151 N N . TRP G 1 138 ? 82.079 -22.492 -112.035 1.00 54.58 138 TRP G N 1
ATOM 14152 C CA . TRP G 1 138 ? 81.998 -22.115 -113.435 1.00 57.19 138 TRP G CA 1
ATOM 14153 C C . TRP G 1 138 ? 81.137 -20.883 -113.658 1.00 60.83 138 TRP G C 1
ATOM 14154 O O . TRP G 1 138 ? 80.924 -20.492 -114.809 1.00 68.85 138 TRP G O 1
ATOM 14165 N N . GLU G 1 139 ? 80.645 -20.260 -112.589 1.00 61.06 139 GLU G N 1
ATOM 14166 C CA . GLU G 1 139 ? 79.799 -19.081 -112.686 1.00 59.04 139 GLU G CA 1
ATOM 14167 C C . GLU G 1 139 ? 80.571 -17.775 -112.572 1.00 53.01 139 GLU G C 1
ATOM 14168 O O . GLU G 1 139 ? 79.971 -16.710 -112.742 1.00 57.59 139 GLU G O 1
ATOM 14174 N N . ILE G 1 140 ? 81.863 -17.826 -112.257 1.00 54.78 140 ILE G N 1
ATOM 14175 C CA . ILE G 1 140 ? 82.695 -16.645 -112.058 1.00 54.79 140 ILE G CA 1
ATOM 14176 C C . ILE G 1 140 ? 83.766 -16.673 -113.140 1.00 64.81 140 ILE G C 1
ATOM 14177 O O . ILE G 1 140 ? 84.697 -17.492 -113.098 1.00 67.93 140 ILE G O 1
ATOM 14182 N N . TYR G 1 141 ? 83.639 -15.775 -114.111 1.00 73.25 141 TYR G N 1
ATOM 14183 C CA . TYR G 1 141 ? 84.621 -15.619 -115.171 1.00 82.01 141 TYR G CA 1
ATOM 14184 C C . TYR G 1 141 ? 84.729 -14.135 -115.504 1.00 88.94 141 TYR G C 1
ATOM 14185 O O . TYR G 1 141 ? 83.888 -13.322 -115.094 1.00 77.87 141 TYR G O 1
ATOM 14194 N N . CYS G 1 142 ? 85.783 -13.783 -116.251 1.00 100.21 142 CYS G N 1
ATOM 14195 C CA . CYS G 1 142 ? 85.984 -12.421 -116.742 1.00 101.32 142 CYS G CA 1
ATOM 14196 C C . CYS G 1 142 ? 85.086 -12.188 -117.960 1.00 107.53 142 CYS G C 1
ATOM 14197 O O . CYS G 1 142 ? 84.235 -13.015 -118.299 1.00 108.49 142 CYS G O 1
ATOM 14200 N N . GLU G 1 143 ? 85.253 -11.052 -118.641 1.00 113.17 143 GLU G N 1
ATOM 14201 C CA . GLU G 1 143 ? 84.437 -10.820 -119.829 1.00 119.82 143 GLU G CA 1
ATOM 14202 C C . GLU G 1 143 ? 84.926 -11.623 -121.030 1.00 119.46 143 GLU G C 1
ATOM 14203 O O . GLU G 1 143 ? 84.174 -11.788 -121.999 1.00 118.38 143 GLU G O 1
ATOM 14209 N N . LYS G 1 144 ? 86.161 -12.132 -120.981 1.00 116.62 144 LYS G N 1
ATOM 14210 C CA . LYS G 1 144 ? 86.661 -13.092 -121.959 1.00 114.50 144 LYS G CA 1
ATOM 14211 C C . LYS G 1 144 ? 86.090 -14.496 -121.748 1.00 112.23 144 LYS G C 1
ATOM 14212 O O . LYS G 1 144 ? 86.246 -15.349 -122.630 1.00 115.66 144 LYS G O 1
ATOM 14218 N N . GLY G 1 145 ? 85.416 -14.747 -120.621 1.00 102.55 145 GLY G N 1
ATOM 14219 C CA . GLY G 1 145 ? 84.933 -16.068 -120.274 1.00 90.67 145 GLY G CA 1
ATOM 14220 C C . GLY G 1 145 ? 85.950 -16.969 -119.605 1.00 86.91 145 GLY G C 1
ATOM 14221 O O . GLY G 1 145 ? 85.625 -18.125 -119.318 1.00 85.37 145 GLY G O 1
ATOM 14222 N 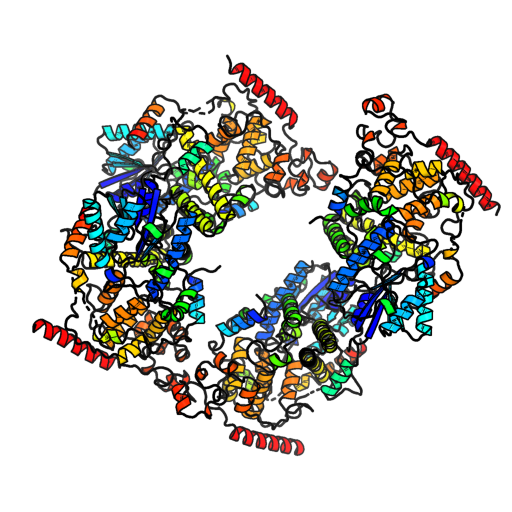N . LYS G 1 146 ? 87.182 -16.476 -119.353 1.00 90.67 146 LYS G N 1
ATOM 14223 C CA . LYS G 1 146 ? 88.278 -17.207 -118.733 1.00 97.86 146 LYS G CA 1
ATOM 14224 C C . LYS G 1 146 ? 88.198 -17.098 -117.217 1.00 93.08 146 LYS G C 1
ATOM 14225 O O . LYS G 1 146 ? 87.616 -16.146 -116.681 1.00 87.90 146 LYS G O 1
ATOM 14231 N N . PRO G 1 147 ? 88.761 -18.071 -116.495 1.00 87.59 147 PRO G N 1
ATOM 14232 C CA . PRO G 1 147 ? 88.777 -17.980 -115.034 1.00 83.88 147 PRO G CA 1
ATOM 14233 C C . PRO G 1 147 ? 89.767 -16.933 -114.551 1.00 80.34 147 PRO G C 1
ATOM 14234 O O . PRO G 1 147 ? 90.789 -16.660 -115.190 1.00 80.50 147 PRO G O 1
ATOM 14238 N N . PHE G 1 148 ? 89.439 -16.328 -113.412 1.00 74.81 148 PHE G N 1
ATOM 14239 C CA . PHE G 1 148 ? 90.392 -15.452 -112.756 1.00 74.04 148 PHE G CA 1
ATOM 14240 C C . PHE G 1 148 ? 91.595 -16.262 -112.289 1.00 80.65 148 PHE G C 1
ATOM 14241 O O . PHE G 1 148 ? 91.527 -17.484 -112.103 1.00 83.79 148 PHE G O 1
ATOM 14249 N N . THR G 1 149 ? 92.719 -15.572 -112.120 1.00 74.13 149 THR G N 1
ATOM 14250 C CA . THR G 1 149 ? 93.918 -16.253 -111.664 1.00 76.75 149 THR G CA 1
ATOM 14251 C C . THR G 1 149 ? 94.540 -15.513 -110.487 1.00 71.75 149 THR G C 1
ATOM 14252 O O . THR G 1 149 ? 95.753 -15.569 -110.269 1.00 79.38 149 THR G O 1
ATOM 14256 N N . SER G 1 150 ? 93.707 -14.822 -109.715 1.00 64.82 150 SER G N 1
ATOM 14257 C CA . SER G 1 150 ? 94.118 -14.200 -108.467 1.00 61.93 150 SER G CA 1
ATOM 14258 C C . SER G 1 150 ? 92.926 -14.242 -107.521 1.00 55.33 150 SER G C 1
ATOM 14259 O O . SER G 1 150 ? 91.781 -14.091 -107.958 1.00 54.98 150 SER G O 1
ATOM 14262 N N . PHE G 1 151 ? 93.188 -14.454 -106.228 1.00 49.23 151 PHE G N 1
ATOM 14263 C CA . PHE G 1 151 ? 92.085 -14.428 -105.275 1.00 48.96 151 PHE G CA 1
ATOM 14264 C C . PHE G 1 151 ? 91.458 -13.041 -105.198 1.00 56.77 151 PHE G C 1
ATOM 14265 O O . PHE G 1 151 ? 90.230 -12.905 -105.128 1.00 52.65 151 PHE G O 1
ATOM 14273 N N . ASN G 1 152 ? 92.282 -11.996 -105.214 1.00 54.07 152 ASN G N 1
ATOM 14274 C CA . ASN G 1 152 ? 91.723 -10.658 -105.109 1.00 58.11 152 ASN G CA 1
ATOM 14275 C C . ASN G 1 152 ? 90.780 -10.361 -106.262 1.00 59.90 152 ASN G C 1
ATOM 14276 O O . ASN G 1 152 ? 89.689 -9.807 -106.059 1.00 57.42 152 ASN G O 1
ATOM 14281 N N . SER G 1 153 ? 91.183 -10.718 -107.481 1.00 56.07 153 SER G N 1
ATOM 14282 C CA . SER G 1 153 ? 90.323 -10.467 -108.630 1.00 53.38 153 SER G CA 1
ATOM 14283 C C . SER G 1 153 ? 89.085 -11.355 -108.590 1.00 55.15 153 SER G C 1
ATOM 14284 O O . SER G 1 153 ? 87.980 -10.913 -108.929 1.00 55.82 153 SER G O 1
ATOM 14287 N N . TYR G 1 154 ? 89.252 -12.611 -108.168 1.00 51.08 154 TYR G N 1
ATOM 14288 C CA . TYR G 1 154 ? 88.120 -13.522 -108.091 1.00 42.23 154 TYR G CA 1
ATOM 14289 C C . TYR G 1 154 ? 87.088 -13.012 -107.094 1.00 48.90 154 TYR G C 1
ATOM 14290 O O . TYR G 1 154 ? 85.881 -12.984 -107.381 1.00 45.11 154 TYR G O 1
ATOM 14299 N N . TRP G 1 155 ? 87.554 -12.576 -105.919 1.00 43.41 155 TRP G N 1
ATOM 14300 C CA . TRP G 1 155 ? 86.628 -12.204 -104.857 1.00 46.92 155 TRP G CA 1
ATOM 14301 C C . TRP G 1 155 ? 85.961 -10.861 -105.140 1.00 52.03 155 TRP G C 1
ATOM 14302 O O . TRP G 1 155 ? 84.800 -10.661 -104.758 1.00 48.56 155 TRP G O 1
ATOM 14313 N N . LYS G 1 156 ? 86.655 -9.938 -105.819 1.00 51.07 156 LYS G N 1
ATOM 14314 C CA . LYS G 1 156 ? 85.968 -8.727 -106.252 1.00 51.20 156 LYS G CA 1
ATOM 14315 C C . LYS G 1 156 ? 84.825 -9.066 -107.203 1.00 51.87 156 LYS G C 1
ATOM 14316 O O . LYS G 1 156 ? 83.705 -8.566 -107.044 1.00 55.93 156 LYS G O 1
ATOM 14322 N N . LYS G 1 157 ? 85.069 -9.947 -108.177 1.00 48.51 157 LYS G N 1
ATOM 14323 C CA . LYS G 1 157 ? 83.977 -10.350 -109.056 1.00 50.45 157 LYS G CA 1
ATOM 14324 C C . LYS G 1 157 ? 82.839 -11.007 -108.264 1.00 51.58 157 LYS G C 1
ATOM 14325 O O . LYS G 1 157 ? 81.664 -10.678 -108.467 1.00 50.69 157 LYS G O 1
ATOM 14331 N N . CYS G 1 158 ? 83.165 -11.895 -107.316 1.00 52.98 158 CYS G N 1
ATOM 14332 C CA . CYS G 1 158 ? 82.110 -12.537 -106.526 1.00 55.09 158 CYS G CA 1
ATOM 14333 C C . CYS G 1 158 ? 81.256 -11.509 -105.795 1.00 55.29 158 CYS G C 1
ATOM 14334 O O . CYS G 1 158 ? 80.028 -11.641 -105.731 1.00 58.66 158 CYS G O 1
ATOM 14337 N N . LEU G 1 159 ? 81.887 -10.490 -105.219 1.00 59.18 159 LEU G N 1
ATOM 14338 C CA . LEU G 1 159 ? 81.141 -9.559 -104.392 1.00 60.98 159 LEU G CA 1
ATOM 14339 C C . LEU G 1 159 ? 80.192 -8.691 -105.214 1.00 62.76 159 LEU G C 1
ATOM 14340 O O . LEU G 1 159 ? 79.213 -8.182 -104.665 1.00 64.06 159 LEU G O 1
ATOM 14345 N N . ASP G 1 160 ? 80.428 -8.544 -106.517 1.00 63.74 160 ASP G N 1
ATOM 14346 C CA . ASP G 1 160 ? 79.474 -7.881 -107.393 1.00 73.62 160 ASP G CA 1
ATOM 14347 C C . ASP G 1 160 ? 78.616 -8.878 -108.161 1.00 74.48 160 ASP G C 1
ATOM 14348 O O . ASP G 1 160 ? 78.107 -8.558 -109.237 1.00 75.10 160 ASP G O 1
ATOM 14353 N N . MET G 1 161 ? 78.464 -10.084 -107.637 1.00 74.55 161 MET G N 1
ATOM 14354 C CA . MET G 1 161 ? 77.543 -11.070 -108.172 1.00 72.34 161 MET G CA 1
ATOM 14355 C C . MET G 1 161 ? 76.431 -11.311 -107.159 1.00 65.08 161 MET G C 1
ATOM 14356 O O . MET G 1 161 ? 76.543 -10.942 -105.988 1.00 65.98 161 MET G O 1
ATOM 14361 N N . SER G 1 162 ? 75.338 -11.911 -107.621 1.00 68.94 162 SER G N 1
ATOM 14362 C CA . SER G 1 162 ? 74.218 -12.249 -106.751 1.00 75.05 162 SER G CA 1
ATOM 14363 C C . SER G 1 162 ? 73.941 -13.748 -106.768 1.00 76.26 162 SER G C 1
ATOM 14364 O O . SER G 1 162 ? 74.228 -14.442 -107.748 1.00 80.59 162 SER G O 1
ATOM 14367 N N . ILE G 1 163 ? 73.385 -14.239 -105.662 1.00 72.88 163 ILE G N 1
ATOM 14368 C CA . ILE G 1 163 ? 72.946 -15.624 -105.540 1.00 67.06 163 ILE G CA 1
ATOM 14369 C C . ILE G 1 163 ? 71.456 -15.679 -105.873 1.00 69.55 163 ILE G C 1
ATOM 14370 O O . ILE G 1 163 ? 70.637 -15.007 -105.234 1.00 54.01 163 ILE G O 1
ATOM 14375 N N . GLU G 1 164 ? 71.106 -16.476 -106.884 1.00 87.84 164 GLU G N 1
ATOM 14376 C CA . GLU G 1 164 ? 69.706 -16.712 -107.226 1.00 97.11 164 GLU G CA 1
ATOM 14377 C C . GLU G 1 164 ? 68.977 -17.483 -106.134 1.00 99.05 164 GLU G C 1
ATOM 14378 O O . GLU G 1 164 ? 67.772 -17.289 -105.939 1.00 93.14 164 GLU G O 1
ATOM 14384 N N . SER G 1 165 ? 69.694 -18.350 -105.416 1.00 105.97 165 SER G N 1
ATOM 14385 C CA . SER G 1 165 ? 69.101 -19.342 -104.517 1.00 107.43 165 SER G CA 1
ATOM 14386 C C . SER G 1 165 ? 68.727 -18.701 -103.186 1.00 97.25 165 SER G C 1
ATOM 14387 O O . SER G 1 165 ? 69.564 -18.595 -102.281 1.00 106.02 165 SER G O 1
ATOM 14390 N N . VAL G 1 166 ? 67.457 -18.306 -103.043 1.00 76.25 166 VAL G N 1
ATOM 14391 C CA . VAL G 1 166 ? 66.932 -18.055 -101.705 1.00 72.17 166 VAL G CA 1
ATOM 14392 C C . VAL G 1 166 ? 67.044 -19.348 -100.880 1.00 66.19 166 VAL G C 1
ATOM 14393 O O . VAL G 1 166 ? 66.909 -20.463 -101.404 1.00 56.36 166 VAL G O 1
ATOM 14397 N N . MET G 1 167 ? 67.344 -19.205 -99.593 1.00 59.15 167 MET G N 1
ATOM 14398 C CA . MET G 1 167 ? 67.643 -20.367 -98.770 1.00 56.96 167 MET G CA 1
ATOM 14399 C C . MET G 1 167 ? 66.401 -21.203 -98.496 1.00 54.33 167 MET G C 1
ATOM 14400 O O . MET G 1 167 ? 65.279 -20.698 -98.452 1.00 53.57 167 MET G O 1
ATOM 14405 N N . LEU G 1 168 ? 66.618 -22.497 -98.300 1.00 45.35 168 LEU G N 1
ATOM 14406 C CA . LEU G 1 168 ? 65.579 -23.487 -98.057 1.00 46.18 168 LEU G CA 1
ATOM 14407 C C . LEU G 1 168 ? 65.398 -23.745 -96.569 1.00 48.48 168 LEU G C 1
ATOM 14408 O O . LEU G 1 168 ? 66.379 -23.823 -95.819 1.00 46.32 168 LEU G O 1
ATOM 14413 N N . PRO G 1 169 ? 64.163 -23.909 -96.129 1.00 48.41 169 PRO G N 1
ATOM 14414 C CA . PRO G 1 169 ? 63.912 -24.188 -94.722 1.00 44.72 169 PRO G CA 1
ATOM 14415 C C . PRO G 1 169 ? 64.176 -25.645 -94.409 1.00 48.12 169 PRO G C 1
ATOM 14416 O O . PRO G 1 169 ? 64.121 -26.497 -95.304 1.00 44.19 169 PRO G O 1
ATOM 14420 N N . PRO G 1 170 ? 64.413 -25.983 -93.146 1.00 51.31 170 PRO G N 1
ATOM 14421 C CA . PRO G 1 170 ? 64.413 -27.395 -92.774 1.00 47.81 170 PRO G CA 1
ATOM 14422 C C . PRO G 1 170 ? 63.024 -27.967 -92.920 1.00 50.57 170 PRO G C 1
ATOM 14423 O O . PRO G 1 170 ? 62.019 -27.240 -92.815 1.00 49.06 170 PRO G O 1
ATOM 14427 N N . PRO G 1 171 ? 62.901 -29.262 -93.179 1.00 61.11 171 PRO G N 1
ATOM 14428 C CA . PRO G 1 171 ? 61.560 -29.840 -93.301 1.00 51.35 171 PRO G CA 1
ATOM 14429 C C . PRO G 1 171 ? 60.870 -29.910 -91.944 1.00 49.96 171 PRO G C 1
ATOM 14430 O O . PRO G 1 171 ? 61.503 -30.095 -90.902 1.00 48.79 171 PRO G O 1
ATOM 14434 N N . TRP G 1 172 ? 59.550 -29.706 -91.973 1.00 49.35 172 TRP G N 1
ATOM 14435 C CA . TRP G 1 172 ? 58.747 -29.749 -90.755 1.00 46.36 172 TRP G CA 1
ATOM 14436 C C . TRP G 1 172 ? 58.701 -31.161 -90.182 1.00 50.57 172 TRP G C 1
ATOM 14437 O O . TRP G 1 172 ? 58.701 -31.348 -88.959 1.00 56.36 172 TRP G O 1
ATOM 14448 N N . ARG G 1 173 ? 58.655 -32.156 -91.068 1.00 42.01 173 ARG G N 1
ATOM 14449 C CA . ARG G 1 173 ? 58.613 -33.575 -90.774 1.00 45.73 173 ARG G CA 1
ATOM 14450 C C . ARG G 1 173 ? 59.074 -34.288 -92.035 1.00 48.04 173 ARG G C 1
ATOM 14451 O O . ARG G 1 173 ? 59.115 -33.692 -93.115 1.00 45.60 173 ARG G O 1
ATOM 14459 N N . LEU G 1 174 ? 59.421 -35.566 -91.896 1.00 44.35 174 LEU G N 1
ATOM 14460 C CA . LEU G 1 174 ? 59.810 -36.377 -93.048 1.00 45.14 174 LEU G CA 1
ATOM 14461 C C . LEU G 1 174 ? 59.002 -37.665 -93.042 1.00 50.23 174 LEU G C 1
ATOM 14462 O O . LEU G 1 174 ? 58.834 -38.293 -91.990 1.00 45.49 174 LEU G O 1
ATOM 14467 N N . MET G 1 175 ? 58.497 -38.050 -94.206 1.00 48.68 175 MET G N 1
ATOM 14468 C CA . MET G 1 175 ? 57.780 -39.310 -94.281 1.00 56.18 175 MET G CA 1
ATOM 14469 C C . MET G 1 175 ? 58.761 -40.438 -94.580 1.00 54.65 175 MET G C 1
ATOM 14470 O O . MET G 1 175 ? 59.573 -40.315 -95.505 1.00 51.05 175 MET G O 1
ATOM 14475 N N . PRO G 1 176 ? 58.752 -41.508 -93.798 1.00 54.52 176 PRO G N 1
ATOM 14476 C CA . PRO G 1 176 ? 59.754 -42.573 -93.965 1.00 56.31 176 PRO G CA 1
ATOM 14477 C C . PRO G 1 176 ? 59.457 -43.503 -95.128 1.00 52.34 176 PRO G C 1
ATOM 14478 O O . PRO G 1 176 ? 58.338 -43.591 -95.631 1.00 57.92 176 PRO G O 1
ATOM 14482 N N . ILE G 1 177 ? 60.499 -44.207 -95.541 1.00 50.28 177 ILE G N 1
ATOM 14483 C CA . ILE G 1 177 ? 60.393 -45.383 -96.403 1.00 59.45 177 ILE G CA 1
ATOM 14484 C C . ILE G 1 177 ? 61.113 -46.508 -95.679 1.00 67.90 177 ILE G C 1
ATOM 14485 O O . ILE G 1 177 ? 62.291 -46.367 -95.330 1.00 66.74 177 ILE G O 1
ATOM 14490 N N . THR G 1 178 ? 60.420 -47.610 -95.441 1.00 79.74 178 THR G N 1
ATOM 14491 C CA . THR G 1 178 ? 61.036 -48.710 -94.715 1.00 92.46 178 THR G CA 1
ATOM 14492 C C . THR G 1 178 ? 61.733 -49.683 -95.663 1.00 88.26 178 THR G C 1
ATOM 14493 O O . THR G 1 178 ? 61.294 -49.900 -96.799 1.00 89.45 178 THR G O 1
ATOM 14497 N N . ALA G 1 179 ? 62.836 -50.264 -95.179 1.00 83.54 179 ALA G N 1
ATOM 14498 C CA . ALA G 1 179 ? 63.562 -51.314 -95.888 1.00 76.91 179 ALA G CA 1
ATOM 14499 C C . ALA G 1 179 ? 64.214 -52.271 -94.897 1.00 90.08 179 ALA G C 1
ATOM 14500 O O . ALA G 1 179 ? 64.553 -51.889 -93.772 1.00 92.40 179 ALA G O 1
ATOM 14502 N N . ALA G 1 180 ? 64.404 -53.519 -95.337 1.00 102.28 180 ALA G N 1
ATOM 14503 C CA . ALA G 1 180 ? 65.049 -54.556 -94.534 1.00 104.22 180 ALA G CA 1
ATOM 14504 C C . ALA G 1 180 ? 66.572 -54.418 -94.574 1.00 104.72 180 ALA G C 1
ATOM 14505 O O . ALA G 1 180 ? 67.171 -54.390 -95.655 1.00 109.91 180 ALA G O 1
ATOM 14507 N N . ALA G 1 181 ? 67.194 -54.360 -93.386 1.00 73.96 181 ALA G N 1
ATOM 14508 C CA . ALA G 1 181 ? 68.639 -54.138 -93.278 1.00 68.73 181 ALA G CA 1
ATOM 14509 C C . ALA G 1 181 ? 69.455 -55.238 -93.945 1.00 82.91 181 ALA G C 1
ATOM 14510 O O . ALA G 1 181 ? 70.560 -54.981 -94.435 1.00 76.24 181 ALA G O 1
ATOM 14512 N N . GLU G 1 182 ? 68.961 -56.478 -93.914 1.00 103.75 182 GLU G N 1
ATOM 14513 C CA . GLU G 1 182 ? 69.688 -57.583 -94.528 1.00 109.39 182 GLU G CA 1
ATOM 14514 C C . GLU G 1 182 ? 69.604 -57.512 -96.042 1.00 105.11 182 GLU G C 1
ATOM 14515 O O . GLU G 1 182 ? 70.549 -57.903 -96.736 1.00 103.79 182 GLU G O 1
ATOM 14521 N N . ALA G 1 183 ? 68.497 -56.982 -96.564 1.00 98.09 183 ALA G N 1
ATOM 14522 C CA . ALA G 1 183 ? 68.268 -56.935 -97.999 1.00 91.07 183 ALA G CA 1
ATOM 14523 C C . ALA G 1 183 ? 69.086 -55.851 -98.709 1.00 94.39 183 ALA G C 1
ATOM 14524 O O . ALA G 1 183 ? 69.062 -55.803 -99.945 1.00 101.35 183 ALA G O 1
ATOM 14526 N N . ILE G 1 184 ? 69.813 -54.996 -97.981 1.00 84.93 184 ILE G N 1
ATOM 14527 C CA . ILE G 1 184 ? 70.658 -53.980 -98.614 1.00 79.08 184 ILE G CA 1
ATOM 14528 C C . ILE G 1 184 ? 72.035 -53.928 -97.954 1.00 81.64 184 ILE G C 1
ATOM 14529 O O . ILE G 1 184 ? 72.899 -53.136 -98.354 1.00 80.14 184 ILE G O 1
ATOM 14534 N N . TRP G 1 185 ? 72.254 -54.775 -96.944 1.00 78.73 185 TRP G N 1
ATOM 14535 C CA . TRP G 1 185 ? 73.534 -54.848 -96.240 1.00 72.90 185 TRP G CA 1
ATOM 14536 C C . TRP G 1 185 ? 73.773 -53.605 -95.382 1.00 63.23 185 TRP G C 1
ATOM 14537 O O . TRP G 1 185 ? 74.881 -53.071 -95.313 1.00 66.63 185 TRP G O 1
ATOM 14548 N N . ALA G 1 186 ? 72.724 -53.160 -94.706 1.00 63.36 186 ALA G N 1
ATOM 14549 C CA . ALA G 1 186 ? 72.821 -52.079 -93.742 1.00 62.56 186 ALA G CA 1
ATOM 14550 C C . ALA G 1 186 ? 73.603 -52.522 -92.508 1.00 63.01 186 ALA G C 1
ATOM 14551 O O . ALA G 1 186 ? 73.762 -53.711 -92.229 1.00 70.31 186 ALA G O 1
ATOM 14553 N N . CYS G 1 187 ? 74.069 -51.533 -91.752 1.00 57.68 187 CYS G N 1
ATOM 14554 C CA . CYS G 1 187 ? 74.863 -51.761 -90.554 1.00 58.80 187 CYS G CA 1
ATOM 14555 C C . CYS G 1 187 ? 74.686 -50.568 -89.614 1.00 61.14 187 CYS G C 1
ATOM 14556 O O . CYS G 1 187 ? 74.018 -49.584 -89.946 1.00 72.29 187 CYS G O 1
ATOM 14559 N N . SER G 1 188 ? 75.268 -50.674 -88.423 1.00 61.76 188 SER G N 1
ATOM 14560 C CA . SER G 1 188 ? 75.295 -49.604 -87.433 1.00 58.78 188 SER G CA 1
ATOM 14561 C C . SER G 1 188 ? 76.460 -48.646 -87.709 1.00 70.26 188 SER G C 1
ATOM 14562 O O . SER G 1 188 ? 77.381 -48.959 -88.467 1.00 67.29 188 SER G O 1
ATOM 14565 N N . ILE G 1 189 ? 76.424 -47.467 -87.069 1.00 69.42 189 ILE G N 1
ATOM 14566 C CA . ILE G 1 189 ? 77.529 -46.524 -87.239 1.00 62.81 189 ILE G CA 1
ATOM 14567 C C . ILE G 1 189 ? 78.838 -47.162 -86.793 1.00 62.81 189 ILE G C 1
ATOM 14568 O O . ILE G 1 189 ? 79.866 -47.025 -87.463 1.00 64.12 189 ILE G O 1
ATOM 14573 N N . GLU G 1 190 ? 78.819 -47.892 -85.672 1.00 70.65 190 GLU G N 1
ATOM 14574 C CA . GLU G 1 190 ? 80.044 -48.528 -85.182 1.00 74.30 190 GLU G CA 1
ATOM 14575 C C . GLU G 1 190 ? 80.603 -49.563 -86.158 1.00 65.00 190 GLU G C 1
ATOM 14576 O O . GLU G 1 190 ? 81.809 -49.846 -86.124 1.00 58.99 190 GLU G O 1
ATOM 14582 N N . GLU G 1 191 ? 79.771 -50.113 -87.043 1.00 59.90 191 GLU G N 1
ATOM 14583 C CA . GLU G 1 191 ? 80.208 -51.129 -87.995 1.00 59.46 191 GLU G CA 1
ATOM 14584 C C . GLU G 1 191 ? 80.787 -50.554 -89.281 1.00 65.45 191 GLU G C 1
ATOM 14585 O O . GLU G 1 191 ? 81.246 -51.325 -90.129 1.00 68.28 191 GLU G O 1
ATOM 14591 N N . LEU G 1 192 ? 80.783 -49.231 -89.456 1.00 71.20 192 LEU G N 1
ATOM 14592 C CA . LEU G 1 192 ? 81.465 -48.629 -90.599 1.00 65.06 192 LEU G CA 1
ATOM 14593 C C . LEU G 1 192 ? 82.980 -48.649 -90.450 1.00 64.76 192 LEU G C 1
ATOM 14594 O O . LEU G 1 192 ? 83.690 -48.414 -91.437 1.00 67.58 192 LEU G O 1
ATOM 14599 N N . GLY G 1 193 ? 83.488 -48.898 -89.245 1.00 61.54 193 GLY G N 1
ATOM 14600 C CA . GLY G 1 193 ? 84.918 -48.864 -89.018 1.00 51.39 193 GLY G CA 1
ATOM 14601 C C . GLY G 1 193 ? 85.533 -47.485 -89.105 1.00 62.16 193 GLY G C 1
ATOM 14602 O O . GLY G 1 193 ? 86.725 -47.365 -89.416 1.00 68.67 193 GLY G O 1
ATOM 14603 N N . LEU G 1 194 ? 84.755 -46.428 -88.834 1.00 57.12 194 LEU G N 1
ATOM 14604 C CA . LEU G 1 194 ? 85.324 -45.086 -88.904 1.00 52.74 194 LEU G CA 1
ATOM 14605 C C . LEU G 1 194 ? 86.401 -44.869 -87.839 1.00 59.15 194 LEU G C 1
ATOM 14606 O O . LEU G 1 194 ? 87.345 -44.106 -88.063 1.00 66.07 194 LEU G O 1
ATOM 14611 N N . GLU G 1 195 ? 86.296 -45.543 -86.697 1.00 62.41 195 GLU G N 1
ATOM 14612 C CA . GLU G 1 195 ? 87.233 -45.397 -85.589 1.00 62.36 195 GLU G CA 1
ATOM 14613 C C . GLU G 1 195 ? 87.889 -46.752 -85.314 1.00 69.94 195 GLU G C 1
ATOM 14614 O O . GLU G 1 195 ? 87.194 -47.745 -85.081 1.00 70.04 195 GLU G O 1
ATOM 14620 N N . ASN G 1 196 ? 89.219 -46.798 -85.369 1.00 75.08 196 ASN G N 1
ATOM 14621 C CA . ASN G 1 196 ? 89.981 -47.999 -85.036 1.00 71.41 196 ASN G CA 1
ATOM 14622 C C . ASN G 1 196 ? 90.392 -47.967 -83.567 1.00 77.71 196 ASN G C 1
ATOM 14623 O O . ASN G 1 196 ? 90.581 -46.897 -82.982 1.00 74.61 196 ASN G O 1
ATOM 14628 N N . GLU G 1 197 ? 90.522 -49.157 -82.964 1.00 80.24 197 GLU G N 1
ATOM 14629 C CA . GLU G 1 197 ? 90.717 -49.214 -81.516 1.00 80.16 197 GLU G CA 1
ATOM 14630 C C . GLU G 1 197 ? 92.071 -48.655 -81.079 1.00 70.85 197 GLU G C 1
ATOM 14631 O O . GLU G 1 197 ? 92.222 -48.286 -79.909 1.00 70.78 197 GLU G O 1
ATOM 14637 N N . ALA G 1 198 ? 93.058 -48.576 -81.978 1.00 63.41 198 ALA G N 1
ATOM 14638 C CA . ALA G 1 198 ? 94.286 -47.853 -81.638 1.00 62.10 198 ALA G CA 1
ATOM 14639 C C . ALA G 1 198 ? 94.076 -46.339 -81.560 1.00 70.03 198 ALA G C 1
ATOM 14640 O O . ALA G 1 198 ? 94.852 -45.650 -80.888 1.00 80.95 198 ALA G O 1
ATOM 14642 N N . GLU G 1 199 ? 93.056 -45.802 -82.227 1.00 62.12 199 GLU G N 1
ATOM 14643 C CA . GLU G 1 199 ? 92.844 -44.363 -82.218 1.00 56.79 199 GLU G CA 1
ATOM 14644 C C . GLU G 1 199 ? 92.014 -43.883 -81.032 1.00 57.30 199 GLU G C 1
ATOM 14645 O O . GLU G 1 199 ? 91.980 -42.674 -80.783 1.00 56.54 199 GLU G O 1
ATOM 14651 N N . LYS G 1 200 ? 91.365 -44.781 -80.286 1.00 63.49 200 LYS G N 1
ATOM 14652 C CA . LYS G 1 200 ? 90.441 -44.336 -79.245 1.00 70.66 200 LYS G CA 1
ATOM 14653 C C . LYS G 1 200 ? 91.125 -43.553 -78.129 1.00 71.03 200 LYS G C 1
ATOM 14654 O O . LYS G 1 200 ? 90.459 -42.687 -77.536 1.00 83.93 200 LYS G O 1
ATOM 14660 N N . PRO G 1 201 ? 92.401 -43.781 -77.803 1.00 66.16 201 PRO G N 1
ATOM 14661 C CA . PRO G 1 201 ? 93.066 -42.930 -76.799 1.00 66.58 201 PRO G CA 1
ATOM 14662 C C . PRO G 1 201 ? 93.245 -41.477 -77.248 1.00 71.93 201 PRO G C 1
ATOM 14663 O O . PRO G 1 201 ? 92.946 -40.533 -76.495 1.00 69.09 201 PRO G O 1
ATOM 14667 N N . SER G 1 202 ? 93.733 -41.286 -78.478 1.00 70.10 202 SER G N 1
ATOM 14668 C CA . SER G 1 202 ? 93.835 -39.941 -79.043 1.00 61.85 202 SER G CA 1
ATOM 14669 C C . SER G 1 202 ? 92.462 -39.280 -79.143 1.00 61.66 202 SER G C 1
ATOM 14670 O O . SER G 1 202 ? 92.258 -38.158 -78.662 1.00 60.79 202 SER G O 1
ATOM 14673 N N . ASN G 1 203 ? 91.498 -39.962 -79.758 1.00 57.88 203 ASN G N 1
ATOM 14674 C CA . ASN G 1 203 ? 90.193 -39.336 -79.917 1.00 54.02 203 ASN G CA 1
ATOM 14675 C C . ASN G 1 203 ? 89.557 -38.998 -78.575 1.00 54.46 203 ASN G C 1
ATOM 14676 O O . ASN G 1 203 ? 88.619 -38.199 -78.538 1.00 62.89 203 ASN G O 1
ATOM 14681 N N . ALA G 1 204 ? 90.047 -39.552 -77.467 1.00 52.31 204 ALA G N 1
ATOM 14682 C CA . ALA G 1 204 ? 89.455 -39.175 -76.184 1.00 57.30 204 ALA G CA 1
ATOM 14683 C C . ALA G 1 204 ? 89.606 -37.682 -75.915 1.00 59.08 204 ALA G C 1
ATOM 14684 O O . ALA G 1 204 ? 88.748 -37.083 -75.255 1.00 74.63 204 ALA G O 1
ATOM 14686 N N . LEU G 1 205 ? 90.675 -37.060 -76.432 1.00 52.71 205 LEU G N 1
ATOM 14687 C CA . LEU G 1 205 ? 90.861 -35.619 -76.241 1.00 58.34 205 LEU G CA 1
ATOM 14688 C C . LEU G 1 205 ? 89.908 -34.812 -77.120 1.00 56.05 205 LEU G C 1
ATOM 14689 O O . LEU G 1 205 ? 89.335 -33.815 -76.670 1.00 61.55 205 LEU G O 1
ATOM 14694 N N . LEU G 1 206 ? 89.729 -35.231 -78.373 1.00 55.16 206 LEU G N 1
ATOM 14695 C CA . LEU G 1 206 ? 88.803 -34.545 -79.266 1.00 57.75 206 LEU G CA 1
ATOM 14696 C C . LEU G 1 206 ? 87.385 -34.573 -78.707 1.00 57.77 206 LEU G C 1
ATOM 14697 O O . LEU G 1 206 ? 86.630 -33.604 -78.855 1.00 60.45 206 LEU G O 1
ATOM 14702 N N . THR G 1 207 ? 87.016 -35.668 -78.034 1.00 52.55 207 THR G N 1
ATOM 14703 C CA . THR G 1 207 ? 85.657 -35.808 -77.507 1.00 57.16 207 THR G CA 1
ATOM 14704 C C . THR G 1 207 ? 85.362 -34.738 -76.479 1.00 50.83 207 THR G C 1
ATOM 14705 O O . THR G 1 207 ? 84.251 -34.208 -76.419 1.00 66.10 207 THR G O 1
ATOM 14709 N N . ARG G 1 208 ? 86.341 -34.440 -75.633 1.00 55.14 208 ARG G N 1
ATOM 14710 C CA . ARG G 1 208 ? 86.146 -33.439 -74.601 1.00 59.77 208 ARG G CA 1
ATOM 14711 C C . ARG G 1 208 ? 86.200 -32.035 -75.192 1.00 60.27 208 ARG G C 1
ATOM 14712 O O . ARG G 1 208 ? 85.573 -31.106 -74.659 1.00 64.72 208 ARG G O 1
ATOM 14720 N N . ALA G 1 209 ? 86.905 -31.874 -76.316 1.00 51.57 209 ALA G N 1
ATOM 14721 C CA . ALA G 1 209 ? 87.184 -30.558 -76.868 1.00 51.54 209 ALA G CA 1
ATOM 14722 C C . ALA G 1 209 ? 86.077 -30.033 -77.782 1.00 51.15 209 ALA G C 1
ATOM 14723 O O . ALA G 1 209 ? 85.831 -28.824 -77.792 1.00 57.38 209 ALA G O 1
ATOM 14725 N N . TRP G 1 210 ? 85.397 -30.907 -78.529 1.00 50.97 210 TRP G N 1
ATOM 14726 C CA . TRP G 1 210 ? 84.380 -30.517 -79.500 1.00 42.91 210 TRP G CA 1
ATOM 14727 C C . TRP G 1 210 ? 83.120 -31.358 -79.375 1.00 43.71 210 TRP G C 1
ATOM 14728 O O . TRP G 1 210 ? 83.174 -32.551 -79.048 1.00 48.55 210 TRP G O 1
ATOM 14739 N N . SER G 1 211 ? 81.990 -30.739 -79.723 1.00 53.02 211 SER G N 1
ATOM 14740 C CA . SER G 1 211 ? 80.736 -31.448 -79.976 1.00 48.83 211 SER G CA 1
ATOM 14741 C C . SER G 1 211 ? 80.376 -31.318 -81.449 1.00 43.86 211 SER G C 1
ATOM 14742 O O . SER G 1 211 ? 79.862 -30.270 -81.877 1.00 43.65 211 SER G O 1
ATOM 14745 N N . PRO G 1 212 ? 80.651 -32.329 -82.268 1.00 39.48 212 PRO G N 1
ATOM 14746 C CA . PRO G 1 212 ? 80.226 -32.280 -83.677 1.00 38.90 212 PRO G CA 1
ATOM 14747 C C . PRO G 1 212 ? 78.704 -32.280 -83.785 1.00 43.66 212 PRO G C 1
ATOM 14748 O O . PRO G 1 212 ? 77.991 -32.639 -82.845 1.00 43.24 212 PRO G O 1
ATOM 14752 N N . GLY G 1 213 ? 78.207 -31.860 -84.954 1.00 45.00 213 GLY G N 1
ATOM 14753 C CA . GLY G 1 213 ? 76.780 -31.957 -85.256 1.00 41.27 213 GLY G CA 1
ATOM 14754 C C . GLY G 1 213 ? 76.097 -30.660 -85.653 1.00 44.88 213 GLY G C 1
ATOM 14755 O O . GLY G 1 213 ? 76.415 -29.598 -85.104 1.00 50.61 213 GLY G O 1
ATOM 14756 N N . TRP G 1 214 ? 75.150 -30.735 -86.598 1.00 31.95 214 TRP G N 1
ATOM 14757 C CA . TRP G 1 214 ? 74.573 -29.520 -87.176 1.00 39.93 214 TRP G CA 1
ATOM 14758 C C . TRP G 1 214 ? 73.885 -28.635 -86.138 1.00 46.11 214 TRP G C 1
ATOM 14759 O O . TRP G 1 214 ? 73.852 -27.410 -86.303 1.00 45.50 214 TRP G O 1
ATOM 14770 N N . SER G 1 215 ? 73.306 -29.205 -85.083 1.00 45.79 215 SER G N 1
ATOM 14771 C CA . SER G 1 215 ? 72.657 -28.299 -84.141 1.00 46.01 215 SER G CA 1
ATOM 14772 C C . SER G 1 215 ? 73.700 -27.551 -83.314 1.00 44.61 215 SER G C 1
ATOM 14773 O O . SER G 1 215 ? 73.513 -26.367 -82.987 1.00 43.47 215 SER G O 1
ATOM 14776 N N . ASN G 1 216 ? 74.833 -28.197 -83.020 1.00 44.79 216 ASN G N 1
ATOM 14777 C CA . ASN G 1 216 ? 75.923 -27.481 -82.365 1.00 46.07 216 ASN G CA 1
ATOM 14778 C C . ASN G 1 216 ? 76.544 -26.427 -83.272 1.00 42.85 216 ASN G C 1
ATOM 14779 O O . ASN G 1 216 ? 76.991 -25.385 -82.785 1.00 46.44 216 ASN G O 1
ATOM 14784 N N . ALA G 1 217 ? 76.584 -26.681 -84.577 1.00 41.85 217 ALA G N 1
ATOM 14785 C CA . ALA G 1 217 ? 77.060 -25.667 -85.505 1.00 46.05 217 ALA G CA 1
ATOM 14786 C C . ALA G 1 217 ? 76.154 -24.444 -85.489 1.00 46.52 217 ALA G C 1
ATOM 14787 O O . ALA G 1 217 ? 76.635 -23.305 -85.510 1.00 46.29 217 ALA G O 1
ATOM 14789 N N . ASP G 1 218 ? 74.842 -24.657 -85.435 1.00 42.70 218 ASP G N 1
ATOM 14790 C CA . ASP G 1 218 ? 73.914 -23.527 -85.431 1.00 40.47 218 ASP G CA 1
ATOM 14791 C C . ASP G 1 218 ? 74.129 -22.655 -84.198 1.00 39.41 218 ASP G C 1
ATOM 14792 O O . ASP G 1 218 ? 74.179 -21.421 -84.294 1.00 37.19 218 ASP G O 1
ATOM 14797 N N . LYS G 1 219 ? 74.273 -23.287 -83.026 1.00 41.01 219 LYS G N 1
ATOM 14798 C CA . LYS G 1 219 ? 74.606 -22.544 -81.815 1.00 41.77 219 LYS G CA 1
ATOM 14799 C C . LYS G 1 219 ? 75.951 -21.824 -81.944 1.00 40.96 219 LYS G C 1
ATOM 14800 O O . LYS G 1 219 ? 76.075 -20.652 -81.564 1.00 54.83 219 LYS G O 1
ATOM 14806 N N . LEU G 1 220 ? 76.966 -22.494 -82.486 1.00 38.98 220 LEU G N 1
ATOM 14807 C CA . LEU G 1 220 ? 78.255 -21.828 -82.633 1.00 41.49 220 LEU G CA 1
ATOM 14808 C C . LEU G 1 220 ? 78.125 -20.622 -83.546 1.00 44.62 220 LEU G C 1
ATOM 14809 O O . LEU G 1 220 ? 78.624 -19.537 -83.221 1.00 45.79 220 LEU G O 1
ATOM 14814 N N . LEU G 1 221 ? 77.425 -20.779 -84.676 1.00 38.22 221 LEU G N 1
ATOM 14815 C CA . LEU G 1 221 ? 77.300 -19.663 -85.609 1.00 46.01 221 LEU G CA 1
ATOM 14816 C C . LEU G 1 221 ? 76.615 -18.472 -84.945 1.00 45.00 221 LEU G C 1
ATOM 14817 O O . LEU G 1 221 ? 77.096 -17.339 -85.036 1.00 40.04 221 LEU G O 1
ATOM 14822 N N . ASN G 1 222 ? 75.502 -18.721 -84.251 1.00 35.54 222 ASN G N 1
ATOM 14823 C CA . ASN G 1 222 ? 74.739 -17.638 -83.654 1.00 40.38 222 ASN G CA 1
ATOM 14824 C C . ASN G 1 222 ? 75.558 -16.883 -82.607 1.00 44.39 222 ASN G C 1
ATOM 14825 O O . ASN G 1 222 ? 75.574 -15.643 -82.593 1.00 48.58 222 ASN G O 1
ATOM 14830 N N . GLU G 1 223 ? 76.261 -17.607 -81.740 1.00 42.13 223 GLU G N 1
ATOM 14831 C CA . GLU G 1 223 ? 77.136 -16.963 -80.764 1.00 44.84 223 GLU G CA 1
ATOM 14832 C C . GLU G 1 223 ? 78.198 -16.113 -81.463 1.00 49.99 223 GLU G C 1
ATOM 14833 O O . GLU G 1 223 ? 78.420 -14.952 -81.102 1.00 59.12 223 GLU G O 1
ATOM 14839 N N . PHE G 1 224 ? 78.846 -16.670 -82.491 1.00 43.72 224 PHE G N 1
ATOM 14840 C CA . PHE G 1 224 ? 79.887 -15.936 -83.202 1.00 43.88 224 PHE G CA 1
ATOM 14841 C C . PHE G 1 224 ? 79.335 -14.671 -83.841 1.00 45.19 224 PHE G C 1
ATOM 14842 O O . PHE G 1 224 ? 79.930 -13.589 -83.739 1.00 43.58 224 PHE G O 1
ATOM 14850 N N . ILE G 1 225 ? 78.211 -14.792 -84.537 1.00 46.53 225 ILE G N 1
ATOM 14851 C CA . ILE G 1 225 ? 77.684 -13.633 -85.238 1.00 49.20 225 ILE G CA 1
ATOM 14852 C C . ILE G 1 225 ? 77.284 -12.550 -84.239 1.00 52.44 225 ILE G C 1
ATOM 14853 O O . ILE G 1 225 ? 77.578 -11.359 -84.433 1.00 41.55 225 ILE G O 1
ATOM 14858 N N . GLU G 1 226 ? 76.651 -12.947 -83.131 1.00 52.65 226 GLU G N 1
ATOM 14859 C CA . GLU G 1 226 ? 76.089 -11.956 -82.225 1.00 51.47 226 GLU G CA 1
ATOM 14860 C C . GLU G 1 226 ? 77.110 -11.365 -81.263 1.00 59.01 226 GLU G C 1
ATOM 14861 O O . GLU G 1 226 ? 76.879 -10.270 -80.755 1.00 68.48 226 GLU G O 1
ATOM 14867 N N . LYS G 1 227 ? 78.240 -12.027 -81.025 1.00 50.76 227 LYS G N 1
ATOM 14868 C CA . LYS G 1 227 ? 79.162 -11.589 -79.986 1.00 47.87 227 LYS G CA 1
ATOM 14869 C C . LYS G 1 227 ? 80.643 -11.521 -80.387 1.00 49.89 227 LYS G C 1
ATOM 14870 O O . LYS G 1 227 ? 81.401 -10.830 -79.703 1.00 52.82 227 LYS G O 1
ATOM 14876 N N . GLN G 1 228 ? 81.080 -12.196 -81.451 1.00 51.63 228 GLN G N 1
ATOM 14877 C CA . GLN G 1 228 ? 82.503 -12.283 -81.787 1.00 42.94 228 GLN G CA 1
ATOM 14878 C C . GLN G 1 228 ? 82.867 -11.615 -83.096 1.00 43.35 228 GLN G C 1
ATOM 14879 O O . GLN G 1 228 ? 83.977 -11.069 -83.223 1.00 51.16 228 GLN G O 1
ATOM 14885 N N . LEU G 1 229 ? 81.956 -11.645 -84.065 1.00 38.87 229 LEU G N 1
ATOM 14886 C CA . LEU G 1 229 ? 82.283 -11.164 -85.395 1.00 38.93 229 LEU G CA 1
ATOM 14887 C C . LEU G 1 229 ? 82.755 -9.717 -85.362 1.00 41.89 229 LEU G C 1
ATOM 14888 O O . LEU G 1 229 ? 83.612 -9.328 -86.164 1.00 47.74 229 LEU G O 1
ATOM 14893 N N . ILE G 1 230 ? 82.241 -8.922 -84.421 1.00 42.49 230 ILE G N 1
ATOM 14894 C CA . ILE G 1 230 ? 82.591 -7.505 -84.347 1.00 47.77 230 ILE G CA 1
ATOM 14895 C C . ILE G 1 230 ? 84.070 -7.314 -84.036 1.00 53.52 230 ILE G C 1
ATOM 14896 O O . ILE G 1 230 ? 84.700 -6.378 -84.544 1.00 48.67 230 ILE G O 1
ATOM 14901 N N . ASP G 1 231 ? 84.658 -8.197 -83.226 1.00 56.56 231 ASP G N 1
ATOM 14902 C CA . ASP G 1 231 ? 86.086 -8.141 -82.922 1.00 50.27 231 ASP G CA 1
ATOM 14903 C C . ASP G 1 231 ? 86.924 -9.101 -83.777 1.00 43.49 231 ASP G C 1
ATOM 14904 O O . ASP G 1 231 ? 88.040 -9.463 -83.376 1.00 40.12 231 ASP G O 1
ATOM 14909 N N . TYR G 1 232 ? 86.419 -9.535 -84.939 1.00 44.51 232 TYR G N 1
ATOM 14910 C CA . TYR G 1 232 ? 87.162 -10.543 -85.694 1.00 45.34 232 TYR G CA 1
ATOM 14911 C C . TYR G 1 232 ? 88.463 -9.980 -86.259 1.00 49.72 232 TYR G C 1
ATOM 14912 O O . TYR G 1 232 ? 89.453 -10.714 -86.379 1.00 51.42 232 TYR G O 1
ATOM 14921 N N . ALA G 1 233 ? 88.497 -8.688 -86.596 1.00 46.16 233 ALA G N 1
ATOM 14922 C CA . ALA G 1 233 ? 89.737 -8.114 -87.123 1.00 50.02 233 ALA G CA 1
ATOM 14923 C C . ALA G 1 233 ? 90.881 -8.231 -86.118 1.00 59.37 233 ALA G C 1
ATOM 14924 O O . ALA G 1 233 ? 92.023 -8.513 -86.500 1.00 57.08 233 ALA G O 1
ATOM 14926 N N . LYS G 1 234 ? 90.602 -8.038 -84.825 1.00 69.61 234 LYS G N 1
ATOM 14927 C CA . LYS G 1 234 ? 91.666 -8.178 -83.828 1.00 64.78 234 LYS G CA 1
ATOM 14928 C C . LYS G 1 234 ? 91.949 -9.646 -83.498 1.00 60.76 234 LYS G C 1
ATOM 14929 O O . LYS G 1 234 ? 93.092 -10.101 -83.628 1.00 64.26 234 LYS G O 1
ATOM 14935 N N . ASN G 1 235 ? 90.927 -10.416 -83.098 1.00 63.33 235 ASN G N 1
ATOM 14936 C CA . ASN G 1 235 ? 91.176 -11.815 -82.740 1.00 64.18 235 ASN G CA 1
ATOM 14937 C C . ASN G 1 235 ? 91.808 -12.589 -83.897 1.00 59.04 235 ASN G C 1
ATOM 14938 O O . ASN G 1 235 ? 92.618 -13.492 -83.670 1.00 65.65 235 ASN G O 1
ATOM 14943 N N . SER G 1 236 ? 91.488 -12.229 -85.140 1.00 54.15 236 SER G N 1
ATOM 14944 C CA . SER G 1 236 ? 92.001 -12.970 -86.289 1.00 50.00 236 SER G CA 1
ATOM 14945 C C . SER G 1 236 ? 93.523 -12.981 -86.358 1.00 55.97 236 SER G C 1
ATOM 14946 O O . SER G 1 236 ? 94.095 -13.810 -87.083 1.00 53.26 236 SER G O 1
ATOM 14949 N N . LYS G 1 237 ? 94.203 -12.054 -85.676 1.00 61.72 237 LYS G N 1
ATOM 14950 C CA . LYS G 1 237 ? 95.658 -12.009 -85.731 1.00 67.75 237 LYS G CA 1
ATOM 14951 C C . LYS G 1 237 ? 96.298 -12.352 -84.386 1.00 61.72 237 LYS G C 1
ATOM 14952 O O . LYS G 1 237 ? 97.429 -11.946 -84.106 1.00 70.66 237 LYS G O 1
ATOM 14958 N N . LYS G 1 238 ? 95.586 -13.101 -83.545 1.00 50.62 238 LYS G N 1
ATOM 14959 C CA . LYS G 1 238 ? 96.148 -13.636 -82.315 1.00 52.30 238 LYS G CA 1
ATOM 14960 C C . LYS G 1 238 ? 95.902 -15.136 -82.309 1.00 47.79 238 LYS G C 1
ATOM 14961 O O . LYS G 1 238 ? 94.787 -15.580 -82.586 1.00 53.58 238 LYS G O 1
ATOM 14967 N N . VAL G 1 239 ? 96.949 -15.923 -82.030 1.00 47.15 239 VAL G N 1
ATOM 14968 C CA . VAL G 1 239 ? 96.836 -17.373 -82.189 1.00 50.27 239 VAL G CA 1
ATOM 14969 C C . VAL G 1 239 ? 96.364 -18.078 -80.929 1.00 49.56 239 VAL G C 1
ATOM 14970 O O . VAL G 1 239 ? 96.085 -19.284 -80.974 1.00 55.89 239 VAL G O 1
ATOM 14974 N N . VAL G 1 240 ? 96.225 -17.366 -79.819 1.00 54.66 240 VAL G N 1
ATOM 14975 C CA . VAL G 1 240 ? 95.930 -17.975 -78.526 1.00 60.19 240 VAL G CA 1
ATOM 14976 C C . VAL G 1 240 ? 94.432 -17.928 -78.247 1.00 62.60 240 VAL G C 1
ATOM 14977 O O . VAL G 1 240 ? 93.756 -16.939 -78.569 1.00 58.47 240 VAL G O 1
ATOM 14981 N N . GLY G 1 241 ? 93.919 -18.999 -77.629 1.00 74.32 241 GLY G N 1
ATOM 14982 C CA . GLY G 1 241 ? 92.565 -19.095 -77.103 1.00 86.94 241 GLY G CA 1
ATOM 14983 C C . GLY G 1 241 ? 91.403 -18.674 -77.986 1.00 87.77 241 GLY G C 1
ATOM 14984 O O . GLY G 1 241 ? 91.034 -19.393 -78.930 1.00 76.10 241 GLY G O 1
ATOM 14985 N N . ASN G 1 242 ? 90.797 -17.519 -77.654 1.00 94.09 242 ASN G N 1
ATOM 14986 C CA . ASN G 1 242 ? 89.664 -16.944 -78.395 1.00 100.28 242 ASN G CA 1
ATOM 14987 C C . ASN G 1 242 ? 90.215 -16.123 -79.552 1.00 96.89 242 ASN G C 1
ATOM 14988 O O . ASN G 1 242 ? 90.376 -14.899 -79.465 1.00 97.86 242 ASN G O 1
ATOM 14993 N N . SER G 1 243 ? 90.509 -16.817 -80.656 1.00 84.18 243 SER G N 1
ATOM 14994 C CA . SER G 1 243 ? 90.877 -16.148 -81.884 1.00 73.94 243 SER G CA 1
ATOM 14995 C C . SER G 1 243 ? 89.678 -16.214 -82.821 1.00 64.23 243 SER G C 1
ATOM 14996 O O . SER G 1 243 ? 88.780 -15.363 -82.730 1.00 66.89 243 SER G O 1
ATOM 14999 N N . THR G 1 244 ? 89.594 -17.199 -83.703 1.00 51.61 244 THR G N 1
ATOM 15000 C CA . THR G 1 244 ? 88.682 -17.111 -84.827 1.00 45.69 244 THR G CA 1
ATOM 15001 C C . THR G 1 244 ? 87.385 -17.880 -84.545 1.00 42.43 244 THR G C 1
ATOM 15002 O O . THR G 1 244 ? 87.098 -18.270 -83.413 1.00 56.55 244 THR G O 1
ATOM 15006 N N . SER G 1 245 ? 86.555 -18.036 -85.572 1.00 36.16 245 SER G N 1
ATOM 15007 C CA . SER G 1 245 ? 85.177 -18.471 -85.374 1.00 32.11 245 SER G CA 1
ATOM 15008 C C . SER G 1 245 ? 85.031 -19.951 -85.031 1.00 40.48 245 SER G C 1
ATOM 15009 O O . SER G 1 245 ? 83.981 -20.335 -84.502 1.00 39.00 245 SER G O 1
ATOM 15012 N N . LEU G 1 246 ? 86.036 -20.790 -85.340 1.00 49.55 246 LEU G N 1
ATOM 15013 C CA . LEU G 1 246 ? 86.015 -22.230 -85.088 1.00 44.74 246 LEU G CA 1
ATOM 15014 C C . LEU G 1 246 ? 84.988 -22.981 -85.939 1.00 45.03 246 LEU G C 1
ATOM 15015 O O . LEU G 1 246 ? 84.595 -24.093 -85.583 1.00 44.83 246 LEU G O 1
ATOM 15020 N N . LEU G 1 247 ? 84.556 -22.411 -87.070 1.00 39.61 247 LEU G N 1
ATOM 15021 C CA . LEU G 1 247 ? 83.542 -23.037 -87.913 1.00 43.45 247 LEU G CA 1
ATOM 15022 C C . LEU G 1 247 ? 84.122 -24.075 -88.872 1.00 45.48 247 LEU G C 1
ATOM 15023 O O . LEU G 1 247 ? 83.363 -24.895 -89.395 1.00 40.82 247 LEU G O 1
ATOM 15028 N N . SER G 1 248 ? 85.436 -24.064 -89.115 1.00 38.49 248 SER G N 1
ATOM 15029 C CA . SER G 1 248 ? 85.985 -24.890 -90.192 1.00 34.61 248 SER G CA 1
ATOM 15030 C C . SER G 1 248 ? 85.524 -26.342 -90.137 1.00 38.26 248 SER G C 1
ATOM 15031 O O . SER G 1 248 ? 85.128 -26.875 -91.183 1.00 43.05 248 SER G O 1
ATOM 15034 N N . PRO G 1 249 ? 85.526 -27.030 -88.996 1.00 44.57 249 PRO G N 1
ATOM 15035 C CA . PRO G 1 249 ? 85.063 -28.427 -89.025 1.00 43.15 249 PRO G CA 1
ATOM 15036 C C . PRO G 1 249 ? 83.617 -28.534 -89.476 1.00 45.57 249 PRO G C 1
ATOM 15037 O O . PRO G 1 249 ? 83.278 -29.373 -90.326 1.00 51.07 249 PRO G O 1
ATOM 15041 N N . TYR G 1 250 ? 82.752 -27.677 -88.936 1.00 40.27 250 TYR G N 1
ATOM 15042 C CA . TYR G 1 250 ? 81.350 -27.685 -89.334 1.00 37.97 250 TYR G CA 1
ATOM 15043 C C . TYR G 1 250 ? 81.200 -27.379 -90.821 1.00 40.08 250 TYR G C 1
ATOM 15044 O O . TYR G 1 250 ? 80.425 -28.040 -91.525 1.00 41.54 250 TYR G O 1
ATOM 15053 N N . LEU G 1 251 ? 81.966 -26.420 -91.334 1.00 32.75 251 LEU G N 1
ATOM 15054 C CA . LEU G 1 251 ? 81.869 -26.121 -92.757 1.00 42.34 251 LEU G CA 1
ATOM 15055 C C . LEU G 1 251 ? 82.357 -27.291 -93.578 1.00 43.42 251 LEU G C 1
ATOM 15056 O O . LEU G 1 251 ? 81.765 -27.604 -94.613 1.00 48.29 251 LEU G O 1
ATOM 15061 N N . HIS G 1 252 ? 83.427 -27.967 -93.135 1.00 35.67 252 HIS G N 1
ATOM 15062 C CA . HIS G 1 252 ? 83.943 -29.060 -93.952 1.00 33.80 252 HIS G CA 1
ATOM 15063 C C . HIS G 1 252 ? 82.913 -30.168 -94.103 1.00 33.83 252 HIS G C 1
ATOM 15064 O O . HIS G 1 252 ? 82.802 -30.784 -95.172 1.00 47.41 252 HIS G O 1
ATOM 15071 N N . PHE G 1 253 ? 82.181 -30.474 -93.040 1.00 36.06 253 PHE G N 1
ATOM 15072 C CA . PHE G 1 253 ? 81.184 -31.540 -93.111 1.00 41.77 253 PHE G CA 1
ATOM 15073 C C . PHE G 1 253 ? 79.791 -31.013 -93.455 1.00 47.62 253 PHE G C 1
ATOM 15074 O O . PHE G 1 253 ? 78.808 -31.764 -93.358 1.00 48.60 253 PHE G O 1
ATOM 15082 N N . GLY G 1 254 ? 79.690 -29.752 -93.892 1.00 35.53 254 GLY G N 1
ATOM 15083 C CA . GLY G 1 254 ? 78.397 -29.210 -94.273 1.00 38.51 254 GLY G CA 1
ATOM 15084 C C . GLY G 1 254 ? 77.370 -29.261 -93.166 1.00 37.49 254 GLY G C 1
ATOM 15085 O O . GLY G 1 254 ? 76.166 -29.373 -93.440 1.00 38.54 254 GLY G O 1
ATOM 15086 N N . GLU G 1 255 ? 77.819 -29.199 -91.913 1.00 37.86 255 GLU G N 1
ATOM 15087 C CA . GLU G 1 255 ? 76.913 -29.130 -90.779 1.00 43.95 255 GLU G CA 1
ATOM 15088 C C . GLU G 1 255 ? 76.234 -27.770 -90.653 1.00 43.52 255 GLU G C 1
ATOM 15089 O O . GLU G 1 255 ? 75.238 -27.646 -89.933 1.00 48.33 255 GLU G O 1
ATOM 15095 N N . ILE G 1 256 ? 76.729 -26.763 -91.357 1.00 38.40 256 ILE G N 1
ATOM 15096 C CA . ILE G 1 256 ? 76.085 -25.459 -91.441 1.00 37.21 256 ILE G CA 1
ATOM 15097 C C . ILE G 1 256 ? 76.214 -24.993 -92.881 1.00 41.97 256 ILE G C 1
ATOM 15098 O O . ILE G 1 256 ? 77.218 -25.272 -93.544 1.00 47.91 256 ILE G O 1
ATOM 15103 N N . SER G 1 257 ? 75.199 -24.301 -93.378 1.00 42.03 257 SER G N 1
ATOM 15104 C CA . SER G 1 257 ? 75.243 -23.824 -94.753 1.00 35.73 257 SER G CA 1
ATOM 15105 C C . SER G 1 257 ? 76.091 -22.554 -94.860 1.00 46.47 257 SER G C 1
ATOM 15106 O O . SER G 1 257 ? 75.872 -21.579 -94.129 1.00 44.95 257 SER G O 1
ATOM 15109 N N . VAL G 1 258 ? 77.047 -22.564 -95.791 1.00 32.14 258 VAL G N 1
ATOM 15110 C CA . VAL G 1 258 ? 77.879 -21.393 -95.994 1.00 36.10 258 VAL G CA 1
ATOM 15111 C C . VAL G 1 258 ? 77.026 -20.197 -96.392 1.00 37.05 258 VAL G C 1
ATOM 15112 O O . VAL G 1 258 ? 77.402 -19.053 -96.130 1.00 44.81 258 VAL G O 1
ATOM 15116 N N . ARG G 1 259 ? 75.880 -20.428 -97.050 1.00 41.02 259 ARG G N 1
ATOM 15117 C CA . ARG G 1 259 ? 74.981 -19.315 -97.378 1.00 46.57 259 ARG G CA 1
ATOM 15118 C C . ARG G 1 259 ? 74.440 -18.642 -96.112 1.00 44.35 259 ARG G C 1
ATOM 15119 O O . ARG G 1 259 ? 74.381 -17.414 -96.043 1.00 47.93 259 ARG G O 1
ATOM 15127 N N . HIS G 1 260 ? 74.096 -19.416 -95.077 1.00 43.75 260 HIS G N 1
ATOM 15128 C CA . HIS G 1 260 ? 73.708 -18.802 -93.809 1.00 46.48 260 HIS G CA 1
ATOM 15129 C C . HIS G 1 260 ? 74.868 -18.018 -93.187 1.00 45.22 260 HIS G C 1
ATOM 15130 O O . HIS G 1 260 ? 74.691 -16.876 -92.750 1.00 43.37 260 HIS G O 1
ATOM 15137 N N . VAL G 1 261 ? 76.066 -18.614 -93.142 1.00 32.90 261 VAL G N 1
ATOM 15138 C CA . VAL G 1 261 ? 77.238 -17.923 -92.611 1.00 37.10 261 VAL G CA 1
ATOM 15139 C C . VAL G 1 261 ? 77.433 -16.599 -93.338 1.00 44.37 261 VAL G C 1
ATOM 15140 O O . VAL G 1 261 ? 77.621 -15.542 -92.722 1.00 44.49 261 VAL G O 1
ATOM 15144 N N . PHE G 1 262 ? 77.400 -16.645 -94.667 1.00 44.28 262 PHE G N 1
ATOM 15145 C CA . PHE G 1 262 ? 77.688 -15.455 -95.446 1.00 41.07 262 PHE G CA 1
ATOM 15146 C C . PHE G 1 262 ? 76.626 -14.386 -95.230 1.00 44.36 262 PHE G C 1
ATOM 15147 O O . PHE G 1 262 ? 76.956 -13.225 -94.974 1.00 40.61 262 PHE G O 1
ATOM 15155 N N . GLN G 1 263 ? 75.341 -14.758 -95.334 1.00 44.90 263 GLN G N 1
ATOM 15156 C CA . GLN G 1 263 ? 74.273 -13.762 -95.257 1.00 41.79 263 GLN G CA 1
ATOM 15157 C C . GLN G 1 263 ? 74.309 -13.028 -93.922 1.00 43.99 263 GLN G C 1
ATOM 15158 O O . GLN G 1 263 ? 74.244 -11.790 -93.884 1.00 46.81 263 GLN G O 1
ATOM 15164 N N . CYS G 1 264 ? 74.455 -13.775 -92.822 1.00 34.95 264 CYS G N 1
ATOM 15165 C CA . CYS G 1 264 ? 74.554 -13.172 -91.500 1.00 39.04 264 CYS G CA 1
ATOM 15166 C C . CYS G 1 264 ? 75.694 -12.161 -91.431 1.00 49.25 264 CYS G C 1
ATOM 15167 O O . CYS G 1 264 ? 75.508 -11.036 -90.957 1.00 55.07 264 CYS G O 1
ATOM 15170 N N . ALA G 1 265 ? 76.880 -12.535 -91.914 1.00 44.72 265 ALA G N 1
ATOM 15171 C CA . ALA G 1 265 ? 78.034 -11.645 -91.789 1.00 38.67 265 ALA G CA 1
ATOM 15172 C C . ALA G 1 265 ? 77.922 -10.447 -92.720 1.00 41.09 265 ALA G C 1
ATOM 15173 O O . ALA G 1 265 ? 78.357 -9.342 -92.380 1.00 40.64 265 ALA G O 1
ATOM 15175 N N . ARG G 1 266 ? 77.362 -10.647 -93.907 1.00 39.68 266 ARG G N 1
ATOM 15176 C CA . ARG G 1 266 ? 77.198 -9.532 -94.828 1.00 39.90 266 ARG G CA 1
ATOM 15177 C C . ARG G 1 266 ? 76.125 -8.554 -94.329 1.00 46.22 266 ARG G C 1
ATOM 15178 O O . ARG G 1 266 ? 76.274 -7.334 -94.469 1.00 48.40 266 ARG G O 1
ATOM 15186 N N . MET G 1 267 ? 75.049 -9.066 -93.730 1.00 39.53 267 MET G N 1
ATOM 15187 C CA . MET G 1 267 ? 74.044 -8.168 -93.170 1.00 43.63 267 MET G CA 1
ATOM 15188 C C . MET G 1 267 ? 74.622 -7.342 -92.028 1.00 42.82 267 MET G C 1
ATOM 15189 O O . MET G 1 267 ? 74.337 -6.148 -91.919 1.00 52.01 267 MET G O 1
ATOM 15194 N N . LYS G 1 268 ? 75.414 -7.963 -91.150 1.00 41.43 268 LYS G N 1
ATOM 15195 C CA . LYS G 1 268 ? 76.105 -7.205 -90.108 1.00 49.85 268 LYS G CA 1
ATOM 15196 C C . LYS G 1 268 ? 77.002 -6.123 -90.711 1.00 44.07 268 LYS G C 1
ATOM 15197 O O . LYS G 1 268 ? 77.029 -4.987 -90.227 1.00 51.32 268 LYS G O 1
ATOM 15203 N N . GLN G 1 269 ? 77.733 -6.457 -91.773 1.00 40.17 269 GLN G N 1
ATOM 15204 C CA . GLN G 1 269 ? 78.604 -5.481 -92.422 1.00 44.44 269 GLN G CA 1
ATOM 15205 C C . GLN G 1 269 ? 77.823 -4.266 -92.907 1.00 54.05 269 GLN G C 1
ATOM 15206 O O . GLN G 1 269 ? 78.290 -3.128 -92.801 1.00 52.88 269 GLN G O 1
ATOM 15212 N N . ILE G 1 270 ? 76.646 -4.491 -93.473 1.00 50.87 270 ILE G N 1
ATOM 15213 C CA . ILE G 1 270 ? 75.818 -3.384 -93.928 1.00 50.11 270 ILE G CA 1
ATOM 15214 C C . ILE G 1 270 ? 75.339 -2.557 -92.739 1.00 50.33 270 ILE G C 1
ATOM 15215 O O . ILE G 1 270 ? 75.528 -1.339 -92.701 1.00 57.69 270 ILE G O 1
ATOM 15220 N N . ILE G 1 271 ? 74.759 -3.215 -91.734 1.00 49.70 271 ILE G N 1
ATOM 15221 C CA . ILE G 1 271 ? 74.275 -2.519 -90.544 1.00 48.88 271 ILE G CA 1
ATOM 15222 C C . ILE G 1 271 ? 75.389 -1.707 -89.895 1.00 57.10 271 ILE G C 1
ATOM 15223 O O . ILE G 1 271 ? 75.188 -0.559 -89.485 1.00 62.88 271 ILE G O 1
ATOM 15228 N N . TRP G 1 272 ? 76.580 -2.294 -89.777 1.00 58.24 272 TRP G N 1
ATOM 15229 C CA . TRP G 1 272 ? 77.660 -1.588 -89.096 1.00 51.84 272 TRP G CA 1
ATOM 15230 C C . TRP G 1 272 ? 78.165 -0.407 -89.924 1.00 55.83 272 TRP G C 1
ATOM 15231 O O . TRP G 1 272 ? 78.531 0.633 -89.362 1.00 59.91 272 TRP G O 1
ATOM 15242 N N . ALA G 1 273 ? 78.212 -0.543 -91.254 1.00 50.69 273 ALA G N 1
ATOM 15243 C CA . ALA G 1 273 ? 78.698 0.565 -92.076 1.00 52.37 273 ALA G CA 1
ATOM 15244 C C . ALA G 1 273 ? 77.722 1.733 -92.093 1.00 64.28 273 ALA G C 1
ATOM 15245 O O . ALA G 1 273 ? 78.111 2.856 -92.429 1.00 60.85 273 ALA G O 1
ATOM 15247 N N . ARG G 1 274 ? 76.462 1.490 -91.742 1.00 66.04 274 ARG G N 1
ATOM 15248 C CA . ARG G 1 274 ? 75.513 2.586 -91.627 1.00 60.82 274 ARG G CA 1
ATOM 15249 C C . ARG G 1 274 ? 75.693 3.339 -90.319 1.00 64.24 274 ARG G C 1
ATOM 15250 O O . ARG G 1 274 ? 75.644 4.572 -90.304 1.00 73.61 274 ARG G O 1
ATOM 15258 N N . ASP G 1 275 ? 75.900 2.622 -89.224 1.00 65.27 275 ASP G N 1
ATOM 15259 C CA . ASP G 1 275 ? 76.214 3.202 -87.928 1.00 73.12 275 ASP G CA 1
ATOM 15260 C C . ASP G 1 275 ? 77.636 3.719 -87.846 1.00 66.54 275 ASP G C 1
ATOM 15261 O O . ASP G 1 275 ? 78.021 4.008 -86.707 1.00 63.68 275 ASP G O 1
ATOM 15266 N N . LYS G 1 276 ? 78.385 3.792 -88.953 1.00 66.09 276 LYS G N 1
ATOM 15267 C CA . LYS G 1 276 ? 79.739 4.359 -89.005 1.00 74.65 276 LYS G CA 1
ATOM 15268 C C . LYS G 1 276 ? 80.706 3.667 -88.041 1.00 71.61 276 LYS G C 1
ATOM 15269 O O . LYS G 1 276 ? 81.727 4.252 -87.636 1.00 75.58 276 LYS G O 1
ATOM 15275 N N . ASN G 1 277 ? 80.388 2.419 -87.693 1.00 65.77 277 ASN G N 1
ATOM 15276 C CA . ASN G 1 277 ? 81.201 1.538 -86.846 1.00 57.66 277 ASN G CA 1
ATOM 15277 C C . ASN G 1 277 ? 82.283 0.886 -87.710 1.00 57.18 277 ASN G C 1
ATOM 15278 O O . ASN G 1 277 ? 82.242 -0.297 -88.045 1.00 66.10 277 ASN G O 1
ATOM 15283 N N . SER G 1 278 ? 83.261 1.692 -88.105 1.00 63.24 278 SER G N 1
ATOM 15284 C CA . SER G 1 278 ? 84.171 1.206 -89.133 1.00 71.84 278 SER G CA 1
ATOM 15285 C C . SER G 1 278 ? 85.012 0.013 -88.658 1.00 63.38 278 SER G C 1
ATOM 15286 O O . SER G 1 278 ? 85.538 -0.724 -89.499 1.00 56.27 278 SER G O 1
ATOM 15289 N N . GLU G 1 279 ? 85.142 -0.205 -87.342 1.00 61.23 279 GLU G N 1
ATOM 15290 C CA . GLU G 1 279 ? 85.873 -1.378 -86.864 1.00 62.82 279 GLU G CA 1
ATOM 15291 C C . GLU G 1 279 ? 85.090 -2.645 -87.158 1.00 61.28 279 GLU G C 1
ATOM 15292 O O . GLU G 1 279 ? 85.638 -3.615 -87.689 1.00 64.10 279 GLU G O 1
ATOM 15298 N N . GLY G 1 280 ? 83.798 -2.645 -86.826 1.00 52.46 280 GLY G N 1
ATOM 15299 C CA . GLY G 1 280 ? 82.963 -3.798 -87.112 1.00 50.24 280 GLY G CA 1
ATOM 15300 C C . GLY G 1 280 ? 82.851 -4.087 -88.598 1.00 54.21 280 GLY G C 1
ATOM 15301 O O . GLY G 1 280 ? 82.832 -5.243 -89.017 1.00 59.01 280 GLY G O 1
ATOM 15302 N N . GLU G 1 281 ? 82.769 -3.042 -89.416 1.00 51.75 281 GLU G N 1
ATOM 15303 C CA . GLU G 1 281 ? 82.694 -3.267 -90.850 1.00 51.55 281 GLU G CA 1
ATOM 15304 C C . GLU G 1 281 ? 83.988 -3.883 -91.355 1.00 56.03 281 GLU G C 1
ATOM 15305 O O . GLU G 1 281 ? 83.973 -4.712 -92.272 1.00 54.59 281 GLU G O 1
ATOM 15311 N N . GLU G 1 282 ? 85.119 -3.490 -90.757 1.00 57.71 282 GLU G N 1
ATOM 15312 C CA . GLU G 1 282 ? 86.414 -4.068 -91.108 1.00 53.13 282 GLU G CA 1
ATOM 15313 C C . GLU G 1 282 ? 86.486 -5.545 -90.724 1.00 55.37 282 GLU G C 1
ATOM 15314 O O . GLU G 1 282 ? 86.979 -6.379 -91.494 1.00 55.42 282 GLU G O 1
ATOM 15320 N N . SER G 1 283 ? 86.008 -5.879 -89.526 1.00 44.99 283 SER G N 1
ATOM 15321 C CA . SER G 1 283 ? 85.958 -7.263 -89.099 1.00 50.75 283 SER G CA 1
ATOM 15322 C C . SER G 1 283 ? 85.157 -8.100 -90.083 1.00 49.84 283 SER G C 1
ATOM 15323 O O . SER G 1 283 ? 85.646 -9.117 -90.589 1.00 43.21 283 SER G O 1
ATOM 15326 N N . ALA G 1 284 ? 83.925 -7.674 -90.374 1.00 44.62 284 ALA G N 1
ATOM 15327 C CA . ALA G 1 284 ? 83.050 -8.464 -91.228 1.00 46.44 284 ALA G CA 1
ATOM 15328 C C . ALA G 1 284 ? 83.690 -8.699 -92.580 1.00 52.04 284 ALA G C 1
ATOM 15329 O O . ALA G 1 284 ? 83.647 -9.812 -93.116 1.00 55.51 284 ALA G O 1
ATOM 15331 N N . ASP G 1 285 ? 84.332 -7.672 -93.124 1.00 47.32 285 ASP G N 1
ATOM 15332 C CA . ASP G 1 285 ? 84.946 -7.808 -94.433 1.00 47.13 285 ASP G CA 1
ATOM 15333 C C . ASP G 1 285 ? 86.073 -8.827 -94.406 1.00 46.11 285 ASP G C 1
ATOM 15334 O O . ASP G 1 285 ? 86.257 -9.578 -95.367 1.00 49.80 285 ASP G O 1
ATOM 15339 N N . LEU G 1 286 ? 86.841 -8.862 -93.312 1.00 42.65 286 LEU G N 1
ATOM 15340 C CA . LEU G 1 286 ? 87.942 -9.813 -93.200 1.00 39.44 286 LEU G CA 1
ATOM 15341 C C . LEU G 1 286 ? 87.415 -11.236 -93.010 1.00 48.93 286 LEU G C 1
ATOM 15342 O O . LEU G 1 286 ? 87.952 -12.185 -93.584 1.00 38.31 286 LEU G O 1
ATOM 15347 N N . PHE G 1 287 ? 86.367 -11.402 -92.203 1.00 32.81 287 PHE G N 1
ATOM 15348 C CA . PHE G 1 287 ? 85.780 -12.719 -92.037 1.00 40.29 287 PHE G CA 1
ATOM 15349 C C . PHE G 1 287 ? 85.229 -13.237 -93.363 1.00 41.79 287 PHE G C 1
ATOM 15350 O O . PHE G 1 287 ? 85.425 -14.409 -93.715 1.00 46.57 287 PHE G O 1
ATOM 15358 N N . LEU G 1 288 ? 84.567 -12.370 -94.128 1.00 41.17 288 LEU G N 1
ATOM 15359 C CA . LEU G 1 288 ? 84.060 -12.768 -95.437 1.00 34.59 288 LEU G CA 1
ATOM 15360 C C . LEU G 1 288 ? 85.178 -13.123 -96.399 1.00 35.82 288 LEU G C 1
ATOM 15361 O O . LEU G 1 288 ? 84.986 -13.955 -97.291 1.00 51.10 288 LEU G O 1
ATOM 15366 N N . ARG G 1 289 ? 86.350 -12.515 -96.235 1.00 33.31 289 ARG G N 1
ATOM 15367 C CA . ARG G 1 289 ? 87.478 -12.875 -97.077 1.00 36.72 289 ARG G CA 1
ATOM 15368 C C . ARG G 1 289 ? 87.884 -14.336 -96.834 1.00 42.65 289 ARG G C 1
ATOM 15369 O O . ARG G 1 289 ? 88.212 -15.066 -97.782 1.00 44.36 289 ARG G O 1
ATOM 15377 N N . GLY G 1 290 ? 87.829 -14.791 -95.572 1.00 33.47 290 GLY G N 1
ATOM 15378 C CA . GLY G 1 290 ? 88.100 -16.191 -95.282 1.00 33.51 290 GLY G CA 1
ATOM 15379 C C . GLY G 1 290 ? 87.085 -17.129 -95.915 1.00 37.16 290 GLY G C 1
ATOM 15380 O O . GLY G 1 290 ? 87.458 -18.130 -96.524 1.00 40.31 290 GLY G O 1
ATOM 15381 N N . ILE G 1 291 ? 85.793 -16.808 -95.801 1.00 40.81 291 ILE G N 1
ATOM 15382 C CA . ILE G 1 291 ? 84.781 -17.558 -96.542 1.00 33.12 291 ILE G CA 1
ATOM 15383 C C . ILE G 1 291 ? 85.086 -17.533 -98.038 1.00 39.05 291 ILE G C 1
ATOM 15384 O O . ILE G 1 291 ? 84.956 -18.550 -98.734 1.00 40.10 291 ILE G O 1
ATOM 15389 N N . GLY G 1 292 ? 85.506 -16.372 -98.555 1.00 35.71 292 GLY G N 1
ATOM 15390 C CA . GLY G 1 292 ? 85.907 -16.289 -99.955 1.00 35.66 292 GLY G CA 1
ATOM 15391 C C . GLY G 1 292 ? 87.085 -17.189 -100.312 1.00 43.89 292 GLY G C 1
ATOM 15392 O O . GLY G 1 292 ? 87.169 -17.695 -101.435 1.00 42.73 292 GLY G O 1
ATOM 15393 N N . LEU G 1 293 ? 88.014 -17.397 -99.382 1.00 46.75 293 LEU G N 1
ATOM 15394 C CA . LEU G 1 293 ? 89.134 -18.286 -99.685 1.00 41.48 293 LEU G CA 1
ATOM 15395 C C . LEU G 1 293 ? 88.689 -19.732 -99.759 1.00 42.50 293 LEU G C 1
ATOM 15396 O O . LEU G 1 293 ? 89.262 -20.522 -100.519 1.00 38.92 293 LEU G O 1
ATOM 15401 N N . ARG G 1 294 ? 87.672 -20.108 -98.990 1.00 44.56 294 ARG G N 1
ATOM 15402 C CA . ARG G 1 294 ? 87.153 -21.456 -99.142 1.00 37.24 294 ARG G CA 1
ATOM 15403 C C . ARG G 1 294 ? 86.472 -21.600 -100.494 1.00 43.15 294 ARG G C 1
ATOM 15404 O O . ARG G 1 294 ? 86.644 -22.615 -101.178 1.00 46.98 294 ARG G O 1
ATOM 15412 N N . GLU G 1 295 ? 85.724 -20.573 -100.910 1.00 41.28 295 GLU G N 1
ATOM 15413 C CA . GLU G 1 295 ? 85.170 -20.554 -102.262 1.00 42.88 295 GLU G CA 1
ATOM 15414 C C . GLU G 1 295 ? 86.267 -20.698 -103.298 1.00 47.02 295 GLU G C 1
ATOM 15415 O O . GLU G 1 295 ? 86.120 -21.413 -104.295 1.00 54.16 295 GLU G O 1
ATOM 15421 N N . TYR G 1 296 ? 87.379 -20.031 -103.071 1.00 45.42 296 TYR G N 1
ATOM 15422 C CA . TYR G 1 296 ? 88.405 -19.964 -104.077 1.00 42.98 296 TYR G CA 1
ATOM 15423 C C . TYR G 1 296 ? 89.163 -21.272 -104.172 1.00 45.77 296 TYR G C 1
ATOM 15424 O O . TYR G 1 296 ? 89.628 -21.631 -105.256 1.00 40.85 296 TYR G O 1
ATOM 15433 N N . SER G 1 297 ? 89.293 -21.995 -103.056 1.00 44.54 297 SER G N 1
ATOM 15434 C CA . SER G 1 297 ? 89.959 -23.291 -103.105 1.00 40.61 297 SER G CA 1
ATOM 15435 C C . SER G 1 297 ? 89.252 -24.226 -104.090 1.00 37.69 297 SER G C 1
ATOM 15436 O O . SER G 1 297 ? 89.905 -24.935 -104.863 1.00 48.32 297 SER G O 1
ATOM 15439 N N . ARG G 1 298 ? 87.920 -24.200 -104.116 1.00 43.66 298 ARG G N 1
ATOM 15440 C CA . ARG G 1 298 ? 87.191 -24.980 -105.113 1.00 45.85 298 ARG G CA 1
ATOM 15441 C C . ARG G 1 298 ? 87.373 -24.413 -106.517 1.00 48.08 298 ARG G C 1
ATOM 15442 O O . ARG G 1 298 ? 87.515 -25.165 -107.490 1.00 55.31 298 ARG G O 1
ATOM 15450 N N . TYR G 1 299 ? 87.371 -23.089 -106.642 1.00 43.93 299 TYR G N 1
ATOM 15451 C CA . TYR G 1 299 ? 87.531 -22.458 -107.944 1.00 41.59 299 TYR G CA 1
ATOM 15452 C C . TYR G 1 299 ? 88.795 -22.928 -108.645 1.00 45.66 299 TYR G C 1
ATOM 15453 O O . TYR G 1 299 ? 88.770 -23.277 -109.828 1.00 55.40 299 TYR G O 1
ATOM 15462 N N . ILE G 1 300 ? 89.922 -22.912 -107.938 1.00 44.87 300 ILE G N 1
ATOM 15463 C CA . ILE G 1 300 ? 91.175 -23.262 -108.586 1.00 52.96 300 ILE G CA 1
ATOM 15464 C C . ILE G 1 300 ? 91.249 -24.766 -108.822 1.00 51.23 300 ILE G C 1
ATOM 15465 O O . ILE G 1 300 ? 91.758 -25.213 -109.851 1.00 60.52 300 ILE G O 1
ATOM 15470 N N . CYS G 1 301 ? 90.731 -25.576 -107.895 1.00 51.96 301 CYS G N 1
ATOM 15471 C CA . CYS G 1 301 ? 90.793 -27.023 -108.097 1.00 56.24 301 CYS G CA 1
ATOM 15472 C C . CYS G 1 301 ? 89.992 -27.445 -109.315 1.00 50.11 301 CYS G C 1
ATOM 15473 O O . CYS G 1 301 ? 90.314 -28.442 -109.959 1.00 58.99 301 CYS G O 1
ATOM 15476 N N . PHE G 1 302 ? 88.976 -26.667 -109.664 1.00 48.40 302 PHE G N 1
ATOM 15477 C CA . PHE G 1 302 ? 88.122 -26.959 -110.801 1.00 52.08 302 PHE G CA 1
ATOM 15478 C C . PHE G 1 302 ? 88.693 -26.431 -112.121 1.00 58.18 302 PHE G C 1
ATOM 15479 O O . PHE G 1 302 ? 88.598 -27.107 -113.151 1.00 68.34 302 PHE G O 1
ATOM 15487 N N . ASN G 1 303 ? 89.277 -25.228 -112.121 1.00 56.29 303 ASN G N 1
ATOM 15488 C CA . ASN G 1 303 ? 89.598 -24.527 -113.361 1.00 53.80 303 ASN G CA 1
ATOM 15489 C C . ASN G 1 303 ? 91.062 -24.623 -113.776 1.00 62.66 303 ASN G C 1
ATOM 15490 O O . ASN G 1 303 ? 91.402 -24.163 -114.869 1.00 68.23 303 ASN G O 1
ATOM 15495 N N . PHE G 1 304 ? 91.938 -25.184 -112.949 1.00 78.89 304 PHE G N 1
ATOM 15496 C CA . PHE G 1 304 ? 93.322 -25.435 -113.347 1.00 97.77 304 PHE G CA 1
ATOM 15497 C C . PHE G 1 304 ? 93.668 -26.831 -112.866 1.00 108.01 304 PHE G C 1
ATOM 15498 O O . PHE G 1 304 ? 94.147 -27.012 -111.739 1.00 114.17 304 PHE G O 1
ATOM 15506 N N . PRO G 1 305 ? 93.458 -27.850 -113.710 1.00 110.21 305 PRO G N 1
ATOM 15507 C CA . PRO G 1 305 ? 93.682 -29.275 -113.447 1.00 107.88 305 PRO G CA 1
ATOM 15508 C C . PRO G 1 305 ? 94.258 -29.600 -112.058 1.00 101.21 305 PRO G C 1
ATOM 15509 O O . PRO G 1 305 ? 95.420 -30.004 -111.931 1.00 95.68 305 PRO G O 1
ATOM 15513 N N . SER G 1 311 ? 100.146 -29.368 -112.943 1.00 106.90 311 SER G N 1
ATOM 15514 C CA . SER G 1 311 ? 99.733 -29.808 -111.596 1.00 113.28 311 SER G CA 1
ATOM 15515 C C . SER G 1 311 ? 99.654 -28.656 -110.576 1.00 113.70 311 SER G C 1
ATOM 15516 O O . SER G 1 311 ? 100.012 -27.510 -110.883 1.00 114.05 311 SER G O 1
ATOM 15519 N N . LEU G 1 312 ? 99.185 -28.967 -109.360 1.00 111.41 312 LEU G N 1
ATOM 15520 C CA . LEU G 1 312 ? 98.945 -27.916 -108.373 1.00 101.79 312 LEU G CA 1
ATOM 15521 C C . LEU G 1 312 ? 100.251 -27.376 -107.794 1.00 91.58 312 LEU G C 1
ATOM 15522 O O . LEU G 1 312 ? 100.409 -26.159 -107.646 1.00 81.80 312 LEU G O 1
ATOM 15527 N N . LEU G 1 313 ? 101.203 -28.257 -107.474 1.00 92.29 313 LEU G N 1
ATOM 15528 C CA . LEU G 1 313 ? 102.494 -27.851 -106.925 1.00 90.70 313 LEU G CA 1
ATOM 15529 C C . LEU G 1 313 ? 103.642 -28.095 -107.899 1.00 90.11 313 LEU G C 1
ATOM 15530 O O . LEU G 1 313 ? 104.777 -28.335 -107.479 1.00 81.21 313 LEU G O 1
ATOM 15535 N N . SER G 1 314 ? 103.361 -27.992 -109.200 1.00 97.54 314 SER G N 1
ATOM 15536 C CA . SER G 1 314 ? 104.355 -28.279 -110.230 1.00 91.71 314 SER G CA 1
ATOM 15537 C C . SER G 1 314 ? 105.654 -27.523 -110.017 1.00 83.98 314 SER G C 1
ATOM 15538 O O . SER G 1 314 ? 106.714 -28.004 -110.431 1.00 83.55 314 SER G O 1
ATOM 15541 N N . HIS G 1 315 ? 105.604 -26.338 -109.399 1.00 80.20 315 HIS G N 1
ATOM 15542 C CA . HIS G 1 315 ? 106.806 -25.510 -109.320 1.00 77.96 315 HIS G CA 1
ATOM 15543 C C . HIS G 1 315 ? 107.858 -26.071 -108.360 1.00 67.52 315 HIS G C 1
ATOM 15544 O O . HIS G 1 315 ? 109.040 -25.741 -108.499 1.00 65.11 315 HIS G O 1
ATOM 15551 N N . LEU G 1 316 ? 107.463 -26.902 -107.394 1.00 67.56 316 LEU G N 1
ATOM 15552 C CA . LEU G 1 316 ? 108.401 -27.671 -106.584 1.00 70.46 316 LEU G CA 1
ATOM 15553 C C . LEU G 1 316 ? 108.786 -28.984 -107.249 1.00 77.76 316 LEU G C 1
ATOM 15554 O O . LEU G 1 316 ? 109.139 -29.952 -106.558 1.00 73.75 316 LEU G O 1
ATOM 15559 N N . ARG G 1 317 ? 108.729 -29.035 -108.580 1.00 87.32 317 ARG G N 1
ATOM 15560 C CA . ARG G 1 317 ? 108.886 -30.292 -109.297 1.00 99.45 317 ARG G CA 1
ATOM 15561 C C . ARG G 1 317 ? 110.167 -31.007 -108.891 1.00 95.51 317 ARG G C 1
ATOM 15562 O O . ARG G 1 317 ? 110.138 -32.148 -108.417 1.00 100.97 317 ARG G O 1
ATOM 15570 N N . PHE G 1 318 ? 111.308 -30.348 -109.066 1.00 81.67 318 PHE G N 1
ATOM 15571 C CA . PHE G 1 318 ? 112.597 -31.003 -108.879 1.00 77.09 318 PHE G CA 1
ATOM 15572 C C . PHE G 1 318 ? 113.315 -30.505 -107.634 1.00 72.83 318 PHE G C 1
ATOM 15573 O O . PHE G 1 318 ? 114.545 -30.456 -107.581 1.00 70.13 318 PHE G O 1
ATOM 15581 N N . PHE G 1 319 ? 112.550 -30.143 -106.625 1.00 74.59 319 PHE G N 1
ATOM 15582 C CA . PHE G 1 319 ? 113.141 -29.644 -105.407 1.00 70.95 319 PHE G CA 1
ATOM 15583 C C . PHE G 1 319 ? 113.907 -30.762 -104.710 1.00 71.76 319 PHE G C 1
ATOM 15584 O O . PHE G 1 319 ? 113.410 -31.890 -104.605 1.00 73.52 319 PHE G O 1
ATOM 15592 N N . PRO G 1 320 ? 115.103 -30.485 -104.233 1.00 68.02 320 PRO G N 1
ATOM 15593 C CA . PRO G 1 320 ? 115.907 -31.467 -103.481 1.00 59.60 320 PRO G CA 1
ATOM 15594 C C . PRO G 1 320 ? 115.532 -31.532 -102.001 1.00 64.21 320 PRO G C 1
ATOM 15595 O O . PRO G 1 320 ? 116.172 -30.947 -101.126 1.00 70.94 320 PRO G O 1
ATOM 15599 N N . TRP G 1 321 ? 114.451 -32.264 -101.723 1.00 62.06 321 TRP G N 1
ATOM 15600 C CA . TRP G 1 321 ? 114.017 -32.526 -100.355 1.00 63.24 321 TRP G CA 1
ATOM 15601 C C . TRP G 1 321 ? 115.037 -33.360 -99.592 1.00 64.08 321 TRP G C 1
ATOM 15602 O O . TRP G 1 321 ? 115.585 -34.329 -100.120 1.00 60.13 321 TRP G O 1
ATOM 15613 N N . ASP G 1 322 ? 115.242 -33.016 -98.324 1.00 66.62 322 ASP G N 1
ATOM 15614 C CA . ASP G 1 322 ? 115.968 -33.873 -97.388 1.00 70.02 322 ASP G CA 1
ATOM 15615 C C . ASP G 1 322 ? 114.955 -34.768 -96.679 1.00 75.99 322 ASP G C 1
ATOM 15616 O O . ASP G 1 322 ? 114.322 -34.357 -95.704 1.00 80.80 322 ASP G O 1
ATOM 15621 N N . ALA G 1 323 ? 114.816 -36.007 -97.155 1.00 78.69 323 ALA G N 1
ATOM 15622 C CA . ALA G 1 323 ? 113.787 -36.928 -96.661 1.00 77.08 323 ALA G CA 1
ATOM 15623 C C . ALA G 1 323 ? 114.288 -37.714 -95.443 1.00 72.55 323 ALA G C 1
ATOM 15624 O O . ALA G 1 323 ? 114.446 -38.932 -95.467 1.00 76.43 323 ALA G O 1
ATOM 15626 N N . ASP G 1 324 ? 114.490 -36.984 -94.345 1.00 69.43 324 ASP G N 1
ATOM 15627 C CA . ASP G 1 324 ? 114.952 -37.542 -93.074 1.00 65.83 324 ASP G CA 1
ATOM 15628 C C . ASP G 1 324 ? 113.747 -37.765 -92.160 1.00 60.89 324 ASP G C 1
ATOM 15629 O O . ASP G 1 324 ? 113.118 -36.803 -91.705 1.00 63.47 324 ASP G O 1
ATOM 15634 N N . VAL G 1 325 ? 113.440 -39.034 -91.876 1.00 54.00 325 VAL G N 1
ATOM 15635 C CA . VAL G 1 325 ? 112.310 -39.376 -91.018 1.00 53.02 325 VAL G CA 1
ATOM 15636 C C . VAL G 1 325 ? 112.542 -38.945 -89.580 1.00 60.08 325 VAL G C 1
ATOM 15637 O O . VAL G 1 325 ? 111.577 -38.795 -88.813 1.00 64.41 325 VAL G O 1
ATOM 15641 N N . ASP G 1 326 ? 113.801 -38.746 -89.189 1.00 60.19 326 ASP G N 1
ATOM 15642 C CA . ASP G 1 326 ? 114.100 -38.317 -87.828 1.00 69.37 326 ASP G CA 1
ATOM 15643 C C . ASP G 1 326 ? 113.782 -36.843 -87.617 1.00 64.16 326 ASP G C 1
ATOM 15644 O O . ASP G 1 326 ? 113.346 -36.448 -86.527 1.00 57.98 326 ASP G O 1
ATOM 15649 N N . LYS G 1 327 ? 114.002 -36.019 -88.642 1.00 61.80 327 LYS G N 1
ATOM 15650 C CA . LYS G 1 327 ? 113.583 -34.630 -88.549 1.00 64.18 327 LYS G CA 1
ATOM 15651 C C . LYS G 1 327 ? 112.073 -34.522 -88.687 1.00 62.94 327 LYS G C 1
ATOM 15652 O O . LYS G 1 327 ? 111.438 -33.726 -87.989 1.00 61.85 327 LYS G O 1
ATOM 15658 N N . PHE G 1 328 ? 111.476 -35.342 -89.554 1.00 60.78 328 PHE G N 1
ATOM 15659 C CA . PHE G 1 328 ? 110.023 -35.400 -89.607 1.00 57.41 328 PHE G CA 1
ATOM 15660 C C . PHE G 1 328 ? 109.445 -35.722 -88.237 1.00 54.55 328 PHE G C 1
ATOM 15661 O O . PHE G 1 328 ? 108.444 -35.128 -87.823 1.00 56.91 328 PHE G O 1
ATOM 15669 N N . LYS G 1 329 ? 110.080 -36.644 -87.507 1.00 48.75 329 LYS G N 1
ATOM 15670 C CA . LYS G 1 329 ? 109.577 -37.022 -86.192 1.00 51.27 329 LYS G CA 1
ATOM 15671 C C . LYS G 1 329 ? 109.721 -35.892 -85.181 1.00 55.66 329 LYS G C 1
ATOM 15672 O O . LYS G 1 329 ? 108.827 -35.678 -84.354 1.00 60.75 329 LYS G O 1
ATOM 15678 N N . ALA G 1 330 ? 110.848 -35.173 -85.211 1.00 60.39 330 ALA G N 1
ATOM 15679 C CA . ALA G 1 330 ? 111.027 -34.048 -84.295 1.00 62.88 330 ALA G CA 1
ATOM 15680 C C . ALA G 1 330 ? 109.999 -32.962 -84.567 1.00 60.75 330 ALA G C 1
ATOM 15681 O O . ALA G 1 330 ? 109.496 -32.318 -83.639 1.00 63.72 330 ALA G O 1
ATOM 15683 N N . TRP G 1 331 ? 109.693 -32.745 -85.845 1.00 55.77 331 TRP G N 1
ATOM 15684 C CA . TRP G 1 331 ? 108.653 -31.809 -86.243 1.00 49.80 331 TRP G CA 1
ATOM 15685 C C . TRP G 1 331 ? 107.303 -32.249 -85.689 1.00 51.23 331 TRP G C 1
ATOM 15686 O O . TRP G 1 331 ? 106.661 -31.527 -84.920 1.00 49.24 331 TRP G O 1
ATOM 15697 N N . ARG G 1 332 ? 106.887 -33.464 -86.037 1.00 59.32 332 ARG G N 1
ATOM 15698 C CA . ARG G 1 332 ? 105.638 -34.027 -85.540 1.00 54.19 332 ARG G CA 1
ATOM 15699 C C . ARG G 1 332 ? 105.474 -33.847 -84.038 1.00 50.83 332 ARG G C 1
ATOM 15700 O O . ARG G 1 332 ? 104.371 -33.578 -83.556 1.00 55.99 332 ARG G O 1
ATOM 15708 N N . GLN G 1 333 ? 106.552 -34.003 -83.282 1.00 59.02 333 GLN G N 1
ATOM 15709 C CA . GLN G 1 333 ? 106.476 -34.030 -81.826 1.00 58.15 333 GLN G CA 1
ATOM 15710 C C . GLN G 1 333 ? 106.687 -32.671 -81.174 1.00 56.76 333 GLN G C 1
ATOM 15711 O O . GLN G 1 333 ? 106.675 -32.587 -79.939 1.00 57.50 333 GLN G O 1
ATOM 15717 N N . GLY G 1 334 ? 106.865 -31.608 -81.949 1.00 52.38 334 GLY G N 1
ATOM 15718 C CA . GLY G 1 334 ? 107.031 -30.326 -81.296 1.00 53.44 334 GLY G CA 1
ATOM 15719 C C . GLY G 1 334 ? 108.317 -30.300 -80.507 1.00 55.49 334 GLY G C 1
ATOM 15720 O O . GLY G 1 334 ? 108.344 -29.801 -79.368 1.00 53.33 334 GLY G O 1
ATOM 15721 N N . ARG G 1 335 ? 109.369 -30.876 -81.077 1.00 47.74 335 ARG G N 1
ATOM 15722 C CA . ARG G 1 335 ? 110.710 -30.928 -80.524 1.00 59.58 335 ARG G CA 1
ATOM 15723 C C . ARG G 1 335 ? 111.664 -30.280 -81.504 1.00 62.97 335 ARG G C 1
ATOM 15724 O O . ARG G 1 335 ? 112.769 -30.758 -81.743 1.00 67.32 335 ARG G O 1
ATOM 15732 N N . THR G 1 336 ? 111.224 -29.195 -82.121 1.00 65.92 336 THR G N 1
ATOM 15733 C CA . THR G 1 336 ? 112.082 -28.487 -83.051 1.00 59.72 336 THR G CA 1
ATOM 15734 C C . THR G 1 336 ? 112.936 -27.426 -82.380 1.00 52.42 336 THR G C 1
ATOM 15735 O O . THR G 1 336 ? 113.935 -27.000 -82.964 1.00 53.58 336 THR G O 1
ATOM 15739 N N . GLY G 1 337 ? 112.576 -26.986 -81.182 1.00 48.96 337 GLY G N 1
ATOM 15740 C CA . GLY G 1 337 ? 113.259 -25.870 -80.573 1.00 48.33 337 GLY G CA 1
ATOM 15741 C C . GLY G 1 337 ? 112.699 -24.509 -80.933 1.00 59.20 337 GLY G C 1
ATOM 15742 O O . GLY G 1 337 ? 113.146 -23.507 -80.363 1.00 65.56 337 GLY G O 1
ATOM 15743 N N . TYR G 1 338 ? 111.735 -24.433 -81.854 1.00 56.79 338 TYR G N 1
ATOM 15744 C CA . TYR G 1 338 ? 111.066 -23.171 -82.141 1.00 50.03 338 TYR G CA 1
ATOM 15745 C C . TYR G 1 338 ? 109.722 -23.154 -81.434 1.00 53.56 338 TYR G C 1
ATOM 15746 O O . TYR G 1 338 ? 108.812 -23.908 -81.828 1.00 56.08 338 TYR G O 1
ATOM 15755 N N . PRO G 1 339 ? 109.538 -22.316 -80.408 1.00 46.76 339 PRO G N 1
ATOM 15756 C CA . PRO G 1 339 ? 108.351 -22.471 -79.548 1.00 43.52 339 PRO G CA 1
ATOM 15757 C C . PRO G 1 339 ? 107.019 -22.325 -80.270 1.00 48.37 339 PRO G C 1
ATOM 15758 O O . PRO G 1 339 ? 106.066 -23.022 -79.906 1.00 54.04 339 PRO G O 1
ATOM 15762 N N . LEU G 1 340 ? 106.897 -21.427 -81.256 1.00 48.78 340 LEU G N 1
ATOM 15763 C CA . LEU G 1 340 ? 105.611 -21.293 -81.939 1.00 48.90 340 LEU G CA 1
ATOM 15764 C C . LEU G 1 340 ? 105.309 -22.541 -82.759 1.00 48.89 340 LEU G C 1
ATOM 15765 O O . LEU G 1 340 ? 104.148 -22.962 -82.856 1.00 46.54 340 LEU G O 1
ATOM 15770 N N . VAL G 1 341 ? 106.346 -23.146 -83.346 1.00 50.29 341 VAL G N 1
ATOM 15771 C CA . VAL G 1 341 ? 106.182 -24.424 -84.026 1.00 45.77 341 VAL G CA 1
ATOM 15772 C C . VAL G 1 341 ? 105.822 -25.513 -83.026 1.00 50.93 341 VAL G C 1
ATOM 15773 O O . VAL G 1 341 ? 104.885 -26.292 -83.240 1.00 58.09 341 VAL G O 1
ATOM 15777 N N . ASP G 1 342 ? 106.553 -25.577 -81.913 1.00 55.44 342 ASP G N 1
ATOM 15778 C CA . ASP G 1 342 ? 106.331 -26.652 -80.950 1.00 46.11 342 ASP G CA 1
ATOM 15779 C C . ASP G 1 342 ? 104.995 -26.480 -80.235 1.00 48.40 342 ASP G C 1
ATOM 15780 O O . ASP G 1 342 ? 104.266 -27.458 -80.030 1.00 49.33 342 ASP G O 1
ATOM 15785 N N . ALA G 1 343 ? 104.617 -25.248 -79.891 1.00 45.68 343 ALA G N 1
ATOM 15786 C CA . ALA G 1 343 ? 103.283 -25.079 -79.321 1.00 50.74 343 ALA G CA 1
ATOM 15787 C C . ALA G 1 343 ? 102.207 -25.491 -80.327 1.00 58.56 343 ALA G C 1
ATOM 15788 O O . ALA G 1 343 ? 101.238 -26.174 -79.973 1.00 56.07 343 ALA G O 1
ATOM 15790 N N . GLY G 1 344 ? 102.386 -25.115 -81.595 1.00 53.85 344 GLY G N 1
ATOM 15791 C CA . GLY G 1 344 ? 101.426 -25.496 -82.617 1.00 46.51 344 GLY G CA 1
ATOM 15792 C C . GLY G 1 344 ? 101.206 -27.001 -82.705 1.00 51.48 344 GLY G C 1
ATOM 15793 O O . GLY G 1 344 ? 100.064 -27.471 -82.742 1.00 50.91 344 GLY G O 1
ATOM 15794 N N . MET G 1 345 ? 102.297 -27.785 -82.771 1.00 45.63 345 MET G N 1
ATOM 15795 C CA . MET G 1 345 ? 102.124 -29.227 -82.954 1.00 47.31 345 MET G CA 1
ATOM 15796 C C . MET G 1 345 ? 101.466 -29.879 -81.744 1.00 48.38 345 MET G C 1
ATOM 15797 O O . MET G 1 345 ? 100.760 -30.880 -81.890 1.00 51.63 345 MET G O 1
ATOM 15802 N N . ARG G 1 346 ? 101.666 -29.328 -80.551 1.00 47.86 346 ARG G N 1
ATOM 15803 C CA . ARG G 1 346 ? 100.958 -29.846 -79.391 1.00 47.53 346 ARG G CA 1
ATOM 15804 C C . ARG G 1 346 ? 99.474 -29.521 -79.470 1.00 54.33 346 ARG G C 1
ATOM 15805 O O . ARG G 1 346 ? 98.625 -30.399 -79.267 1.00 55.98 346 ARG G O 1
ATOM 15813 N N . GLU G 1 347 ? 99.137 -28.264 -79.767 1.00 55.09 347 GLU G N 1
ATOM 15814 C CA . GLU G 1 347 ? 97.729 -27.929 -79.946 1.00 60.19 347 GLU G CA 1
ATOM 15815 C C . GLU G 1 347 ? 97.116 -28.776 -81.051 1.00 55.96 347 GLU G C 1
ATOM 15816 O O . GLU G 1 347 ? 95.967 -29.222 -80.938 1.00 51.71 347 GLU G O 1
ATOM 15822 N N . LEU G 1 348 ? 97.862 -29.000 -82.135 1.00 47.13 348 LEU G N 1
ATOM 15823 C CA . LEU G 1 348 ? 97.332 -29.829 -83.207 1.00 45.41 348 LEU G CA 1
ATOM 15824 C C . LEU G 1 348 ? 96.931 -31.196 -82.662 1.00 49.74 348 LEU G C 1
ATOM 15825 O O . LEU G 1 348 ? 95.778 -31.620 -82.806 1.00 46.81 348 LEU G O 1
ATOM 15830 N N . TRP G 1 349 ? 97.855 -31.859 -81.954 1.00 44.09 349 TRP G N 1
ATOM 15831 C CA . TRP G 1 349 ? 97.589 -33.187 -81.411 1.00 51.05 349 TRP G CA 1
ATOM 15832 C C . TRP G 1 349 ? 96.444 -33.190 -80.401 1.00 53.45 349 TRP G C 1
ATOM 15833 O O . TRP G 1 349 ? 95.597 -34.089 -80.412 1.00 55.96 349 TRP G O 1
ATOM 15844 N N . ALA G 1 350 ? 96.414 -32.218 -79.507 1.00 51.74 350 ALA G N 1
ATOM 15845 C CA . ALA G 1 350 ? 95.479 -32.253 -78.398 1.00 48.14 350 ALA G CA 1
ATOM 15846 C C . ALA G 1 350 ? 94.105 -31.685 -78.742 1.00 49.87 350 ALA G C 1
ATOM 15847 O O . ALA G 1 350 ? 93.184 -31.832 -77.935 1.00 46.06 350 ALA G O 1
ATOM 15849 N N . THR G 1 351 ? 93.941 -31.023 -79.891 1.00 48.37 351 THR G N 1
ATOM 15850 C CA . THR G 1 351 ? 92.645 -30.432 -80.227 1.00 52.07 351 THR G CA 1
ATOM 15851 C C . THR G 1 351 ? 92.166 -30.680 -81.655 1.00 48.49 351 THR G C 1
ATOM 15852 O O . THR G 1 351 ? 90.981 -30.455 -81.918 1.00 47.52 351 THR G O 1
ATOM 15856 N N . GLY G 1 352 ? 93.014 -31.131 -82.578 1.00 41.58 352 GLY G N 1
ATOM 15857 C CA . GLY G 1 352 ? 92.601 -31.307 -83.953 1.00 43.19 352 GLY G CA 1
ATOM 15858 C C . GLY G 1 352 ? 92.382 -30.009 -84.703 1.00 47.75 352 GLY G C 1
ATOM 15859 O O . GLY G 1 352 ? 91.726 -30.015 -85.751 1.00 52.00 352 GLY G O 1
ATOM 15860 N N . TRP G 1 353 ? 92.915 -28.894 -84.197 1.00 40.56 353 TRP G N 1
ATOM 15861 C CA . TRP G 1 353 ? 92.668 -27.590 -84.802 1.00 47.81 353 TRP G CA 1
ATOM 15862 C C . TRP G 1 353 ? 93.803 -26.626 -84.479 1.00 43.00 353 TRP G C 1
ATOM 15863 O O . TRP G 1 353 ? 94.350 -26.646 -83.376 1.00 44.22 353 TRP G O 1
ATOM 15874 N N . MET G 1 354 ? 94.146 -25.784 -85.449 1.00 43.91 354 MET G N 1
ATOM 15875 C CA . MET G 1 354 ? 95.130 -24.729 -85.264 1.00 43.77 354 MET G CA 1
ATOM 15876 C C . MET G 1 354 ? 94.653 -23.465 -85.959 1.00 41.96 354 MET G C 1
ATOM 15877 O O . MET G 1 354 ? 93.938 -23.514 -86.962 1.00 49.49 354 MET G O 1
ATOM 15882 N N . HIS G 1 355 ? 95.088 -22.335 -85.425 1.00 39.48 355 HIS G N 1
ATOM 15883 C CA . HIS G 1 355 ? 94.838 -21.045 -86.033 1.00 36.96 355 HIS G CA 1
ATOM 15884 C C . HIS G 1 355 ? 95.525 -20.964 -87.389 1.00 41.21 355 HIS G C 1
ATOM 15885 O O . HIS G 1 355 ? 96.593 -21.550 -87.605 1.00 41.78 355 HIS G O 1
ATOM 15892 N N . ASN G 1 356 ? 94.904 -20.229 -88.315 1.00 40.27 356 ASN G N 1
ATOM 15893 C CA . ASN G 1 356 ? 95.491 -20.113 -89.646 1.00 41.73 356 ASN G CA 1
ATOM 15894 C C . ASN G 1 356 ? 96.983 -19.783 -89.572 1.00 36.07 356 ASN G C 1
ATOM 15895 O O . ASN G 1 356 ? 97.801 -20.422 -90.240 1.00 46.33 356 ASN G O 1
ATOM 15900 N N . ARG G 1 357 ? 97.355 -18.765 -88.781 1.00 35.06 357 ARG G N 1
ATOM 15901 C CA . ARG G 1 357 ? 98.746 -18.330 -88.781 1.00 38.38 357 ARG G CA 1
ATOM 15902 C C . ARG G 1 357 ? 99.668 -19.459 -88.320 1.00 42.46 357 ARG G C 1
ATOM 15903 O O . ARG G 1 357 ? 100.766 -19.633 -88.863 1.00 38.16 357 ARG G O 1
ATOM 15911 N N . ILE G 1 358 ? 99.232 -20.242 -87.329 1.00 39.99 358 ILE G N 1
ATOM 15912 C CA . ILE G 1 358 ? 100.044 -21.353 -86.868 1.00 36.98 358 ILE G CA 1
ATOM 15913 C C . ILE G 1 358 ? 100.186 -22.389 -87.970 1.00 49.56 358 ILE G C 1
ATOM 15914 O O . ILE G 1 358 ? 101.282 -22.936 -88.188 1.00 43.73 358 ILE G O 1
ATOM 15919 N N . ARG G 1 359 ? 99.096 -22.656 -88.709 1.00 40.97 359 ARG G N 1
ATOM 15920 C CA . ARG G 1 359 ? 99.213 -23.539 -89.871 1.00 41.07 359 ARG G CA 1
ATOM 15921 C C . ARG G 1 359 ? 100.247 -23.012 -90.860 1.00 46.46 359 ARG G C 1
ATOM 15922 O O . ARG G 1 359 ? 101.000 -23.796 -91.455 1.00 43.34 359 ARG G O 1
ATOM 15930 N N . VAL G 1 360 ? 100.298 -21.689 -91.055 1.00 48.20 360 VAL G N 1
ATOM 15931 C CA . VAL G 1 360 ? 101.327 -21.119 -91.927 1.00 41.60 360 VAL G CA 1
ATOM 15932 C C . VAL G 1 360 ? 102.709 -21.376 -91.352 1.00 46.86 360 VAL G C 1
ATOM 15933 O O . VAL G 1 360 ? 103.673 -21.633 -92.088 1.00 49.22 360 VAL G O 1
ATOM 15937 N N . ILE G 1 361 ? 102.836 -21.306 -90.030 1.00 49.23 361 ILE G N 1
ATOM 15938 C CA . ILE G 1 361 ? 104.161 -21.377 -89.430 1.00 48.16 361 ILE G CA 1
ATOM 15939 C C . ILE G 1 361 ? 104.687 -22.808 -89.464 1.00 45.45 361 ILE G C 1
ATOM 15940 O O . ILE G 1 361 ? 105.802 -23.057 -89.926 1.00 47.37 361 ILE G O 1
ATOM 15945 N N . VAL G 1 362 ? 103.887 -23.775 -88.994 1.00 42.61 362 VAL G N 1
ATOM 15946 C CA . VAL G 1 362 ? 104.399 -25.138 -88.878 1.00 41.13 362 VAL G CA 1
ATOM 15947 C C . VAL G 1 362 ? 104.620 -25.764 -90.244 1.00 46.00 362 VAL G C 1
ATOM 15948 O O . VAL G 1 362 ? 105.572 -26.538 -90.426 1.00 52.41 362 VAL G O 1
ATOM 15952 N N . SER G 1 363 ? 103.790 -25.433 -91.235 1.00 40.45 363 SER G N 1
ATOM 15953 C CA . SER G 1 363 ? 104.032 -25.959 -92.578 1.00 46.42 363 SER G CA 1
ATOM 15954 C C . SER G 1 363 ? 105.289 -25.343 -93.199 1.00 45.97 363 SER G C 1
ATOM 15955 O O . SER G 1 363 ? 106.113 -26.051 -93.787 1.00 48.84 363 SER G O 1
ATOM 15958 N N . SER G 1 364 ? 105.436 -24.014 -93.089 1.00 44.11 364 SER G N 1
ATOM 15959 C CA . SER G 1 364 ? 106.640 -23.331 -93.563 1.00 41.68 364 SER G CA 1
ATOM 15960 C C . SER G 1 364 ? 107.888 -23.867 -92.882 1.00 46.51 364 SER G C 1
ATOM 15961 O O . SER G 1 364 ? 108.936 -24.028 -93.519 1.00 47.77 364 SER G O 1
ATOM 15964 N N . PHE G 1 365 ? 107.812 -24.117 -91.578 1.00 47.77 365 PHE G N 1
ATOM 15965 C CA . PHE G 1 365 ? 108.965 -24.688 -90.905 1.00 56.19 365 PHE G CA 1
ATOM 15966 C C . PHE G 1 365 ? 109.350 -26.007 -91.552 1.00 56.76 365 PHE G C 1
ATOM 15967 O O . PHE G 1 365 ? 110.500 -26.198 -91.962 1.00 63.61 365 PHE G O 1
ATOM 15975 N N . GLY G 1 366 ? 108.383 -26.915 -91.691 1.00 53.81 366 GLY G N 1
ATOM 15976 C CA . GLY G 1 366 ? 108.667 -28.208 -92.300 1.00 53.07 366 GLY G CA 1
ATOM 15977 C C . GLY G 1 366 ? 109.302 -28.084 -93.674 1.00 51.41 366 GLY G C 1
ATOM 15978 O O . GLY G 1 366 ? 110.320 -28.716 -93.961 1.00 51.73 366 GLY G O 1
ATOM 15979 N N . VAL G 1 367 ? 108.716 -27.256 -94.542 1.00 47.29 367 VAL G N 1
ATOM 15980 C CA . VAL G 1 367 ? 109.157 -27.213 -95.933 1.00 48.14 367 VAL G CA 1
ATOM 15981 C C . VAL G 1 367 ? 110.456 -26.417 -96.081 1.00 57.47 367 VAL G C 1
ATOM 15982 O O . VAL G 1 367 ? 111.389 -26.849 -96.769 1.00 55.47 367 VAL G O 1
ATOM 15986 N N . LYS G 1 368 ? 110.539 -25.250 -95.442 1.00 53.03 368 LYS G N 1
ATOM 15987 C CA . LYS G 1 368 ? 111.633 -24.315 -95.680 1.00 53.63 368 LYS G CA 1
ATOM 15988 C C . LYS G 1 368 ? 112.762 -24.403 -94.664 1.00 55.05 368 LYS G C 1
ATOM 15989 O O . LYS G 1 368 ? 113.912 -24.170 -95.029 1.00 53.80 368 LYS G O 1
ATOM 15995 N N . PHE G 1 369 ? 112.475 -24.694 -93.399 1.00 61.78 369 PHE G N 1
ATOM 15996 C CA . PHE G 1 369 ? 113.542 -24.798 -92.411 1.00 59.65 369 PHE G CA 1
ATOM 15997 C C . PHE G 1 369 ? 114.196 -26.171 -92.410 1.00 56.66 369 PHE G C 1
ATOM 15998 O O . PHE G 1 369 ? 115.400 -26.274 -92.169 1.00 57.48 369 PHE G O 1
ATOM 16006 N N . LEU G 1 370 ? 113.422 -27.225 -92.655 1.00 54.54 370 LEU G N 1
ATOM 16007 C CA . LEU G 1 370 ? 113.894 -28.600 -92.564 1.00 62.63 370 LEU G CA 1
ATOM 16008 C C . LEU G 1 370 ? 113.925 -29.304 -93.915 1.00 70.34 370 LEU G C 1
ATOM 16009 O O . LEU G 1 370 ? 114.379 -30.454 -93.992 1.00 73.90 370 LEU G O 1
ATOM 16014 N N . LEU G 1 371 ? 113.450 -28.649 -94.976 1.00 69.28 371 LEU G N 1
ATOM 16015 C CA . LEU G 1 371 ? 113.418 -29.228 -96.325 1.00 62.31 371 LEU G CA 1
ATOM 16016 C C . LEU G 1 371 ? 112.775 -30.617 -96.348 1.00 58.40 371 LEU G C 1
ATOM 16017 O O . LEU G 1 371 ? 113.111 -31.457 -97.194 1.00 50.56 371 LEU G O 1
ATOM 16022 N N . LEU G 1 372 ? 111.862 -30.880 -95.409 1.00 56.28 372 LEU G N 1
ATOM 16023 C CA . LEU G 1 372 ? 111.073 -32.103 -95.457 1.00 55.29 372 LEU G CA 1
ATOM 16024 C C . LEU G 1 372 ? 110.163 -32.088 -96.681 1.00 60.99 372 LEU G C 1
ATOM 16025 O O . LEU G 1 372 ? 109.711 -31.027 -97.114 1.00 57.49 372 LEU G O 1
ATOM 16030 N N . PRO G 1 373 ? 109.891 -33.249 -97.264 1.00 63.09 373 PRO G N 1
ATOM 16031 C CA . PRO G 1 373 ? 108.967 -33.292 -98.408 1.00 54.74 373 PRO G CA 1
ATOM 16032 C C . PRO G 1 373 ? 107.606 -32.748 -98.006 1.00 64.25 373 PRO G C 1
ATOM 16033 O O . PRO G 1 373 ? 107.085 -33.084 -96.944 1.00 70.67 373 PRO G O 1
ATOM 16037 N N . TRP G 1 374 ? 107.025 -31.888 -98.856 1.00 65.18 374 TRP G N 1
ATOM 16038 C CA . TRP G 1 374 ? 105.753 -31.279 -98.471 1.00 61.45 374 TRP G CA 1
ATOM 16039 C C . TRP G 1 374 ? 104.656 -32.330 -98.299 1.00 58.71 374 TRP G C 1
ATOM 16040 O O . TRP G 1 374 ? 103.785 -32.176 -97.430 1.00 52.26 374 TRP G O 1
ATOM 16051 N N . LYS G 1 375 ? 104.691 -33.415 -99.086 1.00 52.65 375 LYS G N 1
ATOM 16052 C CA . LYS G 1 375 ? 103.654 -34.432 -98.946 1.00 54.89 375 LYS G CA 1
ATOM 16053 C C . LYS G 1 375 ? 103.649 -35.018 -97.539 1.00 54.38 375 LYS G C 1
ATOM 16054 O O . LYS G 1 375 ? 102.590 -35.392 -97.025 1.00 58.88 375 LYS G O 1
ATOM 16060 N N . TRP G 1 376 ? 104.812 -35.085 -96.890 1.00 49.64 376 TRP G N 1
ATOM 16061 C CA . TRP G 1 376 ? 104.840 -35.570 -95.512 1.00 52.85 376 TRP G CA 1
ATOM 16062 C C . TRP G 1 376 ? 104.014 -34.680 -94.592 1.00 56.10 376 TRP G C 1
ATOM 16063 O O . TRP G 1 376 ? 103.286 -35.174 -93.718 1.00 51.57 376 TRP G O 1
ATOM 16074 N N . GLY G 1 377 ? 104.133 -33.360 -94.756 1.00 47.96 377 GLY G N 1
ATOM 16075 C CA . GLY G 1 377 ? 103.446 -32.461 -93.850 1.00 40.00 377 GLY G CA 1
ATOM 16076 C C . GLY G 1 377 ? 101.957 -32.485 -94.097 1.00 46.07 377 GLY G C 1
ATOM 16077 O O . GLY G 1 377 ? 101.157 -32.475 -93.156 1.00 44.06 377 GLY G O 1
ATOM 16078 N N . MET G 1 378 ? 101.575 -32.559 -95.370 1.00 47.39 378 MET G N 1
ATOM 16079 C CA . MET G 1 378 ? 100.176 -32.595 -95.754 1.00 47.22 378 MET G CA 1
ATOM 16080 C C . MET G 1 378 ? 99.500 -33.882 -95.277 1.00 56.70 378 MET G C 1
ATOM 16081 O O . MET G 1 378 ? 98.337 -33.858 -94.835 1.00 63.86 378 MET G O 1
ATOM 16086 N N . LYS G 1 379 ? 100.210 -35.015 -95.347 1.00 49.70 379 LYS G N 1
ATOM 16087 C CA . LYS G 1 379 ? 99.622 -36.272 -94.876 1.00 49.99 379 LYS G CA 1
ATOM 16088 C C . LYS G 1 379 ? 99.455 -36.271 -93.368 1.00 38.75 379 LYS G C 1
ATOM 16089 O O . LYS G 1 379 ? 98.560 -36.928 -92.842 1.00 56.01 379 LYS G O 1
ATOM 16095 N N . TYR G 1 380 ? 100.317 -35.558 -92.654 1.00 45.39 380 TYR G N 1
ATOM 16096 C CA . TYR G 1 380 ? 100.139 -35.485 -91.217 1.00 45.19 380 TYR G CA 1
ATOM 16097 C C . TYR G 1 380 ? 98.994 -34.542 -90.852 1.00 44.64 380 TYR G C 1
ATOM 16098 O O . TYR G 1 380 ? 98.205 -34.850 -89.951 1.00 45.87 380 TYR G O 1
ATOM 16107 N N . PHE G 1 381 ? 98.874 -33.394 -91.532 1.00 43.14 381 PHE G N 1
ATOM 16108 C CA . PHE G 1 381 ? 97.659 -32.599 -91.373 1.00 48.05 381 PHE G CA 1
ATOM 16109 C C . PHE G 1 381 ? 96.440 -33.453 -91.681 1.00 45.25 381 PHE G C 1
ATOM 16110 O O . PHE G 1 381 ? 95.461 -33.466 -90.920 1.00 48.89 381 PHE G O 1
ATOM 16118 N N . TRP G 1 382 ? 96.505 -34.205 -92.787 1.00 43.59 382 TRP G N 1
ATOM 16119 C CA . TRP G 1 382 ? 95.359 -34.994 -93.225 1.00 40.84 382 TRP G CA 1
ATOM 16120 C C . TRP G 1 382 ? 94.899 -35.937 -92.132 1.00 45.01 382 TRP G C 1
ATOM 16121 O O . TRP G 1 382 ? 93.697 -36.218 -92.004 1.00 46.14 382 TRP G O 1
ATOM 16132 N N . ASP G 1 383 ? 95.831 -36.381 -91.297 1.00 43.64 383 ASP G N 1
ATOM 16133 C CA . ASP G 1 383 ? 95.519 -37.323 -90.236 1.00 43.57 383 ASP G CA 1
ATOM 16134 C C . ASP G 1 383 ? 95.130 -36.670 -88.919 1.00 45.53 383 ASP G C 1
ATOM 16135 O O . ASP G 1 383 ? 94.563 -37.349 -88.060 1.00 51.05 383 ASP G O 1
ATOM 16140 N N . THR G 1 384 ? 95.402 -35.386 -88.719 1.00 47.07 384 THR G N 1
ATOM 16141 C CA . THR G 1 384 ? 95.244 -34.829 -87.390 1.00 42.39 384 THR G CA 1
ATOM 16142 C C . THR G 1 384 ? 94.288 -33.653 -87.307 1.00 40.08 384 THR G C 1
ATOM 16143 O O . THR G 1 384 ? 93.812 -33.364 -86.204 1.00 52.03 384 THR G O 1
ATOM 16147 N N . LEU G 1 385 ? 93.970 -32.988 -88.422 1.00 40.59 385 LEU G N 1
ATOM 16148 C CA . LEU G 1 385 ? 93.008 -31.877 -88.433 1.00 44.30 385 LEU G CA 1
ATOM 16149 C C . LEU G 1 385 ? 91.552 -32.350 -88.556 1.00 48.68 385 LEU G C 1
ATOM 16150 O O . LEU G 1 385 ? 91.199 -33.078 -89.491 1.00 42.48 385 LEU G O 1
ATOM 16155 N N . LEU G 1 386 ? 90.705 -31.910 -87.623 1.00 43.42 386 LEU G N 1
ATOM 16156 C CA . LEU G 1 386 ? 89.273 -32.188 -87.732 1.00 43.13 386 LEU G CA 1
ATOM 16157 C C . LEU G 1 386 ? 88.706 -31.678 -89.056 1.00 45.75 386 LEU G C 1
ATOM 16158 O O . LEU G 1 386 ? 87.786 -32.279 -89.622 1.00 51.97 386 LEU G O 1
ATOM 16163 N N . ASP G 1 387 ? 89.229 -30.565 -89.556 1.00 43.26 387 ASP G N 1
ATOM 16164 C CA . ASP G 1 387 ? 88.687 -29.946 -90.753 1.00 39.07 387 ASP G CA 1
ATOM 16165 C C . ASP G 1 387 ? 89.478 -30.296 -92.004 1.00 41.88 387 ASP G C 1
ATOM 16166 O O . ASP G 1 387 ? 89.327 -29.608 -93.020 1.00 47.69 387 ASP G O 1
ATOM 16171 N N . ALA G 1 388 ? 90.330 -31.324 -91.954 1.00 39.71 388 ALA G N 1
ATOM 16172 C CA . ALA G 1 388 ? 91.083 -31.721 -93.138 1.00 35.63 388 ALA G CA 1
ATOM 16173 C C . ALA G 1 388 ? 90.183 -31.644 -94.355 1.00 49.25 388 ALA G C 1
ATOM 16174 O O . ALA G 1 388 ? 89.146 -32.319 -94.430 1.00 41.78 388 ALA G O 1
ATOM 16176 N N . ASP G 1 389 ? 90.551 -30.767 -95.276 1.00 44.70 389 ASP G N 1
ATOM 16177 C CA . ASP G 1 389 ? 89.770 -30.474 -96.459 1.00 38.88 389 ASP G CA 1
ATOM 16178 C C . ASP G 1 389 ? 90.747 -30.429 -97.622 1.00 45.16 389 ASP G C 1
ATOM 16179 O O . ASP G 1 389 ? 91.722 -29.679 -97.573 1.00 45.76 389 ASP G O 1
ATOM 16184 N N . LEU G 1 390 ? 90.513 -31.254 -98.643 1.00 52.24 390 LEU G N 1
ATOM 16185 C CA . LEU G 1 390 ? 91.477 -31.367 -99.734 1.00 42.67 390 LEU G CA 1
ATOM 16186 C C . LEU G 1 390 ? 91.735 -30.024 -100.407 1.00 44.48 390 LEU G C 1
ATOM 16187 O O . LEU G 1 390 ? 92.884 -29.679 -100.707 1.00 55.57 390 LEU G O 1
ATOM 16192 N N . GLU G 1 391 ? 90.680 -29.265 -100.687 1.00 54.11 391 GLU G N 1
ATOM 16193 C CA . GLU G 1 391 ? 90.856 -28.031 -101.444 1.00 51.44 391 GLU G CA 1
ATOM 16194 C C . GLU G 1 391 ? 91.478 -26.937 -100.582 1.00 44.74 391 GLU G C 1
ATOM 16195 O O . GLU G 1 391 ? 92.430 -26.279 -101.008 1.00 47.80 391 GLU G O 1
ATOM 16201 N N . CYS G 1 392 ? 90.979 -26.749 -99.355 1.00 37.63 392 CYS G N 1
ATOM 16202 C CA . CYS G 1 392 ? 91.558 -25.724 -98.489 1.00 43.72 392 CYS G CA 1
ATOM 16203 C C . CYS G 1 392 ? 93.005 -26.044 -98.137 1.00 51.36 392 CYS G C 1
ATOM 16204 O O . CYS G 1 392 ? 93.819 -25.130 -97.966 1.00 51.09 392 CYS G O 1
ATOM 16207 N N . ASP G 1 393 ? 93.344 -27.328 -98.036 1.00 43.53 393 ASP G N 1
ATOM 16208 C CA . ASP G 1 393 ? 94.706 -27.691 -97.688 1.00 46.65 393 ASP G CA 1
ATOM 16209 C C . ASP G 1 393 ? 95.644 -27.439 -98.856 1.00 49.77 393 ASP G C 1
ATOM 16210 O O . ASP G 1 393 ? 96.734 -26.880 -98.675 1.00 47.21 393 ASP G O 1
ATOM 16215 N N . ILE G 1 394 ? 95.237 -27.823 -100.066 1.00 43.75 394 ILE G N 1
ATOM 16216 C CA . ILE G 1 394 ? 96.093 -27.545 -101.214 1.00 41.88 394 ILE G CA 1
ATOM 16217 C C . ILE G 1 394 ? 96.330 -26.056 -101.335 1.00 43.01 394 ILE G C 1
ATOM 16218 O O . ILE G 1 394 ? 97.431 -25.611 -101.681 1.00 50.39 394 ILE G O 1
ATOM 16223 N N . LEU G 1 395 ? 95.291 -25.262 -101.078 1.00 43.81 395 LEU G N 1
ATOM 16224 C CA . LEU G 1 395 ? 95.422 -23.816 -101.176 1.00 46.71 395 LEU G CA 1
ATOM 16225 C C . LEU G 1 395 ? 96.392 -23.289 -100.120 1.00 46.66 395 LEU G C 1
ATOM 16226 O O . LEU G 1 395 ? 97.155 -22.350 -100.373 1.00 45.09 395 LEU G O 1
ATOM 16231 N N . GLY G 1 396 ? 96.401 -23.908 -98.938 1.00 39.48 396 GLY G N 1
ATOM 16232 C CA . GLY G 1 396 ? 97.360 -23.503 -97.919 1.00 40.09 396 GLY G CA 1
ATOM 16233 C C . GLY G 1 396 ? 98.796 -23.785 -98.327 1.00 45.84 396 GLY G C 1
ATOM 16234 O O . GLY G 1 396 ? 99.666 -22.915 -98.215 1.00 50.36 396 GLY G O 1
ATOM 16235 N N . TRP G 1 397 ? 99.068 -25.010 -98.805 1.00 37.13 397 TRP G N 1
ATOM 16236 C CA . TRP G 1 397 ? 100.441 -25.348 -99.194 1.00 52.96 397 TRP G CA 1
ATOM 16237 C C . TRP G 1 397 ? 100.863 -24.607 -100.451 1.00 44.41 397 TRP G C 1
ATOM 16238 O O . TRP G 1 397 ? 102.048 -24.310 -100.606 1.00 47.82 397 TRP G O 1
ATOM 16249 N N . GLN G 1 398 ? 99.924 -24.268 -101.340 1.00 43.82 398 GLN G N 1
ATOM 16250 C CA . GLN G 1 398 ? 100.280 -23.341 -102.409 1.00 45.44 398 GLN G CA 1
ATOM 16251 C C . GLN G 1 398 ? 100.700 -22.001 -101.835 1.00 45.80 398 GLN G C 1
ATOM 16252 O O . GLN G 1 398 ? 101.704 -21.422 -102.262 1.00 51.50 398 GLN G O 1
ATOM 16258 N N . TYR G 1 399 ? 99.965 -21.517 -100.835 1.00 43.53 399 TYR G N 1
ATOM 16259 C CA . TYR G 1 399 ? 100.208 -20.181 -100.309 1.00 43.90 399 TYR G CA 1
ATOM 16260 C C . TYR G 1 399 ? 101.601 -20.078 -99.693 1.00 47.22 399 TYR G C 1
ATOM 16261 O O . TYR G 1 399 ? 102.283 -19.054 -99.851 1.00 48.07 399 TYR G O 1
ATOM 16270 N N . ILE G 1 400 ? 102.048 -21.123 -98.988 1.00 46.72 400 ILE G N 1
ATOM 16271 C CA . ILE G 1 400 ? 103.332 -21.009 -98.292 1.00 52.05 400 ILE G CA 1
ATOM 16272 C C . ILE G 1 400 ? 104.514 -21.330 -99.185 1.00 59.78 400 ILE G C 1
ATOM 16273 O O . ILE G 1 400 ? 105.657 -21.155 -98.758 1.00 65.56 400 ILE G O 1
ATOM 16278 N N . SER G 1 401 ? 104.290 -21.751 -100.425 1.00 62.42 401 SER G N 1
ATOM 16279 C CA . SER G 1 401 ? 105.370 -22.337 -101.209 1.00 60.73 401 SER G CA 1
ATOM 16280 C C . SER G 1 401 ? 105.688 -21.558 -102.482 1.00 59.35 401 SER G C 1
ATOM 16281 O O . SER G 1 401 ? 106.521 -22.005 -103.282 1.00 56.29 401 SER G O 1
ATOM 16284 N N . GLY G 1 402 ? 105.086 -20.391 -102.679 1.00 62.02 402 GLY G N 1
ATOM 16285 C CA . GLY G 1 402 ? 105.440 -19.536 -103.796 1.00 58.40 402 GLY G CA 1
ATOM 16286 C C . GLY G 1 402 ? 104.620 -19.736 -105.053 1.00 63.40 402 GLY G C 1
ATOM 16287 O O . GLY G 1 402 ? 104.780 -18.961 -106.010 1.00 64.10 402 GLY G O 1
ATOM 16288 N N . SER G 1 403 ? 103.768 -20.762 -105.098 1.00 72.80 403 SER G N 1
ATOM 16289 C CA . SER G 1 403 ? 102.857 -20.935 -106.223 1.00 82.04 403 SER G CA 1
ATOM 16290 C C . SER G 1 403 ? 102.010 -19.685 -106.398 1.00 91.83 403 SER G C 1
ATOM 16291 O O . SER G 1 403 ? 102.243 -18.885 -107.310 1.00 93.31 403 SER G O 1
ATOM 16294 N N . ILE G 1 404 ? 101.035 -19.507 -105.515 1.00 95.63 404 ILE G N 1
ATOM 16295 C CA . ILE G 1 404 ? 100.155 -18.347 -105.530 1.00 94.31 404 ILE G CA 1
ATOM 16296 C C . ILE G 1 404 ? 100.987 -17.078 -105.643 1.00 98.17 404 ILE G C 1
ATOM 16297 O O . ILE G 1 404 ? 101.945 -16.893 -104.891 1.00 92.63 404 ILE G O 1
ATOM 16302 N N . PRO G 1 405 ? 100.635 -16.169 -106.550 1.00 105.73 405 PRO G N 1
ATOM 16303 C CA . PRO G 1 405 ? 101.499 -15.006 -106.789 1.00 107.73 405 PRO G CA 1
ATOM 16304 C C . PRO G 1 405 ? 101.428 -13.962 -105.690 1.00 104.32 405 PRO G C 1
ATOM 16305 O O . PRO G 1 405 ? 102.318 -13.108 -105.615 1.00 94.42 405 PRO G O 1
ATOM 16309 N N . ASP G 1 406 ? 100.401 -14.002 -104.843 1.00 102.35 406 ASP G N 1
ATOM 16310 C CA . ASP G 1 406 ? 100.227 -13.025 -103.777 1.00 89.82 406 ASP G CA 1
ATOM 16311 C C . ASP G 1 406 ? 100.436 -13.622 -102.388 1.00 75.21 406 ASP G C 1
ATOM 16312 O O . ASP G 1 406 ? 100.183 -12.943 -101.386 1.00 70.43 406 ASP G O 1
ATOM 16317 N N . GLY G 1 407 ? 100.888 -14.872 -102.303 1.00 65.67 407 GLY G N 1
ATOM 16318 C CA . GLY G 1 407 ? 101.211 -15.509 -101.048 1.00 61.78 407 GLY G CA 1
ATOM 16319 C C . GLY G 1 407 ? 102.689 -15.430 -100.728 1.00 63.24 407 GLY G C 1
ATOM 16320 O O . GLY G 1 407 ? 103.415 -14.556 -101.213 1.00 70.28 407 GLY G O 1
ATOM 16321 N N . HIS G 1 408 ? 103.152 -16.374 -99.916 1.00 54.47 408 HIS G N 1
ATOM 16322 C CA . HIS G 1 408 ? 104.541 -16.341 -99.490 1.00 53.83 408 HIS G CA 1
ATOM 16323 C C . HIS G 1 408 ? 105.472 -16.731 -100.631 1.00 59.45 408 HIS G C 1
ATOM 16324 O O . HIS G 1 408 ? 105.156 -17.591 -101.455 1.00 67.15 408 HIS G O 1
ATOM 16331 N N . GLU G 1 409 ? 106.618 -16.066 -100.684 1.00 56.63 409 GLU G N 1
ATOM 16332 C CA . GLU G 1 409 ? 107.701 -16.501 -101.544 1.00 56.53 409 GLU G CA 1
ATOM 16333 C C . GLU G 1 409 ? 108.270 -17.812 -101.022 1.00 58.54 409 GLU G C 1
ATOM 16334 O O . GLU G 1 409 ? 108.213 -18.109 -99.825 1.00 52.58 409 GLU G O 1
ATOM 16340 N N . LEU G 1 410 ? 108.825 -18.607 -101.936 1.00 56.99 410 LEU G N 1
ATOM 16341 C CA . LEU G 1 410 ? 109.370 -19.895 -101.531 1.00 57.89 410 LEU G CA 1
ATOM 16342 C C . LEU G 1 410 ? 110.547 -19.723 -100.564 1.00 61.00 410 LEU G C 1
ATOM 16343 O O . LEU G 1 410 ? 110.676 -20.485 -99.596 1.00 66.04 410 LEU G O 1
ATOM 16348 N N . ASP G 1 411 ? 111.387 -18.708 -100.771 1.00 52.20 411 ASP G N 1
ATOM 16349 C CA . ASP G 1 411 ? 112.556 -18.500 -99.911 1.00 65.01 411 ASP G CA 1
ATOM 16350 C C . ASP G 1 411 ? 112.326 -17.487 -98.790 1.00 58.88 411 ASP G C 1
ATOM 16351 O O . ASP G 1 411 ? 113.284 -17.090 -98.125 1.00 57.97 411 ASP G O 1
ATOM 16356 N N . ARG G 1 412 ? 111.088 -17.074 -98.560 1.00 45.38 412 ARG G N 1
ATOM 16357 C CA . ARG G 1 412 ? 110.739 -16.347 -97.346 1.00 44.80 412 ARG G CA 1
ATOM 16358 C C . ARG G 1 412 ? 110.895 -17.236 -96.112 1.00 48.92 412 ARG G C 1
ATOM 16359 O O . ARG G 1 412 ? 110.185 -18.239 -95.963 1.00 59.04 412 ARG G O 1
ATOM 16367 N N . LEU G 1 413 ? 111.833 -16.865 -95.239 1.00 51.56 413 LEU G N 1
ATOM 16368 C CA . LEU G 1 413 ? 112.117 -17.516 -93.957 1.00 56.55 413 LEU G CA 1
ATOM 16369 C C . LEU G 1 413 ? 111.778 -16.515 -92.860 1.00 57.83 413 LEU G C 1
ATOM 16370 O O . LEU G 1 413 ? 112.610 -15.669 -92.517 1.00 77.41 413 LEU G O 1
ATOM 16375 N N . ASP G 1 414 ? 110.593 -16.603 -92.285 1.00 59.62 414 ASP G N 1
ATOM 16376 C CA . ASP G 1 414 ? 110.185 -15.561 -91.355 1.00 71.02 414 ASP G CA 1
ATOM 16377 C C . ASP G 1 414 ? 110.961 -15.658 -90.043 1.00 69.04 414 ASP G C 1
ATOM 16378 O O . ASP G 1 414 ? 111.437 -16.726 -89.644 1.00 70.31 414 ASP G O 1
ATOM 16383 N N . ASN G 1 415 ? 111.103 -14.510 -89.390 1.00 64.04 415 ASN G N 1
ATOM 16384 C CA . ASN G 1 415 ? 111.887 -14.406 -88.168 1.00 63.65 415 ASN G CA 1
ATOM 16385 C C . ASN G 1 415 ? 111.034 -14.802 -86.968 1.00 59.03 415 ASN G C 1
ATOM 16386 O O . ASN G 1 415 ? 109.972 -14.205 -86.754 1.00 61.22 415 ASN G O 1
ATOM 16391 N N . PRO G 1 416 ? 111.447 -15.790 -86.168 1.00 61.34 416 PRO G N 1
ATOM 16392 C CA . PRO G 1 416 ? 110.577 -16.250 -85.071 1.00 59.01 416 PRO G CA 1
ATOM 16393 C C . PRO G 1 416 ? 110.225 -15.165 -84.085 1.00 56.71 416 PRO G C 1
ATOM 16394 O O . PRO G 1 416 ? 109.107 -15.163 -83.555 1.00 60.53 416 PRO G O 1
ATOM 16398 N N . ALA G 1 417 ? 111.142 -14.232 -83.821 1.00 57.27 417 ALA G N 1
ATOM 16399 C CA . ALA G 1 417 ? 110.837 -13.158 -82.877 1.00 54.61 417 ALA G CA 1
ATOM 16400 C C . ALA G 1 417 ? 109.754 -12.223 -83.418 1.00 56.15 417 ALA G C 1
ATOM 16401 O O . ALA G 1 417 ? 108.847 -11.811 -82.680 1.00 55.87 417 ALA G O 1
ATOM 16403 N N . LEU G 1 418 ? 109.828 -11.878 -84.704 1.00 51.69 418 LEU G N 1
ATOM 16404 C CA . LEU G 1 418 ? 108.807 -11.017 -85.283 1.00 49.78 418 LEU G CA 1
ATOM 16405 C C . LEU G 1 418 ? 107.452 -11.731 -85.345 1.00 51.21 418 LEU G C 1
ATOM 16406 O O . LEU G 1 418 ? 106.406 -11.120 -85.064 1.00 48.51 418 LEU G O 1
ATOM 16411 N N . GLN G 1 419 ? 107.448 -13.036 -85.666 1.00 50.00 419 GLN G N 1
ATOM 16412 C CA . GLN G 1 419 ? 106.196 -13.790 -85.641 1.00 47.78 419 GLN G CA 1
ATOM 16413 C C . GLN G 1 419 ? 105.557 -13.721 -84.260 1.00 50.95 419 GLN G C 1
ATOM 16414 O O . GLN G 1 419 ? 104.367 -13.404 -84.126 1.00 57.62 419 GLN G O 1
ATOM 16420 N N . GLY G 1 420 ? 106.344 -13.993 -83.215 1.00 48.76 420 GLY G N 1
ATOM 16421 C CA . GLY G 1 420 ? 105.824 -13.864 -81.863 1.00 52.25 420 GLY G CA 1
ATOM 16422 C C . GLY G 1 420 ? 105.232 -12.491 -81.600 1.00 53.21 420 GLY G C 1
ATOM 16423 O O . GLY G 1 420 ? 104.128 -12.362 -81.056 1.00 53.01 420 GLY G O 1
ATOM 16424 N N . ALA G 1 421 ? 105.953 -11.445 -82.000 1.00 52.47 421 ALA G N 1
ATOM 16425 C CA . ALA G 1 421 ? 105.524 -10.085 -81.690 1.00 47.22 421 ALA G CA 1
ATOM 16426 C C . ALA G 1 421 ? 104.242 -9.692 -82.431 1.00 49.76 421 ALA G C 1
ATOM 16427 O O . ALA G 1 421 ? 103.462 -8.884 -81.918 1.00 56.58 421 ALA G O 1
ATOM 16429 N N . LYS G 1 422 ? 103.999 -10.237 -83.630 1.00 55.36 422 LYS G N 1
ATOM 16430 C CA . LYS G 1 422 ? 102.749 -9.927 -84.328 1.00 49.11 422 LYS G CA 1
ATOM 16431 C C . LYS G 1 422 ? 101.580 -10.763 -83.821 1.00 47.97 422 LYS G C 1
ATOM 16432 O O . LYS G 1 422 ? 100.473 -10.245 -83.646 1.00 53.68 422 LYS G O 1
ATOM 16438 N N . TYR G 1 423 ? 101.793 -12.058 -83.587 1.00 48.14 423 TYR G N 1
ATOM 16439 C CA . TYR G 1 423 ? 100.671 -12.976 -83.424 1.00 49.78 423 TYR G CA 1
ATOM 16440 C C . TYR G 1 423 ? 100.499 -13.531 -82.018 1.00 49.90 423 TYR G C 1
ATOM 16441 O O . TYR G 1 423 ? 99.505 -14.221 -81.772 1.00 55.79 423 TYR G O 1
ATOM 16450 N N . ASP G 1 424 ? 101.432 -13.257 -81.100 1.00 53.51 424 ASP G N 1
ATOM 16451 C CA . ASP G 1 424 ? 101.415 -13.750 -79.726 1.00 48.00 424 ASP G CA 1
ATOM 16452 C C . ASP G 1 424 ? 102.181 -12.750 -78.865 1.00 52.43 424 ASP G C 1
ATOM 16453 O O . ASP G 1 424 ? 103.129 -13.106 -78.154 1.00 45.08 424 ASP G O 1
ATOM 16458 N N . PRO G 1 425 ? 101.771 -11.484 -78.885 1.00 52.11 425 PRO G N 1
ATOM 16459 C CA . PRO G 1 425 ? 102.629 -10.419 -78.332 1.00 54.03 425 PRO G CA 1
ATOM 16460 C C . PRO G 1 425 ? 102.812 -10.455 -76.816 1.00 63.93 425 PRO G C 1
ATOM 16461 O O . PRO G 1 425 ? 103.732 -9.797 -76.316 1.00 78.57 425 PRO G O 1
ATOM 16465 N N . GLU G 1 426 ? 101.997 -11.199 -76.069 1.00 64.60 426 GLU G N 1
ATOM 16466 C CA . GLU G 1 426 ? 102.175 -11.337 -74.628 1.00 62.27 426 GLU G CA 1
ATOM 16467 C C . GLU G 1 426 ? 102.744 -12.689 -74.236 1.00 57.54 426 GLU G C 1
ATOM 16468 O O . GLU G 1 426 ? 102.800 -13.003 -73.041 1.00 66.51 426 GLU G O 1
ATOM 16474 N N . GLY G 1 427 ? 103.145 -13.505 -75.211 1.00 47.14 427 GLY G N 1
ATOM 16475 C CA . GLY G 1 427 ? 103.655 -14.832 -74.940 1.00 48.69 427 GLY G CA 1
ATOM 16476 C C . GLY G 1 427 ? 102.629 -15.842 -74.470 1.00 48.22 427 GLY G C 1
ATOM 16477 O O . GLY G 1 427 ? 103.003 -16.982 -74.155 1.00 52.29 427 GLY G O 1
ATOM 16478 N N . GLU G 1 428 ? 101.350 -15.469 -74.436 1.00 48.30 428 GLU G N 1
ATOM 16479 C CA . GLU G 1 428 ? 100.342 -16.299 -73.786 1.00 61.21 428 GLU G CA 1
ATOM 16480 C C . GLU G 1 428 ? 100.213 -17.670 -74.460 1.00 62.41 428 GLU G C 1
ATOM 16481 O O . GLU G 1 428 ? 100.054 -18.694 -73.784 1.00 65.66 428 GLU G O 1
ATOM 16487 N N . TYR G 1 429 ? 100.281 -17.712 -75.789 1.00 60.77 429 TYR G N 1
ATOM 16488 C CA . TYR G 1 429 ? 100.224 -18.993 -76.486 1.00 50.02 429 TYR G CA 1
ATOM 16489 C C . TYR G 1 429 ? 101.353 -19.905 -76.033 1.00 47.35 429 TYR G C 1
ATOM 16490 O O . TYR G 1 429 ? 101.116 -21.066 -75.693 1.00 56.52 429 TYR G O 1
ATOM 16499 N N . ILE G 1 430 ? 102.592 -19.398 -76.010 1.00 52.03 430 ILE G N 1
ATOM 16500 C CA . ILE G 1 430 ? 103.723 -20.241 -75.609 1.00 47.70 430 ILE G CA 1
ATOM 16501 C C . ILE G 1 430 ? 103.578 -20.663 -74.153 1.00 48.83 430 ILE G C 1
ATOM 16502 O O . ILE G 1 430 ? 103.864 -21.808 -73.791 1.00 59.24 430 ILE G O 1
ATOM 16507 N N . ARG G 1 431 ? 103.116 -19.756 -73.298 1.00 54.99 431 ARG G N 1
ATOM 16508 C CA . ARG G 1 431 ? 102.997 -20.089 -71.884 1.00 61.69 431 ARG G CA 1
ATOM 16509 C C . ARG G 1 431 ? 101.876 -21.100 -71.608 1.00 65.99 431 ARG G C 1
ATOM 16510 O O . ARG G 1 431 ? 101.921 -21.792 -70.584 1.00 65.74 431 ARG G O 1
ATOM 16518 N N . GLN G 1 432 ? 100.895 -21.228 -72.505 1.00 64.43 432 GLN G N 1
ATOM 16519 C CA . GLN G 1 432 ? 99.846 -22.225 -72.314 1.00 55.97 432 GLN G CA 1
ATOM 16520 C C . GLN G 1 432 ? 100.305 -23.615 -72.757 1.00 57.62 432 GLN G C 1
ATOM 16521 O O . GLN G 1 432 ? 100.104 -24.601 -72.038 1.00 63.17 432 GLN G O 1
ATOM 16527 N N . TRP G 1 433 ? 100.937 -23.713 -73.929 1.00 49.32 433 TRP G N 1
ATOM 16528 C CA . TRP G 1 433 ? 101.278 -25.011 -74.504 1.00 51.08 433 TRP G CA 1
ATOM 16529 C C . TRP G 1 433 ? 102.687 -25.479 -74.190 1.00 56.21 433 TRP G C 1
ATOM 16530 O O . TRP G 1 433 ? 102.974 -26.669 -74.352 1.00 56.33 433 TRP G O 1
ATOM 16541 N N . LEU G 1 434 ? 103.562 -24.579 -73.751 1.00 58.96 434 LEU G N 1
ATOM 16542 C CA . LEU G 1 434 ? 104.951 -24.897 -73.429 1.00 55.30 434 LEU G CA 1
ATOM 16543 C C . LEU G 1 434 ? 105.276 -24.337 -72.053 1.00 63.50 434 LEU G C 1
ATOM 16544 O O . LEU G 1 434 ? 106.130 -23.456 -71.922 1.00 68.15 434 LEU G O 1
ATOM 16549 N N . PRO G 1 435 ? 104.637 -24.853 -70.997 1.00 73.82 435 PRO G N 1
ATOM 16550 C CA . PRO G 1 435 ? 104.769 -24.207 -69.678 1.00 70.68 435 PRO G CA 1
ATOM 16551 C C . PRO G 1 435 ? 106.184 -24.231 -69.117 1.00 64.87 435 PRO G C 1
ATOM 16552 O O . PRO G 1 435 ? 106.489 -23.415 -68.238 1.00 68.69 435 PRO G O 1
ATOM 16556 N N . GLU G 1 436 ? 107.054 -25.134 -69.588 1.00 51.71 436 GLU G N 1
ATOM 16557 C CA . GLU G 1 436 ? 108.474 -25.110 -69.219 1.00 54.97 436 GLU G CA 1
ATOM 16558 C C . GLU G 1 436 ? 109.200 -23.854 -69.692 1.00 64.62 436 GLU G C 1
ATOM 16559 O O . GLU G 1 436 ? 110.354 -23.640 -69.293 1.00 68.94 436 GLU G O 1
ATOM 16565 N N . LEU G 1 437 ? 108.580 -23.045 -70.559 1.00 60.95 437 LEU G N 1
ATOM 16566 C CA . LEU G 1 437 ? 109.139 -21.767 -70.974 1.00 59.29 437 LEU G CA 1
ATOM 16567 C C . LEU G 1 437 ? 108.489 -20.584 -70.281 1.00 57.28 437 LEU G C 1
ATOM 16568 O O . LEU G 1 437 ? 108.940 -19.452 -70.488 1.00 58.47 437 LEU G O 1
ATOM 16573 N N . ALA G 1 438 ? 107.456 -20.821 -69.461 1.00 59.56 438 ALA G N 1
ATOM 16574 C CA . ALA G 1 438 ? 106.562 -19.740 -69.042 1.00 62.59 438 ALA G CA 1
ATOM 16575 C C . ALA G 1 438 ? 107.280 -18.669 -68.240 1.00 73.86 438 ALA G C 1
ATOM 16576 O O . ALA G 1 438 ? 106.844 -17.513 -68.226 1.00 79.33 438 ALA G O 1
ATOM 16578 N N . ARG G 1 439 ? 108.359 -19.027 -67.551 1.00 75.50 439 ARG G N 1
ATOM 16579 C CA . ARG G 1 439 ? 109.057 -18.042 -66.739 1.00 78.06 439 ARG G CA 1
ATOM 16580 C C . ARG G 1 439 ? 109.943 -17.106 -67.563 1.00 73.71 439 ARG G C 1
ATOM 16581 O O . ARG G 1 439 ? 110.370 -16.069 -67.043 1.00 69.34 439 ARG G O 1
ATOM 16589 N N . LEU G 1 440 ? 110.206 -17.424 -68.832 1.00 69.15 440 LEU G N 1
ATOM 16590 C CA . LEU G 1 440 ? 110.966 -16.519 -69.677 1.00 64.63 440 LEU G CA 1
ATOM 16591 C C . LEU G 1 440 ? 110.241 -15.181 -69.814 1.00 72.31 440 LEU G C 1
ATOM 16592 O O . LEU G 1 440 ? 109.013 -15.112 -69.722 1.00 76.48 440 LEU G O 1
ATOM 16597 N N . PRO G 1 441 ? 110.977 -14.102 -70.038 1.00 70.50 441 PRO G N 1
ATOM 16598 C CA . PRO G 1 441 ? 110.331 -12.847 -70.435 1.00 63.67 441 PRO G CA 1
ATOM 16599 C C . PRO G 1 441 ? 109.820 -12.922 -71.872 1.00 66.24 441 PRO G C 1
ATOM 16600 O O . PRO G 1 441 ? 110.480 -13.479 -72.758 1.00 63.06 441 PRO G O 1
ATOM 16604 N N . THR G 1 442 ? 108.631 -12.346 -72.096 1.00 63.39 442 THR G N 1
ATOM 16605 C CA . THR G 1 442 ? 107.983 -12.297 -73.408 1.00 60.66 442 THR G CA 1
ATOM 16606 C C . THR G 1 442 ? 108.955 -11.959 -74.545 1.00 65.32 442 THR G C 1
ATOM 16607 O O . THR G 1 442 ? 108.904 -12.572 -75.620 1.00 56.86 442 THR G O 1
ATOM 16611 N N . GLU G 1 443 ? 109.841 -10.978 -74.317 1.00 62.19 443 GLU G N 1
ATOM 16612 C CA . GLU G 1 443 ? 110.811 -10.563 -75.329 1.00 61.43 443 GLU G CA 1
ATOM 16613 C C . GLU G 1 443 ? 111.760 -11.684 -75.744 1.00 62.80 443 GLU G C 1
ATOM 16614 O O . GLU G 1 443 ? 112.425 -11.559 -76.781 1.00 57.54 443 GLU G O 1
ATOM 16620 N N . TRP G 1 444 ? 111.848 -12.773 -74.971 1.00 53.70 444 TRP G N 1
ATOM 16621 C CA . TRP G 1 444 ? 112.665 -13.909 -75.371 1.00 58.69 444 TRP G CA 1
ATOM 16622 C C . TRP G 1 444 ? 111.882 -15.187 -75.619 1.00 55.73 444 TRP G C 1
ATOM 16623 O O . TRP G 1 444 ? 112.407 -16.084 -76.287 1.00 53.20 444 TRP G O 1
ATOM 16634 N N . ILE G 1 445 ? 110.639 -15.283 -75.146 1.00 59.67 445 ILE G N 1
ATOM 16635 C CA . ILE G 1 445 ? 109.970 -16.576 -75.078 1.00 59.30 445 ILE G CA 1
ATOM 16636 C C . ILE G 1 445 ? 109.839 -17.222 -76.451 1.00 65.32 445 ILE G C 1
ATOM 16637 O O . ILE G 1 445 ? 109.855 -18.454 -76.560 1.00 65.58 445 ILE G O 1
ATOM 16642 N N . HIS G 1 446 ? 109.751 -16.429 -77.523 1.00 64.98 446 HIS G N 1
ATOM 16643 C CA . HIS G 1 446 ? 109.588 -17.012 -78.855 1.00 61.93 446 HIS G CA 1
ATOM 16644 C C . HIS G 1 446 ? 110.903 -17.414 -79.533 1.00 67.51 446 HIS G C 1
ATOM 16645 O O . HIS G 1 446 ? 110.865 -18.040 -80.605 1.00 64.01 446 HIS G O 1
ATOM 16652 N N . HIS G 1 447 ? 112.061 -17.102 -78.933 1.00 62.54 447 HIS G N 1
ATOM 16653 C CA . HIS G 1 447 ? 113.347 -17.485 -79.515 1.00 60.25 447 HIS G CA 1
ATOM 16654 C C . HIS G 1 447 ? 114.402 -17.658 -78.425 1.00 63.78 447 HIS G C 1
ATOM 16655 O O . HIS G 1 447 ? 115.427 -16.959 -78.430 1.00 59.71 447 HIS G O 1
ATOM 16662 N N . PRO G 1 448 ? 114.205 -18.606 -77.505 1.00 58.71 448 PRO G N 1
ATOM 16663 C CA . PRO G 1 448 ? 115.052 -18.651 -76.305 1.00 60.93 448 PRO G CA 1
ATOM 16664 C C . PRO G 1 448 ? 116.518 -18.888 -76.601 1.00 57.34 448 PRO G C 1
ATOM 16665 O O . PRO G 1 448 ? 117.362 -18.464 -75.807 1.00 67.95 448 PRO G O 1
ATOM 16669 N N . TRP G 1 449 ? 116.854 -19.539 -77.719 1.00 51.12 449 TRP G N 1
ATOM 16670 C CA . TRP G 1 449 ? 118.260 -19.733 -78.078 1.00 64.74 449 TRP G CA 1
ATOM 16671 C C . TRP G 1 449 ? 119.039 -18.420 -78.218 1.00 72.42 449 TRP G C 1
ATOM 16672 O O . TRP G 1 449 ? 120.275 -18.451 -78.199 1.00 76.64 449 TRP G O 1
ATOM 16683 N N . ASP G 1 450 ? 118.360 -17.278 -78.407 1.00 63.57 450 ASP G N 1
ATOM 16684 C CA . ASP G 1 450 ? 119.027 -15.973 -78.423 1.00 58.74 450 ASP G CA 1
ATOM 16685 C C . ASP G 1 450 ? 119.118 -15.349 -77.045 1.00 58.38 450 ASP G C 1
ATOM 16686 O O . ASP G 1 450 ? 119.885 -14.394 -76.857 1.00 55.56 450 ASP G O 1
ATOM 16691 N N . ALA G 1 451 ? 118.319 -15.824 -76.102 1.00 60.65 451 ALA G N 1
ATOM 16692 C CA . ALA G 1 451 ? 118.345 -15.246 -74.772 1.00 66.35 451 ALA G CA 1
ATOM 16693 C C . ALA G 1 451 ? 119.731 -15.446 -74.167 1.00 68.95 451 ALA G C 1
ATOM 16694 O O . ALA G 1 451 ? 120.320 -16.525 -74.314 1.00 66.15 451 ALA G O 1
ATOM 16696 N N . PRO G 1 452 ? 120.290 -14.432 -73.510 1.00 75.61 452 PRO G N 1
ATOM 16697 C CA . PRO G 1 452 ? 121.555 -14.637 -72.798 1.00 77.70 452 PRO G CA 1
ATOM 16698 C C . PRO G 1 452 ? 121.374 -15.694 -71.716 1.00 79.29 452 PRO G C 1
ATOM 16699 O O . PRO G 1 452 ? 120.369 -15.708 -70.995 1.00 72.95 452 PRO G O 1
ATOM 16703 N N . LEU G 1 453 ? 122.355 -16.597 -71.624 1.00 83.78 453 LEU G N 1
ATOM 16704 C CA . LEU G 1 453 ? 122.285 -17.711 -70.684 1.00 86.32 453 LEU G CA 1
ATOM 16705 C C . LEU G 1 453 ? 121.945 -17.247 -69.277 1.00 85.64 453 LEU G C 1
ATOM 16706 O O . LEU G 1 453 ? 121.419 -18.032 -68.481 1.00 92.82 453 LEU G O 1
ATOM 16711 N N . THR G 1 454 ? 122.229 -15.982 -68.963 1.00 84.02 454 THR G N 1
ATOM 16712 C CA . THR G 1 454 ? 121.853 -15.407 -67.675 1.00 85.45 454 THR G CA 1
ATOM 16713 C C . THR G 1 454 ? 120.354 -15.518 -67.419 1.00 80.99 454 THR G C 1
ATOM 16714 O O . THR G 1 454 ? 119.933 -15.854 -66.306 1.00 79.11 454 THR G O 1
ATOM 16718 N N . VAL G 1 455 ? 119.531 -15.203 -68.420 1.00 82.20 455 VAL G N 1
ATOM 16719 C CA . VAL G 1 455 ? 118.086 -15.164 -68.205 1.00 85.21 455 VAL G CA 1
ATOM 16720 C C . VAL G 1 455 ? 117.448 -16.535 -68.389 1.00 73.12 455 VAL G C 1
ATOM 16721 O O . VAL G 1 455 ? 116.382 -16.804 -67.822 1.00 67.54 455 VAL G O 1
ATOM 16725 N N . LEU G 1 456 ? 118.069 -17.416 -69.170 1.00 71.85 456 LEU G N 1
ATOM 16726 C CA . LEU G 1 456 ? 117.624 -18.802 -69.188 1.00 74.22 456 LEU G CA 1
ATOM 16727 C C . LEU G 1 456 ? 117.688 -19.392 -67.787 1.00 76.28 456 LEU G C 1
ATOM 16728 O O . LEU G 1 456 ? 116.668 -19.799 -67.217 1.00 74.10 456 LEU G O 1
ATOM 16733 N N . LYS G 1 457 ? 118.891 -19.414 -67.207 1.00 80.22 457 LYS G N 1
ATOM 16734 C CA . LYS G 1 457 ? 119.067 -19.805 -65.811 1.00 79.01 457 LYS G CA 1
ATOM 16735 C C . LYS G 1 457 ? 118.057 -19.104 -64.908 1.00 74.77 457 LYS G C 1
ATOM 16736 O O . LYS G 1 457 ? 117.310 -19.749 -64.165 1.00 80.71 457 LYS G O 1
ATOM 16742 N N . ALA G 1 458 ? 118.020 -17.775 -64.961 1.00 69.38 458 ALA G N 1
ATOM 16743 C CA . ALA G 1 458 ? 117.096 -17.026 -64.119 1.00 77.11 458 ALA G CA 1
ATOM 16744 C C . ALA G 1 458 ? 115.642 -17.445 -64.326 1.00 79.79 458 ALA G C 1
ATOM 16745 O O . ALA G 1 458 ? 114.805 -17.186 -63.451 1.00 82.49 458 ALA G O 1
ATOM 16747 N N . SER G 1 459 ? 115.320 -18.076 -65.457 1.00 75.06 459 SER G N 1
ATOM 16748 C CA . SER G 1 459 ? 113.954 -18.495 -65.758 1.00 82.50 459 SER G CA 1
ATOM 16749 C C . SER G 1 459 ? 113.747 -19.994 -65.593 1.00 81.31 459 SER G C 1
ATOM 16750 O O . SER G 1 459 ? 112.671 -20.505 -65.924 1.00 80.42 459 SER G O 1
ATOM 16753 N N . GLY G 1 460 ? 114.749 -20.705 -65.097 1.00 81.60 460 GLY G N 1
ATOM 16754 C CA . GLY G 1 460 ? 114.614 -22.128 -64.870 1.00 82.71 460 GLY G CA 1
ATOM 16755 C C . GLY G 1 460 ? 114.518 -22.936 -66.141 1.00 72.70 460 GLY G C 1
ATOM 16756 O O . GLY G 1 460 ? 113.743 -23.899 -66.198 1.00 77.35 460 GLY G O 1
ATOM 16757 N N . VAL G 1 461 ? 115.280 -22.571 -67.169 1.00 62.74 461 VAL G N 1
ATOM 16758 C CA . VAL G 1 461 ? 115.226 -23.261 -68.451 1.00 61.87 461 VAL G CA 1
ATOM 16759 C C . VAL G 1 461 ? 116.646 -23.505 -68.934 1.00 64.09 461 VAL G C 1
ATOM 16760 O O . VAL G 1 461 ? 117.510 -22.630 -68.819 1.00 70.63 461 VAL G O 1
ATOM 16764 N N . GLU G 1 462 ? 116.886 -24.702 -69.458 1.00 61.70 462 GLU G N 1
ATOM 16765 C CA . GLU G 1 462 ? 118.170 -25.046 -70.048 1.00 70.18 462 GLU G CA 1
ATOM 16766 C C . GLU G 1 462 ? 117.901 -25.766 -71.359 1.00 70.68 462 GLU G C 1
ATOM 16767 O O . GLU G 1 462 ? 117.262 -26.824 -71.373 1.00 63.92 462 GLU G O 1
ATOM 16773 N N . LEU G 1 463 ? 118.384 -25.190 -72.456 1.00 71.02 463 LEU G N 1
ATOM 16774 C CA . LEU G 1 463 ? 118.198 -25.808 -73.758 1.00 73.74 463 LEU G CA 1
ATOM 16775 C C . LEU G 1 463 ? 118.994 -27.103 -73.837 1.00 72.76 463 LEU G C 1
ATOM 16776 O O . LEU G 1 463 ? 120.178 -27.145 -73.481 1.00 73.97 463 LEU G O 1
ATOM 16781 N N . GLY G 1 464 ? 118.341 -28.159 -74.313 1.00 76.14 464 GLY G N 1
ATOM 16782 C CA . GLY G 1 464 ? 118.843 -29.507 -74.244 1.00 83.07 464 GLY G CA 1
ATOM 16783 C C . GLY G 1 464 ? 118.254 -30.310 -73.102 1.00 86.75 464 GLY G C 1
ATOM 16784 O O . GLY G 1 464 ? 118.151 -31.536 -73.206 1.00 89.02 464 GLY G O 1
ATOM 16785 N N . THR G 1 465 ? 117.835 -29.636 -72.031 1.00 88.68 465 THR G N 1
ATOM 16786 C CA . THR G 1 465 ? 117.314 -30.276 -70.829 1.00 84.36 465 THR G CA 1
ATOM 16787 C C . THR G 1 465 ? 115.824 -29.992 -70.677 1.00 80.16 465 THR G C 1
ATOM 16788 O O . THR G 1 465 ? 115.002 -30.889 -70.865 1.00 83.22 465 THR G O 1
ATOM 16792 N N . ASN G 1 466 ? 115.458 -28.751 -70.334 1.00 82.72 466 ASN G N 1
ATOM 16793 C CA . ASN G 1 466 ? 114.061 -28.349 -70.154 1.00 86.12 466 ASN G CA 1
ATOM 16794 C C . ASN G 1 466 ? 113.293 -28.278 -71.470 1.00 77.79 466 ASN G C 1
ATOM 16795 O O . ASN G 1 466 ? 112.072 -28.481 -71.492 1.00 67.16 466 ASN G O 1
ATOM 16800 N N . TYR G 1 467 ? 113.981 -27.945 -72.559 1.00 72.92 467 TYR G N 1
ATOM 16801 C CA . TYR G 1 467 ? 113.346 -27.617 -73.822 1.00 61.99 467 TYR G CA 1
ATOM 16802 C C . TYR G 1 467 ? 114.388 -27.796 -74.914 1.00 62.06 467 TYR G C 1
ATOM 16803 O O . TYR G 1 467 ? 115.558 -27.462 -74.714 1.00 71.94 467 TYR G O 1
ATOM 16812 N N . ALA G 1 468 ? 113.964 -28.327 -76.059 1.00 59.85 468 ALA G N 1
ATOM 16813 C CA . ALA G 1 468 ? 114.917 -28.685 -77.108 1.00 62.75 468 ALA G CA 1
ATOM 16814 C C . ALA G 1 468 ? 115.697 -27.467 -77.591 1.00 69.55 468 ALA G C 1
ATOM 16815 O O . ALA G 1 468 ? 115.257 -26.321 -77.462 1.00 74.63 468 ALA G O 1
ATOM 16817 N N . LYS G 1 469 ? 116.859 -27.723 -78.146 1.00 69.35 469 LYS G N 1
ATOM 16818 C CA . LYS G 1 469 ? 117.607 -26.669 -78.808 1.00 68.31 469 LYS G CA 1
ATOM 16819 C C . LYS G 1 469 ? 117.145 -26.546 -80.248 1.00 63.30 469 LYS G C 1
ATOM 16820 O O . LYS G 1 469 ? 116.521 -27.464 -80.788 1.00 63.46 469 LYS G O 1
ATOM 16826 N N . PRO G 1 470 ? 117.417 -25.418 -80.897 1.00 65.08 470 PRO G N 1
ATOM 16827 C CA . PRO G 1 470 ? 117.014 -25.268 -82.303 1.00 63.38 470 PRO G CA 1
ATOM 16828 C C . PRO G 1 470 ? 117.468 -26.456 -83.140 1.00 62.54 470 PRO G C 1
ATOM 16829 O O . PRO G 1 470 ? 118.669 -26.678 -83.279 1.00 64.07 470 PRO G O 1
ATOM 16833 N N . ILE G 1 471 ? 116.536 -27.231 -83.700 1.00 67.17 471 ILE G N 1
ATOM 16834 C CA . ILE G 1 471 ? 116.921 -28.389 -84.503 1.00 63.93 471 ILE G CA 1
ATOM 16835 C C . ILE G 1 471 ? 117.734 -27.963 -85.722 1.00 61.10 471 ILE G C 1
ATOM 16836 O O . ILE G 1 471 ? 118.460 -28.776 -86.302 1.00 66.19 471 ILE G O 1
ATOM 16841 N N . VAL G 1 472 ? 117.646 -26.688 -86.108 1.00 59.65 472 VAL G N 1
ATOM 16842 C CA . VAL G 1 472 ? 118.438 -26.109 -87.189 1.00 64.38 472 VAL G CA 1
ATOM 16843 C C . VAL G 1 472 ? 118.554 -24.610 -86.924 1.00 68.15 472 VAL G C 1
ATOM 16844 O O . VAL G 1 472 ? 117.721 -24.017 -86.234 1.00 74.59 472 VAL G O 1
ATOM 16848 N N . ASP G 1 473 ? 119.597 -23.988 -87.476 1.00 68.03 473 ASP G N 1
ATOM 16849 C CA . ASP G 1 473 ? 119.836 -22.557 -87.286 1.00 69.52 473 ASP G CA 1
ATOM 16850 C C . ASP G 1 473 ? 119.299 -21.752 -88.469 1.00 65.21 473 ASP G C 1
ATOM 16851 O O . ASP G 1 473 ? 119.535 -22.117 -89.629 1.00 61.64 473 ASP G O 1
ATOM 16856 N N . ILE G 1 474 ? 118.608 -20.641 -88.172 1.00 60.83 474 ILE G N 1
ATOM 16857 C CA . ILE G 1 474 ? 117.947 -19.852 -89.212 1.00 65.45 474 ILE G CA 1
ATOM 16858 C C . ILE G 1 474 ? 118.934 -19.230 -90.205 1.00 69.66 474 ILE G C 1
ATOM 16859 O O . ILE G 1 474 ? 118.550 -18.880 -91.328 1.00 59.51 474 ILE G O 1
ATOM 16864 N N . ASP G 1 475 ? 120.202 -19.077 -89.822 1.00 82.34 475 ASP G N 1
ATOM 16865 C CA . ASP G 1 475 ? 121.226 -18.621 -90.759 1.00 83.36 475 ASP G CA 1
ATOM 16866 C C . ASP G 1 475 ? 121.634 -19.740 -91.712 1.00 77.13 475 ASP G C 1
ATOM 16867 O O . ASP G 1 475 ? 121.736 -19.533 -92.927 1.00 72.83 475 ASP G O 1
ATOM 16872 N N . THR G 1 476 ? 121.878 -20.933 -91.166 1.00 73.63 476 THR G N 1
ATOM 16873 C CA . THR G 1 476 ? 122.165 -22.094 -92.000 1.00 77.11 476 THR G CA 1
ATOM 16874 C C . THR G 1 476 ? 120.969 -22.462 -92.868 1.00 78.56 476 THR G C 1
ATOM 16875 O O . THR G 1 476 ? 121.127 -22.766 -94.056 1.00 84.49 476 THR G O 1
ATOM 16879 N N . ALA G 1 477 ? 119.765 -22.457 -92.286 1.00 69.67 477 ALA G N 1
ATOM 16880 C CA . ALA G 1 477 ? 118.562 -22.780 -93.051 1.00 62.10 477 ALA G CA 1
ATOM 16881 C C . ALA G 1 477 ? 118.429 -21.888 -94.281 1.00 59.63 477 ALA G C 1
ATOM 16882 O O . ALA G 1 477 ? 118.192 -22.377 -95.395 1.00 54.86 477 ALA G O 1
ATOM 16884 N N . ARG G 1 478 ? 118.578 -20.569 -94.093 1.00 62.35 478 ARG G N 1
ATOM 16885 C CA . ARG G 1 478 ? 118.466 -19.627 -95.206 1.00 60.00 478 ARG G CA 1
ATOM 16886 C C . ARG G 1 478 ? 119.447 -19.954 -96.326 1.00 64.75 478 ARG G C 1
ATOM 16887 O O . ARG G 1 478 ? 119.114 -19.821 -97.510 1.00 64.74 478 ARG G O 1
ATOM 16895 N N . GLU G 1 479 ? 120.671 -20.361 -95.981 1.00 68.96 479 GLU G N 1
ATOM 16896 C CA . GLU G 1 479 ? 121.655 -20.650 -97.019 1.00 72.43 479 GLU G CA 1
ATOM 16897 C C . GLU G 1 479 ? 121.305 -21.933 -97.753 1.00 63.27 479 GLU G C 1
ATOM 16898 O O . GLU G 1 479 ? 121.352 -21.986 -98.989 1.00 57.59 479 GLU G O 1
ATOM 16904 N N . LEU G 1 480 ? 120.954 -22.982 -97.004 1.00 60.56 480 LEU G N 1
ATOM 16905 C CA . LEU G 1 480 ? 120.540 -24.235 -97.620 1.00 54.66 480 LEU G CA 1
ATOM 16906 C C . LEU G 1 480 ? 119.350 -24.013 -98.542 1.00 62.92 480 LEU G C 1
ATOM 16907 O O . LEU G 1 480 ? 119.348 -24.464 -99.696 1.00 57.57 480 LEU G O 1
ATOM 16912 N N . LEU G 1 481 ? 118.331 -23.293 -98.055 1.00 62.14 481 LEU G N 1
ATOM 16913 C CA . LEU G 1 481 ? 117.155 -23.056 -98.879 1.00 57.66 481 LEU G CA 1
ATOM 16914 C C . LEU G 1 481 ? 117.529 -22.316 -100.150 1.00 60.01 481 LEU G C 1
ATOM 16915 O O . LEU G 1 481 ? 117.039 -22.649 -101.233 1.00 65.18 481 LEU G O 1
ATOM 16920 N N . ALA G 1 482 ? 118.418 -21.328 -100.043 1.00 57.85 482 ALA G N 1
ATOM 16921 C CA . ALA G 1 482 ? 118.891 -20.611 -101.226 1.00 59.20 482 ALA G CA 1
ATOM 16922 C C . ALA G 1 482 ? 119.450 -21.569 -102.271 1.00 62.00 482 ALA G C 1
ATOM 16923 O O . ALA G 1 482 ? 119.082 -21.513 -103.451 1.00 72.83 482 ALA G O 1
ATOM 16925 N N . LYS G 1 483 ? 120.360 -22.449 -101.856 1.00 57.80 483 LYS G N 1
ATOM 16926 C CA . LYS G 1 483 ? 120.959 -23.381 -102.805 1.00 63.74 483 LYS G CA 1
ATOM 16927 C C . LYS G 1 483 ? 119.952 -24.412 -103.295 1.00 61.00 483 LYS G C 1
ATOM 16928 O O . LYS G 1 483 ? 119.973 -24.775 -104.475 1.00 58.47 483 LYS G O 1
ATOM 16934 N N . ALA G 1 484 ? 119.042 -24.867 -102.433 1.00 60.64 484 ALA G N 1
ATOM 16935 C CA . ALA G 1 484 ? 117.999 -25.766 -102.917 1.00 66.50 484 ALA G CA 1
ATOM 16936 C C . ALA G 1 484 ? 117.160 -25.095 -103.997 1.00 63.61 484 ALA G C 1
ATOM 16937 O O . ALA G 1 484 ? 116.795 -25.730 -104.991 1.00 62.25 484 ALA G O 1
ATOM 16939 N N . ILE G 1 485 ? 116.871 -23.803 -103.839 1.00 58.69 485 ILE G N 1
ATOM 16940 C CA . ILE G 1 485 ? 116.072 -23.128 -104.854 1.00 57.58 485 ILE G CA 1
ATOM 16941 C C . ILE G 1 485 ? 116.840 -22.999 -106.160 1.00 62.46 485 ILE G C 1
ATOM 16942 O O . ILE G 1 485 ? 116.240 -23.045 -107.237 1.00 69.81 485 ILE G O 1
ATOM 16947 N N . SER G 1 486 ? 118.164 -22.840 -106.114 1.00 65.64 486 SER G N 1
ATOM 16948 C CA . SER G 1 486 ? 118.868 -22.680 -107.385 1.00 74.71 486 SER G CA 1
ATOM 16949 C C . SER G 1 486 ? 119.029 -24.019 -108.110 1.00 72.42 486 SER G C 1
ATOM 16950 O O . SER G 1 486 ? 118.857 -24.083 -109.333 1.00 78.66 486 SER G O 1
ATOM 16953 N N . ARG G 1 487 ? 119.328 -25.105 -107.389 1.00 61.75 487 ARG G N 1
ATOM 16954 C CA . ARG G 1 487 ? 119.347 -26.410 -108.052 1.00 71.04 487 ARG G CA 1
ATOM 16955 C C . ARG G 1 487 ? 117.968 -26.766 -108.596 1.00 71.03 487 ARG G C 1
ATOM 16956 O O . ARG G 1 487 ? 117.844 -27.283 -109.713 1.00 69.40 487 ARG G O 1
ATOM 16964 N N . THR G 1 488 ? 116.916 -26.483 -107.833 1.00 71.61 488 THR G N 1
ATOM 16965 C CA . THR G 1 488 ? 115.589 -26.826 -108.320 1.00 74.08 488 THR G CA 1
ATOM 16966 C C . THR G 1 488 ? 115.233 -26.022 -109.568 1.00 78.95 488 THR G C 1
ATOM 16967 O O . THR G 1 488 ? 114.530 -26.531 -110.445 1.00 79.43 488 THR G O 1
ATOM 16971 N N . ARG G 1 489 ? 115.741 -24.792 -109.695 1.00 77.08 489 ARG G N 1
ATOM 16972 C CA . ARG G 1 489 ? 115.479 -24.020 -110.905 1.00 76.46 489 ARG G CA 1
ATOM 16973 C C . ARG G 1 489 ? 116.378 -24.471 -112.051 1.00 76.59 489 ARG G C 1
ATOM 16974 O O . ARG G 1 489 ? 115.938 -24.523 -113.205 1.00 81.99 489 ARG G O 1
ATOM 16982 N N . GLU G 1 490 ? 117.645 -24.782 -111.754 1.00 74.51 490 GLU G N 1
ATOM 16983 C CA . GLU G 1 490 ? 118.544 -25.326 -112.769 1.00 80.69 490 GLU G CA 1
ATOM 16984 C C . GLU G 1 490 ? 117.976 -26.601 -113.380 1.00 83.22 490 GLU G C 1
ATOM 16985 O O . GLU G 1 490 ? 118.106 -26.835 -114.586 1.00 86.32 490 GLU G O 1
ATOM 16991 N N . ALA G 1 491 ? 117.329 -27.433 -112.563 1.00 82.95 491 ALA G N 1
ATOM 16992 C CA . ALA G 1 491 ? 116.699 -28.641 -113.085 1.00 79.54 491 ALA G CA 1
ATOM 16993 C C . ALA G 1 491 ? 115.534 -28.299 -114.009 1.00 81.26 491 ALA G C 1
ATOM 16994 O O . ALA G 1 491 ? 115.400 -28.882 -115.092 1.00 84.67 491 ALA G O 1
ATOM 16996 N N . GLN G 1 492 ? 114.693 -27.334 -113.609 1.00 78.52 492 GLN G N 1
ATOM 16997 C CA . GLN G 1 492 ? 113.476 -27.025 -114.364 1.00 74.65 492 GLN G CA 1
ATOM 16998 C C . GLN G 1 492 ? 113.767 -26.401 -115.728 1.00 79.95 492 GLN G C 1
ATOM 16999 O O . GLN G 1 492 ? 113.007 -26.630 -116.681 1.00 76.15 492 GLN G O 1
ATOM 17005 N N . ILE G 1 493 ? 114.833 -25.600 -115.844 1.00 86.38 493 ILE G N 1
ATOM 17006 C CA . ILE G 1 493 ? 115.155 -25.010 -117.140 1.00 85.94 493 ILE G CA 1
ATOM 17007 C C . ILE G 1 493 ? 115.827 -26.037 -118.045 1.00 89.76 493 ILE G C 1
ATOM 17008 O O . ILE G 1 493 ? 115.764 -25.920 -119.274 1.00 91.79 493 ILE G O 1
ATOM 17013 N N . MET G 1 494 ? 116.473 -27.053 -117.464 1.00 92.61 494 MET G N 1
ATOM 17014 C CA . MET G 1 494 ? 117.116 -28.124 -118.222 1.00 93.34 494 MET G CA 1
ATOM 17015 C C . MET G 1 494 ? 116.124 -29.129 -118.801 1.00 95.96 494 MET G C 1
ATOM 17016 O O . MET G 1 494 ? 116.545 -30.111 -119.419 1.00 100.53 494 MET G O 1
ATOM 17021 N N . ILE G 1 495 ? 114.828 -28.902 -118.634 1.00 97.29 495 ILE G N 1
ATOM 17022 C CA . ILE G 1 495 ? 113.820 -29.801 -119.161 1.00 96.11 495 ILE G CA 1
ATOM 17023 C C . ILE G 1 495 ? 112.669 -29.025 -119.798 1.00 96.80 495 ILE G C 1
ATOM 17024 O O . ILE G 1 495 ? 112.873 -28.258 -120.745 1.00 96.79 495 ILE G O 1
ATOM 17029 N N . VAL H 2 5 ? 75.177 -27.320 -70.338 1.00 105.94 37 VAL H N 1
ATOM 17030 C CA . VAL H 2 5 ? 74.833 -25.916 -70.509 1.00 107.40 37 VAL H CA 1
ATOM 17031 C C . VAL H 2 5 ? 76.010 -25.183 -71.164 1.00 106.39 37 VAL H C 1
ATOM 17032 O O . VAL H 2 5 ? 76.036 -23.951 -71.228 1.00 107.03 37 VAL H O 1
ATOM 17036 N N . LEU H 2 6 ? 76.973 -25.952 -71.667 1.00 97.25 38 LEU H N 1
ATOM 17037 C CA . LEU H 2 6 ? 78.267 -25.417 -72.073 1.00 88.32 38 LEU H CA 1
ATOM 17038 C C . LEU H 2 6 ? 78.278 -25.041 -73.552 1.00 80.96 38 LEU H C 1
ATOM 17039 O O . LEU H 2 6 ? 77.838 -25.823 -74.401 1.00 83.88 38 LEU H O 1
ATOM 17044 N N . SER H 2 7 ? 78.798 -23.853 -73.860 1.00 69.98 39 SER H N 1
ATOM 17045 C CA . SER H 2 7 ? 78.907 -23.440 -75.257 1.00 67.58 39 SER H CA 1
ATOM 17046 C C . SER H 2 7 ? 80.203 -23.957 -75.895 1.00 68.93 39 SER H C 1
ATOM 17047 O O . SER H 2 7 ? 81.197 -24.243 -75.221 1.00 70.37 39 SER H O 1
ATOM 17050 N N . GLY H 2 8 ? 80.179 -24.058 -77.225 1.00 60.54 40 GLY H N 1
ATOM 17051 C CA . GLY H 2 8 ? 81.317 -24.617 -77.943 1.00 44.17 40 GLY H CA 1
ATOM 17052 C C . GLY H 2 8 ? 82.620 -23.903 -77.641 1.00 53.21 40 GLY H C 1
ATOM 17053 O O . GLY H 2 8 ? 83.643 -24.536 -77.353 1.00 54.62 40 GLY H O 1
ATOM 17054 N N . ARG H 2 9 ? 82.608 -22.572 -77.702 1.00 56.43 41 ARG H N 1
ATOM 17055 C CA . ARG H 2 9 ? 83.825 -21.843 -77.376 1.00 50.18 41 ARG H CA 1
ATOM 17056 C C . ARG H 2 9 ? 84.298 -22.169 -75.958 1.00 55.07 41 ARG H C 1
ATOM 17057 O O . ARG H 2 9 ? 85.478 -22.461 -75.740 1.00 57.30 41 ARG H O 1
ATOM 17065 N N . ASP H 2 10 ? 83.383 -22.186 -74.989 1.00 63.18 42 ASP H N 1
ATOM 17066 C CA . ASP H 2 10 ? 83.778 -22.412 -73.602 1.00 62.89 42 ASP H CA 1
ATOM 17067 C C . ASP H 2 10 ? 84.218 -23.848 -73.355 1.00 60.05 42 ASP H C 1
ATOM 17068 O O . ASP H 2 10 ? 85.065 -24.093 -72.486 1.00 67.65 42 ASP H O 1
ATOM 17073 N N . ARG H 2 11 ? 83.655 -24.810 -74.086 1.00 50.94 43 ARG H N 1
ATOM 17074 C CA . ARG H 2 11 ? 84.146 -26.180 -73.996 1.00 48.24 43 ARG H CA 1
ATOM 17075 C C . ARG H 2 11 ? 85.595 -26.251 -74.449 1.00 54.11 43 ARG H C 1
ATOM 17076 O O . ARG H 2 11 ? 86.464 -26.766 -73.734 1.00 66.04 43 ARG H O 1
ATOM 17084 N N . LEU H 2 12 ? 85.872 -25.731 -75.644 1.00 53.51 44 LEU H N 1
ATOM 17085 C CA . LEU H 2 12 ? 87.242 -25.685 -76.138 1.00 51.17 44 LEU H CA 1
ATOM 17086 C C . LEU H 2 12 ? 88.171 -24.984 -75.146 1.00 48.80 44 LEU H C 1
ATOM 17087 O O . LEU H 2 12 ? 89.327 -25.388 -74.979 1.00 50.20 44 LEU H O 1
ATOM 17092 N N . LYS H 2 13 ? 87.678 -23.952 -74.455 1.00 53.17 45 LYS H N 1
ATOM 17093 C CA . LYS H 2 13 ? 88.525 -23.252 -73.492 1.00 63.79 45 LYS H CA 1
ATOM 17094 C C . LYS H 2 13 ? 88.837 -24.140 -72.296 1.00 64.49 45 LYS H C 1
ATOM 17095 O O . LYS H 2 13 ? 89.996 -24.264 -71.890 1.00 71.61 45 LYS H O 1
ATOM 17103 N N . ARG H 2 14 ? 87.808 -24.766 -71.721 1.00 58.62 46 ARG H N 1
ATOM 17104 C CA . ARG H 2 14 ? 88.008 -25.682 -70.604 1.00 55.98 46 ARG H CA 1
ATOM 17105 C C . ARG H 2 14 ? 88.995 -26.787 -70.957 1.00 60.54 46 ARG H C 1
ATOM 17106 O O . ARG H 2 14 ? 89.831 -27.174 -70.133 1.00 68.76 46 ARG H O 1
ATOM 17114 N N . HIS H 2 15 ? 88.888 -27.331 -72.167 1.00 53.49 47 HIS H N 1
ATOM 17115 C CA . HIS H 2 15 ? 89.771 -28.414 -72.578 1.00 47.34 47 HIS H CA 1
ATOM 17116 C C . HIS H 2 15 ? 91.222 -27.939 -72.678 1.00 57.93 47 HIS H C 1
ATOM 17117 O O . HIS H 2 15 ? 92.140 -28.608 -72.186 1.00 53.20 47 HIS H O 1
ATOM 17124 N N A ARG H 2 16 ? 91.441 -26.769 -73.290 0.56 58.81 48 ARG H N 1
ATOM 17125 N N B ARG H 2 16 ? 91.448 -26.804 -73.348 0.44 58.95 48 ARG H N 1
ATOM 17126 C CA A ARG H 2 16 ? 92.794 -26.230 -73.404 0.56 60.71 48 ARG H CA 1
ATOM 17127 C CA B ARG H 2 16 ? 92.780 -26.210 -73.379 0.44 60.82 48 ARG H CA 1
ATOM 17128 C C A ARG H 2 16 ? 93.412 -26.002 -72.025 0.56 62.38 48 ARG H C 1
ATOM 17129 C C B ARG H 2 16 ? 93.368 -26.142 -71.979 0.44 62.62 48 ARG H C 1
ATOM 17130 O O A ARG H 2 16 ? 94.609 -26.237 -71.829 0.56 66.17 48 ARG H O 1
ATOM 17131 O O B ARG H 2 16 ? 94.485 -26.608 -71.729 0.44 65.79 48 ARG H O 1
ATOM 17146 N N . GLU H 2 17 ? 92.608 -25.577 -71.044 1.00 63.38 49 GLU H N 1
ATOM 17147 C CA . GLU H 2 17 ? 93.129 -25.369 -69.695 1.00 73.23 49 GLU H CA 1
ATOM 17148 C C . GLU H 2 17 ? 93.420 -26.679 -68.968 1.00 70.97 49 GLU H C 1
ATOM 17149 O O . GLU H 2 17 ? 94.283 -26.710 -68.086 1.00 78.07 49 GLU H O 1
ATOM 17155 N N . GLU H 2 18 ? 92.720 -27.758 -69.295 1.00 69.51 50 GLU H N 1
ATOM 17156 C CA . GLU H 2 18 ? 92.967 -29.019 -68.605 1.00 69.86 50 GLU H CA 1
ATOM 17157 C C . GLU H 2 18 ? 94.086 -29.828 -69.238 1.00 71.73 50 GLU H C 1
ATOM 17158 O O . GLU H 2 18 ? 94.725 -30.628 -68.546 1.00 71.61 50 GLU H O 1
ATOM 17164 N N . VAL H 2 19 ? 94.348 -29.624 -70.524 1.00 65.64 51 VAL H N 1
ATOM 17165 C CA . VAL H 2 19 ? 95.237 -30.499 -71.270 1.00 62.88 51 VAL H CA 1
ATOM 17166 C C . VAL H 2 19 ? 96.537 -29.813 -71.689 1.00 71.87 51 VAL H C 1
ATOM 17167 O O . VAL H 2 19 ? 97.518 -30.518 -71.970 1.00 70.93 51 VAL H O 1
ATOM 17171 N N . ALA H 2 20 ? 96.590 -28.474 -71.705 1.00 74.78 52 ALA H N 1
ATOM 17172 C CA . ALA H 2 20 ? 97.727 -27.749 -72.277 1.00 72.92 52 ALA H CA 1
ATOM 17173 C C . ALA H 2 20 ? 98.987 -27.956 -71.440 1.00 67.89 52 ALA H C 1
ATOM 17174 O O . ALA H 2 20 ? 99.005 -27.660 -70.239 1.00 61.62 52 ALA H O 1
ATOM 17176 N N . GLY H 2 21 ? 100.046 -28.455 -72.084 1.00 74.54 53 GLY H N 1
ATOM 17177 C CA . GLY H 2 21 ? 101.281 -28.800 -71.416 1.00 78.12 53 GLY H CA 1
ATOM 17178 C C . GLY H 2 21 ? 101.318 -30.182 -70.793 1.00 86.14 53 GLY H C 1
ATOM 17179 O O . GLY H 2 21 ? 102.376 -30.593 -70.302 1.00 92.50 53 GLY H O 1
ATOM 17180 N N . LYS H 2 22 ? 100.205 -30.916 -70.790 1.00 84.25 54 LYS H N 1
ATOM 17181 C CA . LYS H 2 22 ? 100.161 -32.231 -70.158 1.00 88.60 54 LYS H CA 1
ATOM 17182 C C . LYS H 2 22 ? 99.800 -33.330 -71.149 1.00 85.71 54 LYS H C 1
ATOM 17183 O O . LYS H 2 22 ? 99.283 -34.377 -70.747 1.00 94.85 54 LYS H O 1
ATOM 17189 N N . VAL H 2 23 ? 100.040 -33.119 -72.437 1.00 78.58 55 VAL H N 1
ATOM 17190 C CA . VAL H 2 23 ? 99.723 -34.168 -73.402 1.00 88.19 55 VAL H CA 1
ATOM 17191 C C . VAL H 2 23 ? 100.905 -34.374 -74.337 1.00 81.19 55 VAL H C 1
ATOM 17192 O O . VAL H 2 23 ? 101.218 -33.512 -75.171 1.00 78.07 55 VAL H O 1
ATOM 17196 N N . PRO H 2 24 ? 101.599 -35.495 -74.219 1.00 84.52 56 PRO H N 1
ATOM 17197 C CA . PRO H 2 24 ? 102.749 -35.726 -75.090 1.00 86.20 56 PRO H CA 1
ATOM 17198 C C . PRO H 2 24 ? 102.324 -36.399 -76.384 1.00 86.10 56 PRO H C 1
ATOM 17199 O O . PRO H 2 24 ? 101.465 -37.285 -76.420 1.00 79.09 56 PRO H O 1
ATOM 17203 N N . ILE H 2 25 ? 102.910 -35.920 -77.467 1.00 82.83 57 ILE H N 1
ATOM 17204 C CA . ILE H 2 25 ? 102.684 -36.538 -78.773 1.00 72.71 57 ILE H CA 1
ATOM 17205 C C . ILE H 2 25 ? 103.383 -37.894 -78.798 1.00 73.10 57 ILE H C 1
ATOM 17206 O O . ILE H 2 25 ? 104.573 -37.982 -78.441 1.00 75.76 57 ILE H O 1
ATOM 17211 N N . PRO H 2 26 ? 102.700 -38.970 -79.184 1.00 70.25 58 PRO H N 1
ATOM 17212 C CA . PRO H 2 26 ? 103.278 -40.312 -79.020 1.00 68.98 58 PRO H CA 1
ATOM 17213 C C . PRO H 2 26 ? 104.539 -40.514 -79.847 1.00 75.74 58 PRO H C 1
ATOM 17214 O O . PRO H 2 26 ? 104.790 -39.834 -80.842 1.00 77.79 58 PRO H O 1
ATOM 17218 N N . ASP H 2 27 ? 105.324 -41.505 -79.425 1.00 82.63 59 ASP H N 1
ATOM 17219 C CA . ASP H 2 27 ? 106.584 -41.798 -80.097 1.00 83.44 59 ASP H CA 1
ATOM 17220 C C . ASP H 2 27 ? 106.357 -42.238 -81.539 1.00 77.46 59 ASP H C 1
ATOM 17221 O O . ASP H 2 27 ? 107.145 -41.902 -82.434 1.00 76.41 59 ASP H O 1
ATOM 17226 N N . SER H 2 28 ? 105.292 -43.000 -81.787 1.00 71.38 60 SER H N 1
ATOM 17227 C CA . SER H 2 28 ? 105.021 -43.542 -83.110 1.00 75.17 60 SER H CA 1
ATOM 17228 C C . SER H 2 28 ? 103.694 -43.010 -83.618 1.00 76.61 60 SER H C 1
ATOM 17229 O O . SER H 2 28 ? 102.713 -42.929 -82.869 1.00 79.59 60 SER H O 1
ATOM 17232 N N . TRP H 2 29 ? 103.678 -42.645 -84.894 1.00 71.26 61 TRP H N 1
ATOM 17233 C CA . TRP H 2 29 ? 102.501 -42.090 -85.540 1.00 59.54 61 TRP H CA 1
ATOM 17234 C C . TRP H 2 29 ? 101.597 -43.193 -86.076 1.00 68.43 61 TRP H C 1
ATOM 17235 O O . TRP H 2 29 ? 100.386 -43.186 -85.836 1.00 74.92 61 TRP H O 1
ATOM 17246 N N . GLY H 2 30 ? 102.176 -44.165 -86.769 1.00 62.18 62 GLY H N 1
ATOM 17247 C CA . GLY H 2 30 ? 101.421 -45.209 -87.426 1.00 55.94 62 GLY H CA 1
ATOM 17248 C C . GLY H 2 30 ? 101.637 -45.255 -88.915 1.00 67.86 62 GLY H C 1
ATOM 17249 O O . GLY H 2 30 ? 101.381 -46.293 -89.539 1.00 76.31 62 GLY H O 1
ATOM 17250 N N . LYS H 2 31 ? 102.132 -44.175 -89.503 1.00 73.72 63 LYS H N 1
ATOM 17251 C CA . LYS H 2 31 ? 102.369 -44.135 -90.935 1.00 71.98 63 LYS H CA 1
ATOM 17252 C C . LYS H 2 31 ? 103.831 -43.904 -91.281 1.00 71.82 63 LYS H C 1
ATOM 17253 O O . LYS H 2 31 ? 104.138 -43.601 -92.441 1.00 69.67 63 LYS H O 1
ATOM 17259 N N . GLU H 2 32 ? 104.740 -44.058 -90.310 1.00 72.88 64 GLU H N 1
ATOM 17260 C CA . GLU H 2 32 ? 106.166 -43.953 -90.603 1.00 76.13 64 GLU H CA 1
ATOM 17261 C C . GLU H 2 32 ? 106.538 -44.784 -91.818 1.00 78.35 64 GLU H C 1
ATOM 17262 O O . GLU H 2 32 ? 107.352 -44.356 -92.646 1.00 81.13 64 GLU H O 1
ATOM 17268 N N . GLY H 2 33 ? 105.947 -45.978 -91.936 1.00 77.69 65 GLY H N 1
ATOM 17269 C CA . GLY H 2 33 ? 106.215 -46.922 -93.008 1.00 76.44 65 GLY H CA 1
ATOM 17270 C C . GLY H 2 33 ? 105.836 -46.437 -94.390 1.00 74.98 65 GLY H C 1
ATOM 17271 O O . GLY H 2 33 ? 106.299 -47.014 -95.379 1.00 67.19 65 GLY H O 1
ATOM 17272 N N . LEU H 2 34 ? 105.029 -45.391 -94.485 1.00 76.69 66 LEU H N 1
ATOM 17273 C CA . LEU H 2 34 ? 104.668 -44.841 -95.778 1.00 70.49 66 LEU H CA 1
ATOM 17274 C C . LEU H 2 34 ? 105.620 -43.750 -96.240 1.00 65.79 66 LEU H C 1
ATOM 17275 O O . LEU H 2 34 ? 105.659 -43.465 -97.445 1.00 59.70 66 LEU H O 1
ATOM 17280 N N . LEU H 2 35 ? 106.403 -43.164 -95.320 1.00 62.75 67 LEU H N 1
ATOM 17281 C CA . LEU H 2 35 ? 107.090 -41.900 -95.595 1.00 65.00 67 LEU H CA 1
ATOM 17282 C C . LEU H 2 35 ? 107.945 -41.976 -96.858 1.00 75.54 67 LEU H C 1
ATOM 17283 O O . LEU H 2 35 ? 107.892 -41.080 -97.710 1.00 67.50 67 LEU H O 1
ATOM 17288 N N . MET H 2 36 ? 108.754 -43.027 -97.002 1.00 82.77 68 MET H N 1
ATOM 17289 C CA . MET H 2 36 ? 109.616 -43.043 -98.178 1.00 85.22 68 MET H CA 1
ATOM 17290 C C . MET H 2 36 ? 108.847 -43.397 -99.443 1.00 80.20 68 MET H C 1
ATOM 17291 O O . MET H 2 36 ? 109.194 -42.913 -100.527 1.00 85.25 68 MET H O 1
ATOM 17296 N N . GLY H 2 37 ? 107.789 -44.200 -99.327 1.00 72.19 69 GLY H N 1
ATOM 17297 C CA . GLY H 2 37 ? 106.921 -44.422 -100.473 1.00 72.90 69 GLY H CA 1
ATOM 17298 C C . GLY H 2 37 ? 106.339 -43.134 -101.025 1.00 82.13 69 GLY H C 1
ATOM 17299 O O . GLY H 2 37 ? 106.177 -42.983 -102.238 1.00 90.86 69 GLY H O 1
ATOM 17300 N N . TRP H 2 38 ? 106.014 -42.185 -100.146 1.00 82.19 70 TRP H N 1
ATOM 17301 C CA . TRP H 2 38 ? 105.534 -40.886 -100.603 1.00 76.35 70 TRP H CA 1
ATOM 17302 C C . TRP H 2 38 ? 106.607 -40.091 -101.341 1.00 79.98 70 TRP H C 1
ATOM 17303 O O . TRP H 2 38 ? 106.279 -39.073 -101.953 1.00 78.49 70 TRP H O 1
ATOM 17314 N N . MET H 2 39 ? 107.862 -40.543 -101.328 1.00 93.10 71 MET H N 1
ATOM 17315 C CA . MET H 2 39 ? 108.968 -39.824 -101.971 1.00 100.91 71 MET H CA 1
ATOM 17316 C C . MET H 2 39 ? 109.295 -38.543 -101.212 1.00 91.78 71 MET H C 1
ATOM 17317 O O . MET H 2 39 ? 110.347 -38.435 -100.586 1.00 84.96 71 MET H O 1
ATOM 17322 N N . THR H 2 43 ? 105.301 -39.302 -106.803 1.00 99.58 75 THR H N 1
ATOM 17323 C CA . THR H 2 43 ? 103.949 -38.809 -106.539 1.00 107.84 75 THR H CA 1
ATOM 17324 C C . THR H 2 43 ? 102.957 -39.310 -107.584 1.00 115.26 75 THR H C 1
ATOM 17325 O O . THR H 2 43 ? 103.350 -39.867 -108.611 1.00 115.43 75 THR H O 1
ATOM 17329 N N . PHE H 2 44 ? 101.653 -39.108 -107.317 1.00 119.94 76 PHE H N 1
ATOM 17330 C CA . PHE H 2 44 ? 100.639 -39.412 -108.331 1.00 122.43 76 PHE H CA 1
ATOM 17331 C C . PHE H 2 44 ? 99.385 -38.588 -107.995 1.00 123.30 76 PHE H C 1
ATOM 17332 O O . PHE H 2 44 ? 98.388 -39.057 -107.435 1.00 118.98 76 PHE H O 1
ATOM 17340 N N . ASP H 2 45 ? 99.445 -37.303 -108.342 1.00 122.99 77 ASP H N 1
ATOM 17341 C CA . ASP H 2 45 ? 98.277 -36.423 -108.374 1.00 119.04 77 ASP H CA 1
ATOM 17342 C C . ASP H 2 45 ? 97.847 -36.148 -109.811 1.00 118.82 77 ASP H C 1
ATOM 17343 O O . ASP H 2 45 ? 97.538 -35.019 -110.200 1.00 106.86 77 ASP H O 1
ATOM 17348 N N . ALA H 2 46 ? 97.844 -37.216 -110.625 1.00 128.38 78 ALA H N 1
ATOM 17349 C CA . ALA H 2 46 ? 97.151 -37.258 -111.905 1.00 130.78 78 ALA H CA 1
ATOM 17350 C C . ALA H 2 46 ? 95.696 -37.412 -111.726 1.00 130.03 78 ALA H C 1
ATOM 17351 O O . ALA H 2 46 ? 94.989 -37.595 -112.728 1.00 134.99 78 ALA H O 1
ATOM 17353 N N . ALA H 2 47 ? 95.269 -37.373 -110.458 1.00 122.93 79 ALA H N 1
ATOM 17354 C CA . ALA H 2 47 ? 93.848 -37.419 -110.136 1.00 109.28 79 ALA H CA 1
ATOM 17355 C C . ALA H 2 47 ? 93.117 -36.158 -110.583 1.00 109.11 79 ALA H C 1
ATOM 17356 O O . ALA H 2 47 ? 91.884 -36.180 -110.684 1.00 108.92 79 ALA H O 1
ATOM 17358 N N . PHE H 2 48 ? 93.847 -35.074 -110.882 1.00 106.57 80 PHE H N 1
ATOM 17359 C CA . PHE H 2 48 ? 93.250 -33.828 -111.356 1.00 105.95 80 PHE H CA 1
ATOM 17360 C C . PHE H 2 48 ? 93.246 -33.683 -112.873 1.00 109.42 80 PHE H C 1
ATOM 17361 O O . PHE H 2 48 ? 92.564 -32.790 -113.389 1.00 102.35 80 PHE H O 1
ATOM 17369 N N . THR H 2 49 ? 93.977 -34.533 -113.600 1.00 121.60 81 THR H N 1
ATOM 17370 C CA . THR H 2 49 ? 94.017 -34.458 -115.055 1.00 124.82 81 THR H CA 1
ATOM 17371 C C . THR H 2 49 ? 93.717 -35.798 -115.727 1.00 118.09 81 THR H C 1
ATOM 17372 O O . THR H 2 49 ? 93.853 -35.905 -116.951 1.00 125.04 81 THR H O 1
ATOM 17376 N N . SER H 2 50 ? 93.303 -36.815 -114.972 1.00 100.60 82 SER H N 1
ATOM 17377 C CA . SER H 2 50 ? 92.858 -38.051 -115.594 1.00 84.77 82 SER H CA 1
ATOM 17378 C C . SER H 2 50 ? 91.718 -37.761 -116.566 1.00 85.18 82 SER H C 1
ATOM 17379 O O . SER H 2 50 ? 91.055 -36.723 -116.511 1.00 82.28 82 SER H O 1
ATOM 17382 N N . SER H 2 51 ? 91.488 -38.708 -117.466 1.00 88.03 83 SER H N 1
ATOM 17383 C CA . SER H 2 51 ? 90.535 -38.466 -118.537 1.00 85.24 83 SER H CA 1
ATOM 17384 C C . SER H 2 51 ? 89.135 -38.207 -117.995 1.00 77.92 83 SER H C 1
ATOM 17385 O O . SER H 2 51 ? 88.438 -37.300 -118.467 1.00 76.76 83 SER H O 1
ATOM 17388 N N . GLN H 2 52 ? 88.701 -38.992 -117.005 1.00 75.24 84 GLN H N 1
ATOM 17389 C CA . GLN H 2 52 ? 87.300 -38.955 -116.604 1.00 75.87 84 GLN H CA 1
ATOM 17390 C C . GLN H 2 52 ? 86.969 -37.823 -115.643 1.00 71.26 84 GLN H C 1
ATOM 17391 O O . GLN H 2 52 ? 85.790 -37.457 -115.542 1.00 64.98 84 GLN H O 1
ATOM 17397 N N . ILE H 2 53 ? 87.956 -37.279 -114.920 1.00 66.09 85 ILE H N 1
ATOM 17398 C CA . ILE H 2 53 ? 87.682 -36.070 -114.158 1.00 69.03 85 ILE H CA 1
ATOM 17399 C C . ILE H 2 53 ? 87.376 -34.915 -115.103 1.00 66.66 85 ILE H C 1
ATOM 17400 O O . ILE H 2 53 ? 86.472 -34.109 -114.843 1.00 60.54 85 ILE H O 1
ATOM 17405 N N . VAL H 2 54 ? 88.085 -34.842 -116.237 1.00 65.58 86 VAL H N 1
ATOM 17406 C CA . VAL H 2 54 ? 87.752 -33.825 -117.235 1.00 65.37 86 VAL H CA 1
ATOM 17407 C C . VAL H 2 54 ? 86.315 -33.997 -117.705 1.00 61.70 86 VAL H C 1
ATOM 17408 O O . VAL H 2 54 ? 85.603 -33.017 -117.940 1.00 67.38 86 VAL H O 1
ATOM 17412 N N . SER H 2 55 ? 85.871 -35.245 -117.865 1.00 62.47 87 SER H N 1
ATOM 17413 C CA . SER H 2 55 ? 84.503 -35.490 -118.306 1.00 64.30 87 SER H CA 1
ATOM 17414 C C . SER H 2 55 ? 83.509 -35.229 -117.189 1.00 61.16 87 SER H C 1
ATOM 17415 O O . SER H 2 55 ? 82.416 -34.703 -117.435 1.00 59.02 87 SER H O 1
ATOM 17418 N N . ALA H 2 56 ? 83.869 -35.594 -115.954 1.00 54.48 88 ALA H N 1
ATOM 17419 C CA . ALA H 2 56 ? 83.002 -35.291 -114.821 1.00 61.08 88 ALA H CA 1
ATOM 17420 C C . ALA H 2 56 ? 82.749 -33.789 -114.715 1.00 57.79 88 ALA H C 1
ATOM 17421 O O . ALA H 2 56 ? 81.600 -33.354 -114.596 1.00 63.93 88 ALA H O 1
ATOM 17423 N N . ARG H 2 57 ? 83.812 -32.981 -114.808 1.00 58.35 89 ARG H N 1
ATOM 17424 C CA . ARG H 2 57 ? 83.668 -31.527 -114.745 1.00 57.49 89 ARG H CA 1
ATOM 17425 C C . ARG H 2 57 ? 82.712 -31.015 -115.812 1.00 59.04 89 ARG H C 1
ATOM 17426 O O . ARG H 2 57 ? 81.819 -30.209 -115.525 1.00 60.17 89 ARG H O 1
ATOM 17436 N N . ALA H 2 58 ? 82.902 -31.449 -117.060 1.00 64.12 90 ALA H N 1
ATOM 17437 C CA . ALA H 2 58 ? 82.035 -30.984 -118.137 1.00 62.77 90 ALA H CA 1
ATOM 17438 C C . ALA H 2 58 ? 80.597 -31.382 -117.870 1.00 63.05 90 ALA H C 1
ATOM 17439 O O . ALA H 2 58 ? 79.668 -30.603 -118.110 1.00 72.68 90 ALA H O 1
ATOM 17441 N N . ALA H 2 59 ? 80.399 -32.587 -117.342 1.00 60.05 91 ALA H N 1
ATOM 17442 C CA . ALA H 2 59 ? 79.053 -33.060 -117.058 1.00 59.51 91 ALA H CA 1
ATOM 17443 C C . ALA H 2 59 ? 78.390 -32.209 -115.982 1.00 58.31 91 ALA H C 1
ATOM 17444 O O . ALA H 2 59 ? 77.212 -31.856 -116.096 1.00 60.16 91 ALA H O 1
ATOM 17446 N N . LEU H 2 60 ? 79.134 -31.866 -114.925 1.00 57.54 92 LEU H N 1
ATOM 17447 C CA . LEU H 2 60 ? 78.568 -31.056 -113.850 1.00 59.13 92 LEU H CA 1
ATOM 17448 C C . LEU H 2 60 ? 78.043 -29.727 -114.387 1.00 60.95 92 LEU H C 1
ATOM 17449 O O . LEU H 2 60 ? 76.916 -29.328 -114.081 1.00 58.93 92 LEU H O 1
ATOM 17454 N N . MET H 2 61 ? 78.845 -29.040 -115.217 1.00 58.03 93 MET H N 1
ATOM 17455 C CA . MET H 2 61 ? 78.404 -27.774 -115.800 1.00 64.65 93 MET H CA 1
ATOM 17456 C C . MET H 2 61 ? 77.175 -27.962 -116.677 1.00 72.66 93 MET H C 1
ATOM 17457 O O . MET H 2 61 ? 76.257 -27.133 -116.660 1.00 73.27 93 MET H O 1
ATOM 17462 N N . ALA H 2 62 ? 77.152 -29.031 -117.475 1.00 74.57 94 ALA H N 1
ATOM 17463 C CA . ALA H 2 62 ? 76.017 -29.249 -118.365 1.00 77.27 94 ALA H CA 1
ATOM 17464 C C . ALA H 2 62 ? 74.709 -29.379 -117.588 1.00 82.70 94 ALA H C 1
ATOM 17465 O O . ALA H 2 62 ? 73.682 -28.822 -117.994 1.00 88.89 94 ALA H O 1
ATOM 17467 N N . ASP H 2 63 ? 74.725 -30.092 -116.458 1.00 88.41 95 ASP H N 1
ATOM 17468 C CA . ASP H 2 63 ? 73.482 -30.360 -115.738 1.00 97.30 95 ASP H CA 1
ATOM 17469 C C . ASP H 2 63 ? 72.941 -29.114 -115.056 1.00 103.58 95 ASP H C 1
ATOM 17470 O O . ASP H 2 63 ? 71.721 -28.939 -114.971 1.00 113.27 95 ASP H O 1
ATOM 17475 N N . SER H 2 64 ? 73.816 -28.243 -114.575 1.00 104.36 96 SER H N 1
ATOM 17476 C CA . SER H 2 64 ? 73.392 -26.965 -114.025 1.00 101.43 96 SER H CA 1
ATOM 17477 C C . SER H 2 64 ? 72.514 -26.186 -115.011 1.00 99.02 96 SER H C 1
ATOM 17478 O O . SER H 2 64 ? 72.606 -26.368 -116.228 1.00 94.90 96 SER H O 1
#

InterPro domains:
  IPR002081 Cryptochrome/DNA photolyase class 1 [PR00147] (143-159)
  IPR002081 Cryptochrome/DNA photolyase class 1 [PR00147] (336-352)
  IPR002081 Cryptochrome/DNA photolyase class 1 [PR00147] (356-374)
  IPR002081 Cryptochrome/DNA photolyase class 1 [PTHR11455] (5-508)
  IPR005101 Cryptochrome/DNA photolyase, FAD-binding domain [PF03441] (287-485)
  IPR006050 DNA photolyase, N-terminal [PF00875] (7-160)
  IPR006050 DNA photolyase, N-terminal [PS51645] (5-134)
  IPR014134 Cryptochrome, plant [TIGR02766] (6-486)
  IPR014729 Rossmann-like alpha/beta/alpha sandwich fold [G3DSA:3.40.50.620] (8-210)
  IPR018394 Cryptochrome/DNA photolyase class 1, conserved site, C-terminal [PS00394] (336-348)
  IPR018394 Cryptochrome/DNA photolyase class 1, conserved site, C-terminal [PS00691] (356-375)
  IPR036134 Cryptochrome/DNA photolyase, FAD-binding domain-like superfamily [SSF48173] (197-491)
  IPR036155 Cryptochrome/photolyase, N-terminal domain superfamily [SSF52425] (7-177)

Secondary structure (DSSP, 8-state):
-EEEEEEESS---STT-HHHHHHHHHEEEEEEEEE-HHHHGGG---HHHHHHHHHHHHHHHHHHHHTT---EEEE-S-HHHHHHHHHHHH--SEEEEE---SHHHHHHHHHHHHHHHHTT-EEEEE--S-SS-TTS---SSS----SHHHHHHHHHTS-------PPPS---B----TTTTT-B-SGGG--S-GGGHHHHHHHHHH---SHHHHHHHHHHHHHHTGGGHHHHTT-SSSS-S---HHHHHTTSS-HHHHHHHHHHHHHHHHHTT-HHHHHHHHHHHHHHHHHHHHHHHHHH---TTTT------HHHHHHHHTT-SS-HHHHHHHHHHHHHS---HHHHHHHHHIIIIIT---HHHHHHHHHHH-TT--HHHHHHHHHHHTT-STTS--TT----HHHHHHHH-TT-HHHHHH-GGGTTS-TTTTT-GGGS-HHHHHHTT--BTTTBPPPSS-HHHHHHHHHHHHHHHHHHHHH-/-EEEEEEESS---STT-HHHHHHHHHEEEEEEEEE-HHHHGGG---HHHHHHHHHHHHHHHHHHHHTT---EEEE-S-HHHHHHHHHHHH--SEEEEE---SHHHHHHHHHHHHHHHHTT-EEEEE--S-SS-TTS-B--B---HHHHHHHHHTS-------PPPS---B----STTTT-B-SGGG--S-GGGHHHHHHHHHH---SHHHHHHHHHHIIIIIGGGHHHHTT--SSS-S---HHHHHTTSS-HHHHHHHHHHHHHHHHHTT-HHHHHHHHHHHHHHHHHHHHHHHHHH---GGGTT------HHHHHHHHTT-SS-HHHHHHHHHHHHHS---HHHHHHHHHIIIIIS---HHHHHHHHHHH-TT--HHHHHHHHHHHHT-STTS--TT----TTTHHHHHSTTSHHHHHH-GGGTTS-HHHHT-TTSS-HHHHHHHT--BTTTBPPPSS-HHHHHHHHHHHHHHHHHHH--/--HHHHHHHHHHHHTT-----S--S-GGGTTT-----HHHHHHHHHHHHH-/----EEEEEEESS---STT-HHHHHHHHHEEEEEEEEE-HHHHGGG---HHHHHHHHHHHHHHHHHHHHTT---EEEE-S-HHHHHHHHHHHH--SEEEEE---SHHHHHHHHHHHHHHHHTT-EEEEE--S-SS-TTS--------HHHHHHHHHTS--SSPPPPPPS---B----STTTTEE-SGGG--S-GGGHHHHHHHHHH---SHHHHHHHHHHIIIIIGGGHHHHTT-SSSS-S---HHHHHTTSS-HHHHHHHHHHHHHHHHHTT-HHHHHHHHHHHHHHHHHHHHHHHHHH----GGGTT------HHHHHHHHTT-SS-HHHHHHHHHHHHHS---HHHHHHHHHIIIIIS---HHHHHHHHHHH-TT--HHHHHHHHHHHTT-STTS--TT----HHHHHHHH-TTSHHHHHH-GGGTTS-TTTTT-GGGS-HHHHHHTT--BTTTBPPPSS-HHHHHHHHHHHHHHHHHHHHT-/---HHHHHHHHHHHHTT--PPPS--S-HHHHTT--GGGGT-HHHHHHHHHHHHT-/--HHHHHHHHHHHHTT--PPPS--S-GGGTGGG---TTTTS-HHHHHHHHHHHHH-/----EEEEEE-SS---STT-HHHHHHHHHEEEEEEEEE-HHHHGGG---HHHHHHHHHHHHHHHHHHHHTT---EEEE-S-HHHHHHHHHHHH--SEEEEE---SHHHHHHHHHHHHHHHHTT-EEEEE--S-SS-TTS---TTSPPP-SHHHHHHHHHT-----PPPPPPS---B----STTTT-B-GGGG--S-TTTHHHHHHHHHH---SHHHHHHHHHHIIIIIGGGHHHHTT--SSS-S---HHHHHTTSS-HHHHHHHHHHHHHHHHHTT-HHHHHHHHHHHHHHHHHHHHHHHHHH---TTGGGTT------HHHHHHHHTT-SS-HHHHHHHHHHHHHS---HHHHHHHHHIIIIIS---HHHHHHHHHHH-TT--HHHHHHHHHHHHT-STTS--TT----HHHHHHHH-TTSHHHHHH-GGGTTS-HHHHT-GGGS-HHHHHHTT--BTTTBPPPSS-HHHHHHHHHHHHHHHHHHHHT-/---HHHHHHHHHHHHTTS-PPPS--S-GGGTTTT----GGGTSHHHHHHHHHHHHH-

Organism: Arabidopsis thaliana (NCBI:txid3702)

CATH classification: 3.40.50.620 (+2 more: 1.25.40.80, 1.10.579.10)

Radius of gyration: 46.13 Å; Cα contacts (8 Å, |Δi|>4): 3538; chains: 8; bounding box: 129×92×114 Å

Foldseek 3Di:
DAEEEEEADQALAFFQAVQVVVRQVVAAYHYEYEAAQVLCPPQRFAALQLLQVLLAQVQSQVVQVVLVEGYWYHYDNAPLLLVVLVCVFQVHQEYEYAADQDPSRVVNVVVNCVVCVVVNGHYYYHHLAAQDDLLRFADPVRADDQALVRRVVRVVVDHRPDDTDGGDNHHHYGDGDCVSSVTDDSVVNPSHDPVSVVLCVLQVVQDRHYLVVLVVLLCCCLVPNLQCQVPLCQAWDDRHDSPCQLCSRSSSDYVVVSLVSLVVQLVVCVVVVVVSSVVSSVVNVSVSSLVNVLSNCVNRPVPLCVPFPADQDVVVVVCQLCLQQLQLLSSLQSQCQSNHLDTRLVSLLVSQLCCCQQRSHDSVSVLVVNSHRHSNNHVSSSVVSNCQSCVVGPPHDDNLDQDDQLVSCCRHVVCCVSSCVRPVQQNQQDSNCSRPVVPDDPVRCVVSNHDDPPRGHDRNGDSVVSSVVSVVSVVCSVVVVVVD/DDDPVVVVVVVCVVCPPPDDDDPDDPCVVCVVVCDPCVCVDPVNVVVVVVVVVVD/DAEEEEEADQALAQFLFVQVVVRQVPAFYAYEYEDAQVLCPPQRFAALQLLLVLLAQVQSAVVQVVQVEGYWYAYDNAVLVLVVLVCVFQVGQEYEYAADQDPSRVVSVVVSCVVCVVVNGYYDYHHLAAQDALPRDPVVHDFALVVSVVSVVVDHGPDDTDGGDPGHHYTDGDCVSRVTDDSVVSVSHDPVSVVLCVLQVVQDRHYLVVLVVLLVCCLPPNLQCQVPLCQAWDDRRDSPCLLCSRSSSDGVVVSLVSLVVQLVVCVVVVVVSSVVSSVVVVSVSSVVNVLSSVVRPDVQCLCVPQDAPQDVVVVVCQLCLQQAFLLSSLQSLCLSNHLDTRLVSVLVSLLCCCQQHSHPSVSVLVVNSHRHNSNHVSSSVVSNCQSCVVGPPHDDNLDQDRQLVVCCRHVVCCPSSCVRLVLLNQAHSNCSRPVVPPDPVRCVVRPHDDVPSGHHRNGDRVVRSVVSVVSVVVSVVVVVD/DDPVVVVVVVCVVCPPNDDDDPDPPCPVCVVVPPPDDPVVVVVVVVVVVVD/DPQDAEEEEEADLALAQWLAVQNQVNQVSHAYAAEYEAAQVLCPPVRFAALQLLLVLLALVQSQVVLVVQPEGYWYAYDNADLLLVVLVCVQQVGQEYEYAFDQPPSRVVNVVVNCVVCVVVNGHYDYHHQAAQDDLPPDPVVHDQALVVRVVSVVVDDRDDDGGGGDNHHHYTDGDCVSSVTDDSVVNPSHDPVSVVLCVLQVVQDRHYLVVLVVLLVCCLPPNLLQQVPQCQAFDDRHDSPCQLCSLSSSDHVVVNLVSLVVQLVVCVVVVVVSSNVSSVVVVSVVSLVNVLSNCVNPVVAVCLCVPFDADQDVVVVVCQLCLQQQFQLSSLQSQCQSNHLDTRLVSLLVSLLCCCQQRSHDSVSVLVVNSHRHNNNHPSSSRVSNCLSQCVGDPHDHNLDDDDQLVSCCRHVVQCPSRCVRPVLLNQQHSSCSRPVVPDDVVSCVVSNHDDVPSGHHRNGDSVRSSVVNVVSVVVSVVVVVVD/DDPVVVVVVVCVVPPPPDDDDPDPPCVVCPVVVCPVVVVCPDPVNVVVVVVVVVVD/DPQDAEEEEEADQQLAQWLAVQNQVNQVSHFYHYEYEDAQVLCPPQRFAQLQLLLVLLAQVQSQVVLVVLVEGYWYAYDNADLLLVVLVCVFQVGQEYEYAADQDPSRVVNVVVNCVVCVVVNGYYYHHHQAAQDALQPQDDPVSARDQALVVRVVSVVPDDRPDDGGGGDNHHHYGDGDCVSSVTDDSVVNPSHDPVCVVLCVLQVVQDRHYLVVLVVLLVCCLVPPLLVQVPLLQAFDDPRHSPCLLCSLSSSDHVVVSLVSLVVQLVVCVVVVVVSSVVSSVVVVSVVSLVNVLSNCVRRPVPLPCLCVPFDADADVVVVVCQLCLQQAQLLSSLQSQCLSSHLDGRLVSLLVSLLCCCQQRSHDSVSVLVVNSHRHNNNDPSSSSVSNCQNCCNRPPHHHNLDDDDQQVSCCRHVVQCVSSCVRLVLLVQQHSSCSRPVVPPPVVRCVVSNHDDVPSGDHRNGDSVVSSVVSVVSSVVSVVVVVVD/DDDPVRVVVVVCVVPPPPDDDDPDDPCPVCVVVVCDDPCVCVPPVVVVVVVVVVVVD